Protein 5FAG (pdb70)

Radius of gyration: 38.62 Å; Cα contacts (8 Å, |Δi|>4): 4116; chains: 4; bounding box: 96×52×113 Å

B-factor: mean 32.68, std 12.32, range [10.73, 110.63]

Secondary structure (DSSP, 8-state):
-HHHHHHHHHHTTTEEEEEEHHHHHHHHHHHHHH-TTSEEEEE-HHHHHTT-HHHHHHHHHHTT--EEEESSHHHHHHHHT-SSPPPTT-EEEE----TT--HHHHHHTT-EEE--SHHHHHHHHHHHHHHTS-EEEE---SS--SSSPPTTHHHHHHHHHHHHHHHTTSEEEEEEE---SSTTSTT-HHHHHHHHHHHHHHHHHHHTT---SEEE-B-HHHHHH-GGG-TTEE--HHHHTT--S-TTT--TGGGT----EEEEEE-SEEEEE-TT-EETGGG-EE-SSSEEEEEES--GGGT--GGGTTT-EEEETTEEEEB-S---SS-EEEE-TT--PPTT-EEEEESSSTTS---HHHHHHHTTS-HHHHHHT--TTSPEEEE--/--GGGTEEEEEEHHHHHHHHHHHHHH-TTSEEEEE-HHHHHHT-HHHHHHHHHHTT--EEEESSHHHHHHHHT-SSPPPTT-EEEE----TT--HHHHHHTT-EEE--SHHHHHHHHHHHHHHTS-EEEE---SS--SSSPPTTHHHHHHHHHHHHHHHTTSEEEEEEE---SSTTSTT-HHHHHHHHHHHHHHHHHHHTT---SEEE-B-HHHHHH-GGG-TTEE--HHHHTT--S-TTT--TGGGT----EEEEEE--EEEEE-TT-EESGGG-EE-SSSEEEEEE---GGGT--GGGTTT-EEEETTEEEEB-S---SS-EEEE-TT--PPTT-EEEEESSSTTS---HHHHHHHHTS-HHHHHHT--TTSPEEEE--/--GGGTEEEEEEHHHHHHHHHHHHHHSTTSEEEEE-HHHHHTT-HHHHHHHHHHTT--EEEESSHHHHHHHHT-SSPPPTTSEEEE----TT--HHHHHHTT-EEE--SHHHHHHHHHHHHHHTS-EEEE---SS--SSSPPTTHHHHHHHHHHHHHHHTTSEEEEEEE---SSTTSTT-HHHHHHHHHHHHHHHHHHHTT---SEEE-B-HHHHHH-GGG-TTEE--HHHHTT--S-TTT--TGGGT----EEEEEE-SEEEEE-TT-EESGGG-EE-SSSEEEEEES--GGGT--GGGTTT-EEEETTEEEEB-S---SS-EEEE-TT--PPTT-EEEEESSSTTS---HHHHHHHHTS-HHHHHHT--TTS-EEEE--/--GGGTEEEEEEHHHHHHHHHHHHHHSTTSEEEEE-HHHHHTT-HHHHHHHHHHTT--EEEESSHHHHHHHHT-SSPPPTTSEEEE----TT--HHHHHHTT-EEE--SHHHHHHHHHHHHHHTS-EEEE---SSS-SSSPPTTHHHHHHHHHHHHHHHTTSEEEEEEE---SSTTSTT-HHHHHHHHHHHHHHHHHHHTT---SEEE-B-HHHHHH-GGG-TTEE--HHHHTT--S-TTT--TGGGT----EEEEEE-SEEEEE-TT-EESGGG-EE-SSSEEEEEE---GGGT--GGGTTT-EEEETTEEEEB-S---SS-EEEE-TT--PPTT-EEEEESSSTTS---HHHHHHHTTS-HHHHHHT--TTS-EEEE--

Foldseek 3Di:
DVVVVVVVVVLPLFKFKEFELVLLLQLLLLLCVLQVQAAEEAECELCLLQFHRQVSVQSNVVSGHQEYEYADVVSQVVQLVDPVHDDLRRAYEYEHDDPPDDLLSCQVSQHEYEDAAPSVLVVNLVSLVVNVGAHAYEAECLDQPDDHHYPDPRLVVVLVSQVVSVVVVRYADQEYEDEANPLLQPPDVRVVSSVVSSVVSVVVSVVVPHDHNFYAYAEQSCSQPPNVRCGHYHYHRVSSQQAHQDVNSNHSVVSSHFHRIWMKGFWQDKDWDAFQCFFDDPSPATHHGTFIKTKRFAAVLQLQDQLLAQNQWKDFPHDIWGFGGTGDHTITMTTPGHDDDDGSGMIIRAGRCPVVTHHLQSSCVSNVHTSSSRSSPRHPSHYYDYPPD/DPLPLFKFKEFELVLLLLLLLLLCVLQVQAAEEAECELCLLQQHRQVNVQSNVVSRHQEYEYADVVSQVCQLVDPVHDPLRRAYEYEHDDPPPDLLSCQVSQHAYEDAAPSVLVVNLVSLVVNVGAHAYEAADLDQPDGHHYPDPRLVVVLVSQVVSVVVVRYAHQEYEEEADPLLQPPDPSVVSSVVSLCVSVVVSVVVPHDHNFYAYAEQSCSQPPNVRSGHYHYHRVSSQQAHQDCNSNHSVVSSHFHRIWIKGFWADKDWDAFQCFFDPPSPATHNGTFIKTKRFAFVLQLQDQLLAQNQWKDFPHDIWGFGGTTDHGITMTTPGHDDDDGSGMIIRAGRCPVVTHHLQSSCVSNVHTSSSRSSPRHPSHYYHYDPD/DVLPLFKFKEFELVLLLQLLLLLCVLQVQAAEEAECELCLLQQHRQVNVQSNVVSRHQEYEYADVVSQVVLCVDPVHDDLRRAYEYEHDDPPPDLLSCQVSQHAYEDAAPSVLVVNLVSLVVNVGAHAYEAADLDQPDGHHYPDPRLVVVLVSQVVSVVVVRYAHAEYEEEADPLLQPPDVSVVSSVVSLCVSVVVSVVVPHDHNFYAYAEQSCSQPPNVRRGHYHYHRVSSQQAHQDVSSNHSVVSSHFHRIWIKGFWQDKDWDAFQCFFDPPSPATHNGTFIKTKRFAFVLQLQDQLLAQNQWKDFPHDIWGFGGTTDHTITMTTPGHDDDDGSGMIIRAGRCPVPTHHLQSSCVSNVHTSSSRSSPRHPSHYYDYPPD/DVLPLFKFKEFELVLLLQLLLLLCVLQVQAAEEAECELCLLQQHRQVSNQSSVVSGHQEYEYADVVSQVVLLVDPVHDPLRRAYEYEHDDPPDPLLSCQVSQHAYEDAAPRVLVVNLVSLVVNVGAHAYEAADQDQPDGHHYPDPRLVVVLVSQVVSVVVVRYAHAEYEDEANPLLQPPDVSVVSSVVSLCVSVVVSVVVPHDHNFYAYAEQSCSQPPNVRRGHYHYHRVSSQQAHQDVNSNHSVVSSHFHRIWIKGFWQDKAWDAFQCFFDPPSPDTRHGIFIKTKRFAFVLQLQDQLLAQHQWKDFPHDIWGFGGTTDHTITMTTPGHDDDDGSGMIIRAGRCPVPTHHLQSSCVSNVHTSSSRSSPRHPSHYYHYDPD

Nearest PDB structures (foldseek):
  5fac-assembly2_C  TM=1.002E+00  e=1.160E-79  Streptomyces coelicolor A3(2)
  1vfh-assembly1_A  TM=9.927E-01  e=6.724E-64  Streptomyces lavendulae
  2vd9-assembly1_B  TM=8.977E-01  e=1.348E-33  Bacillus anthracis str. Ames
  4wr3-assembly2_D  TM=9.011E-01  e=5.204E-33  Escherichia coli
  4ecl-assembly2_C  TM=9.129E-01  e=3.067E-33  Enterococcus faecalis

CATH classification: 2.40.37.10 (+1 more: 3.20.20.10)

Sequence (1532 aa):
SETTARRRRDADDAVLRARRAEEIDLLAALRANVRALRERRAPGAALMAVVKADAYGHGAIPCARAAVAAGATWLGTATPQEALALRAAEPGLPDDVRIMCWLWTPGGPWREEAVEARLDVSVSAMWAMEEEVTTGAARAAGVPARVQLLADTGLGRGGCQPGADWERRRLVGAALRRAEEEGLLRVTGLWSHFACADEPGHPSIAAQLTRFRREMTAYAEQRGLRPEVRRHIANSPATLTLPDDAHFDLLVRPGIAMYGVSPSPEIGTPADFGLRPVMTLAASLALVKQVPGGHGVSYGHHYTTPGETTLGLVPLGYADGIPRHASSSGPVVLVDGKWRTTVAGRRRIAMMDQFVVDLGGDRPEPGAEAVLFGPGDDRGEPTAEDWAQAAGTIAYEIVTRIGSRVPRVYVNEADDAVLRARRAEEIDLAALRANVRALRERRAPGAALMAVVKADAYGHGAIPCARAAVAAGATWLGTATPQEALALRAAEPGLPDDVRIMCWLWTPGGPWREAVEARLDVSVSAMWAMEEVTTGAARAAGVPARVQLADTGLGRGGCQPGADWERRLVGAALRAEEEGLLRVTGLWSHFACADEPGHPSIAAQLTRFREMTAYAEQRGLRPEVRHIANSPATLTLPDDAHFDLLVRPGIAMYGVSPSPEIGTPADFGLRPVMTLAASLALVKQVPGGHGVSYGHHYTTPGETTLGLVPLGYADGIPRHASSSGPVVLVDGKWRTTVAGRRIAMDQFVVDLGGDRPEPGAEAVLFGPGDDRGEPTAEDWAQAAGTIAYEIVTRIGSRRVPRVYVNEADAVLRARRAEIDLLAALRANVRRRALRERRAPGAALMAVVKADAYGHGAIPCARAAVAAGATWLGTATPQEALALRAAEPGLPDDVVRIMCWLWTPGGPWREEAVEARLDVSVSAMWAMEEVTGAARAAGVPARVQLADTGLGRGGCQPGADWERLVGAALRRAEEEGLLRVTGLWSHFACADEPGHPSIAAQLTRFRREMTAYAEQRGLRPEVRHIANSPATLTLPDAHFDLLVRPGIAMYGVSPSPEEIGTPADFGLRPVMTLAASLALVKQVPGGHGVSYGHHYTTPGETTLGLVPLGYADGIPRHASSSGPVLVDGKWRTVAGRIAMDQFVVDLGGDDRPEPGAEAVLFGPGDRGEPTAEDWAQAAGTIAYEIVTRIGSRVPRVYVNEADAVLRARRAEEIDLAALRANVRRALRERRRAPGAALMAVVKADAYGHGAIPCARAAVAAGATWLGTATPQEALALRAAEEPGLPDDVVRIMCWLWTPGGPWREAVEARRLDVSVSAMMWAMEEVTGAARAAGVPARVQLADTGLGRGGCQPGADWERLVGAALRAEEEGLLRVTGLWSHFACADEPGHPSIAAQQLTRRFREMMTAYAEQRGLRPEVRHIANSPATLTLPDAHFDLVRPGIAMYGVSPSPEIGTPADFGLRPVMTLAASLALVKQVPGGHGVVSYGHHYTTPGETTLGLVPLGYADGIPRHASSSGPVVLVDGKWRTVAGRIAMDQFVVDLGGDRPEPGAEAVLFGPGDRRGEPTAEDWAQAAGTIAYEIVTRIGSRVPRVYVNE

Structure (mmCIF, N/CA/C/O backbone):
data_5FAG
#
_entry.id   5FAG
#
_cell.length_a   79.950
_cell.length_b   88.580
_cell.length_c   108.880
_cell.angle_alpha   90.00
_cell.angle_beta   102.60
_cell.angle_gamma   90.00
#
_symmetry.space_group_name_H-M   'P 1 21 1'
#
loop_
_entity.id
_entity.type
_entity.pdbx_description
1 polymer 'Alanine racemase'
2 non-polymer "PYRIDOXAL-5'-PHOSPHATE"
3 non-polymer 'PROPANOIC ACID'
4 non-polymer 'SODIUM ION'
5 non-polymer 'NITRATE ION'
6 water water
#
loop_
_atom_site.group_PDB
_atom_site.id
_atom_site.type_symbol
_atom_site.label_atom_id
_atom_site.label_alt_id
_atom_site.label_comp_id
_atom_site.label_asym_id
_atom_site.label_entity_id
_atom_site.label_seq_id
_atom_site.pdbx_PDB_ins_code
_atom_site.Cartn_x
_atom_site.Cartn_y
_atom_site.Cartn_z
_atom_site.occupancy
_atom_site.B_iso_or_equiv
_atom_site.auth_seq_id
_atom_site.auth_comp_id
_atom_site.auth_asym_id
_atom_site.auth_atom_id
_atom_site.pdbx_PDB_model_num
ATOM 1 N N . SER A 1 21 ? 30.148 25.791 36.141 1.00 49.68 2 SER A N 1
ATOM 2 C CA . SER A 1 21 ? 31.472 26.390 36.503 1.00 51.14 2 SER A CA 1
ATOM 3 C C . SER A 1 21 ? 32.600 25.371 36.363 1.00 53.92 2 SER A C 1
ATOM 4 O O . SER A 1 21 ? 32.357 24.154 36.407 1.00 47.21 2 SER A O 1
ATOM 7 N N . GLU A 1 22 ? 33.819 25.891 36.196 1.00 51.97 3 GLU A N 1
ATOM 8 C CA . GLU A 1 22 ? 35.042 25.072 36.227 1.00 57.31 3 GLU A CA 1
ATOM 9 C C . GLU A 1 22 ? 35.166 24.239 37.538 1.00 48.03 3 GLU A C 1
ATOM 10 O O . GLU A 1 22 ? 35.623 23.096 37.516 1.00 51.38 3 GLU A O 1
ATOM 16 N N . THR A 1 23 ? 34.782 24.794 38.681 1.00 49.04 4 THR A N 1
ATOM 17 C CA . THR A 1 23 ? 34.796 24.021 39.956 1.00 49.02 4 THR A CA 1
ATOM 18 C C . THR A 1 23 ? 33.733 22.853 39.935 1.00 50.47 4 THR A C 1
ATOM 19 O O . THR A 1 23 ? 33.961 21.759 40.493 1.00 47.41 4 THR A O 1
ATOM 23 N N . THR A 1 24 ? 32.585 23.117 39.302 1.00 44.21 5 THR A N 1
ATOM 24 C CA . THR A 1 24 ? 31.520 22.111 39.160 1.00 53.06 5 THR A CA 1
ATOM 25 C C . THR A 1 24 ? 31.908 21.072 38.068 1.00 49.24 5 THR A C 1
ATOM 26 O O . THR A 1 24 ? 31.676 19.880 38.273 1.00 46.00 5 THR A O 1
ATOM 30 N N . ALA A 1 25 ? 32.505 21.519 36.951 1.00 41.64 6 ALA A N 1
ATOM 31 C CA . ALA A 1 25 ? 32.984 20.560 35.920 1.00 46.47 6 ALA A CA 1
ATOM 32 C C . ALA A 1 25 ? 34.081 19.601 36.478 1.00 47.41 6 ALA A C 1
ATOM 33 O O . ALA A 1 25 ? 34.096 18.393 36.128 1.00 46.83 6 ALA A O 1
ATOM 35 N N . ARG A 1 26 ? 34.969 20.130 37.333 1.00 39.37 7 ARG A N 1
ATOM 36 C CA A ARG A 1 26 ? 36.050 19.290 37.882 0.50 40.33 7 ARG A CA 1
ATOM 37 C CA B ARG A 1 26 ? 36.073 19.360 37.991 0.50 41.72 7 ARG A CA 1
ATOM 38 C C . ARG A 1 26 ? 35.486 18.283 38.881 1.00 39.59 7 ARG A C 1
ATOM 39 O O . ARG A 1 26 ? 35.957 17.096 38.903 1.00 38.19 7 ARG A O 1
ATOM 54 N N . ARG A 1 27 ? 34.486 18.721 39.653 1.00 35.21 8 ARG A N 1
ATOM 55 C CA A ARG A 1 27 ? 33.763 17.843 40.573 0.50 42.46 8 ARG A CA 1
ATOM 56 C CA B ARG A 1 27 ? 33.735 17.877 40.556 0.50 43.23 8 ARG A CA 1
ATOM 57 C C . ARG A 1 27 ? 33.106 16.695 39.775 1.00 42.62 8 ARG A C 1
ATOM 58 O O . ARG A 1 27 ? 33.250 15.537 40.148 1.00 43.91 8 ARG A O 1
ATOM 73 N N . ASP A 1 28 ? 32.423 17.007 38.682 1.00 45.24 9 ASP A N 1
ATOM 74 C CA . ASP A 1 28 ? 31.745 15.950 37.858 1.00 46.53 9 ASP A CA 1
ATOM 75 C C . ASP A 1 28 ? 32.762 14.952 37.269 1.00 41.85 9 ASP A C 1
ATOM 76 O O . ASP A 1 28 ? 32.565 13.721 37.347 1.00 39.20 9 ASP A O 1
ATOM 81 N N . ALA A 1 29 ? 33.860 15.508 36.750 1.00 37.43 10 ALA A N 1
ATOM 82 C CA . ALA A 1 29 ? 34.936 14.765 36.082 1.00 36.35 10 ALA A CA 1
ATOM 83 C C . ALA A 1 29 ? 35.613 13.843 37.097 1.00 38.71 10 ALA A C 1
ATOM 84 O O . ALA A 1 29 ? 36.045 12.755 36.773 1.00 31.91 10 ALA A O 1
ATOM 86 N N . ASP A 1 30 ? 35.639 14.306 38.354 1.00 35.30 11 ASP A N 1
ATOM 87 C CA A ASP A 1 30 ? 36.146 13.529 39.486 0.50 34.24 11 ASP A CA 1
ATOM 88 C CA B ASP A 1 30 ? 36.133 13.534 39.453 0.50 33.92 11 ASP A CA 1
ATOM 89 C C . ASP A 1 30 ? 35.302 12.257 39.843 1.00 29.78 11 ASP A C 1
ATOM 90 O O . ASP A 1 30 ? 35.871 11.176 39.923 1.00 30.69 11 ASP A O 1
ATOM 99 N N . ALA A 1 31 ? 33.974 12.357 40.048 1.00 38.78 12 ALA A N 1
ATOM 100 C CA . ALA A 1 31 ? 33.188 11.133 40.448 1.00 44.46 12 ALA A CA 1
ATOM 101 C C . ALA A 1 31 ? 33.171 10.072 39.352 1.00 35.03 12 ALA A C 1
ATOM 102 O O . ALA A 1 31 ? 33.225 8.814 39.640 1.00 37.64 12 ALA A O 1
ATOM 104 N N . VAL A 1 32 ? 33.232 10.532 38.084 1.00 29.01 13 VAL A N 1
ATOM 105 C CA . VAL A 1 32 ? 33.241 9.531 37.002 1.00 31.54 13 VAL A CA 1
ATOM 106 C C . VAL A 1 32 ? 34.490 8.680 36.895 1.00 27.77 13 VAL A C 1
ATOM 107 O O . VAL A 1 32 ? 34.523 7.645 36.195 1.00 30.67 13 VAL A O 1
ATOM 111 N N . LEU A 1 33 ? 35.584 9.088 37.551 1.00 25.32 14 LEU A N 1
ATOM 112 C CA . LEU A 1 33 ? 36.768 8.300 37.475 1.00 24.66 14 LEU A CA 1
ATOM 113 C C . LEU A 1 33 ? 36.594 6.899 38.029 1.00 26.13 14 LEU A C 1
ATOM 114 O O . LEU A 1 33 ? 37.151 5.952 37.467 1.00 27.17 14 LEU A O 1
ATOM 119 N N . ARG A 1 34 ? 35.893 6.753 39.141 1.00 20.13 15 ARG A N 1
ATOM 120 C CA . ARG A 1 34 ? 35.742 5.465 39.770 1.00 19.82 15 ARG A CA 1
ATOM 121 C C . ARG A 1 34 ? 34.863 4.578 38.830 1.00 20.21 15 ARG A C 1
ATOM 122 O O . ARG A 1 34 ? 35.179 3.396 38.591 1.00 20.42 15 ARG A O 1
ATOM 130 N N . ALA A 1 35 ? 33.710 5.119 38.459 1.00 21.23 16 ALA A N 1
ATOM 131 C CA . ALA A 1 35 ? 32.680 4.345 37.712 1.00 20.91 16 ALA A CA 1
ATOM 132 C C . ALA A 1 35 ? 31.676 5.254 37.117 1.00 21.16 16 ALA A C 1
ATOM 133 O O . ALA A 1 35 ? 31.499 6.394 37.596 1.00 20.79 16 ALA A O 1
ATOM 135 N N . ARG A 1 36 ? 30.963 4.794 36.101 1.00 18.43 17 ARG A N 1
ATOM 136 C CA A ARG A 1 36 ? 29.882 5.587 35.512 0.50 20.14 17 ARG A CA 1
ATOM 137 C CA B ARG A 1 36 ? 29.880 5.588 35.516 0.50 20.68 17 ARG A CA 1
ATOM 138 C C . ARG A 1 36 ? 28.896 4.703 34.790 1.00 20.30 17 ARG A C 1
ATOM 139 O O . ARG A 1 36 ? 29.261 3.619 34.382 1.00 20.98 17 ARG A O 1
ATOM 154 N N . ALA A 1 37 ? 27.685 5.192 34.682 1.00 21.59 18 ALA A N 1
ATOM 155 C CA . ALA A 1 37 ? 26.681 4.618 33.842 1.00 19.30 18 ALA A CA 1
ATOM 156 C C . ALA A 1 37 ? 26.475 5.583 32.672 1.00 20.83 18 ALA A C 1
ATOM 157 O O . ALA A 1 37 ? 25.911 6.633 32.840 1.00 20.18 18 ALA A O 1
ATOM 159 N N . GLU A 1 38 ? 26.950 5.191 31.508 1.00 19.89 19 GLU A N 1
ATOM 160 C CA A GLU A 1 38 ? 26.852 5.975 30.295 0.50 21.55 19 GLU A CA 1
ATOM 161 C CA B GLU A 1 38 ? 26.848 5.975 30.297 0.50 21.72 19 GLU A CA 1
ATOM 162 C C . GLU A 1 38 ? 25.485 5.713 29.635 1.00 21.19 19 GLU A C 1
ATOM 163 O O . GLU A 1 38 ? 25.125 4.550 29.436 1.00 20.81 19 GLU A O 1
ATOM 174 N N . ILE A 1 39 ? 24.712 6.761 29.396 1.00 21.91 20 ILE A N 1
ATOM 175 C CA . ILE A 1 39 ? 23.323 6.644 28.924 1.00 20.08 20 ILE A CA 1
ATOM 176 C C . ILE A 1 39 ? 23.301 7.232 27.497 1.00 21.09 20 ILE A C 1
ATOM 177 O O . ILE A 1 39 ? 23.431 8.476 27.298 1.00 21.52 20 ILE A O 1
ATOM 182 N N . ASP A 1 40 ? 23.207 6.375 26.535 1.00 22.13 21 ASP A N 1
ATOM 183 C CA . ASP A 1 40 ? 23.192 6.839 25.117 1.00 20.65 21 ASP A CA 1
ATOM 184 C C . ASP A 1 40 ? 21.808 7.150 24.614 1.00 19.35 21 ASP A C 1
ATOM 185 O O . ASP A 1 40 ? 21.024 6.290 24.248 1.00 21.32 21 ASP A O 1
ATOM 190 N N . LEU A 1 41 ? 21.523 8.421 24.608 1.00 20.54 22 LEU A N 1
ATOM 191 C CA A LEU A 1 41 ? 20.183 8.875 24.275 0.50 23.83 22 LEU A CA 1
ATOM 192 C CA B LEU A 1 41 ? 20.186 8.859 24.266 0.50 21.85 22 LEU A CA 1
ATOM 193 C C . LEU A 1 41 ? 19.845 8.668 22.788 1.00 22.10 22 LEU A C 1
ATOM 194 O O . LEU A 1 41 ? 18.661 8.610 22.455 1.00 23.73 22 LEU A O 1
ATOM 203 N N . ALA A 1 42 ? 20.860 8.525 21.946 1.00 24.83 23 ALA A N 1
ATOM 204 C CA . ALA A 1 42 ? 20.616 8.200 20.534 1.00 24.65 23 ALA A CA 1
ATOM 205 C C . ALA A 1 42 ? 20.135 6.778 20.399 1.00 23.15 23 ALA A C 1
ATOM 206 O O . ALA A 1 42 ? 19.228 6.526 19.587 1.00 22.83 23 ALA A O 1
ATOM 208 N N . ALA A 1 43 ? 20.672 5.880 21.217 1.00 22.98 24 ALA A N 1
ATOM 209 C CA . ALA A 1 43 ? 20.150 4.511 21.316 1.00 21.90 24 ALA A CA 1
ATOM 210 C C . ALA A 1 43 ? 18.736 4.542 21.797 1.00 22.70 24 ALA A C 1
ATOM 211 O O . ALA A 1 43 ? 17.867 3.883 21.213 1.00 22.40 24 ALA A O 1
ATOM 213 N N . LEU A 1 44 ? 18.438 5.366 22.821 1.00 22.89 25 LEU A N 1
ATOM 214 C CA . LEU A 1 44 ? 17.041 5.416 23.324 1.00 23.56 25 LEU A CA 1
ATOM 215 C C . LEU A 1 44 ? 16.074 5.937 22.190 1.00 23.04 25 LEU A C 1
ATOM 216 O O . LEU A 1 44 ? 14.995 5.337 21.970 1.00 21.25 25 LEU A O 1
ATOM 221 N N . ARG A 1 45 ? 16.484 6.988 21.493 1.00 21.73 26 ARG A N 1
ATOM 222 C CA . ARG A 1 45 ? 15.667 7.555 20.382 1.00 22.22 26 ARG A CA 1
ATOM 223 C C . ARG A 1 45 ? 15.436 6.491 19.309 1.00 22.76 26 ARG A C 1
ATOM 224 O O . ARG A 1 45 ? 14.269 6.297 18.851 1.00 23.96 26 ARG A O 1
ATOM 232 N N . ALA A 1 46 ? 16.466 5.726 18.985 1.00 23.32 27 ALA A N 1
ATOM 233 C CA . ALA A 1 46 ? 16.424 4.655 18.000 1.00 23.49 27 ALA A CA 1
ATOM 234 C C . ALA A 1 46 ? 15.454 3.582 18.439 1.00 24.84 27 ALA A C 1
ATOM 235 O O . ALA A 1 46 ? 14.691 3.007 17.633 1.00 23.08 27 ALA A O 1
ATOM 237 N N . ASN A 1 47 ? 15.474 3.262 19.736 1.00 22.61 28 ASN A N 1
ATOM 238 C CA . ASN A 1 47 ? 14.514 2.291 20.258 1.00 21.58 28 ASN A CA 1
ATOM 239 C C . ASN A 1 47 ? 13.094 2.795 20.145 1.00 19.10 28 ASN A C 1
ATOM 240 O O . ASN A 1 47 ? 12.231 1.996 19.810 1.00 22.86 28 ASN A O 1
ATOM 245 N N . VAL A 1 48 ? 12.856 4.073 20.462 1.00 19.89 29 VAL A N 1
ATOM 246 C CA . VAL A 1 48 ? 11.530 4.623 20.388 1.00 21.73 29 VAL A CA 1
ATOM 247 C C . VAL A 1 48 ? 11.045 4.525 18.906 1.00 24.24 29 VAL A C 1
ATOM 248 O O . VAL A 1 48 ? 9.929 4.075 18.664 1.00 23.98 29 VAL A O 1
ATOM 252 N N . ARG A 1 49 ? 11.937 4.822 17.979 1.00 26.17 30 ARG A N 1
ATOM 253 C CA . ARG A 1 49 ? 11.538 4.707 16.533 1.00 26.66 30 ARG A CA 1
ATOM 254 C C . ARG A 1 49 ? 11.175 3.292 16.167 1.00 24.66 30 ARG A C 1
ATOM 255 O O . ARG A 1 49 ? 10.145 3.063 15.497 1.00 27.93 30 ARG A O 1
ATOM 263 N N . ALA A 1 50 ? 11.993 2.347 16.619 1.00 24.79 31 ALA A N 1
ATOM 264 C CA . ALA A 1 50 ? 11.766 0.937 16.369 1.00 24.95 31 ALA A CA 1
ATOM 265 C C . ALA A 1 50 ? 10.408 0.485 16.942 1.00 28.91 31 ALA A C 1
ATOM 266 O O . ALA A 1 50 ? 9.676 -0.264 16.316 1.00 26.02 31 ALA A O 1
ATOM 268 N N . LEU A 1 51 ? 10.071 0.968 18.161 1.00 26.05 32 LEU A N 1
ATOM 269 C CA . LEU A 1 51 ? 8.843 0.548 18.804 1.00 24.62 32 LEU A CA 1
ATOM 270 C C . LEU A 1 51 ? 7.652 1.211 18.104 1.00 23.78 32 LEU A C 1
ATOM 271 O O . LEU A 1 51 ? 6.619 0.579 17.982 1.00 28.41 32 LEU A O 1
ATOM 276 N N . ARG A 1 52 ? 7.765 2.453 17.713 1.00 24.29 33 ARG A N 1
ATOM 277 C CA . ARG A 1 52 ? 6.673 3.129 16.938 1.00 29.29 33 ARG A CA 1
ATOM 278 C C . ARG A 1 52 ? 6.385 2.388 15.618 1.00 36.90 33 ARG A C 1
ATOM 279 O O . ARG A 1 52 ? 5.200 2.192 15.289 1.00 32.76 33 ARG A O 1
ATOM 287 N N . GLU A 1 53 ? 7.444 1.880 14.957 1.00 36.38 34 GLU A N 1
ATOM 288 C CA . GLU A 1 53 ? 7.292 1.057 13.734 1.00 34.00 34 GLU A CA 1
ATOM 289 C C . GLU A 1 53 ? 6.568 -0.183 14.022 1.00 31.95 34 GLU A C 1
ATOM 290 O O . GLU A 1 53 ? 5.721 -0.611 13.237 1.00 29.44 34 GLU A O 1
ATOM 296 N N . ARG A 1 54 ? 6.854 -0.782 15.181 1.00 32.35 35 ARG A N 1
ATOM 297 C CA A ARG A 1 54 ? 6.240 -2.044 15.589 0.50 29.94 35 ARG A CA 1
ATOM 298 C CA B ARG A 1 54 ? 6.248 -2.051 15.567 0.50 31.19 35 ARG A CA 1
ATOM 299 C C . ARG A 1 54 ? 4.773 -1.943 15.995 1.00 28.42 35 ARG A C 1
ATOM 300 O O . ARG A 1 54 ? 4.081 -2.944 16.004 1.00 33.86 35 ARG A O 1
ATOM 315 N N . ALA A 1 55 ? 4.353 -0.774 16.415 1.00 28.01 36 ALA A N 1
ATOM 316 C CA . ALA A 1 55 ? 2.972 -0.513 16.842 1.00 29.87 36 ALA A CA 1
ATOM 317 C C . ALA A 1 55 ? 2.374 0.649 16.074 1.00 30.62 36 ALA A C 1
ATOM 318 O O . ALA A 1 55 ? 2.033 1.699 16.626 1.00 35.16 36 ALA A O 1
ATOM 320 N N . PRO A 1 56 ? 2.229 0.479 14.730 1.00 36.26 37 PRO A N 1
ATOM 321 C CA . PRO A 1 56 ? 1.825 1.595 13.888 1.00 39.43 37 PRO A CA 1
ATOM 322 C C . PRO A 1 56 ? 0.389 2.129 14.194 1.00 39.70 37 PRO A C 1
ATOM 323 O O . PRO A 1 56 ? 0.121 3.294 13.961 1.00 42.63 37 PRO A O 1
ATOM 327 N N . GLY A 1 57 ? -0.495 1.293 14.715 1.00 36.05 38 GLY A N 1
ATOM 328 C CA . GLY A 1 57 ? -1.839 1.784 15.100 1.00 41.58 38 GLY A CA 1
ATOM 329 C C . GLY A 1 57 ? -1.941 2.671 16.348 1.00 42.75 38 GLY A C 1
ATOM 330 O O . GLY A 1 57 ? -2.992 3.267 16.598 1.00 40.81 38 GLY A O 1
ATOM 331 N N . ALA A 1 58 ? -0.893 2.716 17.144 1.00 32.13 39 ALA A N 1
ATOM 332 C CA . ALA A 1 58 ? -0.949 3.349 18.431 1.00 30.56 39 ALA A CA 1
ATOM 333 C C . ALA A 1 58 ? -0.018 4.442 18.800 1.00 30.77 39 ALA A C 1
ATOM 334 O O . ALA A 1 58 ? 1.020 4.530 18.288 1.00 31.74 39 ALA A O 1
ATOM 336 N N . ALA A 1 59 ? -0.426 5.268 19.743 1.00 30.90 40 ALA A N 1
ATOM 337 C CA . ALA A 1 59 ? 0.478 6.244 20.313 1.00 27.73 40 ALA A CA 1
ATOM 338 C C . ALA A 1 59 ? 1.463 5.469 21.234 1.00 24.64 40 ALA A C 1
ATOM 339 O O . ALA A 1 59 ? 1.199 4.335 21.606 1.00 28.14 40 ALA A O 1
ATOM 341 N N . LEU A 1 60 ? 2.617 6.034 21.465 1.00 23.18 41 LEU A N 1
ATOM 342 C CA . LEU A 1 60 ? 3.624 5.395 22.305 1.00 24.03 41 LEU A CA 1
ATOM 343 C C . LEU A 1 60 ? 3.803 6.195 23.564 1.00 21.51 41 LEU A C 1
ATOM 344 O O . LEU A 1 60 ? 3.986 7.419 23.539 1.00 24.50 41 LEU A O 1
ATOM 349 N N . MET A 1 61 ? 3.749 5.473 24.702 1.00 22.05 42 MET A N 1
ATOM 350 C CA . MET A 1 61 ? 4.026 6.057 25.990 1.00 20.87 42 MET A CA 1
ATOM 351 C C . MET A 1 61 ? 5.459 5.651 26.346 1.00 22.37 42 MET A C 1
ATOM 352 O O . MET A 1 61 ? 5.823 4.464 26.307 1.00 22.72 42 MET A O 1
ATOM 357 N N . ALA A 1 62 ? 6.220 6.637 26.744 1.00 20.45 43 ALA A N 1
ATOM 358 C CA . ALA A 1 62 ? 7.570 6.465 27.280 1.00 21.54 43 ALA A CA 1
ATOM 359 C C . ALA A 1 62 ? 7.393 6.275 28.802 1.00 20.79 43 ALA A C 1
ATOM 360 O O . ALA A 1 62 ? 7.032 7.222 29.513 1.00 22.81 43 ALA A O 1
ATOM 362 N N . VAL A 1 63 ? 7.591 5.063 29.256 1.00 18.81 44 VAL A N 1
ATOM 363 C CA . VAL A 1 63 ? 7.522 4.737 30.691 1.00 18.28 44 VAL A CA 1
ATOM 364 C C . VAL A 1 63 ? 8.833 5.101 31.331 1.00 19.66 44 VAL A C 1
ATOM 365 O O . VAL A 1 63 ? 9.870 4.481 31.070 1.00 20.22 44 VAL A O 1
ATOM 369 N N . VAL A 1 64 ? 8.792 6.117 32.191 1.00 19.76 45 VAL A N 1
ATOM 370 C CA . VAL A 1 64 ? 9.981 6.747 32.771 1.00 19.98 45 VAL A CA 1
ATOM 371 C C . VAL A 1 64 ? 9.965 6.696 34.310 1.00 19.21 45 VAL A C 1
ATOM 372 O O . VAL A 1 64 ? 10.727 7.413 34.966 1.00 20.63 45 VAL A O 1
ATOM 376 N N . LYS A 1 65 ? 9.167 5.788 34.830 1.00 20.20 46 LYS A N 1
ATOM 377 C CA . LYS A 1 65 ? 9.125 5.557 36.279 1.00 19.51 46 LYS A CA 1
ATOM 378 C C . LYS A 1 65 ? 10.487 5.071 36.754 1.00 19.86 46 LYS A C 1
ATOM 379 O O . LYS A 1 65 ? 11.305 4.568 35.964 1.00 19.05 46 LYS A O 1
ATOM 385 N N . ALA A 1 66 ? 10.666 5.152 38.076 1.00 18.86 47 ALA A N 1
ATOM 386 C CA . ALA A 1 66 ? 11.846 4.619 38.754 1.00 19.81 47 ALA A CA 1
ATOM 387 C C . ALA A 1 66 ? 13.076 5.245 38.116 1.00 19.57 47 ALA A C 1
ATOM 388 O O . ALA A 1 66 ? 14.064 4.563 37.794 1.00 18.35 47 ALA A O 1
ATOM 390 N N . ASP A 1 67 ? 13.041 6.564 37.966 1.00 20.53 48 ASP A N 1
ATOM 391 C CA . ASP A 1 67 ? 14.124 7.344 37.404 1.00 19.63 48 ASP A CA 1
ATOM 392 C C . ASP A 1 67 ? 14.524 6.793 35.997 1.00 19.98 48 ASP A C 1
ATOM 393 O O . ASP A 1 67 ? 15.703 6.489 35.726 1.00 17.78 48 ASP A O 1
ATOM 398 N N . ALA A 1 68 ? 13.488 6.589 35.181 1.00 19.80 49 ALA A N 1
ATOM 399 C CA . ALA A 1 68 ? 13.643 5.962 33.875 1.00 18.56 49 ALA A CA 1
ATOM 400 C C . ALA A 1 68 ? 14.409 4.646 33.956 1.00 17.74 49 ALA A C 1
ATOM 401 O O . ALA A 1 68 ? 15.429 4.407 33.246 1.00 17.45 49 ALA A O 1
ATOM 403 N N . TYR A 1 69 ? 13.932 3.747 34.828 1.00 15.77 50 TYR A N 1
ATOM 404 C CA . TYR A 1 69 ? 14.522 2.432 34.969 1.00 17.01 50 TYR A CA 1
ATOM 405 C C . TYR A 1 69 ? 16.041 2.553 35.225 1.00 18.22 50 TYR A C 1
ATOM 406 O O . TYR A 1 69 ? 16.871 1.786 34.717 1.00 18.22 50 TYR A O 1
ATOM 415 N N . GLY A 1 70 ? 16.397 3.540 36.033 1.00 19.99 51 GLY A N 1
ATOM 416 C CA . GLY A 1 70 ? 17.803 3.763 36.382 1.00 18.63 51 GLY A CA 1
ATOM 417 C C . GLY A 1 70 ? 18.601 4.636 35.409 1.00 18.14 51 GLY A C 1
ATOM 418 O O . GLY A 1 70 ? 19.776 4.869 35.645 1.00 19.36 51 GLY A O 1
ATOM 419 N N . HIS A 1 71 ? 17.975 5.079 34.315 1.00 16.26 52 HIS A N 1
ATOM 420 C CA . HIS A 1 71 ? 18.676 5.848 33.271 1.00 17.43 52 HIS A CA 1
ATOM 421 C C . HIS A 1 71 ? 18.631 7.340 33.381 1.00 21.93 52 HIS A C 1
ATOM 422 O O . HIS A 1 71 ? 19.352 7.992 32.664 1.00 23.19 52 HIS A O 1
ATOM 429 N N . GLY A 1 72 ? 17.717 7.879 34.174 1.00 21.10 53 GLY A N 1
ATOM 430 C CA . GLY A 1 72 ? 17.500 9.341 34.364 1.00 22.55 53 GLY A CA 1
ATOM 431 C C . GLY A 1 72 ? 16.177 9.804 33.760 1.00 21.14 53 GLY A C 1
ATOM 432 O O . GLY A 1 72 ? 16.025 9.865 32.527 1.00 23.08 53 GLY A O 1
ATOM 433 N N . ALA A 1 73 ? 15.202 10.063 34.633 1.00 19.21 54 ALA A N 1
ATOM 434 C CA . ALA A 1 73 ? 13.825 10.368 34.179 1.00 20.98 54 ALA A CA 1
ATOM 435 C C . ALA A 1 73 ? 13.710 11.512 33.138 1.00 22.09 54 ALA A C 1
ATOM 436 O O . ALA A 1 73 ? 13.105 11.288 32.110 1.00 23.14 54 ALA A O 1
ATOM 438 N N . ILE A 1 74 ? 14.202 12.687 33.491 1.00 22.73 55 ILE A N 1
ATOM 439 C CA . ILE A 1 74 ? 14.023 13.866 32.626 1.00 24.39 55 ILE A CA 1
ATOM 440 C C . ILE A 1 74 ? 14.790 13.757 31.300 1.00 21.57 55 ILE A C 1
ATOM 441 O O . ILE A 1 74 ? 14.144 13.859 30.245 1.00 24.05 55 ILE A O 1
ATOM 446 N N . PRO A 1 75 ? 16.099 13.378 31.307 1.00 21.74 56 PRO A N 1
ATOM 447 C CA . PRO A 1 75 ? 16.746 13.226 30.014 1.00 23.18 56 PRO A CA 1
ATOM 448 C C . PRO A 1 75 ? 16.162 12.183 29.092 1.00 26.15 56 PRO A C 1
ATOM 449 O O . PRO A 1 75 ? 16.030 12.371 27.866 1.00 22.13 56 PRO A O 1
ATOM 453 N N . CYS A 1 76 ? 15.731 11.072 29.657 1.00 22.72 57 CYS A N 1
ATOM 454 C CA . CYS A 1 76 ? 15.111 10.032 28.861 1.00 23.64 57 CYS A CA 1
ATOM 455 C C . CYS A 1 76 ? 13.731 10.443 28.356 1.00 23.17 57 CYS A C 1
ATOM 456 O O . CYS A 1 76 ? 13.368 10.098 27.219 1.00 22.43 57 CYS A O 1
ATOM 459 N N . ALA A 1 77 ? 12.920 11.094 29.215 1.00 23.16 58 ALA A N 1
ATOM 460 C CA . ALA A 1 77 ? 11.636 11.632 28.784 1.00 24.25 58 ALA A CA 1
ATOM 461 C C . ALA A 1 77 ? 11.816 12.605 27.582 1.00 24.37 58 ALA A C 1
ATOM 462 O O . ALA A 1 77 ? 11.044 12.548 26.615 1.00 23.90 58 ALA A O 1
ATOM 464 N N . ARG A 1 78 ? 12.780 13.482 27.681 1.00 21.80 59 ARG A N 1
ATOM 465 C CA . ARG A 1 78 ? 12.993 14.464 26.607 1.00 26.15 59 ARG A CA 1
ATOM 466 C C . ARG A 1 78 ? 13.330 13.755 25.308 1.00 24.89 59 ARG A C 1
ATOM 467 O O . ARG A 1 78 ? 12.818 14.124 24.262 1.00 25.86 59 ARG A O 1
ATOM 475 N N . ALA A 1 79 ? 14.231 12.769 25.387 1.00 24.77 60 ALA A N 1
ATOM 476 C CA . ALA A 1 79 ? 14.665 12.030 24.214 1.00 25.56 60 ALA A CA 1
ATOM 477 C C . ALA A 1 79 ? 13.532 11.240 23.622 1.00 28.81 60 ALA A C 1
ATOM 478 O O . ALA A 1 79 ? 13.349 11.232 22.391 1.00 25.57 60 ALA A O 1
ATOM 480 N N . ALA A 1 80 ? 12.690 10.624 24.479 1.00 22.55 61 ALA A N 1
ATOM 481 C CA . ALA A 1 80 ? 11.584 9.861 23.985 1.00 26.19 61 ALA A CA 1
ATOM 482 C C . ALA A 1 80 ? 10.563 10.732 23.266 1.00 26.75 61 ALA A C 1
ATOM 483 O O . ALA A 1 80 ? 10.044 10.332 22.218 1.00 24.96 61 ALA A O 1
ATOM 485 N N . VAL A 1 81 ? 10.324 11.921 23.809 1.00 26.44 62 VAL A N 1
ATOM 486 C CA . VAL A 1 81 ? 9.333 12.867 23.223 1.00 27.30 62 VAL A CA 1
ATOM 487 C C . VAL A 1 81 ? 9.899 13.328 21.859 1.00 33.16 62 VAL A C 1
ATOM 488 O O . VAL A 1 81 ? 9.133 13.333 20.857 1.00 26.36 62 VAL A O 1
ATOM 492 N N . ALA A 1 82 ? 11.199 13.606 21.802 1.00 24.68 63 ALA A N 1
ATOM 493 C CA . ALA A 1 82 ? 11.841 13.981 20.527 1.00 28.65 63 ALA A CA 1
ATOM 494 C C . ALA A 1 82 ? 11.694 12.925 19.487 1.00 28.85 63 ALA A C 1
ATOM 495 O O . ALA A 1 82 ? 11.545 13.248 18.285 1.00 31.18 63 ALA A O 1
ATOM 497 N N . ALA A 1 83 ? 11.701 11.659 19.894 1.00 27.76 64 ALA A N 1
ATOM 498 C CA . ALA A 1 83 ? 11.611 10.525 18.975 1.00 26.71 64 ALA A CA 1
ATOM 499 C C . ALA A 1 83 ? 10.176 10.126 18.646 1.00 24.84 64 ALA A C 1
ATOM 500 O O . ALA A 1 83 ? 9.949 9.127 17.982 1.00 26.41 64 ALA A O 1
ATOM 502 N N . GLY A 1 84 ? 9.181 10.823 19.177 1.00 25.47 65 GLY A N 1
ATOM 503 C CA . GLY A 1 84 ? 7.777 10.581 18.801 1.00 29.22 65 GLY A CA 1
ATOM 504 C C . GLY A 1 84 ? 6.840 10.078 19.892 1.00 28.39 65 GLY A C 1
ATOM 505 O O . GLY A 1 84 ? 5.668 9.846 19.624 1.00 29.52 65 GLY A O 1
ATOM 506 N N . ALA A 1 85 ? 7.338 9.877 21.127 1.00 26.25 66 ALA A N 1
ATOM 507 C CA . ALA A 1 85 ? 6.427 9.509 22.205 1.00 26.02 66 ALA A CA 1
ATOM 508 C C . ALA A 1 85 ? 5.512 10.653 22.487 1.00 23.50 66 ALA A C 1
ATOM 509 O O . ALA A 1 85 ? 5.947 11.770 22.624 1.00 26.08 66 ALA A O 1
ATOM 511 N N . THR A 1 86 ? 4.226 10.367 22.638 1.00 28.60 67 THR A N 1
ATOM 512 C CA . THR A 1 86 ? 3.251 11.416 22.955 1.00 29.38 67 THR A CA 1
ATOM 513 C C . THR A 1 86 ? 2.657 11.339 24.367 1.00 26.72 67 THR A C 1
ATOM 514 O O . THR A 1 86 ? 1.907 12.245 24.791 1.00 26.20 67 THR A O 1
ATOM 518 N N . TRP A 1 87 ? 3.004 10.275 25.085 1.00 27.41 68 TRP A N 1
ATOM 519 C CA . TRP A 1 87 ? 2.606 10.079 26.492 1.00 20.36 68 TRP A CA 1
ATOM 520 C C . TRP A 1 87 ? 3.877 9.791 27.270 1.00 23.93 68 TRP A C 1
ATOM 521 O O . TRP A 1 87 ? 4.790 9.163 26.763 1.00 22.73 68 TRP A O 1
ATOM 532 N N . LEU A 1 88 ? 3.916 10.257 28.520 1.00 23.39 69 LEU A N 1
ATOM 533 C CA . LEU A 1 88 ? 4.920 9.813 29.510 1.00 23.82 69 LEU A CA 1
ATOM 534 C C . LEU A 1 88 ? 4.175 9.107 30.621 1.00 25.91 69 LEU A C 1
ATOM 535 O O . LEU A 1 88 ? 3.057 9.504 31.014 1.00 26.89 69 LEU A O 1
ATOM 540 N N . GLY A 1 89 ? 4.789 8.045 31.170 1.00 22.88 70 GLY A N 1
ATOM 541 C CA . GLY A 1 89 ? 4.183 7.245 32.226 1.00 22.09 70 GLY A CA 1
ATOM 542 C C . GLY A 1 89 ? 5.127 7.177 33.413 1.00 22.19 70 GLY A C 1
ATOM 543 O O . GLY A 1 89 ? 6.325 6.956 33.252 1.00 21.02 70 GLY A O 1
ATOM 544 N N . THR A 1 90 ? 4.567 7.422 34.592 1.00 20.63 71 THR A N 1
ATOM 545 C CA . THR A 1 90 ? 5.330 7.261 35.847 1.00 21.89 71 THR A CA 1
ATOM 546 C C . THR A 1 90 ? 4.484 6.547 36.850 1.00 22.38 71 THR A C 1
ATOM 547 O O . THR A 1 90 ? 3.266 6.403 36.676 1.00 23.36 71 THR A O 1
ATOM 551 N N . ALA A 1 91 ? 5.139 6.048 37.891 1.00 18.88 72 ALA A N 1
ATOM 552 C CA . ALA A 1 91 ? 4.422 5.380 38.953 1.00 20.35 72 ALA A CA 1
ATOM 553 C C . ALA A 1 91 ? 3.844 6.483 39.858 1.00 21.83 72 ALA A C 1
ATOM 554 O O . ALA A 1 91 ? 2.623 6.610 39.951 1.00 22.61 72 ALA A O 1
ATOM 556 N N . THR A 1 92 ? 4.717 7.138 40.623 1.00 21.01 73 THR A N 1
ATOM 557 C CA . THR A 1 92 ? 4.225 7.997 41.696 1.00 23.45 73 THR A CA 1
ATOM 558 C C . THR A 1 92 ? 3.776 9.361 41.129 1.00 24.95 73 THR A C 1
ATOM 559 O O . THR A 1 92 ? 4.285 9.834 40.130 1.00 22.82 73 THR A O 1
ATOM 563 N N . PRO A 1 93 ? 2.843 10.028 41.832 1.00 26.02 74 PRO A N 1
ATOM 564 C CA . PRO A 1 93 ? 2.542 11.430 41.462 1.00 27.60 74 PRO A CA 1
ATOM 565 C C . PRO A 1 93 ? 3.727 12.318 41.575 1.00 24.51 74 PRO A C 1
ATOM 566 O O . PRO A 1 93 ? 3.835 13.286 40.804 1.00 27.33 74 PRO A O 1
ATOM 570 N N . GLN A 1 94 ? 4.643 12.053 42.510 1.00 25.61 75 GLN A N 1
ATOM 571 C CA . GLN A 1 94 ? 5.836 12.923 42.618 1.00 25.45 75 GLN A CA 1
ATOM 572 C C . GLN A 1 94 ? 6.715 12.824 41.380 1.00 25.34 75 GLN A C 1
ATOM 573 O O . GLN A 1 94 ? 7.256 13.813 40.906 1.00 28.66 75 GLN A O 1
ATOM 579 N N . GLU A 1 95 ? 6.855 11.632 40.852 1.00 24.06 76 GLU A N 1
ATOM 580 C CA . GLU A 1 95 ? 7.598 11.469 39.609 1.00 22.87 76 GLU A CA 1
ATOM 581 C C . GLU A 1 95 ? 6.939 12.283 38.451 1.00 19.37 76 GLU A C 1
ATOM 582 O O . GLU A 1 95 ? 7.641 12.910 37.662 1.00 23.57 76 GLU A O 1
ATOM 588 N N . ALA A 1 96 ? 5.623 12.195 38.325 1.00 20.52 77 ALA A N 1
ATOM 589 C CA . ALA A 1 96 ? 4.863 12.863 37.259 1.00 20.43 77 ALA A CA 1
ATOM 590 C C . ALA A 1 96 ? 4.951 14.366 37.427 1.00 25.78 77 ALA A C 1
ATOM 591 O O . ALA A 1 96 ? 5.148 15.074 36.440 1.00 24.49 77 ALA A O 1
ATOM 593 N N . LEU A 1 97 ? 4.855 14.836 38.675 1.00 26.55 78 LEU A N 1
ATOM 594 C CA . LEU A 1 97 ? 4.945 16.253 38.965 1.00 27.55 78 LEU A CA 1
ATOM 595 C C . LEU A 1 97 ? 6.346 16.769 38.630 1.00 28.65 78 LEU A C 1
ATOM 596 O O . LEU A 1 97 ? 6.512 17.891 38.179 1.00 27.60 78 LEU A O 1
ATOM 601 N N . ALA A 1 98 ? 7.367 15.952 38.834 1.00 28.71 79 ALA A N 1
ATOM 602 C CA . ALA A 1 98 ? 8.724 16.376 38.531 1.00 27.23 79 ALA A CA 1
ATOM 603 C C . ALA A 1 98 ? 8.912 16.557 36.998 1.00 28.24 79 ALA A C 1
ATOM 604 O O . ALA A 1 98 ? 9.666 17.413 36.573 1.00 29.14 79 ALA A O 1
ATOM 606 N N . LEU A 1 99 ? 8.244 15.719 36.206 1.00 28.80 80 LEU A N 1
ATOM 607 C CA . LEU A 1 99 ? 8.263 15.875 34.733 1.00 28.16 80 LEU A CA 1
ATOM 608 C C . LEU A 1 99 ? 7.601 17.192 34.333 1.00 27.33 80 LEU A C 1
ATOM 609 O O . LEU A 1 99 ? 8.129 17.947 33.510 1.00 31.69 80 LEU A O 1
ATOM 614 N N . ARG A 1 100 ? 6.498 17.514 34.960 1.00 29.32 81 ARG A N 1
ATOM 615 C CA . ARG A 1 100 ? 5.808 18.745 34.653 1.00 33.88 81 ARG A CA 1
ATOM 616 C C . ARG A 1 100 ? 6.592 19.961 35.010 1.00 34.80 81 ARG A C 1
ATOM 617 O O . ARG A 1 100 ? 6.522 20.954 34.370 1.00 37.09 81 ARG A O 1
ATOM 625 N N . ALA A 1 101 ? 7.345 19.861 36.070 1.00 37.74 82 ALA A N 1
ATOM 626 C CA . ALA A 1 101 ? 8.159 20.955 36.575 1.00 36.90 82 ALA A CA 1
ATOM 627 C C . ALA A 1 101 ? 9.518 21.082 35.915 1.00 34.98 82 ALA A C 1
ATOM 628 O O . ALA A 1 101 ? 10.256 21.998 36.217 1.00 41.72 82 ALA A O 1
ATOM 630 N N . ALA A 1 102 ? 9.878 20.177 35.014 1.00 31.87 83 ALA A N 1
ATOM 631 C CA . ALA A 1 102 ? 11.189 20.201 34.404 1.00 31.05 83 ALA A CA 1
ATOM 632 C C . ALA A 1 102 ? 11.417 21.518 33.672 1.00 39.89 83 ALA A C 1
ATOM 633 O O . ALA A 1 102 ? 10.463 22.036 33.089 1.00 40.80 83 ALA A O 1
ATOM 635 N N . GLU A 1 103 ? 12.646 22.039 33.757 1.00 43.68 84 GLU A N 1
ATOM 636 C CA . GLU A 1 103 ? 13.041 23.252 33.029 1.00 51.68 84 GLU A CA 1
ATOM 637 C C . GLU A 1 103 ? 14.338 23.006 32.236 1.00 38.55 84 GLU A C 1
ATOM 638 O O . GLU A 1 103 ? 15.295 22.539 32.794 1.00 45.71 84 GLU A O 1
ATOM 644 N N . PRO A 1 104 ? 14.366 23.291 30.930 1.00 47.82 85 PRO A N 1
ATOM 645 C CA . PRO A 1 104 ? 13.205 23.800 30.162 1.00 47.76 85 PRO A CA 1
ATOM 646 C C . PRO A 1 104 ? 12.033 22.793 30.089 1.00 49.11 85 PRO A C 1
ATOM 647 O O . PRO A 1 104 ? 12.238 21.582 30.194 1.00 45.44 85 PRO A O 1
ATOM 651 N N . GLY A 1 105 ? 10.836 23.265 30.000 1.00 48.60 86 GLY A N 1
ATOM 652 C CA . GLY A 1 105 ? 9.811 22.295 30.027 1.00 48.71 86 GLY A CA 1
ATOM 653 C C . GLY A 1 105 ? 9.727 21.401 28.851 1.00 47.56 86 GLY A C 1
ATOM 654 O O . GLY A 1 105 ? 10.163 21.708 27.784 1.00 46.57 86 GLY A O 1
ATOM 655 N N . LEU A 1 106 ? 9.156 20.250 29.109 1.00 37.47 87 LEU A N 1
ATOM 656 C CA . LEU A 1 106 ? 8.709 19.335 28.075 1.00 39.58 87 LEU A CA 1
ATOM 657 C C . LEU A 1 106 ? 7.531 20.028 27.364 1.00 43.74 87 LEU A C 1
ATOM 658 O O . LEU A 1 106 ? 6.927 20.937 27.931 1.00 39.69 87 LEU A O 1
ATOM 663 N N . PRO A 1 107 ? 7.165 19.585 26.170 1.00 44.80 88 PRO A N 1
ATOM 664 C CA . PRO A 1 107 ? 6.034 20.289 25.553 1.00 50.99 88 PRO A CA 1
ATOM 665 C C . PRO A 1 107 ? 4.762 20.221 26.399 1.00 59.47 88 PRO A C 1
ATOM 666 O O . PRO A 1 107 ? 4.463 19.181 27.003 1.00 51.09 88 PRO A O 1
ATOM 670 N N . ASP A 1 108 ? 4.034 21.334 26.486 1.00 69.49 89 ASP A N 1
ATOM 671 C CA . ASP A 1 108 ? 2.835 21.395 27.352 1.00 71.15 89 ASP A CA 1
ATOM 672 C C . ASP A 1 108 ? 1.718 20.421 26.925 1.00 65.31 89 ASP A C 1
ATOM 673 O O . ASP A 1 108 ? 0.872 20.024 27.745 1.00 76.58 89 ASP A O 1
ATOM 678 N N . ASP A 1 109 ? 1.738 20.032 25.650 1.00 60.23 90 ASP A N 1
ATOM 679 C CA . ASP A 1 109 ? 0.786 19.056 25.092 1.00 63.13 90 ASP A CA 1
ATOM 680 C C . ASP A 1 109 ? 1.129 17.545 25.275 1.00 57.36 90 ASP A C 1
ATOM 681 O O . ASP A 1 109 ? 0.366 16.693 24.807 1.00 54.42 90 ASP A O 1
ATOM 686 N N . VAL A 1 110 ? 2.235 17.203 25.944 1.00 50.04 91 VAL A N 1
ATOM 687 C CA . VAL A 1 110 ? 2.548 15.804 26.225 1.00 39.68 91 VAL A CA 1
ATOM 688 C C . VAL A 1 110 ? 1.653 15.389 27.403 1.00 31.61 91 VAL A C 1
ATOM 689 O O . VAL A 1 110 ? 1.416 16.152 28.351 1.00 36.25 91 VAL A O 1
ATOM 693 N N . ARG A 1 111 ? 1.047 14.225 27.296 1.00 26.55 92 ARG A N 1
ATOM 694 C CA . ARG A 1 111 ? 0.181 13.716 28.357 1.00 25.22 92 ARG A CA 1
ATOM 695 C C . ARG A 1 111 ? 1.116 12.964 29.317 1.00 28.24 92 ARG A C 1
ATOM 696 O O . ARG A 1 111 ? 2.031 12.265 28.861 1.00 26.17 92 ARG A O 1
ATOM 704 N N . ILE A 1 112 ? 0.874 13.148 30.605 1.00 25.96 93 ILE A N 1
ATOM 705 C CA . ILE A 1 112 ? 1.682 12.492 31.659 1.00 25.60 93 ILE A CA 1
ATOM 706 C C . ILE A 1 112 ? 0.725 11.753 32.561 1.00 25.94 93 ILE A C 1
ATOM 707 O O . ILE A 1 112 ? -0.154 12.377 33.157 1.00 25.75 93 ILE A O 1
ATOM 712 N N . MET A 1 113 ? 0.896 10.448 32.672 1.00 22.32 94 MET A N 1
ATOM 713 C CA . MET A 1 113 ? 0.052 9.602 33.478 1.00 25.35 94 MET A CA 1
ATOM 714 C C . MET A 1 113 ? 0.797 9.088 34.664 1.00 23.41 94 MET A C 1
ATOM 715 O O . MET A 1 113 ? 1.983 8.729 34.543 1.00 24.32 94 MET A O 1
ATOM 720 N N . CYS A 1 114 ? 0.132 8.992 35.799 1.00 23.35 95 CYS A N 1
ATOM 721 C CA . CYS A 1 114 ? 0.715 8.321 36.995 1.00 22.47 95 CYS A CA 1
ATOM 722 C C . CYS A 1 114 ? -0.335 7.433 37.616 1.00 26.35 95 CYS A C 1
ATOM 723 O O . CYS A 1 114 ? -1.536 7.712 37.539 1.00 26.36 95 CYS A O 1
ATOM 726 N N . TRP A 1 115 ? 0.104 6.356 38.213 1.00 25.13 96 TRP A N 1
ATOM 727 C CA . TRP A 1 115 ? -0.808 5.329 38.643 1.00 27.64 96 TRP A CA 1
ATOM 728 C C . TRP A 1 115 ? -0.651 4.822 40.061 1.00 28.08 96 TRP A C 1
ATOM 729 O O . TRP A 1 115 ? -1.595 4.163 40.563 1.00 29.24 96 TRP A O 1
ATOM 740 N N . LEU A 1 116 ? 0.461 5.089 40.739 1.00 23.35 97 LEU A N 1
ATOM 741 C CA . LEU A 1 116 ? 0.657 4.509 42.057 1.00 21.65 97 LEU A CA 1
ATOM 742 C C . LEU A 1 116 ? 0.273 5.517 43.118 1.00 23.88 97 LEU A C 1
ATOM 743 O O . LEU A 1 116 ? 1.072 6.400 43.475 1.00 22.03 97 LEU A O 1
ATOM 748 N N . TRP A 1 117 ? -0.975 5.412 43.568 1.00 23.03 98 TRP A N 1
ATOM 749 C CA . TRP A 1 117 ? -1.570 6.403 44.504 1.00 23.39 98 TRP A CA 1
ATOM 750 C C . TRP A 1 117 ? -1.857 5.721 45.813 1.00 19.87 98 TRP A C 1
ATOM 751 O O . TRP A 1 117 ? -2.240 4.560 45.864 1.00 20.67 98 TRP A O 1
ATOM 762 N N . THR A 1 118 ? -1.811 6.483 46.883 1.00 21.80 99 THR A N 1
ATOM 763 C CA . THR A 1 118 ? -2.260 6.033 48.188 1.00 23.16 99 THR A CA 1
ATOM 764 C C . THR A 1 118 ? -3.170 7.079 48.862 1.00 25.32 99 THR A C 1
ATOM 765 O O . THR A 1 118 ? -3.144 8.226 48.421 1.00 23.92 99 THR A O 1
ATOM 769 N N . PRO A 1 119 ? -3.995 6.639 49.823 1.00 20.95 100 PRO A N 1
ATOM 770 C CA . PRO A 1 119 ? -4.936 7.620 50.421 1.00 23.91 100 PRO A CA 1
ATOM 771 C C . PRO A 1 119 ? -4.295 8.857 50.967 1.00 26.04 100 PRO A C 1
ATOM 772 O O . PRO A 1 119 ? -3.251 8.820 51.660 1.00 27.47 100 PRO A O 1
ATOM 776 N N . GLY A 1 120 ? -4.787 10.020 50.560 1.00 28.98 101 GLY A N 1
ATOM 777 C CA . GLY A 1 120 ? -4.239 11.298 51.028 1.00 28.53 101 GLY A CA 1
ATOM 778 C C . GLY A 1 120 ? -3.155 11.891 50.193 1.00 30.44 101 GLY A C 1
ATOM 779 O O . GLY A 1 120 ? -2.555 12.906 50.530 1.00 29.17 101 GLY A O 1
ATOM 780 N N . GLY A 1 121 ? -2.823 11.232 49.080 1.00 29.42 102 GLY A N 1
ATOM 781 C CA . GLY A 1 121 ? -1.850 11.773 48.161 1.00 26.61 102 GLY A CA 1
ATOM 782 C C . GLY A 1 121 ? -2.254 13.052 47.493 1.00 27.43 102 GLY A C 1
ATOM 783 O O . GLY A 1 121 ? -3.392 13.550 47.696 1.00 28.58 102 GLY A O 1
ATOM 784 N N . PRO A 1 122 ? -1.367 13.646 46.708 1.00 26.34 103 PRO A N 1
ATOM 785 C CA . PRO A 1 122 ? -1.548 15.014 46.213 1.00 30.27 103 PRO A CA 1
ATOM 786 C C . PRO A 1 122 ? -2.478 15.101 44.951 1.00 28.51 103 PRO A C 1
ATOM 787 O O . PRO A 1 122 ? -2.070 15.559 43.886 1.00 27.47 103 PRO A O 1
ATOM 791 N N . TRP A 1 123 ? -3.723 14.667 45.113 1.00 29.06 104 TRP A N 1
ATOM 792 C CA . TRP A 1 123 ? -4.652 14.603 43.969 1.00 26.62 104 TRP A CA 1
ATOM 793 C C . TRP A 1 123 ? -4.926 15.975 43.402 1.00 25.77 104 TRP A C 1
ATOM 794 O O . TRP A 1 123 ? -4.934 16.162 42.196 1.00 28.50 104 TRP A O 1
ATOM 805 N N . ARG A 1 124 ? -5.098 16.960 44.278 1.00 29.59 105 ARG A N 1
ATOM 806 C CA . ARG A 1 124 ? -5.372 18.304 43.830 1.00 34.37 105 ARG A CA 1
ATOM 807 C C . ARG A 1 124 ? -4.204 18.901 43.012 1.00 28.83 105 ARG A C 1
ATOM 808 O O . ARG A 1 124 ? -4.414 19.420 41.920 1.00 29.87 105 ARG A O 1
ATOM 816 N N . GLU A 1 125 ? -2.981 18.732 43.495 1.00 30.47 106 GLU A N 1
ATOM 817 C CA A GLU A 1 125 ? -1.789 19.181 42.754 0.50 29.77 106 GLU A CA 1
ATOM 818 C CA B GLU A 1 125 ? -1.783 19.151 42.754 0.50 28.75 106 GLU A CA 1
ATOM 819 C C . GLU A 1 125 ? -1.705 18.443 41.381 1.00 30.27 106 GLU A C 1
ATOM 820 O O . GLU A 1 125 ? -1.390 19.057 40.337 1.00 30.03 106 GLU A O 1
ATOM 831 N N . ALA A 1 126 ? -2.023 17.148 41.350 1.00 26.82 107 ALA A N 1
ATOM 832 C CA . ALA A 1 126 ? -2.047 16.401 40.074 1.00 28.24 107 ALA A CA 1
ATOM 833 C C . ALA A 1 126 ? -3.126 16.930 39.115 1.00 27.91 107 ALA A C 1
ATOM 834 O O . ALA A 1 126 ? -2.881 17.041 37.915 1.00 27.65 107 ALA A O 1
ATOM 836 N N . VAL A 1 127 ? -4.326 17.209 39.662 1.00 28.39 108 VAL A N 1
ATOM 837 C CA . VAL A 1 127 ? -5.423 17.705 38.846 1.00 31.31 108 VAL A CA 1
ATOM 838 C C . VAL A 1 127 ? -4.986 19.041 38.277 1.00 29.38 108 VAL A C 1
ATOM 839 O O . VAL A 1 127 ? -5.199 19.310 37.095 1.00 33.13 108 VAL A O 1
ATOM 843 N N . GLU A 1 128 ? -4.452 19.909 39.101 1.00 30.00 109 GLU A N 1
ATOM 844 C CA . GLU A 1 128 ? -4.029 21.250 38.650 1.00 36.77 109 GLU A CA 1
ATOM 845 C C . GLU A 1 128 ? -2.888 21.217 37.629 1.00 39.65 109 GLU A C 1
ATOM 846 O O . GLU A 1 128 ? -2.810 22.093 36.761 1.00 39.68 109 GLU A O 1
ATOM 852 N N . ALA A 1 129 ? -2.015 20.202 37.710 1.00 36.83 110 ALA A N 1
ATOM 853 C CA . ALA A 1 129 ? -0.943 19.971 36.712 1.00 35.97 110 ALA A CA 1
ATOM 854 C C . ALA A 1 129 ? -1.413 19.214 35.447 1.00 35.19 110 ALA A C 1
ATOM 855 O O . ALA A 1 129 ? -0.589 18.793 34.627 1.00 30.75 110 ALA A O 1
ATOM 857 N N . ARG A 1 130 ? -2.736 18.948 35.342 1.00 35.31 111 ARG A N 1
ATOM 858 C CA . ARG A 1 130 ? -3.343 18.248 34.199 1.00 35.23 111 ARG A CA 1
ATOM 859 C C . ARG A 1 130 ? -2.738 16.869 33.951 1.00 30.86 111 ARG A C 1
ATOM 860 O O . ARG A 1 130 ? -2.504 16.470 32.809 1.00 29.78 111 ARG A O 1
ATOM 868 N N . LEU A 1 131 ? -2.515 16.118 35.031 1.00 27.87 112 LEU A N 1
ATOM 869 C CA . LEU A 1 131 ? -2.026 14.767 34.886 1.00 26.42 112 LEU A CA 1
ATOM 870 C C . LEU A 1 131 ? -3.161 13.830 34.668 1.00 29.99 112 LEU A C 1
ATOM 871 O O . LEU A 1 131 ? -4.243 14.005 35.218 1.00 29.63 112 LEU A O 1
ATOM 876 N N . ASP A 1 132 ? -2.930 12.783 33.884 1.00 21.69 113 ASP A N 1
ATOM 877 C CA . ASP A 1 132 ? -3.813 11.679 33.871 1.00 24.08 113 ASP A CA 1
ATOM 878 C C . ASP A 1 132 ? -3.562 10.828 35.076 1.00 27.19 113 ASP A C 1
ATOM 879 O O . ASP A 1 132 ? -2.395 10.443 35.308 1.00 30.15 113 ASP A O 1
ATOM 884 N N . VAL A 1 133 ? -4.577 10.527 35.879 1.00 23.63 114 VAL A N 1
ATOM 885 C CA . VAL A 1 133 ? -4.368 9.780 37.106 1.00 24.92 114 VAL A CA 1
ATOM 886 C C . VAL A 1 133 ? -5.171 8.525 37.042 1.00 26.89 114 VAL A C 1
ATOM 887 O O . VAL A 1 133 ? -6.365 8.532 36.644 1.00 27.35 114 VAL A O 1
ATOM 891 N N . SER A 1 134 ? -4.563 7.419 37.364 1.00 22.91 115 SER A N 1
ATOM 892 C CA . SER A 1 134 ? -5.241 6.159 37.412 1.00 24.43 115 SER A CA 1
ATOM 893 C C . SER A 1 134 ? -6.045 5.979 38.706 1.00 25.08 115 SER A C 1
ATOM 894 O O . SER A 1 134 ? -5.619 6.415 39.778 1.00 23.12 115 SER A O 1
ATOM 897 N N . VAL A 1 135 ? -7.211 5.360 38.564 1.00 23.89 116 VAL A N 1
ATOM 898 C CA . VAL A 1 135 ? -8.100 5.036 39.651 1.00 23.02 116 VAL A CA 1
ATOM 899 C C . VAL A 1 135 ? -8.547 3.582 39.520 1.00 23.85 116 VAL A C 1
ATOM 900 O O . VAL A 1 135 ? -8.986 3.161 38.414 1.00 23.67 116 VAL A O 1
ATOM 904 N N . SER A 1 136 ? -8.381 2.784 40.589 1.00 24.72 117 SER A N 1
ATOM 905 C CA . SER A 1 136 ? -8.691 1.373 40.589 1.00 25.25 117 SER A CA 1
ATOM 906 C C . SER A 1 136 ? -9.799 1.074 41.615 1.00 25.76 117 SER A C 1
ATOM 907 O O . SER A 1 136 ? -10.188 -0.093 41.748 1.00 29.61 117 SER A O 1
ATOM 910 N N . ALA A 1 137 ? -10.193 2.089 42.405 1.00 24.87 118 ALA A N 1
ATOM 911 C CA . ALA A 1 137 ? -10.972 1.838 43.619 1.00 22.56 118 ALA A CA 1
ATOM 912 C C . ALA A 1 137 ? -11.792 3.006 43.996 1.00 25.19 118 ALA A C 1
ATOM 913 O O . ALA A 1 137 ? -11.430 4.137 43.676 1.00 22.93 118 ALA A O 1
ATOM 915 N N . MET A 1 138 ? -12.907 2.697 44.694 1.00 28.16 119 MET A N 1
ATOM 916 C CA . MET A 1 138 ? -13.833 3.739 45.119 1.00 29.09 119 MET A CA 1
ATOM 917 C C . MET A 1 138 ? -13.136 4.769 46.003 1.00 28.52 119 MET A C 1
ATOM 918 O O . MET A 1 138 ? -13.404 5.959 45.835 1.00 27.68 119 MET A O 1
ATOM 923 N N . TRP A 1 139 ? -12.206 4.357 46.880 1.00 27.91 120 TRP A N 1
ATOM 924 C CA . TRP A 1 139 ? -11.525 5.345 47.735 1.00 27.76 120 TRP A CA 1
ATOM 925 C C . TRP A 1 139 ? -10.909 6.425 46.862 1.00 25.17 120 TRP A C 1
ATOM 926 O O . TRP A 1 139 ? -10.916 7.611 47.205 1.00 23.69 120 TRP A O 1
ATOM 937 N N . ALA A 1 140 ? -10.241 6.009 45.794 1.00 23.98 121 ALA A N 1
ATOM 938 C CA . ALA A 1 140 ? -9.502 6.935 44.934 1.00 21.71 121 ALA A CA 1
ATOM 939 C C . ALA A 1 140 ? -10.397 7.793 44.056 1.00 20.64 121 ALA A C 1
ATOM 940 O O . ALA A 1 140 ? -10.168 9.006 43.874 1.00 23.62 121 ALA A O 1
ATOM 942 N N . MET A 1 141 ? -11.493 7.181 43.584 1.00 25.21 122 MET A N 1
ATOM 943 C CA . MET A 1 141 ? -12.564 7.921 42.886 1.00 25.28 122 MET A CA 1
ATOM 944 C C . MET A 1 141 ? -13.080 9.056 43.819 1.00 23.95 122 MET A C 1
ATOM 945 O O . MET A 1 141 ? -13.203 10.185 43.388 1.00 31.15 122 MET A O 1
ATOM 950 N N . GLU A 1 142 ? -13.368 8.696 45.078 1.00 26.88 123 GLU A N 1
ATOM 951 C CA A GLU A 1 142 ? -13.842 9.718 46.061 0.50 25.83 123 GLU A CA 1
ATOM 952 C CA B GLU A 1 142 ? -13.854 9.697 46.089 0.50 28.78 123 GLU A CA 1
ATOM 953 C C . GLU A 1 142 ? -12.817 10.806 46.263 1.00 28.24 123 GLU A C 1
ATOM 954 O O . GLU A 1 142 ? -13.123 11.994 46.278 1.00 27.41 123 GLU A O 1
ATOM 965 N N . GLU A 1 143 ? -11.544 10.425 46.395 1.00 26.47 124 GLU A N 1
ATOM 966 C CA . GLU A 1 143 ? -10.494 11.432 46.639 1.00 25.55 124 GLU A CA 1
ATOM 967 C C . GLU A 1 143 ? -10.253 12.320 45.474 1.00 23.55 124 GLU A C 1
ATOM 968 O O . GLU A 1 143 ? -10.041 13.540 45.614 1.00 27.28 124 GLU A O 1
ATOM 974 N N . VAL A 1 144 ? -10.227 11.767 44.277 1.00 26.00 125 VAL A N 1
ATOM 975 C CA . VAL A 1 144 ? -9.922 12.626 43.124 1.00 24.34 125 VAL A CA 1
ATOM 976 C C . VAL A 1 144 ? -11.132 13.554 42.774 1.00 24.54 125 VAL A C 1
ATOM 977 O O . VAL A 1 144 ? -10.938 14.696 42.412 1.00 27.25 125 VAL A O 1
ATOM 981 N N . THR A 1 145 ? -12.350 13.016 42.958 1.00 30.80 126 THR A N 1
ATOM 982 C CA A THR A 1 145 ? -13.584 13.819 42.736 0.50 27.65 126 THR A CA 1
ATOM 983 C CA B THR A 1 145 ? -13.577 13.814 42.764 0.50 27.10 126 THR A CA 1
ATOM 984 C C . THR A 1 145 ? -13.604 14.973 43.735 1.00 30.98 126 THR A C 1
ATOM 985 O O . THR A 1 145 ? -13.856 16.112 43.354 1.00 29.67 126 THR A O 1
ATOM 992 N N . GLY A 1 146 ? -13.257 14.704 44.986 1.00 30.24 127 GLY A N 1
ATOM 993 C CA . GLY A 1 146 ? -13.135 15.773 46.026 1.00 28.77 127 GLY A CA 1
ATOM 994 C C . GLY A 1 146 ? -12.107 16.826 45.676 1.00 32.60 127 GLY A C 1
ATOM 995 O O . GLY A 1 146 ? -12.256 18.038 45.928 1.00 35.31 127 GLY A O 1
ATOM 996 N N . ALA A 1 147 ? -10.975 16.366 45.166 1.00 32.86 128 ALA A N 1
ATOM 997 C CA . ALA A 1 147 ? -9.905 17.291 44.772 1.00 29.92 128 ALA A CA 1
ATOM 998 C C . ALA A 1 147 ? -10.304 18.151 43.578 1.00 31.02 128 ALA A C 1
ATOM 999 O O . ALA A 1 147 ? -9.920 19.309 43.512 1.00 36.15 128 ALA A O 1
ATOM 1001 N N . ALA A 1 148 ? -10.962 17.564 42.592 1.00 30.78 129 ALA A N 1
ATOM 1002 C CA . ALA A 1 148 ? -11.388 18.295 41.413 1.00 29.91 129 ALA A CA 1
ATOM 1003 C C . ALA A 1 148 ? -12.440 19.382 41.866 1.00 34.72 129 ALA A C 1
ATOM 1004 O O . ALA A 1 148 ? -12.354 20.517 41.410 1.00 35.95 129 ALA A O 1
ATOM 1006 N N . ARG A 1 149 ? -13.330 18.985 42.786 1.00 35.81 130 ARG A N 1
ATOM 1007 C CA . ARG A 1 149 ? -14.332 19.893 43.361 1.00 34.88 130 ARG A CA 1
ATOM 1008 C C . ARG A 1 149 ? -13.644 21.060 44.050 1.00 41.28 130 ARG A C 1
ATOM 1009 O O . ARG A 1 149 ? -13.912 22.221 43.725 1.00 42.44 130 ARG A O 1
ATOM 1017 N N . ALA A 1 150 ? -12.639 20.774 44.897 1.00 44.81 131 ALA A N 1
ATOM 1018 C CA . ALA A 1 150 ? -11.899 21.853 45.557 1.00 43.27 131 ALA A CA 1
ATOM 1019 C C . ALA A 1 150 ? -11.071 22.716 44.593 1.00 43.91 131 ALA A C 1
ATOM 1020 O O . ALA A 1 150 ? -10.844 23.896 44.858 1.00 46.47 131 ALA A O 1
ATOM 1022 N N . ALA A 1 151 ? -10.540 22.136 43.533 1.00 41.87 132 ALA A N 1
ATOM 1023 C CA . ALA A 1 151 ? -9.685 22.900 42.584 1.00 40.09 132 ALA A CA 1
ATOM 1024 C C . ALA A 1 151 ? -10.522 23.720 41.596 1.00 41.49 132 ALA A C 1
ATOM 1025 O O . ALA A 1 151 ? -9.995 24.604 40.927 1.00 37.99 132 ALA A O 1
ATOM 1027 N N . GLY A 1 152 ? -11.794 23.356 41.425 1.00 39.90 133 GLY A N 1
ATOM 1028 C CA . GLY A 1 152 ? -12.622 23.899 40.362 1.00 39.26 133 GLY A CA 1
ATOM 1029 C C . GLY A 1 152 ? -12.166 23.588 38.929 1.00 43.91 133 GLY A C 1
ATOM 1030 O O . GLY A 1 152 ? -12.584 24.282 38.002 1.00 43.31 133 GLY A O 1
ATOM 1031 N N . VAL A 1 153 ? -11.310 22.567 38.738 1.00 40.46 134 VAL A N 1
ATOM 1032 C CA . VAL A 1 153 ? -10.835 22.125 37.364 1.00 44.07 134 VAL A CA 1
ATOM 1033 C C . VAL A 1 153 ? -11.092 20.623 37.271 1.00 36.68 134 VAL A C 1
ATOM 1034 O O . VAL A 1 153 ? -10.945 19.920 38.300 1.00 41.15 134 VAL A O 1
ATOM 1038 N N . PRO A 1 154 ? -11.525 20.130 36.088 1.00 36.18 135 PRO A N 1
ATOM 1039 C CA . PRO A 1 154 ? -11.894 18.725 35.989 1.00 35.39 135 PRO A CA 1
ATOM 1040 C C . PRO A 1 154 ? -10.645 17.844 35.939 1.00 33.46 135 PRO A C 1
ATOM 1041 O O . PRO A 1 154 ? -9.623 18.300 35.469 1.00 29.87 135 PRO A O 1
ATOM 1045 N N . ALA A 1 155 ? -10.744 16.664 36.526 1.00 28.48 136 ALA A N 1
ATOM 1046 C CA . ALA A 1 155 ? -9.641 15.699 36.525 1.00 28.49 136 ALA A CA 1
ATOM 1047 C C . ALA A 1 155 ? -9.697 14.868 35.229 1.00 29.55 136 ALA A C 1
ATOM 1048 O O . ALA A 1 155 ? -10.728 14.771 34.544 1.00 29.52 136 ALA A O 1
ATOM 1050 N N . ARG A 1 156 ? -8.537 14.316 34.870 1.00 26.62 137 ARG A N 1
ATOM 1051 C CA . ARG A 1 156 ? -8.400 13.324 33.750 1.00 27.47 137 ARG A CA 1
ATOM 1052 C C . ARG A 1 156 ? -8.128 11.996 34.392 1.00 23.71 137 ARG A C 1
ATOM 1053 O O . ARG A 1 156 ? -7.056 11.818 35.001 1.00 27.16 137 ARG A O 1
ATOM 1061 N N . VAL A 1 157 ? -9.078 11.083 34.334 1.00 26.98 138 VAL A N 1
ATOM 1062 C CA . VAL A 1 157 ? -9.002 9.853 35.073 1.00 27.86 138 VAL A CA 1
ATOM 1063 C C . VAL A 1 157 ? -8.882 8.712 34.107 1.00 27.51 138 VAL A C 1
ATOM 1064 O O . VAL A 1 157 ? -9.612 8.644 33.106 1.00 29.18 138 VAL A O 1
ATOM 1068 N N . GLN A 1 158 ? -7.989 7.782 34.418 1.00 24.75 139 GLN A N 1
ATOM 1069 C CA . GLN A 1 158 ? -7.953 6.485 33.781 1.00 23.10 139 GLN A CA 1
ATOM 1070 C C . GLN A 1 158 ? -8.374 5.385 34.686 1.00 27.16 139 GLN A C 1
ATOM 1071 O O . GLN A 1 158 ? -7.725 5.175 35.683 1.00 30.62 139 GLN A O 1
ATOM 1077 N N . LEU A 1 159 ? -9.437 4.689 34.356 1.00 24.68 140 LEU A N 1
ATOM 1078 C CA A LEU A 1 159 ? -9.863 3.538 35.122 0.50 24.58 140 LEU A CA 1
ATOM 1079 C CA B LEU A 1 159 ? -9.881 3.538 35.128 0.50 29.13 140 LEU A CA 1
ATOM 1080 C C . LEU A 1 159 ? -9.033 2.315 34.779 1.00 25.60 140 LEU A C 1
ATOM 1081 O O . LEU A 1 159 ? -8.957 1.926 33.619 1.00 25.04 140 LEU A O 1
ATOM 1102 N N . ALA A 1 161 ? -8.607 -1.560 34.962 1.00 22.82 142 ALA A N 1
ATOM 1103 C CA . ALA A 1 161 ? -9.220 -2.856 35.121 1.00 24.13 142 ALA A CA 1
ATOM 1104 C C . ALA A 1 161 ? -8.261 -3.942 35.534 1.00 27.50 142 ALA A C 1
ATOM 1105 O O . ALA A 1 161 ? -7.181 -4.052 34.924 1.00 27.46 142 ALA A O 1
ATOM 1107 N N . ASP A 1 162 ? -8.619 -4.748 36.544 1.00 24.45 143 ASP A N 1
ATOM 1108 C CA . ASP A 1 162 ? -7.899 -5.950 36.873 1.00 25.40 143 ASP A CA 1
ATOM 1109 C C . ASP A 1 162 ? -8.440 -7.052 35.965 1.00 27.97 143 ASP A C 1
ATOM 1110 O O . ASP A 1 162 ? -9.473 -7.625 36.247 1.00 28.20 143 ASP A O 1
ATOM 1115 N N . THR A 1 163 ? -7.703 -7.335 34.882 1.00 26.08 144 THR A N 1
ATOM 1116 C CA . THR A 1 163 ? -8.110 -8.314 33.864 1.00 25.45 144 THR A CA 1
ATOM 1117 C C . THR A 1 163 ? -7.522 -9.644 34.097 1.00 23.49 144 THR A C 1
ATOM 1118 O O . THR A 1 163 ? -7.744 -10.583 33.333 1.00 27.48 144 THR A O 1
ATOM 1122 N N . GLY A 1 164 ? -6.726 -9.799 35.168 1.00 23.21 145 GLY A N 1
ATOM 1123 C CA . GLY A 1 164 ? -6.168 -11.050 35.526 1.00 21.55 145 GLY A CA 1
ATOM 1124 C C . GLY A 1 164 ? -4.804 -10.964 36.218 1.00 23.83 145 GLY A C 1
ATOM 1125 O O . GLY A 1 164 ? -4.338 -11.958 36.761 1.00 24.89 145 GLY A O 1
ATOM 1126 N N . LEU A 1 165 ? -4.196 -9.803 36.224 1.00 23.24 146 LEU A N 1
ATOM 1127 C CA . LEU A 1 165 ? -2.885 -9.641 36.902 1.00 23.59 146 LEU A CA 1
ATOM 1128 C C . LEU A 1 165 ? -2.977 -9.744 38.429 1.00 25.28 146 LEU A C 1
ATOM 1129 O O . LEU A 1 165 ? -2.045 -10.201 39.102 1.00 26.08 146 LEU A O 1
ATOM 1134 N N . GLY A 1 166 ? -4.116 -9.319 38.988 1.00 24.10 147 GLY A N 1
ATOM 1135 C CA . GLY A 1 166 ? -4.297 -9.395 40.425 1.00 26.63 147 GLY A CA 1
ATOM 1136 C C . GLY A 1 166 ? -3.464 -8.393 41.238 1.00 24.29 147 GLY A C 1
ATOM 1137 O O . GLY A 1 166 ? -3.114 -8.702 42.399 1.00 27.89 147 GLY A O 1
ATOM 1138 N N . ARG A 1 167 ? -3.083 -7.306 40.614 1.00 24.30 148 ARG A N 1
ATOM 1139 C CA . ARG A 1 167 ? -2.270 -6.313 41.317 1.00 25.98 148 ARG A CA 1
ATOM 1140 C C . ARG A 1 167 ? -3.120 -5.079 41.450 1.00 25.24 148 ARG A C 1
ATOM 1141 O O . ARG A 1 167 ? -4.074 -5.083 42.235 1.00 27.64 148 ARG A O 1
ATOM 1149 N N . GLY A 1 168 ? -2.851 -4.046 40.703 1.00 23.02 149 GLY A N 1
ATOM 1150 C CA . GLY A 1 168 ? -3.545 -2.803 40.837 1.00 30.46 149 GLY A CA 1
ATOM 1151 C C . GLY A 1 168 ? -4.923 -2.490 40.369 1.00 38.53 149 GLY A C 1
ATOM 1152 O O . GLY A 1 168 ? -5.412 -1.415 40.664 1.00 44.69 149 GLY A O 1
ATOM 1153 N N . GLY A 1 169 ? -5.577 -3.277 39.554 1.00 30.46 150 GLY A N 1
ATOM 1154 C CA . GLY A 1 169 ? -6.849 -2.736 39.082 1.00 27.50 150 GLY A CA 1
ATOM 1155 C C . GLY A 1 169 ? -8.162 -3.067 39.766 1.00 23.62 150 GLY A C 1
ATOM 1156 O O . GLY A 1 169 ? -8.143 -3.726 40.746 1.00 25.60 150 GLY A O 1
ATOM 1157 N N . CYS A 1 170 ? -9.273 -2.603 39.194 1.00 24.11 151 CYS A N 1
ATOM 1158 C CA . CYS A 1 170 ? -10.620 -2.907 39.678 1.00 24.68 151 CYS A CA 1
ATOM 1159 C C . CYS A 1 170 ? -11.115 -4.262 39.167 1.00 28.23 151 CYS A C 1
ATOM 1160 O O . CYS A 1 170 ? -10.976 -4.560 37.982 1.00 27.85 151 CYS A O 1
ATOM 1163 N N . GLN A 1 171 ? -11.638 -5.107 40.029 1.00 26.07 152 GLN A N 1
ATOM 1164 C CA . GLN A 1 171 ? -12.134 -6.421 39.620 1.00 29.78 152 GLN A CA 1
ATOM 1165 C C . GLN A 1 171 ? -13.364 -6.308 38.758 1.00 30.43 152 GLN A C 1
ATOM 1166 O O . GLN A 1 171 ? -14.140 -5.356 38.854 1.00 28.80 152 GLN A O 1
ATOM 1172 N N . PRO A 1 172 ? -13.504 -7.231 37.830 1.00 27.71 153 PRO A N 1
ATOM 1173 C CA . PRO A 1 172 ? -14.766 -7.225 37.056 1.00 27.41 153 PRO A CA 1
ATOM 1174 C C . PRO A 1 172 ? -15.951 -7.546 37.974 1.00 33.14 153 PRO A C 1
ATOM 1175 O O . PRO A 1 172 ? -15.778 -8.094 39.066 1.00 31.63 153 PRO A O 1
ATOM 1179 N N . GLY A 1 173 ? -17.143 -7.254 37.464 1.00 34.42 154 GLY A N 1
ATOM 1180 C CA . GLY A 1 173 ? -18.387 -7.542 38.176 1.00 32.97 154 GLY A CA 1
ATOM 1181 C C . GLY A 1 173 ? -18.790 -6.309 38.915 1.00 29.79 154 GLY A C 1
ATOM 1182 O O . GLY A 1 173 ? -18.692 -5.203 38.387 1.00 30.84 154 GLY A O 1
ATOM 1183 N N . ALA A 1 174 ? -19.284 -6.519 40.130 1.00 34.00 155 ALA A N 1
ATOM 1184 C CA . ALA A 1 174 ? -19.901 -5.453 40.901 1.00 38.02 155 ALA A CA 1
ATOM 1185 C C . ALA A 1 174 ? -18.945 -4.295 41.221 1.00 32.98 155 ALA A C 1
ATOM 1186 O O . ALA A 1 174 ? -19.328 -3.108 41.160 1.00 33.16 155 ALA A O 1
ATOM 1188 N N . ASP A 1 175 ? -17.686 -4.625 41.527 1.00 30.52 156 ASP A N 1
ATOM 1189 C CA . ASP A 1 175 ? -16.713 -3.553 41.737 1.00 31.80 156 ASP A CA 1
ATOM 1190 C C . ASP A 1 175 ? -16.619 -2.630 40.533 1.00 27.79 156 ASP A C 1
ATOM 1191 O O . ASP A 1 175 ? -16.573 -1.380 40.648 1.00 27.15 156 ASP A O 1
ATOM 1196 N N . TRP A 1 176 ? -16.487 -3.200 39.321 1.00 27.09 157 TRP A N 1
ATOM 1197 C CA . TRP A 1 176 ? -16.349 -2.362 38.139 1.00 25.80 157 TRP A CA 1
ATOM 1198 C C . TRP A 1 176 ? -17.636 -1.605 37.759 1.00 25.46 157 TRP A C 1
ATOM 1199 O O . TRP A 1 176 ? -17.622 -0.413 37.403 1.00 24.98 157 TRP A O 1
ATOM 1210 N N . GLU A 1 177 ? -18.750 -2.323 37.940 1.00 33.11 158 GLU A N 1
ATOM 1211 C CA . GLU A 1 177 ? -20.070 -1.686 37.833 1.00 32.62 158 GLU A CA 1
ATOM 1212 C C . GLU A 1 177 ? -20.165 -0.437 38.730 1.00 27.42 158 GLU A C 1
ATOM 1213 O O . GLU A 1 177 ? -20.525 0.617 38.248 1.00 28.54 158 GLU A O 1
ATOM 1219 N N . ARG A 1 178 ? -19.750 -0.572 39.988 1.00 28.67 159 ARG A N 1
ATOM 1220 C CA A ARG A 1 178 ? -19.789 0.560 40.938 0.25 26.63 159 ARG A CA 1
ATOM 1221 C CA B ARG A 1 178 ? -19.788 0.560 40.944 0.25 28.03 159 ARG A CA 1
ATOM 1222 C CA C ARG A 1 178 ? -19.797 0.563 40.935 0.50 29.66 159 ARG A CA 1
ATOM 1223 C C . ARG A 1 178 ? -18.850 1.663 40.496 1.00 28.03 159 ARG A C 1
ATOM 1224 O O . ARG A 1 178 ? -19.195 2.815 40.526 1.00 27.45 159 ARG A O 1
ATOM 1246 N N . LEU A 1 179 ? -17.634 1.271 40.068 1.00 28.12 160 LEU A N 1
ATOM 1247 C CA . LEU A 1 179 ? -16.670 2.292 39.719 1.00 27.32 160 LEU A CA 1
ATOM 1248 C C . LEU A 1 179 ? -17.021 3.057 38.470 1.00 25.14 160 LEU A C 1
ATOM 1249 O O . LEU A 1 179 ? -16.870 4.264 38.379 1.00 25.00 160 LEU A O 1
ATOM 1254 N N . VAL A 1 180 ? -17.508 2.341 37.453 1.00 27.78 161 VAL A N 1
ATOM 1255 C CA . VAL A 1 180 ? -17.970 2.980 36.235 1.00 26.23 161 VAL A CA 1
ATOM 1256 C C . VAL A 1 180 ? -19.154 3.897 36.553 1.00 23.64 161 VAL A C 1
ATOM 1257 O O . VAL A 1 180 ? -19.175 5.046 36.118 1.00 24.68 161 VAL A O 1
ATOM 1261 N N . GLY A 1 181 ? -20.071 3.406 37.359 1.00 27.14 162 GLY A N 1
ATOM 1262 C CA . GLY A 1 181 ? -21.188 4.277 37.797 1.00 26.41 162 GLY A CA 1
ATOM 1263 C C . GLY A 1 181 ? -20.781 5.522 38.489 1.00 27.89 162 GLY A C 1
ATOM 1264 O O . GLY A 1 181 ? -21.281 6.611 38.200 1.00 24.82 162 GLY A O 1
ATOM 1265 N N . ALA A 1 182 ? -19.801 5.394 39.386 1.00 26.59 163 ALA A N 1
ATOM 1266 C CA . ALA A 1 182 ? -19.317 6.570 40.106 1.00 24.10 163 ALA A CA 1
ATOM 1267 C C . ALA A 1 182 ? -18.660 7.526 39.182 1.00 24.41 163 ALA A C 1
ATOM 1268 O O . ALA A 1 182 ? -18.794 8.765 39.286 1.00 27.86 163 ALA A O 1
ATOM 1270 N N . ALA A 1 183 ? -17.904 6.988 38.215 1.00 27.90 164 ALA A N 1
ATOM 1271 C CA . ALA A 1 183 ? -17.243 7.856 37.248 1.00 24.95 164 ALA A CA 1
ATOM 1272 C C . ALA A 1 183 ? -18.239 8.663 36.385 1.00 26.46 164 ALA A C 1
ATOM 1273 O O . ALA A 1 183 ? -18.033 9.820 36.041 1.00 27.09 164 ALA A O 1
ATOM 1275 N N . LEU A 1 184 ? -19.303 7.973 36.000 1.00 31.15 165 LEU A N 1
ATOM 1276 C CA . LEU A 1 184 ? -20.384 8.619 35.211 1.00 30.84 165 LEU A CA 1
ATOM 1277 C C . LEU A 1 184 ? -21.044 9.732 35.984 1.00 29.13 165 LEU A C 1
ATOM 1278 O O . LEU A 1 184 ? -21.282 10.796 35.435 1.00 30.65 165 LEU A O 1
ATOM 1283 N N . ARG A 1 185 ? -21.278 9.510 37.268 1.00 31.13 166 ARG A N 1
ATOM 1284 C CA A ARG A 1 185 ? -21.876 10.572 38.102 0.50 28.07 166 ARG A CA 1
ATOM 1285 C CA B ARG A 1 185 ? -21.890 10.553 38.110 0.50 32.10 166 ARG A CA 1
ATOM 1286 C C . ARG A 1 185 ? -20.937 11.748 38.213 1.00 29.81 166 ARG A C 1
ATOM 1287 O O . ARG A 1 185 ? -21.353 12.906 38.109 1.00 33.73 166 ARG A O 1
ATOM 1302 N N . ALA A 1 186 ? -19.639 11.472 38.329 1.00 28.72 167 ALA A N 1
ATOM 1303 C CA . ALA A 1 186 ? -18.660 12.552 38.376 1.00 28.79 167 ALA A CA 1
ATOM 1304 C C . ALA A 1 186 ? -18.565 13.310 37.089 1.00 24.31 167 ALA A C 1
ATOM 1305 O O . ALA A 1 186 ? -18.410 14.538 37.080 1.00 30.89 167 ALA A O 1
ATOM 1307 N N . GLU A 1 187 ? -18.680 12.602 35.965 1.00 27.95 168 GLU A N 1
ATOM 1308 C CA . GLU A 1 187 ? -18.698 13.246 34.662 1.00 27.58 168 GLU A CA 1
ATOM 1309 C C . GLU A 1 187 ? -19.921 14.162 34.546 1.00 31.79 168 GLU A C 1
ATOM 1310 O O . GLU A 1 187 ? -19.847 15.312 34.049 1.00 29.84 168 GLU A O 1
ATOM 1316 N N . GLU A 1 188 ? -21.033 13.651 35.045 1.00 33.82 169 GLU A N 1
ATOM 1317 C CA . GLU A 1 188 ? -22.332 14.408 34.958 1.00 37.13 169 GLU A CA 1
ATOM 1318 C C . GLU A 1 188 ? -22.213 15.696 35.768 1.00 39.03 169 GLU A C 1
ATOM 1319 O O . GLU A 1 188 ? -22.633 16.734 35.296 1.00 43.04 169 GLU A O 1
ATOM 1325 N N . GLU A 1 189 ? -21.532 15.652 36.936 1.00 33.76 170 GLU A N 1
ATOM 1326 C CA . GLU A 1 189 ? -21.230 16.888 37.707 1.00 33.72 170 GLU A CA 1
ATOM 1327 C C . GLU A 1 189 ? -20.103 17.754 37.159 1.00 31.38 170 GLU A C 1
ATOM 1328 O O . GLU A 1 189 ? -19.812 18.763 37.750 1.00 33.01 170 GLU A O 1
ATOM 1334 N N . GLY A 1 190 ? -19.510 17.414 36.013 1.00 34.05 171 GLY A N 1
ATOM 1335 C CA . GLY A 1 190 ? -18.378 18.233 35.401 1.00 34.07 171 GLY A CA 1
ATOM 1336 C C . GLY A 1 190 ? -17.047 18.154 36.194 1.00 41.12 171 GLY A C 1
ATOM 1337 O O . GLY A 1 190 ? -16.156 19.020 36.038 1.00 36.44 171 GLY A O 1
ATOM 1338 N N . LEU A 1 191 ? -16.886 17.109 37.007 1.00 34.08 172 LEU A N 1
ATOM 1339 C CA . LEU A 1 191 ? -15.732 17.007 37.907 1.00 30.02 172 LEU A CA 1
ATOM 1340 C C . LEU A 1 191 ? -14.561 16.235 37.287 1.00 30.29 172 LEU A C 1
ATOM 1341 O O . LEU A 1 191 ? -13.429 16.366 37.768 1.00 30.65 172 LEU A O 1
ATOM 1346 N N . LEU A 1 192 ? -14.852 15.394 36.306 1.00 29.74 173 LEU A N 1
ATOM 1347 C CA . LEU A 1 192 ? -13.741 14.687 35.610 1.00 30.83 173 LEU A CA 1
ATOM 1348 C C . LEU A 1 192 ? -14.230 14.160 34.284 1.00 33.20 173 LEU A C 1
ATOM 1349 O O . LEU A 1 192 ? -15.447 14.149 34.017 1.00 28.86 173 LEU A O 1
ATOM 1354 N N . ARG A 1 193 ? -13.267 13.742 33.464 1.00 28.99 174 ARG A N 1
ATOM 1355 C CA . ARG A 1 193 ? -13.503 12.931 32.313 1.00 30.59 174 ARG A CA 1
ATOM 1356 C C . ARG A 1 193 ? -12.658 11.687 32.388 1.00 28.65 174 ARG A C 1
ATOM 1357 O O . ARG A 1 193 ? -11.510 11.758 32.904 1.00 27.96 174 ARG A O 1
ATOM 1365 N N . VAL A 1 194 ? -13.279 10.539 32.099 1.00 27.70 175 VAL A N 1
ATOM 1366 C CA . VAL A 1 194 ? -12.555 9.309 32.033 1.00 28.01 175 VAL A CA 1
ATOM 1367 C C . VAL A 1 194 ? -11.880 9.359 30.707 1.00 31.64 175 VAL A C 1
ATOM 1368 O O . VAL A 1 194 ? -12.508 9.193 29.669 1.00 29.17 175 VAL A O 1
ATOM 1372 N N . THR A 1 195 ? -10.579 9.627 30.728 1.00 28.05 176 THR A N 1
ATOM 1373 C CA . THR A 1 195 ? -9.788 9.733 29.544 1.00 28.63 176 THR A CA 1
ATOM 1374 C C . THR A 1 195 ? -9.210 8.393 29.084 1.00 26.10 176 THR A C 1
ATOM 1375 O O . THR A 1 195 ? -8.727 8.294 27.929 1.00 29.67 176 THR A O 1
ATOM 1379 N N . GLY A 1 196 ? -9.167 7.371 29.927 1.00 24.95 177 GLY A N 1
ATOM 1380 C CA . GLY A 1 196 ? -8.672 6.029 29.540 1.00 22.90 177 GLY A CA 1
ATOM 1381 C C . GLY A 1 196 ? -9.205 4.877 30.323 1.00 25.29 177 GLY A C 1
ATOM 1382 O O . GLY A 1 196 ? -9.716 5.074 31.407 1.00 27.89 177 GLY A O 1
ATOM 1383 N N . LEU A 1 197 ? -9.131 3.692 29.723 1.00 21.26 178 LEU A N 1
ATOM 1384 C CA . LEU A 1 197 ? -9.431 2.459 30.331 1.00 23.09 178 LEU A CA 1
ATOM 1385 C C . LEU A 1 197 ? -8.204 1.635 30.034 1.00 25.77 178 LEU A C 1
ATOM 1386 O O . LEU A 1 197 ? -7.769 1.516 28.886 1.00 24.19 178 LEU A O 1
ATOM 1391 N N . TRP A 1 198 ? -7.647 1.057 31.068 1.00 24.22 179 TRP A N 1
ATOM 1392 C CA . TRP A 1 198 ? -6.397 0.317 30.906 1.00 24.89 179 TRP A CA 1
ATOM 1393 C C . TRP A 1 198 ? -6.215 -0.820 31.798 1.00 24.19 179 TRP A C 1
ATOM 1394 O O . TRP A 1 198 ? -6.951 -1.039 32.765 1.00 23.49 179 TRP A O 1
ATOM 1405 N N . SER A 1 199 ? -5.238 -1.678 31.449 1.00 21.93 180 SER A N 1
ATOM 1406 C CA . SER A 1 199 ? -4.914 -2.800 32.246 1.00 21.31 180 SER A CA 1
ATOM 1407 C C . SER A 1 199 ? -3.400 -3.174 31.995 1.00 20.61 180 SER A C 1
ATOM 1408 O O . SER A 1 199 ? -2.729 -2.464 31.278 1.00 23.05 180 SER A O 1
ATOM 1411 N N . HIS A 1 200 ? -3.000 -4.274 32.531 1.00 21.62 181 HIS A N 1
ATOM 1412 C CA . HIS A 1 200 ? -1.575 -4.753 32.453 1.00 22.99 181 HIS A CA 1
ATOM 1413 C C . HIS A 1 200 ? -1.511 -6.263 32.502 1.00 23.00 181 HIS A C 1
ATOM 1414 O O . HIS A 1 200 ? -2.294 -6.898 33.217 1.00 24.46 181 HIS A O 1
ATOM 1421 N N . PHE A 1 201 ? -0.650 -6.862 31.682 1.00 20.63 182 PHE A N 1
ATOM 1422 C CA . PHE A 1 201 ? -0.535 -8.289 31.508 1.00 21.29 182 PHE A CA 1
ATOM 1423 C C . PHE A 1 201 ? 0.290 -8.953 32.567 1.00 21.40 182 PHE A C 1
ATOM 1424 O O . PHE A 1 201 ? 1.380 -8.410 32.934 1.00 23.70 182 PHE A O 1
ATOM 1432 N N . ALA A 1 202 ? -0.057 -10.165 32.956 1.00 23.44 183 ALA A N 1
ATOM 1433 C CA . ALA A 1 202 ? 0.748 -10.968 33.866 1.00 23.14 183 ALA A CA 1
ATOM 1434 C C . ALA A 1 202 ? 1.894 -11.712 33.184 1.00 22.44 183 ALA A C 1
ATOM 1435 O O . ALA A 1 202 ? 2.980 -11.854 33.742 1.00 22.99 183 ALA A O 1
ATOM 1437 N N . CYS A 1 203 ? 1.589 -12.248 31.998 1.00 21.36 184 CYS A N 1
ATOM 1438 C CA . CYS A 1 203 ? 2.449 -13.269 31.363 1.00 22.40 184 CYS A CA 1
ATOM 1439 C C . CYS A 1 203 ? 2.828 -13.016 29.895 1.00 25.09 184 CYS A C 1
ATOM 1440 O O . CYS A 1 203 ? 3.162 -13.966 29.155 1.00 27.06 184 CYS A O 1
ATOM 1443 N N . ALA A 1 204 ? 2.740 -11.784 29.445 1.00 23.77 185 ALA A N 1
ATOM 1444 C CA . ALA A 1 204 ? 2.988 -11.442 28.068 1.00 23.47 185 ALA A CA 1
ATOM 1445 C C . ALA A 1 204 ? 4.421 -11.765 27.607 1.00 23.66 185 ALA A C 1
ATOM 1446 O O . ALA A 1 204 ? 4.648 -11.886 26.421 1.00 25.09 185 ALA A O 1
ATOM 1448 N N . ASP A 1 205 ? 5.336 -11.891 28.566 1.00 23.22 186 ASP A N 1
ATOM 1449 C CA . ASP A 1 205 ? 6.742 -12.287 28.248 1.00 26.63 186 ASP A CA 1
ATOM 1450 C C . ASP A 1 205 ? 6.863 -13.760 27.906 1.00 28.83 186 ASP A C 1
ATOM 1451 O O . ASP A 1 205 ? 7.957 -14.208 27.599 1.00 28.68 186 ASP A O 1
ATOM 1456 N N . GLU A 1 206 ? 5.777 -14.552 28.050 1.00 29.42 187 GLU A N 1
ATOM 1457 C CA . GLU A 1 206 ? 5.726 -15.978 27.742 1.00 30.27 187 GLU A CA 1
ATOM 1458 C C . GLU A 1 206 ? 4.713 -16.174 26.579 1.00 32.48 187 GLU A C 1
ATOM 1459 O O . GLU A 1 206 ? 3.553 -16.424 26.807 1.00 29.61 187 GLU A O 1
ATOM 1465 N N . PRO A 1 207 ? 5.171 -16.024 25.343 1.00 31.36 188 PRO A N 1
ATOM 1466 C CA . PRO A 1 207 ? 4.280 -16.105 24.203 1.00 30.65 188 PRO A CA 1
ATOM 1467 C C . PRO A 1 207 ? 3.410 -17.366 24.148 1.00 29.38 188 PRO A C 1
ATOM 1468 O O . PRO A 1 207 ? 3.871 -18.458 24.517 1.00 33.55 188 PRO A O 1
ATOM 1472 N N . GLY A 1 208 ? 2.133 -17.149 23.841 1.00 34.86 189 GLY A N 1
ATOM 1473 C CA . GLY A 1 208 ? 1.118 -18.201 23.890 1.00 34.73 189 GLY A CA 1
ATOM 1474 C C . GLY A 1 208 ? 0.624 -18.645 25.263 1.00 34.84 189 GLY A C 1
ATOM 1475 O O . GLY A 1 208 ? -0.229 -19.542 25.361 1.00 30.24 189 GLY A O 1
ATOM 1476 N N . HIS A 1 209 ? 1.084 -18.025 26.374 1.00 27.69 190 HIS A N 1
ATOM 1477 C CA . HIS A 1 209 ? 0.534 -18.358 27.704 1.00 26.52 190 HIS A CA 1
ATOM 1478 C C . HIS A 1 209 ? -0.990 -18.082 27.676 1.00 25.87 190 HIS A C 1
ATOM 1479 O O . HIS A 1 209 ? -1.369 -17.024 27.234 1.00 25.27 190 HIS A O 1
ATOM 1486 N N . PRO A 1 210 ? -1.820 -19.034 28.166 1.00 26.53 191 PRO A N 1
ATOM 1487 C CA . PRO A 1 210 ? -3.299 -18.894 28.020 1.00 27.66 191 PRO A CA 1
ATOM 1488 C C . PRO A 1 210 ? -3.868 -17.658 28.736 1.00 29.09 191 PRO A C 1
ATOM 1489 O O . PRO A 1 210 ? -4.870 -17.081 28.302 1.00 25.43 191 PRO A O 1
ATOM 1493 N N . SER A 1 211 ? -3.155 -17.176 29.788 1.00 28.21 192 SER A N 1
ATOM 1494 C CA . SER A 1 211 ? -3.581 -15.928 30.465 1.00 25.78 192 SER A CA 1
ATOM 1495 C C . SER A 1 211 ? -3.601 -14.709 29.634 1.00 24.37 192 SER A C 1
ATOM 1496 O O . SER A 1 211 ? -4.352 -13.810 29.903 1.00 26.36 192 SER A O 1
ATOM 1499 N N . ILE A 1 212 ? -2.807 -14.664 28.558 1.00 24.52 193 ILE A N 1
ATOM 1500 C CA . ILE A 1 212 ? -2.740 -13.509 27.742 1.00 22.79 193 ILE A CA 1
ATOM 1501 C C . ILE A 1 212 ? -4.074 -13.289 27.022 1.00 26.19 193 ILE A C 1
ATOM 1502 O O . ILE A 1 212 ? -4.674 -12.220 27.057 1.00 24.62 193 ILE A O 1
ATOM 1507 N N . ALA A 1 213 ? -4.486 -14.285 26.271 1.00 25.44 194 ALA A N 1
ATOM 1508 C CA . ALA A 1 213 ? -5.790 -14.202 25.627 1.00 25.59 194 ALA A CA 1
ATOM 1509 C C . ALA A 1 213 ? -6.897 -13.948 26.674 1.00 22.28 194 ALA A C 1
ATOM 1510 O O . ALA A 1 213 ? -7.872 -13.252 26.349 1.00 26.24 194 ALA A O 1
ATOM 1512 N N . ALA A 1 214 ? -6.816 -14.607 27.799 1.00 22.79 195 ALA A N 1
ATOM 1513 C CA . ALA A 1 214 ? -7.847 -14.454 28.881 1.00 24.06 195 ALA A CA 1
ATOM 1514 C C . ALA A 1 214 ? -7.954 -13.043 29.343 1.00 27.36 195 ALA A C 1
ATOM 1515 O O . ALA A 1 214 ? -9.044 -12.485 29.465 1.00 24.94 195 ALA A O 1
ATOM 1517 N N . GLN A 1 215 ? -6.775 -12.395 29.503 1.00 24.39 196 GLN A N 1
ATOM 1518 C CA . GLN A 1 215 ? -6.794 -11.003 29.818 1.00 21.88 196 GLN A CA 1
ATOM 1519 C C . GLN A 1 215 ? -7.284 -10.159 28.765 1.00 21.69 196 GLN A C 1
ATOM 1520 O O . GLN A 1 215 ? -8.004 -9.207 29.026 1.00 24.69 196 GLN A O 1
ATOM 1526 N N . LEU A 1 216 ? -6.942 -10.397 27.481 1.00 21.17 197 LEU A N 1
ATOM 1527 C CA . LEU A 1 216 ? -7.422 -9.535 26.424 1.00 20.99 197 LEU A CA 1
ATOM 1528 C C . LEU A 1 216 ? -8.970 -9.633 26.261 1.00 19.90 197 LEU A C 1
ATOM 1529 O O . LEU A 1 216 ? -9.636 -8.661 26.001 1.00 25.07 197 LEU A O 1
ATOM 1534 N N . THR A 1 217 ? -9.471 -10.843 26.474 1.00 26.72 198 THR A N 1
ATOM 1535 C CA . THR A 1 217 ? -10.931 -11.084 26.367 1.00 24.38 198 THR A CA 1
ATOM 1536 C C . THR A 1 217 ? -11.657 -10.331 27.506 1.00 23.80 198 THR A C 1
ATOM 1537 O O . THR A 1 217 ? -12.582 -9.523 27.232 1.00 26.38 198 THR A O 1
ATOM 1541 N N . ARG A 1 218 ? -11.094 -10.425 28.699 1.00 22.69 199 ARG A N 1
ATOM 1542 C CA . ARG A 1 218 ? -11.654 -9.682 29.852 1.00 24.23 199 ARG A CA 1
ATOM 1543 C C . ARG A 1 218 ? -11.525 -8.193 29.646 1.00 25.79 199 ARG A C 1
ATOM 1544 O O . ARG A 1 218 ? -12.441 -7.414 29.961 1.00 23.40 199 ARG A O 1
ATOM 1552 N N . PHE A 1 219 ? -10.363 -7.726 29.174 1.00 25.06 200 PHE A N 1
ATOM 1553 C CA . PHE A 1 219 ? -10.207 -6.341 28.847 1.00 22.38 200 PHE A CA 1
ATOM 1554 C C . PHE A 1 219 ? -11.263 -5.834 27.887 1.00 26.82 200 PHE A C 1
ATOM 1555 O O . PHE A 1 219 ? -11.851 -4.757 28.086 1.00 30.15 200 PHE A O 1
ATOM 1563 N N . ARG A 1 220 ? -11.494 -6.574 26.797 1.00 28.03 201 ARG A N 1
ATOM 1564 C CA A ARG A 1 220 ? -12.503 -6.187 25.791 0.50 28.60 201 ARG A CA 1
ATOM 1565 C CA B ARG A 1 220 ? -12.508 -6.182 25.802 0.50 28.77 201 ARG A CA 1
ATOM 1566 C C . ARG A 1 220 ? -13.895 -6.132 26.440 1.00 23.02 201 ARG A C 1
ATOM 1567 O O . ARG A 1 220 ? -14.632 -5.186 26.218 1.00 30.89 201 ARG A O 1
ATOM 1582 N N . GLU A 1 221 ? -14.175 -7.110 27.264 1.00 30.00 202 GLU A N 1
ATOM 1583 C CA . GLU A 1 221 ? -15.470 -7.143 27.949 1.00 30.25 202 GLU A CA 1
ATOM 1584 C C . GLU A 1 221 ? -15.678 -6.006 28.932 1.00 32.93 202 GLU A C 1
ATOM 1585 O O . GLU A 1 221 ? -16.696 -5.360 28.900 1.00 30.44 202 GLU A O 1
ATOM 1591 N N . MET A 1 222 ? -14.673 -5.731 29.764 1.00 27.22 203 MET A N 1
ATOM 1592 C CA . MET A 1 222 ? -14.803 -4.627 30.715 1.00 27.47 203 MET A CA 1
ATOM 1593 C C . MET A 1 222 ? -14.842 -3.308 30.069 1.00 24.81 203 MET A C 1
ATOM 1594 O O . MET A 1 222 ? -15.571 -2.389 30.527 1.00 27.86 203 MET A O 1
ATOM 1599 N N . THR A 1 223 ? -14.072 -3.089 29.015 1.00 25.12 204 THR A N 1
ATOM 1600 C CA . THR A 1 223 ? -14.051 -1.795 28.357 1.00 25.49 204 THR A CA 1
ATOM 1601 C C . THR A 1 223 ? -15.387 -1.589 27.546 1.00 25.68 204 THR A C 1
ATOM 1602 O O . THR A 1 223 ? -15.897 -0.456 27.463 1.00 28.04 204 THR A O 1
ATOM 1606 N N . ALA A 1 224 ? -15.864 -2.656 26.954 1.00 30.29 205 ALA A N 1
ATOM 1607 C CA . ALA A 1 224 ? -17.165 -2.602 26.209 1.00 29.75 205 ALA A CA 1
ATOM 1608 C C . ALA A 1 224 ? -18.278 -2.183 27.172 1.00 32.55 205 ALA A C 1
ATOM 1609 O O . ALA A 1 224 ? -19.087 -1.306 26.828 1.00 32.19 205 ALA A O 1
ATOM 1611 N N . TYR A 1 225 ? -18.281 -2.795 28.339 1.00 29.07 206 TYR A N 1
ATOM 1612 C CA . TYR A 1 225 ? -19.241 -2.481 29.427 1.00 31.05 206 TYR A CA 1
ATOM 1613 C C . TYR A 1 225 ? -19.161 -1.027 29.797 1.00 32.48 206 TYR A C 1
ATOM 1614 O O . TYR A 1 225 ? -20.189 -0.350 29.863 1.00 29.50 206 TYR A O 1
ATOM 1623 N N . ALA A 1 226 ? -17.940 -0.515 30.053 1.00 28.27 207 ALA A N 1
ATOM 1624 C CA . ALA A 1 226 ? -17.782 0.877 30.380 1.00 33.19 207 ALA A CA 1
ATOM 1625 C C . ALA A 1 226 ? -18.288 1.817 29.322 1.00 35.79 207 ALA A C 1
ATOM 1626 O O . ALA A 1 226 ? -18.846 2.885 29.623 1.00 32.21 207 ALA A O 1
ATOM 1628 N N . GLU A 1 227 ? -18.024 1.493 28.068 1.00 28.72 208 GLU A N 1
ATOM 1629 C CA . GLU A 1 227 ? -18.465 2.345 26.987 1.00 33.81 208 GLU A CA 1
ATOM 1630 C C . GLU A 1 227 ? -20.022 2.269 26.807 1.00 28.99 208 GLU A C 1
ATOM 1631 O O . GLU A 1 227 ? -20.649 3.282 26.538 1.00 39.05 208 GLU A O 1
ATOM 1637 N N . GLN A 1 228 ? -20.573 1.068 26.931 1.00 36.89 209 GLN A N 1
ATOM 1638 C CA . GLN A 1 228 ? -22.068 0.791 26.898 1.00 39.75 209 GLN A CA 1
ATOM 1639 C C . GLN A 1 228 ? -22.795 1.642 27.949 1.00 42.80 209 GLN A C 1
ATOM 1640 O O . GLN A 1 228 ? -23.804 2.290 27.653 1.00 38.11 209 GLN A O 1
ATOM 1646 N N . ARG A 1 229 ? -22.207 1.738 29.148 1.00 34.45 210 ARG A N 1
ATOM 1647 C CA . ARG A 1 229 ? -22.754 2.622 30.194 1.00 32.60 210 ARG A CA 1
ATOM 1648 C C . ARG A 1 229 ? -22.580 4.104 29.908 1.00 30.34 210 ARG A C 1
ATOM 1649 O O . ARG A 1 229 ? -23.251 4.904 30.536 1.00 36.67 210 ARG A O 1
ATOM 1657 N N . GLY A 1 230 ? -21.695 4.500 29.002 1.00 30.30 211 GLY A N 1
ATOM 1658 C CA . GLY A 1 230 ? -21.549 5.872 28.611 1.00 29.42 211 GLY A CA 1
ATOM 1659 C C . GLY A 1 230 ? -20.179 6.510 28.584 1.00 30.11 211 GLY A C 1
ATOM 1660 O O . GLY A 1 230 ? -20.020 7.670 28.163 1.00 34.05 211 GLY A O 1
ATOM 1661 N N . LEU A 1 231 ? -19.179 5.833 29.124 1.00 34.56 212 LEU A N 1
ATOM 1662 C CA . LEU A 1 231 ? -17.830 6.390 29.149 1.00 30.57 212 LEU A CA 1
ATOM 1663 C C . LEU A 1 231 ? -17.204 6.426 27.728 1.00 32.22 212 LEU A C 1
ATOM 1664 O O . LEU A 1 231 ? -17.476 5.554 26.907 1.00 32.91 212 LEU A O 1
ATOM 1669 N N . ARG A 1 232 ? -16.480 7.496 27.441 1.00 31.52 213 ARG A N 1
ATOM 1670 C CA . ARG A 1 232 ? -15.892 7.750 26.144 1.00 34.33 213 ARG A CA 1
ATOM 1671 C C . ARG A 1 232 ? -14.409 8.064 26.292 1.00 29.41 213 ARG A C 1
ATOM 1672 O O . ARG A 1 232 ? -13.993 9.175 26.176 1.00 29.33 213 ARG A O 1
ATOM 1680 N N . PRO A 1 233 ? -13.619 7.052 26.547 1.00 28.16 214 PRO A N 1
ATOM 1681 C CA . PRO A 1 233 ? -12.162 7.324 26.738 1.00 34.91 214 PRO A CA 1
ATOM 1682 C C . PRO A 1 233 ? -11.436 7.716 25.462 1.00 34.59 214 PRO A C 1
ATOM 1683 O O . PRO A 1 233 ? -11.820 7.265 24.380 1.00 40.08 214 PRO A O 1
ATOM 1687 N N . GLU A 1 234 ? -10.418 8.563 25.571 1.00 31.87 215 GLU A N 1
ATOM 1688 C CA . GLU A 1 234 ? -9.504 8.810 24.452 1.00 30.81 215 GLU A CA 1
ATOM 1689 C C . GLU A 1 234 ? -8.674 7.604 24.122 1.00 33.96 215 GLU A C 1
ATOM 1690 O O . GLU A 1 234 ? -8.399 7.324 22.924 1.00 30.72 215 GLU A O 1
ATOM 1696 N N . VAL A 1 235 ? -8.228 6.877 25.146 1.00 30.73 216 VAL A N 1
ATOM 1697 C CA . VAL A 1 235 ? -7.322 5.700 24.937 1.00 27.66 216 VAL A CA 1
ATOM 1698 C C . VAL A 1 235 ? -7.715 4.479 25.722 1.00 30.29 216 VAL A C 1
ATOM 1699 O O . VAL A 1 235 ? -8.112 4.580 26.922 1.00 30.09 216 VAL A O 1
ATOM 1703 N N . ARG A 1 236 ? -7.743 3.374 25.055 1.00 26.46 217 ARG A N 1
ATOM 1704 C CA A ARG A 1 236 ? -7.619 2.058 25.679 0.50 26.01 217 ARG A CA 1
ATOM 1705 C CA B ARG A 1 236 ? -7.576 2.052 25.718 0.50 26.30 217 ARG A CA 1
ATOM 1706 C C . ARG A 1 236 ? -6.150 1.351 25.488 1.00 27.27 217 ARG A C 1
ATOM 1707 O O . ARG A 1 236 ? -5.399 1.529 24.506 1.00 25.68 217 ARG A O 1
ATOM 1722 N N . HIS A 1 237 ? -5.670 0.903 26.635 1.00 24.60 218 HIS A N 1
ATOM 1723 C CA . HIS A 1 237 ? -4.321 0.366 26.592 1.00 28.18 218 HIS A CA 1
ATOM 1724 C C . HIS A 1 237 ? -4.062 -0.725 27.564 1.00 27.52 218 HIS A C 1
ATOM 1725 O O . HIS A 1 237 ? -4.460 -0.649 28.728 1.00 26.25 218 HIS A O 1
ATOM 1732 N N . ILE A 1 238 ? -3.307 -1.726 27.114 1.00 24.43 219 ILE A N 1
ATOM 1733 C CA . ILE A 1 238 ? -2.931 -2.852 27.900 1.00 22.27 219 ILE A CA 1
ATOM 1734 C C . ILE A 1 238 ? -1.470 -3.314 27.686 1.00 22.79 219 ILE A C 1
ATOM 1735 O O . ILE A 1 238 ? -0.942 -4.071 28.500 1.00 22.29 219 ILE A O 1
ATOM 1740 N N . ALA A 1 239 ? -0.873 -2.923 26.593 1.00 25.57 220 ALA A N 1
ATOM 1741 C CA . ALA A 1 239 ? 0.426 -3.448 26.279 1.00 23.75 220 ALA A CA 1
ATOM 1742 C C . ALA A 1 239 ? 1.687 -2.887 26.904 1.00 22.66 220 ALA A C 1
ATOM 1743 O O . ALA A 1 239 ? 1.965 -1.764 26.779 1.00 24.43 220 ALA A O 1
ATOM 1745 N N . ASN A 1 240 ? 2.403 -3.770 27.550 1.00 20.75 221 ASN A N 1
ATOM 1746 C CA . ASN A 1 240 ? 3.815 -3.531 28.048 1.00 23.27 221 ASN A CA 1
ATOM 1747 C C . ASN A 1 240 ? 4.809 -3.911 26.924 1.00 26.52 221 ASN A C 1
ATOM 1748 O O . ASN A 1 240 ? 4.404 -4.096 25.754 1.00 23.48 221 ASN A O 1
ATOM 1753 N N . SER A 1 241 ? 6.104 -3.927 27.233 1.00 22.03 222 SER A N 1
ATOM 1754 C CA . SER A 1 241 ? 7.091 -4.277 26.182 1.00 22.63 222 SER A CA 1
ATOM 1755 C C . SER A 1 241 ? 6.852 -5.642 25.504 1.00 21.27 222 SER A C 1
ATOM 1756 O O . SER A 1 241 ? 6.826 -5.705 24.302 1.00 22.88 222 SER A O 1
ATOM 1759 N N . PRO A 1 242 ? 6.725 -6.709 26.276 1.00 23.88 223 PRO A N 1
ATOM 1760 C CA . PRO A 1 242 ? 6.644 -7.949 25.558 1.00 23.75 223 PRO A CA 1
ATOM 1761 C C . PRO A 1 242 ? 5.370 -8.053 24.740 1.00 25.14 223 PRO A C 1
ATOM 1762 O O . PRO A 1 242 ? 5.426 -8.556 23.597 1.00 27.39 223 PRO A O 1
ATOM 1766 N N . ALA A 1 243 ? 4.256 -7.467 25.216 1.00 24.78 224 ALA A N 1
ATOM 1767 C CA . ALA A 1 243 ? 3.032 -7.379 24.334 1.00 27.92 224 ALA A CA 1
ATOM 1768 C C . ALA A 1 243 ? 3.205 -6.466 23.097 1.00 26.47 224 ALA A C 1
ATOM 1769 O O . ALA A 1 243 ? 2.746 -6.817 21.981 1.00 28.30 224 ALA A O 1
ATOM 1771 N N . THR A 1 244 ? 3.835 -5.318 23.265 1.00 23.58 225 THR A N 1
ATOM 1772 C CA . THR A 1 244 ? 4.132 -4.458 22.180 1.00 28.21 225 THR A CA 1
ATOM 1773 C C . THR A 1 244 ? 4.914 -5.200 21.069 1.00 29.40 225 THR A C 1
ATOM 1774 O O . THR A 1 244 ? 4.565 -5.087 19.882 1.00 28.12 225 THR A O 1
ATOM 1778 N N . LEU A 1 245 ? 5.903 -5.976 21.494 1.00 26.39 226 LEU A N 1
ATOM 1779 C CA . LEU A 1 245 ? 6.771 -6.674 20.557 1.00 27.40 226 LEU A CA 1
ATOM 1780 C C . LEU A 1 245 ? 6.128 -7.859 19.848 1.00 28.24 226 LEU A C 1
ATOM 1781 O O . LEU A 1 245 ? 6.610 -8.231 18.762 1.00 29.73 226 LEU A O 1
ATOM 1786 N N . THR A 1 246 ? 5.160 -8.511 20.473 1.00 28.41 227 THR A N 1
ATOM 1787 C CA . THR A 1 246 ? 4.680 -9.804 20.025 1.00 29.51 227 THR A CA 1
ATOM 1788 C C . THR A 1 246 ? 3.181 -9.879 19.705 1.00 30.68 227 THR A C 1
ATOM 1789 O O . THR A 1 246 ? 2.752 -10.893 19.207 1.00 30.66 227 THR A O 1
ATOM 1793 N N . LEU A 1 247 ? 2.381 -8.880 20.094 1.00 29.38 228 LEU A N 1
ATOM 1794 C CA . LEU A 1 247 ? 0.909 -9.002 20.128 1.00 31.25 228 LEU A CA 1
ATOM 1795 C C . LEU A 1 247 ? 0.233 -7.788 19.546 1.00 29.01 228 LEU A C 1
ATOM 1796 O O . LEU A 1 247 ? -0.312 -6.938 20.265 1.00 27.93 228 LEU A O 1
ATOM 1801 N N . PRO A 1 248 ? 0.265 -7.644 18.227 1.00 29.28 229 PRO A N 1
ATOM 1802 C CA . PRO A 1 248 ? -0.383 -6.503 17.606 1.00 30.43 229 PRO A CA 1
ATOM 1803 C C . PRO A 1 248 ? -1.885 -6.317 17.983 1.00 27.27 229 PRO A C 1
ATOM 1804 O O . PRO A 1 248 ? -2.330 -5.207 18.052 1.00 27.92 229 PRO A O 1
ATOM 1808 N N . ASP A 1 249 ? -2.581 -7.392 18.290 1.00 30.31 230 ASP A N 1
ATOM 1809 C CA A ASP A 1 249 ? -3.993 -7.333 18.675 0.50 32.34 230 ASP A CA 1
ATOM 1810 C CA B ASP A 1 249 ? -3.996 -7.301 18.690 0.50 31.08 230 ASP A CA 1
ATOM 1811 C C . ASP A 1 249 ? -4.162 -6.626 20.039 1.00 33.51 230 ASP A C 1
ATOM 1812 O O . ASP A 1 249 ? -5.270 -6.241 20.390 1.00 33.84 230 ASP A O 1
ATOM 1821 N N . ALA A 1 250 ? -3.048 -6.500 20.784 1.00 28.12 231 ALA A N 1
ATOM 1822 C CA . ALA A 1 250 ? -3.028 -5.802 22.096 1.00 28.54 231 ALA A CA 1
ATOM 1823 C C . ALA A 1 250 ? -2.585 -4.377 22.040 1.00 28.44 231 ALA A C 1
ATOM 1824 O O . ALA A 1 250 ? -2.510 -3.693 23.118 1.00 27.18 231 ALA A O 1
ATOM 1826 N N . HIS A 1 251 ? -2.285 -3.853 20.875 1.00 24.49 232 HIS A N 1
ATOM 1827 C CA . HIS A 1 251 ? -1.836 -2.492 20.797 1.00 24.61 232 HIS A CA 1
ATOM 1828 C C . HIS A 1 251 ? -2.864 -1.422 21.092 1.00 27.07 232 HIS A C 1
ATOM 1829 O O . HIS A 1 251 ? -2.525 -0.399 21.586 1.00 24.55 232 HIS A O 1
ATOM 1836 N N . PHE A 1 252 ? -4.115 -1.694 20.772 1.00 26.02 233 PHE A N 1
ATOM 1837 C CA . PHE A 1 252 ? -5.170 -0.734 20.965 1.00 27.20 233 PHE A CA 1
ATOM 1838 C C . PHE A 1 252 ? -4.766 0.687 20.585 1.00 26.13 233 PHE A C 1
ATOM 1839 O O . PHE A 1 252 ? -4.261 0.900 19.550 1.00 31.39 233 PHE A O 1
ATOM 1847 N N . ASP A 1 253 ? -5.026 1.666 21.418 1.00 26.88 234 ASP A N 1
ATOM 1848 C CA . ASP A 1 253 ? -4.730 3.047 21.085 1.00 26.96 234 ASP A CA 1
ATOM 1849 C C . ASP A 1 253 ? -3.379 3.574 21.524 1.00 24.52 234 ASP A C 1
ATOM 1850 O O . ASP A 1 253 ? -2.986 4.617 21.143 1.00 27.87 234 ASP A O 1
ATOM 1855 N N . LEU A 1 254 ? -2.720 2.845 22.390 1.00 24.67 235 LEU A N 1
ATOM 1856 C CA A LEU A 1 254 ? -1.560 3.327 23.135 0.50 27.04 235 LEU A CA 1
ATOM 1857 C CA B LEU A 1 254 ? -1.564 3.321 23.142 0.50 25.55 235 LEU A CA 1
ATOM 1858 C C . LEU A 1 254 ? -0.789 2.127 23.639 1.00 21.89 235 LEU A C 1
ATOM 1859 O O . LEU A 1 254 ? -1.361 1.163 24.117 1.00 23.83 235 LEU A O 1
ATOM 1868 N N . VAL A 1 255 ? 0.545 2.164 23.466 1.00 22.61 236 VAL A N 1
ATOM 1869 C CA . VAL A 1 255 ? 1.426 1.089 23.954 1.00 22.91 236 VAL A CA 1
ATOM 1870 C C . VAL A 1 255 ? 2.448 1.627 24.984 1.00 22.24 236 VAL A C 1
ATOM 1871 O O . VAL A 1 255 ? 2.774 2.806 24.924 1.00 23.03 236 VAL A O 1
ATOM 1875 N N . ARG A 1 256 ? 2.819 0.782 25.962 1.00 20.78 237 ARG A N 1
ATOM 1876 C CA . ARG A 1 256 ? 3.720 1.236 27.062 1.00 21.97 237 ARG A CA 1
ATOM 1877 C C . ARG A 1 256 ? 4.966 0.387 27.183 1.00 23.10 237 ARG A C 1
ATOM 1878 O O . ARG A 1 256 ? 5.140 -0.367 28.139 1.00 21.02 237 ARG A O 1
ATOM 1886 N N . PRO A 1 257 ? 5.841 0.458 26.175 1.00 23.03 238 PRO A N 1
ATOM 1887 C CA . PRO A 1 257 ? 6.993 -0.438 26.136 1.00 22.79 238 PRO A CA 1
ATOM 1888 C C . PRO A 1 257 ? 8.186 0.097 26.943 1.00 25.02 238 PRO A C 1
ATOM 1889 O O . PRO A 1 257 ? 9.112 0.687 26.363 1.00 24.49 238 PRO A O 1
ATOM 1893 N N . GLY A 1 258 ? 8.195 -0.142 28.275 1.00 21.46 239 GLY A N 1
ATOM 1894 C CA . GLY A 1 258 ? 9.189 0.371 29.144 1.00 21.90 239 GLY A CA 1
ATOM 1895 C C . GLY A 1 258 ? 10.605 -0.163 28.912 1.00 20.41 239 GLY A C 1
ATOM 1896 O O . GLY A 1 258 ? 11.483 0.534 28.373 1.00 20.26 239 GLY A O 1
ATOM 1897 N N . ILE A 1 259 ? 10.800 -1.422 29.227 1.00 18.15 240 ILE A N 1
ATOM 1898 C CA . ILE A 1 259 ? 12.178 -2.012 29.209 1.00 19.58 240 ILE A CA 1
ATOM 1899 C C . ILE A 1 259 ? 12.761 -1.931 27.787 1.00 21.34 240 ILE A C 1
ATOM 1900 O O . ILE A 1 259 ? 13.942 -1.666 27.615 1.00 20.40 240 ILE A O 1
ATOM 1905 N N . ALA A 1 260 ? 11.897 -2.123 26.791 1.00 20.20 241 ALA A N 1
ATOM 1906 C CA . ALA A 1 260 ? 12.383 -2.068 25.386 1.00 20.77 241 ALA A CA 1
ATOM 1907 C C . ALA A 1 260 ? 12.843 -0.748 24.981 1.00 19.32 241 ALA A C 1
ATOM 1908 O O . ALA A 1 260 ? 13.729 -0.682 24.170 1.00 20.47 241 ALA A O 1
ATOM 1910 N N . MET A 1 261 ? 12.290 0.319 25.549 1.00 18.88 242 MET A N 1
ATOM 1911 C CA . MET A 1 261 ? 12.746 1.676 25.246 1.00 20.31 242 MET A CA 1
ATOM 1912 C C . MET A 1 261 ? 14.186 1.842 25.677 1.00 19.58 242 MET A C 1
ATOM 1913 O O . MET A 1 261 ? 14.972 2.534 25.048 1.00 18.33 242 MET A O 1
ATOM 1918 N N . TYR A 1 262 ? 14.557 1.127 26.751 1.00 20.49 243 TYR A N 1
ATOM 1919 C CA . TYR A 1 262 ? 15.937 1.151 27.254 1.00 18.35 243 TYR A CA 1
ATOM 1920 C C . TYR A 1 262 ? 16.834 0.110 26.571 1.00 18.61 243 TYR A C 1
ATOM 1921 O O . TYR A 1 262 ? 17.970 -0.120 26.951 1.00 20.67 243 TYR A O 1
ATOM 1930 N N . GLY A 1 263 ? 16.259 -0.514 25.551 1.00 20.16 244 GLY A N 1
ATOM 1931 C CA . GLY A 1 263 ? 17.006 -1.431 24.677 1.00 19.39 244 GLY A CA 1
ATOM 1932 C C . GLY A 1 263 ? 17.242 -2.812 25.151 1.00 22.99 244 GLY A C 1
ATOM 1933 O O . GLY A 1 263 ? 18.128 -3.501 24.638 1.00 24.86 244 GLY A O 1
ATOM 1934 N N . VAL A 1 264 ? 16.503 -3.194 26.191 1.00 20.26 245 VAL A N 1
ATOM 1935 C CA . VAL A 1 264 ? 16.678 -4.422 26.877 1.00 21.02 245 VAL A CA 1
ATOM 1936 C C . VAL A 1 264 ? 15.478 -5.302 26.583 1.00 22.02 245 VAL A C 1
ATOM 1937 O O . VAL A 1 264 ? 14.333 -4.853 26.662 1.00 22.49 245 VAL A O 1
ATOM 1941 N N . SER A 1 265 ? 15.715 -6.566 26.249 1.00 22.14 246 SER A N 1
ATOM 1942 C CA . SER A 1 265 ? 14.595 -7.437 25.902 1.00 23.86 246 SER A CA 1
ATOM 1943 C C . SER A 1 265 ? 13.876 -7.927 27.164 1.00 21.74 246 SER A C 1
ATOM 1944 O O . SER A 1 265 ? 14.508 -8.139 28.175 1.00 21.69 246 SER A O 1
ATOM 1947 N N . PRO A 1 266 ? 12.549 -7.946 27.140 1.00 21.55 247 PRO A N 1
ATOM 1948 C CA . PRO A 1 266 ? 11.832 -8.396 28.327 1.00 26.49 247 PRO A CA 1
ATOM 1949 C C . PRO A 1 266 ? 12.154 -9.794 28.788 1.00 34.17 247 PRO A C 1
ATOM 1950 O O . PRO A 1 266 ? 12.144 -10.051 30.006 1.00 35.38 247 PRO A O 1
ATOM 1954 N N . SER A 1 267 ? 12.508 -10.706 27.878 1.00 33.89 248 SER A N 1
ATOM 1955 C CA . SER A 1 267 ? 13.038 -12.009 28.263 1.00 34.80 248 SER A CA 1
ATOM 1956 C C . SER A 1 267 ? 13.711 -12.709 27.072 1.00 31.35 248 SER A C 1
ATOM 1957 O O . SER A 1 267 ? 13.340 -12.443 25.943 1.00 28.86 248 SER A O 1
ATOM 1960 N N . PRO A 1 268 ? 14.645 -13.606 27.344 1.00 39.21 249 PRO A N 1
ATOM 1961 C CA . PRO A 1 268 ? 15.221 -14.412 26.225 1.00 39.34 249 PRO A CA 1
ATOM 1962 C C . PRO A 1 268 ? 14.142 -15.201 25.453 1.00 37.39 249 PRO A C 1
ATOM 1963 O O . PRO A 1 268 ? 14.301 -15.419 24.270 1.00 39.44 249 PRO A O 1
ATOM 1967 N N . GLU A 1 269 ? 13.040 -15.544 26.112 1.00 38.55 250 GLU A N 1
ATOM 1968 C CA . GLU A 1 269 ? 11.909 -16.187 25.440 1.00 44.50 250 GLU A CA 1
ATOM 1969 C C . GLU A 1 269 ? 11.235 -15.304 24.360 1.00 44.75 250 GLU A C 1
ATOM 1970 O O . GLU A 1 269 ? 10.865 -15.785 23.300 1.00 43.59 250 GLU A O 1
ATOM 1976 N N . ILE A 1 270 ? 11.153 -14.000 24.628 1.00 35.50 251 ILE A N 1
ATOM 1977 C CA . ILE A 1 270 ? 10.727 -13.005 23.653 1.00 33.70 251 ILE A CA 1
ATOM 1978 C C . ILE A 1 270 ? 11.766 -12.819 22.547 1.00 32.73 251 ILE A C 1
ATOM 1979 O O . ILE A 1 270 ? 11.409 -12.773 21.391 1.00 32.93 251 ILE A O 1
ATOM 1984 N N . GLY A 1 271 ? 13.048 -12.615 22.918 1.00 31.78 252 GLY A N 1
ATOM 1985 C CA . GLY A 1 271 ? 14.141 -12.587 21.966 1.00 31.23 252 GLY A CA 1
ATOM 1986 C C . GLY A 1 271 ? 15.308 -11.713 22.500 1.00 30.91 252 GLY A C 1
ATOM 1987 O O . GLY A 1 271 ? 15.312 -11.338 23.662 1.00 28.71 252 GLY A O 1
ATOM 1988 N N . THR A 1 272 ? 16.224 -11.360 21.612 1.00 33.17 253 THR A N 1
ATOM 1989 C CA . THR A 1 272 ? 17.349 -10.497 21.927 1.00 30.26 253 THR A CA 1
ATOM 1990 C C . THR A 1 272 ? 16.966 -9.083 21.524 1.00 25.68 253 THR A C 1
ATOM 1991 O O . THR A 1 272 ? 16.038 -8.857 20.719 1.00 26.70 253 THR A O 1
ATOM 1995 N N . PRO A 1 273 ? 17.694 -8.094 22.043 1.00 26.65 254 PRO A N 1
ATOM 1996 C CA . PRO A 1 273 ? 17.449 -6.761 21.511 1.00 26.02 254 PRO A CA 1
ATOM 1997 C C . PRO A 1 273 ? 17.542 -6.622 19.997 1.00 25.43 254 PRO A C 1
ATOM 1998 O O . PRO A 1 273 ? 16.701 -5.953 19.382 1.00 24.36 254 PRO A O 1
ATOM 2002 N N . ALA A 1 274 ? 18.575 -7.224 19.443 1.00 27.05 255 ALA A N 1
ATOM 2003 C CA . ALA A 1 274 ? 18.816 -7.194 17.987 1.00 32.21 255 ALA A CA 1
ATOM 2004 C C . ALA A 1 274 ? 17.626 -7.754 17.188 1.00 29.31 255 ALA A C 1
ATOM 2005 O O . ALA A 1 274 ? 17.299 -7.180 16.157 1.00 30.46 255 ALA A O 1
ATOM 2007 N N . ASP A 1 275 ? 16.935 -8.750 17.714 1.00 31.31 256 ASP A N 1
ATOM 2008 C CA . ASP A 1 275 ? 15.697 -9.303 17.069 1.00 30.54 256 ASP A CA 1
ATOM 2009 C C . ASP A 1 275 ? 14.627 -8.279 16.859 1.00 31.38 256 ASP A C 1
ATOM 2010 O O . ASP A 1 275 ? 13.861 -8.377 15.884 1.00 30.55 256 ASP A O 1
ATOM 2015 N N . PHE A 1 276 ? 14.553 -7.245 17.742 1.00 27.73 257 PHE A N 1
ATOM 2016 C CA . PHE A 1 276 ? 13.603 -6.145 17.593 1.00 29.17 257 PHE A CA 1
ATOM 2017 C C . PHE A 1 276 ? 14.121 -4.800 17.170 1.00 26.51 257 PHE A C 1
ATOM 2018 O O . PHE A 1 276 ? 13.411 -3.792 17.230 1.00 30.04 257 PHE A O 1
ATOM 2026 N N . GLY A 1 277 ? 15.381 -4.724 16.701 1.00 24.58 258 GLY A N 1
ATOM 2027 C CA . GLY A 1 277 ? 15.917 -3.457 16.217 1.00 25.46 258 GLY A CA 1
ATOM 2028 C C . GLY A 1 277 ? 16.241 -2.524 17.410 1.00 25.69 258 GLY A C 1
ATOM 2029 O O . GLY A 1 277 ? 16.292 -1.336 17.237 1.00 25.50 258 GLY A O 1
ATOM 2030 N N . LEU A 1 278 ? 16.508 -3.136 18.549 1.00 26.00 259 LEU A N 1
ATOM 2031 C CA . LEU A 1 278 ? 16.797 -2.395 19.831 1.00 23.31 259 LEU A CA 1
ATOM 2032 C C . LEU A 1 278 ? 18.245 -2.481 20.197 1.00 25.37 259 LEU A C 1
ATOM 2033 O O . LEU A 1 278 ? 18.980 -3.410 19.819 1.00 22.46 259 LEU A O 1
ATOM 2038 N N . ARG A 1 279 ? 18.678 -1.479 20.927 1.00 22.06 260 ARG A N 1
ATOM 2039 C CA . ARG A 1 279 ? 20.045 -1.394 21.384 1.00 21.14 260 ARG A CA 1
ATOM 2040 C C . ARG A 1 279 ? 20.052 -0.929 22.864 1.00 19.94 260 ARG A C 1
ATOM 2041 O O . ARG A 1 279 ? 19.528 0.183 23.155 1.00 20.75 260 ARG A O 1
ATOM 2049 N N . PRO A 1 280 ? 20.710 -1.702 23.754 1.00 21.79 261 PRO A N 1
ATOM 2050 C CA . PRO A 1 280 ? 20.817 -1.264 25.196 1.00 20.82 261 PRO A CA 1
ATOM 2051 C C . PRO A 1 280 ? 21.359 0.120 25.338 1.00 21.94 261 PRO A C 1
ATOM 2052 O O . PRO A 1 280 ? 22.328 0.503 24.700 1.00 21.84 261 PRO A O 1
ATOM 2056 N N . VAL A 1 281 ? 20.702 0.897 26.189 1.00 19.59 262 VAL A N 1
ATOM 2057 C CA . VAL A 1 281 ? 20.994 2.302 26.392 1.00 18.10 262 VAL A CA 1
ATOM 2058 C C . VAL A 1 281 ? 22.111 2.507 27.420 1.00 19.17 262 VAL A C 1
ATOM 2059 O O . VAL A 1 281 ? 22.844 3.507 27.296 1.00 20.63 262 VAL A O 1
ATOM 2063 N N . MET A 1 282 ? 22.148 1.689 28.447 1.00 18.35 263 MET A N 1
ATOM 2064 C CA . MET A 1 282 ? 23.086 1.844 29.517 1.00 18.00 263 MET A CA 1
ATOM 2065 C C . MET A 1 282 ? 24.355 1.012 29.320 1.00 21.39 263 MET A C 1
ATOM 2066 O O . MET A 1 282 ? 24.312 -0.233 29.100 1.00 20.01 263 MET A O 1
ATOM 2071 N N . THR A 1 283 ? 25.499 1.662 29.565 1.00 19.55 264 THR A N 1
ATOM 2072 C CA . THR A 1 283 ? 26.738 0.945 29.724 1.00 19.43 264 THR A CA 1
ATOM 2073 C C . THR A 1 283 ? 27.295 1.250 31.103 1.00 20.48 264 THR A C 1
ATOM 2074 O O . THR A 1 283 ? 27.449 2.481 31.425 1.00 22.48 264 THR A O 1
ATOM 2078 N N . LEU A 1 284 ? 27.677 0.243 31.852 1.00 19.79 265 LEU A N 1
ATOM 2079 C CA . LEU A 1 284 ? 28.184 0.388 33.212 1.00 17.80 265 LEU A CA 1
ATOM 2080 C C . LEU A 1 284 ? 29.643 -0.019 33.175 1.00 19.46 265 LEU A C 1
ATOM 2081 O O . LEU A 1 284 ? 29.981 -1.153 32.829 1.00 20.08 265 LEU A O 1
ATOM 2086 N N . ALA A 1 285 ? 30.502 0.918 33.596 1.00 20.72 266 ALA A N 1
ATOM 2087 C CA . ALA A 1 285 ? 31.961 0.697 33.590 1.00 20.90 266 ALA A CA 1
ATOM 2088 C C . ALA A 1 285 ? 32.622 1.290 34.803 1.00 21.86 266 ALA A C 1
ATOM 2089 O O . ALA A 1 285 ? 32.081 2.215 35.394 1.00 20.18 266 ALA A O 1
ATOM 2091 N N . ALA A 1 286 ? 33.814 0.788 35.119 1.00 20.63 267 ALA A N 1
ATOM 2092 C CA . ALA A 1 286 ? 34.575 1.230 36.280 1.00 19.07 267 ALA A CA 1
ATOM 2093 C C . ALA A 1 286 ? 36.054 1.195 35.917 1.00 21.91 267 ALA A C 1
ATOM 2094 O O . ALA A 1 286 ? 36.448 0.667 34.890 1.00 23.92 267 ALA A O 1
ATOM 2096 N N . SER A 1 287 ? 36.846 1.848 36.766 1.00 20.56 268 SER A N 1
ATOM 2097 C CA . SER A 1 287 ? 38.272 1.937 36.609 1.00 22.44 268 SER A CA 1
ATOM 2098 C C . SER A 1 287 ? 38.900 1.080 37.650 1.00 22.95 268 SER A C 1
ATOM 2099 O O . SER A 1 287 ? 38.627 1.180 38.844 1.00 22.48 268 SER A O 1
ATOM 2102 N N . LEU A 1 288 ? 39.836 0.225 37.265 1.00 20.58 269 LEU A N 1
ATOM 2103 C CA . LEU A 1 288 ? 40.417 -0.691 38.269 1.00 21.99 269 LEU A CA 1
ATOM 2104 C C . LEU A 1 288 ? 41.142 0.090 39.399 1.00 20.92 269 LEU A C 1
ATOM 2105 O O . LEU A 1 288 ? 41.884 1.022 39.082 1.00 23.61 269 LEU A O 1
ATOM 2110 N N . ALA A 1 289 ? 40.955 -0.314 40.646 1.00 23.08 270 ALA A N 1
ATOM 2111 C CA . ALA A 1 289 ? 41.535 0.413 41.791 1.00 25.06 270 ALA A CA 1
ATOM 2112 C C . ALA A 1 289 ? 42.852 -0.201 42.195 1.00 23.30 270 ALA A C 1
ATOM 2113 O O . ALA A 1 289 ? 43.675 0.437 42.869 1.00 25.42 270 ALA A O 1
ATOM 2115 N N . LEU A 1 290 ? 43.077 -1.442 41.828 1.00 21.13 271 LEU A N 1
ATOM 2116 C CA . LEU A 1 290 ? 44.275 -2.170 42.256 1.00 22.85 271 LEU A CA 1
ATOM 2117 C C . LEU A 1 290 ? 44.512 -3.339 41.322 1.00 27.28 271 LEU A C 1
ATOM 2118 O O . LEU A 1 290 ? 43.559 -3.978 40.852 1.00 24.34 271 LEU A O 1
ATOM 2123 N N . VAL A 1 291 ? 45.802 -3.620 41.042 1.00 24.70 272 VAL A N 1
ATOM 2124 C CA . VAL A 1 291 ? 46.177 -4.831 40.277 1.00 25.48 272 VAL A CA 1
ATOM 2125 C C . VAL A 1 291 ? 47.371 -5.402 41.010 1.00 27.84 272 VAL A C 1
ATOM 2126 O O . VAL A 1 291 ? 48.350 -4.663 41.165 1.00 31.98 272 VAL A O 1
ATOM 2130 N N . LYS A 1 292 ? 47.244 -6.589 41.554 1.00 24.52 273 LYS A N 1
ATOM 2131 C CA . LYS A 1 292 ? 48.320 -7.101 42.371 1.00 31.15 273 LYS A CA 1
ATOM 2132 C C . LYS A 1 292 ? 48.586 -8.542 42.150 1.00 31.87 273 LYS A C 1
ATOM 2133 O O . LYS A 1 292 ? 47.697 -9.328 41.790 1.00 27.49 273 LYS A O 1
ATOM 2139 N N . GLN A 1 293 ? 49.867 -8.918 42.308 1.00 30.72 274 GLN A N 1
ATOM 2140 C CA . GLN A 1 293 ? 50.206 -10.354 42.272 1.00 30.30 274 GLN A CA 1
ATOM 2141 C C . GLN A 1 293 ? 49.985 -11.009 43.605 1.00 30.63 274 GLN A C 1
ATOM 2142 O O . GLN A 1 293 ? 50.294 -10.412 44.638 1.00 30.98 274 GLN A O 1
ATOM 2148 N N . VAL A 1 294 ? 49.477 -12.227 43.597 1.00 27.50 275 VAL A N 1
ATOM 2149 C CA . VAL A 1 294 ? 49.254 -13.001 44.790 1.00 32.38 275 VAL A CA 1
ATOM 2150 C C . VAL A 1 294 ? 49.697 -14.463 44.560 1.00 34.99 275 VAL A C 1
ATOM 2151 O O . VAL A 1 294 ? 49.602 -14.979 43.439 1.00 33.87 275 VAL A O 1
ATOM 2155 N N . PRO A 1 295 ? 50.122 -15.133 45.636 1.00 35.56 276 PRO A N 1
ATOM 2156 C CA . PRO A 1 295 ? 50.433 -16.555 45.520 1.00 39.82 276 PRO A CA 1
ATOM 2157 C C . PRO A 1 295 ? 49.231 -17.442 45.314 1.00 39.24 276 PRO A C 1
ATOM 2158 O O . PRO A 1 295 ? 48.086 -17.017 45.447 1.00 38.35 276 PRO A O 1
ATOM 2162 N N . GLY A 1 296 ? 49.489 -18.703 44.991 1.00 35.12 277 GLY A N 1
ATOM 2163 C CA . GLY A 1 296 ? 48.472 -19.725 45.043 1.00 33.42 277 GLY A CA 1
ATOM 2164 C C . GLY A 1 296 ? 48.016 -19.985 46.459 1.00 36.68 277 GLY A C 1
ATOM 2165 O O . GLY A 1 296 ? 48.689 -19.616 47.426 1.00 42.96 277 GLY A O 1
ATOM 2166 N N . GLY A 1 297 ? 46.828 -20.563 46.594 1.00 33.93 278 GLY A N 1
ATOM 2167 C CA . GLY A 1 297 ? 46.242 -20.847 47.893 1.00 34.14 278 GLY A CA 1
ATOM 2168 C C . GLY A 1 297 ? 45.799 -19.617 48.700 1.00 31.70 278 GLY A C 1
ATOM 2169 O O . GLY A 1 297 ? 45.557 -19.714 49.901 1.00 32.94 278 GLY A O 1
ATOM 2170 N N . HIS A 1 298 ? 45.700 -18.462 48.016 1.00 31.71 279 HIS A N 1
ATOM 2171 C CA . HIS A 1 298 ? 45.206 -17.220 48.679 1.00 31.27 279 HIS A CA 1
ATOM 2172 C C . HIS A 1 298 ? 43.661 -17.148 48.571 1.00 31.90 279 HIS A C 1
ATOM 2173 O O . HIS A 1 298 ? 43.120 -17.230 47.468 1.00 32.16 279 HIS A O 1
ATOM 2180 N N . GLY A 1 299 ? 42.973 -17.016 49.698 1.00 29.43 280 GLY A N 1
ATOM 2181 C CA . GLY A 1 299 ? 41.501 -16.842 49.678 1.00 29.33 280 GLY A CA 1
ATOM 2182 C C . GLY A 1 299 ? 41.176 -15.482 49.131 1.00 26.77 280 GLY A C 1
ATOM 2183 O O . GLY A 1 299 ? 42.012 -14.540 49.154 1.00 24.51 280 GLY A O 1
ATOM 2184 N N . VAL A 1 300 ? 39.968 -15.320 48.585 1.00 24.14 281 VAL A N 1
ATOM 2185 C CA . VAL A 1 300 ? 39.636 -14.021 47.981 1.00 26.01 281 VAL A CA 1
ATOM 2186 C C . VAL A 1 300 ? 38.233 -13.680 48.458 1.00 26.81 281 VAL A C 1
ATOM 2187 O O . VAL A 1 300 ? 37.247 -14.439 48.223 1.00 24.64 281 VAL A O 1
ATOM 2191 N N . SER A 1 301 ? 38.149 -12.526 49.099 1.00 25.40 282 SER A N 1
ATOM 2192 C CA . SER A 1 301 ? 36.853 -11.945 49.579 1.00 25.79 282 SER A CA 1
ATOM 2193 C C . SER A 1 301 ? 36.146 -12.696 50.652 1.00 25.20 282 SER A C 1
ATOM 2194 O O . SER A 1 301 ? 36.672 -13.657 51.190 1.00 25.36 282 SER A O 1
ATOM 2197 N N . TYR A 1 302 ? 34.973 -12.175 51.130 1.00 23.29 283 TYR A N 1
ATOM 2198 C CA . TYR A 1 302 ? 34.390 -12.658 52.313 1.00 21.93 283 TYR A CA 1
ATOM 2199 C C . TYR A 1 302 ? 34.053 -14.158 52.236 1.00 25.55 283 TYR A C 1
ATOM 2200 O O . TYR A 1 302 ? 33.541 -14.614 51.231 1.00 25.54 283 TYR A O 1
ATOM 2209 N N . GLY A 1 303 ? 34.282 -14.878 53.316 1.00 24.71 284 GLY A N 1
ATOM 2210 C CA . GLY A 1 303 ? 34.031 -16.309 53.341 1.00 27.83 284 GLY A CA 1
ATOM 2211 C C . GLY A 1 303 ? 35.055 -17.142 52.556 1.00 30.23 284 GLY A C 1
ATOM 2212 O O . GLY A 1 303 ? 34.958 -18.348 52.572 1.00 26.87 284 GLY A O 1
ATOM 2213 N N . HIS A 1 304 ? 35.971 -16.509 51.826 1.00 27.89 285 HIS A N 1
ATOM 2214 C CA . HIS A 1 304 ? 36.974 -17.225 51.054 1.00 30.61 285 HIS A CA 1
ATOM 2215 C C . HIS A 1 304 ? 36.327 -18.289 50.137 1.00 34.71 285 HIS A C 1
ATOM 2216 O O . HIS A 1 304 ? 36.701 -19.454 50.153 1.00 27.68 285 HIS A O 1
ATOM 2223 N N . HIS A 1 305 ? 35.341 -17.861 49.364 1.00 29.20 286 HIS A N 1
ATOM 2224 C CA . HIS A 1 305 ? 34.616 -18.745 48.474 1.00 31.16 286 HIS A CA 1
ATOM 2225 C C 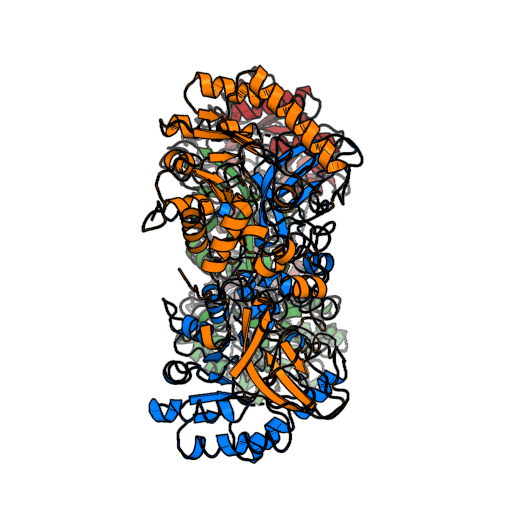. HIS A 1 305 ? 35.382 -19.020 47.194 1.00 28.79 286 HIS A C 1
ATOM 2226 O O . HIS A 1 305 ? 34.938 -19.772 46.351 1.00 34.26 286 HIS A O 1
ATOM 2233 N N . TYR A 1 306 ? 36.440 -18.266 46.974 1.00 28.11 287 TYR A N 1
ATOM 2234 C CA . TYR A 1 306 ? 37.356 -18.475 45.886 1.00 29.64 287 TYR A CA 1
ATOM 2235 C C . TYR A 1 306 ? 38.734 -18.523 46.501 1.00 31.78 287 TYR A C 1
ATOM 2236 O O . TYR A 1 306 ? 39.074 -17.737 47.411 1.00 29.51 287 TYR A O 1
ATOM 2245 N N . THR A 1 307 ? 39.516 -19.473 46.006 1.00 29.69 288 THR A N 1
ATOM 2246 C CA . THR A 1 307 ? 40.946 -19.579 46.394 1.00 32.49 288 THR A CA 1
ATOM 2247 C C . THR A 1 307 ? 41.763 -19.636 45.137 1.00 30.81 288 THR A C 1
ATOM 2248 O O . THR A 1 307 ? 41.416 -20.371 44.201 1.00 33.35 288 THR A O 1
ATOM 2252 N N . THR A 1 308 ? 42.824 -18.829 45.057 1.00 27.96 289 THR A N 1
ATOM 2253 C CA . THR A 1 308 ? 43.659 -18.764 43.860 1.00 29.94 289 THR A CA 1
ATOM 2254 C C . THR A 1 308 ? 44.285 -20.184 43.616 1.00 34.86 289 THR A C 1
ATOM 2255 O O . THR A 1 308 ? 44.709 -20.841 44.564 1.00 34.67 289 THR A O 1
ATOM 2259 N N . PRO A 1 309 ? 44.257 -20.647 42.357 1.00 34.55 290 PRO A N 1
ATOM 2260 C CA . PRO A 1 309 ? 44.723 -22.024 42.082 1.00 40.16 290 PRO A CA 1
ATOM 2261 C C . PRO A 1 309 ? 46.232 -22.089 41.956 1.00 42.23 290 PRO A C 1
ATOM 2262 O O . PRO A 1 309 ? 46.822 -23.156 42.171 1.00 41.34 290 PRO A O 1
ATOM 2266 N N . GLY A 1 310 ? 46.847 -20.959 41.648 1.00 38.57 291 GLY A N 1
ATOM 2267 C CA . GLY A 1 310 ? 48.307 -20.820 41.609 1.00 43.97 291 GLY A CA 1
ATOM 2268 C C . GLY A 1 310 ? 48.630 -19.346 41.651 1.00 44.26 291 GLY A C 1
ATOM 2269 O O . GLY A 1 310 ? 47.726 -18.523 41.850 1.00 35.45 291 GLY A O 1
ATOM 2270 N N . GLU A 1 311 ? 49.906 -19.011 41.505 1.00 37.58 292 GLU A N 1
ATOM 2271 C CA . GLU A 1 311 ? 50.329 -17.625 41.461 1.00 41.59 292 GLU A CA 1
ATOM 2272 C C . GLU A 1 311 ? 49.523 -16.902 40.349 1.00 39.23 292 GLU A C 1
ATOM 2273 O O . GLU A 1 311 ? 49.405 -17.402 39.228 1.00 33.77 292 GLU A O 1
ATOM 2279 N N . THR A 1 312 ? 48.969 -15.720 40.652 1.00 30.42 293 THR A N 1
ATOM 2280 C CA . THR A 1 312 ? 48.105 -15.038 39.690 1.00 29.95 293 THR A CA 1
ATOM 2281 C C . THR A 1 312 ? 48.057 -13.542 40.002 1.00 33.57 293 THR A C 1
ATOM 2282 O O . THR A 1 312 ? 48.764 -13.055 40.916 1.00 31.91 293 THR A O 1
ATOM 2286 N N . THR A 1 313 ? 47.288 -12.804 39.220 1.00 26.01 294 THR A N 1
ATOM 2287 C CA . THR A 1 313 ? 47.050 -11.410 39.486 1.00 25.03 294 THR A CA 1
ATOM 2288 C C . THR A 1 313 ? 45.563 -11.225 39.768 1.00 26.25 294 THR A C 1
ATOM 2289 O O . THR A 1 313 ? 44.714 -11.904 39.204 1.00 26.11 294 THR A O 1
ATOM 2293 N N . LEU A 1 314 ? 45.290 -10.299 40.701 1.00 27.40 295 LEU A N 1
ATOM 2294 C CA . LEU A 1 314 ? 43.897 -9.956 41.076 1.00 26.76 295 LEU A CA 1
ATOM 2295 C C . LEU A 1 314 ? 43.677 -8.520 40.673 1.00 23.56 295 LEU A C 1
ATOM 2296 O O . LEU A 1 314 ? 44.549 -7.638 40.844 1.00 23.75 295 LEU A O 1
ATOM 2301 N N . GLY A 1 315 ? 42.471 -8.277 40.192 1.00 21.96 296 GLY A N 1
ATOM 2302 C CA . GLY A 1 315 ? 42.067 -6.884 39.853 1.00 24.05 296 GLY A CA 1
ATOM 2303 C C . GLY A 1 315 ? 40.916 -6.498 40.756 1.00 22.68 296 GLY A C 1
ATOM 2304 O O . GLY A 1 315 ? 39.964 -7.276 40.906 1.00 24.05 296 GLY A O 1
ATOM 2305 N N . LEU A 1 316 ? 40.976 -5.278 41.340 1.00 20.43 297 LEU A N 1
ATOM 2306 C CA . LEU A 1 316 ? 39.873 -4.769 42.210 1.00 20.08 297 LEU A CA 1
ATOM 2307 C C . LEU A 1 316 ? 38.991 -3.779 41.474 1.00 20.00 297 LEU A C 1
ATOM 2308 O O . LEU A 1 316 ? 39.422 -2.749 40.974 1.00 21.94 297 LEU A O 1
ATOM 2313 N N . VAL A 1 317 ? 37.724 -4.176 41.260 1.00 18.66 298 VAL A N 1
ATOM 2314 C CA . VAL A 1 317 ? 36.753 -3.367 40.556 1.00 19.72 298 VAL A CA 1
ATOM 2315 C C . VAL A 1 317 ? 35.945 -2.599 41.667 1.00 18.46 298 VAL A C 1
ATOM 2316 O O . VAL A 1 317 ? 35.342 -3.240 42.506 1.00 20.67 298 VAL A O 1
ATOM 2320 N N . PRO A 1 318 ? 36.005 -1.255 41.631 1.00 20.99 299 PRO A N 1
ATOM 2321 C CA . PRO A 1 318 ? 35.473 -0.433 42.747 1.00 19.79 299 PRO A CA 1
ATOM 2322 C C . PRO A 1 318 ? 33.990 -0.150 42.611 1.00 20.91 299 PRO A C 1
ATOM 2323 O O . PRO A 1 318 ? 33.554 0.993 42.690 1.00 21.06 299 PRO A O 1
ATOM 2327 N N . LEU A 1 319 ? 33.218 -1.217 42.384 1.00 18.77 300 LEU A N 1
ATOM 2328 C CA . LEU A 1 319 ? 31.768 -1.187 42.475 1.00 18.70 300 LEU A CA 1
ATOM 2329 C C . LEU A 1 319 ? 31.333 -2.328 43.343 1.00 21.83 300 LEU A C 1
ATOM 2330 O O . LEU A 1 319 ? 31.822 -3.426 43.219 1.00 20.29 300 LEU A O 1
ATOM 2335 N N . GLY A 1 320 ? 30.285 -2.135 44.149 1.00 16.74 301 GLY A N 1
ATOM 2336 C CA . GLY A 1 320 ? 29.804 -3.214 45.004 1.00 17.19 301 GLY A CA 1
ATOM 2337 C C . GLY A 1 320 ? 28.249 -3.174 45.078 1.00 16.37 301 GLY A C 1
ATOM 2338 O O . GLY A 1 320 ? 27.610 -2.503 44.311 1.00 16.52 301 GLY A O 1
ATOM 2339 N N . TYR A 1 321 ? 27.683 -3.957 45.995 1.00 17.29 302 TYR A N 1
ATOM 2340 C CA . TYR A 1 321 ? 26.240 -4.057 46.056 1.00 15.51 302 TYR A CA 1
ATOM 2341 C C . TYR A 1 321 ? 25.576 -2.677 46.459 1.00 18.71 302 TYR A C 1
ATOM 2342 O O . TYR A 1 321 ? 24.434 -2.464 46.053 1.00 17.52 302 TYR A O 1
ATOM 2351 N N . ALA A 1 322 ? 26.301 -1.809 47.176 1.00 19.14 303 ALA A N 1
ATOM 2352 C CA . ALA A 1 322 ? 25.723 -0.437 47.401 1.00 18.98 303 ALA A CA 1
ATOM 2353 C C . ALA A 1 322 ? 25.566 0.349 46.113 1.00 18.93 303 ALA A C 1
ATOM 2354 O O . ALA A 1 322 ? 24.682 1.179 46.017 1.00 19.95 303 ALA A O 1
ATOM 2356 N N . ASP A 1 323 ? 26.342 -0.010 45.064 1.00 17.32 304 ASP A N 1
ATOM 2357 C CA . ASP A 1 323 ? 26.236 0.562 43.758 1.00 15.88 304 ASP A CA 1
ATOM 2358 C C . ASP A 1 323 ? 25.275 -0.203 42.843 1.00 18.18 304 ASP A C 1
ATOM 2359 O O . ASP A 1 323 ? 25.088 0.150 41.699 1.00 20.61 304 ASP A O 1
ATOM 2364 N N . GLY A 1 324 ? 24.557 -1.201 43.384 1.00 17.65 305 GLY A N 1
ATOM 2365 C CA . GLY A 1 324 ? 23.677 -1.966 42.586 1.00 18.61 305 GLY A CA 1
ATOM 2366 C C . GLY A 1 324 ? 24.302 -3.211 41.874 1.00 19.79 305 GLY A C 1
ATOM 2367 O O . GLY A 1 324 ? 23.683 -3.782 40.996 1.00 19.32 305 GLY A O 1
ATOM 2368 N N . ILE A 1 325 ? 25.512 -3.584 42.243 1.00 18.69 306 ILE A N 1
ATOM 2369 C CA . ILE A 1 325 ? 26.088 -4.862 41.728 1.00 17.92 306 ILE A CA 1
ATOM 2370 C C . ILE A 1 325 ? 25.488 -5.917 42.620 1.00 19.23 306 ILE A C 1
ATOM 2371 O O . ILE A 1 325 ? 25.856 -6.009 43.815 1.00 20.61 306 ILE A O 1
ATOM 2376 N N . PRO A 1 326 ? 24.582 -6.745 42.084 1.00 17.11 307 PRO A N 1
ATOM 2377 C CA . PRO A 1 326 ? 23.870 -7.641 42.990 1.00 18.94 307 PRO A CA 1
ATOM 2378 C C . PRO A 1 326 ? 24.759 -8.672 43.650 1.00 21.82 307 PRO A C 1
ATOM 2379 O O . PRO A 1 326 ? 25.593 -9.338 42.996 1.00 20.96 307 PRO A O 1
ATOM 2383 N N . ARG A 1 327 ? 24.589 -8.815 44.933 1.00 19.54 308 ARG A N 1
ATOM 2384 C CA . ARG A 1 327 ? 25.391 -9.760 45.711 1.00 20.01 308 ARG A CA 1
ATOM 2385 C C . ARG A 1 327 ? 25.166 -11.204 45.190 1.00 21.44 308 ARG A C 1
ATOM 2386 O O . ARG A 1 327 ? 26.086 -12.011 45.224 1.00 19.93 308 ARG A O 1
ATOM 2394 N N . HIS A 1 328 ? 23.976 -11.492 44.669 1.00 19.99 309 HIS A N 1
ATOM 2395 C CA . HIS A 1 328 ? 23.738 -12.764 44.049 1.00 21.78 309 HIS A CA 1
ATOM 2396 C C . HIS A 1 328 ? 24.649 -13.108 42.892 1.00 23.55 309 HIS A C 1
ATOM 2397 O O . HIS A 1 328 ? 24.674 -14.260 42.501 1.00 25.14 309 HIS A O 1
ATOM 2404 N N . ALA A 1 329 ? 25.313 -12.132 42.247 1.00 20.65 310 ALA A N 1
ATOM 2405 C CA . ALA A 1 329 ? 26.224 -12.413 41.173 1.00 20.88 310 ALA A CA 1
ATOM 2406 C C . ALA A 1 329 ? 27.647 -12.753 41.681 1.00 18.57 310 ALA A C 1
ATOM 2407 O O . ALA A 1 329 ? 28.594 -12.789 40.900 1.00 19.79 310 ALA A O 1
ATOM 2409 N N . SER A 1 330 ? 27.751 -13.006 42.966 1.00 19.01 311 SER A N 1
ATOM 2410 C CA . SER A 1 330 ? 29.017 -13.463 43.580 1.00 18.37 311 SER A CA 1
ATOM 2411 C C . SER A 1 330 ? 29.451 -14.766 42.859 1.00 22.34 311 SER A C 1
ATOM 2412 O O . SER A 1 330 ? 28.619 -15.596 42.528 1.00 23.39 311 SER A O 1
ATOM 2415 N N . SER A 1 331 ? 30.741 -14.864 42.639 1.00 22.32 312 SER A N 1
ATOM 2416 C CA . SER A 1 331 ? 31.354 -15.938 41.845 1.00 22.83 312 SER A CA 1
ATOM 2417 C C . SER A 1 331 ? 30.877 -16.091 40.401 1.00 28.44 312 SER A C 1
ATOM 2418 O O . SER A 1 331 ? 31.315 -17.029 39.755 1.00 29.14 312 SER A O 1
ATOM 2421 N N . SER A 1 332 ? 30.081 -15.163 39.827 1.00 22.99 313 SER A N 1
ATOM 2422 C CA . SER A 1 332 ? 29.530 -15.390 38.471 1.00 25.84 313 SER A CA 1
ATOM 2423 C C . SER A 1 332 ? 29.433 -14.200 37.579 1.00 24.73 313 SER A C 1
ATOM 2424 O O . SER A 1 332 ? 29.392 -14.315 36.368 1.00 22.05 313 SER A O 1
ATOM 2427 N N . GLY A 1 333 ? 29.357 -12.993 38.142 1.00 23.90 314 GLY A N 1
ATOM 2428 C CA . GLY A 1 333 ? 29.144 -11.820 37.318 1.00 20.29 314 GLY A CA 1
ATOM 2429 C C . GLY A 1 333 ? 30.280 -11.608 36.290 1.00 21.70 314 GLY A C 1
ATOM 2430 O O . GLY A 1 333 ? 31.447 -11.710 36.626 1.00 22.15 314 GLY A O 1
ATOM 2431 N N . PRO A 1 334 ? 29.908 -11.329 35.044 1.00 21.18 315 PRO A N 1
ATOM 2432 C CA . PRO A 1 334 ? 30.938 -11.120 34.006 1.00 23.05 315 PRO A CA 1
ATOM 2433 C C . PRO A 1 334 ? 31.396 -9.704 33.845 1.00 23.30 315 PRO A C 1
ATOM 2434 O O . PRO A 1 334 ? 30.597 -8.764 33.987 1.00 24.42 315 PRO A O 1
ATOM 2438 N N . VAL A 1 335 ? 32.665 -9.495 33.527 1.00 22.28 316 VAL A N 1
ATOM 2439 C CA A VAL A 1 335 ? 33.233 -8.162 33.316 0.50 21.23 316 VAL A CA 1
ATOM 2440 C CA B VAL A 1 335 ? 33.191 -8.180 33.271 0.50 19.79 316 VAL A CA 1
ATOM 2441 C C . VAL A 1 335 ? 34.338 -8.185 32.295 1.00 21.91 316 VAL A C 1
ATOM 2442 O O . VAL A 1 335 ? 35.227 -9.015 32.431 1.00 24.74 316 VAL A O 1
ATOM 2449 N N . LEU A 1 336 ? 34.303 -7.248 31.381 1.00 21.16 317 LEU A N 1
ATOM 2450 C CA . LEU A 1 336 ? 35.375 -7.152 30.366 1.00 24.27 317 LEU A CA 1
ATOM 2451 C C . LEU A 1 336 ? 36.499 -6.374 30.982 1.00 24.36 317 LEU A C 1
ATOM 2452 O O . LEU A 1 336 ? 36.351 -5.180 31.265 1.00 22.83 317 LEU A O 1
ATOM 2457 N N . VAL A 1 337 ? 37.686 -6.975 31.048 1.00 24.22 318 VAL A N 1
ATOM 2458 C CA . VAL A 1 337 ? 38.888 -6.228 31.539 1.00 24.00 318 VAL A CA 1
ATOM 2459 C C . VAL A 1 337 ? 40.099 -6.668 30.675 1.00 25.41 318 VAL A C 1
ATOM 2460 O O . VAL A 1 337 ? 40.319 -7.870 30.551 1.00 25.74 318 VAL A O 1
ATOM 2464 N N . ASP A 1 338 ? 40.830 -5.696 30.180 1.00 30.82 319 ASP A N 1
ATOM 2465 C CA . ASP A 1 338 ? 42.143 -5.944 29.493 1.00 31.94 319 ASP A CA 1
ATOM 2466 C C . ASP A 1 338 ? 41.949 -7.012 28.371 1.00 33.71 319 ASP A C 1
ATOM 2467 O O . ASP A 1 338 ? 42.656 -8.030 28.343 1.00 34.79 319 ASP A O 1
ATOM 2472 N N . GLY A 1 339 ? 40.899 -6.835 27.575 1.00 35.65 320 GLY A N 1
ATOM 2473 C CA . GLY A 1 339 ? 40.622 -7.688 26.415 1.00 34.54 320 GLY A CA 1
ATOM 2474 C C . GLY A 1 339 ? 39.965 -9.014 26.585 1.00 34.96 320 GLY A C 1
ATOM 2475 O O . GLY A 1 339 ? 39.726 -9.674 25.587 1.00 36.41 320 GLY A O 1
ATOM 2476 N N . LYS A 1 340 ? 39.611 -9.434 27.799 1.00 32.07 321 LYS A N 1
ATOM 2477 C CA . LYS A 1 340 ? 38.977 -10.747 28.015 1.00 33.33 321 LYS A CA 1
ATOM 2478 C C . LYS A 1 340 ? 37.839 -10.593 29.033 1.00 28.92 321 LYS A C 1
ATOM 2479 O O . LYS A 1 340 ? 37.944 -9.753 29.965 1.00 24.49 321 LYS A O 1
ATOM 2485 N N . TRP A 1 341 ? 36.884 -11.490 28.981 1.00 28.83 322 TRP A N 1
ATOM 2486 C CA . TRP A 1 341 ? 35.865 -11.545 29.991 1.00 30.01 322 TRP A CA 1
ATOM 2487 C C . TRP A 1 341 ? 36.447 -12.191 31.237 1.00 30.80 322 TRP A C 1
ATOM 2488 O O . TRP A 1 341 ? 37.103 -13.200 31.173 1.00 28.17 322 TRP A O 1
ATOM 2499 N N . ARG A 1 342 ? 36.186 -11.573 32.373 1.00 25.08 323 ARG A N 1
ATOM 2500 C CA . ARG A 1 342 ? 36.522 -12.079 33.655 1.00 23.51 323 ARG A CA 1
ATOM 2501 C C . ARG A 1 342 ? 35.255 -12.299 34.385 1.00 25.83 323 ARG A C 1
ATOM 2502 O O . ARG A 1 342 ? 34.207 -11.877 33.930 1.00 26.38 323 ARG A O 1
ATOM 2510 N N . THR A 1 343 ? 35.312 -13.124 35.404 1.00 23.48 324 THR A N 1
ATOM 2511 C CA A THR A 1 343 ? 34.194 -13.329 36.290 0.50 26.15 324 THR A CA 1
ATOM 2512 C CA B THR A 1 343 ? 34.244 -13.393 36.294 0.50 26.09 324 THR A CA 1
ATOM 2513 C C . THR A 1 343 ? 34.584 -12.901 37.710 1.00 24.63 324 THR A C 1
ATOM 2514 O O . THR A 1 343 ? 35.734 -12.958 38.142 1.00 22.46 324 THR A O 1
ATOM 2521 N N . VAL A 1 344 ? 33.562 -12.457 38.456 1.00 24.26 325 VAL A N 1
ATOM 2522 C CA . VAL A 1 344 ? 33.709 -12.127 39.857 1.00 22.06 325 VAL A CA 1
ATOM 2523 C C . VAL A 1 344 ? 34.351 -13.333 40.569 1.00 22.46 325 VAL A C 1
ATOM 2524 O O . VAL A 1 344 ? 33.868 -14.470 40.485 1.00 23.01 325 VAL A O 1
ATOM 2528 N N . ALA A 1 345 ? 35.390 -13.064 41.352 1.00 23.17 326 ALA A N 1
ATOM 2529 C CA . ALA A 1 345 ? 36.027 -14.090 42.231 1.00 24.25 326 ALA A CA 1
ATOM 2530 C C . ALA A 1 345 ? 35.470 -13.950 43.629 1.00 20.82 326 ALA A C 1
ATOM 2531 O O . ALA A 1 345 ? 35.776 -12.987 44.331 1.00 25.44 326 ALA A O 1
ATOM 2533 N N . GLY A 1 346 ? 34.647 -14.891 44.039 1.00 21.23 327 GLY A N 1
ATOM 2534 C CA . GLY A 1 346 ? 34.089 -14.912 45.382 1.00 21.65 327 GLY A CA 1
ATOM 2535 C C . GLY A 1 346 ? 33.012 -13.867 45.572 1.00 22.49 327 GLY A C 1
ATOM 2536 O O . GLY A 1 346 ? 32.350 -13.451 44.644 1.00 20.43 327 GLY A O 1
ATOM 2537 N N . ARG A 1 347 ? 32.917 -13.460 46.834 1.00 22.95 328 ARG A N 1
ATOM 2538 C CA A ARG A 1 347 ? 31.828 -12.595 47.281 0.25 23.10 328 ARG A CA 1
ATOM 2539 C CA B ARG A 1 347 ? 31.831 -12.592 47.279 0.25 22.02 328 ARG A CA 1
ATOM 2540 C CA C ARG A 1 347 ? 31.836 -12.581 47.273 0.50 24.11 328 ARG A CA 1
ATOM 2541 C C . ARG A 1 347 ? 32.002 -11.138 46.834 1.00 22.01 328 ARG A C 1
ATOM 2542 O O . ARG A 1 347 ? 33.058 -10.555 46.927 1.00 21.31 328 ARG A O 1
ATOM 2564 N N . ILE A 1 348 ? 30.883 -10.542 46.374 1.00 20.16 329 ILE A N 1
ATOM 2565 C CA . ILE A 1 348 ? 30.830 -9.138 46.021 1.00 20.94 329 ILE A CA 1
ATOM 2566 C C . ILE A 1 348 ? 30.620 -8.493 47.428 1.00 18.95 329 ILE A C 1
ATOM 2567 O O . ILE A 1 348 ? 29.772 -8.901 48.190 1.00 20.86 329 ILE A O 1
ATOM 2572 N N . ALA A 1 349 ? 31.389 -7.451 47.648 1.00 18.99 330 ALA A N 1
ATOM 2573 C CA . ALA A 1 349 ? 31.326 -6.636 48.877 1.00 20.59 330 ALA A CA 1
ATOM 2574 C C . ALA A 1 349 ? 30.435 -5.417 48.646 1.00 18.69 330 ALA A C 1
ATOM 2575 O O . ALA A 1 349 ? 29.876 -5.199 47.560 1.00 18.74 330 ALA A O 1
ATOM 2577 N N . MET A 1 350 ? 30.304 -4.562 49.674 1.00 18.24 331 MET A N 1
ATOM 2578 C CA A MET A 1 350 ? 29.435 -3.396 49.536 0.50 17.91 331 MET A CA 1
ATOM 2579 C CA B MET A 1 350 ? 29.433 -3.394 49.541 0.50 18.41 331 MET A CA 1
ATOM 2580 C C . MET A 1 350 ? 29.896 -2.392 48.476 1.00 16.44 331 MET A C 1
ATOM 2581 O O . MET A 1 350 ? 29.059 -1.783 47.803 1.00 18.34 331 MET A O 1
ATOM 2590 N N . ASP A 1 351 ? 31.208 -2.261 48.314 1.00 17.95 332 ASP A N 1
ATOM 2591 C CA . ASP A 1 351 ? 31.788 -1.223 47.500 1.00 18.72 332 ASP A CA 1
ATOM 2592 C C . ASP A 1 351 ? 32.792 -1.697 46.407 1.00 19.77 332 ASP A C 1
ATOM 2593 O O . ASP A 1 351 ? 33.232 -0.894 45.611 1.00 21.08 332 ASP A O 1
ATOM 2598 N N . GLN A 1 352 ? 33.014 -2.994 46.363 1.00 20.89 333 GLN A N 1
ATOM 2599 C CA . GLN A 1 352 ? 34.038 -3.514 45.460 1.00 21.23 333 GLN A CA 1
ATOM 2600 C C . GLN A 1 352 ? 33.845 -5.008 45.280 1.00 17.57 333 GLN A C 1
ATOM 2601 O O . GLN A 1 352 ? 33.179 -5.676 46.034 1.00 19.85 333 GLN A O 1
ATOM 2607 N N . PHE A 1 353 ? 34.515 -5.541 44.247 1.00 18.63 334 PHE A N 1
ATOM 2608 C CA . PHE A 1 353 ? 34.679 -6.987 44.053 1.00 18.22 334 PHE A CA 1
ATOM 2609 C C . PHE A 1 353 ? 35.997 -7.203 43.301 1.00 18.44 334 PHE A C 1
ATOM 2610 O O . PHE A 1 353 ? 36.578 -6.269 42.737 1.00 19.86 334 PHE A O 1
ATOM 2618 N N . VAL A 1 354 ? 36.440 -8.444 43.348 1.00 19.95 335 VAL A N 1
ATOM 2619 C CA . VAL A 1 354 ? 37.698 -8.849 42.799 1.00 19.46 335 VAL A CA 1
ATOM 2620 C C . VAL A 1 354 ? 37.464 -9.753 41.594 1.00 20.43 335 VAL A C 1
ATOM 2621 O O . VAL A 1 354 ? 36.459 -10.464 41.500 1.00 21.68 335 VAL A O 1
ATOM 2625 N N . VAL A 1 355 ? 38.374 -9.648 40.629 1.00 22.69 336 VAL A N 1
ATOM 2626 C CA . VAL A 1 355 ? 38.436 -10.632 39.526 1.00 21.79 336 VAL A CA 1
ATOM 2627 C C . VAL A 1 355 ? 39.834 -11.214 39.522 1.00 25.28 336 VAL A C 1
ATOM 2628 O O . VAL A 1 355 ? 40.800 -10.520 39.768 1.00 24.44 336 VAL A O 1
ATOM 2632 N N . ASP A 1 356 ? 39.933 -12.501 39.150 1.00 26.29 337 ASP A N 1
ATOM 2633 C CA . ASP A 1 356 ? 41.261 -13.158 38.938 1.00 26.90 337 ASP A CA 1
ATOM 2634 C C . ASP A 1 356 ? 41.630 -12.826 37.486 1.00 27.70 337 ASP A C 1
ATOM 2635 O O . ASP A 1 356 ? 40.884 -13.175 36.565 1.00 27.49 337 ASP A O 1
ATOM 2640 N N . LEU A 1 357 ? 42.750 -12.093 37.285 1.00 25.29 338 LEU A N 1
ATOM 2641 C CA . LEU A 1 357 ? 43.176 -11.674 35.963 1.00 23.81 338 LEU A CA 1
ATOM 2642 C C . LEU A 1 357 ? 44.141 -12.728 35.266 1.00 24.04 338 LEU A C 1
ATOM 2643 O O . LEU A 1 357 ? 44.629 -12.440 34.209 1.00 27.45 338 LEU A O 1
ATOM 2648 N N . GLY A 1 358 ? 44.378 -13.840 35.946 1.00 28.32 339 GLY A N 1
ATOM 2649 C CA . GLY A 1 358 ? 45.152 -14.960 35.378 1.00 33.73 339 GLY A CA 1
ATOM 2650 C C . GLY A 1 358 ? 46.575 -14.605 34.997 1.00 39.51 339 GLY A C 1
ATOM 2651 O O . GLY A 1 358 ? 47.138 -15.265 34.142 1.00 40.14 339 GLY A O 1
ATOM 2652 N N . GLY A 1 359 ? 47.167 -13.587 35.618 1.00 33.80 340 GLY A N 1
ATOM 2653 C CA . GLY A 1 359 ? 48.550 -13.154 35.335 1.00 33.14 340 GLY A CA 1
ATOM 2654 C C . GLY A 1 359 ? 48.630 -11.893 34.524 1.00 31.17 340 GLY A C 1
ATOM 2655 O O . GLY A 1 359 ? 49.666 -11.269 34.479 1.00 29.51 340 GLY A O 1
ATOM 2656 N N . ASP A 1 360 ? 47.525 -11.459 33.892 1.00 26.89 341 ASP A N 1
ATOM 2657 C CA . ASP A 1 360 ? 47.556 -10.252 33.136 1.00 25.84 341 ASP A CA 1
ATOM 2658 C C . ASP A 1 360 ? 47.803 -9.058 34.083 1.00 27.95 341 ASP A C 1
ATOM 2659 O O . ASP A 1 360 ? 47.382 -9.104 35.255 1.00 30.64 341 ASP A O 1
ATOM 2664 N N . ARG A 1 361 ? 48.438 -8.025 33.555 1.00 25.96 342 ARG A N 1
ATOM 2665 C CA . ARG A 1 361 ? 48.841 -6.867 34.358 1.00 27.13 342 ARG A CA 1
ATOM 2666 C C . ARG A 1 361 ? 48.399 -5.604 33.683 1.00 28.13 342 ARG A C 1
ATOM 2667 O O . ARG A 1 361 ? 49.195 -4.765 33.309 1.00 29.69 342 ARG A O 1
ATOM 2675 N N . PRO A 1 362 ? 47.060 -5.401 33.578 1.00 23.18 343 PRO A N 1
ATOM 2676 C CA . PRO A 1 362 ? 46.617 -4.072 33.137 1.00 24.95 343 PRO A CA 1
ATOM 2677 C C . PRO A 1 362 ? 47.080 -3.031 34.172 1.00 21.90 343 PRO A C 1
ATOM 2678 O O . PRO A 1 362 ? 47.430 -3.370 35.302 1.00 26.53 343 PRO A O 1
ATOM 2682 N N . GLU A 1 363 ? 47.009 -1.787 33.730 1.00 23.69 344 GLU A N 1
ATOM 2683 C CA . GLU A 1 363 ? 47.401 -0.628 34.565 1.00 26.45 344 GLU A CA 1
ATOM 2684 C C . GLU A 1 363 ? 46.261 -0.347 35.544 1.00 28.17 344 GLU A C 1
ATOM 2685 O O . GLU A 1 363 ? 45.100 -0.601 35.227 1.00 25.33 344 GLU A O 1
ATOM 2691 N N . PRO A 1 364 ? 46.616 0.147 36.745 1.00 29.80 345 PRO A N 1
ATOM 2692 C CA . PRO A 1 364 ? 45.561 0.634 37.610 1.00 29.66 345 PRO A CA 1
ATOM 2693 C C . PRO A 1 364 ? 44.842 1.735 36.842 1.00 25.87 345 PRO A C 1
ATOM 2694 O O . PRO A 1 364 ? 45.421 2.461 36.038 1.00 24.99 345 PRO A O 1
ATOM 2698 N N . GLY A 1 365 ? 43.534 1.839 37.021 1.00 21.11 346 GLY A N 1
ATOM 2699 C CA . GLY A 1 365 ? 42.745 2.797 36.285 1.00 24.62 346 GLY A CA 1
ATOM 2700 C C . GLY A 1 365 ? 42.211 2.275 34.973 1.00 25.92 346 GLY A C 1
ATOM 2701 O O . GLY A 1 365 ? 41.447 2.965 34.314 1.00 26.24 346 GLY A O 1
ATOM 2702 N N . ALA A 1 366 ? 42.600 1.046 34.605 1.00 24.26 347 ALA A N 1
ATOM 2703 C CA . ALA A 1 366 ? 42.178 0.495 33.327 1.00 26.79 347 ALA A CA 1
ATOM 2704 C C . ALA A 1 366 ? 40.647 0.312 33.410 1.00 21.71 347 ALA A C 1
ATOM 2705 O O . ALA A 1 366 ? 40.130 -0.072 34.455 1.00 24.74 347 ALA A O 1
ATOM 2707 N N . GLU A 1 367 ? 40.019 0.446 32.262 1.00 23.98 348 GLU A N 1
ATOM 2708 C CA . GLU A 1 367 ? 38.546 0.247 32.129 1.00 26.76 348 GLU A CA 1
ATOM 2709 C C . GLU A 1 367 ? 38.048 -1.203 32.309 1.00 29.55 348 GLU A C 1
ATOM 2710 O O . GLU A 1 367 ? 38.564 -2.216 31.714 1.00 27.19 348 GLU A O 1
ATOM 2716 N N . ALA A 1 368 ? 37.050 -1.352 33.178 1.00 23.52 349 ALA A N 1
ATOM 2717 C CA . ALA A 1 368 ? 36.414 -2.653 33.403 1.00 21.41 349 ALA A CA 1
ATOM 2718 C C . ALA A 1 368 ? 34.992 -2.422 32.947 1.00 22.95 349 ALA A C 1
ATOM 2719 O O . ALA A 1 368 ? 34.312 -1.518 33.523 1.00 22.74 349 ALA A O 1
ATOM 2721 N N . VAL A 1 369 ? 34.508 -3.101 31.896 1.00 20.47 350 VAL A N 1
ATOM 2722 C CA . VAL A 1 369 ? 33.173 -2.799 31.397 1.00 21.21 350 VAL A CA 1
ATOM 2723 C C . VAL A 1 369 ? 32.249 -3.945 31.891 1.00 21.07 350 VAL A C 1
ATOM 2724 O O . VAL A 1 369 ? 32.376 -5.122 31.485 1.00 20.61 350 VAL A O 1
ATOM 2728 N N . LEU A 1 370 ? 31.289 -3.630 32.759 1.00 18.07 351 LEU A N 1
ATOM 2729 C CA . LEU A 1 370 ? 30.461 -4.650 33.332 1.00 17.81 351 LEU A CA 1
ATOM 2730 C C . LEU A 1 370 ? 29.349 -5.081 32.341 1.00 19.55 351 LEU A C 1
ATOM 2731 O O . LEU A 1 370 ? 29.045 -6.265 32.237 1.00 19.69 351 LEU A O 1
ATOM 2736 N N . PHE A 1 371 ? 28.706 -4.102 31.768 1.00 17.61 352 PHE A N 1
ATOM 2737 C CA . PHE A 1 371 ? 27.685 -4.364 30.759 1.00 20.21 352 PHE A CA 1
ATOM 2738 C C . PHE A 1 371 ? 27.492 -3.211 29.833 1.00 18.86 352 PHE A C 1
ATOM 2739 O O . PHE A 1 371 ? 27.746 -2.048 30.183 1.00 20.39 352 PHE A O 1
ATOM 2747 N N . GLY A 1 372 ? 26.908 -3.506 28.669 1.00 19.55 353 GLY A N 1
ATOM 2748 C CA . GLY A 1 372 ? 26.561 -2.513 27.700 1.00 18.08 353 GLY A CA 1
ATOM 2749 C C . GLY A 1 372 ? 25.732 -3.189 26.578 1.00 19.93 353 GLY A C 1
ATOM 2750 O O . GLY A 1 372 ? 25.227 -4.283 26.734 1.00 22.30 353 GLY A O 1
ATOM 2751 N N . PRO A 1 373 ? 25.717 -2.536 25.409 1.00 21.14 354 PRO A N 1
ATOM 2752 C CA . PRO A 1 373 ? 24.972 -3.085 24.279 1.00 22.92 354 PRO A CA 1
ATOM 2753 C C . PRO A 1 373 ? 25.596 -4.385 23.762 1.00 26.87 354 PRO A C 1
ATOM 2754 O O . PRO A 1 373 ? 24.881 -5.187 23.161 1.00 29.94 354 PRO A O 1
ATOM 2758 N N . GLY A 1 374 ? 26.907 -4.572 23.945 1.00 26.83 355 GLY A N 1
ATOM 2759 C CA . GLY A 1 374 ? 27.572 -5.834 23.645 1.00 28.82 355 GLY A CA 1
ATOM 2760 C C . GLY A 1 374 ? 28.448 -5.798 22.360 1.00 37.42 355 GLY A C 1
ATOM 2761 O O . GLY A 1 374 ? 29.261 -6.733 22.139 1.00 45.94 355 GLY A O 1
ATOM 2762 N N . ASP A 1 375 ? 28.426 -4.718 21.605 1.00 41.46 356 ASP A N 1
ATOM 2763 C CA A ASP A 1 375 ? 29.162 -4.703 20.324 0.50 45.03 356 ASP A CA 1
ATOM 2764 C CA B ASP A 1 375 ? 29.188 -4.610 20.346 0.50 45.82 356 ASP A CA 1
ATOM 2765 C C . ASP A 1 375 ? 30.684 -4.521 20.504 1.00 48.26 356 ASP A C 1
ATOM 2766 O O . ASP A 1 375 ? 31.433 -4.669 19.530 1.00 44.09 356 ASP A O 1
ATOM 2775 N N . ARG A 1 376 ? 31.146 -4.164 21.701 1.00 41.99 357 ARG A N 1
ATOM 2776 C CA . ARG A 1 376 ? 32.593 -4.071 21.976 1.00 39.51 357 ARG A CA 1
ATOM 2777 C C . ARG A 1 376 ? 33.106 -5.294 22.708 1.00 31.29 357 ARG A C 1
ATOM 2778 O O . ARG A 1 376 ? 34.133 -5.266 23.399 1.00 36.00 357 ARG A O 1
ATOM 2786 N N . GLY A 1 377 ? 32.375 -6.392 22.616 1.00 30.12 358 GLY A N 1
ATOM 2787 C CA . GLY A 1 377 ? 32.743 -7.629 23.285 1.00 31.34 358 GLY A CA 1
ATOM 2788 C C . GLY A 1 377 ? 32.463 -7.656 24.793 1.00 31.76 358 GLY A C 1
ATOM 2789 O O . GLY A 1 377 ? 32.894 -8.567 25.501 1.00 29.72 358 GLY A O 1
ATOM 2790 N N . GLU A 1 378 ? 31.723 -6.663 25.278 1.00 26.44 359 GLU A N 1
ATOM 2791 C CA . GLU A 1 378 ? 31.398 -6.611 26.731 1.00 21.59 359 GLU A CA 1
ATOM 2792 C C . GLU A 1 378 ? 30.102 -7.421 27.035 1.00 23.09 359 GLU A C 1
ATOM 2793 O O . GLU A 1 378 ? 29.320 -7.686 26.113 1.00 23.84 359 GLU A O 1
ATOM 2799 N N . PRO A 1 379 ? 29.873 -7.857 28.293 1.00 20.96 360 PRO A N 1
ATOM 2800 C CA . PRO A 1 379 ? 28.599 -8.437 28.644 1.00 22.08 360 PRO A CA 1
ATOM 2801 C C . PRO A 1 379 ? 27.414 -7.473 28.475 1.00 20.03 360 PRO A C 1
ATOM 2802 O O . PRO A 1 379 ? 27.585 -6.283 28.275 1.00 22.87 360 PRO A O 1
ATOM 2806 N N . THR A 1 380 ? 26.224 -8.024 28.534 1.00 21.07 361 THR A N 1
ATOM 2807 C CA . THR A 1 380 ? 24.981 -7.245 28.550 1.00 22.56 361 THR A CA 1
ATOM 2808 C C . THR A 1 380 ? 24.325 -7.348 29.949 1.00 19.86 361 THR A C 1
ATOM 2809 O O . THR A 1 380 ? 24.684 -8.136 30.776 1.00 19.83 361 THR A O 1
ATOM 2813 N N . ALA A 1 381 ? 23.343 -6.481 30.178 1.00 20.55 362 ALA A N 1
ATOM 2814 C CA . ALA A 1 381 ? 22.574 -6.510 31.431 1.00 19.50 362 ALA A CA 1
ATOM 2815 C C . ALA A 1 381 ? 21.915 -7.873 31.569 1.00 17.53 362 ALA A C 1
ATOM 2816 O O . ALA A 1 381 ? 21.784 -8.375 32.658 1.00 19.45 362 ALA A O 1
ATOM 2818 N N . GLU A 1 382 ? 21.479 -8.500 30.438 1.00 21.27 363 GLU A N 1
ATOM 2819 C CA . GLU A 1 382 ? 20.957 -9.859 30.477 1.00 21.40 363 GLU A CA 1
ATOM 2820 C C . GLU A 1 382 ? 21.951 -10.903 31.017 1.00 20.16 363 GLU A C 1
ATOM 2821 O O . GLU A 1 382 ? 21.577 -11.735 31.810 1.00 19.68 363 GLU A O 1
ATOM 2827 N N . ASP A 1 383 ? 23.240 -10.776 30.683 1.00 21.06 364 ASP A N 1
ATOM 2828 C CA . ASP A 1 383 ? 24.221 -11.667 31.264 1.00 21.81 364 ASP A CA 1
ATOM 2829 C C . ASP A 1 383 ? 24.319 -11.527 32.797 1.00 21.30 364 ASP A C 1
ATOM 2830 O O . ASP A 1 383 ? 24.435 -12.504 33.545 1.00 20.80 364 ASP A O 1
ATOM 2835 N N . TRP A 1 384 ? 24.221 -10.290 33.297 1.00 21.88 365 TRP A N 1
ATOM 2836 C CA . TRP A 1 384 ? 24.205 -10.072 34.748 1.00 20.12 365 TRP A CA 1
ATOM 2837 C C . TRP A 1 384 ? 22.938 -10.589 35.377 1.00 17.57 365 TRP A C 1
ATOM 2838 O O . TRP A 1 384 ? 22.985 -11.135 36.495 1.00 20.15 365 TRP A O 1
ATOM 2849 N N . ALA A 1 385 ? 21.802 -10.437 34.704 1.00 18.64 366 ALA A N 1
ATOM 2850 C CA . ALA A 1 385 ? 20.538 -10.992 35.211 1.00 19.32 366 ALA A CA 1
ATOM 2851 C C . ALA A 1 385 ? 20.672 -12.501 35.418 1.00 18.89 366 ALA A C 1
ATOM 2852 O O . ALA A 1 385 ? 20.324 -13.013 36.451 1.00 20.00 366 ALA A O 1
ATOM 2854 N N . GLN A 1 386 ? 21.207 -13.197 34.410 1.00 21.01 367 GLN A N 1
ATOM 2855 C CA . GLN A 1 386 ? 21.396 -14.613 34.526 1.00 22.32 367 GLN A CA 1
ATOM 2856 C C . GLN A 1 386 ? 22.378 -14.940 35.625 1.00 21.34 367 GLN A C 1
ATOM 2857 O O . GLN A 1 386 ? 22.115 -15.835 36.444 1.00 23.73 367 GLN A O 1
ATOM 2863 N N . ALA A 1 387 ? 23.475 -14.205 35.706 1.00 19.22 368 ALA A N 1
ATOM 2864 C CA . ALA A 1 387 ? 24.452 -14.422 36.780 1.00 22.09 368 ALA A CA 1
ATOM 2865 C C . ALA A 1 387 ? 23.855 -14.287 38.193 1.00 19.92 368 ALA A C 1
ATOM 2866 O O . ALA A 1 387 ? 24.266 -14.924 39.148 1.00 23.49 368 ALA A O 1
ATOM 2868 N N . ALA A 1 388 ? 22.922 -13.338 38.323 1.00 23.27 369 ALA A N 1
ATOM 2869 C CA . ALA A 1 388 ? 22.325 -12.968 39.592 1.00 22.18 369 ALA A CA 1
ATOM 2870 C C . ALA A 1 388 ? 20.950 -13.638 39.878 1.00 22.10 369 ALA A C 1
ATOM 2871 O O . ALA A 1 388 ? 20.301 -13.305 40.870 1.00 22.66 369 ALA A O 1
ATOM 2873 N N . GLY A 1 389 ? 20.508 -14.531 39.001 1.00 22.25 370 GLY A N 1
ATOM 2874 C CA . GLY A 1 389 ? 19.235 -15.178 39.201 1.00 23.44 370 GLY A CA 1
ATOM 2875 C C . GLY A 1 389 ? 18.035 -14.230 39.154 1.00 22.19 370 GLY A C 1
ATOM 2876 O O . GLY A 1 389 ? 17.065 -14.431 39.883 1.00 24.10 370 GLY A O 1
ATOM 2877 N N . THR A 1 390 ? 18.084 -13.241 38.307 1.00 20.47 371 THR A N 1
ATOM 2878 C CA . THR A 1 390 ? 17.029 -12.236 38.211 1.00 19.08 371 THR A CA 1
ATOM 2879 C C . THR A 1 390 ? 16.762 -11.889 36.784 1.00 19.81 371 THR A C 1
ATOM 2880 O O . THR A 1 390 ? 17.098 -12.670 35.870 1.00 19.96 371 THR A O 1
ATOM 2884 N N . ILE A 1 391 ? 16.110 -10.750 36.548 1.00 20.54 372 ILE A N 1
ATOM 2885 C CA . ILE A 1 391 ? 15.724 -10.221 35.249 1.00 20.43 372 ILE A CA 1
ATOM 2886 C C . ILE A 1 391 ? 16.465 -8.978 35.010 1.00 20.88 372 ILE A C 1
ATOM 2887 O O . ILE A 1 391 ? 16.834 -8.241 35.977 1.00 21.65 372 ILE A O 1
ATOM 2892 N N . ALA A 1 392 ? 16.695 -8.667 33.732 1.00 19.52 373 ALA A N 1
ATOM 2893 C CA . ALA A 1 392 ? 17.486 -7.530 33.376 1.00 19.35 373 ALA A CA 1
ATOM 2894 C C . ALA A 1 392 ? 16.835 -6.213 33.842 1.00 19.26 373 ALA A C 1
ATOM 2895 O O . ALA A 1 392 ? 17.552 -5.237 34.086 1.00 20.32 373 ALA A O 1
ATOM 2897 N N . TYR A 1 393 ? 15.521 -6.171 33.963 1.00 17.74 374 TYR A N 1
ATOM 2898 C CA . TYR A 1 393 ? 14.856 -5.018 34.539 1.00 19.79 374 TYR A CA 1
ATOM 2899 C C . TYR A 1 393 ? 15.479 -4.625 35.894 1.00 20.97 374 TYR A C 1
ATOM 2900 O O . TYR A 1 393 ? 15.668 -3.414 36.173 1.00 20.60 374 TYR A O 1
ATOM 2909 N N . GLU A 1 394 ? 15.701 -5.602 36.737 1.00 18.26 375 GLU A N 1
ATOM 2910 C CA . GLU A 1 394 ? 16.207 -5.356 38.075 1.00 19.18 375 GLU A CA 1
ATOM 2911 C C . GLU A 1 394 ? 17.649 -4.857 38.019 1.00 20.46 375 GLU A C 1
ATOM 2912 O O . GLU A 1 394 ? 18.028 -3.918 38.772 1.00 17.47 375 GLU A O 1
ATOM 2918 N N . ILE A 1 395 ? 18.442 -5.417 37.108 1.00 17.68 376 ILE A N 1
ATOM 2919 C CA . ILE A 1 395 ? 19.841 -5.018 37.004 1.00 18.75 376 ILE A CA 1
ATOM 2920 C C . ILE A 1 395 ? 19.954 -3.501 36.670 1.00 18.95 376 ILE A C 1
ATOM 2921 O O . ILE A 1 395 ? 20.654 -2.766 37.361 1.00 18.15 376 ILE A O 1
ATOM 2926 N N . VAL A 1 396 ? 19.291 -3.054 35.603 1.00 17.87 377 VAL A N 1
ATOM 2927 C CA . VAL A 1 396 ? 19.449 -1.660 35.158 1.00 17.64 377 VAL A CA 1
ATOM 2928 C C . VAL A 1 396 ? 18.796 -0.704 36.163 1.00 18.53 377 VAL A C 1
ATOM 2929 O O . VAL A 1 396 ? 19.339 0.360 36.455 1.00 16.87 377 VAL A O 1
ATOM 2933 N N . THR A 1 397 ? 17.655 -1.097 36.731 1.00 15.82 378 THR A N 1
ATOM 2934 C CA . THR A 1 397 ? 16.854 -0.195 37.536 1.00 16.69 378 THR A CA 1
ATOM 2935 C C . THR A 1 397 ? 17.529 0.100 38.856 1.00 17.01 378 THR A C 1
ATOM 2936 O O . THR A 1 397 ? 17.307 1.180 39.406 1.00 19.13 378 THR A O 1
ATOM 2940 N N . ARG A 1 398 ? 18.277 -0.846 39.383 1.00 16.53 379 ARG A N 1
ATOM 2941 C CA . ARG A 1 398 ? 18.844 -0.725 40.723 1.00 16.24 379 ARG A CA 1
ATOM 2942 C C . ARG A 1 398 ? 20.267 -0.245 40.767 1.00 14.31 379 ARG A C 1
ATOM 2943 O O . ARG A 1 398 ? 20.887 -0.312 41.795 1.00 17.00 379 ARG A O 1
ATOM 2951 N N . ILE A 1 399 ? 20.808 0.187 39.637 1.00 16.63 380 ILE A N 1
ATOM 2952 C CA . ILE A 1 399 ? 22.141 0.823 39.639 1.00 16.71 380 ILE A CA 1
ATOM 2953 C C . ILE A 1 399 ? 22.059 2.019 40.551 1.00 18.34 380 ILE A C 1
ATOM 2954 O O . ILE A 1 399 ? 21.181 2.890 40.434 1.00 18.22 380 ILE A O 1
ATOM 2959 N N . GLY A 1 400 ? 22.941 2.033 41.500 1.00 17.86 381 GLY A N 1
ATOM 2960 C CA . GLY A 1 400 ? 22.846 2.954 42.649 1.00 20.60 381 GLY A CA 1
ATOM 2961 C C . GLY A 1 400 ? 23.116 4.418 42.347 1.00 20.06 381 GLY A C 1
ATOM 2962 O O . GLY A 1 400 ? 23.798 4.755 41.392 1.00 19.48 381 GLY A O 1
ATOM 2963 N N . SER A 1 401 ? 22.586 5.291 43.201 1.00 21.75 382 SER A N 1
ATOM 2964 C CA . SER A 1 401 ? 22.743 6.689 42.997 1.00 22.95 382 SER A CA 1
ATOM 2965 C C . SER A 1 401 ? 24.227 7.095 43.170 1.00 25.31 382 SER A C 1
ATOM 2966 O O . SER A 1 401 ? 24.655 8.151 42.692 1.00 26.53 382 SER A O 1
ATOM 2969 N N . ARG A 1 402 ? 25.054 6.253 43.780 1.00 20.99 383 ARG A N 1
ATOM 2970 C CA . ARG A 1 402 ? 26.475 6.516 43.938 1.00 20.03 383 ARG A CA 1
ATOM 2971 C C . ARG A 1 402 ? 27.251 6.386 42.596 1.00 21.84 383 ARG A C 1
ATOM 2972 O O . ARG A 1 402 ? 28.398 6.799 42.501 1.00 23.87 383 ARG A O 1
ATOM 2980 N N . VAL A 1 403 ? 26.597 5.824 41.569 1.00 18.90 384 VAL A N 1
ATOM 2981 C CA . VAL A 1 403 ? 27.198 5.725 40.249 1.00 17.47 384 VAL A CA 1
ATOM 2982 C C . VAL A 1 403 ? 26.688 6.912 39.418 1.00 18.87 384 VAL A C 1
ATOM 2983 O O . VAL A 1 403 ? 25.508 7.017 39.111 1.00 19.40 384 VAL A O 1
ATOM 2987 N N . PRO A 1 404 ? 27.591 7.791 39.001 1.00 20.15 385 PRO A N 1
ATOM 2988 C CA . PRO A 1 404 ? 27.095 8.906 38.217 1.00 20.58 385 PRO A CA 1
ATOM 2989 C C . PRO A 1 404 ? 26.642 8.479 36.812 1.00 20.86 385 PRO A C 1
ATOM 2990 O O . PRO A 1 404 ? 27.246 7.590 36.269 1.00 22.80 385 PRO A O 1
ATOM 2994 N N . ARG A 1 405 ? 25.612 9.104 36.300 1.00 20.00 386 ARG A N 1
ATOM 2995 C CA . ARG A 1 405 ? 25.163 8.951 34.904 1.00 19.86 386 ARG A CA 1
ATOM 2996 C C . ARG A 1 405 ? 25.841 9.985 34.059 1.00 24.01 386 ARG A C 1
ATOM 2997 O O . ARG A 1 405 ? 25.950 11.152 34.457 1.00 25.52 386 ARG A O 1
ATOM 3005 N N . VAL A 1 406 ? 26.295 9.555 32.886 1.00 21.30 387 VAL A N 1
ATOM 3006 C CA . VAL A 1 406 ? 26.916 10.422 31.886 1.00 21.76 387 VAL A CA 1
ATOM 3007 C C . VAL A 1 406 ? 26.046 10.264 30.628 1.00 23.90 387 VAL A C 1
ATOM 3008 O O . VAL A 1 406 ? 25.899 9.167 30.142 1.00 23.73 387 VAL A O 1
ATOM 3012 N N . TYR A 1 407 ? 25.468 11.357 30.144 1.00 22.24 388 TYR A N 1
ATOM 3013 C CA . TYR A 1 407 ? 24.503 11.383 29.017 1.00 23.40 388 TYR A CA 1
ATOM 3014 C C . TYR A 1 407 ? 25.281 11.682 27.738 1.00 28.06 388 TYR A C 1
ATOM 3015 O O . TYR A 1 407 ? 26.040 12.635 27.700 1.00 28.09 388 TYR A O 1
ATOM 3024 N N . VAL A 1 408 ? 25.128 10.836 26.722 1.00 26.23 389 VAL A N 1
ATOM 3025 C CA . VAL A 1 408 ? 25.749 11.061 25.435 1.00 28.47 389 VAL A CA 1
ATOM 3026 C C . VAL A 1 408 ? 24.656 11.197 24.383 1.00 27.52 389 VAL A C 1
ATOM 3027 O O . VAL A 1 408 ? 23.583 10.601 24.493 1.00 24.21 389 VAL A O 1
ATOM 3031 N N . ASN A 1 409 ? 24.911 12.082 23.398 1.00 28.68 390 ASN A N 1
ATOM 3032 C CA . ASN A 1 409 ? 23.976 12.287 22.289 1.00 25.50 390 ASN A CA 1
ATOM 3033 C C . ASN A 1 409 ? 22.655 12.842 22.715 1.00 25.93 390 ASN A C 1
ATOM 3034 O O . ASN A 1 409 ? 21.600 12.542 22.110 1.00 29.80 390 ASN A O 1
ATOM 3039 N N . GLU A 1 410 ? 22.718 13.735 23.706 1.00 30.91 391 GLU A N 1
ATOM 3040 C CA . GLU A 1 410 ? 21.625 14.624 24.007 1.00 38.74 391 GLU A CA 1
ATOM 3041 C C . GLU A 1 410 ? 21.132 15.417 22.779 1.00 41.14 391 GLU A C 1
ATOM 3042 O O . GLU A 1 410 ? 19.904 15.468 22.665 1.00 37.35 391 GLU A O 1
ATOM 3048 N N . ALA B 1 29 ? 5.956 15.637 53.852 1.00 76.84 10 ALA B N 1
ATOM 3049 C CA . ALA B 1 29 ? 4.677 15.035 54.358 1.00 75.11 10 ALA B CA 1
ATOM 3050 C C . ALA B 1 29 ? 3.989 14.200 53.268 1.00 67.50 10 ALA B C 1
ATOM 3051 O O . ALA B 1 29 ? 3.385 13.169 53.538 1.00 57.08 10 ALA B O 1
ATOM 3053 N N . ASP B 1 30 ? 4.070 14.692 52.041 1.00 61.76 11 ASP B N 1
ATOM 3054 C CA A ASP B 1 30 ? 3.450 14.043 50.897 0.50 53.60 11 ASP B CA 1
ATOM 3055 C CA B ASP B 1 30 ? 3.488 14.032 50.866 0.50 52.52 11 ASP B CA 1
ATOM 3056 C C . ASP B 1 30 ? 4.136 12.718 50.405 1.00 42.70 11 ASP B C 1
ATOM 3057 O O . ASP B 1 30 ? 3.454 11.717 50.286 1.00 36.13 11 ASP B O 1
ATOM 3066 N N . ALA B 1 31 ? 5.440 12.725 50.104 1.00 39.47 12 ALA B N 1
ATOM 3067 C CA . ALA B 1 31 ? 6.150 11.473 49.681 1.00 39.25 12 ALA B CA 1
ATOM 3068 C C . ALA B 1 31 ? 6.123 10.399 50.742 1.00 34.84 12 ALA B C 1
ATOM 3069 O O . ALA B 1 31 ? 5.971 9.181 50.420 1.00 36.32 12 ALA B O 1
ATOM 3071 N N . VAL B 1 32 ? 6.075 10.800 52.037 1.00 31.23 13 VAL B N 1
ATOM 3072 C CA . VAL B 1 32 ? 5.984 9.783 53.076 1.00 30.48 13 VAL B CA 1
ATOM 3073 C C . VAL B 1 32 ? 4.695 8.990 53.163 1.00 27.71 13 VAL B C 1
ATOM 3074 O O . VAL B 1 32 ? 4.638 7.961 53.829 1.00 28.27 13 VAL B O 1
ATOM 3078 N N . LEU B 1 33 ? 3.636 9.448 52.479 1.00 27.27 14 LEU B N 1
ATOM 3079 C CA . LEU B 1 33 ? 2.377 8.741 52.566 1.00 30.25 14 LEU B CA 1
ATOM 3080 C C . LEU B 1 33 ? 2.489 7.383 51.963 1.00 29.40 14 LEU B C 1
ATOM 3081 O O . LEU B 1 33 ? 1.909 6.449 52.481 1.00 44.88 14 LEU B O 1
ATOM 3086 N N . ARG B 1 34 ? 3.247 7.258 50.893 1.00 23.56 15 ARG B N 1
ATOM 3087 C CA . ARG B 1 34 ? 3.351 5.966 50.205 1.00 22.17 15 ARG B CA 1
ATOM 3088 C C . ARG B 1 34 ? 4.196 4.979 51.007 1.00 19.13 15 ARG B C 1
ATOM 3089 O O . ARG B 1 34 ? 3.807 3.859 51.277 1.00 19.36 15 ARG B O 1
ATOM 3097 N N . ALA B 1 35 ? 5.340 5.476 51.405 1.00 18.37 16 ALA B N 1
ATOM 3098 C CA . ALA B 1 35 ? 6.323 4.689 52.141 1.00 20.73 16 ALA B CA 1
ATOM 3099 C C . ALA B 1 35 ? 7.387 5.536 52.749 1.00 17.14 16 ALA B C 1
ATOM 3100 O O . ALA B 1 35 ? 7.647 6.648 52.323 1.00 19.33 16 ALA B O 1
ATOM 3102 N N . ARG B 1 36 ? 8.090 5.009 53.738 1.00 19.31 17 ARG B N 1
ATOM 3103 C CA A ARG B 1 36 ? 9.199 5.715 54.345 0.50 19.56 17 ARG B CA 1
ATOM 3104 C CA B ARG B 1 36 ? 9.193 5.720 54.353 0.50 19.64 17 ARG B CA 1
ATOM 3105 C C . ARG B 1 36 ? 10.146 4.775 55.034 1.00 17.28 17 ARG B C 1
ATOM 3106 O O . ARG B 1 36 ? 9.747 3.686 55.444 1.00 17.60 17 ARG B O 1
ATOM 3121 N N . ALA B 1 37 ? 11.398 5.248 55.214 1.00 17.88 18 ALA B N 1
ATOM 3122 C CA . ALA B 1 37 ? 12.376 4.549 56.015 1.00 18.12 18 ALA B CA 1
ATOM 3123 C C . ALA B 1 37 ? 12.641 5.464 57.227 1.00 17.94 18 ALA B C 1
ATOM 3124 O O . ALA B 1 37 ? 13.237 6.504 57.066 1.00 18.61 18 ALA B O 1
ATOM 3126 N N A GLU B 1 38 ? 12.106 5.068 58.375 0.50 18.72 19 GLU B N 1
ATOM 3127 N N B GLU B 1 38 ? 12.114 5.067 58.367 0.50 18.15 19 GLU B N 1
ATOM 3128 C CA A GLU B 1 38 ? 12.271 5.819 59.609 0.50 19.55 19 GLU B CA 1
ATOM 3129 C CA B GLU B 1 38 ? 12.267 5.829 59.576 0.50 18.86 19 GLU B CA 1
ATOM 3130 C C A GLU B 1 38 ? 13.622 5.468 60.178 0.50 18.22 19 GLU B C 1
ATOM 3131 C C B GLU B 1 38 ? 13.612 5.470 60.189 0.50 17.84 19 GLU B C 1
ATOM 3132 O O A GLU B 1 38 ? 13.917 4.293 60.404 0.50 19.73 19 GLU B O 1
ATOM 3133 O O B GLU B 1 38 ? 13.917 4.296 60.406 0.50 19.37 19 GLU B O 1
ATOM 3144 N N . ILE B 1 39 ? 14.407 6.482 60.475 1.00 17.81 20 ILE B N 1
ATOM 3145 C CA . ILE B 1 39 ? 15.782 6.275 60.987 1.00 17.25 20 ILE B CA 1
ATOM 3146 C C . ILE B 1 39 ? 15.822 6.828 62.433 1.00 17.03 20 ILE B C 1
ATOM 3147 O O . ILE B 1 39 ? 15.756 8.047 62.634 1.00 20.08 20 ILE B O 1
ATOM 3152 N N . ASP B 1 40 ? 15.888 5.940 63.380 1.00 18.44 21 ASP B N 1
ATOM 3153 C CA . ASP B 1 40 ? 15.903 6.346 64.816 1.00 17.67 21 ASP B CA 1
ATOM 3154 C C . ASP B 1 40 ? 17.312 6.596 65.274 1.00 17.42 21 ASP B C 1
ATOM 3155 O O . ASP B 1 40 ? 18.075 5.653 65.639 1.00 18.64 21 ASP B O 1
ATOM 3160 N N . LEU B 1 41 ? 17.668 7.855 65.291 1.00 18.84 22 LEU B N 1
ATOM 3161 C CA . LEU B 1 41 ? 19.061 8.215 65.656 1.00 19.63 22 LEU B CA 1
ATOM 3162 C C . LEU B 1 41 ? 19.363 7.931 67.146 1.00 19.51 22 LEU B C 1
ATOM 3163 O O . LEU B 1 41 ? 20.526 7.797 67.518 1.00 18.90 22 LEU B O 1
ATOM 3168 N N . ALA B 1 42 ? 18.325 7.863 68.002 1.00 20.64 23 ALA B N 1
ATOM 3169 C CA . ALA B 1 42 ? 18.556 7.471 69.403 1.00 22.20 23 ALA B CA 1
ATOM 3170 C C . ALA B 1 42 ? 18.971 5.985 69.510 1.00 18.69 23 ALA B C 1
ATOM 3171 O O . ALA B 1 42 ? 19.817 5.642 70.322 1.00 19.73 23 ALA B O 1
ATOM 3173 N N . ALA B 1 43 ? 18.404 5.159 68.615 1.00 19.91 24 ALA B N 1
ATOM 3174 C CA . ALA B 1 43 ? 18.856 3.773 68.519 1.00 19.05 24 ALA B CA 1
ATOM 3175 C C . ALA B 1 43 ? 20.277 3.718 68.072 1.00 17.75 24 ALA B C 1
ATOM 3176 O O . ALA B 1 43 ? 21.087 2.973 68.635 1.00 18.78 24 ALA B O 1
ATOM 3178 N N . LEU B 1 44 ? 20.611 4.533 67.071 1.00 16.64 25 LEU B N 1
ATOM 3179 C CA . LEU B 1 44 ? 22.002 4.547 66.551 1.00 17.23 25 LEU B CA 1
ATOM 3180 C C . LEU B 1 44 ? 22.964 4.932 67.691 1.00 18.85 25 LEU B C 1
ATOM 3181 O O . LEU B 1 44 ? 24.008 4.319 67.930 1.00 19.56 25 LEU B O 1
ATOM 3186 N N . ARG B 1 45 ? 22.587 5.983 68.453 1.00 18.93 26 ARG B N 1
ATOM 3187 C CA . ARG B 1 45 ? 23.448 6.433 69.584 1.00 18.87 26 ARG B CA 1
ATOM 3188 C C . ARG B 1 45 ? 23.635 5.346 70.597 1.00 20.14 26 ARG B C 1
ATOM 3189 O O . ARG B 1 45 ? 24.758 5.144 71.099 1.00 19.79 26 ARG B O 1
ATOM 3197 N N . ALA B 1 46 ? 22.547 4.663 70.935 1.00 18.14 27 ALA B N 1
ATOM 3198 C CA . ALA B 1 46 ? 22.509 3.563 71.909 1.00 20.00 27 ALA B CA 1
ATOM 3199 C C . ALA B 1 46 ? 23.446 2.444 71.425 1.00 20.14 27 ALA B C 1
ATOM 3200 O O . ALA B 1 46 ? 24.192 1.832 72.183 1.00 18.18 27 ALA B O 1
ATOM 3202 N N . ASN B 1 47 ? 23.427 2.206 70.106 1.00 19.53 28 ASN B N 1
ATOM 3203 C CA . ASN B 1 47 ? 24.317 1.174 69.533 1.00 19.21 28 ASN B CA 1
ATOM 3204 C C . ASN B 1 47 ? 25.788 1.581 69.641 1.00 17.63 28 ASN B C 1
ATOM 3205 O O . ASN B 1 47 ? 26.621 0.752 69.998 1.00 18.98 28 ASN B O 1
ATOM 3210 N N . VAL B 1 48 ? 26.096 2.844 69.376 1.00 16.52 29 VAL B N 1
ATOM 3211 C CA . VAL B 1 48 ? 27.459 3.342 69.527 1.00 17.80 29 VAL B CA 1
ATOM 3212 C C . VAL B 1 48 ? 27.894 3.158 70.981 1.00 19.14 29 VAL B C 1
ATOM 3213 O O . VAL B 1 48 ? 28.989 2.653 71.223 1.00 19.80 29 VAL B O 1
ATOM 3217 N N . ARG B 1 49 ? 27.050 3.567 71.950 1.00 19.83 30 ARG B N 1
ATOM 3218 C CA . ARG B 1 49 ? 27.415 3.347 73.340 1.00 19.17 30 ARG B CA 1
ATOM 3219 C C . ARG B 1 49 ? 27.705 1.895 73.690 1.00 22.34 30 ARG B C 1
ATOM 3220 O O . ARG B 1 49 ? 28.681 1.569 74.380 1.00 22.93 30 ARG B O 1
ATOM 3228 N N . ALA B 1 50 ? 26.847 1.005 73.203 1.00 21.14 31 ALA B N 1
ATOM 3229 C CA . ALA B 1 50 ? 26.987 -0.443 73.449 1.00 21.50 31 ALA B CA 1
ATOM 3230 C C . ALA B 1 50 ? 28.306 -0.955 72.833 1.00 20.81 31 ALA B C 1
ATOM 3231 O O . ALA B 1 50 ? 29.002 -1.746 73.465 1.00 24.00 31 ALA B O 1
ATOM 3233 N N . LEU B 1 51 ? 28.648 -0.455 71.651 1.00 20.54 32 LEU B N 1
ATOM 3234 C CA . LEU B 1 51 ? 29.853 -0.930 70.957 1.00 20.83 32 LEU B CA 1
ATOM 3235 C C . LEU B 1 51 ? 31.084 -0.357 71.681 1.00 22.95 32 LEU B C 1
ATOM 3236 O O . LEU B 1 51 ? 32.092 -1.038 71.813 1.00 22.97 32 LEU B O 1
ATOM 3241 N N . ARG B 1 52 ? 31.027 0.899 72.133 1.00 20.31 33 ARG B N 1
ATOM 3242 C CA . ARG B 1 52 ? 32.143 1.447 72.948 1.00 23.87 33 ARG B CA 1
ATOM 3243 C C . ARG B 1 52 ? 32.399 0.648 74.190 1.00 24.58 33 ARG B C 1
ATOM 3244 O O . ARG B 1 52 ? 33.604 0.399 74.537 1.00 23.96 33 ARG B O 1
ATOM 3252 N N . GLU B 1 53 ? 31.321 0.236 74.878 1.00 22.68 34 GLU B N 1
ATOM 3253 C CA . GLU B 1 53 ? 31.443 -0.625 76.078 1.00 25.77 34 GLU B CA 1
ATOM 3254 C C . GLU B 1 53 ? 32.117 -1.966 75.749 1.00 28.40 34 GLU B C 1
ATOM 3255 O O . GLU B 1 53 ? 32.926 -2.432 76.520 1.00 27.88 34 GLU B O 1
ATOM 3261 N N . ARG B 1 54 ? 31.793 -2.517 74.583 1.00 26.01 35 ARG B N 1
ATOM 3262 C CA A ARG B 1 54 ? 32.334 -3.776 74.141 0.50 26.94 35 ARG B CA 1
ATOM 3263 C CA B ARG B 1 54 ? 32.332 -3.796 74.142 0.50 28.20 35 ARG B CA 1
ATOM 3264 C C . ARG B 1 54 ? 33.786 -3.738 73.692 1.00 27.45 35 ARG B C 1
ATOM 3265 O O . ARG B 1 54 ? 34.430 -4.773 73.665 1.00 26.90 35 ARG B O 1
ATOM 3280 N N . ALA B 1 55 ? 34.272 -2.559 73.339 1.00 26.27 36 ALA B N 1
ATOM 3281 C CA . ALA B 1 55 ? 35.651 -2.374 72.876 1.00 26.15 36 ALA B CA 1
ATOM 3282 C C . ALA B 1 55 ? 36.361 -1.288 73.688 1.00 24.66 36 ALA B C 1
ATOM 3283 O O . ALA B 1 55 ? 36.754 -0.269 73.194 1.00 25.85 36 ALA B O 1
ATOM 3285 N N . PRO B 1 56 ? 36.492 -1.539 74.998 1.00 27.38 37 PRO B N 1
ATOM 3286 C CA . PRO B 1 56 ? 36.954 -0.469 75.887 1.00 29.90 37 PRO B CA 1
ATOM 3287 C C . PRO B 1 56 ? 38.408 -0.036 75.614 1.00 32.22 37 PRO B C 1
ATOM 3288 O O . PRO B 1 56 ? 38.753 1.120 75.899 1.00 38.74 37 PRO B O 1
ATOM 3292 N N . GLY B 1 57 ? 39.249 -0.843 75.025 1.00 29.71 38 GLY B N 1
ATOM 3293 C CA . GLY B 1 57 ? 40.551 -0.278 74.792 1.00 35.14 38 GLY B CA 1
ATOM 3294 C C . GLY B 1 57 ? 40.757 0.476 73.494 1.00 35.09 38 GLY B C 1
ATOM 3295 O O . GLY B 1 57 ? 41.845 0.908 73.201 1.00 32.82 38 GLY B O 1
ATOM 3296 N N . ALA B 1 58 ? 39.698 0.650 72.723 1.00 28.10 39 ALA B N 1
ATOM 3297 C CA . ALA B 1 58 ? 39.797 1.225 71.365 1.00 28.15 39 ALA B CA 1
ATOM 3298 C C . ALA B 1 58 ? 38.924 2.423 71.117 1.00 30.47 39 ALA B C 1
ATOM 3299 O O . ALA B 1 58 ? 37.809 2.518 71.688 1.00 26.97 39 ALA B O 1
ATOM 3301 N N . ALA B 1 59 ? 39.344 3.293 70.201 1.00 23.80 40 ALA B N 1
ATOM 3302 C CA . ALA B 1 59 ? 38.507 4.339 69.670 1.00 23.72 40 ALA B CA 1
ATOM 3303 C C . ALA B 1 59 ? 37.491 3.642 68.728 1.00 24.98 40 ALA B C 1
ATOM 3304 O O . ALA B 1 59 ? 37.703 2.511 68.326 1.00 24.15 40 ALA B O 1
ATOM 3306 N N . LEU B 1 60 ? 36.362 4.277 68.527 1.00 22.71 41 LEU B N 1
ATOM 3307 C CA . LEU B 1 60 ? 35.333 3.701 67.648 1.00 20.77 41 LEU B CA 1
ATOM 3308 C C . LEU B 1 60 ? 35.239 4.568 66.426 1.00 19.79 41 LEU B C 1
ATOM 3309 O O . LEU B 1 60 ? 35.079 5.826 66.475 1.00 19.72 41 LEU B O 1
ATOM 3314 N N . MET B 1 61 ? 35.288 3.920 65.263 1.00 18.74 42 MET B N 1
ATOM 3315 C CA . MET B 1 61 ? 35.018 4.561 64.007 1.00 18.54 42 MET B CA 1
ATOM 3316 C C . MET B 1 61 ? 33.557 4.238 63.553 1.00 19.32 42 MET B C 1
ATOM 3317 O O . MET B 1 61 ? 33.134 3.070 63.601 1.00 19.43 42 MET B O 1
ATOM 3322 N N . ALA B 1 62 ? 32.821 5.286 63.240 1.00 18.42 43 ALA B N 1
ATOM 3323 C CA . ALA B 1 62 ? 31.491 5.196 62.691 1.00 17.87 43 ALA B CA 1
ATOM 3324 C C . ALA B 1 62 ? 31.683 5.112 61.164 1.00 17.67 43 ALA B C 1
ATOM 3325 O O . ALA B 1 62 ? 32.051 6.042 60.499 1.00 18.05 43 ALA B O 1
ATOM 3327 N N . VAL B 1 63 ? 31.401 3.942 60.627 1.00 18.44 44 VAL B N 1
ATOM 3328 C CA . VAL B 1 63 ? 31.482 3.696 59.212 1.00 19.30 44 VAL B CA 1
ATOM 3329 C C . VAL B 1 63 ? 30.187 4.118 58.567 1.00 19.39 44 VAL B C 1
ATOM 3330 O O . VAL B 1 63 ? 29.152 3.490 58.825 1.00 18.64 44 VAL B O 1
ATOM 3334 N N . VAL B 1 64 ? 30.273 5.170 57.760 1.00 18.25 45 VAL B N 1
ATOM 3335 C CA . VAL B 1 64 ? 29.124 5.817 57.165 1.00 18.45 45 VAL B CA 1
ATOM 3336 C C . VAL B 1 64 ? 29.167 5.855 55.639 1.00 16.95 45 VAL B C 1
ATOM 3337 O O . VAL B 1 64 ? 28.448 6.620 55.014 1.00 18.80 45 VAL B O 1
ATOM 3341 N N . LYS B 1 65 ? 29.937 4.908 55.053 1.00 18.05 46 LYS B N 1
ATOM 3342 C CA . LYS B 1 65 ? 29.980 4.735 53.640 1.00 18.33 46 LYS B CA 1
ATOM 3343 C C . LYS B 1 65 ? 28.593 4.327 53.123 1.00 17.97 46 LYS B C 1
ATOM 3344 O O . LYS B 1 65 ? 27.754 3.821 53.913 1.00 17.23 46 LYS B O 1
ATOM 3350 N N . ALA B 1 66 ? 28.407 4.518 51.830 1.00 16.96 47 ALA B N 1
ATOM 3351 C CA . ALA B 1 66 ? 27.226 4.059 51.131 1.00 16.32 47 ALA B CA 1
ATOM 3352 C C . ALA B 1 66 ? 25.998 4.685 51.812 1.00 18.43 47 ALA B C 1
ATOM 3353 O O . ALA B 1 66 ? 25.017 4.049 52.078 1.00 17.71 47 ALA B O 1
ATOM 3355 N N . ASP B 1 67 ? 26.095 6.014 51.972 1.00 17.02 48 ASP B N 1
ATOM 3356 C CA . ASP B 1 67 ? 25.024 6.807 52.566 1.00 20.48 48 ASP B CA 1
ATOM 3357 C C . ASP B 1 67 ? 24.622 6.234 53.938 1.00 17.44 48 ASP B C 1
ATOM 3358 O O . ASP B 1 67 ? 23.461 5.978 54.203 1.00 16.59 48 ASP B O 1
ATOM 3363 N N . ALA B 1 68 ? 25.644 5.945 54.738 1.00 16.62 49 ALA B N 1
ATOM 3364 C CA . ALA B 1 68 ? 25.496 5.294 56.043 1.00 15.49 49 ALA B CA 1
ATOM 3365 C C . ALA B 1 68 ? 24.652 3.998 55.960 1.00 16.93 49 ALA B C 1
ATOM 3366 O O . ALA B 1 68 ? 23.635 3.794 56.619 1.00 17.13 49 ALA B O 1
ATOM 3368 N N . TYR B 1 69 ? 25.104 3.113 55.033 1.00 16.26 50 TYR B N 1
ATOM 3369 C CA . TYR B 1 69 ? 24.447 1.862 54.822 1.00 17.38 50 TYR B CA 1
ATOM 3370 C C . TYR B 1 69 ? 22.927 2.069 54.542 1.00 15.41 50 TYR B C 1
ATOM 3371 O O . TYR B 1 69 ? 22.072 1.328 55.052 1.00 15.91 50 TYR B O 1
ATOM 3380 N N . GLY B 1 70 ? 22.614 3.099 53.772 1.00 16.22 51 GLY B N 1
ATOM 3381 C CA . GLY B 1 70 ? 21.225 3.420 53.412 1.00 16.36 51 GLY B CA 1
ATOM 3382 C C . GLY B 1 70 ? 20.465 4.295 54.423 1.00 17.53 51 GLY B C 1
ATOM 3383 O O . GLY B 1 70 ? 19.322 4.543 54.214 1.00 17.76 51 GLY B O 1
ATOM 3384 N N . HIS B 1 71 ? 21.106 4.672 55.536 1.00 16.44 52 HIS B N 1
ATOM 3385 C CA . HIS B 1 71 ? 20.443 5.381 56.622 1.00 17.69 52 HIS B CA 1
ATOM 3386 C C . HIS B 1 71 ? 20.588 6.878 56.567 1.00 19.57 52 HIS B C 1
ATOM 3387 O O . HIS B 1 71 ? 19.862 7.550 57.296 1.00 23.09 52 HIS B O 1
ATOM 3394 N N . GLY B 1 72 ? 21.521 7.405 55.769 1.00 18.67 53 GLY B N 1
ATOM 3395 C CA . GLY B 1 72 ? 21.752 8.854 55.627 1.00 20.10 53 GLY B CA 1
ATOM 3396 C C . GLY B 1 72 ? 23.079 9.236 56.275 1.00 17.84 53 GLY B C 1
ATOM 3397 O O . GLY B 1 72 ? 23.261 9.268 57.515 1.00 19.36 53 GLY B O 1
ATOM 3398 N N . ALA B 1 73 ? 24.066 9.533 55.424 1.00 17.82 54 ALA B N 1
ATOM 3399 C CA . ALA B 1 73 ? 25.467 9.749 55.855 1.00 20.17 54 ALA B CA 1
ATOM 3400 C C . ALA B 1 73 ? 25.647 10.809 56.962 1.00 18.55 54 ALA B C 1
ATOM 3401 O O . ALA B 1 73 ? 26.209 10.504 58.007 1.00 21.58 54 ALA B O 1
ATOM 3403 N N . ILE B 1 74 ? 25.151 12.007 56.680 1.00 21.33 55 ILE B N 1
ATOM 3404 C CA . ILE B 1 74 ? 25.436 13.139 57.582 1.00 21.51 55 ILE B CA 1
ATOM 3405 C C . ILE B 1 74 ? 24.667 12.994 58.888 1.00 19.55 55 ILE B C 1
ATOM 3406 O O . ILE B 1 74 ? 25.287 13.083 59.972 1.00 19.70 55 ILE B O 1
ATOM 3411 N N . PRO B 1 75 ? 23.332 12.768 58.830 1.00 19.81 56 PRO B N 1
ATOM 3412 C CA . PRO B 1 75 ? 22.678 12.595 60.121 1.00 19.85 56 PRO B CA 1
ATOM 3413 C C . PRO B 1 75 ? 23.213 11.455 61.013 1.00 21.91 56 PRO B C 1
ATOM 3414 O O . PRO B 1 75 ? 23.347 11.591 62.244 1.00 21.17 56 PRO B O 1
ATOM 3418 N N . CYS B 1 76 ? 23.572 10.326 60.394 1.00 19.55 57 CYS B N 1
ATOM 3419 C CA . CYS B 1 76 ? 24.133 9.252 61.146 1.00 17.74 57 CYS B CA 1
ATOM 3420 C C . CYS B 1 76 ? 25.545 9.604 61.689 1.00 14.82 57 CYS B C 1
ATOM 3421 O O . CYS B 1 76 ? 25.895 9.181 62.837 1.00 19.56 57 CYS B O 1
ATOM 3424 N N . ALA B 1 77 ? 26.375 10.272 60.879 1.00 17.87 58 ALA B N 1
ATOM 3425 C CA . ALA B 1 77 ? 27.712 10.684 61.337 1.00 18.95 58 ALA B CA 1
ATOM 3426 C C . ALA B 1 77 ? 27.578 11.605 62.588 1.00 18.29 58 ALA B C 1
ATOM 3427 O O . ALA B 1 77 ? 28.299 11.464 63.558 1.00 19.40 58 ALA B O 1
ATOM 3429 N N . ARG B 1 78 ? 26.668 12.552 62.475 1.00 19.28 59 ARG B N 1
ATOM 3430 C CA . ARG B 1 78 ? 26.465 13.505 63.611 1.00 21.84 59 ARG B CA 1
ATOM 3431 C C . ARG B 1 78 ? 26.096 12.759 64.862 1.00 21.67 59 ARG B C 1
ATOM 3432 O O . ARG B 1 78 ? 26.609 13.047 65.954 1.00 20.72 59 ARG B O 1
ATOM 3440 N N . ALA B 1 79 ? 25.104 11.884 64.749 1.00 20.25 60 ALA B N 1
ATOM 3441 C CA . ALA B 1 79 ? 24.638 11.095 65.882 1.00 21.28 60 ALA B CA 1
ATOM 3442 C C . ALA B 1 79 ? 25.763 10.222 66.506 1.00 20.49 60 ALA B C 1
ATOM 3443 O O . ALA B 1 79 ? 25.943 10.134 67.716 1.00 19.25 60 ALA B O 1
ATOM 3445 N N . ALA B 1 80 ? 26.524 9.514 65.624 1.00 17.52 61 ALA B N 1
ATOM 3446 C CA . ALA B 1 80 ? 27.574 8.741 66.108 1.00 18.28 61 ALA B CA 1
ATOM 3447 C C . ALA B 1 80 ? 28.667 9.520 66.876 1.00 17.35 61 ALA B C 1
ATOM 3448 O O . ALA B 1 80 ? 29.180 9.034 67.885 1.00 19.44 61 ALA B O 1
ATOM 3450 N N . VAL B 1 81 ? 29.025 10.676 66.329 1.00 20.46 62 VAL B N 1
ATOM 3451 C CA . VAL B 1 81 ? 29.994 11.519 66.955 1.00 21.04 62 VAL B CA 1
ATOM 3452 C C . VAL B 1 81 ? 29.457 12.007 68.323 1.00 22.95 62 VAL B C 1
ATOM 3453 O O . VAL B 1 81 ? 30.198 11.935 69.361 1.00 22.14 62 VAL B O 1
ATOM 3457 N N . ALA B 1 82 ? 28.189 12.341 68.364 1.00 21.99 63 ALA B N 1
ATOM 3458 C CA . ALA B 1 82 ? 27.564 12.720 69.685 1.00 24.37 63 ALA B CA 1
ATOM 3459 C C . ALA B 1 82 ? 27.624 11.629 70.700 1.00 25.45 63 ALA B C 1
ATOM 3460 O O . ALA B 1 82 ? 27.793 11.911 71.915 1.00 24.26 63 ALA B O 1
ATOM 3462 N N . ALA B 1 83 ? 27.565 10.357 70.280 1.00 21.37 64 ALA B N 1
ATOM 3463 C CA . ALA B 1 83 ? 27.588 9.199 71.125 1.00 22.69 64 ALA B CA 1
ATOM 3464 C C . ALA B 1 83 ? 29.007 8.663 71.408 1.00 19.94 64 ALA B C 1
ATOM 3465 O O . ALA B 1 83 ? 29.181 7.674 72.059 1.00 22.72 64 ALA B O 1
ATOM 3467 N N . GLY B 1 84 ? 30.014 9.385 70.944 1.00 23.20 65 GLY B N 1
ATOM 3468 C CA . GLY B 1 84 ? 31.411 9.082 71.326 1.00 20.71 65 GLY B CA 1
ATOM 3469 C C . GLY B 1 84 ? 32.302 8.529 70.230 1.00 22.02 65 GLY B C 1
ATOM 3470 O O . GLY B 1 84 ? 33.481 8.264 70.502 1.00 22.70 65 GLY B O 1
ATOM 3471 N N . ALA B 1 85 ? 31.783 8.356 68.999 1.00 22.36 66 ALA B N 1
ATOM 3472 C CA . ALA B 1 85 ? 32.702 7.972 67.883 1.00 22.23 66 ALA B CA 1
ATOM 3473 C C . ALA B 1 85 ? 33.703 9.066 67.602 1.00 23.44 66 ALA B C 1
ATOM 3474 O O . ALA B 1 85 ? 33.339 10.263 67.568 1.00 22.42 66 ALA B O 1
ATOM 3476 N N . THR B 1 86 ? 35.002 8.738 67.501 1.00 22.58 67 THR B N 1
ATOM 3477 C CA . THR B 1 86 ? 35.999 9.763 67.231 1.00 22.85 67 THR B CA 1
ATOM 3478 C C . THR B 1 86 ? 36.579 9.709 65.834 1.00 23.65 67 THR B C 1
ATOM 3479 O O . THR B 1 86 ? 37.362 10.583 65.440 1.00 21.72 67 THR B O 1
ATOM 3483 N N . TRP B 1 87 ? 36.171 8.668 65.067 1.00 20.90 68 TRP B N 1
ATOM 3484 C CA . TRP B 1 87 ? 36.575 8.546 63.691 1.00 20.47 68 TRP B CA 1
ATOM 3485 C C . TRP B 1 87 ? 35.296 8.349 62.833 1.00 18.39 68 TRP B C 1
ATOM 3486 O O . TRP B 1 87 ? 34.365 7.733 63.345 1.00 18.63 68 TRP B O 1
ATOM 3497 N N . LEU B 1 88 ? 35.303 8.850 61.625 1.00 18.39 69 LEU B N 1
ATOM 3498 C CA . LEU B 1 88 ? 34.287 8.526 60.625 1.00 17.64 69 LEU B CA 1
ATOM 3499 C C . LEU B 1 88 ? 34.999 7.802 59.482 1.00 19.60 69 LEU B C 1
ATOM 3500 O O . LEU B 1 88 ? 36.142 8.157 59.111 1.00 21.21 69 LEU B O 1
ATOM 3505 N N . GLY B 1 89 ? 34.338 6.807 58.898 1.00 19.71 70 GLY B N 1
ATOM 3506 C CA . GLY B 1 89 ? 34.942 6.031 57.815 1.00 19.77 70 GLY B CA 1
ATOM 3507 C C . GLY B 1 89 ? 34.008 6.055 56.615 1.00 18.27 70 GLY B C 1
ATOM 3508 O O . GLY B 1 89 ? 32.786 5.858 56.759 1.00 19.38 70 GLY B O 1
ATOM 3509 N N . THR B 1 90 ? 34.543 6.318 55.441 1.00 18.43 71 THR B N 1
ATOM 3510 C CA . THR B 1 90 ? 33.811 6.194 54.192 1.00 19.60 71 THR B CA 1
ATOM 3511 C C . THR B 1 90 ? 34.628 5.461 53.180 1.00 20.15 71 THR B C 1
ATOM 3512 O O . THR B 1 90 ? 35.852 5.305 53.313 1.00 18.53 71 THR B O 1
ATOM 3516 N N . ALA B 1 91 ? 33.947 5.089 52.104 1.00 18.48 72 ALA B N 1
ATOM 3517 C CA . ALA B 1 91 ? 34.647 4.394 51.012 1.00 20.50 72 ALA B CA 1
ATOM 3518 C C . ALA B 1 91 ? 35.282 5.466 50.117 1.00 17.60 72 ALA B C 1
ATOM 3519 O O . ALA B 1 91 ? 36.523 5.609 50.064 1.00 21.93 72 ALA B O 1
ATOM 3521 N N . THR B 1 92 ? 34.468 6.242 49.402 1.00 20.71 73 THR B N 1
ATOM 3522 C CA . THR B 1 92 ? 35.023 7.125 48.386 1.00 18.78 73 THR B CA 1
ATOM 3523 C C . THR B 1 92 ? 35.519 8.432 48.971 1.00 21.16 73 THR B C 1
ATOM 3524 O O . THR B 1 92 ? 35.014 8.899 50.022 1.00 21.36 73 THR B O 1
ATOM 3528 N N . PRO B 1 93 ? 36.432 9.081 48.299 1.00 24.43 74 PRO B N 1
ATOM 3529 C CA . PRO B 1 93 ? 36.814 10.474 48.758 1.00 25.78 74 PRO B CA 1
ATOM 3530 C C . PRO B 1 93 ? 35.683 11.442 48.663 1.00 23.13 74 PRO B C 1
ATOM 3531 O O . PRO B 1 93 ? 35.620 12.362 49.499 1.00 26.22 74 PRO B O 1
ATOM 3535 N N . GLN B 1 94 ? 34.764 11.270 47.722 1.00 22.35 75 GLN B N 1
ATOM 3536 C CA . GLN B 1 94 ? 33.617 12.130 47.636 1.00 23.66 75 GLN B CA 1
ATOM 3537 C C . GLN B 1 94 ? 32.728 12.014 48.891 1.00 21.49 75 GLN B C 1
ATOM 3538 O O . GLN B 1 94 ? 32.215 13.038 49.401 1.00 25.47 75 GLN B O 1
ATOM 3544 N N . GLU B 1 95 ? 32.524 10.804 49.383 1.00 21.26 76 GLU B N 1
ATOM 3545 C CA . GLU B 1 95 ? 31.752 10.594 50.597 1.00 20.76 76 GLU B CA 1
ATOM 3546 C C . GLU B 1 95 ? 32.461 11.334 51.803 1.00 19.51 76 GLU B C 1
ATOM 3547 O O . GLU B 1 95 ? 31.779 12.031 52.604 1.00 22.09 76 GLU B O 1
ATOM 3553 N N . ALA B 1 96 ? 33.776 11.190 51.938 1.00 21.98 77 ALA B N 1
ATOM 3554 C CA . ALA B 1 96 ? 34.540 11.813 53.031 1.00 23.17 77 ALA B CA 1
ATOM 3555 C C . ALA B 1 96 ? 34.552 13.364 52.898 1.00 24.38 77 ALA B C 1
ATOM 3556 O O . ALA B 1 96 ? 34.355 14.051 53.914 1.00 24.67 77 ALA B O 1
ATOM 3558 N N . LEU B 1 97 ? 34.736 13.866 51.689 1.00 22.34 78 LEU B N 1
ATOM 3559 C CA . LEU B 1 97 ? 34.627 15.298 51.434 1.00 26.07 78 LEU B CA 1
ATOM 3560 C C . LEU B 1 97 ? 33.257 15.882 51.770 1.00 24.24 78 LEU B C 1
ATOM 3561 O O . LEU B 1 97 ? 33.182 17.002 52.291 1.00 28.31 78 LEU B O 1
ATOM 3566 N N . ALA B 1 98 ? 32.169 15.125 51.556 1.00 23.23 79 ALA B N 1
ATOM 3567 C CA . ALA B 1 98 ? 30.838 15.582 51.887 1.00 24.02 79 ALA B CA 1
ATOM 3568 C C . ALA B 1 98 ? 30.671 15.705 53.381 1.00 23.78 79 ALA B C 1
ATOM 3569 O O . ALA B 1 98 ? 29.992 16.649 53.848 1.00 24.40 79 ALA B O 1
ATOM 3571 N N . LEU B 1 99 ? 31.311 14.824 54.158 1.00 21.36 80 LEU B N 1
ATOM 3572 C CA . LEU B 1 99 ? 31.301 14.946 55.594 1.00 24.47 80 LEU B CA 1
ATOM 3573 C C . LEU B 1 99 ? 32.000 16.216 56.049 1.00 24.05 80 LEU B C 1
ATOM 3574 O O . LEU B 1 99 ? 31.523 16.957 56.947 1.00 24.93 80 LEU B O 1
ATOM 3579 N N . ARG B 1 100 ? 33.143 16.485 55.483 1.00 23.41 81 ARG B N 1
ATOM 3580 C CA . ARG B 1 100 ? 33.888 17.679 55.871 1.00 27.42 81 ARG B CA 1
ATOM 3581 C C . ARG B 1 100 ? 33.186 18.962 55.532 1.00 29.20 81 ARG B C 1
ATOM 3582 O O . ARG B 1 100 ? 33.335 19.936 56.206 1.00 29.48 81 ARG B O 1
ATOM 3590 N N . ALA B 1 101 ? 32.441 18.932 54.463 1.00 31.31 82 ALA B N 1
ATOM 3591 C CA . ALA B 1 101 ? 31.676 20.076 53.957 1.00 32.10 82 ALA B CA 1
ATOM 3592 C C . ALA B 1 101 ? 30.340 20.256 54.644 1.00 32.00 82 ALA B C 1
ATOM 3593 O O . ALA B 1 101 ? 29.651 21.231 54.377 1.00 30.01 82 ALA B O 1
ATOM 3595 N N . ALA B 1 102 ? 29.947 19.357 55.518 1.00 28.17 83 ALA B N 1
ATOM 3596 C CA . ALA B 1 102 ? 28.633 19.433 56.109 1.00 31.11 83 ALA B CA 1
ATOM 3597 C C . ALA B 1 102 ? 28.541 20.750 56.899 1.00 29.89 83 ALA B C 1
ATOM 3598 O O . ALA B 1 102 ? 29.521 21.124 57.549 1.00 27.57 83 ALA B O 1
ATOM 3600 N N . GLU B 1 103 ? 27.373 21.376 56.861 1.00 31.85 84 GLU B N 1
ATOM 3601 C CA . GLU B 1 103 ? 27.066 22.562 57.692 1.00 34.72 84 GLU B CA 1
ATOM 3602 C C . GLU B 1 103 ? 25.735 22.424 58.446 1.00 33.27 84 GLU B C 1
ATOM 3603 O O . GLU B 1 103 ? 24.752 22.004 57.852 1.00 34.35 84 GLU B O 1
ATOM 3609 N N . PRO B 1 104 ? 25.695 22.737 59.749 1.00 35.03 85 PRO B N 1
ATOM 3610 C CA . PRO B 1 104 ? 26.875 23.046 60.563 1.00 34.98 85 PRO B CA 1
ATOM 3611 C C . PRO B 1 104 ? 27.973 21.925 60.622 1.00 35.53 85 PRO B C 1
ATOM 3612 O O . PRO B 1 104 ? 27.686 20.718 60.427 1.00 36.29 85 PRO B O 1
ATOM 3616 N N . GLY B 1 105 ? 29.187 22.344 60.797 1.00 36.29 86 GLY B N 1
ATOM 3617 C CA . GLY B 1 105 ? 30.238 21.397 60.762 1.00 34.78 86 GLY B CA 1
ATOM 3618 C C . GLY B 1 105 ? 30.298 20.387 61.852 1.00 38.37 86 GLY B C 1
ATOM 3619 O O . GLY B 1 105 ? 29.989 20.648 62.988 1.00 34.01 86 GLY B O 1
ATOM 3620 N N . LEU B 1 106 ? 30.692 19.189 61.463 1.00 35.03 87 LEU B N 1
ATOM 3621 C CA . LEU B 1 106 ? 31.055 18.200 62.441 1.00 29.68 87 LEU B CA 1
ATOM 3622 C C . LEU B 1 106 ? 32.244 18.794 63.218 1.00 31.95 87 LEU B C 1
ATOM 3623 O O . LEU B 1 106 ? 32.916 19.642 62.699 1.00 33.13 87 LEU B O 1
ATOM 3628 N N . PRO B 1 107 ? 32.517 18.306 64.414 1.00 30.48 88 PRO B N 1
ATOM 3629 C CA . PRO B 1 107 ? 33.713 18.867 65.067 1.00 35.26 88 PRO B CA 1
ATOM 3630 C C . PRO B 1 107 ? 34.988 18.763 64.220 1.00 39.86 88 PRO B C 1
ATOM 3631 O O . PRO B 1 107 ? 35.239 17.730 63.573 1.00 37.17 88 PRO B O 1
ATOM 3635 N N . ASP B 1 108 ? 35.776 19.828 64.188 1.00 39.85 89 ASP B N 1
ATOM 3636 C CA . ASP B 1 108 ? 37.015 19.849 63.356 1.00 47.88 89 ASP B CA 1
ATOM 3637 C C . ASP B 1 108 ? 38.072 18.795 63.753 1.00 37.38 89 ASP B C 1
ATOM 3638 O O . ASP B 1 108 ? 38.888 18.352 62.895 1.00 40.68 89 ASP B O 1
ATOM 3643 N N . ASP B 1 109 ? 38.009 18.353 65.000 1.00 40.21 90 ASP B N 1
ATOM 3644 C CA . ASP B 1 109 ? 38.889 17.286 65.510 1.00 42.79 90 ASP B CA 1
ATOM 3645 C C . ASP B 1 109 ? 38.475 15.807 65.202 1.00 43.30 90 ASP B C 1
ATOM 3646 O O . ASP B 1 109 ? 39.166 14.897 65.638 1.00 37.61 90 ASP B O 1
ATOM 3651 N N . VAL B 1 110 ? 37.341 15.559 64.539 1.00 31.35 91 VAL B N 1
ATOM 3652 C CA . VAL B 1 110 ? 36.931 14.200 64.207 1.00 29.72 91 VAL B CA 1
ATOM 3653 C C . VAL B 1 110 ? 37.812 13.807 63.018 1.00 25.80 91 VAL B C 1
ATOM 3654 O O . VAL B 1 110 ? 38.067 14.596 62.103 1.00 28.34 91 VAL B O 1
ATOM 3658 N N . ARG B 1 111 ? 38.351 12.598 63.077 1.00 22.45 92 ARG B N 1
ATOM 3659 C CA . ARG B 1 111 ? 39.187 12.117 61.969 1.00 22.44 92 ARG B CA 1
ATOM 3660 C C . ARG B 1 111 ? 38.244 11.442 60.986 1.00 22.41 92 ARG B C 1
ATOM 3661 O O . ARG B 1 111 ? 37.290 10.767 61.394 1.00 24.54 92 ARG B O 1
ATOM 3669 N N . ILE B 1 112 ? 38.493 11.648 59.724 1.00 20.81 93 ILE B N 1
ATOM 3670 C CA . ILE B 1 112 ? 37.637 11.127 58.656 1.00 20.58 93 ILE B CA 1
ATOM 3671 C C . ILE B 1 112 ? 38.568 10.377 57.691 1.00 23.00 93 ILE B C 1
ATOM 3672 O O . ILE B 1 112 ? 39.479 10.970 57.136 1.00 23.02 93 ILE B O 1
ATOM 3677 N N . MET B 1 113 ? 38.285 9.087 57.518 1.00 20.77 94 MET B N 1
ATOM 3678 C CA . MET B 1 113 ? 39.135 8.245 56.677 1.00 21.57 94 MET B CA 1
ATOM 3679 C C . MET B 1 113 ? 38.390 7.766 55.450 1.00 21.85 94 MET B C 1
ATOM 3680 O O . MET B 1 113 ? 37.207 7.478 55.555 1.00 21.28 94 MET B O 1
ATOM 3685 N N . CYS B 1 114 ? 39.072 7.711 54.315 1.00 19.64 95 CYS B N 1
ATOM 3686 C CA . CYS B 1 114 ? 38.430 7.121 53.077 1.00 19.09 95 CYS B CA 1
ATOM 3687 C C . CYS B 1 114 ? 39.469 6.225 52.437 1.00 21.94 95 CYS B C 1
ATOM 3688 O O . CYS B 1 114 ? 40.709 6.449 52.554 1.00 21.96 95 CYS B O 1
ATOM 3691 N N . TRP B 1 115 ? 39.012 5.172 51.809 1.00 20.10 96 TRP B N 1
ATOM 3692 C CA . TRP B 1 115 ? 39.900 4.168 51.308 1.00 20.12 96 TRP B CA 1
ATOM 3693 C C . TRP B 1 115 ? 39.729 3.682 49.879 1.00 22.03 96 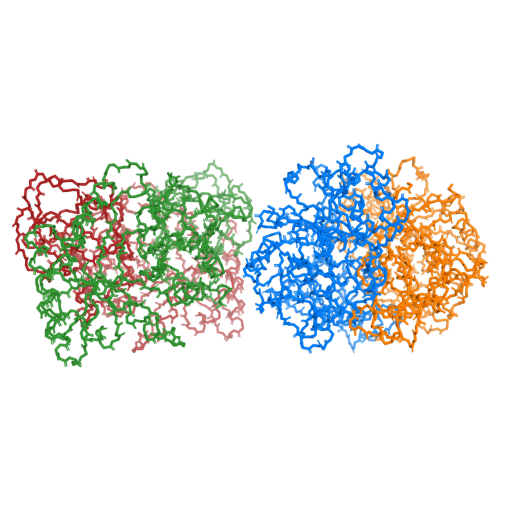TRP B C 1
ATOM 3694 O O . TRP B 1 115 ? 40.559 2.995 49.396 1.00 24.99 96 TRP B O 1
ATOM 3705 N N . LEU B 1 116 ? 38.665 4.065 49.216 1.00 18.70 97 LEU B N 1
ATOM 3706 C CA . LEU B 1 116 ? 38.423 3.529 47.820 1.00 20.60 97 LEU B CA 1
ATOM 3707 C C . LEU B 1 116 ? 38.861 4.566 46.862 1.00 19.91 97 LEU B C 1
ATOM 3708 O O . LEU B 1 116 ? 38.082 5.467 46.494 1.00 21.63 97 LEU B O 1
ATOM 3713 N N . TRP B 1 117 ? 40.097 4.425 46.390 1.00 19.59 98 TRP B N 1
ATOM 3714 C CA . TRP B 1 117 ? 40.738 5.415 45.512 1.00 19.87 98 TRP B CA 1
ATOM 3715 C C . TRP B 1 117 ? 41.079 4.775 44.120 1.00 20.74 98 TRP B C 1
ATOM 3716 O O . TRP B 1 117 ? 41.376 3.611 44.054 1.00 22.38 98 TRP B O 1
ATOM 3727 N N . THR B 1 118 ? 40.992 5.573 43.098 1.00 20.99 99 THR B N 1
ATOM 3728 C CA . THR B 1 118 ? 41.474 5.161 41.795 1.00 22.98 99 THR B CA 1
ATOM 3729 C C . THR B 1 118 ? 42.448 6.198 41.262 1.00 26.06 99 THR B C 1
ATOM 3730 O O . THR B 1 118 ? 42.462 7.353 41.709 1.00 23.83 99 THR B O 1
ATOM 3734 N N . PRO B 1 119 ? 43.214 5.841 40.229 1.00 24.38 100 PRO B N 1
ATOM 3735 C CA . PRO B 1 119 ? 44.229 6.816 39.745 1.00 26.63 100 PRO B CA 1
ATOM 3736 C C . PRO B 1 119 ? 43.640 8.092 39.256 1.00 25.45 100 PRO B C 1
ATOM 3737 O O . PRO B 1 119 ? 42.634 8.136 38.521 1.00 24.42 100 PRO B O 1
ATOM 3741 N N . GLY B 1 120 ? 44.230 9.210 39.699 1.00 26.21 101 GLY B N 1
ATOM 3742 C CA . GLY B 1 120 ? 43.734 10.502 39.295 1.00 27.20 101 GLY B CA 1
ATOM 3743 C C . GLY B 1 120 ? 42.625 11.096 40.159 1.00 24.09 101 GLY B C 1
ATOM 3744 O O . GLY B 1 120 ? 42.121 12.184 39.866 1.00 24.89 101 GLY B O 1
ATOM 3745 N N . GLY B 1 121 ? 42.280 10.407 41.234 1.00 24.75 102 GLY B N 1
ATOM 3746 C CA . GLY B 1 121 ? 41.287 10.899 42.183 1.00 22.55 102 GLY B CA 1
ATOM 3747 C C . GLY B 1 121 ? 41.752 12.162 42.890 1.00 23.75 102 GLY B C 1
ATOM 3748 O O . GLY B 1 121 ? 42.896 12.626 42.705 1.00 25.60 102 GLY B O 1
ATOM 3749 N N . PRO B 1 122 ? 40.863 12.763 43.694 1.00 25.74 103 PRO B N 1
ATOM 3750 C CA . PRO B 1 122 ? 41.069 14.080 44.226 1.00 26.94 103 PRO B CA 1
ATOM 3751 C C . PRO B 1 122 ? 41.958 14.086 45.468 1.00 24.82 103 PRO B C 1
ATOM 3752 O O . PRO B 1 122 ? 41.581 14.524 46.575 1.00 26.71 103 PRO B O 1
ATOM 3756 N N . TRP B 1 123 ? 43.211 13.640 45.326 1.00 24.70 104 TRP B N 1
ATOM 3757 C CA . TRP B 1 123 ? 44.087 13.497 46.428 1.00 25.38 104 TRP B CA 1
ATOM 3758 C C . TRP B 1 123 ? 44.426 14.826 47.089 1.00 26.49 104 TRP B C 1
ATOM 3759 O O . TRP B 1 123 ? 44.465 14.936 48.315 1.00 25.00 104 TRP B O 1
ATOM 3770 N N . ARG B 1 124 ? 44.641 15.826 46.255 1.00 27.17 105 ARG B N 1
ATOM 3771 C CA . ARG B 1 124 ? 44.969 17.149 46.784 1.00 27.99 105 ARG B CA 1
ATOM 3772 C C . ARG B 1 124 ? 43.824 17.704 47.623 1.00 25.75 105 ARG B C 1
ATOM 3773 O O . ARG B 1 124 ? 44.037 18.202 48.765 1.00 27.97 105 ARG B O 1
ATOM 3781 N N . GLU B 1 125 ? 42.590 17.596 47.117 1.00 24.84 106 GLU B N 1
ATOM 3782 C CA . GLU B 1 125 ? 41.409 18.066 47.882 1.00 26.42 106 GLU B CA 1
ATOM 3783 C C . GLU B 1 125 ? 41.313 17.305 49.206 1.00 27.49 106 GLU B C 1
ATOM 3784 O O . GLU B 1 125 ? 41.029 17.874 50.252 1.00 26.67 106 GLU B O 1
ATOM 3790 N N . ALA B 1 126 ? 41.604 16.000 49.192 1.00 25.52 107 ALA B N 1
ATOM 3791 C CA . ALA B 1 126 ? 41.594 15.225 50.410 1.00 24.34 107 ALA B CA 1
ATOM 3792 C C . ALA B 1 126 ? 42.634 15.677 51.425 1.00 25.68 107 ALA B C 1
ATOM 3793 O O . ALA B 1 126 ? 42.412 15.696 52.623 1.00 27.26 107 ALA B O 1
ATOM 3795 N N . VAL B 1 127 ? 43.836 15.959 50.917 1.00 23.53 108 VAL B N 1
ATOM 3796 C CA . VAL B 1 127 ? 44.941 16.382 51.782 1.00 25.90 108 VAL B CA 1
ATOM 3797 C C . VAL B 1 127 ? 44.605 17.734 52.394 1.00 24.21 108 VAL B C 1
ATOM 3798 O O . VAL B 1 127 ? 44.783 17.901 53.577 1.00 28.59 108 VAL B O 1
ATOM 3802 N N . GLU B 1 128 ? 44.095 18.630 51.573 1.00 25.00 109 GLU B N 1
ATOM 3803 C CA . GLU B 1 128 ? 43.695 19.959 52.069 1.00 31.82 109 GLU B CA 1
ATOM 3804 C C . GLU B 1 128 ? 42.558 19.888 53.076 1.00 29.67 109 GLU B C 1
ATOM 3805 O O . GLU B 1 128 ? 42.482 20.730 53.986 1.00 26.82 109 GLU B O 1
ATOM 3811 N N . ALA B 1 129 ? 41.688 18.858 52.966 1.00 30.62 110 ALA B N 1
ATOM 3812 C CA . ALA B 1 129 ? 40.587 18.621 53.919 1.00 26.55 110 ALA B CA 1
ATOM 3813 C C . ALA B 1 129 ? 41.019 17.783 55.120 1.00 27.33 110 ALA B C 1
ATOM 3814 O O . ALA B 1 129 ? 40.193 17.408 55.950 1.00 27.75 110 ALA B O 1
ATOM 3816 N N . ARG B 1 130 ? 42.323 17.491 55.257 1.00 25.98 111 ARG B N 1
ATOM 3817 C CA . ARG B 1 130 ? 42.892 16.754 56.356 1.00 29.59 111 ARG B CA 1
ATOM 3818 C C . ARG B 1 130 ? 42.208 15.376 56.556 1.00 28.47 111 ARG B C 1
ATOM 3819 O O . ARG B 1 130 ? 41.988 14.932 57.674 1.00 26.54 111 ARG B O 1
ATOM 3827 N N . LEU B 1 131 ? 41.958 14.700 55.444 1.00 24.51 112 LEU B N 1
ATOM 3828 C CA . LEU B 1 131 ? 41.422 13.306 55.518 1.00 25.33 112 LEU B CA 1
ATOM 3829 C C . LEU B 1 131 ? 42.514 12.322 55.718 1.00 21.75 112 LEU B C 1
ATOM 3830 O O . LEU B 1 131 ? 43.636 12.513 55.198 1.00 24.59 112 LEU B O 1
ATOM 3835 N N . ASP B 1 132 ? 42.253 11.276 56.476 1.00 20.01 113 ASP B N 1
ATOM 3836 C CA . ASP B 1 132 ? 43.097 10.124 56.520 1.00 19.22 113 ASP B CA 1
ATOM 3837 C C . ASP B 1 132 ? 42.805 9.327 55.229 1.00 21.81 113 ASP B C 1
ATOM 3838 O O . ASP B 1 132 ? 41.652 9.037 54.922 1.00 23.60 113 ASP B O 1
ATOM 3843 N N . VAL B 1 133 ? 43.817 9.116 54.402 1.00 21.30 114 VAL B N 1
ATOM 3844 C CA . VAL B 1 133 ? 43.608 8.436 53.097 1.00 21.50 114 VAL B CA 1
ATOM 3845 C C . VAL B 1 133 ? 44.351 7.117 53.123 1.00 23.79 114 VAL B C 1
ATOM 3846 O O . VAL B 1 133 ? 45.533 7.027 53.538 1.00 24.57 114 VAL B O 1
ATOM 3850 N N . SER B 1 134 ? 43.693 6.045 52.714 1.00 21.14 115 SER B N 1
ATOM 3851 C CA . SER B 1 134 ? 44.322 4.738 52.611 1.00 21.81 115 SER B CA 1
ATOM 3852 C C . SER B 1 134 ? 45.136 4.634 51.333 1.00 20.90 115 SER B C 1
ATOM 3853 O O . SER B 1 134 ? 44.748 5.087 50.305 1.00 22.00 115 SER B O 1
ATOM 3856 N N . VAL B 1 135 ? 46.223 3.904 51.479 1.00 21.05 116 VAL B N 1
ATOM 3857 C CA . VAL B 1 135 ? 47.199 3.614 50.376 1.00 21.87 116 VAL B CA 1
ATOM 3858 C C . VAL B 1 135 ? 47.525 2.120 50.519 1.00 22.13 116 VAL B C 1
ATOM 3859 O O . VAL B 1 135 ? 47.951 1.651 51.533 1.00 23.02 116 VAL B O 1
ATOM 3863 N N . SER B 1 136 ? 47.351 1.407 49.371 1.00 24.25 117 SER B N 1
ATOM 3864 C CA . SER B 1 136 ? 47.568 -0.025 49.298 1.00 26.79 117 SER B CA 1
ATOM 3865 C C . SER B 1 136 ? 48.645 -0.329 48.225 1.00 25.35 117 SER B C 1
ATOM 3866 O O . SER B 1 136 ? 49.049 -1.480 48.072 1.00 26.57 117 SER B O 1
ATOM 3869 N N . ALA B 1 137 ? 49.059 0.676 47.501 1.00 22.51 118 ALA B N 1
ATOM 3870 C CA . ALA B 1 137 ? 49.903 0.457 46.302 1.00 25.56 118 ALA B CA 1
ATOM 3871 C C . ALA B 1 137 ? 50.812 1.617 46.031 1.00 24.81 118 ALA B C 1
ATOM 3872 O O . ALA B 1 137 ? 50.527 2.791 46.366 1.00 24.29 118 ALA B O 1
ATOM 3874 N N . MET B 1 138 ? 51.915 1.359 45.325 1.00 25.89 119 MET B N 1
ATOM 3875 C CA . MET B 1 138 ? 52.865 2.416 44.981 1.00 26.04 119 MET B CA 1
ATOM 3876 C C . MET B 1 138 ? 52.278 3.493 44.159 1.00 24.39 119 MET B C 1
ATOM 3877 O O . MET B 1 138 ? 52.642 4.655 44.347 1.00 26.51 119 MET B O 1
ATOM 3882 N N . TRP B 1 139 ? 51.384 3.187 43.208 1.00 23.88 120 TRP B N 1
ATOM 3883 C CA . TRP B 1 139 ? 50.821 4.208 42.408 1.00 25.09 120 TRP B CA 1
ATOM 3884 C C . TRP B 1 139 ? 50.158 5.278 43.326 1.00 22.76 120 TRP B C 1
ATOM 3885 O O . TRP B 1 139 ? 50.212 6.461 43.015 1.00 22.32 120 TRP B O 1
ATOM 3896 N N . ALA B 1 140 ? 49.445 4.819 44.331 1.00 22.96 121 ALA B N 1
ATOM 3897 C CA . ALA B 1 140 ? 48.689 5.733 45.216 1.00 21.11 121 ALA B CA 1
ATOM 3898 C C . ALA B 1 140 ? 49.664 6.512 46.133 1.00 21.62 121 ALA B C 1
ATOM 3899 O O . ALA B 1 140 ? 49.460 7.713 46.375 1.00 24.01 121 ALA B O 1
ATOM 3901 N N . MET B 1 141 ? 50.697 5.838 46.584 1.00 23.73 122 MET B N 1
ATOM 3902 C CA . MET B 1 141 ? 51.803 6.491 47.345 1.00 24.87 122 MET B CA 1
ATOM 3903 C C . MET B 1 141 ? 52.381 7.629 46.523 1.00 24.21 122 MET B C 1
ATOM 3904 O O . MET B 1 141 ? 52.525 8.776 46.997 1.00 24.90 122 MET B O 1
ATOM 3909 N N . GLU B 1 142 ? 52.730 7.364 45.243 1.00 23.71 123 GLU B N 1
ATOM 3910 C CA . GLU B 1 142 ? 53.175 8.430 44.381 1.00 25.83 123 GLU B CA 1
ATOM 3911 C C . GLU B 1 142 ? 52.197 9.568 44.179 1.00 27.57 123 GLU B C 1
ATOM 3912 O O . GLU B 1 142 ? 52.560 10.726 44.190 1.00 25.40 123 GLU B O 1
ATOM 3918 N N . GLU B 1 143 ? 50.913 9.231 43.990 1.00 24.99 124 GLU B N 1
ATOM 3919 C CA . GLU B 1 143 ? 49.919 10.291 43.764 1.00 23.82 124 GLU B CA 1
ATOM 3920 C C . GLU B 1 143 ? 49.694 11.133 44.986 1.00 22.13 124 GLU B C 1
ATOM 3921 O O . GLU B 1 143 ? 49.533 12.332 44.852 1.00 25.08 124 GLU B O 1
ATOM 3927 N N . VAL B 1 144 ? 49.630 10.504 46.131 1.00 24.19 125 VAL B N 1
ATOM 3928 C CA . VAL B 1 144 ? 49.331 11.279 47.356 1.00 23.24 125 VAL B CA 1
ATOM 3929 C C . VAL B 1 144 ? 50.533 12.131 47.753 1.00 27.32 125 VAL B C 1
ATOM 3930 O O . VAL B 1 144 ? 50.388 13.312 48.127 1.00 26.36 125 VAL B O 1
ATOM 3934 N N . THR B 1 145 ? 51.726 11.600 47.561 1.00 26.01 126 THR B N 1
ATOM 3935 C CA A THR B 1 145 ? 52.969 12.354 47.787 0.50 25.98 126 THR B CA 1
ATOM 3936 C CA B THR B 1 145 ? 52.958 12.369 47.817 0.50 27.36 126 THR B CA 1
ATOM 3937 C C . THR B 1 145 ? 53.026 13.571 46.879 1.00 26.20 126 THR B C 1
ATOM 3938 O O . THR B 1 145 ? 53.366 14.683 47.331 1.00 24.36 126 THR B O 1
ATOM 3945 N N . GLY B 1 146 ? 52.733 13.380 45.591 1.00 24.82 127 GLY B N 1
ATOM 3946 C CA . GLY B 1 146 ? 52.679 14.485 44.619 1.00 23.67 127 GLY B CA 1
ATOM 3947 C C . GLY B 1 146 ? 51.631 15.566 44.973 1.00 28.71 127 GLY B C 1
ATOM 3948 O O . GLY B 1 146 ? 51.881 16.786 44.842 1.00 29.67 127 GLY B O 1
ATOM 3949 N N . ALA B 1 147 ? 50.476 15.101 45.477 1.00 25.29 128 ALA B N 1
ATOM 3950 C CA . ALA B 1 147 ? 49.420 16.015 45.896 1.00 27.31 128 ALA B CA 1
ATOM 3951 C C . ALA B 1 147 ? 49.819 16.809 47.172 1.00 26.64 128 ALA B C 1
ATOM 3952 O O . ALA B 1 147 ? 49.529 17.997 47.275 1.00 30.28 128 ALA B O 1
ATOM 3954 N N . ALA B 1 148 ? 50.410 16.143 48.129 1.00 25.89 129 ALA B N 1
ATOM 3955 C CA . ALA B 1 148 ? 50.921 16.799 49.371 1.00 25.46 129 ALA B CA 1
ATOM 3956 C C . ALA B 1 148 ? 51.965 17.865 49.005 1.00 29.08 129 ALA B C 1
ATOM 3957 O O . ALA B 1 148 ? 51.939 19.022 49.486 1.00 31.54 129 ALA B O 1
ATOM 3959 N N . ARG B 1 149 ? 52.877 17.500 48.100 1.00 29.33 130 ARG B N 1
ATOM 3960 C CA . ARG B 1 149 ? 53.892 18.459 47.559 1.00 30.05 130 ARG B CA 1
ATOM 3961 C C . ARG B 1 149 ? 53.226 19.664 46.952 1.00 32.38 130 ARG B C 1
ATOM 3962 O O . ARG B 1 149 ? 53.587 20.833 47.302 1.00 33.10 130 ARG B O 1
ATOM 3970 N N . ALA B 1 150 ? 52.267 19.471 46.067 1.00 30.45 131 ALA B N 1
ATOM 3971 C CA . ALA B 1 150 ? 51.613 20.612 45.388 1.00 32.65 131 ALA B CA 1
ATOM 3972 C C . ALA B 1 150 ? 50.765 21.459 46.382 1.00 38.58 131 ALA B C 1
ATOM 3973 O O . ALA B 1 150 ? 50.593 22.634 46.153 1.00 36.58 131 ALA B O 1
ATOM 3975 N N . ALA B 1 151 ? 50.189 20.841 47.414 1.00 35.46 132 ALA B N 1
ATOM 3976 C CA . ALA B 1 151 ? 49.345 21.575 48.388 1.00 34.39 132 ALA B CA 1
ATOM 3977 C C . ALA B 1 151 ? 50.201 22.292 49.441 1.00 36.03 132 ALA B C 1
ATOM 3978 O O . ALA B 1 151 ? 49.687 23.179 50.111 1.00 33.47 132 ALA B O 1
ATOM 3980 N N . GLY B 1 152 ? 51.441 21.867 49.641 1.00 34.59 133 GLY B N 1
ATOM 3981 C CA . GLY B 1 152 ? 52.259 22.376 50.754 1.00 35.06 133 GLY B CA 1
ATOM 3982 C C . GLY B 1 152 ? 51.777 21.992 52.164 1.00 43.00 133 GLY B C 1
ATOM 3983 O O . GLY B 1 152 ? 52.153 22.650 53.118 1.00 39.50 133 GLY B O 1
ATOM 3984 N N . VAL B 1 153 ? 50.930 20.953 52.291 1.00 37.12 134 VAL B N 1
ATOM 3985 C CA . VAL B 1 153 ? 50.432 20.420 53.542 1.00 38.60 134 VAL B CA 1
ATOM 3986 C C . VAL B 1 153 ? 50.717 18.942 53.575 1.00 32.48 134 VAL B C 1
ATOM 3987 O O . VAL B 1 153 ? 50.507 18.300 52.523 1.00 32.38 134 VAL B O 1
ATOM 3991 N N . PRO B 1 154 ? 51.168 18.394 54.690 1.00 29.56 135 PRO B N 1
ATOM 3992 C CA . PRO B 1 154 ? 51.417 16.957 54.766 1.00 29.59 135 PRO B CA 1
ATOM 3993 C C . PRO B 1 154 ? 50.132 16.137 54.765 1.00 31.33 135 PRO B C 1
ATOM 3994 O O . PRO B 1 154 ? 49.106 16.589 55.260 1.00 26.31 135 PRO B O 1
ATOM 3998 N N . ALA B 1 155 ? 50.205 14.971 54.125 1.00 26.54 136 ALA B N 1
ATOM 3999 C CA . ALA B 1 155 ? 49.061 14.022 54.119 1.00 26.38 136 ALA B CA 1
ATOM 4000 C C . ALA B 1 155 ? 49.073 13.157 55.366 1.00 24.32 136 ALA B C 1
ATOM 4001 O O . ALA B 1 155 ? 50.094 12.964 55.995 1.00 25.46 136 ALA B O 1
ATOM 4003 N N . ARG B 1 156 ? 47.877 12.598 55.697 1.00 20.83 137 ARG B N 1
ATOM 4004 C CA . ARG B 1 156 ? 47.708 11.595 56.702 1.00 23.36 137 ARG B CA 1
ATOM 4005 C C . ARG B 1 156 ? 47.380 10.298 55.973 1.00 24.60 137 ARG B C 1
ATOM 4006 O O . ARG B 1 156 ? 46.325 10.194 55.355 1.00 23.60 137 ARG B O 1
ATOM 4014 N N . VAL B 1 157 ? 48.310 9.371 56.002 1.00 22.68 138 VAL B N 1
ATOM 4015 C CA . VAL B 1 157 ? 48.232 8.154 55.215 1.00 22.89 138 VAL B CA 1
ATOM 4016 C C . VAL B 1 157 ? 48.077 6.977 56.064 1.00 21.83 138 VAL B C 1
ATOM 4017 O O . VAL B 1 157 ? 48.746 6.815 57.097 1.00 23.73 138 VAL B O 1
ATOM 4021 N N . GLN B 1 158 ? 47.110 6.126 55.693 1.00 19.51 139 GLN B N 1
ATOM 4022 C CA . GLN B 1 158 ? 46.985 4.815 56.343 1.00 19.68 139 GLN B CA 1
ATOM 4023 C C . GLN B 1 158 ? 47.402 3.727 55.387 1.00 22.76 139 GLN B C 1
ATOM 4024 O O . GLN B 1 158 ? 46.733 3.569 54.344 1.00 24.56 139 GLN B O 1
ATOM 4030 N N . LEU B 1 159 ? 48.420 2.965 55.714 1.00 24.60 140 LEU B N 1
ATOM 4031 C CA . LEU B 1 159 ? 48.796 1.819 54.870 1.00 22.14 140 LEU B CA 1
ATOM 4032 C C . LEU B 1 159 ? 47.963 0.637 55.120 1.00 19.84 140 LEU B C 1
ATOM 4033 O O . LEU B 1 159 ? 47.824 0.157 56.263 1.00 21.09 140 LEU B O 1
ATOM 4050 N N . ALA B 1 161 ? 47.269 -3.289 54.740 1.00 21.65 142 ALA B N 1
ATOM 4051 C CA . ALA B 1 161 ? 47.871 -4.599 54.579 1.00 21.73 142 ALA B CA 1
ATOM 4052 C C . ALA B 1 161 ? 46.868 -5.575 54.106 1.00 25.90 142 ALA B C 1
ATOM 4053 O O . ALA B 1 161 ? 45.786 -5.677 54.681 1.00 24.36 142 ALA B O 1
ATOM 4055 N N . ASP B 1 162 ? 47.203 -6.301 53.024 1.00 24.56 143 ASP B N 1
ATOM 4056 C CA . ASP B 1 162 ? 46.423 -7.487 52.664 1.00 22.66 143 ASP B CA 1
ATOM 4057 C C . ASP B 1 162 ? 46.911 -8.647 53.514 1.00 26.74 143 ASP B C 1
ATOM 4058 O O . ASP B 1 162 ? 47.924 -9.249 53.181 1.00 26.73 143 ASP B O 1
ATOM 4063 N N . THR B 1 163 ? 46.199 -8.965 54.573 1.00 24.04 144 THR B N 1
ATOM 4064 C CA . THR B 1 163 ? 46.518 -10.021 55.528 1.00 24.28 144 THR B CA 1
ATOM 4065 C C . THR B 1 163 ? 45.874 -11.329 55.232 1.00 25.23 144 THR B C 1
ATOM 4066 O O . THR B 1 163 ? 46.020 -12.309 55.974 1.00 25.57 144 THR B O 1
ATOM 4070 N N . GLY B 1 164 ? 45.102 -11.392 54.151 1.00 26.24 145 GLY B N 1
ATOM 4071 C CA . GLY B 1 164 ? 44.489 -12.637 53.761 1.00 25.97 145 GLY B CA 1
ATOM 4072 C C . GLY B 1 164 ? 43.140 -12.449 53.038 1.00 29.98 145 GLY B C 1
ATOM 4073 O O . GLY B 1 164 ? 42.599 -13.399 52.523 1.00 24.70 145 GLY B O 1
ATOM 4074 N N . LEU B 1 165 ? 42.583 -11.245 53.054 1.00 23.68 146 LEU B N 1
ATOM 4075 C CA . LEU B 1 165 ? 41.257 -11.033 52.399 1.00 23.78 146 LEU B CA 1
ATOM 4076 C C . LEU B 1 165 ? 41.348 -11.068 50.894 1.00 25.00 146 LEU B C 1
ATOM 4077 O O . LEU B 1 165 ? 40.391 -11.448 50.219 1.00 26.08 146 LEU B O 1
ATOM 4082 N N . GLY B 1 166 ? 42.487 -10.684 50.346 1.00 23.94 147 GLY B N 1
ATOM 4083 C CA . GLY B 1 166 ? 42.683 -10.706 48.894 1.00 25.68 147 GLY B CA 1
ATOM 4084 C C . GLY B 1 166 ? 41.853 -9.690 48.148 1.00 28.60 147 GLY B C 1
ATOM 4085 O O . GLY B 1 166 ? 41.535 -9.902 46.989 1.00 27.67 147 GLY B O 1
ATOM 4086 N N . ARG B 1 167 ? 41.489 -8.561 48.816 1.00 25.78 148 ARG B N 1
ATOM 4087 C CA . ARG B 1 167 ? 40.768 -7.466 48.133 1.00 26.38 148 ARG B CA 1
ATOM 4088 C C . ARG B 1 167 ? 41.692 -6.276 48.032 1.00 26.55 148 ARG B C 1
ATOM 4089 O O . ARG B 1 167 ? 42.618 -6.288 47.214 1.00 29.93 148 ARG B O 1
ATOM 4097 N N . GLY B 1 168 ? 41.497 -5.260 48.865 1.00 25.11 149 GLY B N 1
ATOM 4098 C CA . GLY B 1 168 ? 42.349 -4.101 48.845 1.00 27.27 149 GLY B CA 1
ATOM 4099 C C . GLY B 1 168 ? 43.654 -4.512 49.636 1.00 30.05 149 GLY B C 1
ATOM 4100 O O . GLY B 1 168 ? 43.903 -5.660 50.034 1.00 32.08 149 GLY B O 1
ATOM 4101 N N . GLY B 1 169 ? 44.520 -3.612 49.799 1.00 32.48 150 GLY B N 1
ATOM 4102 C CA . GLY B 1 169 ? 45.606 -3.965 50.672 1.00 31.75 150 GLY B CA 1
ATOM 4103 C C . GLY B 1 169 ? 46.832 -4.449 49.918 1.00 31.29 150 GLY B C 1
ATOM 4104 O O . GLY B 1 169 ? 46.754 -5.086 48.861 1.00 27.43 150 GLY B O 1
ATOM 4105 N N . CYS B 1 170 ? 47.972 -4.071 50.491 1.00 25.11 151 CYS B N 1
ATOM 4106 C CA . CYS B 1 170 ? 49.283 -4.413 49.965 1.00 23.70 151 CYS B CA 1
ATOM 4107 C C . CYS B 1 170 ? 49.671 -5.800 50.424 1.00 23.72 151 CYS B C 1
ATOM 4108 O O . CYS B 1 170 ? 49.572 -6.177 51.590 1.00 24.97 151 CYS B O 1
ATOM 4111 N N . GLN B 1 171 ? 50.207 -6.633 49.517 1.00 23.74 152 GLN B N 1
ATOM 4112 C CA . GLN B 1 171 ? 50.609 -7.966 49.897 1.00 26.29 152 GLN B CA 1
ATOM 4113 C C . GLN B 1 171 ? 51.893 -7.955 50.786 1.00 22.74 152 GLN B C 1
ATOM 4114 O O . GLN B 1 171 ? 52.704 -7.065 50.702 1.00 26.22 152 GLN B O 1
ATOM 4120 N N . PRO B 1 172 ? 52.003 -8.953 51.628 1.00 23.52 153 PRO B N 1
ATOM 4121 C CA . PRO B 1 172 ? 53.251 -9.060 52.439 1.00 26.97 153 PRO B CA 1
ATOM 4122 C C . PRO B 1 172 ? 54.409 -9.442 51.524 1.00 30.80 153 PRO B C 1
ATOM 4123 O O . PRO B 1 172 ? 54.200 -9.833 50.351 1.00 31.24 153 PRO B O 1
ATOM 4127 N N . GLY B 1 173 ? 55.609 -9.190 52.012 1.00 30.27 154 GLY B N 1
ATOM 4128 C CA . GLY B 1 173 ? 56.844 -9.453 51.266 1.00 32.71 154 GLY B CA 1
ATOM 4129 C C . GLY B 1 173 ? 57.336 -8.211 50.628 1.00 33.25 154 GLY B C 1
ATOM 4130 O O . GLY B 1 173 ? 57.250 -7.112 51.179 1.00 33.11 154 GLY B O 1
ATOM 4131 N N . ALA B 1 174 ? 57.798 -8.358 49.395 1.00 32.21 155 ALA B N 1
ATOM 4132 C CA . ALA B 1 174 ? 58.431 -7.263 48.712 1.00 34.36 155 ALA B CA 1
ATOM 4133 C C . ALA B 1 174 ? 57.554 -6.040 48.466 1.00 31.64 155 ALA B C 1
ATOM 4134 O O . ALA B 1 174 ? 58.021 -4.895 48.553 1.00 31.74 155 ALA B O 1
ATOM 4136 N N . ASP B 1 175 ? 56.280 -6.264 48.087 1.00 29.99 156 ASP B N 1
ATOM 4137 C CA . ASP B 1 175 ? 55.352 -5.159 47.928 1.00 28.33 156 ASP B CA 1
ATOM 4138 C C . ASP B 1 175 ? 55.285 -4.285 49.241 1.00 24.71 156 ASP B C 1
ATOM 4139 O O . ASP B 1 175 ? 55.364 -3.074 49.148 1.00 26.39 156 ASP B O 1
ATOM 4144 N N . TRP B 1 176 ? 55.131 -4.939 50.365 1.00 24.08 157 TRP B N 1
ATOM 4145 C CA . TRP B 1 176 ? 55.006 -4.218 51.664 1.00 26.04 157 TRP B CA 1
ATOM 4146 C C . TRP B 1 176 ? 56.351 -3.501 51.990 1.00 26.69 157 TRP B C 1
ATOM 4147 O O . TRP B 1 176 ? 56.398 -2.331 52.438 1.00 28.94 157 TRP B O 1
ATOM 4158 N N . GLU B 1 177 ? 57.449 -4.234 51.759 1.00 29.48 158 GLU B N 1
ATOM 4159 C CA . GLU B 1 177 ? 58.777 -3.673 51.952 1.00 32.62 158 GLU B CA 1
ATOM 4160 C C . GLU B 1 177 ? 58.941 -2.398 51.196 1.00 27.79 158 GLU B C 1
ATOM 4161 O O . GLU B 1 177 ? 59.396 -1.378 51.729 1.00 28.23 158 GLU B O 1
ATOM 4167 N N . ARG B 1 178 ? 58.569 -2.406 49.918 1.00 25.96 159 ARG B N 1
ATOM 4168 C CA A ARG B 1 178 ? 58.695 -1.251 49.059 0.50 25.85 159 ARG B CA 1
ATOM 4169 C CA B ARG B 1 178 ? 58.694 -1.250 49.058 0.50 25.66 159 ARG B CA 1
ATOM 4170 C C . ARG B 1 178 ? 57.797 -0.126 49.525 1.00 27.71 159 ARG B C 1
ATOM 4171 O O . ARG B 1 178 ? 58.193 1.050 49.532 1.00 25.86 159 ARG B O 1
ATOM 4186 N N . LEU B 1 179 ? 56.565 -0.486 49.916 1.00 28.40 160 LEU B N 1
ATOM 4187 C CA . LEU B 1 179 ? 55.615 0.542 50.280 1.00 28.73 160 LEU B CA 1
ATOM 4188 C C . LEU B 1 179 ? 56.046 1.241 51.614 1.00 23.25 160 LEU B C 1
ATOM 4189 O O . LEU B 1 179 ? 55.910 2.434 51.726 1.00 25.04 160 LEU B O 1
ATOM 4194 N N . VAL B 1 180 ? 56.447 0.449 52.562 1.00 27.74 161 VAL B N 1
ATOM 4195 C CA . VAL B 1 180 ? 56.933 0.955 53.841 1.00 26.56 161 VAL B CA 1
ATOM 4196 C C . VAL B 1 180 ? 58.132 1.888 53.568 1.00 29.73 161 VAL B C 1
ATOM 4197 O O . VAL B 1 180 ? 58.198 3.001 54.049 1.00 28.70 161 VAL B O 1
ATOM 4201 N N . GLY B 1 181 ? 59.056 1.448 52.711 1.00 30.92 162 GLY B N 1
ATOM 4202 C CA . GLY B 1 181 ? 60.205 2.295 52.346 1.00 26.69 162 GLY B CA 1
ATOM 4203 C C . GLY B 1 181 ? 59.847 3.571 51.697 1.00 29.81 162 GLY B C 1
ATOM 4204 O O . GLY B 1 181 ? 60.376 4.631 52.078 1.00 26.14 162 GLY B O 1
ATOM 4205 N N . ALA B 1 182 ? 58.876 3.554 50.766 1.00 25.46 163 ALA B N 1
ATOM 4206 C CA . ALA B 1 182 ? 58.478 4.775 50.163 1.00 23.90 163 ALA B CA 1
ATOM 4207 C C . ALA B 1 182 ? 57.776 5.735 51.144 1.00 25.71 163 ALA B C 1
ATOM 4208 O O . ALA B 1 182 ? 57.988 6.944 51.093 1.00 25.17 163 ALA B O 1
ATOM 4210 N N . ALA B 1 183 ? 56.999 5.154 52.049 1.00 24.43 164 ALA B N 1
ATOM 4211 C CA . ALA B 1 183 ? 56.343 5.939 53.096 1.00 27.67 164 ALA B CA 1
ATOM 4212 C C . ALA B 1 183 ? 57.397 6.646 54.004 1.00 26.53 164 ALA B C 1
ATOM 4213 O O . ALA B 1 183 ? 57.230 7.827 54.365 1.00 27.82 164 ALA B O 1
ATOM 4215 N N . LEU B 1 184 ? 58.417 5.913 54.373 1.00 26.28 165 LEU B N 1
ATOM 4216 C CA . LEU B 1 184 ? 59.520 6.484 55.203 1.00 30.24 165 LEU B CA 1
ATOM 4217 C C . LEU B 1 184 ? 60.238 7.604 54.527 1.00 29.46 165 LEU B C 1
ATOM 4218 O O . LEU B 1 184 ? 60.499 8.637 55.120 1.00 28.30 165 LEU B O 1
ATOM 4223 N N . ARG B 1 185 ? 60.494 7.471 53.235 1.00 29.98 166 ARG B N 1
ATOM 4224 C CA . ARG B 1 185 ? 61.107 8.541 52.534 1.00 29.11 166 ARG B CA 1
ATOM 4225 C C . ARG B 1 185 ? 60.210 9.760 52.453 1.00 30.78 166 ARG B C 1
ATOM 4226 O O . ARG B 1 185 ? 60.670 10.905 52.567 1.00 25.52 166 ARG B O 1
ATOM 4234 N N . ALA B 1 186 ? 58.911 9.547 52.207 1.00 26.54 167 ALA B N 1
ATOM 4235 C CA . ALA B 1 186 ? 58.008 10.658 52.179 1.00 26.91 167 ALA B CA 1
ATOM 4236 C C . ALA B 1 186 ? 57.908 11.351 53.541 1.00 25.03 167 ALA B C 1
ATOM 4237 O O . ALA B 1 186 ? 57.779 12.593 53.599 1.00 30.46 167 ALA B O 1
ATOM 4239 N N . GLU B 1 187 ? 57.987 10.582 54.606 1.00 26.20 168 GLU B N 1
ATOM 4240 C CA . GLU B 1 187 ? 57.993 11.158 55.998 1.00 26.29 168 GLU B CA 1
ATOM 4241 C C . GLU B 1 187 ? 59.243 12.008 56.185 1.00 30.06 168 GLU B C 1
ATOM 4242 O O . GLU B 1 187 ? 59.181 13.130 56.713 1.00 28.15 168 GLU B O 1
ATOM 4248 N N . GLU B 1 188 ? 60.352 11.465 55.719 1.00 30.19 169 GLU B N 1
ATOM 4249 C CA . GLU B 1 188 ? 61.616 12.173 55.796 1.00 32.24 169 GLU B CA 1
ATOM 4250 C C . GLU B 1 188 ? 61.527 13.509 55.080 1.00 33.22 169 GLU B C 1
ATOM 4251 O O . GLU B 1 188 ? 62.030 14.526 55.611 1.00 38.26 169 GLU B O 1
ATOM 4257 N N . GLU B 1 189 ? 60.882 13.573 53.920 1.00 30.78 170 GLU B N 1
ATOM 4258 C CA . GLU B 1 189 ? 60.654 14.834 53.241 1.00 30.10 170 GLU B CA 1
ATOM 4259 C C . GLU B 1 189 ? 59.541 15.753 53.798 1.00 31.27 170 GLU B C 1
ATOM 4260 O O . GLU B 1 189 ? 59.310 16.809 53.231 1.00 34.01 170 GLU B O 1
ATOM 4266 N N . GLY B 1 190 ? 58.887 15.350 54.890 1.00 36.00 171 GLY B N 1
ATOM 4267 C CA . GLY B 1 190 ? 57.806 16.155 55.523 1.00 33.30 171 GLY B CA 1
ATOM 4268 C C . GLY B 1 190 ? 56.504 16.171 54.739 1.00 33.78 171 GLY B C 1
ATOM 4269 O O . GLY B 1 190 ? 55.664 17.056 54.898 1.00 36.61 171 GLY B O 1
ATOM 4270 N N . LEU B 1 191 ? 56.349 15.221 53.828 1.00 29.97 172 LEU B N 1
ATOM 4271 C CA . LEU B 1 191 ? 55.164 15.193 52.880 1.00 29.43 172 LEU B CA 1
ATOM 4272 C C . LEU B 1 191 ? 53.967 14.453 53.421 1.00 27.97 172 LEU B C 1
ATOM 4273 O O . LEU B 1 191 ? 52.875 14.640 52.916 1.00 29.59 172 LEU B O 1
ATOM 4278 N N . LEU B 1 192 ? 54.172 13.630 54.418 1.00 26.92 173 LEU B N 1
ATOM 4279 C CA . LEU B 1 192 ? 53.096 12.918 55.028 1.00 28.29 173 LEU B CA 1
ATOM 4280 C C . LEU B 1 192 ? 53.553 12.260 56.255 1.00 27.88 173 LEU B C 1
ATOM 4281 O O . LEU B 1 192 ? 54.716 12.159 56.503 1.00 28.22 173 LEU B O 1
ATOM 4286 N N . ARG B 1 193 ? 52.585 11.826 57.024 1.00 23.94 174 ARG B N 1
ATOM 4287 C CA . ARG B 1 193 ? 52.789 10.905 58.091 1.00 26.00 174 ARG B CA 1
ATOM 4288 C C . ARG B 1 193 ? 51.923 9.709 57.896 1.00 24.83 174 ARG B C 1
ATOM 4289 O O . ARG B 1 193 ? 50.761 9.841 57.488 1.00 25.55 174 ARG B O 1
ATOM 4297 N N . VAL B 1 194 ? 52.466 8.550 58.195 1.00 25.04 175 VAL B N 1
ATOM 4298 C CA . VAL B 1 194 ? 51.671 7.363 58.253 1.00 27.45 175 VAL B CA 1
ATOM 4299 C C . VAL B 1 194 ? 50.985 7.389 59.590 1.00 24.87 175 VAL B C 1
ATOM 4300 O O . VAL B 1 194 ? 51.600 7.092 60.600 1.00 24.81 175 VAL B O 1
ATOM 4304 N N . THR B 1 195 ? 49.674 7.646 59.545 1.00 22.22 176 THR B N 1
ATOM 4305 C CA . THR B 1 195 ? 48.865 7.759 60.757 1.00 22.59 176 THR B CA 1
ATOM 4306 C C . THR B 1 195 ? 48.244 6.426 61.153 1.00 24.47 176 THR B C 1
ATOM 4307 O O . THR B 1 195 ? 47.793 6.263 62.236 1.00 25.67 176 THR B O 1
ATOM 4311 N N . GLY B 1 196 ? 48.235 5.419 60.235 1.00 20.96 177 GLY B N 1
ATOM 4312 C CA . GLY B 1 196 ? 47.687 4.116 60.565 1.00 23.18 177 GLY B CA 1
ATOM 4313 C C . GLY B 1 196 ? 48.159 2.960 59.707 1.00 19.62 177 GLY B C 1
ATOM 4314 O O . GLY B 1 196 ? 48.669 3.175 58.630 1.00 21.56 177 GLY B O 1
ATOM 4315 N N . LEU B 1 197 ? 48.027 1.789 60.263 1.00 22.42 178 LEU B N 1
ATOM 4316 C CA . LEU B 1 197 ? 48.296 0.525 59.575 1.00 24.30 178 LEU B CA 1
ATOM 4317 C C . LEU B 1 197 ? 47.041 -0.298 59.823 1.00 27.24 178 LEU B C 1
ATOM 4318 O O . LEU B 1 197 ? 46.570 -0.445 60.958 1.00 24.92 178 LEU B O 1
ATOM 4323 N N . TRP B 1 198 ? 46.427 -0.784 58.751 1.00 22.26 179 TRP B N 1
ATOM 4324 C CA . TRP B 1 198 ? 45.129 -1.452 58.901 1.00 21.07 179 TRP B CA 1
ATOM 4325 C C . TRP B 1 198 ? 44.865 -2.557 57.906 1.00 20.84 179 TRP B C 1
ATOM 4326 O O . TRP B 1 198 ? 45.666 -2.739 56.965 1.00 23.26 179 TRP B O 1
ATOM 4337 N N . SER B 1 199 ? 43.920 -3.408 58.254 1.00 22.77 180 SER B N 1
ATOM 4338 C CA . SER B 1 199 ? 43.507 -4.477 57.388 1.00 22.73 180 SER B CA 1
ATOM 4339 C C . SER B 1 199 ? 42.076 -4.820 57.655 1.00 22.00 180 SER B C 1
ATOM 4340 O O . SER B 1 199 ? 41.379 -4.077 58.397 1.00 21.50 180 SER B O 1
ATOM 4343 N N . HIS B 1 200 ? 41.585 -5.891 57.083 1.00 20.58 181 HIS B N 1
ATOM 4344 C CA . HIS B 1 200 ? 40.155 -6.245 57.106 1.00 23.89 181 HIS B CA 1
ATOM 4345 C C . HIS B 1 200 ? 40.016 -7.742 57.011 1.00 24.17 181 HIS B C 1
ATOM 4346 O O . HIS B 1 200 ? 40.775 -8.392 56.251 1.00 26.05 181 HIS B O 1
ATOM 4353 N N . PHE B 1 201 ? 39.137 -8.325 57.796 1.00 22.22 182 PHE B N 1
ATOM 4354 C CA . PHE B 1 201 ? 38.936 -9.787 57.894 1.00 22.30 182 PHE B CA 1
ATOM 4355 C C . PHE B 1 201 ? 38.010 -10.364 56.808 1.00 25.42 182 PHE B C 1
ATOM 4356 O O . PHE B 1 201 ? 37.008 -9.754 56.446 1.00 22.69 182 PHE B O 1
ATOM 4364 N N . ALA B 1 202 ? 38.323 -11.587 56.348 1.00 23.44 183 ALA B N 1
ATOM 4365 C CA . ALA B 1 202 ? 37.468 -12.312 55.428 1.00 23.78 183 ALA B CA 1
ATOM 4366 C C . ALA B 1 202 ? 36.337 -13.006 56.039 1.00 20.33 183 ALA B C 1
ATOM 4367 O O . ALA B 1 202 ? 35.217 -13.043 55.445 1.00 22.47 183 ALA B O 1
ATOM 4369 N N . CYS B 1 203 ? 36.581 -13.663 57.179 1.00 22.67 184 CYS B N 1
ATOM 4370 C CA . CYS B 1 203 ? 35.647 -14.608 57.759 1.00 23.97 184 CYS B CA 1
ATOM 4371 C C . CYS B 1 203 ? 35.302 -14.411 59.219 1.00 23.23 184 CYS B C 1
ATOM 4372 O O . CYS B 1 203 ? 34.878 -15.356 59.917 1.00 26.31 184 CYS B O 1
ATOM 4375 N N . ALA B 1 204 ? 35.409 -13.162 59.729 1.00 25.10 185 ALA B N 1
ATOM 4376 C CA . ALA B 1 204 ? 35.146 -12.904 61.123 1.00 23.34 185 ALA B CA 1
ATOM 4377 C C . ALA B 1 204 ? 33.707 -13.165 61.574 1.00 23.20 185 ALA B C 1
ATOM 4378 O O . ALA B 1 204 ? 33.476 -13.364 62.752 1.00 25.87 185 ALA B O 1
ATOM 4380 N N . ASP B 1 205 ? 32.787 -13.235 60.619 1.00 25.32 186 ASP B N 1
ATOM 4381 C CA . ASP B 1 205 ? 31.390 -13.544 60.925 1.00 29.61 186 ASP B CA 1
ATOM 4382 C C . ASP B 1 205 ? 31.165 -15.059 61.148 1.00 29.95 186 ASP B C 1
ATOM 4383 O O . ASP B 1 205 ? 30.050 -15.431 61.490 1.00 30.02 186 ASP B O 1
ATOM 4388 N N . GLU B 1 206 ? 32.204 -15.886 60.927 1.00 28.98 187 GLU B N 1
ATOM 4389 C CA . GLU B 1 206 ? 32.182 -17.343 61.212 1.00 31.54 187 GLU B CA 1
ATOM 4390 C C . GLU B 1 206 ? 33.139 -17.648 62.352 1.00 34.14 187 GLU B C 1
ATOM 4391 O O . GLU B 1 206 ? 34.341 -17.900 62.111 1.00 31.57 187 GLU B O 1
ATOM 4397 N N . PRO B 1 207 ? 32.657 -17.604 63.587 1.00 34.91 188 PRO B N 1
ATOM 4398 C CA . PRO B 1 207 ? 33.594 -17.713 64.719 1.00 37.81 188 PRO B CA 1
ATOM 4399 C C . PRO B 1 207 ? 34.408 -19.010 64.680 1.00 37.89 188 PRO B C 1
ATOM 4400 O O . PRO B 1 207 ? 33.884 -20.052 64.251 1.00 38.14 188 PRO B O 1
ATOM 4404 N N . GLY B 1 208 ? 35.689 -18.886 64.988 1.00 41.48 189 GLY B N 1
ATOM 4405 C CA . GLY B 1 208 ? 36.641 -20.010 64.900 1.00 36.45 189 GLY B CA 1
ATOM 4406 C C . GLY B 1 208 ? 37.104 -20.379 63.492 1.00 39.85 189 GLY B C 1
ATOM 4407 O O . GLY B 1 208 ? 37.949 -21.276 63.329 1.00 37.00 189 GLY B O 1
ATOM 4408 N N . HIS B 1 209 ? 36.655 -19.682 62.443 1.00 33.23 190 HIS B N 1
ATOM 4409 C CA . HIS B 1 209 ? 37.232 -19.926 61.100 1.00 31.42 190 HIS B CA 1
ATOM 4410 C C . HIS B 1 209 ? 38.758 -19.725 61.134 1.00 36.00 190 HIS B C 1
ATOM 4411 O O . HIS B 1 209 ? 39.239 -18.713 61.647 1.00 31.70 190 HIS B O 1
ATOM 4418 N N . PRO B 1 210 ? 39.550 -20.704 60.616 1.00 37.47 191 PRO B N 1
ATOM 4419 C CA . PRO B 1 210 ? 41.036 -20.594 60.769 1.00 32.27 191 PRO B CA 1
ATOM 4420 C C . PRO B 1 210 ? 41.645 -19.339 60.172 1.00 28.38 191 PRO B C 1
ATOM 4421 O O . PRO B 1 210 ? 42.731 -18.907 60.595 1.00 30.06 191 PRO B O 1
ATOM 4425 N N . SER B 1 211 ? 41.021 -18.823 59.110 1.00 29.82 192 SER B N 1
ATOM 4426 C CA . SER B 1 211 ? 41.535 -17.616 58.457 1.00 25.97 192 SER B CA 1
ATOM 4427 C C . SER B 1 211 ? 41.630 -16.435 59.419 1.00 25.62 192 SER B C 1
ATOM 4428 O O . SER B 1 211 ? 42.441 -15.545 59.200 1.00 28.79 192 SER B O 1
ATOM 4431 N N . ILE B 1 212 ? 40.839 -16.412 60.470 1.00 26.09 193 ILE B N 1
ATOM 4432 C CA . ILE B 1 212 ? 40.796 -15.287 61.382 1.00 27.61 193 ILE B CA 1
ATOM 4433 C C . ILE B 1 212 ? 42.144 -15.172 62.150 1.00 31.61 193 ILE B C 1
ATOM 4434 O O . ILE B 1 212 ? 42.813 -14.138 62.142 1.00 28.70 193 ILE B O 1
ATOM 4439 N N . ALA B 1 213 ? 42.506 -16.243 62.808 1.00 31.65 194 ALA B N 1
ATOM 4440 C CA . ALA B 1 213 ? 43.848 -16.300 63.474 1.00 33.39 194 ALA B CA 1
ATOM 4441 C C . ALA B 1 213 ? 44.981 -16.089 62.506 1.00 30.14 194 ALA B C 1
ATOM 4442 O O . ALA B 1 213 ? 45.956 -15.360 62.825 1.00 30.65 194 ALA B O 1
ATOM 4444 N N . ALA B 1 214 ? 44.878 -16.625 61.296 1.00 26.56 195 ALA B N 1
ATOM 4445 C CA . ALA B 1 214 ? 45.924 -16.465 60.305 1.00 28.42 195 ALA B CA 1
ATOM 4446 C C . ALA B 1 214 ? 46.077 -15.015 59.899 1.00 33.83 195 ALA B C 1
ATOM 4447 O O . ALA B 1 214 ? 47.201 -14.493 59.744 1.00 29.89 195 ALA B O 1
ATOM 4449 N N . GLN B 1 215 ? 44.933 -14.324 59.715 1.00 29.05 196 GLN B N 1
ATOM 4450 C CA . GLN B 1 215 ? 45.019 -12.933 59.382 1.00 25.81 196 GLN B CA 1
ATOM 4451 C C . GLN B 1 215 ? 45.572 -12.118 60.549 1.00 20.61 196 GLN B C 1
ATOM 4452 O O . GLN B 1 215 ? 46.308 -11.189 60.317 1.00 25.17 196 GLN B O 1
ATOM 4458 N N . LEU B 1 216 ? 45.151 -12.412 61.760 1.00 26.55 197 LEU B N 1
ATOM 4459 C CA . LEU B 1 216 ? 45.655 -11.639 62.932 1.00 26.12 197 LEU B CA 1
ATOM 4460 C C . LEU B 1 216 ? 47.187 -11.810 63.090 1.00 27.82 197 LEU B C 1
ATOM 4461 O O . LEU B 1 216 ? 47.925 -10.849 63.359 1.00 27.60 197 LEU B O 1
ATOM 4466 N N . THR B 1 217 ? 47.630 -13.040 62.850 1.00 30.10 198 THR B N 1
ATOM 4467 C CA . THR B 1 217 ? 49.097 -13.288 62.868 1.00 30.31 198 THR B CA 1
ATOM 4468 C C . THR B 1 217 ? 49.832 -12.485 61.812 1.00 29.50 198 THR B C 1
ATOM 4469 O O . THR B 1 217 ? 50.845 -11.771 62.112 1.00 30.70 198 THR B O 1
ATOM 4473 N N . ARG B 1 218 ? 49.337 -12.536 60.564 1.00 29.33 199 ARG B N 1
ATOM 4474 C CA . ARG B 1 218 ? 49.953 -11.777 59.493 1.00 27.57 199 ARG B CA 1
ATOM 4475 C C . ARG B 1 218 ? 49.862 -10.279 59.739 1.00 26.28 199 ARG B C 1
ATOM 4476 O O . ARG B 1 218 ? 50.816 -9.528 59.483 1.00 27.04 199 ARG B O 1
ATOM 4484 N N . PHE B 1 219 ? 48.713 -9.793 60.262 1.00 24.90 200 PHE B N 1
ATOM 4485 C CA . PHE B 1 219 ? 48.627 -8.405 60.635 1.00 25.09 200 PHE B CA 1
ATOM 4486 C C . PHE B 1 219 ? 49.714 -7.960 61.675 1.00 24.75 200 PHE B C 1
ATOM 4487 O O . PHE B 1 219 ? 50.339 -6.948 61.486 1.00 27.42 200 PHE B O 1
ATOM 4495 N N . ARG B 1 220 ? 49.859 -8.748 62.714 1.00 28.12 201 ARG B N 1
ATOM 4496 C CA . ARG B 1 220 ? 50.919 -8.498 63.749 1.00 30.19 201 ARG B CA 1
ATOM 4497 C C . ARG B 1 220 ? 52.316 -8.504 63.114 1.00 29.22 201 ARG B C 1
ATOM 4498 O O . ARG B 1 220 ? 53.082 -7.577 63.356 1.00 31.31 201 ARG B O 1
ATOM 4506 N N . GLU B 1 221 ? 52.582 -9.471 62.206 1.00 27.60 202 GLU B N 1
ATOM 4507 C CA . GLU B 1 221 ? 53.873 -9.535 61.481 1.00 30.58 202 GLU B CA 1
ATOM 4508 C C . GLU B 1 221 ? 54.096 -8.291 60.645 1.00 28.81 202 GLU B C 1
ATOM 4509 O O . GLU B 1 221 ? 55.148 -7.669 60.679 1.00 27.89 202 GLU B O 1
ATOM 4515 N N . MET B 1 222 ? 53.089 -7.931 59.836 1.00 26.38 203 MET B N 1
ATOM 4516 C CA . MET B 1 222 ? 53.290 -6.819 58.913 1.00 24.07 203 MET B CA 1
ATOM 4517 C C . MET B 1 222 ? 53.410 -5.487 59.645 1.00 25.48 203 MET B C 1
ATOM 4518 O O . MET B 1 222 ? 54.167 -4.591 59.186 1.00 27.55 203 MET B O 1
ATOM 4523 N N . THR B 1 223 ? 52.624 -5.284 60.727 1.00 27.85 204 THR B N 1
ATOM 4524 C CA . THR B 1 223 ? 52.670 -4.025 61.449 1.00 24.43 204 THR B CA 1
ATOM 4525 C C . THR B 1 223 ? 54.026 -3.934 62.266 1.00 25.30 204 THR B C 1
ATOM 4526 O O . THR B 1 223 ? 54.565 -2.855 62.358 1.00 30.46 204 THR B O 1
ATOM 4530 N N . ALA B 1 224 ? 54.453 -5.065 62.809 1.00 26.99 205 ALA B N 1
ATOM 4531 C CA . ALA B 1 224 ? 55.774 -5.168 63.524 1.00 30.73 205 ALA B CA 1
ATOM 4532 C C . ALA B 1 224 ? 56.903 -4.777 62.612 1.00 31.53 205 ALA B C 1
ATOM 4533 O O . ALA B 1 224 ? 57.715 -3.904 62.957 1.00 30.63 205 ALA B O 1
ATOM 4535 N N . TYR B 1 225 ? 56.859 -5.283 61.382 1.00 31.74 206 TYR B N 1
ATOM 4536 C CA . TYR B 1 225 ? 57.811 -4.917 60.342 1.00 28.71 206 TYR B CA 1
ATOM 4537 C C . TYR B 1 225 ? 57.816 -3.454 60.045 1.00 31.90 206 TYR B C 1
ATOM 4538 O O . TYR B 1 225 ? 58.880 -2.812 59.995 1.00 30.04 206 TYR B O 1
ATOM 4547 N N . ALA B 1 226 ? 56.611 -2.875 59.793 1.00 28.02 207 ALA B N 1
ATOM 4548 C CA . ALA B 1 226 ? 56.542 -1.480 59.506 1.00 25.33 207 ALA B CA 1
ATOM 4549 C C . ALA B 1 226 ? 57.072 -0.595 60.623 1.00 27.44 207 ALA B C 1
ATOM 4550 O O . ALA B 1 226 ? 57.664 0.467 60.395 1.00 29.84 207 ALA B O 1
ATOM 4552 N N . GLU B 1 227 ? 56.791 -1.004 61.826 1.00 26.94 208 GLU B N 1
ATOM 4553 C CA . GLU B 1 227 ? 57.242 -0.223 63.026 1.00 28.51 208 GLU B CA 1
ATOM 4554 C C . GLU B 1 227 ? 58.769 -0.368 63.258 1.00 31.22 208 GLU B C 1
ATOM 4555 O O . GLU B 1 227 ? 59.436 0.635 63.539 1.00 33.97 208 GLU B O 1
ATOM 4561 N N . GLN B 1 228 ? 59.282 -1.566 63.080 1.00 33.34 209 GLN B N 1
ATOM 4562 C CA . GLN B 1 228 ? 60.788 -1.815 63.092 1.00 32.86 209 GLN B CA 1
ATOM 4563 C C . GLN B 1 228 ? 61.510 -0.948 62.106 1.00 36.19 209 GLN B C 1
ATOM 4564 O O . GLN B 1 228 ? 62.568 -0.398 62.407 1.00 30.86 209 GLN B O 1
ATOM 4570 N N . ARG B 1 229 ? 60.948 -0.791 60.909 1.00 31.65 210 ARG B N 1
ATOM 4571 C CA . ARG B 1 229 ? 61.542 0.092 59.917 1.00 32.64 210 ARG B CA 1
ATOM 4572 C C . ARG B 1 229 ? 61.435 1.539 60.272 1.00 29.36 210 ARG B C 1
ATOM 4573 O O . ARG B 1 229 ? 62.140 2.362 59.679 1.00 32.42 210 ARG B O 1
ATOM 4581 N N . GLY B 1 2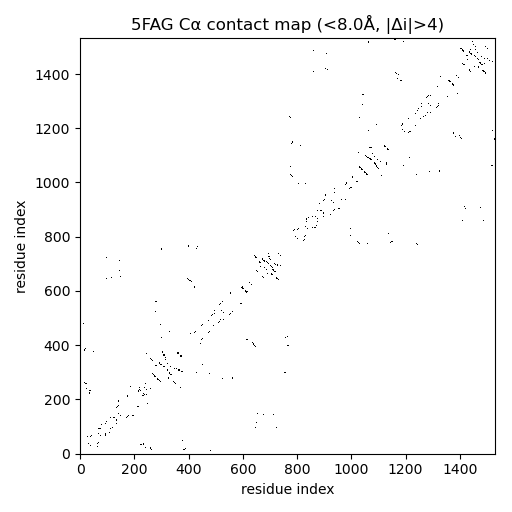30 ? 60.547 1.933 61.205 1.00 29.43 211 GLY B N 1
ATOM 4582 C CA . GLY B 1 230 ? 60.475 3.291 61.665 1.00 31.68 211 GLY B CA 1
ATOM 4583 C C . GLY B 1 230 ? 59.122 3.987 61.691 1.00 31.57 211 GLY B C 1
ATOM 4584 O O . GLY B 1 230 ? 59.017 5.131 62.152 1.00 29.34 211 GLY B O 1
ATOM 4585 N N . LEU B 1 231 ? 58.091 3.371 61.074 1.00 27.76 212 LEU B N 1
ATOM 4586 C CA . LEU B 1 231 ? 56.782 4.015 61.085 1.00 26.80 212 LEU B CA 1
ATOM 4587 C C . LEU B 1 231 ? 56.158 4.013 62.464 1.00 23.67 212 LEU B C 1
ATOM 4588 O O . LEU B 1 231 ? 56.362 3.050 63.250 1.00 27.03 212 LEU B O 1
ATOM 4593 N N . ARG B 1 232 ? 55.436 5.085 62.757 1.00 28.21 213 ARG B N 1
ATOM 4594 C CA . ARG B 1 232 ? 54.850 5.293 64.083 1.00 29.04 213 ARG B CA 1
ATOM 4595 C C . ARG B 1 232 ? 53.390 5.688 63.980 1.00 26.85 213 ARG B C 1
ATOM 4596 O O . ARG B 1 232 ? 53.050 6.872 64.080 1.00 26.23 213 ARG B O 1
ATOM 4604 N N . PRO B 1 233 ? 52.548 4.716 63.627 1.00 27.81 214 PRO B N 1
ATOM 4605 C CA . PRO B 1 233 ? 51.134 5.055 63.379 1.00 25.57 214 PRO B CA 1
ATOM 4606 C C . PRO B 1 233 ? 50.414 5.429 64.691 1.00 25.44 214 PRO B C 1
ATOM 4607 O O . PRO B 1 233 ? 50.780 4.918 65.755 1.00 30.28 214 PRO B O 1
ATOM 4611 N N . GLU B 1 234 ? 49.419 6.305 64.586 1.00 26.24 215 GLU B N 1
ATOM 4612 C CA . GLU B 1 234 ? 48.520 6.586 65.754 1.00 28.47 215 GLU B CA 1
ATOM 4613 C C . GLU B 1 234 ? 47.600 5.426 66.021 1.00 27.84 215 GLU B C 1
ATOM 4614 O O . GLU B 1 234 ? 47.361 5.084 67.197 1.00 25.39 215 GLU B O 1
ATOM 4620 N N . VAL B 1 235 ? 47.148 4.738 64.936 1.00 22.69 216 VAL B N 1
ATOM 4621 C CA . VAL B 1 235 ? 46.261 3.667 65.082 1.00 22.43 216 VAL B CA 1
ATOM 4622 C C . VAL B 1 235 ? 46.601 2.425 64.220 1.00 23.40 216 VAL B C 1
ATOM 4623 O O . VAL B 1 235 ? 47.004 2.528 63.047 1.00 27.15 216 VAL B O 1
ATOM 4627 N N . ARG B 1 236 ? 46.293 1.276 64.767 1.00 22.92 217 ARG B N 1
ATOM 4628 C CA . ARG B 1 236 ? 46.378 0.025 64.077 1.00 25.28 217 ARG B CA 1
ATOM 4629 C C . ARG B 1 236 ? 44.961 -0.501 64.188 1.00 22.91 217 ARG B C 1
ATOM 4630 O O . ARG B 1 236 ? 44.402 -0.458 65.229 1.00 21.38 217 ARG B O 1
ATOM 4638 N N . HIS B 1 237 ? 44.404 -1.032 63.112 1.00 21.29 218 HIS B N 1
ATOM 4639 C CA . HIS B 1 237 ? 43.034 -1.521 63.215 1.00 20.26 218 HIS B CA 1
ATOM 4640 C C . HIS B 1 237 ? 42.691 -2.552 62.154 1.00 19.64 218 HIS B C 1
ATOM 4641 O O . HIS B 1 237 ? 43.159 -2.438 61.022 1.00 20.22 218 HIS B O 1
ATOM 4648 N N . ILE B 1 238 ? 41.944 -3.533 62.580 1.00 19.68 219 ILE B N 1
ATOM 4649 C CA . ILE B 1 238 ? 41.510 -4.663 61.705 1.00 21.42 219 ILE B CA 1
ATOM 4650 C C . ILE B 1 238 ? 40.067 -5.021 61.895 1.00 22.16 219 ILE B C 1
ATOM 4651 O O . ILE B 1 238 ? 39.502 -5.715 61.070 1.00 21.29 219 ILE B O 1
ATOM 4656 N N . ALA B 1 239 ? 39.423 -4.623 63.002 1.00 21.10 220 ALA B N 1
ATOM 4657 C CA . ALA B 1 239 ? 38.144 -5.207 63.367 1.00 21.32 220 ALA B CA 1
ATOM 4658 C C . ALA B 1 239 ? 36.967 -4.485 62.695 1.00 22.51 220 ALA B C 1
ATOM 4659 O O . ALA B 1 239 ? 36.755 -3.288 62.894 1.00 20.98 220 ALA B O 1
ATOM 4661 N N . ASN B 1 240 ? 36.170 -5.291 62.024 1.00 21.70 221 ASN B N 1
ATOM 4662 C CA . ASN B 1 240 ? 34.796 -4.910 61.555 1.00 22.78 221 ASN B CA 1
ATOM 4663 C C . ASN B 1 240 ? 33.798 -5.266 62.646 1.00 20.90 221 ASN B C 1
ATOM 4664 O O . ASN B 1 240 ? 34.151 -5.599 63.799 1.00 21.05 221 ASN B O 1
ATOM 4669 N N . SER B 1 241 ? 32.490 -5.246 62.324 1.00 19.86 222 SER B N 1
ATOM 4670 C CA . SER B 1 241 ? 31.507 -5.649 63.367 1.00 20.91 222 SER B CA 1
ATOM 4671 C C . SER B 1 241 ? 31.631 -7.016 63.998 1.00 20.72 222 SER B C 1
ATOM 4672 O O . SER B 1 241 ? 31.654 -7.114 65.200 1.00 22.07 222 SER B O 1
ATOM 4675 N N . PRO B 1 242 ? 31.759 -8.065 63.194 1.00 21.23 223 PRO B N 1
ATOM 4676 C CA . PRO B 1 242 ? 31.748 -9.355 63.865 1.00 23.13 223 PRO B CA 1
ATOM 4677 C C . PRO B 1 242 ? 33.016 -9.540 64.705 1.00 22.46 223 PRO B C 1
ATOM 4678 O O . PRO B 1 242 ? 32.905 -10.093 65.775 1.00 24.62 223 PRO B O 1
ATOM 4682 N N . ALA B 1 243 ? 34.141 -9.004 64.267 1.00 21.64 224 ALA B N 1
ATOM 4683 C CA . ALA B 1 243 ? 35.375 -9.041 65.082 1.00 23.15 224 ALA B CA 1
ATOM 4684 C C . ALA B 1 243 ? 35.243 -8.188 66.341 1.00 25.45 224 ALA B C 1
ATOM 4685 O O . ALA B 1 243 ? 35.671 -8.572 67.445 1.00 26.00 224 ALA B O 1
ATOM 4687 N N . THR B 1 244 ? 34.648 -7.003 66.213 1.00 23.20 225 THR B N 1
ATOM 4688 C CA . THR B 1 244 ? 34.409 -6.142 67.369 1.00 21.52 225 THR B CA 1
ATOM 4689 C C . THR B 1 244 ? 33.618 -6.910 68.447 1.00 23.47 225 THR B C 1
ATOM 4690 O O . THR B 1 244 ? 33.939 -6.853 69.642 1.00 25.56 225 THR B O 1
ATOM 4694 N N . LEU B 1 245 ? 32.581 -7.558 68.030 1.00 21.60 226 LEU B N 1
ATOM 4695 C CA . LEU B 1 245 ? 31.656 -8.244 68.925 1.00 23.40 226 LEU B CA 1
ATOM 4696 C C . LEU B 1 245 ? 32.182 -9.522 69.519 1.00 25.53 226 LEU B C 1
ATOM 4697 O O . LEU B 1 245 ? 31.708 -9.918 70.612 1.00 27.35 226 LEU B O 1
ATOM 4702 N N . THR B 1 246 ? 33.131 -10.190 68.854 1.00 26.78 227 THR B N 1
ATOM 4703 C CA . THR B 1 246 ? 33.545 -11.553 69.266 1.00 26.24 227 THR B CA 1
ATOM 4704 C C . THR B 1 246 ? 35.067 -11.744 69.489 1.00 26.42 227 THR B C 1
ATOM 4705 O O . THR B 1 246 ? 35.434 -12.751 70.050 1.00 30.12 227 THR B O 1
ATOM 4709 N N . LEU B 1 247 ? 35.910 -10.769 69.145 1.00 25.42 228 LEU B N 1
ATOM 4710 C CA . LEU B 1 247 ? 37.385 -10.916 69.160 1.00 29.28 228 LEU B CA 1
ATOM 4711 C C . LEU B 1 247 ? 38.093 -9.761 69.826 1.00 26.10 228 LEU B C 1
ATOM 4712 O O . LEU B 1 247 ? 38.698 -8.900 69.171 1.00 25.29 228 LEU B O 1
ATOM 4717 N N . PRO B 1 248 ? 38.065 -9.727 71.163 1.00 27.66 229 PRO B N 1
ATOM 4718 C CA . PRO B 1 248 ? 38.776 -8.605 71.841 1.00 26.87 229 PRO B CA 1
ATOM 4719 C C . PRO B 1 248 ? 40.281 -8.468 71.499 1.00 25.38 229 PRO B C 1
ATOM 4720 O O . PRO B 1 248 ? 40.792 -7.358 71.462 1.00 26.25 229 PRO B O 1
ATOM 4724 N N . ASP B 1 249 ? 40.927 -9.553 71.143 1.00 27.19 230 ASP B N 1
ATOM 4725 C CA A ASP B 1 249 ? 42.333 -9.546 70.756 0.50 29.67 230 ASP B CA 1
ATOM 4726 C CA B ASP B 1 249 ? 42.342 -9.534 70.748 0.50 30.11 230 ASP B CA 1
ATOM 4727 C C . ASP B 1 249 ? 42.562 -8.827 69.428 1.00 28.21 230 ASP B C 1
ATOM 4728 O O . ASP B 1 249 ? 43.679 -8.461 69.089 1.00 29.24 230 ASP B O 1
ATOM 4737 N N . ALA B 1 250 ? 41.484 -8.640 68.652 1.00 25.19 231 ALA B N 1
ATOM 4738 C CA . ALA B 1 250 ? 41.541 -7.863 67.399 1.00 25.77 231 ALA B CA 1
ATOM 4739 C C . ALA B 1 250 ? 41.176 -6.385 67.503 1.00 24.38 231 ALA B C 1
ATOM 4740 O O . ALA B 1 250 ? 41.066 -5.663 66.475 1.00 24.80 231 ALA B O 1
ATOM 4742 N N . HIS B 1 251 ? 40.898 -5.894 68.727 1.00 24.13 232 HIS B N 1
ATOM 4743 C CA . HIS B 1 251 ? 40.509 -4.478 68.873 1.00 22.90 232 HIS B CA 1
ATOM 4744 C C . HIS B 1 251 ? 41.550 -3.472 68.627 1.00 21.79 232 HIS B C 1
ATOM 4745 O O . HIS B 1 251 ? 41.270 -2.380 68.066 1.00 21.37 232 HIS B O 1
ATOM 4752 N N . PHE B 1 252 ? 42.818 -3.793 68.967 1.00 21.74 233 PHE B N 1
ATOM 4753 C CA . PHE B 1 252 ? 43.922 -2.851 68.746 1.00 24.66 233 PHE B CA 1
ATOM 4754 C C . PHE B 1 252 ? 43.572 -1.419 69.222 1.00 24.00 233 PHE B C 1
ATOM 4755 O O . PHE B 1 252 ? 42.999 -1.281 70.302 1.00 25.23 233 PHE B O 1
ATOM 4763 N N . ASP B 1 253 ? 43.791 -0.399 68.435 1.00 22.18 234 ASP B N 1
ATOM 4764 C CA . ASP B 1 253 ? 43.577 0.989 68.853 1.00 23.56 234 ASP B CA 1
ATOM 4765 C C . ASP B 1 253 ? 42.211 1.585 68.387 1.00 23.35 234 ASP B C 1
ATOM 4766 O O . ASP B 1 253 ? 41.843 2.703 68.775 1.00 23.49 234 ASP B O 1
ATOM 4771 N N . LEU B 1 254 ? 41.546 0.877 67.493 1.00 21.83 235 LEU B N 1
ATOM 4772 C CA A LEU B 1 254 ? 40.408 1.419 66.752 0.50 21.92 235 LEU B CA 1
ATOM 4773 C CA B LEU B 1 254 ? 40.406 1.414 66.753 0.50 22.14 235 LEU B CA 1
ATOM 4774 C C . LEU B 1 254 ? 39.598 0.261 66.228 1.00 22.93 235 LEU B C 1
ATOM 4775 O O . LEU B 1 254 ? 40.148 -0.694 65.693 1.00 20.41 235 LEU B O 1
ATOM 4784 N N . VAL B 1 255 ? 38.261 0.339 66.400 1.00 21.64 236 VAL B N 1
ATOM 4785 C CA . VAL B 1 255 ? 37.346 -0.661 65.866 1.00 20.81 236 VAL B CA 1
ATOM 4786 C C . VAL B 1 255 ? 36.372 -0.040 64.858 1.00 19.79 236 VAL B C 1
ATOM 4787 O O . VAL B 1 255 ? 36.102 1.196 64.938 1.00 19.91 236 VAL B O 1
ATOM 4791 N N . ARG B 1 256 ? 35.930 -0.787 63.850 1.00 18.19 237 ARG B N 1
ATOM 4792 C CA . ARG B 1 256 ? 35.125 -0.216 62.751 1.00 18.77 237 ARG B CA 1
ATOM 4793 C C . ARG B 1 256 ? 33.765 -0.964 62.548 1.00 19.72 237 ARG B C 1
ATOM 4794 O O . ARG B 1 256 ? 33.602 -1.699 61.582 1.00 18.55 237 ARG B O 1
ATOM 4802 N N . PRO B 1 257 ? 32.884 -0.928 63.558 1.00 20.06 238 PRO B N 1
ATOM 4803 C CA . PRO B 1 257 ? 31.737 -1.798 63.584 1.00 21.07 238 PRO B CA 1
ATOM 4804 C C . PRO B 1 257 ? 30.585 -1.142 62.796 1.00 21.47 238 PRO B C 1
ATOM 4805 O O . PRO B 1 257 ? 29.701 -0.533 63.416 1.00 20.98 238 PRO B O 1
ATOM 4809 N N . GLY B 1 258 ? 30.579 -1.286 61.481 1.00 18.22 239 GLY B N 1
ATOM 4810 C CA . GLY B 1 258 ? 29.631 -0.721 60.626 1.00 18.87 239 GLY B CA 1
ATOM 4811 C C . GLY B 1 258 ? 28.195 -1.183 60.783 1.00 19.28 239 GLY B C 1
ATOM 4812 O O . GLY B 1 258 ? 27.341 -0.485 61.385 1.00 17.47 239 GLY B O 1
ATOM 4813 N N . ILE B 1 259 ? 27.915 -2.434 60.393 1.00 17.07 240 ILE B N 1
ATOM 4814 C CA . ILE B 1 259 ? 26.530 -2.933 60.433 1.00 18.34 240 ILE B CA 1
ATOM 4815 C C . ILE B 1 259 ? 25.954 -2.910 61.843 1.00 18.17 240 ILE B C 1
ATOM 4816 O O . ILE B 1 259 ? 24.794 -2.563 62.040 1.00 17.87 240 ILE B O 1
ATOM 4821 N N . ALA B 1 260 ? 26.800 -3.177 62.860 1.00 19.14 241 ALA B N 1
ATOM 4822 C CA . ALA B 1 260 ? 26.336 -3.158 64.235 1.00 19.56 241 ALA B CA 1
ATOM 4823 C C . ALA B 1 260 ? 25.917 -1.778 64.708 1.00 18.98 241 ALA B C 1
ATOM 4824 O O . ALA B 1 260 ? 25.038 -1.702 65.539 1.00 18.32 241 ALA B O 1
ATOM 4826 N N . MET B 1 261 ? 26.555 -0.731 64.227 1.00 17.25 242 MET B N 1
ATOM 4827 C CA . MET B 1 261 ? 26.155 0.652 64.584 1.00 17.79 242 MET B CA 1
ATOM 4828 C C . MET B 1 261 ? 24.741 0.904 64.090 1.00 18.25 242 MET B C 1
ATOM 4829 O O . MET B 1 261 ? 23.947 1.622 64.748 1.00 17.16 242 MET B O 1
ATOM 4834 N N . TYR B 1 262 ? 24.342 0.232 63.015 1.00 16.69 243 TYR B N 1
ATOM 4835 C CA . TYR B 1 262 ? 22.936 0.358 62.499 1.00 16.21 243 TYR B CA 1
ATOM 4836 C C . TYR B 1 262 ? 22.014 -0.620 63.167 1.00 17.76 243 TYR B C 1
ATOM 4837 O O . TYR B 1 262 ? 20.837 -0.789 62.757 1.00 18.16 243 TYR B O 1
ATOM 4846 N N . GLY B 1 263 ? 22.532 -1.321 64.165 1.00 17.11 244 GLY B N 1
ATOM 4847 C CA . GLY B 1 263 ? 21.725 -2.209 64.987 1.00 19.34 244 GLY B CA 1
ATOM 4848 C C . GLY B 1 263 ? 21.391 -3.566 64.455 1.00 20.43 244 GLY B C 1
ATOM 4849 O O . GLY B 1 263 ? 20.508 -4.248 64.954 1.00 21.30 244 GLY B O 1
ATOM 4850 N N . VAL B 1 264 ? 22.111 -3.936 63.389 1.00 17.51 245 VAL B N 1
ATOM 4851 C CA . VAL B 1 264 ? 21.906 -5.171 62.679 1.00 20.83 245 VAL B CA 1
ATOM 4852 C C . VAL B 1 264 ? 23.078 -6.105 62.951 1.00 21.99 245 VAL B C 1
ATOM 4853 O O . VAL B 1 264 ? 24.238 -5.714 62.866 1.00 20.86 245 VAL B O 1
ATOM 4857 N N . SER B 1 265 ? 22.779 -7.361 63.281 1.00 21.97 246 SER B N 1
ATOM 4858 C CA . SER B 1 265 ? 23.850 -8.294 63.541 1.00 23.90 246 SER B CA 1
ATOM 4859 C C . SER B 1 265 ? 24.514 -8.684 62.231 1.00 22.52 246 SER B C 1
ATOM 4860 O O . SER B 1 265 ? 23.865 -8.924 61.245 1.00 24.18 246 SER B O 1
ATOM 4863 N N . PRO B 1 266 ? 25.836 -8.857 62.229 1.00 21.18 247 PRO B N 1
ATOM 4864 C CA . PRO B 1 266 ? 26.515 -9.329 61.036 1.00 25.11 247 PRO B CA 1
ATOM 4865 C C . PRO B 1 266 ? 26.057 -10.704 60.520 1.00 28.38 247 PRO B C 1
ATOM 4866 O O . PRO B 1 266 ? 26.118 -10.924 59.336 1.00 30.53 247 PRO B O 1
ATOM 4870 N N . SER B 1 267 ? 25.696 -11.620 61.400 1.00 30.11 248 SER B N 1
ATOM 4871 C CA . SER B 1 267 ? 25.122 -12.923 60.994 1.00 30.67 248 SER B CA 1
ATOM 4872 C C . SER B 1 267 ? 24.417 -13.601 62.159 1.00 30.09 248 SER B C 1
ATOM 4873 O O . SER B 1 267 ? 24.798 -13.385 63.301 1.00 26.75 248 SER B O 1
ATOM 4876 N N . PRO B 1 268 ? 23.395 -14.404 61.875 1.00 30.72 249 PRO B N 1
ATOM 4877 C CA . PRO B 1 268 ? 22.793 -15.230 62.957 1.00 35.22 249 PRO B CA 1
ATOM 4878 C C . PRO B 1 268 ? 23.821 -16.099 63.713 1.00 30.30 249 PRO B C 1
ATOM 4879 O O . PRO B 1 268 ? 23.642 -16.345 64.879 1.00 36.51 249 PRO B O 1
ATOM 4883 N N . GLU B 1 269 ? 24.894 -16.501 63.038 1.00 37.51 250 GLU B N 1
ATOM 4884 C CA . GLU B 1 269 ? 25.986 -17.241 63.708 1.00 40.15 250 GLU B CA 1
ATOM 4885 C C . GLU B 1 269 ? 26.688 -16.431 64.813 1.00 39.62 250 GLU B C 1
ATOM 4886 O O . GLU B 1 269 ? 27.026 -16.976 65.865 1.00 40.61 250 GLU B O 1
ATOM 4892 N N . ILE B 1 270 ? 26.904 -15.144 64.550 1.00 31.17 251 ILE B N 1
ATOM 4893 C CA . ILE B 1 270 ? 27.378 -14.204 65.563 1.00 32.10 251 ILE B CA 1
ATOM 4894 C C . ILE B 1 270 ? 26.337 -13.958 66.678 1.00 29.39 251 ILE B C 1
ATOM 4895 O O . ILE B 1 270 ? 26.691 -13.972 67.834 1.00 28.95 251 ILE B O 1
ATOM 4900 N N . GLY B 1 271 ? 25.061 -13.706 66.309 1.00 25.94 252 GLY B N 1
ATOM 4901 C CA . GLY B 1 271 ? 23.979 -13.617 67.256 1.00 26.87 252 GLY B CA 1
ATOM 4902 C C . GLY B 1 271 ? 22.881 -12.685 66.756 1.00 27.91 252 GLY B C 1
ATOM 4903 O O . GLY B 1 271 ? 22.880 -12.264 65.601 1.00 27.28 252 GLY B O 1
ATOM 4904 N N . THR B 1 272 ? 22.004 -12.288 67.651 1.00 27.09 253 THR B N 1
ATOM 4905 C CA . THR B 1 272 ? 20.923 -11.346 67.378 1.00 25.69 253 THR B CA 1
ATOM 4906 C C . THR B 1 272 ? 21.379 -9.961 67.830 1.00 21.84 253 THR B C 1
ATOM 4907 O O . THR B 1 272 ? 22.318 -9.850 68.647 1.00 24.77 253 THR B O 1
ATOM 4911 N N . PRO B 1 273 ? 20.710 -8.911 67.357 1.00 24.54 254 PRO B N 1
ATOM 4912 C CA . PRO B 1 273 ? 21.009 -7.603 67.939 1.00 23.13 254 PRO B CA 1
ATOM 4913 C C . PRO B 1 273 ? 20.903 -7.535 69.467 1.00 24.42 254 PRO B C 1
ATOM 4914 O O . PRO B 1 273 ? 21.795 -6.991 70.104 1.00 25.18 254 PRO B O 1
ATOM 4918 N N . ALA B 1 274 ? 19.879 -8.154 70.022 1.00 24.27 255 ALA B N 1
ATOM 4919 C CA . ALA B 1 274 ? 19.638 -8.170 71.473 1.00 26.35 255 ALA B CA 1
ATOM 4920 C C . ALA B 1 274 ? 20.800 -8.819 72.230 1.00 24.65 255 ALA B C 1
ATOM 4921 O O . ALA B 1 274 ? 21.124 -8.321 73.284 1.00 26.22 255 ALA B O 1
ATOM 4923 N N . ASP B 1 275 ? 21.438 -9.843 71.661 1.00 23.98 256 ASP B N 1
ATOM 4924 C CA . ASP B 1 275 ? 22.638 -10.476 72.290 1.00 25.95 256 ASP B CA 1
ATOM 4925 C C . ASP B 1 275 ? 23.728 -9.487 72.583 1.00 27.75 256 ASP B C 1
ATOM 4926 O O . ASP B 1 275 ? 24.499 -9.666 73.539 1.00 28.89 256 ASP B O 1
ATOM 4931 N N . PHE B 1 276 ? 23.841 -8.417 71.780 1.00 24.94 257 PHE B N 1
ATOM 4932 C CA . PHE B 1 276 ? 24.838 -7.381 71.919 1.00 25.43 257 PHE B CA 1
ATOM 4933 C C . PHE B 1 276 ? 24.378 -6.001 72.366 1.00 25.47 257 PHE B C 1
ATOM 4934 O O . PHE B 1 276 ? 25.169 -5.057 72.326 1.00 25.47 257 PHE B O 1
ATOM 4942 N N . GLY B 1 277 ? 23.142 -5.896 72.885 1.00 22.85 258 GLY B N 1
ATOM 4943 C CA . GLY B 1 277 ? 22.638 -4.631 73.368 1.00 24.18 258 GLY B CA 1
ATOM 4944 C C . GLY B 1 277 ? 22.390 -3.649 72.181 1.00 22.91 258 GLY B C 1
ATOM 4945 O O . GLY B 1 277 ? 22.394 -2.468 72.400 1.00 23.99 258 GLY B O 1
ATOM 4946 N N . LEU B 1 278 ? 22.139 -4.204 70.991 1.00 22.24 259 LEU B N 1
ATOM 4947 C CA . LEU B 1 278 ? 21.919 -3.424 69.767 1.00 19.29 259 LEU B CA 1
ATOM 4948 C C . LEU B 1 278 ? 20.421 -3.373 69.411 1.00 19.57 259 LEU B C 1
ATOM 4949 O O . LEU B 1 278 ? 19.660 -4.280 69.768 1.00 22.46 259 LEU B O 1
ATOM 4954 N N . ARG B 1 279 ? 20.037 -2.287 68.713 1.00 19.16 260 ARG B N 1
ATOM 4955 C CA . ARG B 1 279 ? 18.677 -2.087 68.246 1.00 17.93 260 ARG B CA 1
ATOM 4956 C C . ARG B 1 279 ? 18.664 -1.558 66.794 1.00 18.08 260 ARG B C 1
ATOM 4957 O O . ARG B 1 279 ? 19.278 -0.542 66.537 1.00 18.31 260 ARG B O 1
ATOM 4965 N N . PRO B 1 280 ? 18.038 -2.310 65.865 1.00 18.47 261 PRO B N 1
ATOM 4966 C CA . PRO B 1 280 ? 17.974 -1.852 64.468 1.00 17.82 261 PRO B CA 1
ATOM 4967 C C . PRO B 1 280 ? 17.492 -0.441 64.346 1.00 17.21 261 PRO B C 1
ATOM 4968 O O . PRO B 1 280 ? 16.497 -0.030 65.004 1.00 19.93 261 PRO B O 1
ATOM 4972 N N . VAL B 1 281 ? 18.192 0.344 63.558 1.00 16.38 262 VAL B N 1
ATOM 4973 C CA . VAL B 1 281 ? 17.928 1.775 63.366 1.00 18.58 262 VAL B CA 1
ATOM 4974 C C . VAL B 1 281 ? 16.865 2.078 62.371 1.00 17.45 262 VAL B C 1
ATOM 4975 O O . VAL B 1 281 ? 16.142 3.067 62.511 1.00 17.83 262 VAL B O 1
ATOM 4979 N N . MET B 1 282 ? 16.789 1.263 61.314 1.00 16.00 263 MET B N 1
ATOM 4980 C CA . MET B 1 282 ? 15.839 1.492 60.193 1.00 15.84 263 MET B CA 1
ATOM 4981 C C . MET B 1 282 ? 14.524 0.707 60.397 1.00 16.28 263 MET B C 1
ATOM 4982 O O . MET B 1 282 ? 14.544 -0.528 60.599 1.00 18.20 263 MET B O 1
ATOM 4987 N N . THR B 1 283 ? 13.398 1.390 60.158 1.00 17.84 264 THR B N 1
ATOM 4988 C CA . THR B 1 283 ? 12.076 0.780 60.034 1.00 17.94 264 THR B CA 1
ATOM 4989 C C . THR B 1 283 ? 11.574 1.175 58.648 1.00 18.23 264 THR B C 1
ATOM 4990 O O . THR B 1 283 ? 11.497 2.389 58.358 1.00 19.73 264 THR B O 1
ATOM 4994 N N . LEU B 1 284 ? 11.178 0.182 57.860 1.00 18.50 265 LEU B N 1
ATOM 4995 C CA . LEU B 1 284 ? 10.734 0.409 56.467 1.00 18.50 265 LEU B CA 1
ATOM 4996 C C . LEU B 1 284 ? 9.231 0.029 56.484 1.00 18.07 265 LEU B C 1
ATOM 4997 O O . LEU B 1 284 ? 8.850 -1.077 56.852 1.00 18.38 265 LEU B O 1
ATOM 5002 N N . ALA B 1 285 ? 8.412 0.990 56.140 1.00 18.01 266 ALA B N 1
ATOM 5003 C CA . ALA B 1 285 ? 6.948 0.843 56.161 1.00 19.84 266 ALA B CA 1
ATOM 5004 C C . ALA B 1 285 ? 6.316 1.515 54.989 1.00 19.15 266 ALA B C 1
ATOM 5005 O O . ALA B 1 285 ? 6.867 2.452 54.401 1.00 18.89 266 ALA B O 1
ATOM 5007 N N . ALA B 1 286 ? 5.112 1.054 54.652 1.00 20.52 267 ALA B N 1
ATOM 5008 C CA . ALA B 1 286 ? 4.347 1.581 53.538 1.00 18.85 267 ALA B CA 1
ATOM 5009 C C . ALA B 1 286 ? 2.852 1.605 53.888 1.00 20.04 267 ALA B C 1
ATOM 5010 O O . ALA B 1 286 ? 2.439 1.028 54.881 1.00 22.76 267 ALA B O 1
ATOM 5012 N N . SER B 1 287 ? 2.111 2.297 53.050 1.00 21.58 268 SER B N 1
ATOM 5013 C CA . SER B 1 287 ? 0.661 2.456 53.221 1.00 22.39 268 SER B CA 1
ATOM 5014 C C . SER B 1 287 ? -0.039 1.639 52.125 1.00 25.38 268 SER B C 1
ATOM 5015 O O . SER B 1 287 ? 0.272 1.810 50.955 1.00 23.46 268 SER B O 1
ATOM 5018 N N . LEU B 1 288 ? -1.002 0.789 52.488 1.00 21.62 269 LEU B N 1
ATOM 5019 C CA . LEU B 1 288 ? -1.667 -0.045 51.442 1.00 23.98 269 LEU B CA 1
ATOM 5020 C C . LEU B 1 288 ? -2.315 0.804 50.400 1.00 24.75 269 LEU B C 1
ATOM 5021 O O . LEU B 1 288 ? -3.023 1.780 50.724 1.00 24.98 269 LEU B O 1
ATOM 5026 N N . ALA B 1 289 ? -2.113 0.485 49.123 1.00 25.26 270 ALA B N 1
ATOM 5027 C CA . ALA B 1 289 ? -2.685 1.245 48.023 1.00 23.59 270 ALA B CA 1
ATOM 5028 C C . ALA B 1 289 ? -4.083 0.713 47.605 1.00 23.48 270 ALA B C 1
ATOM 5029 O O . ALA B 1 289 ? -4.812 1.429 46.951 1.00 26.68 270 ALA B O 1
ATOM 5031 N N . LEU B 1 290 ? -4.388 -0.526 47.964 1.00 24.35 271 LEU B N 1
ATOM 5032 C CA . LEU B 1 290 ? -5.604 -1.212 47.473 1.00 24.55 271 LEU B CA 1
ATOM 5033 C C . LEU B 1 290 ? -5.816 -2.403 48.323 1.00 26.34 271 LEU B C 1
ATOM 5034 O O . LEU B 1 290 ? -4.874 -3.081 48.780 1.00 25.65 271 LEU B O 1
ATOM 5039 N N . VAL B 1 291 ? -7.095 -2.643 48.617 1.00 23.58 272 VAL B N 1
ATOM 5040 C CA . VAL B 1 291 ? -7.494 -3.836 49.320 1.00 24.90 272 VAL B CA 1
ATOM 5041 C C . VAL B 1 291 ? -8.733 -4.309 48.571 1.00 27.41 272 VAL B C 1
ATOM 5042 O O . VAL B 1 291 ? -9.700 -3.545 48.469 1.00 30.86 272 VAL B O 1
ATOM 5046 N N . LYS B 1 292 ? -8.683 -5.509 48.043 1.00 26.41 273 LYS B N 1
ATOM 5047 C CA . LYS B 1 292 ? -9.817 -5.940 47.179 1.00 28.95 273 LYS B CA 1
ATOM 5048 C C . LYS B 1 292 ? -10.108 -7.414 47.324 1.00 30.81 273 LYS B C 1
ATOM 5049 O O . LYS B 1 292 ? -9.235 -8.209 47.627 1.00 25.27 273 LYS B O 1
ATOM 5055 N N . GLN B 1 293 ? -11.402 -7.774 47.131 1.00 29.24 274 GLN B N 1
ATOM 5056 C CA . GLN B 1 293 ? -11.766 -9.155 47.135 1.00 30.04 274 GLN B CA 1
ATOM 5057 C C . GLN B 1 293 ? -11.552 -9.745 45.743 1.00 26.03 274 GLN B C 1
ATOM 5058 O O . GLN B 1 293 ? -11.873 -9.081 44.745 1.00 29.40 274 GLN B O 1
ATOM 5064 N N . VAL B 1 294 ? -11.080 -10.971 45.705 1.00 26.88 275 VAL B N 1
ATOM 5065 C CA . VAL B 1 294 ? -10.917 -11.700 44.460 1.00 28.23 275 VAL B CA 1
ATOM 5066 C C . VAL B 1 294 ? -11.389 -13.138 44.626 1.00 32.54 275 VAL B C 1
ATOM 5067 O O . VAL B 1 294 ? -11.340 -13.704 45.740 1.00 32.84 275 VAL B O 1
ATOM 5071 N N . PRO B 1 295 ? -11.772 -13.756 43.501 1.00 33.31 276 PRO B N 1
ATOM 5072 C CA . PRO B 1 295 ? -12.203 -15.174 43.562 1.00 34.13 276 PRO B CA 1
ATOM 5073 C C . PRO B 1 295 ? -11.067 -16.094 43.744 1.00 34.06 276 PRO B C 1
ATOM 5074 O O . PRO B 1 295 ? -9.901 -15.692 43.637 1.00 35.21 276 PRO B O 1
ATOM 5078 N N . GLY B 1 296 ? -11.359 -17.329 44.084 1.00 34.24 277 GLY B N 1
ATOM 5079 C CA . GLY B 1 296 ? -10.390 -18.411 43.977 1.00 35.57 277 GLY B CA 1
ATOM 5080 C C . GLY B 1 296 ? -9.938 -18.624 42.532 1.00 39.84 277 GLY B C 1
ATOM 5081 O O . GLY B 1 296 ? -10.596 -18.180 41.568 1.00 40.69 277 GLY B O 1
ATOM 5082 N N . GLY B 1 297 ? -8.755 -19.231 42.386 1.00 40.01 278 GLY B N 1
ATOM 5083 C CA . GLY B 1 297 ? -8.151 -19.497 41.054 1.00 38.74 278 GLY B CA 1
ATOM 5084 C C . GLY B 1 297 ? -7.665 -18.262 40.291 1.00 36.29 278 GLY B C 1
ATOM 5085 O O . GLY B 1 297 ? -7.461 -18.314 39.066 1.00 34.83 278 GLY B O 1
ATOM 5086 N N . HIS B 1 298 ? -7.527 -17.110 40.979 1.00 32.53 279 HIS B N 1
ATOM 5087 C CA . HIS B 1 298 ? -7.043 -15.878 40.351 1.00 30.72 279 HIS B CA 1
ATOM 5088 C C . HIS B 1 298 ? -5.497 -15.823 40.501 1.00 28.65 279 HIS B C 1
ATOM 5089 O O . HIS B 1 298 ? -4.971 -15.984 41.583 1.00 29.85 279 HIS B O 1
ATOM 5096 N N . GLY B 1 299 ? -4.802 -15.674 39.384 1.00 28.56 280 GLY B N 1
ATOM 5097 C CA . GLY B 1 299 ? -3.330 -15.541 39.424 1.00 30.63 280 GLY B CA 1
ATOM 5098 C C . GLY B 1 299 ? -2.972 -14.199 40.033 1.00 27.45 280 GLY B C 1
ATOM 5099 O O . GLY B 1 299 ? -3.749 -13.252 39.989 1.00 27.63 280 GLY B O 1
ATOM 5100 N N . VAL B 1 300 ? -1.756 -14.110 40.587 1.00 28.14 281 VAL B N 1
ATOM 5101 C CA . VAL B 1 300 ? -1.326 -12.849 41.210 1.00 26.17 281 VAL B CA 1
ATOM 5102 C C . VAL B 1 300 ? 0.109 -12.531 40.746 1.00 21.16 281 VAL B C 1
ATOM 5103 O O . VAL B 1 300 ? 0.993 -13.344 40.935 1.00 23.85 281 VAL B O 1
ATOM 5107 N N . SER B 1 301 ? 0.223 -11.322 40.170 1.00 24.43 282 SER B N 1
ATOM 5108 C CA . SER B 1 301 ? 1.492 -10.757 39.731 1.00 23.16 282 SER B CA 1
ATOM 5109 C C . SER B 1 301 ? 2.147 -11.530 38.570 1.00 25.80 282 SER B C 1
ATOM 5110 O O . SER B 1 301 ? 1.562 -12.473 38.021 1.00 25.19 282 SER B O 1
ATOM 5113 N N . TYR B 1 302 ? 3.316 -11.069 38.133 1.00 22.20 283 TYR B N 1
ATOM 5114 C CA . TYR B 1 302 ? 3.915 -11.590 36.892 1.00 23.91 283 TYR B CA 1
ATOM 5115 C C . TYR B 1 302 ? 4.169 -13.069 36.945 1.00 23.29 283 TYR B C 1
ATOM 5116 O O . TYR B 1 302 ? 4.668 -13.592 37.922 1.00 24.61 283 TYR B O 1
ATOM 5125 N N . GLY B 1 303 ? 3.860 -13.739 35.808 1.00 24.05 284 GLY B N 1
ATOM 5126 C CA . GLY B 1 303 ? 4.068 -15.187 35.697 1.00 25.92 284 GLY B CA 1
ATOM 5127 C C . GLY B 1 303 ? 3.036 -15.991 36.444 1.00 25.16 284 GLY B C 1
ATOM 5128 O O . GLY B 1 303 ? 3.111 -17.203 36.442 1.00 27.06 284 GLY B O 1
ATOM 5129 N N . HIS B 1 304 ? 2.134 -15.341 37.182 1.00 26.59 285 HIS B N 1
ATOM 5130 C CA . HIS B 1 304 ? 1.149 -16.066 37.998 1.00 28.06 285 HIS B CA 1
ATOM 5131 C C . HIS B 1 304 ? 1.769 -17.157 38.847 1.00 31.80 285 HIS B C 1
ATOM 5132 O O . HIS B 1 304 ? 1.332 -18.299 38.836 1.00 30.07 285 HIS B O 1
ATOM 5139 N N . HIS B 1 305 ? 2.821 -16.808 39.624 1.00 28.04 286 HIS B N 1
ATOM 5140 C CA . HIS B 1 305 ? 3.482 -17.750 40.527 1.00 28.84 286 HIS B CA 1
ATOM 5141 C C . HIS B 1 305 ? 2.779 -17.940 41.866 1.00 31.23 286 HIS B C 1
ATOM 5142 O O . HIS B 1 305 ? 3.156 -18.790 42.683 1.00 36.14 286 HIS B O 1
ATOM 5149 N N . TYR B 1 306 ? 1.716 -17.175 42.070 1.00 31.52 287 TYR B N 1
ATOM 5150 C CA . TYR B 1 306 ? 0.762 -17.466 43.127 1.00 32.52 287 TYR B CA 1
ATOM 5151 C C . TYR B 1 306 ? -0.664 -17.423 42.517 1.00 31.05 287 TYR B C 1
ATOM 5152 O O . TYR B 1 306 ? -0.946 -16.595 41.620 1.00 28.81 287 TYR B O 1
ATOM 5161 N N . THR B 1 307 ? -1.509 -18.320 43.002 1.00 29.01 288 THR B N 1
ATOM 5162 C CA . THR B 1 307 ? -2.897 -18.388 42.606 1.00 30.65 288 THR B CA 1
ATOM 5163 C C . THR B 1 307 ? -3.701 -18.509 43.867 1.00 28.33 288 THR B C 1
ATOM 5164 O O . THR B 1 307 ? -3.343 -19.287 44.738 1.00 36.62 288 THR B O 1
ATOM 5168 N N . THR B 1 308 ? -4.740 -17.691 43.966 1.00 30.96 289 THR B N 1
ATOM 5169 C CA . THR B 1 308 ? -5.557 -17.651 45.163 1.00 31.54 289 THR B CA 1
ATOM 5170 C C . THR B 1 308 ? -6.202 -19.052 45.351 1.00 36.34 289 THR B C 1
ATOM 5171 O O . THR B 1 308 ? -6.661 -19.650 44.357 1.00 33.21 289 THR B O 1
ATOM 5175 N N . PRO B 1 309 ? -6.091 -19.627 46.544 1.00 40.16 290 PRO B N 1
ATOM 5176 C CA . PRO B 1 309 ? -6.673 -20.964 46.764 1.00 41.66 290 PRO B CA 1
ATOM 5177 C C . PRO B 1 309 ? -8.210 -20.953 46.872 1.00 45.50 290 PRO B C 1
ATOM 5178 O O . PRO B 1 309 ? -8.840 -21.983 46.639 1.00 51.95 290 PRO B O 1
ATOM 5182 N N . GLY B 1 310 ? -8.788 -19.808 47.242 1.00 43.64 291 GLY B N 1
ATOM 5183 C CA . GLY B 1 310 ? -10.229 -19.621 47.331 1.00 41.83 291 GLY B CA 1
ATOM 5184 C C . GLY B 1 310 ? -10.520 -18.153 47.348 1.00 40.20 291 GLY B C 1
ATOM 5185 O O . GLY B 1 310 ? -9.597 -17.347 47.155 1.00 38.82 291 GLY B O 1
ATOM 5186 N N . GLU B 1 311 ? -11.788 -17.784 47.521 1.00 38.87 292 GLU B N 1
ATOM 5187 C CA . GLU B 1 311 ? -12.183 -16.386 47.599 1.00 40.74 292 GLU B CA 1
ATOM 5188 C C . GLU B 1 311 ? -11.365 -15.736 48.745 1.00 43.61 292 GLU B C 1
ATOM 5189 O O . GLU B 1 311 ? -11.240 -16.303 49.834 1.00 40.29 292 GLU B O 1
ATOM 5195 N N . THR B 1 312 ? -10.780 -14.570 48.477 1.00 39.37 293 THR B N 1
ATOM 5196 C CA . THR B 1 312 ? -9.856 -13.958 49.478 1.00 34.15 293 THR B CA 1
ATOM 5197 C C . THR B 1 312 ? -9.758 -12.465 49.245 1.00 31.75 293 THR B C 1
ATOM 5198 O O . THR B 1 312 ? -10.410 -11.914 48.341 1.00 32.32 293 THR B O 1
ATOM 5202 N N . THR B 1 313 ? -8.951 -11.788 50.078 1.00 34.51 294 THR B N 1
ATOM 5203 C CA . THR B 1 313 ? -8.666 -10.382 49.854 1.00 27.37 294 THR B CA 1
ATOM 5204 C C . THR B 1 313 ? -7.123 -10.224 49.596 1.00 26.02 294 THR B C 1
ATOM 5205 O O . THR B 1 313 ? -6.329 -10.979 50.107 1.00 27.70 294 THR B O 1
ATOM 5209 N N . LEU B 1 314 ? -6.843 -9.308 48.690 1.00 25.72 295 LEU B N 1
ATOM 5210 C CA . LEU B 1 314 ? -5.464 -8.974 48.351 1.00 27.17 295 LEU B CA 1
ATOM 5211 C C . LEU B 1 314 ? -5.199 -7.576 48.816 1.00 25.12 295 LEU B C 1
ATOM 5212 O O . LEU B 1 314 ? -6.014 -6.676 48.660 1.00 25.88 295 LEU B O 1
ATOM 5217 N N . GLY B 1 315 ? -3.964 -7.362 49.287 1.00 26.39 296 GLY B N 1
ATOM 5218 C CA . GLY B 1 315 ? -3.499 -6.028 49.635 1.00 24.14 296 GLY B CA 1
ATOM 5219 C C . GLY B 1 315 ? -2.292 -5.640 48.773 1.00 23.08 296 GLY B C 1
ATOM 5220 O O . GLY B 1 315 ? -1.424 -6.460 48.590 1.00 23.85 296 GLY B O 1
ATOM 5221 N N . LEU B 1 316 ? -2.301 -4.420 48.281 1.00 20.18 297 LEU B N 1
ATOM 5222 C CA . LEU B 1 316 ? -1.251 -3.935 47.399 1.00 22.08 297 LEU B CA 1
ATOM 5223 C C . LEU B 1 316 ? -0.272 -3.027 48.152 1.00 20.17 297 LEU B C 1
ATOM 5224 O O . LEU B 1 316 ? -0.671 -1.981 48.694 1.00 22.39 297 LEU B O 1
ATOM 5229 N N . VAL B 1 317 ? 0.965 -3.468 48.274 1.00 20.23 298 VAL B N 1
ATOM 5230 C CA . VAL B 1 317 ? 1.986 -2.715 49.062 1.00 19.85 298 VAL B CA 1
ATOM 5231 C C . VAL B 1 317 ? 2.803 -1.949 48.011 1.00 20.32 298 VAL B C 1
ATOM 5232 O O . VAL B 1 317 ? 3.386 -2.576 47.125 1.00 19.81 298 VAL B O 1
ATOM 5236 N N . PRO B 1 318 ? 2.820 -0.615 48.054 1.00 20.08 299 PRO B N 1
ATOM 5237 C CA . PRO B 1 318 ? 3.371 0.214 46.983 1.00 19.98 299 PRO B CA 1
ATOM 5238 C C . PRO B 1 318 ? 4.887 0.456 47.122 1.00 19.50 299 PRO B C 1
ATOM 5239 O O . PRO B 1 318 ? 5.367 1.576 47.097 1.00 19.11 299 PRO B O 1
ATOM 5243 N N . LEU B 1 319 ? 5.600 -0.630 47.272 1.00 17.99 300 LEU B N 1
ATOM 5244 C CA . LEU B 1 319 ? 7.079 -0.670 47.221 1.00 18.67 300 LEU B CA 1
ATOM 5245 C C . LEU B 1 319 ? 7.426 -1.813 46.288 1.00 18.34 300 LEU B C 1
ATOM 5246 O O . LEU B 1 319 ? 6.892 -2.862 46.424 1.00 19.66 300 LEU B O 1
ATOM 5251 N N . GLY B 1 320 ? 8.514 -1.659 45.513 1.00 17.32 301 GLY B N 1
ATOM 5252 C CA . GLY B 1 320 ? 8.992 -2.725 44.626 1.00 17.19 301 GLY B CA 1
ATOM 5253 C C . GLY B 1 320 ? 10.489 -2.746 44.531 1.00 17.31 301 GLY B C 1
ATOM 5254 O O . GLY B 1 320 ? 11.176 -2.110 45.329 1.00 16.05 301 GLY B O 1
ATOM 5255 N N . TYR B 1 321 ? 11.027 -3.518 43.591 1.00 16.39 302 TYR B N 1
ATOM 5256 C CA . TYR B 1 321 ? 12.482 -3.647 43.529 1.00 17.12 302 TYR B CA 1
ATOM 5257 C C . TYR B 1 321 ? 13.201 -2.344 43.155 1.00 16.90 302 TYR B C 1
ATOM 5258 O O . TYR B 1 321 ? 14.359 -2.166 43.584 1.00 16.68 302 TYR B O 1
ATOM 5267 N N . ALA B 1 322 ? 12.532 -1.400 42.494 1.00 17.43 303 ALA B N 1
ATOM 5268 C CA . ALA B 1 322 ? 13.175 -0.038 42.296 1.00 18.77 303 ALA B CA 1
ATOM 5269 C C . ALA B 1 322 ? 13.380 0.659 43.639 1.00 17.88 303 ALA B C 1
ATOM 5270 O O . ALA B 1 322 ? 14.290 1.448 43.759 1.00 18.50 303 ALA B O 1
ATOM 5272 N N . ASP B 1 323 ? 12.565 0.324 44.632 1.00 17.10 304 ASP B N 1
ATOM 5273 C CA . ASP B 1 323 ? 12.706 0.835 45.994 1.00 17.00 304 ASP B CA 1
ATOM 5274 C C . ASP B 1 323 ? 13.627 0.012 46.824 1.00 18.26 304 ASP B C 1
ATOM 5275 O O . ASP B 1 323 ? 13.793 0.286 48.024 1.00 18.09 304 ASP B O 1
ATOM 5280 N N . GLY B 1 324 ? 14.239 -1.035 46.264 1.00 17.25 305 GLY B N 1
ATOM 5281 C CA . GLY B 1 324 ? 15.131 -1.884 47.049 1.00 15.97 305 GLY B CA 1
ATOM 5282 C C . GLY B 1 324 ? 14.470 -3.132 47.695 1.00 17.38 305 GLY B C 1
ATOM 5283 O O . GLY B 1 324 ? 15.024 -3.712 48.597 1.00 19.36 305 GLY B O 1
ATOM 5284 N N . ILE B 1 325 ? 13.201 -3.409 47.341 1.00 16.52 306 ILE B N 1
ATOM 5285 C CA . ILE B 1 325 ? 12.557 -4.635 47.835 1.00 18.28 306 ILE B CA 1
ATOM 5286 C C . ILE B 1 325 ? 13.143 -5.723 46.862 1.00 19.33 306 ILE B C 1
ATOM 5287 O O . ILE B 1 325 ? 12.772 -5.726 45.672 1.00 20.62 306 ILE B O 1
ATOM 5292 N N . PRO B 1 326 ? 13.944 -6.643 47.364 1.00 18.89 307 PRO B N 1
ATOM 5293 C CA . PRO B 1 326 ? 14.670 -7.527 46.428 1.00 19.81 307 PRO B CA 1
ATOM 5294 C C . PRO B 1 326 ? 13.714 -8.473 45.721 1.00 20.85 307 PRO B C 1
ATOM 5295 O O . PRO B 1 326 ? 12.858 -9.103 46.392 1.00 21.39 307 PRO B O 1
ATOM 5299 N N . ARG B 1 327 ? 13.847 -8.541 44.412 1.00 19.61 308 ARG B N 1
ATOM 5300 C CA . ARG B 1 327 ? 13.032 -9.433 43.646 1.00 19.19 308 ARG B CA 1
ATOM 5301 C C . ARG B 1 327 ? 13.203 -10.910 44.134 1.00 20.91 308 ARG B C 1
ATOM 5302 O O . ARG B 1 327 ? 12.255 -11.669 44.052 1.00 19.66 308 ARG B O 1
ATOM 5310 N N . HIS B 1 328 ? 14.366 -11.268 44.650 1.00 19.86 309 HIS B N 1
ATOM 5311 C CA . HIS B 1 328 ? 14.558 -12.584 45.237 1.00 21.96 309 HIS B CA 1
ATOM 5312 C C . HIS B 1 328 ? 13.633 -12.925 46.407 1.00 23.16 309 HIS B C 1
ATOM 5313 O O . HIS B 1 328 ? 13.491 -14.069 46.721 1.00 23.96 309 HIS B O 1
ATOM 5320 N N . ALA B 1 329 ? 12.984 -11.943 47.036 1.00 21.13 310 ALA B N 1
ATOM 5321 C CA . ALA B 1 329 ? 12.036 -12.192 48.082 1.00 20.48 310 ALA B CA 1
ATOM 5322 C C . ALA B 1 329 ? 10.600 -12.457 47.551 1.00 21.43 310 ALA B C 1
ATOM 5323 O O . ALA B 1 329 ? 9.657 -12.436 48.343 1.00 20.55 310 ALA B O 1
ATOM 5325 N N . SER B 1 330 ? 10.459 -12.626 46.249 1.00 19.28 311 SER B N 1
ATOM 5326 C CA . SER B 1 330 ? 9.199 -12.992 45.631 1.00 21.20 311 SER B CA 1
ATOM 5327 C C . SER B 1 330 ? 8.670 -14.310 46.287 1.00 19.78 311 SER B C 1
ATOM 5328 O O . SER B 1 330 ? 9.468 -15.182 46.625 1.00 23.50 311 SER B O 1
ATOM 5331 N N . SER B 1 331 ? 7.381 -14.283 46.597 1.00 21.04 312 SER B N 1
ATOM 5332 C CA . SER B 1 331 ? 6.735 -15.353 47.331 1.00 23.64 312 SER B CA 1
ATOM 5333 C C . SER B 1 331 ? 7.189 -15.593 48.767 1.00 27.27 312 SER B C 1
ATOM 5334 O O . SER B 1 331 ? 6.701 -16.535 49.376 1.00 29.17 312 SER B O 1
ATOM 5337 N N . SER B 1 332 ? 8.089 -14.757 49.362 1.00 22.96 313 SER B N 1
ATOM 5338 C CA . SER B 1 332 ? 8.604 -15.051 50.661 1.00 25.51 313 SER B CA 1
ATOM 5339 C C . SER B 1 332 ? 8.826 -13.888 51.611 1.00 25.27 313 SER B C 1
ATOM 5340 O O . SER B 1 332 ? 8.836 -14.086 52.826 1.00 25.57 313 SER B O 1
ATOM 5343 N N . GLY B 1 333 ? 8.918 -12.662 51.094 1.00 23.95 314 GLY B N 1
ATOM 5344 C CA . GLY B 1 333 ? 9.170 -11.530 52.010 1.00 21.89 314 GLY B CA 1
ATOM 5345 C C . GLY B 1 333 ? 8.082 -11.299 53.046 1.00 23.26 314 GLY B C 1
ATOM 5346 O O . GLY B 1 333 ? 6.897 -11.382 52.686 1.00 23.96 314 GLY B O 1
ATOM 5347 N N . PRO B 1 334 ? 8.453 -11.070 54.316 1.00 22.20 315 PRO B N 1
ATOM 5348 C CA . PRO B 1 334 ? 7.434 -10.957 55.313 1.00 23.51 315 PRO B CA 1
ATOM 5349 C C . PRO B 1 334 ? 7.025 -9.482 55.506 1.00 22.38 315 PRO B C 1
ATOM 5350 O O . PRO B 1 334 ? 7.887 -8.605 55.427 1.00 23.45 315 PRO B O 1
ATOM 5354 N N . VAL B 1 335 ? 5.758 -9.238 55.852 1.00 21.88 316 VAL B N 1
ATOM 5355 C CA A VAL B 1 335 ? 5.262 -7.883 56.104 0.50 22.78 316 VAL B CA 1
ATOM 5356 C CA B VAL B 1 335 ? 5.296 -7.887 56.139 0.50 21.70 316 VAL B CA 1
ATOM 5357 C C . VAL B 1 335 ? 4.153 -7.932 57.145 1.00 25.05 316 VAL B C 1
ATOM 5358 O O . VAL B 1 335 ? 3.248 -8.724 56.991 1.00 26.52 316 VAL B O 1
ATOM 5365 N N . LEU B 1 336 ? 4.245 -7.087 58.156 1.00 23.42 317 LEU B N 1
ATOM 5366 C CA . LEU B 1 336 ? 3.190 -6.969 59.164 1.00 24.92 317 LEU B CA 1
ATOM 5367 C C . LEU B 1 336 ? 2.093 -6.093 58.561 1.00 22.87 317 LEU B C 1
ATOM 5368 O O . LEU B 1 336 ? 2.290 -4.896 58.289 1.00 23.21 317 LEU B O 1
ATOM 5373 N N . VAL B 1 337 ? 0.892 -6.643 58.417 1.00 24.65 318 VAL B N 1
ATOM 5374 C CA . VAL B 1 337 ? -0.254 -5.858 58.000 1.00 26.19 318 VAL B CA 1
ATOM 5375 C C . VAL B 1 337 ? -1.510 -6.264 58.832 1.00 28.86 318 VAL B C 1
ATOM 5376 O O . VAL B 1 337 ? -1.773 -7.478 58.951 1.00 28.06 318 VAL B O 1
ATOM 5380 N N . ASP B 1 338 ? -2.218 -5.294 59.375 1.00 33.97 319 ASP B N 1
ATOM 5381 C CA . ASP B 1 338 ? -3.504 -5.551 60.069 1.00 34.06 319 ASP B CA 1
ATOM 5382 C C . ASP B 1 338 ? -3.364 -6.669 61.123 1.00 40.87 319 ASP B C 1
ATOM 5383 O O . ASP B 1 338 ? -4.129 -7.649 61.130 1.00 35.04 319 ASP B O 1
ATOM 5388 N N . GLY B 1 339 ? -2.311 -6.550 61.948 1.00 35.60 320 GLY B N 1
ATOM 5389 C CA . GLY B 1 339 ? -2.065 -7.442 63.069 1.00 37.79 320 GLY B CA 1
ATOM 5390 C C . GLY B 1 339 ? -1.449 -8.802 62.844 1.00 37.37 320 GLY B C 1
ATOM 5391 O O . GLY B 1 339 ? -1.244 -9.501 63.797 1.00 35.75 320 GLY B O 1
ATOM 5392 N N . LYS B 1 340 ? -1.130 -9.174 61.596 1.00 37.80 321 LYS B N 1
ATOM 5393 C CA . LYS B 1 340 ? -0.514 -10.469 61.319 1.00 37.03 321 LYS B CA 1
ATOM 5394 C C . LYS B 1 340 ? 0.609 -10.319 60.326 1.00 29.77 321 LYS B C 1
ATOM 5395 O O . LYS B 1 340 ? 0.517 -9.460 59.438 1.00 27.51 321 LYS B O 1
ATOM 5401 N N . TRP B 1 341 ? 1.593 -11.195 60.420 1.00 27.98 322 TRP B N 1
ATOM 5402 C CA . TRP B 1 341 ? 2.599 -11.356 59.340 1.00 30.12 322 TRP B CA 1
ATOM 5403 C C . TRP B 1 341 ? 1.935 -11.906 58.093 1.00 32.73 322 TRP B C 1
ATOM 5404 O O . TRP B 1 341 ? 1.207 -12.905 58.149 1.00 32.34 322 TRP B O 1
ATOM 5415 N N . ARG B 1 342 ? 2.139 -11.210 56.964 1.00 25.64 323 ARG B N 1
ATOM 5416 C CA . ARG B 1 342 ? 1.779 -11.688 55.644 1.00 26.56 323 ARG B CA 1
ATOM 5417 C C . ARG B 1 342 ? 3.081 -11.966 54.917 1.00 26.47 323 ARG B C 1
ATOM 5418 O O . ARG B 1 342 ? 4.152 -11.581 55.387 1.00 28.78 323 ARG B O 1
ATOM 5426 N N . THR B 1 343 ? 2.980 -12.690 53.837 1.00 28.41 324 THR B N 1
ATOM 5427 C CA A THR B 1 343 ? 4.092 -12.898 52.930 0.50 30.98 324 THR B CA 1
ATOM 5428 C CA B THR B 1 343 ? 4.062 -12.940 52.915 0.50 30.18 324 THR B CA 1
ATOM 5429 C C . THR B 1 343 ? 3.747 -12.371 51.547 1.00 29.04 324 THR B C 1
ATOM 5430 O O . THR B 1 343 ? 2.573 -12.370 51.100 1.00 26.24 324 THR B O 1
ATOM 5437 N N . VAL B 1 344 ? 4.772 -11.937 50.833 1.00 25.33 325 VAL B N 1
ATOM 5438 C CA . VAL B 1 344 ? 4.624 -11.595 49.444 1.00 24.76 325 VAL B CA 1
ATOM 5439 C C . VAL B 1 344 ? 3.896 -12.733 48.675 1.00 22.33 325 VAL B C 1
ATOM 5440 O O . VAL B 1 344 ? 4.343 -13.859 48.715 1.00 25.03 325 VAL B O 1
ATOM 5444 N N . ALA B 1 345 ? 2.924 -12.357 47.871 1.00 24.25 326 ALA B N 1
ATOM 5445 C CA . ALA B 1 345 ? 2.217 -13.299 46.962 1.00 24.10 326 ALA B CA 1
ATOM 5446 C C . ALA B 1 345 ? 2.765 -13.112 45.561 1.00 22.40 326 ALA B C 1
ATOM 5447 O O . ALA B 1 345 ? 2.523 -12.137 44.903 1.00 25.75 326 ALA B O 1
ATOM 5449 N N . GLY B 1 346 ? 3.531 -14.096 45.125 1.00 22.73 327 GLY B N 1
ATOM 5450 C CA . GLY B 1 346 ? 4.110 -14.083 43.788 1.00 24.07 327 GLY B CA 1
ATOM 5451 C C . GLY B 1 346 ? 5.203 -13.041 43.604 1.00 23.55 327 GLY B C 1
ATOM 5452 O O . GLY B 1 346 ? 5.901 -12.707 44.566 1.00 21.83 327 GLY B O 1
ATOM 5453 N N . ARG B 1 347 ? 5.348 -12.617 42.362 1.00 23.46 328 ARG B N 1
ATOM 5454 C CA A ARG B 1 347 ? 6.515 -11.814 41.960 0.50 22.51 328 ARG B CA 1
ATOM 5455 C CA B ARG B 1 347 ? 6.517 -11.817 41.964 0.50 24.07 328 ARG B CA 1
ATOM 5456 C C . ARG B 1 347 ? 6.429 -10.374 42.454 1.00 21.36 328 ARG B C 1
ATOM 5457 O O . ARG B 1 347 ? 5.380 -9.720 42.367 1.00 20.56 328 ARG B O 1
ATOM 5472 N N . ILE B 1 348 ? 7.567 -9.878 42.959 1.00 19.65 329 ILE B N 1
ATOM 5473 C CA . ILE B 1 348 ? 7.669 -8.494 43.301 1.00 19.28 329 ILE B CA 1
ATOM 5474 C C . ILE B 1 348 ? 7.863 -7.788 41.984 1.00 20.51 329 ILE B C 1
ATOM 5475 O O . ILE B 1 348 ? 8.721 -8.187 41.195 1.00 21.01 329 ILE B O 1
ATOM 5480 N N . ALA B 1 349 ? 7.165 -6.664 41.798 1.00 17.59 330 ALA B N 1
ATOM 5481 C CA . ALA B 1 349 ? 7.234 -5.806 40.616 1.00 18.21 330 ALA B CA 1
ATOM 5482 C C . ALA B 1 349 ? 8.149 -4.648 40.895 1.00 17.24 330 ALA B C 1
ATOM 5483 O O . ALA B 1 349 ? 8.757 -4.552 42.000 1.00 17.37 330 ALA B O 1
ATOM 5485 N N . MET B 1 350 ? 8.341 -3.795 39.910 1.00 16.74 331 MET B N 1
ATOM 5486 C CA . MET B 1 350 ? 9.286 -2.702 40.073 1.00 19.55 331 MET B CA 1
ATOM 5487 C C . MET B 1 350 ? 8.895 -1.710 41.195 1.00 18.93 331 MET B C 1
ATOM 5488 O O . MET B 1 350 ? 9.742 -1.183 41.874 1.00 17.23 331 MET B O 1
ATOM 5493 N N . ASP B 1 351 ? 7.585 -1.525 41.321 1.00 17.81 332 ASP B N 1
ATOM 5494 C CA . ASP B 1 351 ? 7.043 -0.484 42.193 1.00 21.91 332 ASP B CA 1
ATOM 5495 C C . ASP B 1 351 ? 6.070 -0.990 43.268 1.00 19.63 332 ASP B C 1
ATOM 5496 O O . ASP B 1 351 ? 5.616 -0.178 44.108 1.00 19.95 332 ASP B O 1
ATOM 5501 N N . GLN B 1 352 ? 5.757 -2.264 43.318 1.00 21.87 333 GLN B N 1
ATOM 5502 C CA . GLN B 1 352 ? 4.699 -2.792 44.185 1.00 21.16 333 GLN B CA 1
ATOM 5503 C C . GLN B 1 352 ? 4.797 -4.274 44.311 1.00 17.52 333 GLN B C 1
ATOM 5504 O O . GLN B 1 352 ? 5.424 -4.928 43.497 1.00 18.95 333 GLN B O 1
ATOM 5510 N N . PHE B 1 353 ? 4.112 -4.822 45.307 1.00 18.57 334 PHE B N 1
ATOM 5511 C CA . PHE B 1 353 ? 3.900 -6.239 45.407 1.00 19.36 334 PHE B CA 1
ATOM 5512 C C . PHE B 1 353 ? 2.585 -6.431 46.152 1.00 21.99 334 PHE B C 1
ATOM 5513 O O . PHE B 1 353 ? 2.025 -5.503 46.784 1.00 22.11 334 PHE B O 1
ATOM 5521 N N . VAL B 1 354 ? 2.116 -7.645 46.068 1.00 23.33 335 VAL B N 1
ATOM 5522 C CA . VAL B 1 354 ? 0.826 -8.047 46.649 1.00 22.68 335 VAL B CA 1
ATOM 5523 C C . VAL B 1 354 ? 1.019 -8.957 47.819 1.00 21.87 335 VAL B C 1
ATOM 5524 O O . VAL B 1 354 ? 1.952 -9.735 47.860 1.00 24.09 335 VAL B O 1
ATOM 5528 N N . VAL B 1 355 ? 0.102 -8.867 48.822 1.00 24.39 336 VAL B N 1
ATOM 5529 C CA . VAL B 1 355 ? -0.002 -9.905 49.851 1.00 26.42 336 VAL B CA 1
ATOM 5530 C C . VAL B 1 355 ? -1.475 -10.450 49.836 1.00 24.78 336 VAL B C 1
ATOM 5531 O O . VAL B 1 355 ? -2.375 -9.712 49.601 1.00 27.27 336 VAL B O 1
ATOM 5535 N N . ASP B 1 356 ? -1.625 -11.714 50.143 1.00 29.80 337 ASP B N 1
ATOM 5536 C CA . ASP B 1 356 ? -2.956 -12.331 50.335 1.00 26.74 337 ASP B CA 1
ATOM 5537 C C . ASP B 1 356 ? -3.309 -12.081 51.792 1.00 26.76 337 ASP B C 1
ATOM 5538 O O . ASP B 1 356 ? -2.569 -12.510 52.699 1.00 30.13 337 ASP B O 1
ATOM 5543 N N . LEU B 1 357 ? -4.355 -11.332 52.008 1.00 26.39 338 LEU B N 1
ATOM 5544 C CA . LEU B 1 357 ? -4.780 -10.981 53.370 1.00 29.20 338 LEU B CA 1
ATOM 5545 C C . LEU B 1 357 ? -5.802 -12.004 53.958 1.00 34.39 338 LEU B C 1
ATOM 5546 O O . LEU B 1 357 ? -6.272 -11.793 55.092 1.00 33.93 338 LEU B O 1
ATOM 5551 N N . GLY B 1 358 ? -6.107 -13.060 53.201 1.00 33.56 339 GLY B N 1
ATOM 5552 C CA . GLY B 1 358 ? -6.919 -14.212 53.718 1.00 34.55 339 GLY B CA 1
ATOM 5553 C C . GLY B 1 358 ? -8.340 -13.858 54.099 1.00 33.56 339 GLY B C 1
ATOM 5554 O O . GLY B 1 358 ? -8.895 -14.511 54.968 1.00 38.47 339 GLY B O 1
ATOM 5555 N N . GLY B 1 359 ? -8.876 -12.771 53.555 1.00 32.34 340 GLY B N 1
ATOM 5556 C CA . GLY B 1 359 ? -10.208 -12.293 53.920 1.00 40.89 340 GLY B CA 1
ATOM 5557 C C . GLY B 1 359 ? -10.232 -11.085 54.833 1.00 36.93 340 GLY B C 1
ATOM 5558 O O . GLY B 1 359 ? -11.236 -10.377 54.874 1.00 40.54 340 GLY B O 1
ATOM 5559 N N . ASP B 1 360 ? -9.108 -10.739 55.485 1.00 34.90 341 ASP B N 1
ATOM 5560 C CA . ASP B 1 360 ? -9.089 -9.500 56.271 1.00 32.11 341 ASP B CA 1
ATOM 5561 C C . ASP B 1 360 ? -9.267 -8.294 55.384 1.00 31.87 341 ASP B C 1
ATOM 5562 O O . ASP B 1 360 ? -8.880 -8.289 54.191 1.00 36.26 341 ASP B O 1
ATOM 5567 N N . ARG B 1 361 ? -9.836 -7.237 55.936 1.00 31.69 342 ARG B N 1
ATOM 5568 C CA . ARG B 1 361 ? -10.173 -6.049 55.193 1.00 34.21 342 ARG B CA 1
ATOM 5569 C C . ARG B 1 361 ? -9.704 -4.826 55.905 1.00 34.50 342 ARG B C 1
ATOM 5570 O O . ARG B 1 361 ? -10.497 -3.962 56.317 1.00 29.67 342 ARG B O 1
ATOM 5578 N N . PRO B 1 362 ? -8.351 -4.671 55.985 1.00 29.68 343 PRO B N 1
ATOM 5579 C CA . PRO B 1 362 ? -7.895 -3.408 56.412 1.00 29.63 343 PRO B CA 1
ATOM 5580 C C . PRO B 1 362 ? -8.275 -2.343 55.446 1.00 26.47 343 PRO B C 1
ATOM 5581 O O . PRO B 1 362 ? -8.700 -2.573 54.335 1.00 29.37 343 PRO B O 1
ATOM 5585 N N . GLU B 1 363 ? -8.159 -1.137 55.894 1.00 27.14 344 GLU B N 1
ATOM 5586 C CA . GLU B 1 363 ? -8.519 -0.062 55.053 1.00 30.28 344 GLU B CA 1
ATOM 5587 C C . GLU B 1 363 ? -7.397 0.305 54.139 1.00 35.72 344 GLU B C 1
ATOM 5588 O O . GLU B 1 363 ? -6.262 0.108 54.470 1.00 28.73 344 GLU B O 1
ATOM 5594 N N . PRO B 1 364 ? -7.730 0.877 52.997 1.00 35.47 345 PRO B N 1
ATOM 5595 C CA . PRO B 1 364 ? -6.661 1.430 52.207 1.00 32.79 345 PRO B CA 1
ATOM 5596 C C . PRO B 1 364 ? -5.907 2.465 53.034 1.00 31.67 345 PRO B C 1
ATOM 5597 O O . PRO B 1 364 ? -6.483 3.197 53.827 1.00 29.78 345 PRO B O 1
ATOM 5601 N N . GLY B 1 365 ? -4.609 2.528 52.859 1.00 25.63 346 GLY B N 1
ATOM 5602 C CA . GLY B 1 365 ? -3.793 3.437 53.623 1.00 27.04 346 GLY B CA 1
ATOM 5603 C C . GLY B 1 365 ? -3.286 2.826 54.918 1.00 24.85 346 GLY B C 1
ATOM 5604 O O . GLY B 1 365 ? -2.499 3.491 55.587 1.00 28.63 346 GLY B O 1
ATOM 5605 N N . ALA B 1 366 ? -3.727 1.607 55.261 1.00 24.57 347 ALA B N 1
ATOM 5606 C CA . ALA B 1 366 ? -3.339 0.993 56.480 1.00 25.79 347 ALA B CA 1
ATOM 5607 C C . ALA B 1 366 ? -1.818 0.685 56.407 1.00 26.34 347 ALA B C 1
ATOM 5608 O O . ALA B 1 366 ? -1.283 0.422 55.322 1.00 25.01 347 ALA B O 1
ATOM 5610 N N . GLU B 1 367 ? -1.184 0.727 57.546 1.00 24.55 348 GLU B N 1
ATOM 5611 C CA . GLU B 1 367 ? 0.272 0.544 57.609 1.00 26.31 348 GLU B CA 1
ATOM 5612 C C . GLU B 1 367 ? 0.709 -0.883 57.361 1.00 23.57 348 GLU B C 1
ATOM 5613 O O . GLU B 1 367 ? 0.204 -1.850 57.979 1.00 25.51 348 GLU B O 1
ATOM 5619 N N . ALA B 1 368 ? 1.732 -1.037 56.495 1.00 21.28 349 ALA B N 1
ATOM 5620 C CA . ALA B 1 368 ? 2.336 -2.293 56.270 1.00 19.56 349 ALA B CA 1
ATOM 5621 C C . ALA B 1 368 ? 3.796 -2.115 56.733 1.00 22.34 349 ALA B C 1
ATOM 5622 O O . ALA B 1 368 ? 4.496 -1.257 56.160 1.00 21.87 349 ALA B O 1
ATOM 5624 N N . VAL B 1 369 ? 4.225 -2.853 57.735 1.00 20.31 350 VAL B N 1
ATOM 5625 C CA . VAL B 1 369 ? 5.604 -2.656 58.229 1.00 20.36 350 VAL B CA 1
ATOM 5626 C C . VAL B 1 369 ? 6.461 -3.803 57.712 1.00 20.04 350 VAL B C 1
ATOM 5627 O O . VAL B 1 369 ? 6.273 -4.987 58.075 1.00 20.82 350 VAL B O 1
ATOM 5631 N N . LEU B 1 370 ? 7.401 -3.481 56.834 1.00 20.11 351 LEU B N 1
ATOM 5632 C CA . LEU B 1 370 ? 8.216 -4.525 56.214 1.00 19.32 351 LEU B CA 1
ATOM 5633 C C . LEU B 1 370 ? 9.321 -5.036 57.148 1.00 18.55 351 LEU B C 1
ATOM 5634 O O . LEU B 1 370 ? 9.558 -6.243 57.268 1.00 19.38 351 LEU B O 1
ATOM 5639 N N . PHE B 1 371 ? 9.996 -4.094 57.786 1.00 20.01 352 PHE B N 1
ATOM 5640 C CA . PHE B 1 371 ? 11.012 -4.442 58.784 1.00 20.28 352 PHE B CA 1
ATOM 5641 C C . PHE B 1 371 ? 11.280 -3.302 59.750 1.00 18.81 352 PHE B C 1
ATOM 5642 O O . PHE B 1 371 ? 11.035 -2.155 59.465 1.00 19.37 352 PHE B O 1
ATOM 5650 N N . GLY B 1 372 ? 11.814 -3.675 60.919 1.00 19.38 353 GLY B N 1
ATOM 5651 C CA . GLY B 1 372 ? 12.223 -2.728 61.937 1.00 19.59 353 GLY B CA 1
ATOM 5652 C C . GLY B 1 372 ? 12.970 -3.478 63.045 1.00 21.46 353 GLY B C 1
ATOM 5653 O O . GLY B 1 372 ? 13.410 -4.622 62.854 1.00 21.27 353 GLY B O 1
ATOM 5654 N N . PRO B 1 373 ? 12.979 -2.885 64.241 1.00 20.50 354 PRO B N 1
ATOM 5655 C CA . PRO B 1 373 ? 13.690 -3.473 65.357 1.00 22.28 354 PRO B CA 1
ATOM 5656 C C . PRO B 1 373 ? 12.998 -4.744 65.862 1.00 26.53 354 PRO B C 1
ATOM 5657 O O . PRO B 1 373 ? 13.697 -5.640 66.380 1.00 31.64 354 PRO B O 1
ATOM 5661 N N . GLY B 1 374 ? 11.686 -4.854 65.673 1.00 27.71 355 GLY B N 1
ATOM 5662 C CA . GLY B 1 374 ? 10.962 -6.134 65.916 1.00 31.94 355 GLY B CA 1
ATOM 5663 C C . GLY B 1 374 ? 10.090 -6.104 67.163 1.00 37.15 355 GLY B C 1
ATOM 5664 O O . GLY B 1 374 ? 9.276 -7.020 67.370 1.00 41.92 355 GLY B O 1
ATOM 5665 N N . ASP B 1 375 ? 10.161 -5.039 67.938 1.00 39.87 356 ASP B N 1
ATOM 5666 C CA A ASP B 1 375 ? 9.432 -5.023 69.226 0.50 48.29 356 ASP B CA 1
ATOM 5667 C CA B ASP B 1 375 ? 9.413 -4.924 69.202 0.50 47.77 356 ASP B CA 1
ATOM 5668 C C . ASP B 1 375 ? 7.921 -4.742 69.064 1.00 47.50 356 ASP B C 1
ATOM 5669 O O . ASP B 1 375 ? 7.167 -4.925 70.027 1.00 47.92 356 ASP B O 1
ATOM 5678 N N . ARG B 1 376 ? 7.481 -4.311 67.883 1.00 42.59 357 ARG B N 1
ATOM 5679 C CA . ARG B 1 376 ? 6.042 -4.173 67.595 1.00 36.81 357 ARG B CA 1
ATOM 5680 C C . ARG B 1 376 ? 5.489 -5.393 66.830 1.00 30.51 357 ARG B C 1
ATOM 5681 O O . ARG B 1 376 ? 4.469 -5.324 66.142 1.00 37.88 357 ARG B O 1
ATOM 5689 N N . GLY B 1 377 ? 6.158 -6.508 66.930 1.00 28.60 358 GLY B N 1
ATOM 5690 C CA . GLY B 1 377 ? 5.759 -7.726 66.196 1.00 31.84 358 GLY B CA 1
ATOM 5691 C C . GLY B 1 377 ? 6.053 -7.727 64.701 1.00 34.46 358 GLY B C 1
ATOM 5692 O O . GLY B 1 377 ? 5.575 -8.596 63.937 1.00 34.99 358 GLY B O 1
ATOM 5693 N N . GLU B 1 378 ? 6.831 -6.766 64.236 1.00 26.22 359 GLU B N 1
ATOM 5694 C CA . GLU B 1 378 ? 7.169 -6.701 62.799 1.00 23.26 359 GLU B CA 1
ATOM 5695 C C . GLU B 1 378 ? 8.429 -7.545 62.485 1.00 25.25 359 GLU B C 1
ATOM 5696 O O . GLU B 1 378 ? 9.197 -7.861 63.359 1.00 23.36 359 GLU B O 1
ATOM 5702 N N . PRO B 1 379 ? 8.676 -7.844 61.197 1.00 21.94 360 PRO B N 1
ATOM 5703 C CA . PRO B 1 379 ? 9.911 -8.509 60.811 1.00 21.76 360 PRO B CA 1
ATOM 5704 C C . PRO B 1 379 ? 11.121 -7.640 60.991 1.00 22.06 360 PRO B C 1
ATOM 5705 O O . PRO B 1 379 ? 10.998 -6.455 61.219 1.00 21.95 360 PRO B O 1
ATOM 5709 N N . THR B 1 380 ? 12.267 -8.237 60.930 1.00 21.29 361 THR B N 1
ATOM 5710 C CA . THR B 1 380 ? 13.561 -7.520 60.925 1.00 22.29 361 THR B CA 1
ATOM 5711 C C . THR B 1 380 ? 14.231 -7.609 59.569 1.00 23.27 361 THR B C 1
ATOM 5712 O O . THR B 1 380 ? 13.804 -8.341 58.682 1.00 21.08 361 THR B O 1
ATOM 5716 N N . ALA B 1 381 ? 15.251 -6.781 59.369 1.00 21.90 362 ALA B N 1
ATOM 5717 C CA . ALA B 1 381 ? 16.007 -6.817 58.137 1.00 20.10 362 ALA B CA 1
ATOM 5718 C C . ALA B 1 381 ? 16.612 -8.209 57.893 1.00 18.51 362 ALA B C 1
ATOM 5719 O O . ALA B 1 381 ? 16.689 -8.651 56.773 1.00 20.05 362 ALA B O 1
ATOM 5721 N N . GLU B 1 382 ? 16.958 -8.889 58.982 1.00 20.31 363 GLU B N 1
ATOM 5722 C CA . GLU B 1 382 ? 17.472 -10.224 58.882 1.00 20.36 363 GLU B CA 1
ATOM 5723 C C . GLU B 1 382 ? 16.403 -11.194 58.312 1.00 22.45 363 GLU B C 1
ATOM 5724 O O . GLU B 1 382 ? 16.731 -12.058 57.496 1.00 25.39 363 GLU B O 1
ATOM 5730 N N . ASP B 1 383 ? 15.146 -11.044 58.680 1.00 21.65 364 ASP B N 1
ATOM 5731 C CA . ASP B 1 383 ? 14.080 -11.881 58.046 1.00 23.36 364 ASP B CA 1
ATOM 5732 C C . ASP B 1 383 ? 14.039 -11.641 56.544 1.00 21.53 364 ASP B C 1
ATOM 5733 O O . ASP B 1 383 ? 13.839 -12.598 55.746 1.00 21.25 364 ASP B O 1
ATOM 5738 N N . TRP B 1 384 ? 14.160 -10.381 56.091 1.00 20.76 365 TRP B N 1
ATOM 5739 C CA . TRP B 1 384 ? 14.237 -10.140 54.670 1.00 18.58 365 TRP B CA 1
ATOM 5740 C C . TRP B 1 384 ? 15.439 -10.733 53.967 1.00 17.68 365 TRP B C 1
ATOM 5741 O O . TRP B 1 384 ? 15.350 -11.218 52.842 1.00 20.09 365 TRP B O 1
ATOM 5752 N N . ALA B 1 385 ? 16.590 -10.628 54.620 1.00 19.61 366 ALA B N 1
ATOM 5753 C CA . ALA B 1 385 ? 17.789 -11.248 54.142 1.00 19.96 366 ALA B CA 1
ATOM 5754 C C . ALA B 1 385 ? 17.600 -12.721 53.897 1.00 19.07 366 ALA B C 1
ATOM 5755 O O . ALA B 1 385 ? 17.915 -13.222 52.816 1.00 21.44 366 ALA B O 1
ATOM 5757 N N . GLN B 1 386 ? 16.976 -13.389 54.858 1.00 23.58 367 GLN B N 1
ATOM 5758 C CA . GLN B 1 386 ? 16.708 -14.845 54.684 1.00 23.66 367 GLN B CA 1
ATOM 5759 C C . GLN B 1 386 ? 15.753 -15.097 53.594 1.00 23.76 367 GLN B C 1
ATOM 5760 O O . GLN B 1 386 ? 15.976 -15.956 52.730 1.00 25.11 367 GLN B O 1
ATOM 5766 N N . ALA B 1 387 ? 14.712 -14.298 53.525 1.00 21.42 368 ALA B N 1
ATOM 5767 C CA . ALA B 1 387 ? 13.741 -14.432 52.420 1.00 22.77 368 ALA B CA 1
ATOM 5768 C C . ALA B 1 387 ? 14.339 -14.223 51.045 1.00 24.65 368 ALA B C 1
ATOM 5769 O O . ALA B 1 387 ? 13.899 -14.843 50.040 1.00 23.89 368 ALA B O 1
ATOM 5771 N N . ALA B 1 388 ? 15.326 -13.317 50.950 1.00 21.23 369 ALA B N 1
ATOM 5772 C CA . ALA B 1 388 ? 15.960 -12.969 49.686 1.00 21.46 369 ALA B CA 1
ATOM 5773 C C . ALA B 1 388 ? 17.288 -13.676 49.401 1.00 21.46 369 ALA B C 1
ATOM 5774 O O . ALA B 1 388 ? 17.947 -13.388 48.406 1.00 22.02 369 ALA B O 1
ATOM 5776 N N . GLY B 1 389 ? 17.675 -14.627 50.269 1.00 23.03 370 GLY B N 1
ATOM 5777 C CA . GLY B 1 389 ? 18.883 -15.377 50.016 1.00 22.72 370 GLY B CA 1
ATOM 5778 C C . GLY B 1 389 ? 20.154 -14.525 50.115 1.00 22.78 370 GLY B C 1
ATOM 5779 O O . GLY B 1 389 ? 21.100 -14.695 49.352 1.00 23.22 370 GLY B O 1
ATOM 5780 N N . THR B 1 390 ? 20.138 -13.531 50.998 1.00 21.24 371 THR B N 1
ATOM 5781 C CA . THR B 1 390 ? 21.259 -12.545 51.040 1.00 20.65 371 THR B CA 1
ATOM 5782 C C . THR B 1 390 ? 21.534 -12.268 52.534 1.00 21.12 371 THR B C 1
ATOM 5783 O O . THR B 1 390 ? 21.154 -13.042 53.410 1.00 20.02 371 THR B O 1
ATOM 5787 N N . ILE B 1 391 ? 22.264 -11.179 52.774 1.00 21.23 372 ILE B N 1
ATOM 5788 C CA . ILE B 1 391 ? 22.659 -10.717 54.084 1.00 18.99 372 ILE B CA 1
ATOM 5789 C C . ILE B 1 391 ? 21.956 -9.392 54.383 1.00 19.96 372 ILE B C 1
ATOM 5790 O O . ILE B 1 391 ? 21.638 -8.622 53.446 1.00 19.42 372 ILE B O 1
ATOM 5795 N N . ALA B 1 392 ? 21.742 -9.144 55.691 1.00 20.27 373 ALA B N 1
ATOM 5796 C CA . ALA B 1 392 ? 20.974 -7.954 56.097 1.00 19.17 373 ALA B CA 1
ATOM 5797 C C . ALA B 1 392 ? 21.695 -6.663 55.667 1.00 18.47 373 ALA B C 1
ATOM 5798 O O . ALA B 1 392 ? 21.055 -5.689 55.449 1.00 19.19 373 ALA B O 1
ATOM 5800 N N . TYR B 1 393 ? 23.019 -6.675 55.542 1.00 16.64 374 TYR B N 1
ATOM 5801 C CA . TYR B 1 393 ? 23.744 -5.534 55.031 1.00 17.36 374 TYR B CA 1
ATOM 5802 C C . TYR B 1 393 ? 23.179 -5.078 53.679 1.00 19.64 374 TYR B C 1
ATOM 5803 O O . TYR B 1 393 ? 23.049 -3.876 53.409 1.00 19.30 374 TYR B O 1
ATOM 5812 N N . GLU B 1 394 ? 22.912 -6.049 52.762 1.00 17.42 375 GLU B N 1
ATOM 5813 C CA . GLU B 1 394 ? 22.425 -5.689 51.441 1.00 17.47 375 GLU B CA 1
ATOM 5814 C C . GLU B 1 394 ? 21.006 -5.114 51.513 1.00 17.40 375 GLU B C 1
ATOM 5815 O O . GLU B 1 394 ? 20.671 -4.163 50.775 1.00 19.51 375 GLU B O 1
ATOM 5821 N N . ILE B 1 395 ? 20.176 -5.683 52.383 1.00 16.81 376 ILE B N 1
ATOM 5822 C CA . ILE B 1 395 ? 18.811 -5.257 52.529 1.00 16.07 376 ILE B CA 1
ATOM 5823 C C . ILE B 1 395 ? 18.808 -3.726 52.893 1.00 16.67 376 ILE B C 1
ATOM 5824 O O . ILE B 1 395 ? 18.102 -2.961 52.243 1.00 17.86 376 ILE B O 1
ATOM 5829 N N . VAL B 1 396 ? 19.440 -3.347 54.005 1.00 17.31 377 VAL B N 1
ATOM 5830 C CA . VAL B 1 396 ? 19.312 -1.950 54.488 1.00 16.86 377 VAL B CA 1
ATOM 5831 C C . VAL B 1 396 ? 20.031 -0.995 53.512 1.00 18.09 377 VAL B C 1
ATOM 5832 O O . VAL B 1 396 ? 19.544 0.075 53.229 1.00 16.70 377 VAL B O 1
ATOM 5836 N N . THR B 1 397 ? 21.190 -1.407 52.963 1.00 16.35 378 THR B N 1
ATOM 5837 C CA . THR B 1 397 ? 22.012 -0.519 52.177 1.00 16.49 378 THR B CA 1
ATOM 5838 C C . THR B 1 397 ? 21.363 -0.141 50.883 1.00 17.77 378 THR B C 1
ATOM 5839 O O . THR B 1 397 ? 21.634 0.934 50.312 1.00 17.48 378 THR B O 1
ATOM 5843 N N . ARG B 1 398 ? 20.597 -1.055 50.312 1.00 15.06 379 ARG B N 1
ATOM 5844 C CA . ARG B 1 398 ? 20.054 -0.840 48.983 1.00 16.80 379 ARG B CA 1
ATOM 5845 C C . ARG B 1 398 ? 18.604 -0.341 48.954 1.00 16.65 379 ARG B C 1
ATOM 5846 O O . ARG B 1 398 ? 17.981 -0.331 47.901 1.00 17.46 379 ARG B O 1
ATOM 5854 N N . ILE B 1 399 ? 18.037 0.019 50.112 1.00 16.90 380 ILE B N 1
ATOM 5855 C CA . ILE B 1 399 ? 16.756 0.736 50.097 1.00 16.20 380 ILE B CA 1
ATOM 5856 C C . ILE B 1 399 ? 16.911 1.991 49.216 1.00 18.84 380 ILE B C 1
ATOM 5857 O O . ILE B 1 399 ? 17.834 2.828 49.354 1.00 17.90 380 ILE B O 1
ATOM 5862 N N . GLY B 1 400 ? 16.025 2.068 48.230 1.00 18.43 381 GLY B N 1
ATOM 5863 C CA . GLY B 1 400 ? 16.198 3.022 47.146 1.00 19.90 381 GLY B CA 1
ATOM 5864 C C . GLY B 1 400 ? 16.017 4.501 47.511 1.00 22.27 381 GLY B C 1
ATOM 5865 O O . GLY B 1 400 ? 15.308 4.823 48.459 1.00 19.82 381 GLY B O 1
ATOM 5866 N N . SER B 1 401 ? 16.512 5.367 46.632 1.00 24.20 382 SER B N 1
ATOM 5867 C CA . SER B 1 401 ? 16.403 6.808 46.894 1.00 25.16 382 SER B CA 1
ATOM 5868 C C . SER B 1 401 ? 14.955 7.288 46.756 1.00 24.38 382 SER B C 1
ATOM 5869 O O . SER B 1 401 ? 14.582 8.296 47.291 1.00 28.13 382 SER B O 1
ATOM 5872 N N . ARG B 1 402 ? 14.093 6.505 46.122 1.00 22.07 383 ARG B N 1
ATOM 5873 C CA A ARG B 1 402 ? 12.686 6.822 46.040 0.50 20.23 383 ARG B CA 1
ATOM 5874 C CA B ARG B 1 402 ? 12.719 6.831 46.031 0.50 23.52 383 ARG B CA 1
ATOM 5875 C C . ARG B 1 402 ? 11.928 6.706 47.361 1.00 20.19 383 ARG B C 1
ATOM 5876 O O . ARG B 1 402 ? 10.772 7.148 47.457 1.00 22.71 383 ARG B O 1
ATOM 5891 N N . VAL B 1 403 ? 12.547 6.098 48.375 1.00 18.18 384 VAL B N 1
ATOM 5892 C CA . VAL B 1 403 ? 11.933 5.963 49.635 1.00 17.88 384 VAL B CA 1
ATOM 5893 C C . VAL B 1 403 ? 12.484 7.083 50.508 1.00 19.21 384 VAL B C 1
ATOM 5894 O O . VAL B 1 403 ? 13.650 7.092 50.845 1.00 18.76 384 VAL B O 1
ATOM 5898 N N . PRO B 1 404 ? 11.600 7.958 50.977 1.00 20.78 385 PRO B N 1
ATOM 5899 C CA . PRO B 1 404 ? 12.127 9.060 51.826 1.00 19.67 385 PRO B CA 1
ATOM 5900 C C . PRO B 1 404 ? 12.556 8.544 53.155 1.00 18.58 385 PRO B C 1
ATOM 5901 O O . PRO B 1 404 ? 11.947 7.640 53.692 1.00 19.73 385 PRO B O 1
ATOM 5905 N N . ARG B 1 405 ? 13.649 9.111 53.656 1.00 18.48 386 ARG B N 1
ATOM 5906 C CA . ARG B 1 405 ? 14.088 8.860 55.026 1.00 18.90 386 ARG B CA 1
ATOM 5907 C C . ARG B 1 405 ? 13.474 9.904 55.952 1.00 20.16 386 ARG B C 1
ATOM 5908 O O . ARG B 1 405 ? 13.419 11.068 55.597 1.00 22.69 386 ARG B O 1
ATOM 5916 N N . VAL B 1 406 ? 12.954 9.426 57.074 1.00 19.74 387 VAL B N 1
ATOM 5917 C CA . VAL B 1 406 ? 12.376 10.306 58.123 1.00 20.58 387 VAL B CA 1
ATOM 5918 C C . VAL B 1 406 ? 13.233 10.079 59.341 1.00 19.63 387 VAL B C 1
ATOM 5919 O O . VAL B 1 406 ? 13.330 8.948 59.845 1.00 21.78 387 VAL B O 1
ATOM 5923 N N . TYR B 1 407 ? 13.898 11.113 59.815 1.00 19.18 388 TYR B N 1
ATOM 5924 C CA . TYR B 1 407 ? 14.818 11.054 60.966 1.00 19.99 388 TYR B CA 1
ATOM 5925 C C . TYR B 1 407 ? 14.040 11.301 62.274 1.00 21.93 388 TYR B C 1
ATOM 5926 O O . TYR B 1 407 ? 13.352 12.324 62.396 1.00 24.09 388 TYR B O 1
ATOM 5935 N N . VAL B 1 408 ? 14.201 10.451 63.235 1.00 19.66 389 VAL B N 1
ATOM 5936 C CA . VAL B 1 408 ? 13.587 10.631 64.540 1.00 24.71 389 VAL B CA 1
ATOM 5937 C C . VAL B 1 408 ? 14.654 10.691 65.635 1.00 24.64 389 VAL B C 1
ATOM 5938 O O . VAL B 1 408 ? 15.710 10.085 65.518 1.00 20.77 389 VAL B O 1
ATOM 5942 N N . ASN B 1 409 ? 14.386 11.552 66.634 1.00 23.99 390 ASN B N 1
ATOM 5943 C CA . ASN B 1 409 ? 15.345 11.684 67.772 1.00 22.52 390 ASN B CA 1
ATOM 5944 C C . ASN B 1 409 ? 16.721 12.214 67.332 1.00 22.23 390 ASN B C 1
ATOM 5945 O O . ASN B 1 409 ? 17.770 11.865 67.936 1.00 22.73 390 ASN B O 1
ATOM 5950 N N . GLU B 1 410 ? 16.761 13.082 66.332 1.00 26.18 391 GLU B N 1
ATOM 5951 C CA . GLU B 1 410 ? 17.969 13.814 65.937 1.00 29.47 391 GLU B CA 1
ATOM 5952 C C . GLU B 1 410 ? 18.565 14.698 67.059 1.00 35.29 391 GLU B C 1
ATOM 5953 O O . GLU B 1 410 ? 19.733 14.656 67.407 1.00 37.01 391 GLU B O 1
ATOM 5959 N N . ALA C 1 29 ? 34.211 -6.941 7.981 1.00 73.24 10 ALA C N 1
ATOM 5960 C CA . ALA C 1 29 ? 34.698 -6.326 9.256 1.00 75.76 10 ALA C CA 1
ATOM 5961 C C . ALA C 1 29 ? 35.965 -5.496 9.044 1.00 71.11 10 ALA C C 1
ATOM 5962 O O . ALA C 1 29 ? 36.165 -4.448 9.659 1.00 75.32 10 ALA C O 1
ATOM 5964 N N . ASP C 1 30 ? 36.833 -5.998 8.183 1.00 68.79 11 ASP C N 1
ATOM 5965 C CA . ASP C 1 30 ? 38.076 -5.348 7.850 1.00 62.32 11 ASP C CA 1
ATOM 5966 C C . ASP C 1 30 ? 37.934 -4.049 7.003 1.00 48.48 11 ASP C C 1
ATOM 5967 O O . ASP C 1 30 ? 38.491 -3.028 7.393 1.00 39.81 11 ASP C O 1
ATOM 5972 N N . ALA C 1 31 ? 37.246 -4.060 5.841 1.00 46.93 12 ALA C N 1
ATOM 5973 C CA . ALA C 1 31 ? 37.111 -2.823 5.015 1.00 46.06 12 ALA C CA 1
ATOM 5974 C C . ALA C 1 31 ? 36.358 -1.715 5.728 1.00 40.06 12 ALA C C 1
ATOM 5975 O O . ALA C 1 31 ? 36.688 -0.514 5.569 1.00 45.41 12 ALA C O 1
ATOM 5977 N N . VAL C 1 32 ? 35.415 -2.089 6.600 1.00 34.34 13 VAL C N 1
ATOM 5978 C CA . VAL C 1 32 ? 34.680 -1.072 7.342 1.00 34.64 13 VAL C CA 1
ATOM 5979 C C . VAL C 1 32 ? 35.521 -0.278 8.339 1.00 40.43 13 VAL C C 1
ATOM 5980 O O . VAL C 1 32 ? 35.101 0.767 8.820 1.00 37.51 13 VAL C O 1
ATOM 5984 N N . LEU C 1 33 ? 36.716 -0.765 8.675 1.00 38.53 14 LEU C N 1
ATOM 5985 C CA . LEU C 1 33 ? 37.548 -0.017 9.610 1.00 41.93 14 LEU C CA 1
ATOM 5986 C C . LEU C 1 33 ? 37.902 1.332 9.074 1.00 36.56 14 LEU C C 1
ATOM 5987 O O . LEU C 1 33 ? 37.924 2.296 9.850 1.00 50.18 14 LEU C O 1
ATOM 5992 N N . ARG C 1 34 ? 38.199 1.456 7.790 1.00 30.57 15 ARG C N 1
ATOM 5993 C CA . ARG C 1 34 ? 38.634 2.743 7.259 1.00 30.74 15 ARG C CA 1
ATOM 5994 C C . ARG C 1 34 ? 37.425 3.726 7.180 1.00 30.56 15 ARG C C 1
ATOM 5995 O O . ARG C 1 34 ? 37.490 4.869 7.621 1.00 28.50 15 ARG C O 1
ATOM 6003 N N . ALA C 1 35 ? 36.336 3.213 6.616 1.00 26.57 16 ALA C N 1
ATOM 6004 C CA . ALA C 1 35 ? 35.119 4.036 6.377 1.00 29.73 16 ALA C CA 1
ATOM 6005 C C . ALA C 1 35 ? 33.970 3.202 6.004 1.00 25.73 16 ALA C C 1
ATOM 6006 O O . ALA C 1 35 ? 34.131 2.039 5.601 1.00 25.41 16 ALA C O 1
ATOM 6008 N N . ARG C 1 36 ? 32.765 3.725 6.200 1.00 26.00 17 ARG C N 1
ATOM 6009 C CA A ARG C 1 36 ? 31.566 2.970 5.860 0.50 26.65 17 ARG C CA 1
ATOM 6010 C CA B ARG C 1 36 ? 31.570 2.971 5.853 0.50 26.85 17 ARG C CA 1
ATOM 6011 C C . ARG C 1 36 ? 30.419 3.886 5.632 1.00 26.62 17 ARG C C 1
ATOM 6012 O O . ARG C 1 36 ? 30.396 5.001 6.177 1.00 28.08 17 ARG C O 1
ATOM 6027 N N . ALA C 1 37 ? 29.486 3.411 4.867 1.00 24.36 18 ALA C N 1
ATOM 6028 C CA . ALA C 1 37 ? 28.241 4.051 4.734 1.00 24.11 18 ALA C CA 1
ATOM 6029 C C . ALA C 1 37 ? 27.229 3.156 5.367 1.00 23.57 18 ALA C C 1
ATOM 6030 O O . ALA C 1 37 ? 26.868 2.122 4.827 1.00 27.18 18 ALA C O 1
ATOM 6032 N N . GLU C 1 38 ? 26.698 3.584 6.539 1.00 25.99 19 GLU C N 1
ATOM 6033 C CA . GLU C 1 38 ? 25.667 2.841 7.227 1.00 28.22 19 GLU C CA 1
ATOM 6034 C C . GLU C 1 38 ? 24.286 3.176 6.659 1.00 23.82 19 GLU C C 1
ATOM 6035 O O . GLU C 1 38 ? 23.940 4.345 6.597 1.00 26.00 19 GLU C O 1
ATOM 6041 N N . ILE C 1 39 ? 23.561 2.163 6.264 1.00 25.51 20 ILE C N 1
ATOM 6042 C CA . ILE C 1 39 ? 22.245 2.321 5.633 1.00 25.52 20 ILE C CA 1
ATOM 6043 C C . ILE C 1 39 ? 21.191 1.802 6.627 1.00 26.64 20 ILE C C 1
ATOM 6044 O O . ILE C 1 39 ? 21.093 0.593 6.876 1.00 29.34 20 ILE C O 1
ATOM 6049 N N . ASP C 1 40 ? 20.455 2.714 7.224 1.00 27.57 21 ASP C N 1
ATOM 6050 C CA . ASP C 1 40 ? 19.413 2.333 8.199 1.00 26.07 21 ASP C CA 1
ATOM 6051 C C . ASP C 1 40 ? 18.119 2.036 7.520 1.00 27.68 21 ASP C C 1
ATOM 6052 O O . ASP C 1 40 ? 17.329 2.933 7.215 1.00 31.12 21 ASP C O 1
ATOM 6057 N N . LEU C 1 41 ? 17.859 0.762 7.322 1.00 27.10 22 LEU C N 1
ATOM 6058 C CA A LEU C 1 41 ? 16.678 0.357 6.602 0.50 29.70 22 LEU C CA 1
ATOM 6059 C CA B LEU C 1 41 ? 16.673 0.374 6.606 0.50 29.15 22 LEU C CA 1
ATOM 6060 C C . LEU C 1 41 ? 15.409 0.649 7.398 1.00 29.12 22 LEU C C 1
ATOM 6061 O O . LEU C 1 41 ? 14.306 0.715 6.807 1.00 25.92 22 LEU C O 1
ATOM 6070 N N . ALA C 1 42 ? 15.517 0.759 8.729 1.00 31.24 23 ALA C N 1
ATOM 6071 C CA . ALA C 1 42 ? 14.319 1.138 9.516 1.00 31.29 23 ALA C CA 1
ATOM 6072 C C . ALA C 1 42 ? 13.912 2.608 9.209 1.00 27.41 23 ALA C C 1
ATOM 6073 O O . ALA C 1 42 ? 12.728 2.907 9.156 1.00 28.03 23 ALA C O 1
ATOM 6075 N N . ALA C 1 43 ? 14.897 3.469 9.065 1.00 27.48 24 ALA C N 1
ATOM 6076 C CA . ALA C 1 43 ? 14.653 4.825 8.628 1.00 30.67 24 ALA C CA 1
ATOM 6077 C C . ALA C 1 43 ? 14.011 4.812 7.264 1.00 30.04 24 ALA C C 1
ATOM 6078 O O . ALA C 1 43 ? 13.014 5.510 7.054 1.00 25.10 24 ALA C O 1
ATOM 6080 N N . LEU C 1 44 ? 14.507 3.960 6.374 1.00 25.26 25 LEU C N 1
ATOM 6081 C CA . LEU C 1 44 ? 13.897 3.903 5.029 1.00 27.96 25 LEU C CA 1
ATOM 6082 C C . LEU C 1 44 ? 12.434 3.460 5.113 1.00 30.61 25 LEU C C 1
ATOM 6083 O O . LEU C 1 44 ? 11.546 4.069 4.479 1.00 27.69 25 LEU C O 1
ATOM 6088 N N . ARG C 1 45 ? 12.149 2.418 5.920 1.00 28.97 26 ARG C N 1
ATOM 6089 C CA . ARG C 1 45 ? 10.777 1.946 6.060 1.00 32.02 26 ARG C CA 1
ATOM 6090 C C . ARG C 1 45 ? 9.855 3.025 6.624 1.00 29.81 26 ARG C C 1
ATOM 6091 O O . ARG C 1 45 ? 8.733 3.205 6.105 1.00 30.88 26 ARG C O 1
ATOM 6099 N N . ALA C 1 46 ? 10.353 3.747 7.600 1.00 26.89 27 ALA C N 1
ATOM 6100 C CA . ALA C 1 46 ? 9.623 4.822 8.245 1.00 31.60 27 ALA C CA 1
ATOM 6101 C C . ALA C 1 46 ? 9.349 5.937 7.234 1.00 30.22 27 ALA C C 1
ATOM 6102 O O . ALA C 1 46 ? 8.259 6.517 7.211 1.00 28.26 27 ALA C O 1
ATOM 6104 N N . ASN C 1 47 ? 10.342 6.220 6.405 1.00 27.57 28 ASN C N 1
ATOM 6105 C CA . ASN C 1 47 ? 10.111 7.209 5.294 1.00 27.25 28 ASN C CA 1
ATOM 6106 C C . ASN C 1 47 ? 9.053 6.747 4.323 1.00 26.64 28 ASN C C 1
ATOM 6107 O O . ASN C 1 47 ? 8.198 7.545 3.936 1.00 27.77 28 ASN C O 1
ATOM 6112 N N . VAL C 1 48 ? 9.056 5.478 3.908 1.00 25.75 29 VAL C N 1
ATOM 6113 C CA . VAL C 1 48 ? 8.048 4.963 3.037 1.00 29.41 29 VAL C CA 1
ATOM 6114 C C . VAL C 1 48 ? 6.658 5.133 3.715 1.00 30.94 29 VAL C C 1
ATOM 6115 O O . VAL C 1 48 ? 5.724 5.572 3.071 1.00 27.76 29 VAL C O 1
ATOM 6119 N N . ARG C 1 49 ? 6.530 4.766 5.003 1.00 31.89 30 ARG C N 1
ATOM 6120 C CA A ARG C 1 49 ? 5.239 4.917 5.691 0.25 32.80 30 ARG C CA 1
ATOM 6121 C CA B ARG C 1 49 ? 5.239 4.912 5.693 0.25 32.26 30 ARG C CA 1
ATOM 6122 C CA C ARG C 1 49 ? 5.235 4.918 5.695 0.50 34.78 30 ARG C CA 1
ATOM 6123 C C . ARG C 1 49 ? 4.776 6.362 5.691 1.00 31.82 30 ARG C C 1
ATOM 6124 O O . ARG C 1 49 ? 3.603 6.643 5.397 1.00 33.60 30 ARG C O 1
ATOM 6146 N N . ALA C 1 50 ? 5.684 7.257 6.003 1.00 29.49 31 ALA C N 1
ATOM 6147 C CA . ALA C 1 50 ? 5.383 8.666 6.027 1.00 30.84 31 ALA C CA 1
ATOM 6148 C C . ALA C 1 50 ? 4.911 9.159 4.642 1.00 30.93 31 ALA C C 1
ATOM 6149 O O . ALA C 1 50 ? 3.973 9.959 4.529 1.00 31.35 31 ALA C O 1
ATOM 6151 N N . LEU C 1 51 ? 5.591 8.700 3.579 1.00 29.53 32 LEU C N 1
ATOM 6152 C CA . LEU C 1 51 ? 5.235 9.128 2.215 1.00 28.44 32 LEU C CA 1
ATOM 6153 C C . LEU C 1 51 ? 3.905 8.530 1.778 1.00 31.37 32 LEU C C 1
ATOM 6154 O O . LEU C 1 51 ? 3.118 9.215 1.135 1.00 32.22 32 LEU C O 1
ATOM 6159 N N . ARG C 1 52 ? 3.629 7.295 2.132 1.00 29.08 33 ARG C N 1
ATOM 6160 C CA . ARG C 1 52 ? 2.313 6.718 1.893 1.00 34.02 33 ARG C CA 1
ATOM 6161 C C . ARG C 1 52 ? 1.190 7.526 2.555 1.00 32.35 33 ARG C C 1
ATOM 6162 O O . ARG C 1 52 ? 0.133 7.717 1.900 1.00 34.67 33 ARG C O 1
ATOM 6170 N N . GLU C 1 53 ? 1.438 7.966 3.767 1.00 36.23 34 GLU C N 1
ATOM 6171 C CA . GLU C 1 53 ? 0.494 8.740 4.525 1.00 41.23 34 GLU C CA 1
ATOM 6172 C C . GLU C 1 53 ? 0.276 10.075 3.841 1.00 41.87 34 GLU C C 1
ATOM 6173 O O . GLU C 1 53 ? -0.828 10.544 3.806 1.00 42.18 34 GLU C O 1
ATOM 6179 N N . ARG C 1 54 ? 1.318 10.662 3.269 1.00 35.74 35 ARG C N 1
ATOM 6180 C CA A ARG C 1 54 ? 1.212 11.916 2.519 0.50 37.61 35 ARG C CA 1
ATOM 6181 C CA B ARG C 1 54 ? 1.227 11.927 2.528 0.50 36.86 35 ARG C CA 1
ATOM 6182 C C . ARG C 1 54 ? 0.541 11.855 1.166 1.00 32.22 35 ARG C C 1
ATOM 6183 O O . ARG C 1 54 ? 0.096 12.883 0.638 1.00 37.19 35 ARG C O 1
ATOM 6198 N N . ALA C 1 55 ? 0.465 10.673 0.576 1.00 32.70 36 ALA C N 1
ATOM 6199 C CA . ALA C 1 55 ? -0.161 10.460 -0.732 1.00 30.96 36 ALA C CA 1
ATOM 6200 C C . ALA C 1 55 ? -1.199 9.331 -0.652 1.00 32.68 36 ALA C C 1
ATOM 6201 O O . ALA C 1 55 ? -1.072 8.304 -1.282 1.00 28.41 36 ALA C O 1
ATOM 6203 N N . PRO C 1 56 ? -2.263 9.548 0.153 1.00 37.72 37 PRO C N 1
ATOM 6204 C CA . PRO C 1 56 ? -3.220 8.473 0.443 1.00 40.63 37 PRO C CA 1
ATOM 6205 C C . PRO C 1 56 ? -4.008 7.980 -0.769 1.00 43.33 37 PRO C C 1
ATOM 6206 O O . PRO C 1 56 ? -4.371 6.811 -0.813 1.00 52.10 37 PRO C O 1
ATOM 6210 N N . GLY C 1 57 ? -4.195 8.744 -1.807 1.00 41.72 38 GLY C N 1
ATOM 6211 C CA . GLY C 1 57 ? -4.885 8.094 -2.879 1.00 45.56 38 GLY C CA 1
ATOM 6212 C C . GLY C 1 57 ? -4.026 7.363 -3.889 1.00 47.04 38 GLY C C 1
ATOM 6213 O O . GLY C 1 57 ? -4.555 6.893 -4.870 1.00 47.02 38 GLY C O 1
ATOM 6214 N N . ALA C 1 58 ? -2.730 7.251 -3.649 1.00 38.05 39 ALA C N 1
ATOM 6215 C CA . ALA C 1 58 ? -1.806 6.699 -4.664 1.00 38.01 39 ALA C CA 1
ATOM 6216 C C . ALA C 1 58 ? -0.995 5.523 -4.163 1.00 35.13 39 ALA C C 1
ATOM 6217 O O . ALA C 1 58 ? -0.653 5.459 -2.998 1.00 37.59 39 ALA C O 1
ATOM 6219 N N . ALA C 1 59 ? -0.619 4.642 -5.082 1.00 35.25 40 ALA C N 1
ATOM 6220 C CA . ALA C 1 59 ? 0.375 3.633 -4.821 1.00 34.45 40 ALA C CA 1
ATOM 6221 C C . ALA C 1 59 ? 1.711 4.341 -4.768 1.00 35.34 40 ALA C C 1
ATOM 6222 O O . ALA C 1 59 ? 1.860 5.463 -5.239 1.00 27.45 40 ALA C O 1
ATOM 6224 N N . LEU C 1 60 ? 2.667 3.727 -4.108 1.00 31.75 41 LEU C N 1
ATOM 6225 C CA . LEU C 1 60 ? 4.001 4.326 -3.973 1.00 29.26 41 LEU C CA 1
ATOM 6226 C C . LEU C 1 60 ? 4.994 3.463 -4.720 1.00 28.87 41 LEU C C 1
ATOM 6227 O O . LEU C 1 60 ? 5.067 2.222 -4.540 1.00 29.54 41 LEU C O 1
ATOM 6232 N N . MET C 1 61 ? 5.819 4.135 -5.520 1.00 27.39 42 MET C N 1
ATOM 6233 C CA . MET C 1 61 ? 6.926 3.484 -6.222 1.00 27.19 42 MET C CA 1
ATOM 6234 C C . MET C 1 61 ? 8.205 3.854 -5.473 1.00 24.82 42 MET C C 1
ATOM 6235 O O . MET C 1 61 ? 8.443 5.034 -5.142 1.00 24.44 42 MET C O 1
ATOM 6240 N N . ALA C 1 62 ? 8.968 2.841 -5.156 1.00 24.51 43 ALA C N 1
ATOM 6241 C CA . ALA C 1 62 ? 10.262 2.964 -4.540 1.00 24.67 43 ALA C CA 1
ATOM 6242 C C . ALA C 1 62 ? 11.270 3.069 -5.702 1.00 22.83 43 ALA C C 1
ATOM 6243 O O . ALA C 1 62 ? 11.487 2.089 -6.444 1.00 24.63 43 ALA C O 1
ATOM 6245 N N . VAL C 1 63 ? 11.830 4.252 -5.859 1.00 23.86 44 VAL C N 1
ATOM 6246 C CA . VAL C 1 63 ? 12.782 4.514 -6.921 1.00 22.65 44 VAL C CA 1
ATOM 6247 C C . VAL C 1 63 ? 14.148 4.107 -6.421 1.00 22.39 44 VAL C C 1
ATOM 6248 O O . VAL C 1 63 ? 14.673 4.727 -5.527 1.00 23.31 44 VAL C O 1
ATOM 6252 N N . VAL C 1 64 ? 14.652 3.027 -7.000 1.00 22.55 45 VAL C N 1
ATOM 6253 C CA . VAL C 1 64 ? 15.903 2.410 -6.536 1.00 24.37 45 VAL C CA 1
ATOM 6254 C C . VAL C 1 64 ? 16.980 2.418 -7.607 1.00 24.08 45 VAL C C 1
ATOM 6255 O O . VAL C 1 64 ? 17.973 1.652 -7.524 1.00 22.28 45 VAL C O 1
ATOM 6259 N N . LYS C 1 65 ? 16.797 3.289 -8.618 1.00 22.66 46 LYS C N 1
ATOM 6260 C CA . LYS C 1 65 ? 17.844 3.443 -9.649 1.00 23.43 46 LYS C CA 1
ATOM 6261 C C . LYS C 1 65 ? 19.196 3.922 -9.000 1.00 22.56 46 LYS C C 1
ATOM 6262 O O . LYS C 1 65 ? 19.204 4.428 -7.870 1.00 23.12 46 LYS C O 1
ATOM 6268 N N . ALA C 1 66 ? 20.282 3.783 -9.765 1.00 21.51 47 ALA C N 1
ATOM 6269 C CA . ALA C 1 66 ? 21.570 4.238 -9.428 1.00 22.32 47 ALA C CA 1
ATOM 6270 C C . ALA C 1 66 ? 21.950 3.628 -8.075 1.00 20.13 47 ALA C C 1
ATOM 6271 O O . ALA C 1 66 ? 22.435 4.295 -7.172 1.00 20.59 47 ALA C O 1
ATOM 6273 N N . ASP C 1 67 ? 21.750 2.319 -7.991 1.00 22.74 48 ASP C N 1
ATOM 6274 C CA . ASP C 1 67 ? 22.084 1.524 -6.790 1.00 25.88 48 ASP C CA 1
ATOM 6275 C C . ASP C 1 67 ? 21.356 2.118 -5.545 1.00 22.84 48 ASP C C 1
ATOM 6276 O O . ASP C 1 67 ? 21.962 2.419 -4.521 1.00 23.50 48 ASP C O 1
ATOM 6281 N N . ALA C 1 68 ? 20.062 2.369 -5.740 1.00 21.52 49 ALA C N 1
ATOM 6282 C CA . ALA C 1 68 ? 19.229 3.069 -4.734 1.00 22.32 49 ALA C CA 1
ATOM 6283 C C . ALA C 1 68 ? 19.874 4.339 -4.254 1.00 19.79 49 ALA C C 1
ATOM 6284 O O . ALA C 1 68 ? 20.057 4.607 -3.046 1.00 22.50 49 ALA C O 1
ATOM 6286 N N . TYR C 1 69 ? 20.183 5.247 -5.219 1.00 20.13 50 TYR C N 1
ATOM 6287 C CA . TYR C 1 69 ? 20.780 6.562 -4.918 1.00 19.18 50 TYR C CA 1
ATOM 6288 C C . TYR C 1 69 ? 22.012 6.386 -4.003 1.00 23.29 50 TYR C C 1
ATOM 6289 O O . TYR C 1 69 ? 22.221 7.136 -3.055 1.00 20.38 50 TYR C O 1
ATOM 6298 N N . GLY C 1 70 ? 22.774 5.342 -4.283 1.00 22.34 51 GLY C N 1
ATOM 6299 C CA . GLY C 1 70 ? 24.012 5.098 -3.509 1.00 23.84 51 GLY C CA 1
ATOM 6300 C C . GLY C 1 70 ? 23.801 4.267 -2.256 1.00 22.71 51 GLY C C 1
ATOM 6301 O O . GLY C 1 70 ? 24.755 4.000 -1.544 1.00 23.87 51 GLY C O 1
ATOM 6302 N N . HIS C 1 71 ? 22.582 3.844 -1.955 1.00 21.39 52 HIS C N 1
ATOM 6303 C CA . HIS C 1 71 ? 22.256 3.135 -0.683 1.00 24.48 52 HIS C CA 1
ATOM 6304 C C . HIS C 1 71 ? 22.214 1.641 -0.791 1.00 28.08 52 HIS C C 1
ATOM 6305 O O . HIS C 1 71 ? 22.176 0.960 0.238 1.00 28.83 52 HIS C O 1
ATOM 6312 N N . GLY C 1 72 ? 22.158 1.085 -2.017 1.00 25.43 53 GLY C N 1
ATOM 6313 C CA . GLY C 1 72 ? 22.116 -0.377 -2.241 1.00 24.70 53 GLY C CA 1
ATOM 6314 C C . GLY C 1 72 ? 20.745 -0.803 -2.762 1.00 24.57 53 GLY C C 1
ATOM 6315 O O . GLY C 1 72 ? 19.729 -0.852 -2.014 1.00 25.06 53 GLY C O 1
ATOM 6316 N N . ALA C 1 73 ? 20.691 -1.143 -4.045 1.00 23.72 54 ALA C N 1
ATOM 6317 C CA . ALA C 1 73 ? 19.428 -1.411 -4.707 1.00 24.87 54 ALA C CA 1
ATOM 6318 C C . ALA C 1 73 ? 18.534 -2.477 -4.096 1.00 25.01 54 ALA C C 1
ATOM 6319 O O . ALA C 1 73 ? 17.379 -2.193 -3.795 1.00 26.84 54 ALA C O 1
ATOM 6321 N N . ILE C 1 74 ? 19.077 -3.671 -3.902 1.00 27.63 55 ILE C N 1
ATOM 6322 C CA . ILE C 1 74 ? 18.260 -4.780 -3.454 1.00 26.99 55 ILE C CA 1
ATOM 6323 C C . ILE C 1 74 ? 17.822 -4.616 -2.000 1.00 27.51 55 ILE C C 1
ATOM 6324 O O . ILE C 1 74 ? 16.618 -4.720 -1.709 1.00 28.59 55 ILE C O 1
ATOM 6329 N N . PRO C 1 75 ? 18.771 -4.389 -1.090 1.00 25.98 56 PRO C N 1
ATOM 6330 C CA . PRO C 1 75 ? 18.257 -4.169 0.290 1.00 29.98 56 PRO C CA 1
ATOM 6331 C C . PRO C 1 75 ? 17.244 -3.036 0.466 1.00 32.70 56 PRO C C 1
ATOM 6332 O O . PRO C 1 75 ? 16.253 -3.164 1.248 1.00 29.33 56 PRO C O 1
ATOM 6336 N N . CYS C 1 76 ? 17.432 -1.927 -0.240 1.00 28.21 57 CYS C N 1
ATOM 6337 C CA . CYS C 1 76 ? 16.443 -0.832 -0.126 1.00 25.31 57 CYS C CA 1
ATOM 6338 C C . CYS C 1 76 ? 15.115 -1.220 -0.771 1.00 28.54 57 CYS C C 1
ATOM 6339 O O . CYS C 1 76 ? 14.050 -0.830 -0.262 1.00 29.54 57 CYS C O 1
ATOM 6342 N N . ALA C 1 77 ? 15.154 -1.951 -1.900 1.00 24.00 58 ALA C N 1
ATOM 6343 C CA . ALA C 1 77 ? 13.947 -2.424 -2.557 1.00 27.57 58 ALA C CA 1
ATOM 6344 C C . ALA C 1 77 ? 13.148 -3.332 -1.603 1.00 29.73 58 ALA C C 1
ATOM 6345 O O . ALA C 1 77 ? 11.920 -3.218 -1.476 1.00 26.91 58 ALA C O 1
ATOM 6347 N N . ARG C 1 78 ? 13.856 -4.242 -0.959 1.00 29.19 59 ARG C N 1
ATOM 6348 C CA . ARG C 1 78 ? 13.178 -5.186 -0.025 1.00 33.12 59 ARG C CA 1
ATOM 6349 C C . ARG C 1 78 ? 12.521 -4.480 1.119 1.00 32.52 59 ARG C C 1
ATOM 6350 O O . ARG C 1 78 ? 11.349 -4.743 1.438 1.00 30.22 59 ARG C O 1
ATOM 6358 N N . ALA C 1 79 ? 13.248 -3.554 1.719 1.00 26.55 60 ALA C N 1
ATOM 6359 C CA . ALA C 1 79 ? 12.707 -2.747 2.804 1.00 32.06 60 ALA C CA 1
ATOM 6360 C C . ALA C 1 79 ? 11.501 -1.912 2.347 1.00 32.01 60 ALA C C 1
ATOM 6361 O O . ALA C 1 79 ? 10.487 -1.800 3.063 1.00 31.08 60 ALA C O 1
ATOM 6363 N N . ALA C 1 80 ? 11.580 -1.289 1.156 1.00 28.89 61 ALA C N 1
ATOM 6364 C CA . ALA C 1 80 ? 10.488 -0.470 0.692 1.00 26.78 61 ALA C CA 1
ATOM 6365 C C . ALA C 1 80 ? 9.224 -1.283 0.451 1.00 27.96 61 ALA C C 1
ATOM 6366 O O . ALA C 1 80 ? 8.130 -0.818 0.769 1.00 29.77 61 ALA C O 1
ATOM 6368 N N . VAL C 1 81 ? 9.392 -2.482 -0.119 1.00 29.33 62 VAL C N 1
ATOM 6369 C CA . VAL C 1 81 ? 8.274 -3.362 -0.399 1.00 31.55 62 VAL C CA 1
ATOM 6370 C C . VAL C 1 81 ? 7.627 -3.792 0.941 1.00 32.86 62 VAL C C 1
ATOM 6371 O O . VAL C 1 81 ? 6.396 -3.736 1.083 1.00 35.25 62 VAL C O 1
ATOM 6375 N N . ALA C 1 82 ? 8.458 -4.114 1.914 1.00 29.47 63 ALA C N 1
ATOM 6376 C CA . ALA C 1 82 ? 7.965 -4.457 3.259 1.00 34.19 63 ALA C CA 1
ATOM 6377 C C . ALA C 1 82 ? 7.138 -3.353 3.847 1.00 32.83 63 ALA C C 1
ATOM 6378 O O . ALA C 1 82 ? 6.149 -3.611 4.560 1.00 32.34 63 ALA C O 1
ATOM 6380 N N . ALA C 1 83 ? 7.528 -2.108 3.592 1.00 34.68 64 ALA C N 1
ATOM 6381 C CA . ALA C 1 83 ? 6.833 -0.931 4.113 1.00 32.34 64 ALA C CA 1
ATOM 6382 C C . ALA C 1 83 ? 5.646 -0.475 3.276 1.00 29.30 64 ALA C C 1
ATOM 6383 O O . ALA C 1 83 ? 5.038 0.542 3.569 1.00 34.41 64 ALA C O 1
ATOM 6385 N N . GLY C 1 84 ? 5.319 -1.200 2.229 1.00 31.77 65 GLY C N 1
ATOM 6386 C CA . GLY C 1 84 ? 4.090 -0.951 1.435 1.00 34.55 65 GLY C CA 1
ATOM 6387 C C . GLY C 1 84 ? 4.278 -0.408 0.029 1.00 35.17 65 GLY C C 1
ATOM 6388 O O . GLY C 1 84 ? 3.280 -0.127 -0.639 1.00 30.90 65 GLY C O 1
ATOM 6389 N N . ALA C 1 85 ? 5.515 -0.243 -0.435 1.00 35.27 66 ALA C N 1
ATOM 6390 C CA . ALA C 1 85 ? 5.705 0.104 -1.853 1.00 31.62 66 ALA C CA 1
ATOM 6391 C C . ALA C 1 85 ? 5.207 -1.039 -2.712 1.00 30.30 66 ALA C C 1
ATOM 6392 O O . ALA C 1 85 ? 5.549 -2.170 -2.479 1.00 32.65 66 ALA C O 1
ATOM 6394 N N . THR C 1 86 ? 4.416 -0.738 -3.726 1.00 30.59 67 THR C N 1
ATOM 6395 C CA . THR C 1 86 ? 3.947 -1.773 -4.628 1.00 31.50 67 THR C CA 1
ATOM 6396 C C . THR C 1 86 ? 4.585 -1.726 -6.009 1.00 33.15 67 THR C C 1
ATOM 6397 O O . THR C 1 86 ? 4.346 -2.612 -6.818 1.00 30.52 67 THR C O 1
ATOM 6401 N N . TRP C 1 87 ? 5.373 -0.669 -6.273 1.00 29.82 68 TRP C N 1
ATOM 6402 C CA . TRP C 1 87 ? 6.148 -0.553 -7.523 1.00 28.40 68 TRP C CA 1
ATOM 6403 C C . TRP C 1 87 ? 7.616 -0.291 -7.140 1.00 25.11 68 TRP C C 1
ATOM 6404 O O . TRP C 1 87 ? 7.867 0.321 -6.136 1.00 26.68 68 TRP C O 1
ATOM 6415 N N . LEU C 1 88 ? 8.518 -0.802 -7.962 1.00 27.42 69 LEU C N 1
ATOM 6416 C CA . LEU C 1 88 ? 9.939 -0.452 -7.938 1.00 25.49 69 LEU C CA 1
ATOM 6417 C C . LEU C 1 88 ? 10.281 0.206 -9.255 1.00 25.47 69 LEU C C 1
ATOM 6418 O O . LEU C 1 88 ? 9.766 -0.182 -10.294 1.00 27.85 69 LEU C O 1
ATOM 6423 N N . GLY C 1 89 ? 11.114 1.229 -9.182 1.00 24.76 70 GLY C N 1
ATOM 6424 C CA . GLY C 1 89 ? 11.508 2.004 -10.385 1.00 25.41 70 GLY C CA 1
ATOM 6425 C C . GLY C 1 89 ? 13.035 1.999 -10.523 1.00 23.67 70 GLY C C 1
ATOM 6426 O O . GLY C 1 89 ? 13.724 2.234 -9.536 1.00 24.04 70 GLY C O 1
ATOM 6427 N N . THR C 1 90 ? 13.514 1.739 -11.714 1.00 22.93 71 THR C N 1
ATOM 6428 C CA . THR C 1 90 ? 14.928 1.813 -12.029 1.00 25.05 71 THR C CA 1
ATOM 6429 C C . THR C 1 90 ? 15.101 2.509 -13.336 1.00 27.54 71 THR C C 1
ATOM 6430 O O . THR C 1 90 ? 14.152 2.618 -14.127 1.00 24.99 71 THR C O 1
ATOM 6434 N N . ALA C 1 91 ? 16.318 2.916 -13.609 1.00 24.08 72 ALA C N 1
ATOM 6435 C CA . ALA C 1 91 ? 16.669 3.575 -14.885 1.00 21.29 72 ALA C CA 1
ATOM 6436 C C . ALA C 1 91 ? 16.902 2.481 -15.928 1.00 25.56 72 ALA C C 1
ATOM 6437 O O . ALA C 1 91 ? 16.073 2.263 -16.824 1.00 25.23 72 ALA C O 1
ATOM 6439 N N . THR C 1 92 ? 17.983 1.735 -15.786 1.00 26.52 73 THR C N 1
ATOM 6440 C CA . THR C 1 92 ? 18.376 0.761 -16.849 1.00 24.99 73 THR C CA 1
ATOM 6441 C C . THR C 1 92 ? 17.650 -0.590 -16.731 1.00 26.74 73 THR C C 1
ATOM 6442 O O . THR C 1 92 ? 17.197 -0.985 -15.652 1.00 27.78 73 THR C O 1
ATOM 6446 N N . PRO C 1 93 ? 17.501 -1.304 -17.842 1.00 28.89 74 PRO C N 1
ATOM 6447 C CA . PRO C 1 93 ? 16.919 -2.642 -17.795 1.00 31.11 74 PRO C CA 1
ATOM 6448 C C . PRO C 1 93 ? 17.775 -3.596 -16.979 1.00 28.83 74 PRO C C 1
ATOM 6449 O O . PRO C 1 93 ? 17.230 -4.471 -16.344 1.00 31.11 74 PRO C O 1
ATOM 6453 N N . GLN C 1 94 ? 19.085 -3.379 -16.962 1.00 27.91 75 GLN C N 1
ATOM 6454 C CA . GLN C 1 94 ? 19.961 -4.242 -16.171 1.00 27.91 75 GLN C CA 1
ATOM 6455 C C . GLN C 1 94 ? 19.648 -4.065 -14.685 1.00 27.60 75 GLN C C 1
ATOM 6456 O O . GLN C 1 94 ? 19.636 -5.031 -13.932 1.00 29.80 75 GLN C O 1
ATOM 6462 N N . GLU C 1 95 ? 19.404 -2.822 -14.252 1.00 26.88 76 GLU C N 1
ATOM 6463 C CA . GLU C 1 95 ? 19.041 -2.595 -12.846 1.00 28.12 76 GLU C CA 1
ATOM 6464 C C . GLU C 1 95 ? 17.723 -3.343 -12.504 1.00 25.56 76 GLU C C 1
ATOM 6465 O O . GLU C 1 95 ? 17.582 -3.986 -11.462 1.00 27.27 76 GLU C O 1
ATOM 6471 N N . ALA C 1 96 ? 16.734 -3.269 -13.403 1.00 24.92 77 ALA C N 1
ATOM 6472 C CA . ALA C 1 96 ? 15.446 -3.890 -13.183 1.00 25.60 77 ALA C CA 1
ATOM 6473 C C . ALA C 1 96 ? 15.517 -5.406 -13.213 1.00 27.70 77 ALA C C 1
ATOM 6474 O O . ALA C 1 96 ? 14.893 -6.078 -12.376 1.00 31.05 77 ALA C O 1
ATOM 6476 N N . LEU C 1 97 ? 16.249 -5.941 -14.171 1.00 31.83 78 LEU C N 1
ATOM 6477 C CA . LEU C 1 97 ? 16.523 -7.373 -14.237 1.00 33.78 78 LEU C CA 1
ATOM 6478 C C . LEU C 1 97 ? 17.229 -7.899 -12.976 1.00 37.71 78 LEU C C 1
ATOM 6479 O O . LEU C 1 97 ? 16.918 -9.014 -12.528 1.00 37.26 78 LEU C O 1
ATOM 6484 N N . ALA C 1 98 ? 18.107 -7.092 -12.390 1.00 34.52 79 ALA C N 1
ATOM 6485 C CA . ALA C 1 98 ? 18.809 -7.530 -11.176 1.00 32.19 79 ALA C CA 1
ATOM 6486 C C . ALA C 1 98 ? 17.826 -7.638 -10.020 1.00 36.79 79 ALA C C 1
ATOM 6487 O O . ALA C 1 98 ? 17.958 -8.504 -9.182 1.00 35.69 79 ALA C O 1
ATOM 6489 N N . LEU C 1 99 ? 16.847 -6.746 -9.973 1.00 33.81 80 LEU C N 1
ATOM 6490 C CA . LEU C 1 99 ? 15.796 -6.848 -8.969 1.00 32.91 80 LEU C CA 1
ATOM 6491 C C . LEU C 1 99 ? 14.972 -8.141 -9.144 1.00 35.65 80 LEU C C 1
ATOM 6492 O O . LEU C 1 99 ? 14.665 -8.844 -8.170 1.00 34.08 80 LEU C O 1
ATOM 6497 N N . ARG C 1 100 ? 14.631 -8.456 -10.378 1.00 40.53 81 ARG C N 1
ATOM 6498 C CA . ARG C 1 100 ? 13.860 -9.652 -10.642 1.00 37.68 81 ARG C CA 1
ATOM 6499 C C . ARG C 1 100 ? 14.593 -10.923 -10.292 1.00 39.42 81 ARG C C 1
ATOM 6500 O O . ARG C 1 100 ? 13.996 -11.879 -9.887 1.00 41.35 81 ARG C O 1
ATOM 6508 N N . ALA C 1 101 ? 15.887 -10.893 -10.458 1.00 39.47 82 ALA C N 1
ATOM 6509 C CA . ALA C 1 101 ? 16.786 -12.011 -10.183 1.00 43.30 82 ALA C CA 1
ATOM 6510 C C . ALA C 1 101 ? 17.218 -12.124 -8.726 1.00 43.70 82 ALA C C 1
ATOM 6511 O O . ALA C 1 101 ? 17.900 -13.071 -8.379 1.00 42.54 82 ALA C O 1
ATOM 6513 N N . ALA C 1 102 ? 16.831 -11.179 -7.877 1.00 41.30 83 ALA C N 1
ATOM 6514 C CA . ALA C 1 102 ? 17.290 -11.187 -6.506 1.00 38.80 83 ALA C CA 1
ATOM 6515 C C . ALA C 1 102 ? 16.833 -12.479 -5.813 1.00 42.11 83 ALA C C 1
ATOM 6516 O O . ALA C 1 102 ? 15.751 -12.959 -6.097 1.00 40.42 83 ALA C O 1
ATOM 6518 N N . GLU C 1 103 ? 17.685 -13.007 -4.943 1.00 47.65 84 GLU C N 1
ATOM 6519 C CA . GLU C 1 103 ? 17.361 -14.192 -4.126 1.00 55.69 84 GLU C CA 1
ATOM 6520 C C . GLU C 1 103 ? 17.691 -13.916 -2.661 1.00 49.28 84 GLU C C 1
ATOM 6521 O O . GLU C 1 103 ? 18.810 -13.532 -2.373 1.00 51.39 84 GLU C O 1
ATOM 6527 N N . PRO C 1 104 ? 16.736 -14.094 -1.742 1.00 49.20 85 PRO C N 1
ATOM 6528 C CA . PRO C 1 104 ? 15.395 -14.593 -2.040 1.00 48.12 85 PRO C CA 1
ATOM 6529 C C . PRO C 1 104 ? 14.582 -13.573 -2.865 1.00 48.48 85 PRO C C 1
ATOM 6530 O O . PRO C 1 104 ? 14.872 -12.391 -2.835 1.00 42.80 85 PRO C O 1
ATOM 6534 N N . GLY C 1 105 ? 13.612 -14.075 -3.613 1.00 45.22 86 GLY C N 1
ATOM 6535 C CA . GLY C 1 105 ? 12.801 -13.283 -4.521 1.00 46.89 86 GLY C CA 1
ATOM 6536 C C . GLY C 1 105 ? 12.062 -12.171 -3.802 1.00 51.02 86 GLY C C 1
ATOM 6537 O O . GLY C 1 105 ? 11.592 -12.345 -2.668 1.00 45.71 86 GLY C O 1
ATOM 6538 N N . LEU C 1 106 ? 11.996 -11.004 -4.441 1.00 43.95 87 LEU C N 1
ATOM 6539 C CA . LEU C 1 106 ? 11.022 -10.013 -4.043 1.00 41.11 87 LEU C CA 1
ATOM 6540 C C . LEU C 1 106 ? 9.680 -10.624 -4.397 1.00 45.04 87 LEU C C 1
ATOM 6541 O O . LEU C 1 106 ? 9.628 -11.550 -5.195 1.00 43.63 87 LEU C O 1
ATOM 6546 N N . PRO C 1 107 ? 8.585 -10.125 -3.822 1.00 42.07 88 PRO C N 1
ATOM 6547 C CA . PRO C 1 107 ? 7.340 -10.799 -4.199 1.00 49.85 88 PRO C CA 1
ATOM 6548 C C . PRO C 1 107 ? 7.104 -10.764 -5.709 1.00 59.42 88 PRO C C 1
ATOM 6549 O O . PRO C 1 107 ? 7.349 -9.731 -6.348 1.00 60.48 88 PRO C O 1
ATOM 6553 N N . ASP C 1 108 ? 6.600 -11.857 -6.270 1.00 60.26 89 ASP C N 1
ATOM 6554 C CA . ASP C 1 108 ? 6.371 -11.917 -7.737 1.00 67.55 89 ASP C CA 1
ATOM 6555 C C . ASP C 1 108 ? 5.343 -10.889 -8.267 1.00 57.11 89 ASP C C 1
ATOM 6556 O O . ASP C 1 108 ? 5.387 -10.512 -9.454 1.00 56.53 89 ASP C O 1
ATOM 6561 N N . ASP C 1 109 ? 4.439 -10.453 -7.388 1.00 47.97 90 ASP C N 1
ATOM 6562 C CA . ASP C 1 109 ? 3.433 -9.452 -7.726 1.00 54.30 90 ASP C CA 1
ATOM 6563 C C . ASP C 1 109 ? 3.874 -7.953 -7.617 1.00 52.41 90 ASP C C 1
ATOM 6564 O O . ASP C 1 109 ? 3.048 -7.062 -7.870 1.00 50.44 90 ASP C O 1
ATOM 6569 N N . VAL C 1 110 ? 5.132 -7.657 -7.252 1.00 41.91 91 VAL C N 1
ATOM 6570 C CA A VAL C 1 110 ? 5.627 -6.269 -7.246 0.50 40.42 91 VAL C CA 1
ATOM 6571 C CA B VAL C 1 110 ? 5.580 -6.260 -7.278 0.50 40.24 91 VAL C CA 1
ATOM 6572 C C . VAL C 1 110 ? 5.847 -5.880 -8.719 1.00 33.42 91 VAL C C 1
ATOM 6573 O O . VAL C 1 110 ? 6.369 -6.681 -9.505 1.00 34.03 91 VAL C O 1
ATOM 6580 N N . ARG C 1 111 ? 5.440 -4.675 -9.087 1.00 32.95 92 ARG C N 1
ATOM 6581 C CA . ARG C 1 111 ? 5.675 -4.199 -10.443 1.00 33.37 92 ARG C CA 1
ATOM 6582 C C . ARG C 1 111 ? 7.047 -3.530 -10.435 1.00 31.51 92 ARG C C 1
ATOM 6583 O O . ARG C 1 111 ? 7.359 -2.817 -9.511 1.00 31.42 92 ARG C O 1
ATOM 6591 N N . ILE C 1 112 ? 7.824 -3.788 -11.461 1.00 32.07 93 ILE C N 1
ATOM 6592 C CA . ILE C 1 112 ? 9.142 -3.207 -11.637 1.00 28.11 93 ILE C CA 1
ATOM 6593 C C . ILE C 1 112 ? 9.186 -2.514 -12.982 1.00 28.81 93 ILE C C 1
ATOM 6594 O O . ILE C 1 112 ? 8.988 -3.138 -14.007 1.00 29.54 93 ILE C O 1
ATOM 6599 N N . MET C 1 113 ? 9.465 -1.212 -12.951 1.00 29.16 94 MET C N 1
ATOM 6600 C CA . MET C 1 113 ? 9.486 -0.389 -14.133 1.00 29.46 94 MET C CA 1
ATOM 6601 C C . MET C 1 113 ? 10.892 0.090 -14.422 1.00 29.16 94 MET C C 1
ATOM 6602 O O . MET C 1 113 ? 11.626 0.422 -13.498 1.00 25.90 94 MET C O 1
ATOM 6607 N N . CYS C 1 114 ? 11.279 0.095 -15.705 1.00 26.93 95 CYS C N 1
ATOM 6608 C CA . CYS C 1 114 ? 12.570 0.717 -16.122 1.00 26.47 95 CYS C CA 1
ATOM 6609 C C . CYS C 1 114 ? 12.324 1.566 -17.310 1.00 26.99 95 CYS C C 1
ATOM 6610 O O . CYS C 1 114 ? 11.421 1.300 -18.127 1.00 28.28 95 CYS C O 1
ATOM 6613 N N . TRP C 1 115 ? 13.081 2.634 -17.399 1.00 25.50 96 TRP C N 1
ATOM 6614 C CA . TRP C 1 115 ? 12.852 3.592 -18.428 1.00 25.98 96 TRP C CA 1
ATOM 6615 C C . TRP C 1 115 ? 13.992 4.061 -19.320 1.00 27.20 96 TRP C C 1
ATOM 6616 O O . TRP C 1 115 ? 13.756 4.706 -20.286 1.00 34.02 96 TRP C O 1
ATOM 6627 N N . LEU C 1 116 ? 15.208 3.730 -19.003 1.00 21.44 97 LEU C N 1
ATOM 6628 C CA . LEU C 1 116 ? 16.365 4.248 -19.769 1.00 24.08 97 LEU C CA 1
ATOM 6629 C C . LEU C 1 116 ? 16.837 3.190 -20.718 1.00 23.43 97 LEU C C 1
ATOM 6630 O O . LEU C 1 116 ? 17.609 2.315 -20.376 1.00 23.82 97 LEU C O 1
ATOM 6635 N N . TRP C 1 117 ? 16.311 3.265 -21.945 1.00 24.85 98 TRP C N 1
ATOM 6636 C CA . TRP C 1 117 ? 16.523 2.284 -22.969 1.00 26.58 98 TRP C CA 1
ATOM 6637 C C . TRP C 1 117 ? 17.296 2.873 -24.144 1.00 28.19 98 TRP C C 1
ATOM 6638 O O . TRP C 1 117 ? 17.133 4.046 -24.472 1.00 27.60 98 TRP C O 1
ATOM 6649 N N . THR C 1 118 ? 18.116 2.044 -24.789 1.00 23.63 99 THR C N 1
ATOM 6650 C CA . THR C 1 118 ? 18.774 2.448 -26.037 1.00 24.73 99 THR C CA 1
ATOM 6651 C C . THR C 1 118 ? 18.514 1.336 -27.097 1.00 26.98 99 THR C C 1
ATOM 6652 O O . THR C 1 118 ? 18.177 0.228 -26.753 1.00 24.99 99 THR C O 1
ATOM 6656 N N . PRO C 1 119 ? 18.646 1.703 -28.365 1.00 25.98 100 PRO C N 1
ATOM 6657 C CA . PRO C 1 119 ? 18.414 0.670 -29.422 1.00 27.87 100 PRO C CA 1
ATOM 6658 C C . PRO C 1 119 ? 19.224 -0.608 -29.274 1.00 27.85 100 PRO C C 1
ATOM 6659 O O . PRO C 1 119 ? 20.417 -0.586 -29.013 1.00 30.75 100 PRO C O 1
ATOM 6663 N N . GLY C 1 120 ? 18.540 -1.735 -29.318 1.00 30.35 101 GLY C N 1
ATOM 6664 C CA . GLY C 1 120 ? 19.179 -3.038 -29.179 1.00 32.15 101 GLY C CA 1
ATOM 6665 C C . GLY C 1 120 ? 19.312 -3.556 -27.790 1.00 33.87 101 GLY C C 1
ATOM 6666 O O . GLY C 1 120 ? 19.850 -4.647 -27.558 1.00 32.92 101 GLY C O 1
ATOM 6667 N N . GLY C 1 121 ? 18.726 -2.834 -26.834 1.00 32.85 102 GLY C N 1
ATOM 6668 C CA . GLY C 1 121 ? 18.687 -3.292 -25.477 1.00 33.24 102 GLY C CA 1
ATOM 6669 C C . GLY C 1 121 ? 17.882 -4.558 -25.301 1.00 32.37 102 GLY C C 1
ATOM 6670 O O . GLY C 1 121 ? 17.222 -5.047 -26.235 1.00 34.68 102 GLY C O 1
ATOM 6671 N N . PRO C 1 122 ? 17.904 -5.101 -24.100 1.00 30.47 103 PRO C N 1
ATOM 6672 C CA . PRO C 1 122 ? 17.371 -6.432 -23.854 1.00 31.57 103 PRO C CA 1
ATOM 6673 C C . PRO C 1 122 ? 15.835 -6.434 -23.653 1.00 33.23 103 PRO C C 1
ATOM 6674 O O . PRO C 1 122 ? 15.303 -6.864 -22.617 1.00 31.47 103 PRO C O 1
ATOM 6678 N N . TRP C 1 123 ? 15.124 -5.997 -24.672 1.00 32.37 104 TRP C N 1
ATOM 6679 C CA . TRP C 1 123 ? 13.660 -5.879 -24.579 1.00 29.63 104 TRP C CA 1
ATOM 6680 C C . TRP C 1 123 ? 13.008 -7.213 -24.320 1.00 29.40 104 TRP C C 1
ATOM 6681 O O . TRP C 1 123 ? 12.073 -7.347 -23.516 1.00 31.92 104 TRP C O 1
ATOM 6692 N N . ARG C 1 124 ? 13.490 -8.238 -25.016 1.00 31.15 105 ARG C N 1
ATOM 6693 C CA . ARG C 1 124 ? 12.883 -9.563 -24.856 1.00 34.16 105 ARG C CA 1
ATOM 6694 C C . ARG C 1 124 ? 13.035 -10.101 -23.436 1.00 30.79 105 ARG C C 1
ATOM 6695 O O . ARG C 1 124 ? 12.091 -10.601 -22.821 1.00 32.55 105 ARG C O 1
ATOM 6703 N N . GLU C 1 125 ? 14.245 -9.990 -22.890 1.00 37.20 106 GLU C N 1
ATOM 6704 C CA A GLU C 1 125 ? 14.483 -10.412 -21.519 0.50 35.69 106 GLU C CA 1
ATOM 6705 C CA B GLU C 1 125 ? 14.495 -10.383 -21.512 0.50 35.55 106 GLU C CA 1
ATOM 6706 C C . GLU C 1 125 ? 13.554 -9.612 -20.567 1.00 37.26 106 GLU C C 1
ATOM 6707 O O . GLU C 1 125 ? 13.026 -10.162 -19.604 1.00 38.08 106 GLU C O 1
ATOM 6718 N N . ALA C 1 126 ? 13.347 -8.318 -20.843 1.00 30.52 107 ALA C N 1
ATOM 6719 C CA . ALA C 1 126 ? 12.485 -7.524 -19.992 1.00 28.41 107 ALA C CA 1
ATOM 6720 C C . ALA C 1 126 ? 11.048 -7.970 -20.087 1.00 30.05 107 ALA C C 1
ATOM 6721 O O . ALA C 1 126 ? 10.334 -8.006 -19.076 1.00 33.37 107 ALA C O 1
ATOM 6723 N N . VAL C 1 127 ? 10.625 -8.292 -21.309 1.00 36.54 108 VAL C N 1
ATOM 6724 C CA . VAL C 1 127 ? 9.236 -8.755 -21.509 1.00 34.70 108 VAL C CA 1
ATOM 6725 C C . VAL C 1 127 ? 9.049 -10.092 -20.782 1.00 31.20 108 VAL C C 1
ATOM 6726 O O . VAL C 1 127 ? 8.060 -10.269 -20.090 1.00 34.93 108 VAL C O 1
ATOM 6730 N N . GLU C 1 128 ? 9.993 -11.003 -20.943 1.00 34.99 109 GLU C N 1
ATOM 6731 C CA . GLU C 1 128 ? 9.927 -12.303 -20.249 1.00 39.99 109 GLU C CA 1
ATOM 6732 C C . GLU C 1 128 ? 9.956 -12.202 -18.729 1.00 40.93 109 GLU C C 1
ATOM 6733 O O . GLU C 1 128 ? 9.350 -13.030 -18.043 1.00 40.22 109 GLU C O 1
ATOM 6739 N N . ALA C 1 129 ? 10.650 -11.186 -18.201 1.00 37.76 110 ALA C N 1
ATOM 6740 C CA . ALA C 1 129 ? 10.662 -10.876 -16.770 1.00 36.56 110 ALA C CA 1
ATOM 6741 C C . ALA C 1 129 ? 9.465 -10.033 -16.280 1.00 36.28 110 ALA C C 1
ATOM 6742 O O . ALA C 1 129 ? 9.446 -9.608 -15.138 1.00 37.90 110 ALA C O 1
ATOM 6744 N N . ARG C 1 130 ? 8.483 -9.795 -17.149 1.00 33.69 111 ARG C N 1
ATOM 6745 C CA . ARG C 1 130 ? 7.264 -9.044 -16.837 1.00 35.22 111 ARG C CA 1
ATOM 6746 C C . ARG C 1 130 ? 7.568 -7.635 -16.260 1.00 35.30 111 ARG C C 1
ATOM 6747 O O . ARG C 1 130 ? 6.908 -7.178 -15.347 1.00 35.51 111 ARG C O 1
ATOM 6755 N N . LEU C 1 131 ? 8.563 -6.963 -16.846 1.00 33.30 112 LEU C N 1
ATOM 6756 C CA . LEU C 1 131 ? 8.877 -5.587 -16.447 1.00 33.99 112 LEU C CA 1
ATOM 6757 C C . LEU C 1 131 ? 7.938 -4.616 -17.136 1.00 31.90 112 LEU C C 1
ATOM 6758 O O . LEU C 1 131 ? 7.567 -4.836 -18.302 1.00 35.36 112 LEU C O 1
ATOM 6763 N N . ASP C 1 132 ? 7.581 -3.537 -16.437 1.00 29.69 113 ASP C N 1
ATOM 6764 C CA . ASP C 1 132 ? 6.963 -2.417 -17.081 1.00 28.64 113 ASP C CA 1
ATOM 6765 C C . ASP C 1 132 ? 8.106 -1.690 -17.787 1.00 30.33 113 ASP C C 1
ATOM 6766 O O . ASP C 1 132 ? 9.076 -1.294 -17.142 1.00 32.73 113 ASP C O 1
ATOM 6771 N N . VAL C 1 133 ? 7.967 -1.436 -19.087 1.00 30.04 114 VAL C N 1
ATOM 6772 C CA . VAL C 1 133 ? 9.048 -0.750 -19.796 1.00 28.84 114 VAL C CA 1
ATOM 6773 C C . VAL C 1 133 ? 8.504 0.548 -20.349 1.00 34.22 114 VAL C C 1
ATOM 6774 O O . VAL C 1 133 ? 7.395 0.592 -20.939 1.00 32.16 114 VAL C O 1
ATOM 6778 N N . SER C 1 134 ? 9.254 1.611 -20.187 1.00 27.91 115 SER C N 1
ATOM 6779 C CA . SER C 1 134 ? 8.843 2.888 -20.705 1.00 29.55 115 SER C CA 1
ATOM 6780 C C . SER C 1 134 ? 9.215 2.992 -22.181 1.00 25.20 115 SER C C 1
ATOM 6781 O O . SER C 1 134 ? 10.274 2.520 -22.622 1.00 26.14 115 SER C O 1
ATOM 6784 N N . VAL C 1 135 ? 8.350 3.676 -22.925 1.00 27.66 116 VAL C N 1
ATOM 6785 C CA . VAL C 1 135 ? 8.525 3.908 -24.353 1.00 26.61 116 VAL C CA 1
ATOM 6786 C C . VAL C 1 135 ? 8.191 5.370 -24.616 1.00 29.30 116 VAL C C 1
ATOM 6787 O O . VAL C 1 135 ? 7.116 5.867 -24.209 1.00 27.92 116 VAL C O 1
ATOM 6791 N N . SER C 1 136 ? 9.117 6.080 -25.265 1.00 26.11 117 SER C N 1
ATOM 6792 C CA . SER C 1 136 ? 8.953 7.498 -25.549 1.00 28.34 117 SER C CA 1
ATOM 6793 C C . SER C 1 136 ? 8.965 7.764 -27.073 1.00 27.86 117 SER C C 1
ATOM 6794 O O . SER C 1 136 ? 8.875 8.915 -27.468 1.00 29.60 117 SER C O 1
ATOM 6797 N N . ALA C 1 137 ? 9.263 6.729 -27.852 1.00 27.88 118 ALA C N 1
ATOM 6798 C CA . ALA C 1 137 ? 9.613 6.907 -29.247 1.00 30.12 118 ALA C CA 1
ATOM 6799 C C . ALA C 1 137 ? 9.215 5.717 -30.066 1.00 31.48 118 ALA C C 1
ATOM 6800 O O . ALA C 1 137 ? 9.198 4.577 -29.578 1.00 32.14 118 ALA C O 1
ATOM 6802 N N . MET C 1 138 ? 8.960 5.963 -31.380 1.00 33.95 119 MET C N 1
ATOM 6803 C CA . MET C 1 138 ? 8.604 4.888 -32.304 1.00 33.53 119 MET C CA 1
ATOM 6804 C C . MET C 1 138 ? 9.654 3.781 -32.375 1.00 33.27 119 MET C C 1
ATOM 6805 O O . MET C 1 138 ? 9.284 2.622 -32.454 1.00 33.22 119 MET C O 1
ATOM 6810 N N . TRP C 1 139 ? 10.950 4.118 -32.306 1.00 33.73 120 TRP C N 1
ATOM 6811 C CA . TRP C 1 139 ? 11.999 3.091 -32.414 1.00 32.35 120 TRP C CA 1
ATOM 6812 C C . TRP C 1 139 ? 11.826 2.079 -31.308 1.00 29.40 120 TRP C C 1
ATOM 6813 O O . TRP C 1 139 ? 11.924 0.889 -31.534 1.00 31.90 120 TRP C O 1
ATOM 6824 N N . ALA C 1 140 ? 11.534 2.562 -30.083 1.00 30.77 121 ALA C N 1
ATOM 6825 C CA . ALA C 1 140 ? 11.343 1.687 -28.930 1.00 27.45 121 ALA C CA 1
ATOM 6826 C C . ALA C 1 140 ? 10.028 0.904 -28.985 1.00 26.85 121 ALA C C 1
ATOM 6827 O O . ALA C 1 140 ? 9.982 -0.296 -28.654 1.00 29.07 121 ALA C O 1
ATOM 6829 N N . MET C 1 141 ? 8.967 1.557 -29.429 1.00 31.65 122 MET C N 1
ATOM 6830 C CA . MET C 1 141 ? 7.698 0.846 -29.718 1.00 38.14 122 MET C CA 1
ATOM 6831 C C . MET C 1 141 ? 7.886 -0.308 -30.713 1.00 32.66 122 MET C C 1
ATOM 6832 O O . MET C 1 141 ? 7.473 -1.436 -30.460 1.00 35.52 122 MET C O 1
ATOM 6837 N N . GLU C 1 142 ? 8.586 -0.040 -31.822 1.00 35.30 123 GLU C N 1
ATOM 6838 C CA . GLU C 1 142 ? 8.963 -1.131 -32.767 1.00 36.38 123 GLU C CA 1
ATOM 6839 C C . GLU C 1 142 ? 9.815 -2.242 -32.130 1.00 39.24 123 GLU C C 1
ATOM 6840 O O . GLU C 1 142 ? 9.563 -3.432 -32.335 1.00 36.13 123 GLU C O 1
ATOM 6846 N N . GLU C 1 143 ? 10.809 -1.875 -31.315 1.00 36.04 124 GLU C N 1
ATOM 6847 C CA . GLU C 1 143 ? 11.623 -2.903 -30.696 1.00 29.90 124 GLU C CA 1
ATOM 6848 C C . GLU C 1 143 ? 10.897 -3.718 -29.690 1.00 27.58 124 GLU C C 1
ATOM 6849 O O . GLU C 1 143 ? 11.121 -4.929 -29.623 1.00 35.49 124 GLU C O 1
ATOM 6855 N N . VAL C 1 144 ? 10.063 -3.098 -28.852 1.00 30.79 125 VAL C N 1
ATOM 6856 C CA . VAL C 1 144 ? 9.400 -3.865 -27.810 1.00 31.16 125 VAL C CA 1
ATOM 6857 C C . VAL C 1 144 ? 8.313 -4.768 -28.437 1.00 34.44 125 VAL C C 1
ATOM 6858 O O . VAL C 1 144 ? 8.149 -5.895 -28.027 1.00 35.62 125 VAL C O 1
ATOM 6862 N N . THR C 1 145 ? 7.638 -4.242 -29.443 1.00 36.70 126 THR C N 1
ATOM 6863 C CA . THR C 1 145 ? 6.623 -5.025 -30.181 1.00 38.10 126 THR C CA 1
ATOM 6864 C C . THR C 1 145 ? 7.263 -6.253 -30.848 1.00 35.77 126 THR C C 1
ATOM 6865 O O . THR C 1 145 ? 6.754 -7.364 -30.720 1.00 44.08 126 THR C O 1
ATOM 6869 N N . GLY C 1 146 ? 8.396 -6.066 -31.496 1.00 34.95 127 GLY C N 1
ATOM 6870 C CA . GLY C 1 146 ? 9.197 -7.195 -32.067 1.00 38.80 127 GLY C CA 1
ATOM 6871 C C . GLY C 1 146 ? 9.634 -8.211 -31.033 1.00 40.90 127 GLY C C 1
ATOM 6872 O O . GLY C 1 146 ? 9.618 -9.452 -31.260 1.00 35.82 127 GLY C O 1
ATOM 6873 N N . ALA C 1 147 ? 10.034 -7.712 -29.861 1.00 43.20 128 ALA C N 1
ATOM 6874 C CA . ALA C 1 147 ? 10.449 -8.600 -28.797 1.00 41.04 128 ALA C CA 1
ATOM 6875 C C . ALA C 1 147 ? 9.293 -9.400 -28.232 1.00 36.76 128 ALA C C 1
ATOM 6876 O O . ALA C 1 147 ? 9.450 -10.565 -27.864 1.00 40.43 128 ALA C O 1
ATOM 6878 N N . ALA C 1 148 ? 8.162 -8.742 -28.049 1.00 39.18 129 ALA C N 1
ATOM 6879 C CA . ALA C 1 148 ? 6.969 -9.420 -27.524 1.00 41.43 129 ALA C CA 1
ATOM 6880 C C . ALA C 1 148 ? 6.513 -10.518 -28.518 1.00 41.81 129 ALA C C 1
ATOM 6881 O O . ALA C 1 148 ? 6.191 -11.639 -28.108 1.00 50.03 129 ALA C O 1
ATOM 6883 N N . ARG C 1 149 ? 6.565 -10.188 -29.801 1.00 48.27 130 ARG C N 1
ATOM 6884 C CA . ARG C 1 149 ? 6.265 -11.144 -30.881 1.00 50.81 130 ARG C CA 1
ATOM 6885 C C . ARG C 1 149 ? 7.181 -12.361 -30.772 1.00 52.93 130 ARG C C 1
ATOM 6886 O O . ARG C 1 149 ? 6.697 -13.489 -30.748 1.00 54.99 130 ARG C O 1
ATOM 6894 N N . ALA C 1 150 ? 8.491 -12.140 -30.633 1.00 51.42 131 ALA C N 1
ATOM 6895 C CA . ALA C 1 150 ? 9.431 -13.250 -30.550 1.00 50.29 131 ALA C CA 1
ATOM 6896 C C . ALA C 1 150 ? 9.296 -14.052 -29.272 1.00 52.48 131 ALA C C 1
ATOM 6897 O O . ALA C 1 150 ? 9.589 -15.234 -29.275 1.00 60.33 131 ALA C O 1
ATOM 6899 N N . ALA C 1 151 ? 8.895 -13.413 -28.180 1.00 51.24 132 ALA C N 1
ATOM 6900 C CA . ALA C 1 151 ? 8.787 -14.100 -26.883 1.00 55.71 132 ALA C CA 1
ATOM 6901 C C . ALA C 1 151 ? 7.474 -14.832 -26.753 1.00 49.20 132 ALA C C 1
ATOM 6902 O O . ALA C 1 151 ? 7.342 -15.712 -25.907 1.00 48.98 132 ALA C O 1
ATOM 6904 N N . GLY C 1 152 ? 6.486 -14.448 -27.559 1.00 56.49 133 GLY C N 1
ATOM 6905 C CA . GLY C 1 152 ? 5.114 -14.973 -27.398 1.00 61.28 133 GLY C CA 1
ATOM 6906 C C . GLY C 1 152 ? 4.407 -14.580 -26.103 1.00 61.95 133 GLY C C 1
ATOM 6907 O O . GLY C 1 152 ? 3.463 -15.249 -25.705 1.00 57.50 133 GLY C O 1
ATOM 6908 N N . VAL C 1 153 ? 4.884 -13.518 -25.433 1.00 56.79 134 VAL C N 1
ATOM 6909 C CA . VAL C 1 153 ? 4.293 -12.981 -24.197 1.00 52.21 134 VAL C CA 1
ATOM 6910 C C . VAL C 1 153 ? 4.044 -11.506 -24.446 1.00 46.48 134 VAL C C 1
ATOM 6911 O O . VAL C 1 153 ? 4.926 -10.864 -25.004 1.00 42.16 134 VAL C O 1
ATOM 6915 N N . PRO C 1 154 ? 2.907 -10.959 -23.952 1.00 44.90 135 PRO C N 1
ATOM 6916 C CA . PRO C 1 154 ? 2.663 -9.547 -24.177 1.00 42.17 135 PRO C CA 1
ATOM 6917 C C . PRO C 1 154 ? 3.554 -8.675 -23.260 1.00 43.01 135 PRO C C 1
ATOM 6918 O O . PRO C 1 154 ? 3.860 -9.092 -22.160 1.00 37.24 135 PRO C O 1
ATOM 6922 N N . ALA C 1 155 ? 3.949 -7.513 -23.766 1.00 36.05 136 ALA C N 1
ATOM 6923 C CA . ALA C 1 155 ? 4.735 -6.544 -22.978 1.00 40.15 136 ALA C CA 1
ATOM 6924 C C . ALA C 1 155 ? 3.795 -5.636 -22.159 1.00 42.12 136 ALA C C 1
ATOM 6925 O O . ALA C 1 155 ? 2.585 -5.493 -22.464 1.00 41.86 136 ALA C O 1
ATOM 6927 N N . ARG C 1 156 ? 4.349 -5.058 -21.091 1.00 36.13 137 ARG C N 1
ATOM 6928 C CA . ARG C 1 156 ? 3.691 -4.045 -20.284 1.00 36.86 137 ARG C CA 1
ATOM 6929 C C . ARG C 1 156 ? 4.403 -2.727 -20.557 1.00 33.92 137 ARG C C 1
ATOM 6930 O O . ARG C 1 156 ? 5.577 -2.592 -20.221 1.00 32.27 137 ARG C O 1
ATOM 6938 N N . VAL C 1 157 ? 3.735 -1.823 -21.237 1.00 35.28 138 VAL C N 1
ATOM 6939 C CA . VAL C 1 157 ? 4.376 -0.627 -21.738 1.00 31.86 138 VAL C CA 1
ATOM 6940 C C . VAL C 1 157 ? 3.801 0.587 -21.039 1.00 31.62 138 VAL C C 1
ATOM 6941 O O . VAL C 1 157 ? 2.589 0.712 -20.853 1.00 30.03 138 VAL C O 1
ATOM 6945 N N . GLN C 1 158 ? 4.694 1.480 -20.609 1.00 28.93 139 GLN C N 1
ATOM 6946 C CA . GLN C 1 158 ? 4.313 2.776 -20.146 1.00 30.84 139 GLN C CA 1
ATOM 6947 C C . GLN C 1 158 ? 4.736 3.828 -21.129 1.00 30.51 139 GLN C C 1
ATOM 6948 O O . GLN C 1 158 ? 5.909 4.004 -21.358 1.00 31.04 139 GLN C O 1
ATOM 6954 N N . LEU C 1 159 ? 3.790 4.579 -21.683 1.00 27.15 140 LEU C N 1
ATOM 6955 C CA . LEU C 1 159 ? 4.121 5.687 -22.537 1.00 29.27 140 LEU C CA 1
ATOM 6956 C C . LEU C 1 159 ? 4.486 6.890 -21.741 1.00 28.22 140 LEU C C 1
ATOM 6957 O O . LEU C 1 159 ? 3.717 7.384 -20.918 1.00 26.37 140 LEU C O 1
ATOM 6974 N N . ALA C 1 161 ? 5.128 10.816 -21.636 1.00 25.65 142 ALA C N 1
ATOM 6975 C CA . ALA C 1 161 ? 4.857 12.106 -22.239 1.00 27.15 142 ALA C CA 1
ATOM 6976 C C . ALA C 1 161 ? 5.859 13.119 -21.862 1.00 24.19 142 ALA C C 1
ATOM 6977 O O . ALA C 1 161 ? 6.160 13.285 -20.676 1.00 26.12 142 ALA C O 1
ATOM 6979 N N . ASP C 1 162 ? 6.375 13.877 -22.848 1.00 22.94 143 ASP C N 1
ATOM 6980 C CA . ASP C 1 162 ? 7.159 15.023 -22.583 1.00 24.47 143 ASP C CA 1
ATOM 6981 C C . ASP C 1 162 ? 6.175 16.164 -22.408 1.00 31.31 143 ASP C C 1
ATOM 6982 O O . ASP C 1 162 ? 5.746 16.761 -23.387 1.00 27.37 143 ASP C O 1
ATOM 6987 N N . THR C 1 163 ? 5.891 16.521 -21.164 1.00 25.71 144 THR C N 1
ATOM 6988 C CA . THR C 1 163 ? 4.985 17.612 -20.810 1.00 24.19 144 THR C CA 1
ATOM 6989 C C . THR C 1 163 ? 5.619 18.959 -20.615 1.00 24.25 144 THR C C 1
ATOM 6990 O O . THR C 1 163 ? 4.978 19.929 -20.203 1.00 24.48 144 THR C O 1
ATOM 6994 N N . GLY C 1 164 ? 6.936 19.037 -20.790 1.00 20.72 145 GLY C N 1
ATOM 6995 C CA . GLY C 1 164 ? 7.646 20.253 -20.587 1.00 20.19 145 GLY C CA 1
ATOM 6996 C C . GLY C 1 164 ? 9.083 20.079 -20.054 1.00 21.05 145 GLY C C 1
ATOM 6997 O O . GLY C 1 164 ? 9.837 21.036 -20.059 1.00 22.92 145 GLY C O 1
ATOM 6998 N N . LEU C 1 165 ? 9.426 18.914 -19.541 1.00 23.74 146 LEU C N 1
ATOM 6999 C CA . LEU C 1 165 ? 10.814 18.680 -19.039 1.00 22.14 146 LEU C CA 1
ATOM 7000 C C . LEU C 1 165 ? 11.869 18.674 -20.191 1.00 23.99 146 LEU C C 1
ATOM 7001 O O . LEU C 1 165 ? 13.023 19.097 -19.991 1.00 24.48 146 LEU C O 1
ATOM 7006 N N . GLY C 1 166 ? 11.466 18.290 -21.382 1.00 23.22 147 GLY C N 1
ATOM 7007 C CA . GLY C 1 166 ? 12.412 18.288 -22.533 1.00 25.64 147 GLY C CA 1
ATOM 7008 C C . GLY C 1 166 ? 13.544 17.287 -22.426 1.00 24.65 147 GLY C C 1
ATOM 7009 O O . GLY C 1 166 ? 14.643 17.494 -22.975 1.00 23.34 147 GLY C O 1
ATOM 7010 N N . ARG C 1 167 ? 13.303 16.192 -21.713 1.00 24.22 148 ARG C N 1
ATOM 7011 C CA . ARG C 1 167 ? 14.306 15.130 -21.573 1.00 24.58 148 ARG C CA 1
ATOM 7012 C C . ARG C 1 167 ? 13.773 13.895 -22.274 1.00 25.36 148 ARG C C 1
ATOM 7013 O O . ARG C 1 167 ? 13.797 13.870 -23.507 1.00 26.41 148 ARG C O 1
ATOM 7021 N N . GLY C 1 168 ? 13.263 12.897 -21.540 1.00 24.57 149 GLY C N 1
ATOM 7022 C CA . GLY C 1 168 ? 12.759 11.701 -22.107 1.00 27.67 149 GLY C CA 1
ATOM 7023 C C . GLY C 1 168 ? 11.301 12.090 -22.557 1.00 29.65 149 GLY C C 1
ATOM 7024 O O . GLY C 1 168 ? 10.853 13.255 -22.524 1.00 31.44 149 GLY C O 1
ATOM 7025 N N . GLY C 1 169 ? 10.626 11.164 -23.065 1.00 32.83 150 GLY C N 1
ATOM 7026 C CA . GLY C 1 169 ? 9.223 11.502 -23.280 1.00 28.30 150 GLY C CA 1
ATOM 7027 C C . GLY C 1 169 ? 8.967 11.902 -24.686 1.00 27.62 150 GLY C C 1
ATOM 7028 O O . GLY C 1 169 ? 9.764 12.590 -25.340 1.00 26.97 150 GLY C O 1
ATOM 7029 N N . CYS C 1 170 ? 7.767 11.511 -25.099 1.00 25.96 151 CYS C N 1
ATOM 7030 C CA . CYS C 1 170 ? 7.214 11.832 -26.444 1.00 26.25 151 CYS C CA 1
ATOM 7031 C C . CYS C 1 170 ? 6.606 13.220 -26.451 1.00 25.24 151 CYS C C 1
ATOM 7032 O O . CYS C 1 170 ? 5.836 13.613 -25.563 1.00 26.20 151 CYS C O 1
ATOM 7035 N N . GLN C 1 171 ? 6.927 14.001 -27.470 1.00 25.16 152 GLN C N 1
ATOM 7036 C CA . GLN C 1 171 ? 6.312 15.343 -27.597 1.00 27.49 152 GLN C CA 1
ATOM 7037 C C . GLN C 1 171 ? 4.796 15.293 -27.920 1.00 27.77 152 GLN C C 1
ATOM 7038 O O . GLN C 1 171 ? 4.346 14.379 -28.504 1.00 26.81 152 GLN C O 1
ATOM 7044 N N . PRO C 1 172 ? 4.077 16.281 -27.472 1.00 26.82 153 PRO C N 1
ATOM 7045 C CA . PRO C 1 172 ? 2.663 16.333 -27.831 1.00 30.76 153 PRO C CA 1
ATOM 7046 C C . PRO C 1 172 ? 2.577 16.612 -29.329 1.00 31.37 153 PRO C C 1
ATOM 7047 O O . PRO C 1 172 ? 3.538 17.104 -29.931 1.00 30.63 153 PRO C O 1
ATOM 7051 N N . GLY C 1 173 ? 1.386 16.375 -29.864 1.00 37.46 154 GLY C N 1
ATOM 7052 C CA . GLY C 1 173 ? 1.119 16.633 -31.269 1.00 35.29 154 GLY C CA 1
ATOM 7053 C C . GLY C 1 173 ? 1.331 15.361 -32.001 1.00 30.86 154 GLY C C 1
ATOM 7054 O O . GLY C 1 173 ? 0.939 14.295 -31.542 1.00 35.21 154 GLY C O 1
ATOM 7055 N N . ALA C 1 174 ? 1.919 15.486 -33.176 1.00 34.36 155 ALA C N 1
ATOM 7056 C CA . ALA C 1 174 ? 2.015 14.376 -34.108 1.00 34.29 155 ALA C CA 1
ATOM 7057 C C . ALA C 1 174 ? 2.778 13.191 -33.565 1.00 35.47 155 ALA C C 1
ATOM 7058 O O . ALA C 1 174 ? 2.416 12.031 -33.791 1.00 34.09 155 ALA C O 1
ATOM 7060 N N . ASP C 1 175 ? 3.874 13.471 -32.842 1.00 39.38 156 ASP C N 1
ATOM 7061 C CA . ASP C 1 175 ? 4.627 12.384 -32.272 1.00 34.98 156 ASP C CA 1
ATOM 7062 C C . ASP C 1 175 ? 3.745 11.534 -31.333 1.00 27.01 156 ASP C C 1
ATOM 7063 O O . ASP C 1 175 ? 3.783 10.312 -31.368 1.00 30.29 156 ASP C O 1
ATOM 7068 N N . TRP C 1 176 ? 2.983 12.177 -30.461 1.00 28.55 157 TRP C N 1
ATOM 7069 C CA . TRP C 1 176 ? 2.142 11.447 -29.490 1.00 30.96 157 TRP C CA 1
ATOM 7070 C C . TRP C 1 176 ? 0.977 10.738 -30.174 1.00 31.38 157 TRP C C 1
ATOM 7071 O O . TRP C 1 176 ? 0.663 9.579 -29.900 1.00 30.97 157 TRP C O 1
ATOM 7082 N N . GLU C 1 177 ? 0.418 11.460 -31.134 1.00 35.79 158 GLU C N 1
ATOM 7083 C CA . GLU C 1 177 ? -0.613 10.846 -32.032 1.00 38.00 158 GLU C CA 1
ATOM 7084 C C . GLU C 1 177 ? -0.092 9.547 -32.675 1.00 30.11 158 GLU C C 1
ATOM 7085 O O . GLU C 1 177 ? -0.788 8.517 -32.569 1.00 38.34 158 GLU C O 1
ATOM 7091 N N . ARG C 1 178 ? 1.122 9.577 -33.246 1.00 32.40 159 ARG C N 1
ATOM 7092 C CA . ARG C 1 178 ? 1.712 8.405 -33.908 1.00 35.65 159 ARG C CA 1
ATOM 7093 C C . ARG C 1 178 ? 1.977 7.295 -32.889 1.00 33.63 159 ARG C C 1
ATOM 7094 O O . ARG C 1 178 ? 1.655 6.126 -33.088 1.00 29.93 159 ARG C O 1
ATOM 7102 N N . LEU C 1 179 ? 2.535 7.689 -31.734 1.00 34.33 160 LEU C N 1
ATOM 7103 C CA . LEU C 1 179 ? 2.871 6.712 -30.728 1.00 33.34 160 LEU C CA 1
ATOM 7104 C C . LEU C 1 179 ? 1.649 6.034 -30.080 1.00 28.42 160 LEU C C 1
ATOM 7105 O O . LEU C 1 179 ? 1.608 4.824 -29.878 1.00 30.52 160 LEU C O 1
ATOM 7110 N N . VAL C 1 180 ? 0.650 6.824 -29.732 1.00 33.93 161 VAL C N 1
ATOM 7111 C CA . VAL C 1 180 ? -0.604 6.288 -29.242 1.00 32.78 161 VAL C CA 1
ATOM 7112 C C . VAL C 1 180 ? -1.227 5.309 -30.287 1.00 32.57 161 VAL C C 1
ATOM 7113 O O . VAL C 1 180 ? -1.649 4.221 -29.962 1.00 35.28 161 VAL C O 1
ATOM 7117 N N . GLY C 1 181 ? -1.251 5.738 -31.540 1.00 38.16 162 GLY C N 1
ATOM 7118 C CA . GLY C 1 181 ? -1.784 4.897 -32.614 1.00 39.98 162 GLY C CA 1
ATOM 7119 C C . GLY C 1 181 ? -1.046 3.595 -32.742 1.00 41.16 162 GLY C C 1
ATOM 7120 O O . GLY C 1 181 ? -1.660 2.539 -32.843 1.00 37.81 162 GLY C O 1
ATOM 7121 N N . ALA C 1 182 ? 0.288 3.654 -32.685 1.00 36.20 163 ALA C N 1
ATOM 7122 C CA . ALA C 1 182 ? 1.063 2.437 -32.771 1.00 37.64 163 ALA C CA 1
ATOM 7123 C C . ALA C 1 182 ? 0.795 1.519 -31.581 1.00 29.64 163 ALA C C 1
ATOM 7124 O O . ALA C 1 182 ? 0.725 0.282 -31.734 1.00 35.81 163 ALA C O 1
ATOM 7126 N N . ALA C 1 183 ? 0.596 2.095 -30.408 1.00 34.17 164 ALA C N 1
ATOM 7127 C CA . ALA C 1 183 ? 0.333 1.324 -29.220 1.00 34.51 164 ALA C CA 1
ATOM 7128 C C . ALA C 1 183 ? -1.008 0.585 -29.334 1.00 34.70 164 ALA C C 1
ATOM 7129 O O . ALA C 1 183 ? -1.145 -0.572 -28.929 1.00 34.36 164 ALA C O 1
ATOM 7131 N N . LEU C 1 184 ? -2.002 1.308 -29.845 1.00 42.73 165 LEU C N 1
ATOM 7132 C CA . LEU C 1 184 ? -3.328 0.714 -30.112 1.00 43.41 165 LEU C CA 1
ATOM 7133 C C . LEU C 1 184 ? -3.254 -0.447 -31.091 1.00 40.85 165 LEU C C 1
ATOM 7134 O O . LEU C 1 184 ? -3.870 -1.473 -30.828 1.00 45.48 165 LEU C O 1
ATOM 7139 N N . ARG C 1 185 ? -2.480 -0.313 -32.163 1.00 45.43 166 ARG C N 1
ATOM 7140 C CA A ARG C 1 185 ? -2.334 -1.389 -33.147 0.50 44.79 166 ARG C CA 1
ATOM 7141 C CA B ARG C 1 185 ? -2.315 -1.407 -33.126 0.50 45.18 166 ARG C CA 1
ATOM 7142 C C . ARG C 1 185 ? -1.663 -2.599 -32.470 1.00 46.97 166 ARG C C 1
ATOM 7143 O O . ARG C 1 185 ? -2.082 -3.746 -32.650 1.00 42.34 166 ARG C O 1
ATOM 7158 N N . ALA C 1 186 ? -0.643 -2.342 -31.653 1.00 42.51 167 ALA C N 1
ATOM 7159 C CA . ALA C 1 186 ? 0.001 -3.434 -30.931 1.00 38.88 167 ALA C CA 1
ATOM 7160 C C . ALA C 1 186 ? -0.940 -4.131 -29.937 1.00 34.19 167 ALA C C 1
ATOM 7161 O O . ALA C 1 186 ? -0.862 -5.345 -29.760 1.00 39.79 167 ALA C O 1
ATOM 7163 N N . GLU C 1 187 ? -1.799 -3.357 -29.269 1.00 38.15 168 GLU C N 1
ATOM 7164 C CA . GLU C 1 187 ? -2.765 -3.913 -28.342 1.00 40.86 168 GLU C CA 1
ATOM 7165 C C . GLU C 1 187 ? -3.742 -4.796 -29.119 1.00 41.18 168 GLU C C 1
ATOM 7166 O O . GLU C 1 187 ? -4.086 -5.905 -28.685 1.00 37.95 168 GLU C O 1
ATOM 7172 N N . GLU C 1 188 ? -4.158 -4.281 -30.266 1.00 45.89 169 GLU C N 1
ATOM 7173 C CA . GLU C 1 188 ? -5.101 -5.018 -31.146 1.00 49.48 169 GLU C CA 1
ATOM 7174 C C . GLU C 1 188 ? -4.491 -6.354 -31.553 1.00 47.51 169 GLU C C 1
ATOM 7175 O O . GLU C 1 188 ? -5.182 -7.379 -31.500 1.00 46.04 169 GLU C O 1
ATOM 7181 N N . GLU C 1 189 ? -3.189 -6.387 -31.865 1.00 43.94 170 GLU C N 1
ATOM 7182 C CA . GLU C 1 189 ? -2.517 -7.674 -32.136 1.00 46.05 170 GLU C CA 1
ATOM 7183 C C . GLU C 1 189 ? -2.198 -8.553 -30.908 1.00 42.82 170 GLU C C 1
ATOM 7184 O O . GLU C 1 189 ? -1.565 -9.604 -31.075 1.00 51.57 170 GLU C O 1
ATOM 7190 N N . GLY C 1 190 ? -2.579 -8.160 -29.687 1.00 46.78 171 GLY C N 1
ATOM 7191 C CA . GLY C 1 190 ? -2.238 -8.923 -28.440 1.00 44.44 171 GLY C CA 1
ATOM 7192 C C . GLY C 1 190 ? -0.739 -8.919 -28.007 1.00 44.04 171 GLY C C 1
ATOM 7193 O O . GLY C 1 190 ? -0.306 -9.758 -27.232 1.00 44.69 171 GLY C O 1
ATOM 7194 N N . LEU C 1 191 ? 0.031 -7.956 -28.513 1.00 48.22 172 LEU C N 1
ATOM 7195 C CA . LEU C 1 191 ? 1.488 -7.899 -28.294 1.00 45.94 172 LEU C CA 1
ATOM 7196 C C . LEU C 1 191 ? 1.884 -7.090 -27.077 1.00 48.42 172 LEU C C 1
ATOM 7197 O O . LEU C 1 191 ? 2.990 -7.264 -26.565 1.00 43.38 172 LEU C O 1
ATOM 7202 N N . LEU C 1 192 ? 1.012 -6.201 -26.629 1.00 41.40 173 LEU C N 1
ATOM 7203 C CA . LEU C 1 192 ? 1.277 -5.493 -25.384 1.00 44.47 173 LEU C CA 1
ATOM 7204 C C . LEU C 1 192 ? 0.001 -4.923 -24.833 1.00 43.78 173 LEU C C 1
ATOM 7205 O O . LEU C 1 192 ? -1.026 -4.812 -25.550 1.00 38.41 173 LEU C O 1
ATOM 7210 N N . ARG C 1 193 ? 0.153 -4.353 -23.670 1.00 35.04 174 ARG C N 1
ATOM 7211 C CA . ARG C 1 193 ? -0.852 -3.581 -23.052 1.00 37.27 174 ARG C CA 1
ATOM 7212 C C . ARG C 1 193 ? -0.157 -2.295 -22.543 1.00 41.10 174 ARG C C 1
ATOM 7213 O O . ARG C 1 193 ? 0.900 -2.368 -21.956 1.00 34.34 174 ARG C O 1
ATOM 7221 N N . VAL C 1 194 ? -0.727 -1.131 -22.815 1.00 38.04 175 VAL C N 1
ATOM 7222 C CA . VAL C 1 194 ? -0.250 0.100 -22.238 1.00 35.15 175 VAL C CA 1
ATOM 7223 C C . VAL C 1 194 ? -0.762 0.133 -20.833 1.00 36.01 175 VAL C C 1
ATOM 7224 O O . VAL C 1 194 ? -1.928 0.379 -20.581 1.00 36.83 175 VAL C O 1
ATOM 7228 N N . THR C 1 195 ? 0.152 -0.112 -19.880 1.00 33.55 176 THR C N 1
ATOM 7229 C CA . THR C 1 195 ? -0.162 -0.176 -18.485 1.00 32.94 176 THR C CA 1
ATOM 7230 C C . THR C 1 195 ? -0.071 1.180 -17.785 1.00 32.80 176 THR C C 1
ATOM 7231 O O . THR C 1 195 ? -0.544 1.336 -16.676 1.00 30.51 176 THR C O 1
ATOM 7235 N N . GLY C 1 196 ? 0.604 2.150 -18.401 1.00 30.50 177 GLY C N 1
ATOM 7236 C CA . GLY C 1 196 ? 0.714 3.453 -17.798 1.00 31.41 177 GLY C CA 1
ATOM 7237 C C . GLY C 1 196 ? 0.971 4.577 -18.789 1.00 25.70 177 GLY C C 1
ATOM 7238 O O . GLY C 1 196 ? 1.448 4.361 -19.862 1.00 30.43 177 GLY C O 1
ATOM 7239 N N . LEU C 1 197 ? 0.683 5.785 -18.308 1.00 26.25 178 LEU C N 1
ATOM 7240 C CA . LEU C 1 197 ? 1.010 7.007 -18.973 1.00 24.96 178 LEU C CA 1
ATOM 7241 C C . LEU C 1 197 ? 1.680 7.854 -17.915 1.00 30.53 178 LEU C C 1
ATOM 7242 O O . LEU C 1 197 ? 1.130 8.050 -16.809 1.00 26.10 178 LEU C O 1
ATOM 7247 N N . TRP C 1 198 ? 2.859 8.370 -18.224 1.00 27.23 179 TRP C N 1
ATOM 7248 C CA . TRP C 1 198 ? 3.613 9.091 -17.231 1.00 26.19 179 TRP C CA 1
ATOM 7249 C C . TRP C 1 198 ? 4.473 10.213 -17.746 1.00 24.45 179 TRP C C 1
ATOM 7250 O O . TRP C 1 198 ? 4.616 10.382 -18.946 1.00 24.65 179 TRP C O 1
ATOM 7261 N N . SER C 1 199 ? 4.881 11.073 -16.810 1.00 24.79 180 SER C N 1
ATOM 7262 C CA . SER C 1 199 ? 5.757 12.190 -17.104 1.00 24.31 180 SER C CA 1
ATOM 7263 C C . SER C 1 199 ? 6.576 12.553 -15.906 1.00 22.46 180 SER C C 1
ATOM 7264 O O . SER C 1 199 ? 6.481 11.867 -14.859 1.00 23.10 180 SER C O 1
ATOM 7267 N N . HIS C 1 200 ? 7.318 13.622 -16.001 1.00 24.08 181 HIS C N 1
ATOM 7268 C CA . HIS C 1 200 ? 8.254 14.051 -14.932 1.00 23.31 181 HIS C CA 1
ATOM 7269 C C . HIS C 1 200 ? 8.375 15.519 -14.935 1.00 22.81 181 HIS C C 1
ATOM 7270 O O . HIS C 1 200 ? 8.400 16.156 -16.033 1.00 25.46 181 HIS C O 1
ATOM 7277 N N . PHE C 1 201 ? 8.405 16.156 -13.768 1.00 21.62 182 PHE C N 1
ATOM 7278 C CA . PHE C 1 201 ? 8.453 17.612 -13.616 1.00 21.42 182 PHE C CA 1
ATOM 7279 C C . PHE C 1 201 ? 9.843 18.188 -13.718 1.00 24.29 182 PHE C C 1
ATOM 7280 O O . PHE C 1 201 ? 10.820 17.639 -13.179 1.00 23.22 182 PHE C O 1
ATOM 7288 N N . ALA C 1 202 ? 9.935 19.416 -14.245 1.00 22.18 183 ALA C N 1
ATOM 7289 C CA . ALA C 1 202 ? 11.210 20.153 -14.270 1.00 22.59 183 ALA C CA 1
ATOM 7290 C C . ALA C 1 202 ? 11.538 20.905 -13.005 1.00 20.65 183 ALA C C 1
ATOM 7291 O O . ALA C 1 202 ? 12.727 21.008 -12.623 1.00 21.26 183 ALA C O 1
ATOM 7293 N N . CYS C 1 203 ? 10.512 21.550 -12.435 1.00 20.71 184 CYS C N 1
ATOM 7294 C CA . CYS C 1 203 ? 10.731 22.559 -11.435 1.00 23.67 184 CYS C CA 1
ATOM 7295 C C . CYS C 1 203 ? 9.902 22.368 -10.167 1.00 23.63 184 CYS C C 1
ATOM 7296 O O . CYS C 1 203 ? 9.644 23.328 -9.414 1.00 24.56 184 CYS C O 1
ATOM 7299 N N . ALA C 1 204 ? 9.504 21.122 -9.866 1.00 23.47 185 ALA C N 1
ATOM 7300 C CA . ALA C 1 204 ? 8.618 20.908 -8.697 1.00 23.07 185 ALA C CA 1
ATOM 7301 C C . ALA C 1 204 ? 9.255 21.194 -7.352 1.00 28.11 185 ALA C C 1
ATOM 7302 O O . ALA C 1 204 ? 8.537 21.414 -6.375 1.00 26.27 185 ALA C O 1
ATOM 7304 N N . ASP C 1 205 ? 10.578 21.266 -7.301 1.00 26.75 186 ASP C N 1
ATOM 7305 C CA . ASP C 1 205 ? 11.284 21.674 -6.080 1.00 31.34 186 ASP C CA 1
ATOM 7306 C C . ASP C 1 205 ? 11.246 23.164 -5.797 1.00 26.97 186 ASP C C 1
ATOM 7307 O O . ASP C 1 205 ? 11.748 23.584 -4.772 1.00 28.26 186 ASP C O 1
ATOM 7312 N N . GLU C 1 206 ? 10.706 23.957 -6.758 1.00 27.74 187 GLU C N 1
ATOM 7313 C CA . GLU C 1 206 ? 10.467 25.415 -6.628 1.00 29.16 187 GLU C CA 1
ATOM 7314 C C . GLU C 1 206 ? 8.990 25.705 -6.575 1.00 29.86 187 GLU C C 1
ATOM 7315 O O . GLU C 1 206 ? 8.345 25.917 -7.581 1.00 29.90 187 GLU C O 1
ATOM 7321 N N . PRO C 1 207 ? 8.406 25.680 -5.361 1.00 34.67 188 PRO C N 1
ATOM 7322 C CA . PRO C 1 207 ? 6.969 25.751 -5.272 1.00 33.99 188 PRO C CA 1
ATOM 7323 C C . PRO C 1 207 ? 6.423 27.033 -5.932 1.00 30.26 188 PRO C C 1
ATOM 7324 O O . PRO C 1 207 ? 7.030 28.082 -5.859 1.00 39.16 188 PRO C O 1
ATOM 7328 N N . GLY C 1 208 ? 5.336 26.851 -6.660 1.00 33.79 189 GLY C N 1
ATOM 7329 C CA . GLY C 1 208 ? 4.724 27.931 -7.478 1.00 38.23 189 GLY C CA 1
ATOM 7330 C C . GLY C 1 208 ? 5.402 28.278 -8.789 1.00 34.83 189 GLY C C 1
ATOM 7331 O O . GLY C 1 208 ? 4.913 29.164 -9.505 1.00 34.26 189 GLY C O 1
ATOM 7332 N N . HIS C 1 209 ? 6.510 27.592 -9.153 1.00 29.65 190 HIS C N 1
ATOM 7333 C CA . HIS C 1 209 ? 7.124 27.817 -10.474 1.00 29.81 190 HIS C CA 1
ATOM 7334 C C . HIS C 1 209 ? 6.048 27.590 -11.554 1.00 28.45 190 HIS C C 1
ATOM 7335 O O . HIS C 1 209 ? 5.348 26.556 -11.534 1.00 29.40 190 HIS C O 1
ATOM 7342 N N . PRO C 1 210 ? 5.863 28.535 -12.502 1.00 32.21 191 PRO C N 1
ATOM 7343 C CA . PRO C 1 210 ? 4.745 28.409 -13.482 1.00 33.28 191 PRO C CA 1
ATOM 7344 C C . PRO C 1 210 ? 4.783 27.165 -14.348 1.00 30.19 191 PRO C C 1
ATOM 7345 O O . PRO C 1 210 ? 3.731 26.664 -14.828 1.00 28.94 191 PRO C O 1
ATOM 7349 N N . SER C 1 211 ? 5.989 26.630 -14.588 1.00 29.13 192 SER C N 1
ATOM 7350 C CA . SER C 1 211 ? 6.093 25.376 -15.341 1.00 25.35 192 SER C CA 1
ATOM 7351 C C . SER C 1 211 ? 5.336 24.209 -14.742 1.00 25.81 192 SER C C 1
ATOM 7352 O O . SER C 1 211 ? 5.019 23.287 -15.438 1.00 27.08 192 SER C O 1
ATOM 7355 N N . ILE C 1 212 ? 5.146 24.207 -13.423 1.00 27.88 193 ILE C N 1
ATOM 7356 C CA . ILE C 1 212 ? 4.518 23.081 -12.738 1.00 25.68 193 ILE C CA 1
ATOM 7357 C C . ILE C 1 212 ? 3.060 22.940 -13.194 1.00 25.97 193 ILE C C 1
ATOM 7358 O O . ILE C 1 212 ? 2.628 21.888 -13.681 1.00 27.31 193 ILE C O 1
ATOM 7363 N N . ALA C 1 213 ? 2.315 24.037 -13.068 1.00 29.61 194 ALA C N 1
ATOM 7364 C CA . ALA C 1 213 ? 0.925 24.042 -13.583 1.00 29.91 194 ALA C CA 1
ATOM 7365 C C . ALA C 1 213 ? 0.873 23.761 -15.073 1.00 26.81 194 ALA C C 1
ATOM 7366 O O . ALA C 1 213 ? -0.014 23.025 -15.559 1.00 29.75 194 ALA C O 1
ATOM 7368 N N . ALA C 1 214 ? 1.814 24.338 -15.823 1.00 28.11 195 ALA C N 1
ATOM 7369 C CA . ALA C 1 214 ? 1.873 24.112 -17.312 1.00 27.07 195 ALA C CA 1
ATOM 7370 C C . ALA C 1 214 ? 2.078 22.678 -17.671 1.00 26.85 195 ALA C C 1
ATOM 7371 O O . ALA C 1 214 ? 1.411 22.091 -18.547 1.00 28.14 195 ALA C O 1
ATOM 7373 N N . GLN C 1 215 ? 2.971 22.019 -16.924 1.00 26.83 196 GLN C N 1
ATOM 7374 C CA . GLN C 1 215 ? 3.150 20.600 -17.155 1.00 24.81 196 GLN C CA 1
ATOM 7375 C C . GLN C 1 215 ? 1.968 19.778 -16.716 1.00 24.85 196 GLN C C 1
ATOM 7376 O O . GLN C 1 215 ? 1.617 18.819 -17.393 1.00 26.00 196 GLN C O 1
ATOM 7382 N N . LEU C 1 216 ? 1.378 20.087 -15.582 1.00 27.11 197 LEU C N 1
ATOM 7383 C CA . LEU C 1 216 ? 0.170 19.284 -15.156 1.00 27.26 197 LEU C CA 1
ATOM 7384 C C . LEU C 1 216 ? -0.983 19.435 -16.201 1.00 27.21 197 LEU C C 1
ATOM 7385 O O . LEU C 1 216 ? -1.702 18.460 -16.504 1.00 29.13 197 LEU C O 1
ATOM 7390 N N . THR C 1 217 ? -1.128 20.637 -16.751 1.00 31.69 198 THR C N 1
ATOM 7391 C CA . THR C 1 217 ? -2.169 20.862 -17.806 1.00 28.95 198 THR C CA 1
ATOM 7392 C C . THR C 1 217 ? -1.896 20.045 -19.050 1.00 31.74 198 THR C C 1
ATOM 7393 O O . THR C 1 217 ? -2.786 19.269 -19.512 1.00 29.55 198 THR C O 1
ATOM 7397 N N . ARG C 1 218 ? -0.635 20.062 -19.497 1.00 26.68 199 ARG C N 1
ATOM 7398 C CA . ARG C 1 218 ? -0.278 19.236 -20.639 1.00 25.87 199 ARG C CA 1
ATOM 7399 C C . ARG C 1 218 ? -0.391 17.765 -20.368 1.00 26.09 199 ARG C C 1
ATOM 7400 O O . ARG C 1 218 ? -0.821 17.001 -21.217 1.00 26.89 199 ARG C O 1
ATOM 7408 N N . PHE C 1 219 ? -0.010 17.337 -19.163 1.00 27.00 200 PHE C N 1
ATOM 7409 C CA . PHE C 1 219 ? -0.160 15.961 -18.777 1.00 23.85 200 PHE C CA 1
ATOM 7410 C C . PHE C 1 219 ? -1.641 15.497 -18.870 1.00 29.13 200 PHE C C 1
ATOM 7411 O O . PHE C 1 219 ? -1.921 14.437 -19.438 1.00 26.26 200 PHE C O 1
ATOM 7419 N N . ARG C 1 220 ? -2.528 16.310 -18.335 1.00 29.68 201 ARG C N 1
ATOM 7420 C CA A ARG C 1 220 ? -3.967 16.006 -18.368 0.50 33.03 201 ARG C CA 1
ATOM 7421 C CA B ARG C 1 220 ? -3.965 16.004 -18.367 0.50 31.65 201 ARG C CA 1
ATOM 7422 C C . ARG C 1 220 ? -4.429 15.938 -19.820 1.00 32.66 201 ARG C C 1
ATOM 7423 O O . ARG C 1 220 ? -5.156 15.006 -20.183 1.00 30.50 201 ARG C O 1
ATOM 7438 N N . GLU C 1 221 ? -3.969 16.894 -20.652 1.00 33.33 202 GLU C N 1
ATOM 7439 C CA . GLU C 1 221 ? -4.345 16.935 -22.081 1.00 33.97 202 GLU C CA 1
ATOM 7440 C C . GLU C 1 221 ? -3.862 15.710 -22.834 1.00 37.38 202 GLU C C 1
ATOM 7441 O O . GLU C 1 221 ? -4.619 15.038 -23.531 1.00 33.54 202 GLU C O 1
ATOM 7447 N N . MET C 1 222 ? -2.581 15.363 -22.648 1.00 29.28 203 MET C N 1
ATOM 7448 C CA . MET C 1 222 ? -2.046 14.217 -23.343 1.00 29.60 203 MET C CA 1
ATOM 7449 C C . MET C 1 222 ? -2.617 12.880 -22.902 1.00 25.93 203 MET C C 1
ATOM 7450 O O . MET C 1 222 ? -2.806 11.968 -23.720 1.00 29.21 203 MET C O 1
ATOM 7455 N N . THR C 1 223 ? -2.836 12.720 -21.606 1.00 31.85 204 THR C N 1
ATOM 7456 C CA . THR C 1 223 ? -3.382 11.468 -21.104 1.00 29.82 204 THR C CA 1
ATOM 7457 C C . THR C 1 223 ? -4.890 11.340 -21.478 1.00 35.36 204 THR C C 1
ATOM 7458 O O . THR C 1 223 ? -5.357 10.230 -21.800 1.00 35.55 204 THR C O 1
ATOM 7462 N N . ALA C 1 224 ? -5.597 12.474 -21.463 1.00 36.44 205 ALA C N 1
ATOM 7463 C CA . ALA C 1 224 ? -7.046 12.500 -21.950 1.00 35.22 205 ALA C CA 1
ATOM 7464 C C . ALA C 1 224 ? -7.148 12.045 -23.400 1.00 36.61 205 ALA C C 1
ATOM 7465 O O . ALA C 1 224 ? -7.961 11.171 -23.718 1.00 41.93 205 ALA C O 1
ATOM 7467 N N . TYR C 1 225 ? -6.266 12.582 -24.241 1.00 39.48 206 TYR C N 1
ATOM 7468 C CA . TYR C 1 225 ? -6.123 12.182 -25.635 1.00 36.92 206 TYR C CA 1
ATOM 7469 C C . TYR C 1 225 ? -5.867 10.697 -25.803 1.00 48.53 206 TYR C C 1
ATOM 7470 O O . TYR C 1 225 ? -6.572 10.024 -26.582 1.00 43.01 206 TYR C O 1
ATOM 7479 N N . ALA C 1 226 ? -4.885 10.149 -25.074 1.00 38.49 207 ALA C N 1
ATOM 7480 C CA . ALA C 1 226 ? -4.607 8.745 -25.156 1.00 39.87 207 ALA C CA 1
ATOM 7481 C C . ALA C 1 226 ? -5.806 7.888 -24.778 1.00 37.97 207 ALA C C 1
ATOM 7482 O O . ALA C 1 226 ? -5.994 6.796 -25.322 1.00 40.23 207 ALA C O 1
ATOM 7484 N N . GLU C 1 227 ? -6.529 8.328 -23.767 1.00 41.79 208 GLU C N 1
ATOM 7485 C CA . GLU C 1 227 ? -7.660 7.534 -23.231 1.00 51.21 208 GLU C CA 1
ATOM 7486 C C . GLU C 1 227 ? -8.880 7.627 -24.166 1.00 47.60 208 GLU C C 1
ATOM 7487 O O . GLU C 1 227 ? -9.489 6.603 -24.474 1.00 52.37 208 GLU C O 1
ATOM 7493 N N . GLN C 1 228 ? -9.130 8.811 -24.702 1.00 43.19 209 GLN C N 1
ATOM 7494 C CA . GLN C 1 228 ? -10.115 8.987 -25.799 1.00 51.43 209 GLN C CA 1
ATOM 7495 C C . GLN C 1 228 ? -9.875 8.077 -26.998 1.00 51.44 209 GLN C C 1
ATOM 7496 O O . GLN C 1 228 ? -10.812 7.537 -27.558 1.00 47.85 209 GLN C O 1
ATOM 7502 N N . ARG C 1 229 ? -8.616 7.946 -27.419 1.00 44.41 210 ARG C N 1
ATOM 7503 C CA . ARG C 1 229 ? -8.276 7.064 -28.528 1.00 40.65 210 ARG C CA 1
ATOM 7504 C C . ARG C 1 229 ? -8.454 5.615 -28.163 1.00 41.22 210 ARG C C 1
ATOM 7505 O O . ARG C 1 229 ? -8.465 4.775 -29.061 1.00 43.62 210 ARG C O 1
ATOM 7513 N N . GLY C 1 230 ? -8.533 5.280 -26.878 1.00 36.93 211 GLY C N 1
ATOM 7514 C CA . GLY C 1 230 ? -8.794 3.916 -26.469 1.00 37.11 211 GLY C CA 1
ATOM 7515 C C . GLY C 1 230 ? -7.851 3.246 -25.471 1.00 38.30 211 GLY C C 1
ATOM 7516 O O . GLY C 1 230 ? -8.116 2.126 -25.002 1.00 35.08 211 GLY C O 1
ATOM 7517 N N . LEU C 1 231 ? -6.730 3.886 -25.145 1.00 39.12 212 LEU C N 1
ATOM 7518 C CA . LEU C 1 231 ? -5.821 3.304 -24.148 1.00 38.95 212 LEU C CA 1
ATOM 7519 C C . LEU C 1 231 ? -6.435 3.319 -22.762 1.00 38.58 212 LEU C C 1
ATOM 7520 O O . LEU C 1 231 ? -7.153 4.271 -22.375 1.00 35.99 212 LEU C O 1
ATOM 7525 N N . ARG C 1 232 ? -6.162 2.248 -22.007 1.00 37.22 213 ARG C N 1
ATOM 7526 C CA . ARG C 1 232 ? -6.721 2.071 -20.697 1.00 36.77 213 ARG C CA 1
ATOM 7527 C C . ARG C 1 232 ? -5.607 1.706 -19.702 1.00 34.34 213 ARG C C 1
ATOM 7528 O O . ARG C 1 232 ? -5.497 0.551 -19.239 1.00 33.46 213 ARG C O 1
ATOM 7536 N N . PRO C 1 233 ? -4.828 2.703 -19.272 1.00 36.15 214 PRO C N 1
ATOM 7537 C CA . PRO C 1 233 ? -3.753 2.396 -18.351 1.00 35.21 214 PRO C CA 1
ATOM 7538 C C . PRO C 1 233 ? -4.185 2.052 -16.950 1.00 38.07 214 PRO C C 1
ATOM 7539 O O . PRO C 1 233 ? -5.194 2.586 -16.493 1.00 43.01 214 PRO C O 1
ATOM 7543 N N . GLU C 1 234 ? -3.417 1.215 -16.253 1.00 34.46 215 GLU C N 1
ATOM 7544 C CA . GLU C 1 234 ? -3.618 0.995 -14.815 1.00 36.29 215 GLU C CA 1
ATOM 7545 C C . GLU C 1 234 ? -3.216 2.208 -14.001 1.00 34.69 215 GLU C C 1
ATOM 7546 O O . GLU C 1 234 ? -3.888 2.574 -13.021 1.00 39.00 215 GLU C O 1
ATOM 7552 N N . VAL C 1 235 ? -2.120 2.870 -14.405 1.00 32.53 216 VAL C N 1
ATOM 7553 C CA . VAL C 1 235 ? -1.616 4.019 -13.658 1.00 33.08 216 VAL C CA 1
ATOM 7554 C C . VAL C 1 235 ? -1.278 5.224 -14.539 1.00 30.29 216 VAL C C 1
ATOM 7555 O O . VAL C 1 235 ? -0.686 5.094 -15.641 1.00 32.33 216 VAL C O 1
ATOM 7559 N N . ARG C 1 236 ? -1.617 6.393 -14.031 1.00 30.45 217 ARG C N 1
ATOM 7560 C CA . ARG C 1 236 ? -1.047 7.665 -14.489 1.00 30.10 217 ARG C CA 1
ATOM 7561 C C . ARG C 1 236 ? -0.179 8.202 -13.402 1.00 30.54 217 ARG C C 1
ATOM 7562 O O . ARG C 1 236 ? -0.555 8.148 -12.223 1.00 31.84 217 ARG C O 1
ATOM 7570 N N . HIS C 1 237 ? 1.002 8.745 -13.764 1.00 28.06 218 HIS C N 1
ATOM 7571 C CA . HIS C 1 237 ? 1.882 9.297 -12.721 1.00 25.81 218 HIS C CA 1
ATOM 7572 C C . HIS C 1 237 ? 2.840 10.322 -13.263 1.00 24.97 218 HIS C C 1
ATOM 7573 O O . HIS C 1 237 ? 3.380 10.173 -14.340 1.00 25.42 218 HIS C O 1
ATOM 7580 N N . ILE C 1 238 ? 3.130 11.301 -12.420 1.00 25.71 219 ILE C N 1
ATOM 7581 C CA . ILE C 1 238 ? 4.056 12.366 -12.705 1.00 26.35 219 ILE C CA 1
ATOM 7582 C C . ILE C 1 238 ? 4.852 12.880 -11.478 1.00 26.53 219 ILE C C 1
ATOM 7583 O O . ILE C 1 238 ? 5.757 13.617 -11.654 1.00 23.75 219 ILE C O 1
ATOM 7588 N N . ALA C 1 239 ? 4.510 12.487 -10.251 1.00 25.14 220 ALA C N 1
ATOM 7589 C CA . ALA C 1 239 ? 5.064 13.138 -9.091 1.00 23.92 220 ALA C CA 1
ATOM 7590 C C . ALA C 1 239 ? 6.347 12.494 -8.611 1.00 23.37 220 ALA C C 1
ATOM 7591 O O . ALA C 1 239 ? 6.374 11.281 -8.361 1.00 24.17 220 ALA C O 1
ATOM 7593 N N . ASN C 1 240 ? 7.381 13.314 -8.537 1.00 20.29 221 ASN C N 1
ATOM 7594 C CA . ASN C 1 240 ? 8.662 12.952 -7.887 1.00 24.28 221 ASN C CA 1
ATOM 7595 C C . ASN C 1 240 ? 8.554 13.305 -6.392 1.00 23.40 221 ASN C C 1
ATOM 7596 O O . ASN C 1 240 ? 7.447 13.655 -5.912 1.00 23.85 221 ASN C O 1
ATOM 7601 N N . SER C 1 241 ? 9.660 13.367 -5.683 1.00 23.36 222 SER C N 1
ATOM 7602 C CA . SER C 1 241 ? 9.614 13.812 -4.267 1.00 23.98 222 SER C CA 1
ATOM 7603 C C . SER C 1 241 ? 9.036 15.151 -4.012 1.00 23.09 222 SER C C 1
ATOM 7604 O O . SER C 1 241 ? 8.111 15.282 -3.179 1.00 26.71 222 SE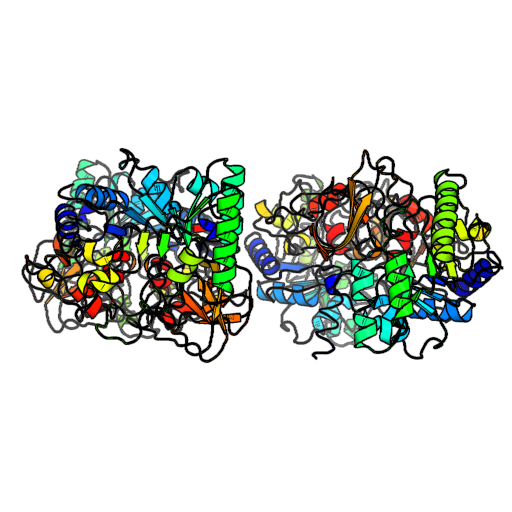R C O 1
ATOM 7607 N N . PRO C 1 242 ? 9.564 16.209 -4.639 1.00 24.04 223 PRO C N 1
ATOM 7608 C CA . PRO C 1 242 ? 9.013 17.514 -4.251 1.00 24.83 223 PRO C CA 1
ATOM 7609 C C . PRO C 1 242 ? 7.532 17.651 -4.588 1.00 25.47 223 PRO C C 1
ATOM 7610 O O . PRO C 1 242 ? 6.788 18.219 -3.782 1.00 26.94 223 PRO C O 1
ATOM 7614 N N . ALA C 1 243 ? 7.080 17.059 -5.684 1.00 26.14 224 ALA C N 1
ATOM 7615 C CA . ALA C 1 243 ? 5.639 17.073 -6.033 1.00 26.95 224 ALA C CA 1
ATOM 7616 C C . ALA C 1 243 ? 4.826 16.233 -5.037 1.00 29.31 224 ALA C C 1
ATOM 7617 O O . ALA C 1 243 ? 3.712 16.603 -4.626 1.00 29.80 224 ALA C O 1
ATOM 7619 N N . THR C 1 244 ? 5.348 15.070 -4.666 1.00 27.52 225 THR C N 1
ATOM 7620 C CA . THR C 1 244 ? 4.673 14.217 -3.701 1.00 28.77 225 THR C CA 1
ATOM 7621 C C . THR C 1 244 ? 4.398 15.019 -2.393 1.00 32.02 225 THR C C 1
ATOM 7622 O O . THR C 1 244 ? 3.298 14.937 -1.807 1.00 31.24 225 THR C O 1
ATOM 7626 N N . LEU C 1 245 ? 5.392 15.741 -1.940 1.00 27.34 226 LEU C N 1
ATOM 7627 C CA . LEU C 1 245 ? 5.362 16.442 -0.687 1.00 27.28 226 LEU C CA 1
ATOM 7628 C C . LEU C 1 245 ? 4.560 17.729 -0.676 1.00 32.47 226 LEU C C 1
ATOM 7629 O O . LEU C 1 245 ? 4.076 18.103 0.386 1.00 32.43 226 LEU C O 1
ATOM 7634 N N . THR C 1 246 ? 4.380 18.368 -1.843 1.00 30.94 227 THR C N 1
ATOM 7635 C CA . THR C 1 246 ? 3.767 19.679 -1.917 1.00 31.63 227 THR C CA 1
ATOM 7636 C C . THR C 1 246 ? 2.527 19.776 -2.841 1.00 31.99 227 THR C C 1
ATOM 7637 O O . THR C 1 246 ? 1.878 20.792 -2.798 1.00 37.58 227 THR C O 1
ATOM 7641 N N . LEU C 1 247 ? 2.233 18.760 -3.671 1.00 29.91 228 LEU C N 1
ATOM 7642 C CA . LEU C 1 247 ? 1.241 18.861 -4.751 1.00 32.04 228 LEU C CA 1
ATOM 7643 C C . LEU C 1 247 ? 0.296 17.686 -4.791 1.00 31.98 228 LEU C C 1
ATOM 7644 O O . LEU C 1 247 ? 0.366 16.833 -5.688 1.00 29.86 228 LEU C O 1
ATOM 7649 N N . PRO C 1 248 ? -0.691 17.648 -3.877 1.00 32.04 229 PRO C N 1
ATOM 7650 C CA . PRO C 1 248 ? -1.655 16.553 -3.905 1.00 37.01 229 PRO C CA 1
ATOM 7651 C C . PRO C 1 248 ? -2.419 16.377 -5.242 1.00 33.29 229 PRO C C 1
ATOM 7652 O O . PRO C 1 248 ? -2.729 15.248 -5.598 1.00 31.53 229 PRO C O 1
ATOM 7656 N N . ASP C 1 249 ? -2.630 17.452 -6.016 1.00 36.33 230 ASP C N 1
ATOM 7657 C CA . ASP C 1 249 ? -3.280 17.365 -7.315 1.00 39.15 230 ASP C CA 1
ATOM 7658 C C . ASP C 1 249 ? -2.442 16.607 -8.334 1.00 36.75 230 ASP C C 1
ATOM 7659 O O . ASP C 1 249 ? -2.965 16.217 -9.377 1.00 32.06 230 ASP C O 1
ATOM 7664 N N . ALA C 1 250 ? -1.136 16.451 -8.052 1.00 33.08 231 ALA C N 1
ATOM 7665 C CA . ALA C 1 250 ? -0.214 15.694 -8.918 1.00 28.76 231 ALA C CA 1
ATOM 7666 C C . ALA C 1 250 ? -0.016 14.237 -8.529 1.00 27.95 231 ALA C C 1
ATOM 7667 O O . ALA C 1 250 ? 0.785 13.507 -9.162 1.00 29.36 231 ALA C O 1
ATOM 7669 N N . HIS C 1 251 ? -0.734 13.760 -7.508 1.00 29.12 232 HIS C N 1
ATOM 7670 C CA . HIS C 1 251 ? -0.570 12.345 -7.066 1.00 26.16 232 HIS C CA 1
ATOM 7671 C C . HIS C 1 251 ? -1.064 11.330 -8.016 1.00 29.81 232 HIS C C 1
ATOM 7672 O O . HIS C 1 251 ? -0.458 10.243 -8.128 1.00 30.17 232 HIS C O 1
ATOM 7679 N N . PHE C 1 252 ? -2.182 11.590 -8.656 1.00 27.58 233 PHE C N 1
ATOM 7680 C CA . PHE C 1 252 ? -2.759 10.612 -9.540 1.00 28.62 233 PHE C CA 1
ATOM 7681 C C . PHE C 1 252 ? -2.818 9.196 -8.934 1.00 29.72 233 PHE C C 1
ATOM 7682 O O . PHE C 1 252 ? -3.227 9.067 -7.845 1.00 32.18 233 PHE C O 1
ATOM 7690 N N . ASP C 1 253 ? -2.407 8.168 -9.652 1.00 27.58 234 ASP C N 1
ATOM 7691 C CA . ASP C 1 253 ? -2.559 6.804 -9.202 1.00 31.97 234 ASP C CA 1
ATOM 7692 C C . ASP C 1 253 ? -1.266 6.236 -8.525 1.00 31.71 234 ASP C C 1
ATOM 7693 O O . ASP C 1 253 ? -1.293 5.164 -7.943 1.00 31.50 234 ASP C O 1
ATOM 7698 N N . LEU C 1 254 ? -0.168 6.975 -8.623 1.00 29.14 235 LEU C N 1
ATOM 7699 C CA A LEU C 1 254 ? 1.152 6.448 -8.290 0.50 27.82 235 LEU C CA 1
ATOM 7700 C CA B LEU C 1 254 ? 1.150 6.446 -8.287 0.50 29.03 235 LEU C CA 1
ATOM 7701 C C . LEU C 1 254 ? 2.095 7.623 -8.081 1.00 27.79 235 LEU C C 1
ATOM 7702 O O . LEU C 1 254 ? 2.070 8.578 -8.882 1.00 28.99 235 LEU C O 1
ATOM 7711 N N . VAL C 1 255 ? 2.878 7.555 -7.019 1.00 25.27 236 VAL C N 1
ATOM 7712 C CA . VAL C 1 255 ? 3.864 8.631 -6.724 1.00 29.01 236 VAL C CA 1
ATOM 7713 C C . VAL C 1 255 ? 5.259 8.020 -6.683 1.00 24.81 236 VAL C C 1
ATOM 7714 O O . VAL C 1 255 ? 5.405 6.817 -6.419 1.00 25.87 236 VAL C O 1
ATOM 7718 N N . ARG C 1 256 ? 6.266 8.791 -7.124 1.00 24.18 237 ARG C N 1
ATOM 7719 C CA . ARG C 1 256 ? 7.651 8.271 -7.252 1.00 25.05 237 ARG C CA 1
ATOM 7720 C C . ARG C 1 256 ? 8.653 9.065 -6.419 1.00 24.14 237 ARG C C 1
ATOM 7721 O O . ARG C 1 256 ? 9.523 9.778 -6.947 1.00 24.49 237 ARG C O 1
ATOM 7729 N N . PRO C 1 257 ? 8.533 9.009 -5.066 1.00 26.79 238 PRO C N 1
ATOM 7730 C CA . PRO C 1 257 ? 9.316 9.914 -4.237 1.00 26.67 238 PRO C CA 1
ATOM 7731 C C . PRO C 1 257 ? 10.678 9.300 -3.925 1.00 28.97 238 PRO C C 1
ATOM 7732 O O . PRO C 1 257 ? 10.871 8.755 -2.840 1.00 27.75 238 PRO C O 1
ATOM 7736 N N . GLY C 1 258 ? 11.656 9.484 -4.822 1.00 24.41 239 GLY C N 1
ATOM 7737 C CA . GLY C 1 258 ? 12.991 8.935 -4.697 1.00 25.78 239 GLY C CA 1
ATOM 7738 C C . GLY C 1 258 ? 13.795 9.478 -3.523 1.00 24.01 239 GLY C C 1
ATOM 7739 O O . GLY C 1 258 ? 13.964 8.780 -2.504 1.00 25.71 239 GLY C O 1
ATOM 7740 N N . ILE C 1 259 ? 14.285 10.720 -3.637 1.00 20.76 240 ILE C N 1
ATOM 7741 C CA . ILE C 1 259 ? 15.214 11.270 -2.645 1.00 22.52 240 ILE C CA 1
ATOM 7742 C C . ILE C 1 259 ? 14.543 11.263 -1.239 1.00 22.92 240 ILE C C 1
ATOM 7743 O O . ILE C 1 259 ? 15.207 10.959 -0.251 1.00 23.08 240 ILE C O 1
ATOM 7748 N N . ALA C 1 260 ? 13.238 11.525 -1.186 1.00 23.91 241 ALA C N 1
ATOM 7749 C CA . ALA C 1 260 ? 12.518 11.517 0.135 1.00 24.58 241 ALA C CA 1
ATOM 7750 C C . ALA C 1 260 ? 12.474 10.154 0.782 1.00 24.05 241 ALA C C 1
ATOM 7751 O O . ALA C 1 260 ? 12.503 10.072 1.987 1.00 24.91 241 ALA C O 1
ATOM 7753 N N . MET C 1 261 ? 12.386 9.095 -0.006 1.00 22.38 242 MET C N 1
ATOM 7754 C CA . MET C 1 261 ? 12.486 7.737 0.529 1.00 22.34 242 MET C CA 1
ATOM 7755 C C . MET C 1 261 ? 13.819 7.555 1.265 1.00 25.12 242 MET C C 1
ATOM 7756 O O . MET C 1 261 ? 13.875 6.795 2.297 1.00 24.25 242 MET C O 1
ATOM 7761 N N . TYR C 1 262 ? 14.871 8.202 0.798 1.00 23.70 243 TYR C N 1
ATOM 7762 C CA . TYR C 1 262 ? 16.186 8.112 1.460 1.00 22.77 243 TYR C CA 1
ATOM 7763 C C . TYR C 1 262 ? 16.345 9.096 2.631 1.00 20.75 243 TYR C C 1
ATOM 7764 O O . TYR C 1 262 ? 17.437 9.298 3.142 1.00 22.01 243 TYR C O 1
ATOM 7773 N N . GLY C 1 263 ? 15.275 9.779 2.932 1.00 22.84 244 GLY C N 1
ATOM 7774 C CA . GLY C 1 263 ? 15.209 10.720 4.026 1.00 23.34 244 GLY C CA 1
ATOM 7775 C C . GLY C 1 263 ? 15.816 12.040 3.849 1.00 25.90 244 GLY C C 1
ATOM 7776 O O . GLY C 1 263 ? 16.006 12.738 4.808 1.00 29.13 244 GLY C O 1
ATOM 7777 N N . VAL C 1 264 ? 16.013 12.446 2.577 1.00 24.25 245 VAL C N 1
ATOM 7778 C CA . VAL C 1 264 ? 16.672 13.644 2.250 1.00 24.64 245 VAL C CA 1
ATOM 7779 C C . VAL C 1 264 ? 15.648 14.563 1.549 1.00 26.11 245 VAL C C 1
ATOM 7780 O O . VAL C 1 264 ? 14.924 14.122 0.674 1.00 22.48 245 VAL C O 1
ATOM 7784 N N . SER C 1 265 ? 15.581 15.817 1.989 1.00 27.54 246 SER C N 1
ATOM 7785 C CA . SER C 1 265 ? 14.615 16.727 1.398 1.00 28.57 246 SER C CA 1
ATOM 7786 C C . SER C 1 265 ? 15.093 17.138 -0.010 1.00 24.90 246 SER C C 1
ATOM 7787 O O . SER C 1 265 ? 16.265 17.332 -0.228 1.00 26.05 246 SER C O 1
ATOM 7790 N N . PRO C 1 266 ? 14.155 17.193 -0.974 1.00 25.06 247 PRO C N 1
ATOM 7791 C CA . PRO C 1 266 ? 14.563 17.669 -2.309 1.00 27.18 247 PRO C CA 1
ATOM 7792 C C . PRO C 1 266 ? 15.160 19.058 -2.363 1.00 32.36 247 PRO C C 1
ATOM 7793 O O . PRO C 1 266 ? 16.055 19.263 -3.202 1.00 34.88 247 PRO C O 1
ATOM 7797 N N . SER C 1 267 ? 14.743 19.989 -1.482 1.00 34.61 248 SER C N 1
ATOM 7798 C CA . SER C 1 267 ? 15.450 21.270 -1.351 1.00 38.94 248 SER C CA 1
ATOM 7799 C C . SER C 1 267 ? 15.085 21.955 -0.055 1.00 38.51 248 SER C C 1
ATOM 7800 O O . SER C 1 267 ? 14.005 21.743 0.442 1.00 36.26 248 SER C O 1
ATOM 7803 N N . PRO C 1 268 ? 15.959 22.821 0.459 1.00 38.93 249 PRO C N 1
ATOM 7804 C CA . PRO C 1 268 ? 15.579 23.631 1.619 1.00 41.79 249 PRO C CA 1
ATOM 7805 C C . PRO C 1 268 ? 14.317 24.473 1.378 1.00 40.46 249 PRO C C 1
ATOM 7806 O O . PRO C 1 268 ? 13.583 24.715 2.310 1.00 45.29 249 PRO C O 1
ATOM 7810 N N . GLU C 1 269 ? 14.075 24.878 0.127 1.00 47.88 250 GLU C N 1
ATOM 7811 C CA A GLU C 1 269 ? 12.867 25.622 -0.251 0.50 50.86 250 GLU C CA 1
ATOM 7812 C CA B GLU C 1 269 ? 12.851 25.598 -0.256 0.50 51.11 250 GLU C CA 1
ATOM 7813 C C . GLU C 1 269 ? 11.597 24.752 0.022 1.00 53.72 250 GLU C C 1
ATOM 7814 O O . GLU C 1 269 ? 10.558 25.258 0.452 1.00 60.43 250 GLU C O 1
ATOM 7825 N N . ILE C 1 270 ? 11.686 23.443 -0.209 1.00 46.09 251 ILE C N 1
ATOM 7826 C CA . ILE C 1 270 ? 10.600 22.484 0.110 1.00 44.90 251 ILE C CA 1
ATOM 7827 C C . ILE C 1 270 ? 10.491 22.284 1.643 1.00 49.01 251 ILE C C 1
ATOM 7828 O O . ILE C 1 270 ? 9.412 22.262 2.172 1.00 45.63 251 ILE C O 1
ATOM 7833 N N . GLY C 1 271 ? 11.614 22.037 2.321 1.00 46.14 252 GLY C N 1
ATOM 7834 C CA . GLY C 1 271 ? 11.664 21.905 3.795 1.00 40.34 252 GLY C CA 1
ATOM 7835 C C . GLY C 1 271 ? 12.773 20.949 4.255 1.00 35.47 252 GLY C C 1
ATOM 7836 O O . GLY C 1 271 ? 13.647 20.619 3.473 1.00 34.61 252 GLY C O 1
ATOM 7837 N N . THR C 1 272 ? 12.751 20.601 5.536 1.00 33.74 253 THR C N 1
ATOM 7838 C CA . THR C 1 272 ? 13.703 19.678 6.157 1.00 32.73 253 THR C CA 1
ATOM 7839 C C . THR C 1 272 ? 13.086 18.323 6.153 1.00 26.68 253 THR C C 1
ATOM 7840 O O . THR C 1 272 ? 11.887 18.174 6.016 1.00 29.92 253 THR C O 1
ATOM 7844 N N . PRO C 1 273 ? 13.916 17.275 6.292 1.00 28.55 254 PRO C N 1
ATOM 7845 C CA . PRO C 1 273 ? 13.329 15.965 6.454 1.00 30.53 254 PRO C CA 1
ATOM 7846 C C . PRO C 1 273 ? 12.327 15.875 7.603 1.00 26.34 254 PRO C C 1
ATOM 7847 O O . PRO C 1 273 ? 11.267 15.300 7.422 1.00 30.58 254 PRO C O 1
ATOM 7851 N N . ALA C 1 274 ? 12.645 16.502 8.726 1.00 31.50 255 ALA C N 1
ATOM 7852 C CA . ALA C 1 274 ? 11.774 16.468 9.922 1.00 37.75 255 ALA C CA 1
ATOM 7853 C C . ALA C 1 274 ? 10.413 17.093 9.627 1.00 34.07 255 ALA C C 1
ATOM 7854 O O . ALA C 1 274 ? 9.409 16.590 10.123 1.00 33.79 255 ALA C O 1
ATOM 7856 N N . ASP C 1 275 ? 10.342 18.124 8.786 1.00 34.89 256 ASP C N 1
ATOM 7857 C CA . ASP C 1 275 ? 9.029 18.710 8.331 1.00 36.20 256 ASP C CA 1
ATOM 7858 C C . ASP C 1 275 ? 8.078 17.695 7.757 1.00 37.31 256 ASP C C 1
ATOM 7859 O O . ASP C 1 275 ? 6.865 17.886 7.834 1.00 41.66 256 ASP C O 1
ATOM 7864 N N . PHE C 1 276 ? 8.604 16.598 7.181 1.00 31.60 257 PHE C N 1
ATOM 7865 C CA . PHE C 1 276 ? 7.794 15.603 6.524 1.00 30.81 257 PHE C CA 1
ATOM 7866 C C . PHE C 1 276 ? 7.807 14.246 7.156 1.00 30.73 257 PHE C C 1
ATOM 7867 O O . PHE C 1 276 ? 7.351 13.316 6.553 1.00 35.91 257 PHE C O 1
ATOM 7875 N N . GLY C 1 277 ? 8.314 14.147 8.389 1.00 29.00 258 GLY C N 1
ATOM 7876 C CA . GLY C 1 277 ? 8.364 12.900 9.111 1.00 29.63 258 GLY C CA 1
ATOM 7877 C C . GLY C 1 277 ? 9.454 11.957 8.598 1.00 29.07 258 GLY C C 1
ATOM 7878 O O . GLY C 1 277 ? 9.266 10.771 8.667 1.00 27.85 258 GLY C O 1
ATOM 7879 N N . LEU C 1 278 ? 10.452 12.516 7.926 1.00 29.27 259 LEU C N 1
ATOM 7880 C CA . LEU C 1 278 ? 11.498 11.751 7.232 1.00 25.69 259 LEU C CA 1
ATOM 7881 C C . LEU C 1 278 ? 12.757 11.749 8.078 1.00 25.52 259 LEU C C 1
ATOM 7882 O O . LEU C 1 278 ? 13.068 12.705 8.779 1.00 28.60 259 LEU C O 1
ATOM 7887 N N . ARG C 1 279 ? 13.568 10.703 7.876 1.00 24.73 260 ARG C N 1
ATOM 7888 C CA . ARG C 1 279 ? 14.880 10.627 8.491 1.00 26.14 260 ARG C CA 1
ATOM 7889 C C . ARG C 1 279 ? 15.969 10.115 7.488 1.00 22.77 260 ARG C C 1
ATOM 7890 O O . ARG C 1 279 ? 15.735 9.060 6.891 1.00 24.26 260 ARG C O 1
ATOM 7898 N N . PRO C 1 280 ? 17.057 10.834 7.316 1.00 22.44 261 PRO C N 1
ATOM 7899 C CA . PRO C 1 280 ? 18.116 10.412 6.393 1.00 24.41 261 PRO C CA 1
ATOM 7900 C C . PRO C 1 280 ? 18.565 8.997 6.697 1.00 28.73 261 PRO C C 1
ATOM 7901 O O . PRO C 1 280 ? 18.755 8.620 7.870 1.00 25.43 261 PRO C O 1
ATOM 7905 N N . VAL C 1 281 ? 18.699 8.207 5.645 1.00 24.92 262 VAL C N 1
ATOM 7906 C CA . VAL C 1 281 ? 18.985 6.809 5.690 1.00 25.93 262 VAL C CA 1
ATOM 7907 C C . VAL C 1 281 ? 20.474 6.556 5.800 1.00 24.30 262 VAL C C 1
ATOM 7908 O O . VAL C 1 281 ? 20.876 5.544 6.420 1.00 27.57 262 VAL C O 1
ATOM 7912 N N . MET C 1 282 ? 21.283 7.370 5.172 1.00 22.71 263 MET C N 1
ATOM 7913 C CA . MET C 1 282 ? 22.705 7.133 5.058 1.00 23.33 263 MET C CA 1
ATOM 7914 C C . MET C 1 282 ? 23.456 7.960 6.054 1.00 23.10 263 MET C C 1
ATOM 7915 O O . MET C 1 282 ? 23.304 9.175 6.181 1.00 27.36 263 MET C O 1
ATOM 7920 N N . THR C 1 283 ? 24.362 7.248 6.777 1.00 23.95 264 THR C N 1
ATOM 7921 C CA . THR C 1 283 ? 25.351 7.889 7.569 1.00 25.53 264 THR C CA 1
ATOM 7922 C C . THR C 1 283 ? 26.754 7.501 7.001 1.00 23.23 264 THR C C 1
ATOM 7923 O O . THR C 1 283 ? 27.059 6.292 6.887 1.00 30.08 264 THR C O 1
ATOM 7927 N N . LEU C 1 284 ? 27.576 8.497 6.768 1.00 23.59 265 LEU C N 1
ATOM 7928 C CA . LEU C 1 284 ? 28.911 8.281 6.191 1.00 26.70 265 LEU C CA 1
ATOM 7929 C C . LEU C 1 284 ? 29.920 8.652 7.255 1.00 27.05 265 LEU C C 1
ATOM 7930 O O . LEU C 1 284 ? 29.934 9.783 7.745 1.00 26.47 265 LEU C O 1
ATOM 7935 N N . ALA C 1 285 ? 30.736 7.699 7.599 1.00 25.17 266 ALA C N 1
ATOM 7936 C CA . ALA C 1 285 ? 31.742 7.881 8.668 1.00 27.85 266 ALA C CA 1
ATOM 7937 C C . ALA C 1 285 ? 33.040 7.219 8.318 1.00 27.03 266 ALA C C 1
ATOM 7938 O O . ALA C 1 285 ? 33.108 6.268 7.543 1.00 26.30 266 ALA C O 1
ATOM 7940 N N . ALA C 1 286 ? 34.098 7.669 8.989 1.00 29.62 267 ALA C N 1
ATOM 7941 C CA . ALA C 1 286 ? 35.454 7.103 8.777 1.00 26.30 267 ALA C CA 1
ATOM 7942 C C . ALA C 1 286 ? 36.203 7.070 10.107 1.00 29.89 267 ALA C C 1
ATOM 7943 O O . ALA C 1 286 ? 35.772 7.710 11.069 1.00 29.00 267 ALA C O 1
ATOM 7945 N N . SER C 1 287 ? 37.310 6.354 10.086 1.00 28.99 268 SER C N 1
ATOM 7946 C CA . SER C 1 287 ? 38.203 6.252 11.312 1.00 29.25 268 SER C CA 1
ATOM 7947 C C . SER C 1 287 ? 39.448 7.077 11.031 1.00 34.94 268 SER C C 1
ATOM 7948 O O . SER C 1 287 ? 40.091 6.932 9.966 1.00 32.31 268 SER C O 1
ATOM 7951 N N . LEU C 1 288 ? 39.836 7.972 11.942 1.00 32.54 269 LEU C N 1
ATOM 7952 C CA . LEU C 1 288 ? 41.008 8.827 11.683 1.00 30.87 269 LEU C CA 1
ATOM 7953 C C . LEU C 1 288 ? 42.273 7.970 11.485 1.00 35.05 269 LEU C C 1
ATOM 7954 O O . LEU C 1 288 ? 42.493 6.992 12.208 1.00 37.95 269 LEU C O 1
ATOM 7959 N N . ALA C 1 289 ? 43.052 8.278 10.455 1.00 36.82 270 ALA C N 1
ATOM 7960 C CA . ALA C 1 289 ? 44.228 7.485 10.098 1.00 34.45 270 ALA C CA 1
ATOM 7961 C C . ALA C 1 289 ? 45.477 8.029 10.822 1.00 39.58 270 ALA C C 1
ATOM 7962 O O . ALA C 1 289 ? 46.462 7.342 10.944 1.00 39.32 270 ALA C O 1
ATOM 7964 N N . LEU C 1 290 ? 45.430 9.285 11.201 1.00 35.26 271 LEU C N 1
ATOM 7965 C CA . LEU C 1 290 ? 46.579 9.963 11.754 1.00 43.51 271 LEU C CA 1
ATOM 7966 C C . LEU C 1 290 ? 46.093 11.161 12.549 1.00 43.92 271 LEU C C 1
ATOM 7967 O O . LEU C 1 290 ? 45.141 11.853 12.156 1.00 37.72 271 LEU C O 1
ATOM 7972 N N . VAL C 1 291 ? 46.747 11.404 13.687 1.00 42.96 272 VAL C N 1
ATOM 7973 C CA . VAL C 1 291 ? 46.520 12.628 14.442 1.00 41.97 272 VAL C CA 1
ATOM 7974 C C . VAL C 1 291 ? 47.914 13.099 14.797 1.00 47.87 272 VAL C C 1
ATOM 7975 O O . VAL C 1 291 ? 48.659 12.342 15.436 1.00 45.53 272 VAL C O 1
ATOM 7979 N N . LYS C 1 292 ? 48.282 14.307 14.375 1.00 40.42 273 LYS C N 1
ATOM 7980 C CA . LYS C 1 292 ? 49.636 14.735 14.602 1.00 45.01 273 LYS C CA 1
ATOM 7981 C C . LYS C 1 292 ? 49.716 16.197 14.927 1.00 50.81 273 LYS C C 1
ATOM 7982 O O . LYS C 1 292 ? 48.903 17.005 14.491 1.00 48.99 273 LYS C O 1
ATOM 7988 N N . GLN C 1 293 ? 50.712 16.531 15.754 1.00 50.25 274 GLN C N 1
ATOM 7989 C CA . GLN C 1 293 ? 51.003 17.934 16.017 1.00 53.64 274 GLN C CA 1
ATOM 7990 C C . GLN C 1 293 ? 51.868 18.492 14.913 1.00 39.83 274 GLN C C 1
ATOM 7991 O O . GLN C 1 293 ? 52.807 17.841 14.449 1.00 41.64 274 GLN C O 1
ATOM 7997 N N . VAL C 1 294 ? 51.589 19.734 14.523 1.00 38.88 275 VAL C N 1
ATOM 7998 C CA . VAL C 1 294 ? 52.359 20.462 13.524 1.00 43.13 275 VAL C CA 1
ATOM 7999 C C . VAL C 1 294 ? 52.549 21.903 13.946 1.00 51.84 275 VAL C C 1
ATOM 8000 O O . VAL C 1 294 ? 51.716 22.479 14.700 1.00 56.45 275 VAL C O 1
ATOM 8004 N N . PRO C 1 295 ? 53.639 22.513 13.464 1.00 58.19 276 PRO C N 1
ATOM 8005 C CA . PRO C 1 295 ? 53.898 23.906 13.837 1.00 58.47 276 PRO C CA 1
ATOM 8006 C C . PRO C 1 295 ? 52.978 24.829 13.104 1.00 49.94 276 PRO C C 1
ATOM 8007 O O . PRO C 1 295 ? 52.270 24.440 12.196 1.00 52.62 276 PRO C O 1
ATOM 8011 N N . GLY C 1 296 ? 52.982 26.082 13.530 1.00 54.50 277 GLY C N 1
ATOM 8012 C CA . GLY C 1 296 ? 52.409 27.168 12.737 1.00 49.88 277 GLY C CA 1
ATOM 8013 C C . GLY C 1 296 ? 53.133 27.335 11.412 1.00 51.38 277 GLY C C 1
ATOM 8014 O O . GLY C 1 296 ? 54.280 26.894 11.243 1.00 53.38 277 GLY C O 1
ATOM 8015 N N . GLY C 1 297 ? 52.437 27.943 10.453 1.00 44.13 278 GLY C N 1
ATOM 8016 C CA . GLY C 1 297 ? 52.988 28.215 9.121 1.00 50.64 278 GLY C CA 1
ATOM 8017 C C . GLY C 1 297 ? 53.186 26.975 8.239 1.00 45.35 278 GLY C C 1
ATOM 8018 O O . GLY C 1 297 ? 53.932 27.036 7.258 1.00 48.01 278 GLY C O 1
ATOM 8019 N N . HIS C 1 298 ? 52.547 25.849 8.606 1.00 45.79 279 HIS C N 1
ATOM 8020 C CA . HIS C 1 298 ? 52.648 24.598 7.840 1.00 42.23 279 HIS C CA 1
ATOM 8021 C C . HIS C 1 298 ? 51.505 24.583 6.814 1.00 42.89 279 HIS C C 1
ATOM 8022 O O . HIS C 1 298 ? 50.340 24.737 7.191 1.00 41.17 279 HIS C O 1
ATOM 8029 N N . GLY C 1 299 ? 51.825 24.452 5.535 1.00 43.01 280 GLY C N 1
ATOM 8030 C CA . GLY C 1 299 ? 50.771 24.309 4.482 1.00 41.34 280 GLY C CA 1
ATOM 8031 C C . GLY C 1 299 ? 50.066 22.989 4.624 1.00 39.94 280 GLY C C 1
ATOM 8032 O O . GLY C 1 299 ? 50.629 22.029 5.218 1.00 39.88 280 GLY C O 1
ATOM 8033 N N . VAL C 1 300 ? 48.812 22.903 4.137 1.00 38.01 281 VAL C N 1
ATOM 8034 C CA . VAL C 1 300 ? 48.094 21.662 4.326 1.00 38.28 281 VAL C CA 1
ATOM 8035 C C . VAL C 1 300 ? 47.434 21.308 2.999 1.00 39.05 281 VAL C C 1
ATOM 8036 O O . VAL C 1 300 ? 46.672 22.138 2.436 1.00 36.46 281 VAL C O 1
ATOM 8040 N N . SER C 1 301 ? 47.759 20.102 2.526 1.00 36.67 282 SER C N 1
ATOM 8041 C CA . SER C 1 301 ? 47.227 19.554 1.270 1.00 41.31 282 SER C CA 1
ATOM 8042 C C . SER C 1 301 ? 47.595 20.340 0.007 1.00 39.33 282 SER C C 1
ATOM 8043 O O . SER C 1 301 ? 48.373 21.280 0.018 1.00 39.89 282 SER C O 1
ATOM 8046 N N . TYR C 1 302 ? 47.090 19.876 -1.145 1.00 40.23 283 TYR C N 1
ATOM 8047 C CA . TYR C 1 302 ? 47.598 20.380 -2.430 1.00 36.29 283 TYR C CA 1
ATOM 8048 C C . TYR C 1 302 ? 47.373 21.834 -2.644 1.00 37.25 283 TYR C C 1
ATOM 8049 O O . TYR C 1 302 ? 46.313 22.359 -2.332 1.00 39.79 283 TYR C O 1
ATOM 8058 N N . GLY C 1 303 ? 48.371 22.513 -3.220 1.00 39.42 284 GLY C N 1
ATOM 8059 C CA . GLY C 1 303 ? 48.260 23.957 -3.453 1.00 39.74 284 GLY C CA 1
ATOM 8060 C C . GLY C 1 303 ? 48.416 24.781 -2.175 1.00 34.97 284 GLY C C 1
ATOM 8061 O O . GLY C 1 303 ? 48.382 26.001 -2.231 1.00 35.87 284 GLY C O 1
ATOM 8062 N N . HIS C 1 304 ? 48.495 24.132 -1.008 1.00 39.83 285 HIS C N 1
ATOM 8063 C CA . HIS C 1 304 ? 48.630 24.877 0.262 1.00 44.30 285 HIS C CA 1
ATOM 8064 C C . HIS C 1 304 ? 47.578 25.975 0.380 1.00 49.34 285 HIS C C 1
ATOM 8065 O O . HIS C 1 304 ? 47.887 27.122 0.670 1.00 44.40 285 HIS C O 1
ATOM 8072 N N . HIS C 1 305 ? 46.317 25.597 0.185 1.00 45.17 286 HIS C N 1
ATOM 8073 C CA . HIS C 1 305 ? 45.188 26.530 0.307 1.00 46.57 286 HIS C CA 1
ATOM 8074 C C . HIS C 1 305 ? 44.755 26.743 1.766 1.00 43.15 286 HIS C C 1
ATOM 8075 O O . HIS C 1 305 ? 43.900 27.574 2.047 1.00 45.05 286 HIS C O 1
ATOM 8082 N N . TYR C 1 306 ? 45.308 25.961 2.686 1.00 41.55 287 TYR C N 1
ATOM 8083 C CA . TYR C 1 306 ? 45.224 26.245 4.105 1.00 41.64 287 TYR C CA 1
ATOM 8084 C C . TYR C 1 306 ? 46.659 26.204 4.711 1.00 42.26 287 TYR C C 1
ATOM 8085 O O . TYR C 1 306 ? 47.517 25.394 4.299 1.00 40.13 287 TYR C O 1
ATOM 8094 N N . THR C 1 307 ? 46.904 27.117 5.623 1.00 44.52 288 THR C N 1
ATOM 8095 C CA . THR C 1 307 ? 48.175 27.176 6.359 1.00 52.83 288 THR C CA 1
ATOM 8096 C C . THR C 1 307 ? 47.830 27.283 7.824 1.00 50.59 288 THR C C 1
ATOM 8097 O O . THR C 1 307 ? 46.974 28.085 8.181 1.00 47.98 288 THR C O 1
ATOM 8101 N N . THR C 1 308 ? 48.474 26.450 8.642 1.00 47.73 289 THR C N 1
ATOM 8102 C CA . THR C 1 308 ? 48.193 26.435 10.071 1.00 57.04 289 THR C CA 1
ATOM 8103 C C . THR C 1 308 ? 48.514 27.845 10.621 1.00 58.51 289 THR C C 1
ATOM 8104 O O . THR C 1 308 ? 49.554 28.415 10.300 1.00 60.80 289 THR C O 1
ATOM 8108 N N . PRO C 1 309 ? 47.577 28.435 11.380 1.00 64.13 290 PRO C N 1
ATOM 8109 C CA . PRO C 1 309 ? 47.845 29.760 11.960 1.00 62.38 290 PRO C CA 1
ATOM 8110 C C . PRO C 1 309 ? 48.851 29.746 13.139 1.00 60.14 290 PRO C C 1
ATOM 8111 O O . PRO C 1 309 ? 49.462 30.772 13.424 1.00 63.13 290 PRO C O 1
ATOM 8115 N N . GLY C 1 310 ? 48.957 28.616 13.832 1.00 51.51 291 GLY C N 1
ATOM 8116 C CA . GLY C 1 310 ? 49.879 28.436 14.923 1.00 53.89 291 GLY C CA 1
ATOM 8117 C C . GLY C 1 310 ? 50.055 26.955 15.137 1.00 56.65 291 GLY C C 1
ATOM 8118 O O . GLY C 1 310 ? 49.516 26.145 14.376 1.00 53.48 291 GLY C O 1
ATOM 8119 N N . GLU C 1 311 ? 50.792 26.597 16.179 1.00 53.94 292 GLU C N 1
ATOM 8120 C CA . GLU C 1 311 ? 50.937 25.202 16.561 1.00 60.22 292 GLU C CA 1
ATOM 8121 C C . GLU C 1 311 ? 49.542 24.564 16.741 1.00 64.49 292 GLU C C 1
ATOM 8122 O O . GLU C 1 311 ? 48.669 25.133 17.411 1.00 59.44 292 GLU C O 1
ATOM 8128 N N . THR C 1 312 ? 49.319 23.394 16.133 1.00 63.70 293 THR C N 1
ATOM 8129 C CA . THR C 1 312 ? 47.980 22.777 16.171 1.00 58.92 293 THR C CA 1
ATOM 8130 C C . THR C 1 312 ? 48.078 21.276 15.936 1.00 52.83 293 THR C C 1
ATOM 8131 O O . THR C 1 312 ? 49.194 20.721 15.826 1.00 48.59 293 THR C O 1
ATOM 8135 N N . THR C 1 313 ? 46.922 20.612 15.927 1.00 43.94 294 THR C N 1
ATOM 8136 C CA . THR C 1 313 ? 46.887 19.221 15.609 1.00 41.35 294 THR C CA 1
ATOM 8137 C C . THR C 1 313 ? 46.076 19.085 14.291 1.00 41.87 294 THR C C 1
ATOM 8138 O O . THR C 1 313 ? 45.107 19.806 14.073 1.00 39.42 294 THR C O 1
ATOM 8142 N N . LEU C 1 314 ? 46.515 18.145 13.458 1.00 43.30 295 LEU C N 1
ATOM 8143 C CA . LEU C 1 314 ? 45.808 17.785 12.221 1.00 36.05 295 LEU C CA 1
ATOM 8144 C C . LEU C 1 314 ? 45.296 16.370 12.328 1.00 40.89 295 LEU C C 1
ATOM 8145 O O . LEU C 1 314 ? 45.980 15.472 12.860 1.00 34.82 295 LEU C O 1
ATOM 8150 N N . GLY C 1 315 ? 44.088 16.158 11.784 1.00 37.35 296 GLY C N 1
ATOM 8151 C CA . GLY C 1 315 ? 43.516 14.813 11.729 1.00 39.12 296 GLY C CA 1
ATOM 8152 C C . GLY C 1 315 ? 43.344 14.421 10.272 1.00 32.49 296 GLY C C 1
ATOM 8153 O O . GLY C 1 315 ? 42.912 15.250 9.484 1.00 32.50 296 GLY C O 1
ATOM 8154 N N . LEU C 1 316 ? 43.727 13.181 9.956 1.00 32.31 297 LEU C N 1
ATOM 8155 C CA . LEU C 1 316 ? 43.645 12.666 8.535 1.00 32.40 297 LEU C CA 1
ATOM 8156 C C . LEU C 1 316 ? 42.450 11.770 8.395 1.00 30.98 297 LEU C C 1
ATOM 8157 O O . LEU C 1 316 ? 42.351 10.739 9.051 1.00 30.44 297 LEU C O 1
ATOM 8162 N N . VAL C 1 317 ? 41.479 12.209 7.556 1.00 32.18 298 VAL C N 1
ATOM 8163 C CA . VAL C 1 317 ? 40.262 11.448 7.370 1.00 28.11 298 VAL C CA 1
ATOM 8164 C C . VAL C 1 317 ? 40.537 10.681 6.061 1.00 27.27 298 VAL C C 1
ATOM 8165 O O . VAL C 1 317 ? 40.738 11.319 5.033 1.00 27.05 298 VAL C O 1
ATOM 8169 N N . PRO C 1 318 ? 40.574 9.358 6.131 1.00 29.11 299 PRO C N 1
ATOM 8170 C CA . PRO C 1 318 ? 40.929 8.510 4.992 1.00 27.94 299 PRO C CA 1
ATOM 8171 C C . PRO C 1 318 ? 39.807 8.293 3.910 1.00 25.89 299 PRO C C 1
ATOM 8172 O O . PRO C 1 318 ? 39.456 7.146 3.599 1.00 27.25 299 PRO C O 1
ATOM 8176 N N . LEU C 1 319 ? 39.156 9.357 3.553 1.00 26.31 300 LEU C N 1
ATOM 8177 C CA . LEU C 1 319 ? 38.166 9.368 2.424 1.00 24.66 300 LEU C CA 1
ATOM 8178 C C . LEU C 1 319 ? 38.522 10.507 1.526 1.00 24.27 300 LEU C C 1
ATOM 8179 O O . LEU C 1 319 ? 38.850 11.574 1.968 1.00 28.35 300 LEU C O 1
ATOM 8184 N N . GLY C 1 320 ? 38.403 10.341 0.169 1.00 22.47 301 GLY C N 1
ATOM 8185 C CA . GLY C 1 320 ? 38.726 11.426 -0.727 1.00 19.23 301 GLY C CA 1
ATOM 8186 C C . GLY C 1 320 ? 37.716 11.450 -1.929 1.00 22.02 301 GLY C C 1
ATOM 8187 O O . GLY C 1 320 ? 36.731 10.774 -1.883 1.00 23.43 301 GLY C O 1
ATOM 8188 N N . TYR C 1 321 ? 38.065 12.183 -2.967 1.00 21.40 302 TYR C N 1
ATOM 8189 C CA . TYR C 1 321 ? 37.201 12.294 -4.154 1.00 24.87 302 TYR C CA 1
ATOM 8190 C C . TYR C 1 321 ? 36.919 10.991 -4.886 1.00 25.26 302 TYR C C 1
ATOM 8191 O O . TYR C 1 321 ? 35.861 10.825 -5.397 1.00 23.71 302 TYR C O 1
ATOM 8200 N N . ALA C 1 322 ? 37.858 10.063 -4.886 1.00 24.94 303 ALA C N 1
ATOM 8201 C CA . ALA C 1 322 ? 37.555 8.711 -5.405 1.00 24.94 303 ALA C CA 1
ATOM 8202 C C . ALA C 1 322 ? 36.455 7.997 -4.643 1.00 25.69 303 ALA C C 1
ATOM 8203 O O . ALA C 1 322 ? 35.762 7.173 -5.186 1.00 26.12 303 ALA C O 1
ATOM 8205 N N . ASP C 1 323 ? 36.277 8.341 -3.338 1.00 22.91 304 ASP C N 1
ATOM 8206 C CA . ASP C 1 323 ? 35.227 7.792 -2.537 1.00 22.82 304 ASP C CA 1
ATOM 8207 C C . ASP C 1 323 ? 33.950 8.599 -2.643 1.00 21.99 304 ASP C C 1
ATOM 8208 O O . ASP C 1 323 ? 32.987 8.301 -1.919 1.00 25.53 304 ASP C O 1
ATOM 8213 N N . GLY C 1 324 ? 33.946 9.639 -3.459 1.00 22.38 305 GLY C N 1
ATOM 8214 C CA . GLY C 1 324 ? 32.752 10.468 -3.565 1.00 22.75 305 GLY C CA 1
ATOM 8215 C C . GLY C 1 324 ? 32.740 11.704 -2.651 1.00 21.26 305 GLY C C 1
ATOM 8216 O O . GLY C 1 324 ? 31.667 12.291 -2.435 1.00 23.96 305 GLY C O 1
ATOM 8217 N N . ILE C 1 325 ? 33.856 12.037 -1.986 1.00 22.33 306 ILE C N 1
ATOM 8218 C CA . ILE C 1 325 ? 33.915 13.258 -1.225 1.00 24.20 306 ILE C CA 1
ATOM 8219 C C . ILE C 1 325 ? 34.212 14.298 -2.276 1.00 25.71 306 ILE C C 1
ATOM 8220 O O . ILE C 1 325 ? 35.321 14.326 -2.842 1.00 27.51 306 ILE C O 1
ATOM 8225 N N . PRO C 1 326 ? 33.225 15.167 -2.640 1.00 26.23 307 PRO C N 1
ATOM 8226 C CA . PRO C 1 326 ? 33.479 16.068 -3.744 1.00 24.50 307 PRO C CA 1
ATOM 8227 C C . PRO C 1 326 ? 34.615 17.000 -3.564 1.00 29.52 307 PRO C C 1
ATOM 8228 O O . PRO C 1 326 ? 34.686 17.695 -2.501 1.00 26.64 307 PRO C O 1
ATOM 8232 N N . ARG C 1 327 ? 35.502 17.086 -4.575 1.00 25.00 308 ARG C N 1
ATOM 8233 C CA . ARG C 1 327 ? 36.551 18.040 -4.538 1.00 29.00 308 ARG C CA 1
ATOM 8234 C C . ARG C 1 327 ? 36.073 19.492 -4.349 1.00 29.01 308 ARG C C 1
ATOM 8235 O O . ARG C 1 327 ? 36.760 20.273 -3.693 1.00 27.82 308 ARG C O 1
ATOM 8243 N N . HIS C 1 328 ? 34.870 19.848 -4.855 1.00 24.33 309 HIS C N 1
ATOM 8244 C CA . HIS C 1 328 ? 34.309 21.149 -4.634 1.00 27.99 309 HIS C CA 1
ATOM 8245 C C . HIS C 1 328 ? 34.094 21.501 -3.141 1.00 25.14 309 HIS C C 1
ATOM 8246 O O . HIS C 1 328 ? 33.913 22.656 -2.839 1.00 31.28 309 HIS C O 1
ATOM 8253 N N . ALA C 1 329 ? 34.062 20.525 -2.237 1.00 25.42 310 ALA C N 1
ATOM 8254 C CA . ALA C 1 329 ? 33.914 20.814 -0.806 1.00 23.82 310 ALA C CA 1
ATOM 8255 C C . ALA C 1 329 ? 35.253 21.103 -0.135 1.00 28.29 310 ALA C C 1
ATOM 8256 O O . ALA C 1 329 ? 35.360 21.106 1.119 1.00 27.69 310 ALA C O 1
ATOM 8258 N N . SER C 1 330 ? 36.281 21.299 -0.936 1.00 27.12 311 SER C N 1
ATOM 8259 C CA . SER C 1 330 ? 37.637 21.646 -0.387 1.00 28.58 311 SER C CA 1
ATOM 8260 C C . SER C 1 330 ? 37.435 22.936 0.440 1.00 30.56 311 SER C C 1
ATOM 8261 O O . SER C 1 330 ? 36.707 23.840 0.028 1.00 33.66 311 SER C O 1
ATOM 8264 N N . SER C 1 331 ? 38.140 22.991 1.562 1.00 29.14 312 SER C N 1
ATOM 8265 C CA . SER C 1 331 ? 38.069 24.109 2.513 1.00 35.34 312 SER C CA 1
ATOM 8266 C C . SER C 1 331 ? 36.697 24.351 3.134 1.00 43.28 312 SER C C 1
ATOM 8267 O O . SER C 1 331 ? 36.583 25.301 3.887 1.00 42.39 312 SER C O 1
ATOM 8270 N N . SER C 1 332 ? 35.694 23.482 2.914 1.00 37.61 313 SER C N 1
ATOM 8271 C CA . SER C 1 332 ? 34.334 23.767 3.448 1.00 35.33 313 SER C CA 1
ATOM 8272 C C . SER C 1 332 ? 33.539 22.591 3.956 1.00 38.39 313 SER C C 1
ATOM 8273 O O . SER C 1 332 ? 32.671 22.785 4.785 1.00 36.86 313 SER C O 1
ATOM 8276 N N . GLY C 1 333 ? 33.831 21.351 3.532 1.00 30.10 314 GLY C N 1
ATOM 8277 C CA . GLY C 1 333 ? 33.053 20.231 3.982 1.00 28.70 314 GLY C CA 1
ATOM 8278 C C . GLY C 1 333 ? 33.061 20.037 5.504 1.00 33.19 314 GLY C C 1
ATOM 8279 O O . GLY C 1 333 ? 34.135 20.083 6.135 1.00 31.38 314 GLY C O 1
ATOM 8280 N N . PRO C 1 334 ? 31.903 19.754 6.110 1.00 31.46 315 PRO C N 1
ATOM 8281 C CA . PRO C 1 334 ? 31.883 19.636 7.587 1.00 30.29 315 PRO C CA 1
ATOM 8282 C C . PRO C 1 334 ? 31.996 18.205 8.045 1.00 31.17 315 PRO C C 1
ATOM 8283 O O . PRO C 1 334 ? 31.523 17.300 7.358 1.00 28.73 315 PRO C O 1
ATOM 8287 N N . VAL C 1 335 ? 32.665 17.973 9.175 1.00 27.05 316 VAL C N 1
ATOM 8288 C CA . VAL C 1 335 ? 32.840 16.644 9.716 1.00 28.48 316 VAL C CA 1
ATOM 8289 C C . VAL C 1 335 ? 32.832 16.717 11.251 1.00 26.32 316 VAL C C 1
ATOM 8290 O O . VAL C 1 335 ? 33.574 17.476 11.807 1.00 31.94 316 VAL C O 1
ATOM 8294 N N . LEU C 1 336 ? 32.091 15.811 11.886 1.00 30.29 317 LEU C N 1
ATOM 8295 C CA . LEU C 1 336 ? 32.072 15.707 13.360 1.00 30.46 317 LEU C CA 1
ATOM 8296 C C . LEU C 1 336 ? 33.252 14.853 13.765 1.00 29.48 317 LEU C C 1
ATOM 8297 O O . LEU C 1 336 ? 33.318 13.644 13.451 1.00 28.29 317 LEU C O 1
ATOM 8302 N N . VAL C 1 337 ? 34.155 15.411 14.560 1.00 33.22 318 VAL C N 1
ATOM 8303 C CA . VAL C 1 337 ? 35.255 14.640 15.089 1.00 32.27 318 VAL C CA 1
ATOM 8304 C C . VAL C 1 337 ? 35.499 15.049 16.565 1.00 35.60 318 VAL C C 1
ATOM 8305 O O . VAL C 1 337 ? 35.613 16.249 16.826 1.00 32.89 318 VAL C O 1
ATOM 8309 N N . ASP C 1 338 ? 35.580 14.065 17.452 1.00 36.29 319 ASP C N 1
ATOM 8310 C CA . ASP C 1 338 ? 35.986 14.309 18.855 1.00 44.78 319 ASP C CA 1
ATOM 8311 C C . ASP C 1 338 ? 35.115 15.437 19.472 1.00 44.89 319 ASP C C 1
ATOM 8312 O O . ASP C 1 338 ? 35.625 16.404 20.038 1.00 44.15 319 ASP C O 1
ATOM 8317 N N . GLY C 1 339 ? 33.804 15.297 19.283 1.00 43.98 320 GLY C N 1
ATOM 8318 C CA . GLY C 1 339 ? 32.800 16.174 19.878 1.00 43.35 320 GLY C CA 1
ATOM 8319 C C . GLY C 1 339 ? 32.522 17.516 19.252 1.00 38.24 320 GLY C C 1
ATOM 8320 O O . GLY C 1 339 ? 31.693 18.228 19.783 1.00 41.07 320 GLY C O 1
ATOM 8321 N N . LYS C 1 340 ? 33.209 17.910 18.168 1.00 39.75 321 LYS C N 1
ATOM 8322 C CA . LYS C 1 340 ? 32.995 19.238 17.547 1.00 43.40 321 LYS C CA 1
ATOM 8323 C C . LYS C 1 340 ? 32.946 19.092 16.019 1.00 44.87 321 LYS C C 1
ATOM 8324 O O . LYS C 1 340 ? 33.651 18.209 15.476 1.00 36.37 321 LYS C O 1
ATOM 8330 N N . TRP C 1 341 ? 32.197 19.978 15.351 1.00 36.51 322 TRP C N 1
ATOM 8331 C CA . TRP C 1 341 ? 32.293 20.123 13.873 1.00 40.13 322 TRP C CA 1
ATOM 8332 C C . TRP C 1 341 ? 33.635 20.654 13.505 1.00 43.88 322 TRP C C 1
ATOM 8333 O O . TRP C 1 341 ? 34.089 21.659 14.088 1.00 38.49 322 TRP C O 1
ATOM 8344 N N . ARG C 1 342 ? 34.289 19.960 12.564 1.00 34.20 323 ARG C N 1
ATOM 8345 C CA . ARG C 1 342 ? 35.502 20.447 11.936 1.00 35.30 323 ARG C CA 1
ATOM 8346 C C . ARG C 1 342 ? 35.157 20.703 10.455 1.00 38.28 323 ARG C C 1
ATOM 8347 O O . ARG C 1 342 ? 34.093 20.312 10.002 1.00 42.49 323 ARG C O 1
ATOM 8355 N N . THR C 1 343 ? 35.991 21.459 9.782 1.00 36.02 324 THR C N 1
ATOM 8356 C CA . THR C 1 343 ? 35.873 21.676 8.340 1.00 41.32 324 THR C CA 1
ATOM 8357 C C . THR C 1 343 ? 37.137 21.167 7.642 1.00 36.36 324 THR C C 1
ATOM 8358 O O . THR C 1 343 ? 38.241 21.144 8.210 1.00 35.49 324 THR C O 1
ATOM 8362 N N . VAL C 1 344 ? 36.959 20.741 6.402 1.00 32.97 325 VAL C N 1
ATOM 8363 C CA . VAL C 1 344 ? 38.072 20.322 5.584 1.00 32.77 325 VAL C CA 1
ATOM 8364 C C . VAL C 1 344 ? 39.077 21.459 5.538 1.00 29.08 325 VAL C C 1
ATOM 8365 O O . VAL C 1 344 ? 38.735 22.606 5.239 1.00 33.41 325 VAL C O 1
ATOM 8369 N N . ALA C 1 345 ? 40.323 21.122 5.766 1.00 29.47 326 ALA C N 1
ATOM 8370 C CA . ALA C 1 345 ? 41.430 22.091 5.643 1.00 30.81 326 ALA C CA 1
ATOM 8371 C C . ALA C 1 345 ? 42.071 21.901 4.279 1.00 29.15 326 ALA C C 1
ATOM 8372 O O . ALA C 1 345 ? 42.760 20.914 4.034 1.00 31.45 326 ALA C O 1
ATOM 8374 N N . GLY C 1 346 ? 41.882 22.864 3.407 1.00 32.32 327 GLY C N 1
ATOM 8375 C CA . GLY C 1 346 ? 42.486 22.849 2.099 1.00 36.59 327 GLY C CA 1
ATOM 8376 C C . GLY C 1 346 ? 41.855 21.836 1.140 1.00 35.10 327 GLY C C 1
ATOM 8377 O O . GLY C 1 346 ? 40.685 21.447 1.308 1.00 35.84 327 GLY C O 1
ATOM 8378 N N . ARG C 1 347 ? 42.655 21.399 0.196 1.00 36.63 328 ARG C N 1
ATOM 8379 C CA . ARG C 1 347 ? 42.203 20.495 -0.914 1.00 32.36 328 ARG C CA 1
ATOM 8380 C C . ARG C 1 347 ? 41.912 19.074 -0.481 1.00 32.23 328 ARG C C 1
ATOM 8381 O O . ARG C 1 347 ? 42.678 18.456 0.252 1.00 27.22 328 ARG C O 1
ATOM 8389 N N . ILE C 1 348 ? 40.801 18.527 -0.992 1.00 24.31 329 ILE C N 1
ATOM 8390 C CA . ILE C 1 348 ? 40.463 17.157 -0.778 1.00 23.89 329 ILE C CA 1
ATOM 8391 C C . ILE C 1 348 ? 41.325 16.457 -1.853 1.00 26.62 329 ILE C C 1
ATOM 8392 O O . ILE C 1 348 ? 41.305 16.890 -3.015 1.00 27.37 329 ILE C O 1
ATOM 8397 N N . ALA C 1 349 ? 41.972 15.383 -1.440 1.00 29.32 330 ALA C N 1
ATOM 8398 C CA . ALA C 1 349 ? 42.766 14.549 -2.341 1.00 29.31 330 ALA C CA 1
ATOM 8399 C C . ALA C 1 349 ? 41.930 13.393 -2.808 1.00 28.22 330 ALA C C 1
ATOM 8400 O O . ALA C 1 349 ? 40.765 13.248 -2.442 1.00 24.99 330 ALA C O 1
ATOM 8402 N N . MET C 1 350 ? 42.541 12.504 -3.606 1.00 27.81 331 MET C N 1
ATOM 8403 C CA . MET C 1 350 ? 41.796 11.380 -4.136 1.00 25.97 331 MET C CA 1
ATOM 8404 C C . MET C 1 350 ? 41.300 10.432 -3.085 1.00 25.94 331 MET C C 1
ATOM 8405 O O . MET C 1 350 ? 40.223 9.863 -3.199 1.00 24.71 331 MET C O 1
ATOM 8410 N N . ASP C 1 351 ? 42.097 10.257 -1.966 1.00 23.51 332 ASP C N 1
ATOM 8411 C CA . ASP C 1 351 ? 41.848 9.240 -1.014 1.00 26.72 332 ASP C CA 1
ATOM 8412 C C . ASP C 1 351 ? 41.772 9.717 0.469 1.00 23.95 332 ASP C C 1
ATOM 8413 O O . ASP C 1 351 ? 41.449 8.915 1.335 1.00 28.73 332 ASP C O 1
ATOM 8418 N N . GLN C 1 352 ? 41.945 10.981 0.656 1.00 26.55 333 GLN C N 1
ATOM 8419 C CA . GLN C 1 352 ? 41.956 11.507 2.040 1.00 28.52 333 GLN C CA 1
ATOM 8420 C C . GLN C 1 352 ? 41.811 12.990 2.017 1.00 24.31 333 GLN C C 1
ATOM 8421 O O . GLN C 1 352 ? 41.953 13.675 1.016 1.00 27.74 333 GLN C O 1
ATOM 8427 N N . PHE C 1 353 ? 41.525 13.548 3.201 1.00 27.93 334 PHE C N 1
ATOM 8428 C CA . PHE C 1 353 ? 41.583 14.982 3.382 1.00 25.67 334 PHE C CA 1
ATOM 8429 C C . PHE C 1 353 ? 41.936 15.190 4.909 1.00 24.66 334 PHE C C 1
ATOM 8430 O O . PHE C 1 353 ? 41.884 14.258 5.744 1.00 27.47 334 PHE C O 1
ATOM 8438 N N . VAL C 1 354 ? 42.268 16.399 5.215 1.00 26.45 335 VAL C N 1
ATOM 8439 C CA . VAL C 1 354 ? 42.647 16.736 6.544 1.00 31.26 335 VAL C CA 1
ATOM 8440 C C . VAL C 1 354 ? 41.729 17.731 7.198 1.00 35.35 335 VAL C C 1
ATOM 8441 O O . VAL C 1 354 ? 41.171 18.549 6.547 1.00 34.42 335 VAL C O 1
ATOM 8445 N N . VAL C 1 355 ? 41.605 17.641 8.512 1.00 35.30 336 VAL C N 1
ATOM 8446 C CA . VAL C 1 355 ? 40.932 18.716 9.289 1.00 32.85 336 VAL C CA 1
ATOM 8447 C C . VAL C 1 355 ? 41.930 19.258 10.344 1.00 37.58 336 VAL C C 1
ATOM 8448 O O . VAL C 1 355 ? 42.768 18.509 10.847 1.00 33.74 336 VAL C O 1
ATOM 8452 N N . ASP C 1 356 ? 41.844 20.543 10.631 1.00 40.43 337 ASP C N 1
ATOM 8453 C CA . ASP C 1 356 ? 42.606 21.165 11.745 1.00 41.37 337 ASP C CA 1
ATOM 8454 C C . ASP C 1 356 ? 41.782 20.871 13.001 1.00 42.76 337 ASP C C 1
ATOM 8455 O O . ASP C 1 356 ? 40.638 21.298 13.097 1.00 38.54 337 ASP C O 1
ATOM 8460 N N . LEU C 1 357 ? 42.360 20.117 13.935 1.00 39.37 338 LEU C N 1
ATOM 8461 C CA . LEU C 1 357 ? 41.679 19.782 15.166 1.00 39.30 338 LEU C CA 1
ATOM 8462 C C . LEU C 1 357 ? 41.897 20.833 16.322 1.00 43.89 338 LEU C C 1
ATOM 8463 O O . LEU C 1 357 ? 41.435 20.588 17.435 1.00 43.03 338 LEU C O 1
ATOM 8468 N N . GLY C 1 358 ? 42.630 21.925 16.029 1.00 41.34 339 GLY C N 1
ATOM 8469 C CA . GLY C 1 358 ? 42.835 23.027 16.967 1.00 50.40 339 GLY C CA 1
ATOM 8470 C C . GLY C 1 358 ? 43.513 22.653 18.279 1.00 55.33 339 GLY C C 1
ATOM 8471 O O . GLY C 1 358 ? 43.279 23.326 19.275 1.00 69.69 339 GLY C O 1
ATOM 8472 N N . GLY C 1 359 ? 44.302 21.574 18.303 1.00 46.31 340 GLY C N 1
ATOM 8473 C CA . GLY C 1 359 ? 44.995 21.122 19.500 1.00 47.60 340 GLY C CA 1
ATOM 8474 C C . GLY C 1 359 ? 44.379 19.873 20.088 1.00 50.78 340 GLY C C 1
ATOM 8475 O O . GLY C 1 359 ? 45.026 19.220 20.909 1.00 54.99 340 GLY C O 1
ATOM 8476 N N . ASP C 1 360 ? 43.143 19.511 19.723 1.00 46.48 341 ASP C N 1
ATOM 8477 C CA A ASP C 1 360 ? 42.540 18.299 20.285 0.50 47.45 341 ASP C CA 1
ATOM 8478 C CA B ASP C 1 360 ? 42.538 18.297 20.281 0.50 47.36 341 ASP C CA 1
ATOM 8479 C C . ASP C 1 360 ? 43.341 17.090 19.814 1.00 46.38 341 ASP C C 1
ATOM 8480 O O . ASP C 1 360 ? 43.930 17.106 18.739 1.00 52.43 341 ASP C O 1
ATOM 8489 N N . AR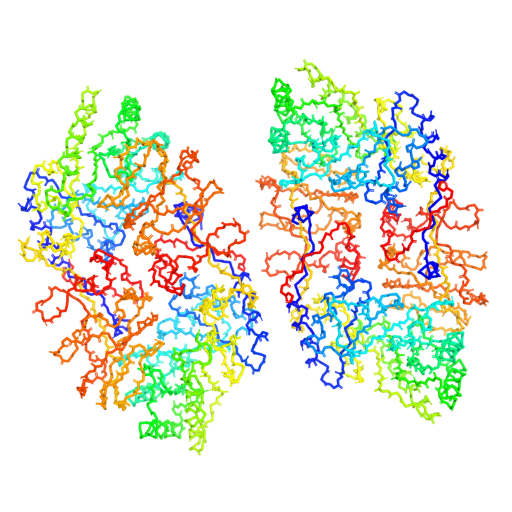G C 1 361 ? 43.358 16.050 20.632 1.00 45.72 342 ARG C N 1
ATOM 8490 C CA . ARG C 1 361 ? 44.173 14.882 20.378 1.00 44.85 342 ARG C CA 1
ATOM 8491 C C . ARG C 1 361 ? 43.344 13.631 20.521 1.00 46.27 342 ARG C C 1
ATOM 8492 O O . ARG C 1 361 ? 43.563 12.798 21.402 1.00 45.20 342 ARG C O 1
ATOM 8500 N N . PRO C 1 362 ? 42.359 13.467 19.612 1.00 40.56 343 PRO C N 1
ATOM 8501 C CA . PRO C 1 362 ? 41.680 12.183 19.606 1.00 37.70 343 PRO C CA 1
ATOM 8502 C C . PRO C 1 362 ? 42.657 11.109 19.268 1.00 31.95 343 PRO C C 1
ATOM 8503 O O . PRO C 1 362 ? 43.747 11.378 18.767 1.00 38.13 343 PRO C O 1
ATOM 8507 N N . GLU C 1 363 ? 42.264 9.883 19.581 1.00 38.88 344 GLU C N 1
ATOM 8508 C CA . GLU C 1 363 ? 43.071 8.704 19.291 1.00 45.66 344 GLU C CA 1
ATOM 8509 C C . GLU C 1 363 ? 42.977 8.409 17.783 1.00 45.98 344 GLU C C 1
ATOM 8510 O O . GLU C 1 363 ? 41.952 8.678 17.174 1.00 36.64 344 GLU C O 1
ATOM 8516 N N . PRO C 1 364 ? 44.065 7.888 17.187 1.00 48.43 345 PRO C N 1
ATOM 8517 C CA . PRO C 1 364 ? 43.935 7.342 15.875 1.00 44.60 345 PRO C CA 1
ATOM 8518 C C . PRO C 1 364 ? 42.849 6.296 15.877 1.00 42.64 345 PRO C C 1
ATOM 8519 O O . PRO C 1 364 ? 42.629 5.577 16.872 1.00 38.39 345 PRO C O 1
ATOM 8523 N N . GLY C 1 365 ? 42.061 6.256 14.812 1.00 35.87 346 GLY C N 1
ATOM 8524 C CA . GLY C 1 365 ? 40.935 5.304 14.786 1.00 32.24 346 GLY C CA 1
ATOM 8525 C C . GLY C 1 365 ? 39.646 5.904 15.272 1.00 32.67 346 GLY C C 1
ATOM 8526 O O . GLY C 1 365 ? 38.623 5.250 15.188 1.00 35.80 346 GLY C O 1
ATOM 8527 N N . ALA C 1 366 ? 39.703 7.138 15.796 1.00 35.09 347 ALA C N 1
ATOM 8528 C CA . ALA C 1 366 ? 38.525 7.758 16.392 1.00 38.02 347 ALA C CA 1
ATOM 8529 C C . ALA C 1 366 ? 37.552 8.039 15.234 1.00 37.92 347 ALA C C 1
ATOM 8530 O O . ALA C 1 366 ? 37.975 8.309 14.104 1.00 37.29 347 ALA C O 1
ATOM 8532 N N . GLU C 1 367 ? 36.271 7.993 15.569 1.00 34.14 348 GLU C N 1
ATOM 8533 C CA . GLU C 1 367 ? 35.211 8.183 14.548 1.00 38.60 348 GLU C CA 1
ATOM 8534 C C . GLU C 1 367 ? 35.111 9.627 14.027 1.00 33.44 348 GLU C C 1
ATOM 8535 O O . GLU C 1 367 ? 35.034 10.616 14.783 1.00 35.76 348 GLU C O 1
ATOM 8541 N N . ALA C 1 368 ? 35.039 9.764 12.697 1.00 33.94 349 ALA C N 1
ATOM 8542 C CA . ALA C 1 368 ? 34.794 11.042 12.059 1.00 27.92 349 ALA C CA 1
ATOM 8543 C C . ALA C 1 368 ? 33.469 10.847 11.292 1.00 32.18 349 ALA C C 1
ATOM 8544 O O . ALA C 1 368 ? 33.400 9.979 10.436 1.00 30.95 349 ALA C O 1
ATOM 8546 N N . VAL C 1 369 ? 32.437 11.591 11.638 1.00 29.60 350 VAL C N 1
ATOM 8547 C CA . VAL C 1 369 ? 31.125 11.402 11.006 1.00 28.12 350 VAL C CA 1
ATOM 8548 C C . VAL C 1 369 ? 30.908 12.539 10.047 1.00 24.82 350 VAL C C 1
ATOM 8549 O O . VAL C 1 369 ? 30.776 13.721 10.403 1.00 28.98 350 VAL C O 1
ATOM 8553 N N . LEU C 1 370 ? 30.836 12.208 8.741 1.00 25.28 351 LEU C N 1
ATOM 8554 C CA . LEU C 1 370 ? 30.765 13.249 7.707 1.00 25.54 351 LEU C CA 1
ATOM 8555 C C . LEU C 1 370 ? 29.327 13.729 7.527 1.00 22.43 351 LEU C C 1
ATOM 8556 O O . LEU C 1 370 ? 29.092 14.938 7.419 1.00 22.86 351 LEU C O 1
ATOM 8561 N N . PHE C 1 371 ? 28.409 12.781 7.534 1.00 24.09 352 PHE C N 1
ATOM 8562 C CA . PHE C 1 371 ? 26.999 13.092 7.526 1.00 23.54 352 PHE C CA 1
ATOM 8563 C C . PHE C 1 371 ? 26.119 11.962 7.946 1.00 25.49 352 PHE C C 1
ATOM 8564 O O . PHE C 1 371 ? 26.511 10.832 7.922 1.00 23.84 352 PHE C O 1
ATOM 8572 N N . GLY C 1 372 ? 24.896 12.324 8.387 1.00 24.16 353 GLY C N 1
ATOM 8573 C CA . GLY C 1 372 ? 23.900 11.412 8.789 1.00 28.09 353 GLY C CA 1
ATOM 8574 C C . GLY C 1 372 ? 22.599 12.172 9.077 1.00 27.63 353 GLY C C 1
ATOM 8575 O O . GLY C 1 372 ? 22.411 13.280 8.534 1.00 29.88 353 GLY C O 1
ATOM 8576 N N . PRO C 1 373 ? 21.749 11.570 9.908 1.00 29.29 354 PRO C N 1
ATOM 8577 C CA . PRO C 1 373 ? 20.424 12.161 10.126 1.00 31.08 354 PRO C CA 1
ATOM 8578 C C . PRO C 1 373 ? 20.511 13.425 10.910 1.00 34.23 354 PRO C C 1
ATOM 8579 O O . PRO C 1 373 ? 19.658 14.301 10.739 1.00 35.43 354 PRO C O 1
ATOM 8583 N N . GLY C 1 374 ? 21.532 13.549 11.760 1.00 35.23 355 GLY C N 1
ATOM 8584 C CA . GLY C 1 374 ? 21.846 14.838 12.423 1.00 37.41 355 GLY C CA 1
ATOM 8585 C C . GLY C 1 374 ? 21.560 14.820 13.942 1.00 31.12 355 GLY C C 1
ATOM 8586 O O . GLY C 1 374 ? 21.955 15.729 14.617 1.00 35.08 355 GLY C O 1
ATOM 8587 N N . ASP C 1 375 ? 20.922 13.754 14.452 1.00 35.71 356 ASP C N 1
ATOM 8588 C CA . ASP C 1 375 ? 20.497 13.743 15.876 1.00 36.44 356 ASP C CA 1
ATOM 8589 C C . ASP C 1 375 ? 21.683 13.475 16.849 1.00 36.02 356 ASP C C 1
ATOM 8590 O O . ASP C 1 375 ? 21.554 13.703 18.039 1.00 38.37 356 ASP C O 1
ATOM 8595 N N . ARG C 1 376 ? 22.823 13.030 16.347 1.00 32.30 357 ARG C N 1
ATOM 8596 C CA . ARG C 1 376 ? 24.067 12.961 17.145 1.00 32.96 357 ARG C CA 1
ATOM 8597 C C . ARG C 1 376 ? 24.967 14.191 16.992 1.00 32.49 357 ARG C C 1
ATOM 8598 O O . ARG C 1 376 ? 26.161 14.136 17.260 1.00 36.90 357 ARG C O 1
ATOM 8606 N N . GLY C 1 377 ? 24.431 15.285 16.500 1.00 32.09 358 GLY C N 1
ATOM 8607 C CA . GLY C 1 377 ? 25.227 16.494 16.289 1.00 34.45 358 GLY C CA 1
ATOM 8608 C C . GLY C 1 377 ? 26.134 16.444 15.027 1.00 37.36 358 GLY C C 1
ATOM 8609 O O . GLY C 1 377 ? 26.948 17.333 14.838 1.00 32.43 358 GLY C O 1
ATOM 8610 N N . GLU C 1 378 ? 25.954 15.443 14.162 1.00 33.51 359 GLU C N 1
ATOM 8611 C CA . GLU C 1 378 ? 26.742 15.384 12.925 1.00 32.43 359 GLU C CA 1
ATOM 8612 C C . GLU C 1 378 ? 26.103 16.217 11.789 1.00 30.69 359 GLU C C 1
ATOM 8613 O O . GLU C 1 378 ? 24.894 16.555 11.843 1.00 27.28 359 GLU C O 1
ATOM 8619 N N . PRO C 1 379 ? 26.891 16.579 10.758 1.00 27.88 360 PRO C N 1
ATOM 8620 C CA . PRO C 1 379 ? 26.279 17.213 9.580 1.00 27.76 360 PRO C CA 1
ATOM 8621 C C . PRO C 1 379 ? 25.350 16.301 8.805 1.00 24.96 360 PRO C C 1
ATOM 8622 O O . PRO C 1 379 ? 25.231 15.137 9.098 1.00 28.68 360 PRO C O 1
ATOM 8626 N N . THR C 1 380 ? 24.593 16.887 7.876 1.00 26.64 361 THR C N 1
ATOM 8627 C CA . THR C 1 380 ? 23.700 16.143 6.987 1.00 24.85 361 THR C CA 1
ATOM 8628 C C . THR C 1 380 ? 24.246 16.234 5.514 1.00 25.41 361 THR C C 1
ATOM 8629 O O . THR C 1 380 ? 25.133 16.970 5.243 1.00 24.03 361 THR C O 1
ATOM 8633 N N . ALA C 1 381 ? 23.687 15.401 4.666 1.00 27.04 362 ALA C N 1
ATOM 8634 C CA . ALA C 1 381 ? 24.067 15.393 3.245 1.00 26.69 362 ALA C CA 1
ATOM 8635 C C . ALA C 1 381 ? 23.789 16.761 2.668 1.00 26.50 362 ALA C C 1
ATOM 8636 O O . ALA C 1 381 ? 24.530 17.228 1.831 1.00 26.37 362 ALA C O 1
ATOM 8638 N N . GLU C 1 382 ? 22.708 17.436 3.104 1.00 26.36 363 GLU C N 1
ATOM 8639 C CA . GLU C 1 382 ? 22.448 18.795 2.681 1.00 23.42 363 GLU C CA 1
ATOM 8640 C C . GLU C 1 382 ? 23.551 19.766 3.021 1.00 25.48 363 GLU C C 1
ATOM 8641 O O . GLU C 1 382 ? 23.885 20.628 2.217 1.00 24.63 363 GLU C O 1
ATOM 8647 N N . ASP C 1 383 ? 24.197 19.639 4.193 1.00 26.56 364 ASP C N 1
ATOM 8648 C CA . ASP C 1 383 ? 25.344 20.519 4.526 1.00 27.59 364 ASP C CA 1
ATOM 8649 C C . ASP C 1 383 ? 26.512 20.300 3.533 1.00 26.22 364 ASP C C 1
ATOM 8650 O O . ASP C 1 383 ? 27.134 21.228 3.121 1.00 28.25 364 ASP C O 1
ATOM 8655 N N . TRP C 1 384 ? 26.739 19.043 3.135 1.00 25.94 365 TRP C N 1
ATOM 8656 C CA . TRP C 1 384 ? 27.740 18.758 2.123 1.00 23.22 365 TRP C CA 1
ATOM 8657 C C . TRP C 1 384 ? 27.394 19.299 0.736 1.00 24.56 365 TRP C C 1
ATOM 8658 O O . TRP C 1 384 ? 28.226 19.822 0.046 1.00 27.81 365 TRP C O 1
ATOM 8669 N N . ALA C 1 385 ? 26.107 19.204 0.397 1.00 25.59 366 ALA C N 1
ATOM 8670 C CA . ALA C 1 385 ? 25.625 19.789 -0.865 1.00 24.75 366 ALA C CA 1
ATOM 8671 C C . ALA C 1 385 ? 25.927 21.261 -0.939 1.00 25.50 366 ALA C C 1
ATOM 8672 O O . ALA C 1 385 ? 26.455 21.766 -1.882 1.00 23.53 366 ALA C O 1
ATOM 8674 N N . GLN C 1 386 ? 25.584 22.010 0.137 1.00 25.82 367 GLN C N 1
ATOM 8675 C CA . GLN C 1 386 ? 25.887 23.405 0.169 1.00 26.07 367 GLN C CA 1
ATOM 8676 C C . GLN C 1 386 ? 27.379 23.642 0.120 1.00 26.64 367 GLN C C 1
ATOM 8677 O O . GLN C 1 386 ? 27.823 24.548 -0.589 1.00 28.52 367 GLN C O 1
ATOM 8683 N N . ALA C 1 387 ? 28.153 22.860 0.861 1.00 27.09 368 ALA C N 1
ATOM 8684 C CA . ALA C 1 387 ? 29.594 23.045 0.868 1.00 26.92 368 ALA C CA 1
ATOM 8685 C C . ALA C 1 387 ? 30.218 22.839 -0.530 1.00 30.95 368 ALA C C 1
ATOM 8686 O O . ALA C 1 387 ? 31.213 23.454 -0.872 1.00 29.30 368 ALA C O 1
ATOM 8688 N N . ALA C 1 388 ? 29.628 21.909 -1.282 1.00 29.66 369 ALA C N 1
ATOM 8689 C CA . ALA C 1 388 ? 30.115 21.546 -2.611 1.00 25.46 369 ALA C CA 1
ATOM 8690 C C . ALA C 1 388 ? 29.376 22.230 -3.782 1.00 28.16 369 ALA C C 1
ATOM 8691 O O . ALA C 1 388 ? 29.671 21.905 -4.926 1.00 27.11 369 ALA C O 1
ATOM 8693 N N . GLY C 1 389 ? 28.471 23.180 -3.530 1.00 26.56 370 GLY C N 1
ATOM 8694 C CA . GLY C 1 389 ? 27.772 23.896 -4.589 1.00 27.41 370 GLY C CA 1
ATOM 8695 C C . GLY C 1 389 ? 26.907 22.958 -5.434 1.00 28.64 370 GLY C C 1
ATOM 8696 O O . GLY C 1 389 ? 26.804 23.126 -6.639 1.00 26.09 370 GLY C O 1
ATOM 8697 N N . THR C 1 390 ? 26.292 21.978 -4.794 1.00 25.38 371 THR C N 1
ATOM 8698 C CA . THR C 1 390 ? 25.471 21.020 -5.504 1.00 24.31 371 THR C CA 1
ATOM 8699 C C . THR C 1 390 ? 24.198 20.703 -4.723 1.00 25.73 371 THR C C 1
ATOM 8700 O O . THR C 1 390 ? 23.793 21.482 -3.821 1.00 24.52 371 THR C O 1
ATOM 8704 N N . ILE C 1 391 ? 23.556 19.614 -5.043 1.00 23.10 372 ILE C N 1
ATOM 8705 C CA . ILE C 1 391 ? 22.352 19.151 -4.434 1.00 21.75 372 ILE C CA 1
ATOM 8706 C C . ILE C 1 391 ? 22.622 17.871 -3.699 1.00 24.47 372 ILE C C 1
ATOM 8707 O O . ILE C 1 391 ? 23.536 17.083 -4.063 1.00 21.91 372 ILE C O 1
ATOM 8712 N N . ALA C 1 392 ? 21.831 17.633 -2.637 1.00 21.01 373 ALA C N 1
ATOM 8713 C CA . ALA C 1 392 ? 22.065 16.433 -1.798 1.00 25.35 373 ALA C CA 1
ATOM 8714 C C . ALA C 1 392 ? 21.897 15.111 -2.563 1.00 22.59 373 ALA C C 1
ATOM 8715 O O . ALA C 1 392 ? 22.510 14.145 -2.213 1.00 21.62 373 ALA C O 1
ATOM 8717 N N . TYR C 1 393 ? 21.092 15.104 -3.626 1.00 20.36 374 TYR C N 1
ATOM 8718 C CA . TYR C 1 393 ? 21.006 13.950 -4.464 1.00 20.37 374 TYR C CA 1
ATOM 8719 C C . TYR C 1 393 ? 22.392 13.485 -4.952 1.00 18.79 374 TYR C C 1
ATOM 8720 O O . TYR C 1 393 ? 22.670 12.274 -4.993 1.00 21.93 374 TYR C O 1
ATOM 8729 N N . GLU C 1 394 ? 23.221 14.425 -5.380 1.00 19.92 375 GLU C N 1
ATOM 8730 C CA . GLU C 1 394 ? 24.543 14.081 -5.943 1.00 20.27 375 GLU C CA 1
ATOM 8731 C C . GLU C 1 394 ? 25.476 13.593 -4.873 1.00 21.59 375 GLU C C 1
ATOM 8732 O O . GLU C 1 394 ? 26.211 12.633 -5.066 1.00 22.43 375 GLU C O 1
ATOM 8738 N N . ILE C 1 395 ? 25.339 14.175 -3.685 1.00 20.44 376 ILE C N 1
ATOM 8739 C CA . ILE C 1 395 ? 26.206 13.757 -2.543 1.00 20.43 376 ILE C CA 1
ATOM 8740 C C . ILE C 1 395 ? 25.968 12.308 -2.199 1.00 19.54 376 ILE C C 1
ATOM 8741 O O . ILE C 1 395 ? 26.939 11.504 -2.176 1.00 23.60 376 ILE C O 1
ATOM 8746 N N . VAL C 1 396 ? 24.741 11.887 -1.925 1.00 18.66 377 VAL C N 1
ATOM 8747 C CA . VAL C 1 396 ? 24.493 10.521 -1.507 1.00 19.71 377 VAL C CA 1
ATOM 8748 C C . VAL C 1 396 ? 24.751 9.550 -2.665 1.00 22.65 377 VAL C C 1
ATOM 8749 O O . VAL C 1 396 ? 25.243 8.439 -2.484 1.00 19.90 377 VAL C O 1
ATOM 8753 N N . THR C 1 397 ? 24.358 9.946 -3.876 1.00 20.06 378 THR C N 1
ATOM 8754 C CA . THR C 1 397 ? 24.349 8.990 -4.964 1.00 19.48 378 THR C CA 1
ATOM 8755 C C . THR C 1 397 ? 25.764 8.646 -5.443 1.00 19.67 378 THR C C 1
ATOM 8756 O O . THR C 1 397 ? 25.971 7.536 -5.981 1.00 21.24 378 THR C O 1
ATOM 8760 N N . ARG C 1 398 ? 26.703 9.551 -5.309 1.00 19.46 379 ARG C N 1
ATOM 8761 C CA . ARG C 1 398 ? 28.044 9.377 -5.814 1.00 20.21 379 ARG C CA 1
ATOM 8762 C C . ARG C 1 398 ? 29.068 8.916 -4.761 1.00 20.50 379 ARG C C 1
ATOM 8763 O O . ARG C 1 398 ? 30.221 8.883 -5.023 1.00 20.70 379 ARG C O 1
ATOM 8771 N N . ILE C 1 399 ? 28.563 8.519 -3.606 1.00 22.03 380 ILE C N 1
ATOM 8772 C CA . ILE C 1 399 ? 29.422 7.842 -2.647 1.00 21.94 380 ILE C CA 1
ATOM 8773 C C . ILE C 1 399 ? 29.982 6.581 -3.306 1.00 19.97 380 ILE C C 1
ATOM 8774 O O . ILE C 1 399 ? 29.279 5.699 -3.854 1.00 23.06 380 ILE C O 1
ATOM 8779 N N . GLY C 1 400 ? 31.282 6.513 -3.315 1.00 22.17 381 GLY C N 1
ATOM 8780 C CA . GLY C 1 400 ? 32.033 5.569 -4.180 1.00 23.88 381 GLY C CA 1
ATOM 8781 C C . GLY C 1 400 ? 31.975 4.111 -3.780 1.00 27.60 381 GLY C C 1
ATOM 8782 O O . GLY C 1 400 ? 31.680 3.740 -2.628 1.00 27.31 381 GLY C O 1
ATOM 8783 N N . SER C 1 401 ? 32.238 3.244 -4.724 1.00 24.43 382 SER C N 1
ATOM 8784 C CA . SER C 1 401 ? 32.124 1.809 -4.445 1.00 27.06 382 SER C CA 1
ATOM 8785 C C . SER C 1 401 ? 33.215 1.328 -3.438 1.00 27.14 382 SER C C 1
ATOM 8786 O O . SER C 1 401 ? 33.084 0.278 -2.856 1.00 30.97 382 SER C O 1
ATOM 8789 N N . ARG C 1 402 ? 34.239 2.099 -3.281 1.00 25.80 383 ARG C N 1
ATOM 8790 C CA . ARG C 1 402 ? 35.288 1.757 -2.353 1.00 29.68 383 ARG C CA 1
ATOM 8791 C C . ARG C 1 402 ? 34.846 1.949 -0.909 1.00 32.17 383 ARG C C 1
ATOM 8792 O O . ARG C 1 402 ? 35.544 1.503 0.007 1.00 31.70 383 ARG C O 1
ATOM 8800 N N . VAL C 1 403 ? 33.695 2.595 -0.664 1.00 25.90 384 VAL C N 1
ATOM 8801 C CA . VAL C 1 403 ? 33.121 2.713 0.690 1.00 24.65 384 VAL C CA 1
ATOM 8802 C C . VAL C 1 403 ? 32.142 1.581 0.886 1.00 28.59 384 VAL C C 1
ATOM 8803 O O . VAL C 1 403 ? 31.099 1.496 0.227 1.00 23.19 384 VAL C O 1
ATOM 8807 N N . PRO C 1 404 ? 32.424 0.657 1.831 1.00 26.55 385 PRO C N 1
ATOM 8808 C CA . PRO C 1 404 ? 31.456 -0.430 2.033 1.00 27.45 385 PRO C CA 1
ATOM 8809 C C . PRO C 1 404 ? 30.167 0.085 2.629 1.00 23.96 385 PRO C C 1
ATOM 8810 O O . PRO C 1 404 ? 30.200 1.007 3.433 1.00 25.61 385 PRO C O 1
ATOM 8814 N N . ARG C 1 405 ? 29.059 -0.469 2.187 1.00 25.83 386 ARG C N 1
ATOM 8815 C CA . ARG C 1 405 ? 27.784 -0.247 2.822 1.00 26.59 386 ARG C CA 1
ATOM 8816 C C . ARG C 1 405 ? 27.610 -1.271 3.962 1.00 27.17 386 ARG C C 1
ATOM 8817 O O . ARG C 1 405 ? 27.858 -2.445 3.777 1.00 29.41 386 ARG C O 1
ATOM 8825 N N . VAL C 1 406 ? 27.084 -0.785 5.073 1.00 28.70 387 VAL C N 1
ATOM 8826 C CA . VAL C 1 406 ? 26.703 -1.619 6.235 1.00 31.74 387 VAL C CA 1
ATOM 8827 C C . VAL C 1 406 ? 25.205 -1.429 6.458 1.00 26.59 387 VAL C C 1
ATOM 8828 O O . VAL C 1 406 ? 24.789 -0.306 6.715 1.00 30.56 387 VAL C O 1
ATOM 8832 N N . TYR C 1 407 ? 24.432 -2.491 6.325 1.00 28.27 388 TYR C N 1
ATOM 8833 C CA . TYR C 1 407 ? 22.961 -2.452 6.440 1.00 25.90 388 TYR C CA 1
ATOM 8834 C C . TYR C 1 407 ? 22.566 -2.708 7.930 1.00 32.43 388 TYR C C 1
ATOM 8835 O O . TYR C 1 407 ? 22.993 -3.665 8.530 1.00 37.09 388 TYR C O 1
ATOM 8844 N N . VAL C 1 408 ? 21.795 -1.799 8.504 1.00 31.00 389 VAL C N 1
ATOM 8845 C CA . VAL C 1 408 ? 21.287 -1.962 9.861 1.00 32.62 389 VAL C CA 1
ATOM 8846 C C . VAL C 1 408 ? 19.764 -2.027 9.842 1.00 40.71 389 VAL C C 1
ATOM 8847 O O . VAL C 1 408 ? 19.105 -1.422 8.983 1.00 31.00 389 VAL C O 1
ATOM 8851 N N . ASN C 1 409 ? 19.204 -2.818 10.761 1.00 35.29 390 ASN C N 1
ATOM 8852 C CA . ASN C 1 409 ? 17.761 -2.971 10.846 1.00 34.50 390 ASN C CA 1
ATOM 8853 C C . ASN C 1 409 ? 17.084 -3.586 9.594 1.00 40.28 390 ASN C C 1
ATOM 8854 O O . ASN C 1 409 ? 15.936 -3.231 9.257 1.00 47.89 390 ASN C O 1
ATOM 8859 N N . GLU C 1 410 ? 17.768 -4.493 8.911 1.00 42.76 391 GLU C N 1
ATOM 8860 C CA . GLU C 1 410 ? 17.187 -5.273 7.772 1.00 50.96 391 GLU C CA 1
ATOM 8861 C C . GLU C 1 410 ? 15.887 -6.018 8.088 1.00 50.10 391 GLU C C 1
ATOM 8862 O O . GLU C 1 410 ? 15.866 -6.662 9.116 1.00 49.26 391 GLU C O 1
ATOM 8868 N N . ALA D 1 29 ? 28.209 -7.453 -23.811 1.00 67.76 10 ALA D N 1
ATOM 8869 C CA . ALA D 1 29 ? 27.706 -6.850 -25.088 1.00 64.28 10 ALA D CA 1
ATOM 8870 C C . ALA D 1 29 ? 26.474 -5.982 -24.857 1.00 67.36 10 ALA D C 1
ATOM 8871 O O . ALA D 1 29 ? 26.298 -4.934 -25.464 1.00 58.14 10 ALA D O 1
ATOM 8873 N N . ASP D 1 30 ? 25.620 -6.437 -23.957 1.00 65.46 11 ASP D N 1
ATOM 8874 C CA . ASP D 1 30 ? 24.400 -5.751 -23.595 1.00 53.39 11 ASP D CA 1
ATOM 8875 C C . ASP D 1 30 ? 24.581 -4.438 -22.755 1.00 46.06 11 ASP D C 1
ATOM 8876 O O . ASP D 1 30 ? 24.057 -3.402 -23.176 1.00 41.87 11 ASP D O 1
ATOM 8881 N N . ALA D 1 31 ? 25.313 -4.433 -21.624 1.00 47.82 12 ALA D N 1
ATOM 8882 C CA . ALA D 1 31 ? 25.491 -3.186 -20.834 1.00 48.60 12 ALA D CA 1
ATOM 8883 C C . ALA D 1 31 ? 26.260 -2.120 -21.600 1.00 43.57 12 ALA D C 1
ATOM 8884 O O . ALA D 1 31 ? 25.960 -0.875 -21.484 1.00 51.51 12 ALA D O 1
ATOM 8886 N N . VAL D 1 32 ? 27.162 -2.569 -22.485 1.00 33.40 13 VAL D N 1
ATOM 8887 C CA . VAL D 1 32 ? 27.901 -1.584 -23.278 1.00 31.14 13 VAL D CA 1
ATOM 8888 C C . VAL D 1 32 ? 27.087 -0.789 -24.302 1.00 30.01 13 VAL D C 1
ATOM 8889 O O . VAL D 1 32 ? 27.540 0.232 -24.821 1.00 32.46 13 VAL D O 1
ATOM 8893 N N . LEU D 1 33 ? 25.867 -1.237 -24.611 1.00 28.30 14 LEU D N 1
ATOM 8894 C CA . LEU D 1 33 ? 25.064 -0.477 -25.514 1.00 31.15 14 LEU D CA 1
ATOM 8895 C C . LEU D 1 33 ? 24.761 0.912 -25.072 1.00 32.60 14 LEU D C 1
ATOM 8896 O O . LEU D 1 33 ? 24.756 1.822 -25.878 1.00 40.27 14 LEU D O 1
ATOM 8901 N N . ARG D 1 34 ? 24.461 1.078 -23.801 1.00 24.28 15 ARG D N 1
ATOM 8902 C CA . ARG D 1 34 ? 24.113 2.420 -23.304 1.00 24.37 15 ARG D CA 1
ATOM 8903 C C . ARG D 1 34 ? 25.311 3.322 -23.307 1.00 23.88 15 ARG D C 1
ATOM 8904 O O . ARG D 1 34 ? 25.263 4.458 -23.760 1.00 21.84 15 ARG D O 1
ATOM 8912 N N . ALA D 1 35 ? 26.415 2.796 -22.746 1.00 21.31 16 ALA D N 1
ATOM 8913 C CA . ALA D 1 35 ? 27.617 3.575 -22.543 1.00 22.14 16 ALA D CA 1
ATOM 8914 C C . ALA D 1 35 ? 28.749 2.717 -22.148 1.00 19.53 16 ALA D C 1
ATOM 8915 O O . ALA D 1 35 ? 28.575 1.602 -21.676 1.00 21.35 16 ALA D O 1
ATOM 8917 N N . ARG D 1 36 ? 29.963 3.212 -22.361 1.00 20.65 17 ARG D N 1
ATOM 8918 C CA A ARG D 1 36 ? 31.145 2.475 -21.997 0.50 21.15 17 ARG D CA 1
ATOM 8919 C CA B ARG D 1 36 ? 31.121 2.495 -21.924 0.50 21.87 17 ARG D CA 1
ATOM 8920 C C . ARG D 1 36 ? 32.314 3.405 -21.806 1.00 20.59 17 ARG D C 1
ATOM 8921 O O . ARG D 1 36 ? 32.361 4.460 -22.385 1.00 19.85 17 ARG D O 1
ATOM 8936 N N . ALA D 1 37 ? 33.250 2.963 -20.996 1.00 19.93 18 ALA D N 1
ATOM 8937 C CA . ALA D 1 37 ? 34.509 3.589 -20.857 1.00 17.99 18 ALA D CA 1
ATOM 8938 C C . ALA D 1 37 ? 35.545 2.656 -21.492 1.00 20.53 18 ALA D C 1
ATOM 8939 O O . ALA D 1 37 ? 35.836 1.591 -20.950 1.00 20.49 18 ALA D O 1
ATOM 8941 N N . GLU D 1 38 ? 36.037 3.058 -22.679 1.00 18.84 19 GLU D N 1
ATOM 8942 C CA A GLU D 1 38 ? 37.023 2.218 -23.381 0.50 22.77 19 GLU D CA 1
ATOM 8943 C CA B GLU D 1 38 ? 37.020 2.229 -23.394 0.50 21.66 19 GLU D CA 1
ATOM 8944 C C . GLU D 1 38 ? 38.411 2.543 -22.851 1.00 21.06 19 GLU D C 1
ATOM 8945 O O . GLU D 1 38 ? 38.810 3.673 -22.825 1.00 20.57 19 GLU D O 1
ATOM 8956 N N . ILE D 1 39 ? 39.114 1.529 -22.440 1.00 21.68 20 ILE D N 1
ATOM 8957 C CA . ILE D 1 39 ? 40.462 1.675 -21.812 1.00 18.98 20 ILE D CA 1
ATOM 8958 C C . ILE D 1 39 ? 41.497 1.074 -22.801 1.00 20.03 20 ILE D C 1
ATOM 8959 O O . ILE D 1 39 ? 41.566 -0.156 -22.953 1.00 22.52 20 ILE D O 1
ATOM 8964 N N . ASP D 1 40 ? 42.263 1.932 -23.403 1.00 20.04 21 ASP D N 1
ATOM 8965 C CA . ASP D 1 40 ? 43.272 1.484 -24.357 1.00 19.48 21 ASP D CA 1
ATOM 8966 C C . ASP D 1 40 ? 44.575 1.185 -23.617 1.00 22.06 21 ASP D C 1
ATOM 8967 O O . ASP D 1 40 ? 45.405 2.064 -23.351 1.00 22.45 21 ASP D O 1
ATOM 8972 N N . LEU D 1 41 ? 44.784 -0.085 -23.372 1.00 22.93 22 LEU D N 1
ATOM 8973 C CA . LEU D 1 41 ? 45.991 -0.528 -22.654 1.00 24.81 22 LEU D CA 1
ATOM 8974 C C . LEU D 1 41 ? 47.282 -0.351 -23.431 1.00 27.33 22 LEU D C 1
ATOM 8975 O O . LEU D 1 41 ? 48.364 -0.222 -22.829 1.00 27.06 22 LEU D O 1
ATOM 8980 N N . ALA D 1 42 ? 47.197 -0.256 -24.764 1.00 26.56 23 ALA D N 1
ATOM 8981 C CA . ALA D 1 42 ? 48.369 0.084 -25.546 1.00 27.09 23 ALA D CA 1
ATOM 8982 C C . ALA D 1 42 ? 48.801 1.514 -25.306 1.00 25.99 23 ALA D C 1
ATOM 8983 O O . ALA D 1 42 ? 50.023 1.822 -25.263 1.00 25.57 23 ALA D O 1
ATOM 8985 N N . ALA D 1 43 ? 47.827 2.412 -25.136 1.00 22.67 24 ALA D N 1
ATOM 8986 C CA . ALA D 1 43 ? 48.118 3.777 -24.810 1.00 25.02 24 ALA D CA 1
ATOM 8987 C C . ALA D 1 43 ? 48.782 3.802 -23.416 1.00 19.97 24 ALA D C 1
ATOM 8988 O O . ALA D 1 43 ? 49.769 4.507 -23.253 1.00 26.78 24 ALA D O 1
ATOM 8990 N N . LEU D 1 44 ? 48.262 2.997 -22.486 1.00 20.65 25 LEU D N 1
ATOM 8991 C CA . LEU D 1 44 ? 48.835 2.971 -21.098 1.00 21.68 25 LEU D CA 1
ATOM 8992 C C . LEU D 1 44 ? 50.316 2.473 -21.145 1.00 29.07 25 LEU D C 1
ATOM 8993 O O . LEU D 1 44 ? 51.213 3.123 -20.612 1.00 29.50 25 LEU D O 1
ATOM 8998 N N . ARG D 1 45 ? 50.547 1.428 -21.921 1.00 26.42 26 ARG D N 1
ATOM 8999 C CA . ARG D 1 45 ? 51.935 0.898 -22.102 1.00 27.87 26 ARG D CA 1
ATOM 9000 C C . ARG D 1 45 ? 52.843 1.954 -22.714 1.00 28.02 26 ARG D C 1
ATOM 9001 O O . ARG D 1 45 ? 53.985 2.145 -22.205 1.00 30.09 26 ARG D O 1
ATOM 9009 N N . ALA D 1 46 ? 52.375 2.676 -23.748 1.00 26.31 27 ALA D N 1
ATOM 9010 C CA . ALA D 1 46 ? 53.125 3.731 -24.412 1.00 28.79 27 ALA D CA 1
ATOM 9011 C C . ALA D 1 46 ? 53.433 4.863 -23.438 1.00 32.57 27 ALA D C 1
ATOM 9012 O O . ALA D 1 46 ? 54.539 5.423 -23.434 1.00 30.40 27 ALA D O 1
ATOM 9014 N N . ASN D 1 47 ? 52.479 5.150 -22.562 1.00 27.14 28 ASN D N 1
ATOM 9015 C CA . ASN D 1 47 ? 52.724 6.163 -21.559 1.00 28.77 28 ASN D CA 1
ATOM 9016 C C . ASN D 1 47 ? 53.798 5.694 -20.552 1.00 25.04 28 ASN D C 1
ATOM 9017 O O . ASN D 1 47 ? 54.634 6.512 -20.169 1.00 32.44 28 ASN D O 1
ATOM 9022 N N . VAL D 1 48 ? 53.726 4.452 -20.106 1.00 29.83 29 VAL D N 1
ATOM 9023 C CA . VAL D 1 48 ? 54.715 3.918 -19.164 1.00 28.92 29 VAL D CA 1
ATOM 9024 C C . VAL D 1 48 ? 56.105 4.011 -19.850 1.00 37.04 29 VAL D C 1
ATOM 9025 O O . VAL D 1 48 ? 57.055 4.506 -19.229 1.00 37.06 29 VAL D O 1
ATOM 9029 N N . ARG D 1 49 ? 56.213 3.646 -21.128 1.00 34.63 30 ARG D N 1
ATOM 9030 C CA A ARG D 1 49 ? 57.524 3.761 -21.853 0.50 37.01 30 ARG D CA 1
ATOM 9031 C CA B ARG D 1 49 ? 57.539 3.751 -21.828 0.50 35.36 30 ARG D CA 1
ATOM 9032 C C . ARG D 1 49 ? 58.025 5.184 -21.911 1.00 37.57 30 ARG D C 1
ATOM 9033 O O . ARG D 1 49 ? 59.205 5.458 -21.582 1.00 40.85 30 ARG D O 1
ATOM 9048 N N . ALA D 1 50 ? 57.138 6.107 -22.272 1.00 35.05 31 ALA D N 1
ATOM 9049 C CA . ALA D 1 50 ? 57.452 7.542 -22.297 1.00 35.92 31 ALA D CA 1
ATOM 9050 C C . ALA D 1 50 ? 57.913 8.073 -20.911 1.00 35.15 31 ALA D C 1
ATOM 9051 O O . ALA D 1 50 ? 58.907 8.810 -20.806 1.00 41.79 31 ALA D O 1
ATOM 9053 N N . LEU D 1 51 ? 57.255 7.630 -19.851 1.00 37.34 32 LEU D N 1
ATOM 9054 C CA . LEU D 1 51 ? 57.622 8.054 -18.488 1.00 36.91 32 LEU D CA 1
ATOM 9055 C C . LEU D 1 51 ? 58.951 7.440 -18.055 1.00 40.51 32 LEU D C 1
ATOM 9056 O O . LEU D 1 51 ? 59.764 8.099 -17.382 1.00 46.44 32 LEU D O 1
ATOM 9061 N N . ARG D 1 52 ? 59.176 6.181 -18.376 1.00 43.53 33 ARG D N 1
ATOM 9062 C CA . ARG D 1 52 ? 60.487 5.534 -18.076 1.00 45.99 33 ARG D CA 1
ATOM 9063 C C . ARG D 1 52 ? 61.650 6.245 -18.754 1.00 51.93 33 ARG D C 1
ATOM 9064 O O . ARG D 1 52 ? 62.712 6.486 -18.092 1.00 53.46 33 ARG D O 1
ATOM 9072 N N . GLU D 1 53 ? 61.442 6.647 -20.006 1.00 52.18 34 GLU D N 1
ATOM 9073 C CA . GLU D 1 53 ? 62.423 7.437 -20.721 1.00 52.02 34 GLU D CA 1
ATOM 9074 C C . GLU D 1 53 ? 62.690 8.758 -20.019 1.00 57.40 34 GLU D C 1
ATOM 9075 O O . GLU D 1 53 ? 63.838 9.212 -19.988 1.00 62.17 34 GLU D O 1
ATOM 9081 N N . ARG D 1 54 ? 61.642 9.408 -19.513 1.00 53.10 35 ARG D N 1
ATOM 9082 C CA A ARG D 1 54 ? 61.763 10.713 -18.846 0.11 49.55 35 ARG D CA 1
ATOM 9083 C CA C ARG D 1 54 ? 61.787 10.725 -18.866 0.36 49.62 35 ARG D CA 1
ATOM 9084 C CA D ARG D 1 54 ? 61.820 10.711 -18.864 0.53 51.55 35 ARG D CA 1
ATOM 9085 C C . ARG D 1 54 ? 62.436 10.662 -17.472 1.00 45.24 35 ARG D C 1
ATOM 9086 O O . ARG D 1 54 ? 62.901 11.667 -16.972 1.00 47.86 35 ARG D O 1
ATOM 9108 N N . ALA D 1 55 ? 62.473 9.489 -16.857 1.00 48.32 36 ALA D N 1
ATOM 9109 C CA . ALA D 1 55 ? 63.083 9.292 -15.543 1.00 50.66 36 ALA D CA 1
ATOM 9110 C C . ALA D 1 55 ? 64.073 8.125 -15.616 1.00 46.01 36 ALA D C 1
ATOM 9111 O O . ALA D 1 55 ? 63.919 7.109 -14.906 1.00 46.06 36 ALA D O 1
ATOM 9113 N N . PRO D 1 56 ? 65.129 8.280 -16.427 1.00 53.09 37 PRO D N 1
ATOM 9114 C CA . PRO D 1 56 ? 66.100 7.185 -16.638 1.00 61.36 37 PRO D CA 1
ATOM 9115 C C . PRO D 1 56 ? 66.876 6.708 -15.389 1.00 61.14 37 PRO D C 1
ATOM 9116 O O . PRO D 1 56 ? 67.196 5.537 -15.299 1.00 58.05 37 PRO D O 1
ATOM 9120 N N . GLY D 1 57 ? 67.111 7.494 -14.373 1.00 64.40 38 GLY D N 1
ATOM 9121 C CA . GLY D 1 57 ? 67.759 6.850 -13.243 1.00 62.67 38 GLY D CA 1
ATOM 9122 C C . GLY D 1 57 ? 66.854 6.203 -12.191 1.00 63.76 38 GLY D C 1
ATOM 9123 O O . GLY D 1 57 ? 67.341 5.798 -11.160 1.00 54.48 38 GLY D O 1
ATOM 9124 N N . ALA D 1 58 ? 65.546 6.097 -12.444 1.00 55.57 39 ALA D N 1
ATOM 9125 C CA . ALA D 1 58 ? 64.585 5.611 -11.428 1.00 50.56 39 ALA D CA 1
ATOM 9126 C C . ALA D 1 58 ? 63.718 4.457 -11.891 1.00 42.60 39 ALA D C 1
ATOM 9127 O O . ALA D 1 58 ? 63.443 4.325 -13.086 1.00 48.00 39 ALA D O 1
ATOM 9129 N N . ALA D 1 59 ? 63.320 3.603 -10.952 1.00 39.55 40 ALA D N 1
ATOM 9130 C CA . ALA D 1 59 ? 62.338 2.580 -11.206 1.00 43.46 40 ALA D CA 1
ATOM 9131 C C . ALA D 1 59 ? 61.005 3.335 -11.324 1.00 44.97 40 ALA D C 1
ATOM 9132 O O . ALA D 1 59 ? 60.897 4.478 -10.868 1.00 40.08 40 ALA D O 1
ATOM 9134 N N . LEU D 1 60 ? 60.025 2.713 -11.953 1.00 39.40 41 LEU D N 1
ATOM 9135 C CA . LEU D 1 60 ? 58.674 3.357 -12.126 1.00 34.24 41 LEU D CA 1
ATOM 9136 C C . LEU D 1 60 ? 57.690 2.578 -11.375 1.00 31.92 41 LEU D C 1
ATOM 9137 O O . LEU D 1 60 ? 57.609 1.334 -11.477 1.00 34.59 41 LEU D O 1
ATOM 9142 N N . MET D 1 61 ? 56.904 3.284 -10.539 1.00 31.93 42 MET D N 1
ATOM 9143 C CA . MET D 1 61 ? 55.792 2.681 -9.836 1.00 30.60 42 MET D CA 1
ATOM 9144 C C . MET D 1 61 ? 54.537 3.074 -10.644 1.00 30.56 42 MET D C 1
ATOM 9145 O O . MET D 1 61 ? 54.331 4.259 -10.993 1.00 30.92 42 MET D O 1
ATOM 9150 N N . ALA D 1 62 ? 53.730 2.073 -10.877 1.00 31.51 43 ALA D N 1
ATOM 9151 C CA . ALA D 1 62 ? 52.438 2.261 -11.507 1.00 31.80 43 ALA D CA 1
ATOM 9152 C C . ALA D 1 62 ? 51.464 2.421 -10.347 1.00 22.96 43 ALA D C 1
ATOM 9153 O O . ALA D 1 62 ? 51.189 1.462 -9.606 1.00 26.27 43 ALA D O 1
ATOM 9155 N N . VAL D 1 63 ? 50.910 3.624 -10.227 1.00 28.66 44 VAL D N 1
ATOM 9156 C CA . VAL D 1 63 ? 49.964 3.934 -9.175 1.00 26.20 44 VAL D CA 1
ATOM 9157 C C . VAL D 1 63 ? 48.580 3.551 -9.646 1.00 21.43 44 VAL D C 1
ATOM 9158 O O . VAL D 1 63 ? 48.102 4.176 -10.620 1.00 28.33 44 VAL D O 1
ATOM 9162 N N . VAL D 1 64 ? 48.036 2.499 -9.044 1.00 24.95 45 VAL D N 1
ATOM 9163 C CA . VAL D 1 64 ? 46.761 1.918 -9.503 1.00 27.59 45 VAL D CA 1
ATOM 9164 C C . VAL D 1 64 ? 45.682 1.984 -8.463 1.00 25.60 45 VAL D C 1
ATOM 9165 O O . VAL D 1 64 ? 44.717 1.242 -8.514 1.00 28.37 45 VAL D O 1
ATOM 9169 N N . LYS D 1 65 ? 45.872 2.864 -7.489 1.00 28.23 46 LYS D N 1
ATOM 9170 C CA . LYS D 1 65 ? 44.855 3.109 -6.462 1.00 26.89 46 LYS D CA 1
ATOM 9171 C C . LYS D 1 65 ? 43.562 3.635 -7.137 1.00 25.62 46 LYS D C 1
ATOM 9172 O O . LYS D 1 65 ? 43.577 4.089 -8.300 1.00 27.18 46 LYS D O 1
ATOM 9178 N N . ALA D 1 66 ? 42.487 3.496 -6.392 1.00 26.35 47 ALA D N 1
ATOM 9179 C CA . ALA D 1 66 ? 41.161 4.025 -6.760 1.00 23.91 47 ALA D CA 1
ATOM 9180 C C . ALA D 1 66 ? 40.812 3.367 -8.119 1.00 24.78 47 ALA D C 1
ATOM 9181 O O . ALA D 1 66 ? 40.388 4.028 -9.039 1.00 23.41 47 ALA D O 1
ATOM 9183 N N . ASP D 1 67 ? 40.958 2.045 -8.140 1.00 25.77 48 ASP D N 1
ATOM 9184 C CA . ASP D 1 67 ? 40.624 1.224 -9.294 1.00 26.31 48 ASP D CA 1
ATOM 9185 C C . ASP D 1 67 ? 41.369 1.794 -10.517 1.00 26.09 48 ASP D C 1
ATOM 9186 O O . ASP D 1 67 ? 40.774 2.048 -11.600 1.00 24.43 48 ASP D O 1
ATOM 9191 N N . ALA D 1 68 ? 42.670 2.016 -10.354 1.00 23.64 49 ALA D N 1
ATOM 9192 C CA . ALA D 1 68 ? 43.500 2.665 -11.358 1.00 23.04 49 ALA D CA 1
ATOM 9193 C C . ALA D 1 68 ? 42.944 3.956 -11.939 1.00 24.58 49 ALA D C 1
ATOM 9194 O O . ALA D 1 68 ? 42.737 4.140 -13.154 1.00 23.82 49 ALA D O 1
ATOM 9196 N N . TYR D 1 69 ? 42.620 4.885 -11.028 1.00 21.44 50 TYR D N 1
ATOM 9197 C CA . TYR D 1 69 ? 42.092 6.182 -11.409 1.00 19.22 50 TYR D CA 1
ATOM 9198 C C . TYR D 1 69 ? 40.822 5.996 -12.298 1.00 17.12 50 TYR D C 1
ATOM 9199 O O . TYR D 1 69 ? 40.653 6.739 -13.246 1.00 21.19 50 TYR D O 1
ATOM 9208 N N . GLY D 1 70 ? 40.025 5.018 -11.919 1.00 20.25 51 GLY D N 1
ATOM 9209 C CA . GLY D 1 70 ? 38.770 4.736 -12.676 1.00 20.55 51 GLY D CA 1
ATOM 9210 C C . GLY D 1 70 ? 38.969 3.879 -13.943 1.00 22.23 51 GLY D C 1
ATOM 9211 O O . GLY D 1 70 ? 38.010 3.592 -14.641 1.00 22.40 51 GLY D O 1
ATOM 9212 N N . HIS D 1 71 ? 40.180 3.450 -14.227 1.00 21.82 52 HIS D N 1
ATOM 9213 C CA . HIS D 1 71 ? 40.499 2.674 -15.459 1.00 22.53 52 HIS D CA 1
ATOM 9214 C C . HIS D 1 71 ? 40.562 1.166 -15.304 1.00 26.88 52 HIS D C 1
ATOM 9215 O O . HIS D 1 71 ? 40.535 0.451 -16.317 1.00 26.78 52 HIS D O 1
ATOM 9222 N N . GLY D 1 72 ? 40.588 0.641 -14.069 1.00 23.17 53 GLY D N 1
ATOM 9223 C CA . GLY D 1 72 ? 40.554 -0.797 -13.804 1.00 23.26 53 GLY D CA 1
ATOM 9224 C C . GLY D 1 72 ? 41.937 -1.232 -13.231 1.00 25.63 53 GLY D C 1
ATOM 9225 O O . GLY D 1 72 ? 42.908 -1.338 -13.986 1.00 26.30 53 GLY D O 1
ATOM 9226 N N . ALA D 1 73 ? 41.955 -1.515 -11.928 1.00 22.48 54 ALA D N 1
ATOM 9227 C CA . ALA D 1 73 ? 43.189 -1.801 -11.229 1.00 27.59 54 ALA D CA 1
ATOM 9228 C C . ALA D 1 73 ? 44.055 -2.946 -11.841 1.00 24.50 54 ALA D C 1
ATOM 9229 O O . ALA D 1 73 ? 45.204 -2.696 -12.158 1.00 27.23 54 ALA D O 1
ATOM 9231 N N . ILE D 1 74 ? 43.486 -4.127 -11.966 1.00 27.53 55 ILE D N 1
ATOM 9232 C CA . ILE D 1 74 ? 44.268 -5.299 -12.397 1.00 27.94 55 ILE D CA 1
ATOM 9233 C C . ILE D 1 74 ? 44.712 -5.156 -13.870 1.00 32.05 55 ILE D C 1
ATOM 9234 O O . ILE D 1 74 ? 45.909 -5.310 -14.159 1.00 29.42 55 ILE D O 1
ATOM 9239 N N . PRO D 1 75 ? 43.801 -4.772 -14.791 1.00 29.72 56 PRO D N 1
ATOM 9240 C CA . PRO D 1 75 ? 44.301 -4.731 -16.180 1.00 28.34 56 PRO D CA 1
ATOM 9241 C C . PRO D 1 75 ? 45.358 -3.681 -16.361 1.00 25.52 56 PRO D C 1
ATOM 9242 O O . PRO D 1 75 ? 46.318 -3.845 -17.148 1.00 27.08 56 PRO D O 1
ATOM 9246 N N . CYS D 1 76 ? 45.218 -2.534 -15.681 1.00 25.29 57 CYS D N 1
ATOM 9247 C CA . CYS D 1 76 ? 46.161 -1.477 -15.847 1.00 22.16 57 CYS D CA 1
ATOM 9248 C C . CYS D 1 76 ? 47.519 -1.877 -15.167 1.00 24.96 57 CYS D C 1
ATOM 9249 O O . CYS D 1 76 ? 48.578 -1.531 -15.704 1.00 26.49 57 CYS D O 1
ATOM 9252 N N . ALA D 1 77 ? 47.434 -2.506 -13.994 1.00 25.53 58 ALA D N 1
ATOM 9253 C CA . ALA D 1 77 ? 48.659 -3.034 -13.301 1.00 27.83 58 ALA D CA 1
ATOM 9254 C C . ALA D 1 77 ? 49.416 -4.019 -14.233 1.00 25.16 58 ALA D C 1
ATOM 9255 O O . ALA D 1 77 ? 50.635 -3.930 -14.398 1.00 31.60 58 ALA D O 1
ATOM 9257 N N . ARG D 1 78 ? 48.693 -4.931 -14.843 1.00 29.45 59 ARG D N 1
ATOM 9258 C CA . ARG D 1 78 ? 49.337 -5.905 -15.768 1.00 30.54 59 ARG D CA 1
ATOM 9259 C C . ARG D 1 78 ? 50.022 -5.220 -16.897 1.00 32.07 59 ARG D C 1
ATOM 9260 O O . ARG D 1 78 ? 51.184 -5.558 -17.256 1.00 32.18 59 ARG D O 1
ATOM 9268 N N . ALA D 1 79 ? 49.331 -4.278 -17.551 1.00 28.88 60 ALA D N 1
ATOM 9269 C CA . ALA D 1 79 ? 49.884 -3.551 -18.646 1.00 29.06 60 ALA D CA 1
ATOM 9270 C C . ALA D 1 79 ? 51.114 -2.742 -18.245 1.00 34.51 60 ALA D C 1
ATOM 9271 O O . ALA D 1 79 ? 52.104 -2.696 -18.986 1.00 32.00 60 ALA D O 1
ATOM 9273 N N . ALA D 1 80 ? 51.040 -2.061 -17.089 1.00 26.46 61 ALA D N 1
ATOM 9274 C CA . ALA D 1 80 ? 52.137 -1.259 -16.659 1.00 27.20 61 ALA D CA 1
ATOM 9275 C C . ALA D 1 80 ? 53.401 -2.143 -16.378 1.00 24.71 61 ALA D C 1
ATOM 9276 O O . ALA D 1 80 ? 54.483 -1.718 -16.731 1.00 29.36 61 ALA D O 1
ATOM 9278 N N . VAL D 1 81 ? 53.184 -3.287 -15.780 1.00 30.86 62 VAL D N 1
ATOM 9279 C CA . VAL D 1 81 ? 54.290 -4.234 -15.441 1.00 32.99 62 VAL D CA 1
ATOM 9280 C C . VAL D 1 81 ? 54.917 -4.708 -16.775 1.00 39.47 62 VAL D C 1
ATOM 9281 O O . VAL D 1 81 ? 56.145 -4.691 -16.927 1.00 33.43 62 VAL D O 1
ATOM 9285 N N . ALA D 1 82 ? 54.071 -5.031 -17.762 1.00 38.32 63 ALA D N 1
ATOM 9286 C CA . ALA D 1 82 ? 54.558 -5.436 -19.098 1.00 38.29 63 ALA D CA 1
ATOM 9287 C C . ALA D 1 82 ? 55.392 -4.360 -19.738 1.00 36.25 63 ALA D C 1
ATOM 9288 O O . ALA D 1 82 ? 56.371 -4.675 -20.436 1.00 39.64 63 ALA D O 1
ATOM 9290 N N . ALA D 1 83 ? 55.049 -3.097 -19.498 1.00 30.46 64 ALA D N 1
ATOM 9291 C CA . ALA D 1 83 ? 55.751 -1.975 -20.066 1.00 29.48 64 ALA D CA 1
ATOM 9292 C C . ALA D 1 83 ? 56.972 -1.498 -19.234 1.00 32.58 64 ALA D C 1
ATOM 9293 O O . ALA D 1 83 ? 57.598 -0.530 -19.575 1.00 32.28 64 ALA D O 1
ATOM 9295 N N . GLY D 1 84 ? 57.285 -2.199 -18.156 1.00 37.31 65 GLY D N 1
ATOM 9296 C CA . GLY D 1 84 ? 58.522 -1.952 -17.398 1.00 39.55 65 GLY D CA 1
ATOM 9297 C C . GLY D 1 84 ? 58.373 -1.387 -15.993 1.00 44.18 65 GLY D C 1
ATOM 9298 O O . GLY D 1 84 ? 59.370 -1.160 -15.317 1.00 38.42 65 GLY D O 1
ATOM 9299 N N . ALA D 1 85 ? 57.147 -1.177 -15.522 1.00 40.75 66 ALA D N 1
ATOM 9300 C CA . ALA D 1 85 ? 56.959 -0.791 -14.126 1.00 37.25 66 ALA D CA 1
ATOM 9301 C C . ALA D 1 85 ? 57.399 -1.932 -13.221 1.00 32.07 66 ALA D C 1
ATOM 9302 O O . ALA D 1 85 ? 57.024 -3.068 -13.432 1.00 33.34 66 ALA D O 1
ATOM 9304 N N . THR D 1 86 ? 58.185 -1.639 -12.183 1.00 34.42 67 THR D N 1
ATOM 9305 C CA . THR D 1 86 ? 58.620 -2.666 -11.238 1.00 38.04 67 THR D CA 1
ATOM 9306 C C . THR D 1 86 ? 58.012 -2.550 -9.834 1.00 39.34 67 THR D C 1
ATOM 9307 O O . THR D 1 86 ? 58.175 -3.453 -9.020 1.00 40.72 67 THR D O 1
ATOM 9311 N N . TRP D 1 87 ? 57.212 -1.496 -9.620 1.00 39.66 68 TRP D N 1
ATOM 9312 C CA . TRP D 1 87 ? 56.460 -1.313 -8.389 1.00 37.74 68 TRP D CA 1
ATOM 9313 C C . TRP D 1 87 ? 54.982 -1.014 -8.770 1.00 33.39 68 TRP D C 1
ATOM 9314 O O . TRP D 1 87 ? 54.746 -0.444 -9.824 1.00 32.68 68 TRP D O 1
ATOM 9325 N N . LEU D 1 88 ? 54.070 -1.504 -7.950 1.00 33.60 69 LEU D N 1
ATOM 9326 C CA . LEU D 1 88 ? 52.654 -1.098 -8.030 1.00 31.60 69 LEU D CA 1
ATOM 9327 C C . LEU D 1 88 ? 52.348 -0.358 -6.712 1.00 40.25 69 LEU D C 1
ATOM 9328 O O . LEU D 1 88 ? 52.839 -0.761 -5.641 1.00 33.62 69 LEU D O 1
ATOM 9333 N N . GLY D 1 89 ? 51.519 0.686 -6.780 1.00 32.49 70 GLY D N 1
ATOM 9334 C CA . GLY D 1 89 ? 51.150 1.492 -5.635 1.00 33.44 70 GLY D CA 1
ATOM 9335 C C . GLY D 1 89 ? 49.645 1.595 -5.498 1.00 34.85 70 GLY D C 1
ATOM 9336 O O . GLY D 1 89 ? 48.956 1.752 -6.512 1.00 33.26 70 GLY D O 1
ATOM 9337 N N . THR D 1 90 ? 49.146 1.327 -4.304 1.00 34.21 71 THR D N 1
ATOM 9338 C CA . THR D 1 90 ? 47.715 1.441 -3.999 1.00 32.43 71 THR D CA 1
ATOM 9339 C C . THR D 1 90 ? 47.545 2.182 -2.697 1.00 37.52 71 THR D C 1
ATOM 9340 O O . THR D 1 90 ? 48.511 2.295 -1.922 1.00 32.10 71 THR D O 1
ATOM 9344 N N . ALA D 1 91 ? 46.318 2.628 -2.429 1.00 30.90 72 ALA D N 1
ATOM 9345 C CA . ALA D 1 91 ? 46.032 3.344 -1.168 1.00 28.75 72 ALA D CA 1
ATOM 9346 C C . ALA D 1 91 ? 45.737 2.321 -0.116 1.00 33.72 72 ALA D C 1
ATOM 9347 O O . ALA D 1 91 ? 46.572 2.082 0.786 1.00 34.11 72 ALA D O 1
ATOM 9349 N N . THR D 1 92 ? 44.637 1.610 -0.211 1.00 29.14 73 THR D N 1
ATOM 9350 C CA . THR D 1 92 ? 44.258 0.700 0.826 1.00 30.05 73 THR D CA 1
ATOM 9351 C C . THR D 1 92 ? 44.952 -0.675 0.763 1.00 36.37 73 THR D C 1
ATOM 9352 O O . THR D 1 92 ? 45.352 -1.149 -0.303 1.00 34.17 73 THR D O 1
ATOM 9356 N N . PRO D 1 93 ? 45.025 -1.371 1.898 1.00 36.66 74 PRO D N 1
ATOM 9357 C CA . PRO D 1 93 ? 45.554 -2.740 1.871 1.00 35.22 74 PRO D CA 1
ATOM 9358 C C . PRO D 1 93 ? 44.694 -3.652 1.075 1.00 35.90 74 PRO D C 1
ATOM 9359 O O . PRO D 1 93 ? 45.195 -4.612 0.504 1.00 33.97 74 PRO D O 1
ATOM 9363 N N . GLN D 1 94 ? 43.379 -3.420 1.063 1.00 29.05 75 GLN D N 1
ATOM 9364 C CA . GLN D 1 94 ? 42.511 -4.271 0.317 1.00 30.91 75 GLN D CA 1
ATOM 9365 C C . GLN D 1 94 ? 42.893 -4.175 -1.183 1.00 29.33 75 GLN D C 1
ATOM 9366 O O . GLN D 1 94 ? 42.772 -5.171 -1.908 1.00 34.85 75 GLN D O 1
ATOM 9372 N N . GLU D 1 95 ? 43.254 -2.990 -1.643 1.00 27.73 76 GLU D N 1
ATOM 9373 C CA . GLU D 1 95 ? 43.546 -2.794 -3.082 1.00 33.50 76 GLU D CA 1
ATOM 9374 C C . GLU D 1 95 ? 44.811 -3.590 -3.415 1.00 37.57 76 GLU D C 1
ATOM 9375 O O . GLU D 1 95 ? 44.877 -4.272 -4.418 1.00 32.06 76 GLU D O 1
ATOM 9381 N N . ALA D 1 96 ? 45.766 -3.545 -2.484 1.00 32.09 77 ALA D N 1
ATOM 9382 C CA . ALA D 1 96 ? 47.061 -4.241 -2.658 1.00 31.13 77 ALA D CA 1
ATOM 9383 C C . ALA D 1 96 ? 46.919 -5.728 -2.565 1.00 34.42 77 ALA D C 1
ATOM 9384 O O . ALA D 1 96 ? 47.480 -6.427 -3.410 1.00 33.15 77 ALA D O 1
ATOM 9386 N N . LEU D 1 97 ? 46.119 -6.202 -1.598 1.00 33.27 78 LEU D N 1
ATOM 9387 C CA . LEU D 1 97 ? 45.796 -7.618 -1.508 1.00 35.69 78 LEU D CA 1
ATOM 9388 C C . LEU D 1 97 ? 45.088 -8.164 -2.747 1.00 40.87 78 LEU D C 1
ATOM 9389 O O . LEU D 1 97 ? 45.340 -9.295 -3.164 1.00 35.11 78 LEU D O 1
ATOM 9394 N N . ALA D 1 98 ? 44.222 -7.351 -3.354 1.00 31.90 79 ALA D N 1
ATOM 9395 C CA . ALA D 1 98 ? 43.540 -7.797 -4.564 1.00 36.76 79 ALA D CA 1
ATOM 9396 C C . ALA D 1 98 ? 44.528 -7.973 -5.708 1.00 33.20 79 ALA D C 1
ATOM 9397 O O . ALA D 1 98 ? 44.356 -8.853 -6.559 1.00 34.44 79 ALA D O 1
ATOM 9399 N N . LEU D 1 99 ? 45.539 -7.124 -5.775 1.00 29.80 80 LEU D N 1
ATOM 9400 C CA . LEU D 1 99 ? 46.577 -7.283 -6.791 1.00 34.87 80 LEU D CA 1
ATOM 9401 C C . LEU D 1 99 ? 47.387 -8.575 -6.593 1.00 37.70 80 LEU D C 1
ATOM 9402 O O . LEU D 1 99 ? 47.666 -9.319 -7.544 1.00 38.65 80 LEU D O 1
ATOM 9407 N N . ARG D 1 100 ? 47.699 -8.884 -5.352 1.00 36.68 81 ARG D N 1
ATOM 9408 C CA . ARG D 1 100 ? 48.425 -10.081 -5.053 1.00 38.19 81 ARG D CA 1
ATOM 9409 C C . ARG D 1 100 ? 47.638 -11.323 -5.392 1.00 40.88 81 ARG D C 1
ATOM 9410 O O . ARG D 1 100 ? 48.198 -12.294 -5.815 1.00 40.83 81 ARG D O 1
ATOM 9418 N N . ALA D 1 101 ? 46.334 -11.265 -5.199 1.00 39.53 82 ALA D N 1
ATOM 9419 C CA . ALA D 1 101 ? 45.424 -12.347 -5.450 1.00 43.33 82 ALA D CA 1
ATOM 9420 C C . ALA D 1 101 ? 45.046 -12.517 -6.913 1.00 42.72 82 ALA D C 1
ATOM 9421 O O . ALA D 1 101 ? 44.305 -13.442 -7.231 1.00 54.20 82 ALA D O 1
ATOM 9423 N N . ALA D 1 102 ? 45.459 -11.609 -7.792 1.00 45.81 83 ALA D N 1
ATOM 9424 C CA . ALA D 1 102 ? 44.992 -11.633 -9.185 1.00 45.28 83 ALA D CA 1
ATOM 9425 C C . ALA D 1 102 ? 45.413 -12.934 -9.844 1.00 49.02 83 ALA D C 1
ATOM 9426 O O . ALA D 1 102 ? 46.492 -13.430 -9.515 1.00 50.55 83 ALA D O 1
ATOM 9428 N N . GLU D 1 103 ? 44.519 -13.510 -10.660 1.00 49.99 84 GLU D N 1
ATOM 9429 C CA A GLU D 1 103 ? 44.830 -14.721 -11.416 0.50 55.14 84 GLU D CA 1
ATOM 9430 C CA B GLU D 1 103 ? 44.787 -14.737 -11.409 0.50 55.40 84 GLU D CA 1
ATOM 9431 C C . GLU D 1 103 ? 44.509 -14.478 -12.899 1.00 57.35 84 GLU D C 1
ATOM 9432 O O . GLU D 1 103 ? 43.426 -14.044 -13.222 1.00 61.36 84 GLU D O 1
ATOM 9443 N N . PRO D 1 104 ? 45.465 -14.722 -13.812 1.00 60.23 85 PRO D N 1
ATOM 9444 C CA . PRO D 1 104 ? 46.829 -15.213 -13.520 1.00 60.21 85 PRO D CA 1
ATOM 9445 C C . PRO D 1 104 ? 47.678 -14.194 -12.744 1.00 60.84 85 PRO D C 1
ATOM 9446 O O . PRO D 1 104 ? 47.393 -12.997 -12.782 1.00 50.28 85 PRO D O 1
ATOM 9450 N N . GLY D 1 105 ? 48.615 -14.670 -11.988 1.00 54.37 86 GLY D N 1
ATOM 9451 C CA . GLY D 1 105 ? 49.309 -13.756 -11.174 1.00 57.46 86 GLY D CA 1
ATOM 9452 C C . GLY D 1 105 ? 50.221 -12.805 -11.824 1.00 53.84 86 GLY D C 1
ATOM 9453 O O . GLY D 1 105 ? 50.824 -13.094 -12.823 1.00 61.44 86 GLY D O 1
ATOM 9454 N N . LEU D 1 106 ? 50.285 -11.639 -11.243 1.00 43.36 87 LEU D N 1
ATOM 9455 C CA . LEU D 1 106 ? 51.298 -10.683 -11.630 1.00 42.64 87 LEU D CA 1
ATOM 9456 C C . LEU D 1 106 ? 52.637 -11.330 -11.233 1.00 41.31 87 LEU D C 1
ATOM 9457 O O . LEU D 1 106 ? 52.637 -12.245 -10.436 1.00 48.13 87 LEU D O 1
ATOM 9462 N N . PRO D 1 107 ? 53.762 -10.860 -11.769 1.00 39.26 88 PRO D N 1
ATOM 9463 C CA . PRO D 1 107 ? 54.994 -11.577 -11.412 1.00 47.86 88 PRO D CA 1
ATOM 9464 C C . PRO D 1 107 ? 55.233 -11.493 -9.913 1.00 61.08 88 PRO D C 1
ATOM 9465 O O . PRO D 1 107 ? 54.971 -10.463 -9.310 1.00 56.73 88 PRO D O 1
ATOM 9469 N N . ASP D 1 108 ? 55.680 -12.595 -9.308 1.00 73.46 89 ASP D N 1
ATOM 9470 C CA . ASP D 1 108 ? 55.852 -12.652 -7.839 1.00 71.29 89 ASP D CA 1
ATOM 9471 C C . ASP D 1 108 ? 56.892 -11.656 -7.327 1.00 67.83 89 ASP D C 1
ATOM 9472 O O . ASP D 1 108 ? 56.853 -11.244 -6.157 1.00 68.25 89 ASP D O 1
ATOM 9477 N N . ASP D 1 109 ? 57.807 -11.263 -8.215 1.00 63.51 90 ASP D N 1
ATOM 9478 C CA . ASP D 1 109 ? 58.854 -10.293 -7.900 1.00 61.34 90 ASP D CA 1
ATOM 9479 C C . ASP D 1 109 ? 58.481 -8.805 -8.030 1.00 55.65 90 ASP D C 1
ATOM 9480 O O . ASP D 1 109 ? 59.333 -7.935 -7.767 1.00 50.11 90 ASP D O 1
ATOM 9485 N N . VAL D 1 110 ? 57.244 -8.457 -8.421 1.00 48.26 91 VAL D N 1
ATOM 9486 C CA A VAL D 1 110 ? 56.865 -7.042 -8.440 0.50 44.99 91 VAL D CA 1
ATOM 9487 C CA B VAL D 1 110 ? 56.884 -7.029 -8.443 0.50 41.93 91 VAL D CA 1
ATOM 9488 C C . VAL D 1 110 ? 56.609 -6.635 -7.002 1.00 38.76 91 VAL D C 1
ATOM 9489 O O . VAL D 1 110 ? 55.992 -7.387 -6.233 1.00 48.11 91 VAL D O 1
ATOM 9496 N N . ARG D 1 111 ? 57.025 -5.463 -6.663 1.00 34.86 92 ARG D N 1
ATOM 9497 C CA . ARG D 1 111 ? 56.778 -4.930 -5.325 1.00 39.17 92 ARG D CA 1
ATOM 9498 C C . ARG D 1 111 ? 55.429 -4.197 -5.341 1.00 37.16 92 ARG D C 1
ATOM 9499 O O . ARG D 1 111 ? 55.139 -3.504 -6.321 1.00 39.68 92 ARG D O 1
ATOM 9507 N N . ILE D 1 112 ? 54.642 -4.409 -4.285 1.00 39.45 93 ILE D N 1
ATOM 9508 C CA . ILE D 1 112 ? 53.329 -3.769 -4.176 1.00 32.85 93 ILE D CA 1
ATOM 9509 C C . ILE D 1 112 ? 53.352 -3.029 -2.871 1.00 39.89 93 ILE D C 1
ATOM 9510 O O . ILE D 1 112 ? 53.481 -3.659 -1.813 1.00 40.00 93 ILE D O 1
ATOM 9515 N N . MET D 1 113 ? 53.158 -1.721 -2.948 1.00 34.20 94 MET D N 1
ATOM 9516 C CA . MET D 1 113 ? 53.093 -0.858 -1.784 1.00 35.14 94 MET D CA 1
ATOM 9517 C C . MET D 1 113 ? 51.677 -0.328 -1.517 1.00 39.64 94 MET D C 1
ATOM 9518 O O . MET D 1 113 ? 50.968 -0.002 -2.462 1.00 33.49 94 MET D O 1
ATOM 9523 N N . CYS D 1 114 ? 51.276 -0.275 -0.249 1.00 39.48 95 CYS D N 1
ATOM 9524 C CA . CYS D 1 114 ? 50.022 0.396 0.137 1.00 36.86 95 CYS D CA 1
ATOM 9525 C C . CYS D 1 114 ? 50.298 1.277 1.295 1.00 46.58 95 CYS D C 1
ATOM 9526 O O . CYS D 1 114 ? 51.169 0.981 2.156 1.00 38.21 95 CYS D O 1
ATOM 9529 N N . TRP D 1 115 ? 49.598 2.397 1.311 1.00 39.09 96 TRP D N 1
ATOM 9530 C CA . TRP D 1 115 ? 49.821 3.402 2.294 1.00 35.65 96 TRP D CA 1
ATOM 9531 C C . TRP D 1 115 ? 48.678 3.934 3.181 1.00 37.14 96 TRP D C 1
ATOM 9532 O O . TRP D 1 115 ? 48.931 4.675 4.102 1.00 38.11 96 TRP D O 1
ATOM 9543 N N . LEU D 1 116 ? 47.447 3.556 2.924 1.00 29.76 97 LEU D N 1
ATOM 9544 C CA . LEU D 1 116 ? 46.319 4.137 3.692 1.00 25.92 97 LEU D CA 1
ATOM 9545 C C . LEU D 1 116 ? 45.803 3.188 4.661 1.00 33.03 97 LEU D C 1
ATOM 9546 O O . LEU D 1 116 ? 45.047 2.293 4.330 1.00 31.16 97 LEU D O 1
ATOM 9551 N N . TRP D 1 117 ? 46.335 3.288 5.921 1.00 32.77 98 TRP D N 1
ATOM 9552 C CA . TRP D 1 117 ? 46.051 2.348 6.959 1.00 32.85 98 TRP D CA 1
ATOM 9553 C C . TRP D 1 117 ? 45.299 3.009 8.108 1.00 28.99 98 TRP D C 1
ATOM 9554 O O . TRP D 1 117 ? 45.517 4.169 8.372 1.00 27.71 98 TRP D O 1
ATOM 9565 N N . THR D 1 118 ? 44.434 2.247 8.752 1.00 32.07 99 THR D N 1
ATOM 9566 C CA . THR D 1 118 ? 43.827 2.709 10.016 1.00 34.60 99 THR D CA 1
ATOM 9567 C C . THR D 1 118 ? 44.053 1.655 11.092 1.00 34.36 99 THR D C 1
ATOM 9568 O O . THR D 1 118 ? 44.317 0.477 10.786 1.00 32.60 99 THR D O 1
ATOM 9572 N N . PRO D 1 119 ? 43.872 2.048 12.366 1.00 35.05 100 PRO D N 1
ATOM 9573 C CA . PRO D 1 119 ? 44.085 1.061 13.415 1.00 34.88 100 PRO D CA 1
ATOM 9574 C C . PRO D 1 119 ? 43.237 -0.193 13.322 1.00 38.24 100 PRO D C 1
ATOM 9575 O O . PRO D 1 119 ? 42.029 -0.143 13.088 1.00 37.70 100 PRO D O 1
ATOM 9579 N N . GLY D 1 120 ? 43.878 -1.353 13.428 1.00 36.27 101 GLY D N 1
ATOM 9580 C CA . GLY D 1 120 ? 43.151 -2.615 13.390 1.00 32.87 101 GLY D CA 1
ATOM 9581 C C . GLY D 1 120 ? 43.062 -3.218 11.996 1.00 30.78 101 GLY D C 1
ATOM 9582 O O . GLY D 1 120 ? 42.383 -4.223 11.804 1.00 33.49 101 GLY D O 1
ATOM 9583 N N . GLY D 1 121 ? 43.681 -2.580 11.037 1.00 36.05 102 GLY D N 1
ATOM 9584 C CA . GLY D 1 121 ? 43.681 -3.088 9.640 1.00 39.91 102 GLY D CA 1
ATOM 9585 C C . GLY D 1 121 ? 44.400 -4.409 9.514 1.00 41.26 102 GLY D C 1
ATOM 9586 O O . GLY D 1 121 ? 45.004 -4.897 10.485 1.00 34.74 102 GLY D O 1
ATOM 9587 N N . PRO D 1 122 ? 44.392 -5.003 8.310 1.00 33.91 103 PRO D N 1
ATOM 9588 C CA . PRO D 1 122 ? 44.851 -6.358 8.092 1.00 41.04 103 PRO D CA 1
ATOM 9589 C C . PRO D 1 122 ? 46.387 -6.448 7.931 1.00 39.55 103 PRO D C 1
ATOM 9590 O O . PRO D 1 122 ? 46.922 -6.897 6.895 1.00 39.37 103 PRO D O 1
ATOM 9594 N N . TRP D 1 123 ? 47.119 -5.998 8.958 1.00 40.73 104 TRP D N 1
ATOM 9595 C CA . TRP D 1 123 ? 48.604 -5.919 8.850 1.00 40.85 104 TRP D CA 1
ATOM 9596 C C . TRP D 1 123 ? 49.242 -7.301 8.650 1.00 38.52 104 TRP D C 1
ATOM 9597 O O . TRP D 1 123 ? 50.121 -7.478 7.830 1.00 38.27 104 TRP D O 1
ATOM 9608 N N . ARG D 1 124 ? 48.717 -8.277 9.367 1.00 42.92 105 ARG D N 1
ATOM 9609 C CA . ARG D 1 124 ? 49.228 -9.640 9.266 1.00 42.35 105 ARG D CA 1
ATOM 9610 C C . ARG D 1 124 ? 49.035 -10.203 7.843 1.00 44.86 105 ARG D C 1
ATOM 9611 O O . ARG D 1 124 ? 49.985 -10.741 7.245 1.00 38.14 105 ARG D O 1
ATOM 9619 N N . GLU D 1 125 ? 47.822 -10.058 7.295 1.00 37.36 106 GLU D N 1
ATOM 9620 C CA . GLU D 1 125 ? 47.573 -10.472 5.930 1.00 44.47 106 GLU D CA 1
ATOM 9621 C C . GLU D 1 125 ? 48.560 -9.776 4.973 1.00 36.72 106 GLU D C 1
ATOM 9622 O O . GLU D 1 125 ? 49.073 -10.384 3.997 1.00 42.78 106 GLU D O 1
ATOM 9628 N N . ALA D 1 126 ? 48.821 -8.496 5.195 1.00 36.41 107 ALA D N 1
ATOM 9629 C CA . ALA D 1 126 ? 49.739 -7.760 4.321 1.00 35.24 107 ALA D CA 1
ATOM 9630 C C . ALA D 1 126 ? 51.125 -8.283 4.419 1.00 37.56 107 ALA D C 1
ATOM 9631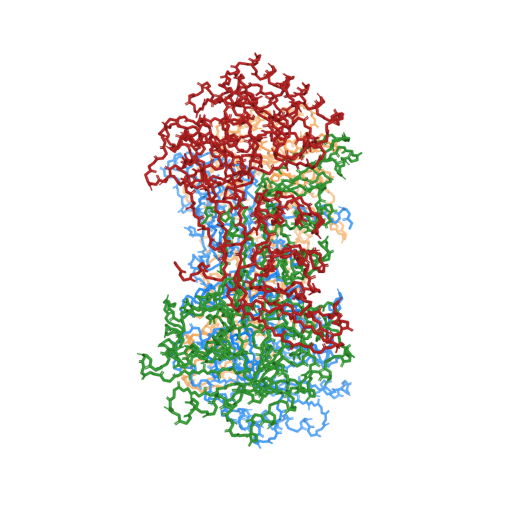 O O . ALA D 1 126 ? 51.858 -8.359 3.420 1.00 35.12 107 ALA D O 1
ATOM 9633 N N . VAL D 1 127 ? 51.545 -8.551 5.664 1.00 37.21 108 VAL D N 1
ATOM 9634 C CA . VAL D 1 127 ? 52.917 -9.055 5.885 1.00 38.88 108 VAL D CA 1
ATOM 9635 C C . VAL D 1 127 ? 53.064 -10.430 5.226 1.00 32.55 108 VAL D C 1
ATOM 9636 O O . VAL D 1 127 ? 54.041 -10.660 4.541 1.00 38.53 108 VAL D O 1
ATOM 9640 N N . GLU D 1 128 ? 52.062 -11.291 5.382 1.00 38.15 109 GLU D N 1
ATOM 9641 C CA . GLU D 1 128 ? 52.087 -12.637 4.754 1.00 40.31 109 GLU D CA 1
ATOM 9642 C C . GLU D 1 128 ? 52.070 -12.577 3.231 1.00 42.30 109 GLU D C 1
ATOM 9643 O O . GLU D 1 128 ? 52.667 -13.430 2.569 1.00 38.81 109 GLU D O 1
ATOM 9649 N N . ALA D 1 129 ? 51.439 -11.547 2.675 1.00 43.97 110 ALA D N 1
ATOM 9650 C CA . ALA D 1 129 ? 51.455 -11.282 1.218 1.00 44.91 110 ALA D CA 1
ATOM 9651 C C . ALA D 1 129 ? 52.682 -10.451 0.721 1.00 45.29 110 ALA D C 1
ATOM 9652 O O . ALA D 1 129 ? 52.737 -10.069 -0.460 1.00 47.38 110 ALA D O 1
ATOM 9654 N N . ARG D 1 130 ? 53.661 -10.229 1.604 1.00 45.16 111 ARG D N 1
ATOM 9655 C CA A ARG D 1 130 ? 54.909 -9.531 1.246 0.50 47.02 111 ARG D CA 1
ATOM 9656 C CA B ARG D 1 130 ? 54.902 -9.499 1.310 0.50 44.23 111 ARG D CA 1
ATOM 9657 C C . ARG D 1 130 ? 54.672 -8.158 0.638 1.00 45.01 111 ARG D C 1
ATOM 9658 O O . ARG D 1 130 ? 55.365 -7.741 -0.317 1.00 45.85 111 ARG D O 1
ATOM 9673 N N . LEU D 1 131 ? 53.696 -7.445 1.171 1.00 40.78 112 LEU D N 1
ATOM 9674 C CA . LEU D 1 131 ? 53.487 -6.079 0.709 1.00 34.43 112 LEU D CA 1
ATOM 9675 C C . LEU D 1 131 ? 54.457 -5.143 1.365 1.00 33.99 112 LEU D C 1
ATOM 9676 O O . LEU D 1 131 ? 54.777 -5.299 2.561 1.00 39.78 112 LEU D O 1
ATOM 9681 N N . ASP D 1 132 ? 54.847 -4.097 0.653 1.00 36.06 113 ASP D N 1
ATOM 9682 C CA . ASP D 1 132 ? 55.472 -2.927 1.299 1.00 37.78 113 ASP D CA 1
ATOM 9683 C C . ASP D 1 132 ? 54.364 -2.123 1.937 1.00 38.74 113 ASP D C 1
ATOM 9684 O O . ASP D 1 132 ? 53.425 -1.717 1.265 1.00 39.15 113 ASP D O 1
ATOM 9689 N N . VAL D 1 133 ? 54.447 -1.897 3.246 1.00 34.63 114 VAL D N 1
ATOM 9690 C CA . VAL D 1 133 ? 53.386 -1.156 3.942 1.00 32.53 114 VAL D CA 1
ATOM 9691 C C . VAL D 1 133 ? 54.021 0.154 4.423 1.00 40.65 114 VAL D C 1
ATOM 9692 O O . VAL D 1 133 ? 55.129 0.184 5.013 1.00 42.19 114 VAL D O 1
ATOM 9696 N N . SER D 1 134 ? 53.342 1.260 4.189 1.00 40.08 115 SER D N 1
ATOM 9697 C CA . SER D 1 134 ? 53.769 2.558 4.684 1.00 37.35 115 SER D CA 1
ATOM 9698 C C . SER D 1 134 ? 53.360 2.760 6.139 1.00 38.45 115 SER D C 1
ATOM 9699 O O . SER D 1 134 ? 52.316 2.289 6.612 1.00 35.65 115 SER D O 1
ATOM 9702 N N . VAL D 1 135 ? 54.267 3.392 6.870 1.00 41.61 116 VAL D N 1
ATOM 9703 C CA . VAL D 1 135 ? 54.110 3.665 8.301 1.00 39.91 116 VAL D CA 1
ATOM 9704 C C . VAL D 1 135 ? 54.505 5.132 8.492 1.00 38.04 116 VAL D C 1
ATOM 9705 O O . VAL D 1 135 ? 55.571 5.562 8.093 1.00 38.30 116 VAL D O 1
ATOM 9709 N N . SER D 1 136 ? 53.594 5.898 9.106 1.00 44.70 117 SER D N 1
ATOM 9710 C CA . SER D 1 136 ? 53.775 7.335 9.353 1.00 46.65 117 SER D CA 1
ATOM 9711 C C . SER D 1 136 ? 53.745 7.661 10.868 1.00 47.40 117 SER D C 1
ATOM 9712 O O . SER D 1 136 ? 53.932 8.804 11.242 1.00 41.23 117 SER D O 1
ATOM 9715 N N . ALA D 1 137 ? 53.460 6.665 11.706 1.00 46.02 118 ALA D N 1
ATOM 9716 C CA . ALA D 1 137 ? 53.135 6.908 13.111 1.00 45.51 118 ALA D CA 1
ATOM 9717 C C . ALA D 1 137 ? 53.463 5.724 13.983 1.00 47.38 118 ALA D C 1
ATOM 9718 O O . ALA D 1 137 ? 53.436 4.570 13.511 1.00 40.78 118 ALA D O 1
ATOM 9720 N N . MET D 1 138 ? 53.710 6.018 15.276 1.00 44.03 119 MET D N 1
ATOM 9721 C CA A MET D 1 138 ? 54.025 4.977 16.236 0.50 41.95 119 MET D CA 1
ATOM 9722 C CA B MET D 1 138 ? 53.992 5.017 16.287 0.50 48.86 119 MET D CA 1
ATOM 9723 C C . MET D 1 138 ? 52.929 3.925 16.327 1.00 46.67 119 MET D C 1
ATOM 9724 O O . MET D 1 138 ? 53.248 2.727 16.441 1.00 47.23 119 MET D O 1
ATOM 9733 N N . TRP D 1 139 ? 51.649 4.320 16.265 1.00 43.37 120 TRP D N 1
ATOM 9734 C CA . TRP D 1 139 ? 50.588 3.339 16.403 1.00 41.64 120 TRP D CA 1
ATOM 9735 C C . TRP D 1 139 ? 50.733 2.266 15.308 1.00 38.10 120 TRP D C 1
ATOM 9736 O O . TRP D 1 139 ? 50.538 1.062 15.581 1.00 42.31 120 TRP D O 1
ATOM 9747 N N . ALA D 1 140 ? 51.083 2.686 14.100 1.00 44.51 121 ALA D N 1
ATOM 9748 C CA . ALA D 1 140 ? 51.185 1.754 12.953 1.00 42.73 121 ALA D CA 1
ATOM 9749 C C . ALA D 1 140 ? 52.461 0.901 13.048 1.00 44.98 121 ALA D C 1
ATOM 9750 O O . ALA D 1 140 ? 52.449 -0.322 12.770 1.00 44.12 121 ALA D O 1
ATOM 9752 N N . MET D 1 141 ? 53.545 1.522 13.456 1.00 45.17 122 MET D N 1
ATOM 9753 C CA . MET D 1 141 ? 54.779 0.776 13.811 1.00 51.42 122 MET D CA 1
ATOM 9754 C C . MET D 1 141 ? 54.501 -0.346 14.827 1.00 47.06 122 MET D C 1
ATOM 9755 O O . MET D 1 141 ? 54.896 -1.496 14.621 1.00 47.95 122 MET D O 1
ATOM 9760 N N . GLU D 1 142 ? 53.792 -0.028 15.897 1.00 44.82 123 GLU D N 1
ATOM 9761 C CA . GLU D 1 142 ? 53.382 -1.040 16.867 1.00 41.28 123 GLU D CA 1
ATOM 9762 C C . GLU D 1 142 ? 52.501 -2.133 16.280 1.00 50.76 123 GLU D C 1
ATOM 9763 O O . GLU D 1 142 ? 52.712 -3.319 16.556 1.00 43.84 123 GLU D O 1
ATOM 9769 N N . GLU D 1 143 ? 51.513 -1.753 15.453 1.00 42.99 124 GLU D N 1
ATOM 9770 C CA . GLU D 1 143 ? 50.613 -2.764 14.888 1.00 43.07 124 GLU D CA 1
ATOM 9771 C C . GLU D 1 143 ? 51.333 -3.644 13.910 1.00 34.38 124 GLU D C 1
ATOM 9772 O O . GLU D 1 143 ? 51.095 -4.864 13.889 1.00 45.52 124 GLU D O 1
ATOM 9778 N N . VAL D 1 144 ? 52.212 -3.088 13.095 1.00 34.41 125 VAL D N 1
ATOM 9779 C CA . VAL D 1 144 ? 52.862 -3.930 12.082 1.00 42.07 125 VAL D CA 1
ATOM 9780 C C . VAL D 1 144 ? 53.885 -4.880 12.737 1.00 42.11 125 VAL D C 1
ATOM 9781 O O . VAL D 1 144 ? 54.038 -6.018 12.336 1.00 38.88 125 VAL D O 1
ATOM 9785 N N . THR D 1 145 ? 54.577 -4.360 13.729 1.00 44.83 126 THR D N 1
ATOM 9786 C CA . THR D 1 145 ? 55.547 -5.153 14.475 1.00 38.41 126 THR D CA 1
ATOM 9787 C C . THR D 1 145 ? 54.830 -6.325 15.143 1.00 38.53 126 THR D C 1
ATOM 9788 O O . THR D 1 145 ? 55.346 -7.441 15.089 1.00 43.89 126 THR D O 1
ATOM 9792 N N . GLY D 1 146 ? 53.688 -6.071 15.784 1.00 36.80 127 GLY D N 1
ATOM 9793 C CA . GLY D 1 146 ? 52.866 -7.125 16.399 1.00 41.15 127 GLY D CA 1
ATOM 9794 C C . GLY D 1 146 ? 52.372 -8.165 15.402 1.00 50.19 127 GLY D C 1
ATOM 9795 O O . GLY D 1 146 ? 52.378 -9.386 15.683 1.00 42.35 127 GLY D O 1
ATOM 9796 N N . ALA D 1 147 ? 51.994 -7.689 14.199 1.00 40.62 128 ALA D N 1
ATOM 9797 C CA . ALA D 1 147 ? 51.562 -8.598 13.148 1.00 44.33 128 ALA D CA 1
ATOM 9798 C C . ALA D 1 147 ? 52.720 -9.452 12.611 1.00 37.23 128 ALA D C 1
ATOM 9799 O O . ALA D 1 147 ? 52.539 -10.633 12.334 1.00 40.46 128 ALA D O 1
ATOM 9801 N N . ALA D 1 148 ? 53.872 -8.852 12.421 1.00 35.04 129 ALA D N 1
ATOM 9802 C CA . ALA D 1 148 ? 55.063 -9.606 11.972 1.00 47.44 129 ALA D CA 1
ATOM 9803 C C . ALA D 1 148 ? 55.448 -10.705 13.010 1.00 49.87 129 ALA D C 1
ATOM 9804 O O . ALA D 1 148 ? 55.746 -11.833 12.654 1.00 50.67 129 ALA D O 1
ATOM 9806 N N . ARG D 1 149 ? 55.398 -10.332 14.291 1.00 54.62 130 ARG D N 1
ATOM 9807 C CA . ARG D 1 149 ? 55.671 -11.238 15.370 1.00 54.61 130 ARG D CA 1
ATOM 9808 C C . ARG D 1 149 ? 54.694 -12.409 15.300 1.00 58.71 130 ARG D C 1
ATOM 9809 O O . ARG D 1 149 ? 55.120 -13.565 15.356 1.00 57.21 130 ARG D O 1
ATOM 9817 N N . ALA D 1 150 ? 53.387 -12.136 15.150 1.00 48.65 131 ALA D N 1
ATOM 9818 C CA . ALA D 1 150 ? 52.383 -13.219 15.117 1.00 53.77 131 ALA D CA 1
ATOM 9819 C C . ALA D 1 150 ? 52.468 -14.066 13.848 1.00 51.86 131 ALA D C 1
ATOM 9820 O O . ALA D 1 150 ? 52.162 -15.246 13.899 1.00 51.33 131 ALA D O 1
ATOM 9822 N N . ALA D 1 151 ? 52.903 -13.480 12.742 1.00 47.42 132 ALA D N 1
ATOM 9823 C CA . ALA D 1 151 ? 53.039 -14.226 11.493 1.00 49.18 132 ALA D CA 1
ATOM 9824 C C . ALA D 1 151 ? 54.328 -15.037 11.426 1.00 50.49 132 ALA D C 1
ATOM 9825 O O . ALA D 1 151 ? 54.450 -15.938 10.586 1.00 43.68 132 ALA D O 1
ATOM 9827 N N . GLY D 1 152 ? 55.319 -14.673 12.228 1.00 53.46 133 GLY D N 1
ATOM 9828 C CA . GLY D 1 152 ? 56.647 -15.258 12.108 1.00 53.39 133 GLY D CA 1
ATOM 9829 C C . GLY D 1 152 ? 57.388 -14.952 10.803 1.00 55.44 133 GLY D C 1
ATOM 9830 O O . GLY D 1 152 ? 58.341 -15.682 10.472 1.00 53.91 133 GLY D O 1
ATOM 9831 N N . VAL D 1 153 ? 56.983 -13.882 10.078 1.00 52.40 134 VAL D N 1
ATOM 9832 C CA . VAL D 1 153 ? 57.674 -13.432 8.831 1.00 51.24 134 VAL D CA 1
ATOM 9833 C C . VAL D 1 153 ? 57.933 -11.936 8.989 1.00 49.60 134 VAL D C 1
ATOM 9834 O O . VAL D 1 153 ? 57.079 -11.225 9.544 1.00 50.33 134 VAL D O 1
ATOM 9838 N N . PRO D 1 154 ? 59.103 -11.443 8.521 1.00 49.67 135 PRO D N 1
ATOM 9839 C CA . PRO D 1 154 ? 59.419 -10.021 8.683 1.00 44.60 135 PRO D CA 1
ATOM 9840 C C . PRO D 1 154 ? 58.591 -9.150 7.747 1.00 53.81 135 PRO D C 1
ATOM 9841 O O . PRO D 1 154 ? 58.255 -9.583 6.642 1.00 45.16 135 PRO D O 1
ATOM 9845 N N . ALA D 1 155 ? 58.256 -7.944 8.198 1.00 48.83 136 ALA D N 1
ATOM 9846 C CA . ALA D 1 155 ? 57.535 -6.974 7.359 1.00 53.13 136 ALA D CA 1
ATOM 9847 C C . ALA D 1 155 ? 58.509 -6.128 6.523 1.00 51.80 136 ALA D C 1
ATOM 9848 O O . ALA D 1 155 ? 59.687 -6.023 6.817 1.00 51.40 136 ALA D O 1
ATOM 9850 N N . ARG D 1 156 ? 57.987 -5.557 5.437 1.00 48.98 137 ARG D N 1
ATOM 9851 C CA . ARG D 1 156 ? 58.694 -4.599 4.582 1.00 43.39 137 ARG D CA 1
ATOM 9852 C C . ARG D 1 156 ? 58.020 -3.299 4.828 1.00 47.57 137 ARG D C 1
ATOM 9853 O O . ARG D 1 156 ? 56.823 -3.094 4.436 1.00 40.45 137 ARG D O 1
ATOM 9861 N N . VAL D 1 157 ? 58.730 -2.382 5.444 1.00 42.95 138 VAL D N 1
ATOM 9862 C CA . VAL D 1 157 ? 58.129 -1.119 5.883 1.00 43.86 138 VAL D CA 1
ATOM 9863 C C . VAL D 1 157 ? 58.737 0.048 5.137 1.00 44.06 138 VAL D C 1
ATOM 9864 O O . VAL D 1 157 ? 59.935 0.135 4.957 1.00 43.72 138 VAL D O 1
ATOM 9868 N N . GLN D 1 158 ? 57.880 0.970 4.703 1.00 43.03 139 GLN D N 1
ATOM 9869 C CA . GLN D 1 158 ? 58.325 2.252 4.188 1.00 38.86 139 GLN D CA 1
ATOM 9870 C C . GLN D 1 158 ? 57.931 3.363 5.093 1.00 43.63 139 GLN D C 1
ATOM 9871 O O . GLN D 1 158 ? 56.734 3.566 5.325 1.00 44.66 139 GLN D O 1
ATOM 9877 N N . LEU D 1 159 ? 58.905 4.100 5.627 1.00 46.36 140 LEU D N 1
ATOM 9878 C CA . LEU D 1 159 ? 58.599 5.253 6.483 1.00 43.49 140 LEU D CA 1
ATOM 9879 C C . LEU D 1 159 ? 58.270 6.478 5.661 1.00 41.17 140 LEU D C 1
ATOM 9880 O O . LEU D 1 159 ? 59.035 6.872 4.794 1.00 38.07 140 LEU D O 1
ATOM 9897 N N . ALA D 1 161 ? 57.695 10.395 5.339 1.00 42.22 142 ALA D N 1
ATOM 9898 C CA . ALA D 1 161 ? 58.052 11.673 5.930 1.00 47.01 142 ALA D CA 1
ATOM 9899 C C . ALA D 1 161 ? 57.096 12.749 5.507 1.00 47.26 142 ALA D C 1
ATOM 9900 O O . ALA D 1 161 ? 56.782 12.851 4.318 1.00 52.31 142 ALA D O 1
ATOM 9902 N N . ASP D 1 162 ? 56.597 13.531 6.482 1.00 39.96 143 ASP D N 1
ATOM 9903 C CA . ASP D 1 162 ? 55.832 14.720 6.160 1.00 44.58 143 ASP D CA 1
ATOM 9904 C C . ASP D 1 162 ? 56.831 15.824 5.942 1.00 44.57 143 ASP D C 1
ATOM 9905 O O . ASP D 1 162 ? 57.311 16.405 6.906 1.00 44.87 143 ASP D O 1
ATOM 9910 N N . THR D 1 163 ? 57.141 16.098 4.683 1.00 43.69 144 THR D N 1
ATOM 9911 C CA . THR D 1 163 ? 58.095 17.117 4.278 1.00 46.04 144 THR D CA 1
ATOM 9912 C C . THR D 1 163 ? 57.495 18.452 3.979 1.00 43.25 144 THR D C 1
ATOM 9913 O O . THR D 1 163 ? 58.206 19.403 3.584 1.00 42.50 144 THR D O 1
ATOM 9917 N N . GLY D 1 164 ? 56.199 18.594 4.204 1.00 43.11 145 GLY D N 1
ATOM 9918 C CA . GLY D 1 164 ? 55.544 19.881 3.951 1.00 40.94 145 GLY D CA 1
ATOM 9919 C C . GLY D 1 164 ? 54.124 19.767 3.387 1.00 44.58 145 GLY D C 1
ATOM 9920 O O . GLY D 1 164 ? 53.428 20.730 3.359 1.00 42.81 145 GLY D O 1
ATOM 9921 N N . LEU D 1 165 ? 53.697 18.579 2.969 1.00 44.43 146 LEU D N 1
ATOM 9922 C CA . LEU D 1 165 ? 52.317 18.411 2.478 1.00 46.04 146 LEU D CA 1
ATOM 9923 C C . LEU D 1 165 ? 51.267 18.509 3.594 1.00 41.61 146 LEU D C 1
ATOM 9924 O O . LEU D 1 165 ? 50.144 18.938 3.364 1.00 45.25 146 LEU D O 1
ATOM 9929 N N . GLY D 1 166 ? 51.612 18.079 4.792 1.00 40.16 147 GLY D N 1
ATOM 9930 C CA . GLY D 1 166 ? 50.707 18.176 5.908 1.00 39.48 147 GLY D CA 1
ATOM 9931 C C . GLY D 1 166 ? 49.553 17.199 5.858 1.00 42.70 147 GLY D C 1
ATOM 9932 O O . GLY D 1 166 ? 48.488 17.489 6.429 1.00 36.78 147 GLY D O 1
ATOM 9933 N N . ARG D 1 167 ? 49.753 16.067 5.175 1.00 37.79 148 ARG D N 1
ATOM 9934 C CA . ARG D 1 167 ? 48.734 15.058 5.087 1.00 42.42 148 ARG D CA 1
ATOM 9935 C C . ARG D 1 167 ? 49.166 13.811 5.856 1.00 40.41 148 ARG D C 1
ATOM 9936 O O . ARG D 1 167 ? 49.176 13.848 7.090 1.00 46.20 148 ARG D O 1
ATOM 9944 N N . GLY D 1 168 ? 49.590 12.755 5.168 1.00 32.56 149 GLY D N 1
ATOM 9945 C CA . GLY D 1 168 ? 50.123 11.614 5.801 1.00 39.63 149 GLY D CA 1
ATOM 9946 C C . GLY D 1 168 ? 51.566 11.963 6.263 1.00 41.87 149 GLY D C 1
ATOM 9947 O O . GLY D 1 168 ? 52.106 13.077 6.108 1.00 37.67 149 GLY D O 1
ATOM 9948 N N . GLY D 1 169 ? 52.248 10.998 6.769 1.00 44.70 150 GLY D N 1
ATOM 9949 C CA . GLY D 1 169 ? 53.665 11.268 6.944 1.00 47.23 150 GLY D CA 1
ATOM 9950 C C . GLY D 1 169 ? 53.958 11.760 8.345 1.00 47.40 150 GLY D C 1
ATOM 9951 O O . GLY D 1 169 ? 53.149 12.476 8.981 1.00 43.01 150 GLY D O 1
ATOM 9952 N N . CYS D 1 170 ? 55.114 11.327 8.800 1.00 44.24 151 CYS D N 1
ATOM 9953 C CA . CYS D 1 170 ? 55.635 11.627 10.116 1.00 42.15 151 CYS D CA 1
ATOM 9954 C C . CYS D 1 170 ? 56.320 13.007 10.076 1.00 38.08 151 CYS D C 1
ATOM 9955 O O . CYS D 1 170 ? 57.104 13.324 9.188 1.00 40.46 151 CYS D O 1
ATOM 9958 N N . GLN D 1 171 ? 56.040 13.829 11.077 1.00 46.64 152 GLN D N 1
ATOM 9959 C CA . GLN D 1 171 ? 56.664 15.163 11.146 1.00 48.58 152 GLN D CA 1
ATOM 9960 C C . GLN D 1 171 ? 58.168 15.076 11.456 1.00 49.47 152 GLN D C 1
ATOM 9961 O O . GLN D 1 171 ? 58.616 14.142 12.094 1.00 53.48 152 GLN D O 1
ATOM 9967 N N . PRO D 1 172 ? 58.931 16.072 11.009 1.00 42.84 153 PRO D N 1
ATOM 9968 C CA . PRO D 1 172 ? 60.356 16.074 11.365 1.00 49.78 153 PRO D CA 1
ATOM 9969 C C . PRO D 1 172 ? 60.470 16.383 12.848 1.00 53.74 153 PRO D C 1
ATOM 9970 O O . PRO D 1 172 ? 59.513 16.896 13.441 1.00 55.33 153 PRO D O 1
ATOM 9974 N N . GLY D 1 173 ? 61.631 16.086 13.413 1.00 54.01 154 GLY D N 1
ATOM 9975 C CA . GLY D 1 173 ? 61.913 16.400 14.796 1.00 43.84 154 GLY D CA 1
ATOM 9976 C C . GLY D 1 173 ? 61.676 15.155 15.583 1.00 48.98 154 GLY D C 1
ATOM 9977 O O . GLY D 1 173 ? 62.028 14.058 15.140 1.00 58.21 154 GLY D O 1
ATOM 9978 N N . ALA D 1 174 ? 61.058 15.318 16.731 1.00 46.64 155 ALA D N 1
ATOM 9979 C CA . ALA D 1 174 ? 60.972 14.261 17.710 1.00 55.08 155 ALA D CA 1
ATOM 9980 C C . ALA D 1 174 ? 60.146 13.077 17.211 1.00 58.44 155 ALA D C 1
ATOM 9981 O O . ALA D 1 174 ? 60.489 11.916 17.482 1.00 47.69 155 ALA D O 1
ATOM 9983 N N . ASP D 1 175 ? 59.055 13.367 16.490 1.00 62.39 156 ASP D N 1
ATOM 9984 C CA . ASP D 1 175 ? 58.244 12.286 15.923 1.00 53.37 156 ASP D CA 1
ATOM 9985 C C . ASP D 1 175 ? 59.087 11.401 15.003 1.00 42.24 156 ASP D C 1
ATOM 9986 O O . ASP D 1 175 ? 59.046 10.171 15.127 1.00 52.52 156 ASP D O 1
ATOM 9991 N N . TRP D 1 176 ? 59.882 12.005 14.128 1.00 39.94 157 TRP D N 1
ATOM 9992 C CA . TRP D 1 176 ? 60.731 11.217 13.200 1.00 56.00 157 TRP D CA 1
ATOM 9993 C C . TRP D 1 176 ? 61.836 10.463 13.945 1.00 57.41 157 TRP D C 1
ATOM 9994 O O . TRP D 1 176 ? 62.134 9.270 13.670 1.00 52.65 157 TRP D O 1
ATOM 10005 N N . GLU D 1 177 ? 62.446 11.172 14.893 1.00 64.84 158 GLU D N 1
ATOM 10006 C CA . GLU D 1 177 ? 63.454 10.574 15.761 1.00 59.15 158 GLU D CA 1
ATOM 10007 C C . GLU D 1 177 ? 62.906 9.318 16.434 1.00 63.36 158 GLU D C 1
ATOM 10008 O O . GLU D 1 177 ? 63.545 8.257 16.382 1.00 63.67 158 GLU D O 1
ATOM 10014 N N . ARG D 1 178 ? 61.708 9.417 17.005 1.00 51.46 159 ARG D N 1
ATOM 10015 C CA . ARG D 1 178 ? 61.076 8.281 17.675 1.00 57.79 159 ARG D CA 1
ATOM 10016 C C . ARG D 1 178 ? 60.763 7.163 16.693 1.00 57.48 159 ARG D C 1
ATOM 10017 O O . ARG D 1 178 ? 61.003 5.988 16.989 1.00 42.17 159 ARG D O 1
ATOM 10025 N N . LEU D 1 179 ? 60.229 7.528 15.525 1.00 58.92 160 LEU D N 1
ATOM 10026 C CA . LEU D 1 179 ? 59.832 6.518 14.548 1.00 55.81 160 LEU D CA 1
ATOM 10027 C C . LEU D 1 179 ? 61.028 5.766 13.934 1.00 49.49 160 LEU D C 1
ATOM 10028 O O . LEU D 1 179 ? 61.020 4.542 13.839 1.00 55.46 160 LEU D O 1
ATOM 10033 N N . VAL D 1 180 ? 62.055 6.496 13.561 1.00 45.74 161 VAL D N 1
ATOM 10034 C CA . VAL D 1 180 ? 63.324 5.896 13.136 1.00 47.82 161 VAL D CA 1
ATOM 10035 C C . VAL D 1 180 ? 63.886 4.964 14.225 1.00 53.56 161 VAL D C 1
ATOM 10036 O O . VAL D 1 180 ? 64.246 3.823 13.955 1.00 63.17 161 VAL D O 1
ATOM 10040 N N . GLY D 1 181 ? 63.918 5.429 15.468 1.00 53.50 162 GLY D N 1
ATOM 10041 C CA . GLY D 1 181 ? 64.401 4.603 16.570 1.00 47.58 162 GLY D CA 1
ATOM 10042 C C . GLY D 1 181 ? 63.607 3.323 16.767 1.00 58.90 162 GLY D C 1
ATOM 10043 O O . GLY D 1 181 ? 64.192 2.241 16.924 1.00 52.95 162 GLY D O 1
ATOM 10044 N N . ALA D 1 182 ? 62.278 3.420 16.717 1.00 52.34 163 ALA D N 1
ATOM 10045 C CA . ALA D 1 182 ? 61.448 2.230 16.856 1.00 52.02 163 ALA D CA 1
ATOM 10046 C C . ALA D 1 182 ? 61.691 1.243 15.690 1.00 51.31 163 ALA D C 1
ATOM 10047 O O . ALA D 1 182 ? 61.726 0.024 15.889 1.00 55.28 163 ALA D O 1
ATOM 10049 N N . ALA D 1 183 ? 61.878 1.780 14.484 1.00 50.82 164 ALA D N 1
ATOM 10050 C CA . ALA D 1 183 ? 62.153 0.969 13.306 1.00 61.85 164 ALA D CA 1
ATOM 10051 C C . ALA D 1 183 ? 63.457 0.188 13.477 1.00 65.52 164 ALA D C 1
ATOM 10052 O O . ALA D 1 183 ? 63.553 -0.996 13.127 1.00 58.14 164 ALA D O 1
ATOM 10054 N N . LEU D 1 184 ? 64.466 0.881 13.989 1.00 64.61 165 LEU D N 1
ATOM 10055 C CA . LEU D 1 184 ? 65.762 0.248 14.249 1.00 60.38 165 LEU D CA 1
ATOM 10056 C C . LEU D 1 184 ? 65.664 -0.877 15.272 1.00 53.80 165 LEU D C 1
ATOM 10057 O O . LEU D 1 184 ? 66.241 -1.928 15.058 1.00 58.16 165 LEU D O 1
ATOM 10062 N N . ARG D 1 185 ? 64.903 -0.674 16.341 1.00 52.84 166 ARG D N 1
ATOM 10063 C CA . ARG D 1 185 ? 64.687 -1.746 17.337 1.00 56.45 166 ARG D CA 1
ATOM 10064 C C . ARG D 1 18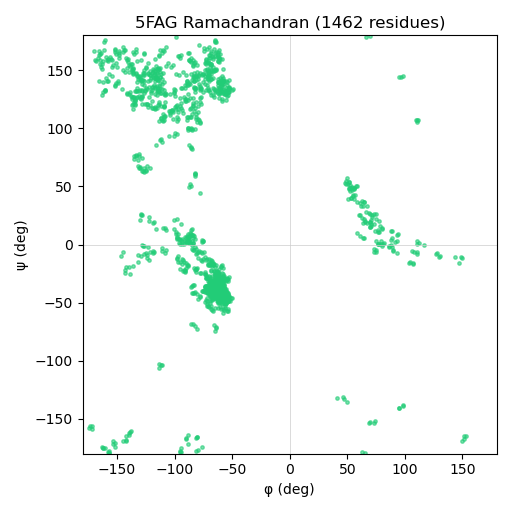5 ? 63.947 -2.945 16.748 1.00 64.08 166 ARG D C 1
ATOM 10065 O O . ARG D 1 185 ? 64.337 -4.099 16.958 1.00 51.24 166 ARG D O 1
ATOM 10073 N N . ALA D 1 186 ? 62.947 -2.674 15.904 1.00 59.31 167 ALA D N 1
ATOM 10074 C CA . ALA D 1 186 ? 62.258 -3.755 15.206 1.00 59.93 167 ALA D CA 1
ATOM 10075 C C . ALA D 1 186 ? 63.185 -4.518 14.227 1.00 52.70 167 ALA D C 1
ATOM 10076 O O . ALA D 1 186 ? 63.070 -5.747 14.117 1.00 51.68 167 ALA D O 1
ATOM 10078 N N . GLU D 1 187 ? 64.078 -3.797 13.547 1.00 44.04 168 GLU D N 1
ATOM 10079 C CA . GLU D 1 187 ? 65.065 -4.416 12.649 1.00 58.25 168 GLU D CA 1
ATOM 10080 C C . GLU D 1 187 ? 66.004 -5.300 13.443 1.00 62.81 168 GLU D C 1
ATOM 10081 O O . GLU D 1 187 ? 66.270 -6.460 13.073 1.00 58.65 168 GLU D O 1
ATOM 10087 N N . GLU D 1 188 ? 66.427 -4.772 14.585 1.00 70.67 169 GLU D N 1
ATOM 10088 C CA . GLU D 1 188 ? 67.299 -5.516 15.468 1.00 74.57 169 GLU D CA 1
ATOM 10089 C C . GLU D 1 188 ? 66.634 -6.831 15.924 1.00 74.10 169 GLU D C 1
ATOM 10090 O O . GLU D 1 188 ? 67.302 -7.867 15.951 1.00 79.78 169 GLU D O 1
ATOM 10096 N N . GLU D 1 189 ? 65.333 -6.813 16.241 1.00 66.59 170 GLU D N 1
ATOM 10097 C CA . GLU D 1 189 ? 64.612 -8.058 16.578 1.00 66.81 170 GLU D CA 1
ATOM 10098 C C . GLU D 1 189 ? 64.249 -8.977 15.388 1.00 62.05 170 GLU D C 1
ATOM 10099 O O . GLU D 1 189 ? 63.585 -9.986 15.595 1.00 55.04 170 GLU D O 1
ATOM 10105 N N . GLY D 1 190 ? 64.654 -8.634 14.159 1.00 55.48 171 GLY D N 1
ATOM 10106 C CA . GLY D 1 190 ? 64.299 -9.434 12.956 1.00 58.27 171 GLY D CA 1
ATOM 10107 C C . GLY D 1 190 ? 62.809 -9.391 12.535 1.00 52.24 171 GLY D C 1
ATOM 10108 O O . GLY D 1 190 ? 62.341 -10.230 11.772 1.00 51.53 171 GLY D O 1
ATOM 10109 N N . LEU D 1 191 ? 62.086 -8.378 12.992 1.00 55.10 172 LEU D N 1
ATOM 10110 C CA . LEU D 1 191 ? 60.641 -8.264 12.749 1.00 55.14 172 LEU D CA 1
ATOM 10111 C C . LEU D 1 191 ? 60.285 -7.485 11.487 1.00 55.04 172 LEU D C 1
ATOM 10112 O O . LEU D 1 191 ? 59.162 -7.629 10.977 1.00 50.56 172 LEU D O 1
ATOM 10117 N N . LEU D 1 192 ? 61.185 -6.630 11.012 1.00 52.77 173 LEU D N 1
ATOM 10118 C CA . LEU D 1 192 ? 60.971 -5.941 9.756 1.00 54.44 173 LEU D CA 1
ATOM 10119 C C . LEU D 1 192 ? 62.265 -5.410 9.204 1.00 58.29 173 LEU D C 1
ATOM 10120 O O . LEU D 1 192 ? 63.284 -5.354 9.905 1.00 59.71 173 LEU D O 1
ATOM 10125 N N . ARG D 1 193 ? 62.158 -4.879 8.017 1.00 52.52 174 ARG D N 1
ATOM 10126 C CA . ARG D 1 193 ? 63.204 -4.198 7.368 1.00 56.89 174 ARG D CA 1
ATOM 10127 C C . ARG D 1 193 ? 62.557 -2.920 6.849 1.00 59.59 174 ARG D C 1
ATOM 10128 O O . ARG D 1 193 ? 61.460 -2.980 6.290 1.00 46.05 174 ARG D O 1
ATOM 10136 N N . VAL D 1 194 ? 63.195 -1.773 7.032 1.00 47.82 175 VAL D N 1
ATOM 10137 C CA . VAL D 1 194 ? 62.761 -0.548 6.388 1.00 49.30 175 VAL D CA 1
ATOM 10138 C C . VAL D 1 194 ? 63.267 -0.552 4.979 1.00 47.70 175 VAL D C 1
ATOM 10139 O O . VAL D 1 194 ? 64.432 -0.330 4.712 1.00 48.47 175 VAL D O 1
ATOM 10143 N N . THR D 1 195 ? 62.345 -0.794 4.051 1.00 49.57 176 THR D N 1
ATOM 10144 C CA . THR D 1 195 ? 62.672 -0.920 2.628 1.00 40.58 176 THR D CA 1
ATOM 10145 C C . THR D 1 195 ? 62.597 0.414 1.884 1.00 40.89 176 THR D C 1
ATOM 10146 O O . THR D 1 195 ? 63.087 0.545 0.758 1.00 43.42 176 THR D O 1
ATOM 10150 N N . GLY D 1 196 ? 61.971 1.426 2.467 1.00 42.57 177 GLY D N 1
ATOM 10151 C CA . GLY D 1 196 ? 61.914 2.746 1.801 1.00 35.34 177 GLY D CA 1
ATOM 10152 C C . GLY D 1 196 ? 61.660 3.920 2.719 1.00 37.38 177 GLY D C 1
ATOM 10153 O O . GLY D 1 196 ? 61.197 3.730 3.846 1.00 40.68 177 GLY D O 1
ATOM 10154 N N . LEU D 1 197 ? 62.021 5.097 2.241 1.00 34.32 178 LEU D N 1
ATOM 10155 C CA . LEU D 1 197 ? 61.753 6.366 2.865 1.00 44.12 178 LEU D CA 1
ATOM 10156 C C . LEU D 1 197 ? 61.127 7.224 1.769 1.00 42.95 178 LEU D C 1
ATOM 10157 O O . LEU D 1 197 ? 61.664 7.345 0.665 1.00 43.51 178 LEU D O 1
ATOM 10162 N N . TRP D 1 198 ? 59.971 7.795 2.058 1.00 41.05 179 TRP D N 1
ATOM 10163 C CA . TRP D 1 198 ? 59.256 8.514 1.016 1.00 40.04 179 TRP D CA 1
ATOM 10164 C C . TRP D 1 198 ? 58.445 9.667 1.485 1.00 40.07 179 TRP D C 1
ATOM 10165 O O . TRP D 1 198 ? 58.228 9.843 2.698 1.00 39.54 179 TRP D O 1
ATOM 10176 N N . SER D 1 199 ? 58.040 10.474 0.530 1.00 38.88 180 SER D N 1
ATOM 10177 C CA . SER D 1 199 ? 57.157 11.601 0.812 1.00 43.65 180 SER D CA 1
ATOM 10178 C C . SER D 1 199 ? 56.325 11.956 -0.434 1.00 37.68 180 SER D C 1
ATOM 10179 O O . SER D 1 199 ? 56.421 11.263 -1.443 1.00 37.23 180 SER D O 1
ATOM 10182 N N . HIS D 1 200 ? 55.644 13.090 -0.397 1.00 38.17 181 HIS D N 1
ATOM 10183 C CA . HIS D 1 200 ? 54.723 13.498 -1.480 1.00 45.20 181 HIS D CA 1
ATOM 10184 C C . HIS D 1 200 ? 54.648 15.003 -1.524 1.00 39.21 181 HIS D C 1
ATOM 10185 O O . HIS D 1 200 ? 54.636 15.649 -0.459 1.00 47.04 181 HIS D O 1
ATOM 10192 N N . PHE D 1 201 ? 54.698 15.576 -2.725 1.00 33.46 182 PHE D N 1
ATOM 10193 C CA . PHE D 1 201 ? 54.647 17.040 -2.946 1.00 33.59 182 PHE D CA 1
ATOM 10194 C C . PHE D 1 201 ? 53.264 17.681 -2.876 1.00 43.97 182 PHE D C 1
ATOM 10195 O O . PHE D 1 201 ? 52.279 17.099 -3.364 1.00 36.39 182 PHE D O 1
ATOM 10203 N N . ALA D 1 202 ? 53.208 18.920 -2.377 1.00 41.50 183 ALA D N 1
ATOM 10204 C CA . ALA D 1 202 ? 51.949 19.681 -2.334 1.00 41.97 183 ALA D CA 1
ATOM 10205 C C . ALA D 1 202 ? 51.646 20.413 -3.606 1.00 39.93 183 ALA D C 1
ATOM 10206 O O . ALA D 1 202 ? 50.487 20.475 -4.025 1.00 37.41 183 ALA D O 1
ATOM 10208 N N . CYS D 1 203 ? 52.673 21.011 -4.191 1.00 36.92 184 CYS D N 1
ATOM 10209 C CA . CYS D 1 203 ? 52.493 21.984 -5.282 1.00 34.77 184 CYS D CA 1
ATOM 10210 C C . CYS D 1 203 ? 53.318 21.732 -6.549 1.00 37.42 184 CYS D C 1
ATOM 10211 O O . CYS D 1 203 ? 53.603 22.654 -7.328 1.00 37.58 184 CYS D O 1
ATOM 10214 N N . ALA D 1 204 ? 53.688 20.481 -6.797 1.00 39.68 185 ALA D N 1
ATOM 10215 C CA . ALA D 1 204 ? 54.588 20.184 -7.950 1.00 43.29 185 ALA D CA 1
ATOM 10216 C C . ALA D 1 204 ? 53.963 20.492 -9.319 1.00 45.88 185 ALA D C 1
ATOM 10217 O O . ALA D 1 204 ? 54.664 20.635 -10.285 1.00 41.96 185 ALA D O 1
ATOM 10219 N N . ASP D 1 205 ? 52.621 20.599 -9.364 1.00 45.28 186 ASP D N 1
ATOM 10220 C CA . ASP D 1 205 ? 51.901 20.972 -10.588 1.00 43.24 186 ASP D CA 1
ATOM 10221 C C . ASP D 1 205 ? 51.963 22.442 -10.911 1.00 44.06 186 ASP D C 1
ATOM 10222 O O . ASP D 1 205 ? 51.488 22.847 -11.974 1.00 40.58 186 ASP D O 1
ATOM 10227 N N . GLU D 1 206 ? 52.532 23.245 -9.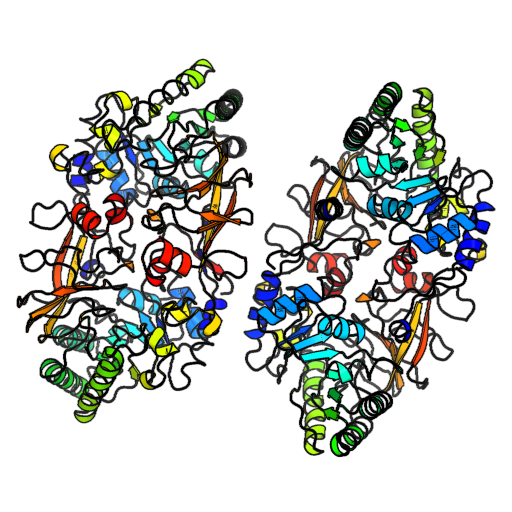999 1.00 53.32 187 GLU D N 1
ATOM 10228 C CA . GLU D 1 206 ? 52.793 24.682 -10.197 1.00 54.13 187 GLU D CA 1
ATOM 10229 C C . GLU D 1 206 ? 54.316 24.935 -10.266 1.00 53.71 187 GLU D C 1
ATOM 10230 O O . GLU D 1 206 ? 54.959 25.139 -9.222 1.00 48.39 187 GLU D O 1
ATOM 10236 N N . PRO D 1 207 ? 54.899 24.891 -11.474 1.00 53.50 188 PRO D N 1
ATOM 10237 C CA . PRO D 1 207 ? 56.366 24.906 -11.552 1.00 59.08 188 PRO D CA 1
ATOM 10238 C C . PRO D 1 207 ? 56.942 26.171 -10.915 1.00 60.66 188 PRO D C 1
ATOM 10239 O O . PRO D 1 207 ? 56.336 27.244 -11.009 1.00 51.71 188 PRO D O 1
ATOM 10243 N N . GLY D 1 208 ? 58.028 25.993 -10.168 1.00 65.14 189 GLY D N 1
ATOM 10244 C CA . GLY D 1 208 ? 58.645 27.074 -9.395 1.00 67.63 189 GLY D CA 1
ATOM 10245 C C . GLY D 1 208 ? 57.965 27.480 -8.085 1.00 65.39 189 GLY D C 1
ATOM 10246 O O . GLY D 1 208 ? 58.449 28.375 -7.406 1.00 63.41 189 GLY D O 1
ATOM 10247 N N . HIS D 1 209 ? 56.867 26.831 -7.701 1.00 62.41 190 HIS D N 1
ATOM 10248 C CA . HIS D 1 209 ? 56.268 27.108 -6.400 1.00 56.34 190 HIS D CA 1
ATOM 10249 C C . HIS D 1 209 ? 57.324 26.859 -5.290 1.00 50.69 190 HIS D C 1
ATOM 10250 O O . HIS D 1 209 ? 57.974 25.826 -5.289 1.00 40.60 190 HIS D O 1
ATOM 10257 N N . PRO D 1 210 ? 57.519 27.825 -4.365 1.00 50.38 191 PRO D N 1
ATOM 10258 C CA . PRO D 1 210 ? 58.639 27.705 -3.404 1.00 47.89 191 PRO D CA 1
ATOM 10259 C C . PRO D 1 210 ? 58.556 26.462 -2.513 1.00 55.26 191 PRO D C 1
ATOM 10260 O O . PRO D 1 210 ? 59.600 25.956 -2.013 1.00 49.99 191 PRO D O 1
ATOM 10264 N N . SER D 1 211 ? 57.329 25.982 -2.262 1.00 46.37 192 SER D N 1
ATOM 10265 C CA . SER D 1 211 ? 57.162 24.765 -1.452 1.00 44.65 192 SER D CA 1
ATOM 10266 C C . SER D 1 211 ? 57.864 23.545 -2.032 1.00 41.40 192 SER D C 1
ATOM 10267 O O . SER D 1 211 ? 58.218 22.636 -1.278 1.00 46.28 192 SER D O 1
ATOM 10270 N N . ILE D 1 212 ? 58.098 23.523 -3.338 1.00 43.98 193 ILE D N 1
ATOM 10271 C CA . ILE D 1 212 ? 58.703 22.353 -3.972 1.00 49.63 193 ILE D CA 1
ATOM 10272 C C . ILE D 1 212 ? 60.178 22.174 -3.523 1.00 44.46 193 ILE D C 1
ATOM 10273 O O . ILE D 1 212 ? 60.579 21.127 -2.982 1.00 46.25 193 ILE D O 1
ATOM 10278 N N . ALA D 1 213 ? 60.964 23.209 -3.708 1.00 51.04 194 ALA D N 1
ATOM 10279 C CA . ALA D 1 213 ? 62.355 23.218 -3.140 1.00 53.41 194 ALA D CA 1
ATOM 10280 C C . ALA D 1 213 ? 62.397 22.976 -1.628 1.00 51.37 194 ALA D C 1
ATOM 10281 O O . ALA D 1 213 ? 63.261 22.225 -1.121 1.00 48.85 194 ALA D O 1
ATOM 10283 N N . ALA D 1 214 ? 61.446 23.566 -0.903 1.00 46.16 195 ALA D N 1
ATOM 10284 C CA . ALA D 1 214 ? 61.403 23.392 0.553 1.00 43.66 195 ALA D CA 1
ATOM 10285 C C . ALA D 1 214 ? 61.162 21.966 0.951 1.00 49.30 195 ALA D C 1
ATOM 10286 O O . ALA D 1 214 ? 61.809 21.429 1.891 1.00 47.03 195 ALA D O 1
ATOM 10288 N N . GLN D 1 215 ? 60.231 21.312 0.228 1.00 45.19 196 GLN D N 1
ATOM 10289 C CA A GLN D 1 215 ? 60.001 19.908 0.518 0.50 44.04 196 GLN D CA 1
ATOM 10290 C CA B GLN D 1 215 ? 59.952 19.882 0.419 0.50 51.10 196 GLN D CA 1
ATOM 10291 C C . GLN D 1 215 ? 61.189 19.056 0.123 1.00 43.44 196 GLN D C 1
ATOM 10292 O O . GLN D 1 215 ? 61.507 18.116 0.844 1.00 50.27 196 GLN D O 1
ATOM 10303 N N . LEU D 1 216 ? 61.830 19.347 -0.994 1.00 50.64 197 LEU D N 1
ATOM 10304 C CA . LEU D 1 216 ? 62.997 18.507 -1.393 1.00 50.58 197 LEU D CA 1
ATOM 10305 C C . LEU D 1 216 ? 64.142 18.628 -0.362 1.00 50.63 197 LEU D C 1
ATOM 10306 O O . LEU D 1 216 ? 64.826 17.634 -0.032 1.00 52.75 197 LEU D O 1
ATOM 10311 N N . THR D 1 217 ? 64.332 19.837 0.150 1.00 53.00 198 THR D N 1
ATOM 10312 C CA . THR D 1 217 ? 65.376 20.056 1.181 1.00 46.97 198 THR D CA 1
ATOM 10313 C C . THR D 1 217 ? 65.075 19.249 2.442 1.00 48.63 198 THR D C 1
ATOM 10314 O O . THR D 1 217 ? 65.933 18.495 2.955 1.00 51.68 198 THR D O 1
ATOM 10318 N N . ARG D 1 218 ? 63.830 19.350 2.907 1.00 40.56 199 ARG D N 1
ATOM 10319 C CA A ARG D 1 218 ? 63.428 18.612 4.092 0.50 43.20 199 ARG D CA 1
ATOM 10320 C CA B ARG D 1 218 ? 63.417 18.637 4.090 0.50 45.39 199 ARG D CA 1
ATOM 10321 C C . ARG D 1 218 ? 63.489 17.109 3.852 1.00 47.09 199 ARG D C 1
ATOM 10322 O O . ARG D 1 218 ? 63.902 16.342 4.738 1.00 50.77 199 ARG D O 1
ATOM 10337 N N . PHE D 1 219 ? 63.078 16.660 2.646 1.00 45.37 200 PHE D N 1
ATOM 10338 C CA . PHE D 1 219 ? 63.189 15.235 2.297 1.00 46.28 200 PHE D CA 1
ATOM 10339 C C . PHE D 1 219 ? 64.652 14.735 2.408 1.00 46.40 200 PHE D C 1
ATOM 10340 O O . PHE D 1 219 ? 64.915 13.685 3.025 1.00 48.25 200 PHE D O 1
ATOM 10348 N N . ARG D 1 220 ? 65.572 15.500 1.845 1.00 51.31 201 ARG D N 1
ATOM 10349 C CA . ARG D 1 220 ? 67.026 15.161 1.914 1.00 61.90 201 ARG D CA 1
ATOM 10350 C C . ARG D 1 220 ? 67.534 15.134 3.375 1.00 54.10 201 ARG D C 1
ATOM 10351 O O . ARG D 1 220 ? 68.189 14.170 3.780 1.00 59.14 201 ARG D O 1
ATOM 10359 N N . GLU D 1 221 ? 67.108 16.115 4.170 1.00 55.12 202 GLU D N 1
ATOM 10360 C CA . GLU D 1 221 ? 67.445 16.174 5.603 1.00 56.52 202 GLU D CA 1
ATOM 10361 C C . GLU D 1 221 ? 66.901 14.979 6.372 1.00 55.58 202 GLU D C 1
ATOM 10362 O O . GLU D 1 221 ? 67.640 14.318 7.116 1.00 61.35 202 GLU D O 1
ATOM 10368 N N . MET D 1 222 ? 65.608 14.673 6.207 1.00 43.54 203 MET D N 1
ATOM 10369 C CA A MET D 1 222 ? 65.010 13.586 6.971 0.50 46.92 203 MET D CA 1
ATOM 10370 C CA B MET D 1 222 ? 64.989 13.580 6.965 0.50 43.78 203 MET D CA 1
ATOM 10371 C C . MET D 1 222 ? 65.552 12.208 6.573 1.00 44.74 203 MET D C 1
ATOM 10372 O O . MET D 1 222 ? 65.715 11.329 7.437 1.00 46.83 203 MET D O 1
ATOM 10381 N N . THR D 1 223 ? 65.804 11.997 5.270 1.00 50.00 204 THR D N 1
ATOM 10382 C CA . THR D 1 223 ? 66.312 10.705 4.811 1.00 51.98 204 THR D CA 1
ATOM 10383 C C . THR D 1 223 ? 67.798 10.536 5.206 1.00 59.40 204 THR D C 1
ATOM 10384 O O . THR D 1 223 ? 68.204 9.422 5.595 1.00 48.72 204 THR D O 1
ATOM 10388 N N . ALA D 1 224 ? 68.568 11.634 5.151 1.00 58.80 205 ALA D N 1
ATOM 10389 C CA . ALA D 1 224 ? 69.977 11.633 5.650 1.00 66.96 205 ALA D CA 1
ATOM 10390 C C . ALA D 1 224 ? 70.049 11.227 7.116 1.00 70.48 205 ALA D C 1
ATOM 10391 O O . ALA D 1 224 ? 70.833 10.333 7.482 1.00 77.35 205 ALA D O 1
ATOM 10393 N N . TYR D 1 225 ? 69.196 11.853 7.932 1.00 58.05 206 TYR D N 1
ATOM 10394 C CA . TYR D 1 225 ? 69.053 11.510 9.337 1.00 61.19 206 TYR D CA 1
ATOM 10395 C C . TYR D 1 225 ? 68.731 10.023 9.549 1.00 81.10 206 TYR D C 1
ATOM 10396 O O . TYR D 1 225 ? 69.388 9.349 10.376 1.00 93.79 206 TYR D O 1
ATOM 10405 N N . ALA D 1 226 ? 67.725 9.499 8.839 1.00 80.13 207 ALA D N 1
ATOM 10406 C CA . ALA D 1 226 ? 67.362 8.072 8.970 1.00 80.81 207 ALA D CA 1
ATOM 10407 C C . ALA D 1 226 ? 68.507 7.122 8.606 1.00 71.91 207 ALA D C 1
ATOM 10408 O O . ALA D 1 226 ? 68.693 6.082 9.242 1.00 70.03 207 ALA D O 1
ATOM 10410 N N . GLU D 1 227 ? 69.258 7.486 7.580 1.00 69.08 208 GLU D N 1
ATOM 10411 C CA . GLU D 1 227 ? 70.382 6.659 7.129 1.00 80.58 208 GLU D CA 1
ATOM 10412 C C . GLU D 1 227 ? 71.587 6.740 8.103 1.00 80.49 208 GLU D C 1
ATOM 10413 O O . GLU D 1 227 ? 72.184 5.719 8.425 1.00 68.93 208 GLU D O 1
ATOM 10419 N N . GLN D 1 228 ? 71.886 7.943 8.603 1.00 69.60 209 GLN D N 1
ATOM 10420 C CA . GLN D 1 228 ? 72.874 8.134 9.682 1.00 66.01 209 GLN D CA 1
ATOM 10421 C C . GLN D 1 228 ? 72.596 7.297 10.895 1.00 68.24 209 GLN D C 1
ATOM 10422 O O . GLN D 1 228 ? 73.519 6.725 11.479 1.00 73.53 209 GLN D O 1
ATOM 10428 N N . ARG D 1 229 ? 71.333 7.223 11.299 1.00 63.26 210 ARG D N 1
ATOM 10429 C CA . ARG D 1 229 ? 70.954 6.388 12.439 1.00 69.55 210 ARG D CA 1
ATOM 10430 C C . ARG D 1 229 ? 71.070 4.891 12.133 1.00 69.05 210 ARG D C 1
ATOM 10431 O O . ARG D 1 229 ? 71.077 4.096 13.060 1.00 78.55 210 ARG D O 1
ATOM 10439 N N . GLY D 1 230 ? 71.153 4.503 10.859 1.00 70.71 211 GLY D N 1
ATOM 10440 C CA . GLY D 1 230 ? 71.389 3.103 10.498 1.00 68.95 211 GLY D CA 1
ATOM 10441 C C . GLY D 1 230 ? 70.434 2.454 9.510 1.00 75.23 211 GLY D C 1
ATOM 10442 O O . GLY D 1 230 ? 70.656 1.314 9.104 1.00 73.60 211 GLY D O 1
ATOM 10443 N N . LEU D 1 231 ? 69.345 3.136 9.138 1.00 72.48 212 LEU D N 1
ATOM 10444 C CA . LEU D 1 231 ? 68.401 2.556 8.176 1.00 71.90 212 LEU D CA 1
ATOM 10445 C C . LEU D 1 231 ? 69.025 2.513 6.772 1.00 76.30 212 LEU D C 1
ATOM 10446 O O . LEU D 1 231 ? 69.770 3.424 6.383 1.00 69.45 212 LEU D O 1
ATOM 10451 N N . ARG D 1 232 ? 68.717 1.438 6.040 1.00 77.77 213 ARG D N 1
ATOM 10452 C CA . ARG D 1 232 ? 69.293 1.181 4.721 1.00 81.49 213 ARG D CA 1
ATOM 10453 C C . ARG D 1 232 ? 68.194 0.838 3.724 1.00 75.10 213 ARG D C 1
ATOM 10454 O O . ARG D 1 232 ? 67.995 -0.322 3.383 1.00 62.13 213 ARG D O 1
ATOM 10462 N N . PRO D 1 233 ? 67.450 1.862 3.268 1.00 74.55 214 PRO D N 1
ATOM 10463 C CA . PRO D 1 233 ? 66.310 1.564 2.409 1.00 69.86 214 PRO D CA 1
ATOM 10464 C C . PRO D 1 233 ? 66.754 1.164 1.016 1.00 67.36 214 PRO D C 1
ATOM 10465 O O . PRO D 1 233 ? 67.779 1.638 0.562 1.00 67.27 214 PRO D O 1
ATOM 10469 N N . GLU D 1 234 ? 65.971 0.319 0.343 1.00 59.68 215 GLU D N 1
ATOM 10470 C CA . GLU D 1 234 ? 66.176 0.046 -1.091 1.00 52.33 215 GLU D CA 1
ATOM 10471 C C . GLU D 1 234 ? 65.824 1.262 -1.934 1.00 48.49 215 GLU D C 1
ATOM 10472 O O . GLU D 1 234 ? 66.489 1.578 -2.919 1.00 50.11 215 GLU D O 1
ATOM 10478 N N . VAL D 1 235 ? 64.755 1.969 -1.552 1.00 48.40 216 VAL D N 1
ATOM 10479 C CA . VAL D 1 235 ? 64.301 3.132 -2.337 1.00 45.22 216 VAL D CA 1
ATOM 10480 C C . VAL D 1 235 ? 63.978 4.382 -1.504 1.00 41.10 216 VAL D C 1
ATOM 10481 O O . VAL D 1 235 ? 63.366 4.286 -0.407 1.00 49.14 216 VAL D O 1
ATOM 10485 N N . ARG D 1 236 ? 64.251 5.516 -2.112 1.00 39.15 217 ARG D N 1
ATOM 10486 C CA . ARG D 1 236 ? 63.891 6.805 -1.611 1.00 46.71 217 ARG D CA 1
ATOM 10487 C C . ARG D 1 236 ? 62.989 7.369 -2.718 1.00 46.42 217 ARG D C 1
ATOM 10488 O O . ARG D 1 236 ? 63.365 7.267 -3.846 1.00 48.68 217 ARG D O 1
ATOM 10496 N N . HIS D 1 237 ? 61.817 7.942 -2.422 1.00 43.10 218 HIS D N 1
ATOM 10497 C CA . HIS D 1 237 ? 60.961 8.504 -3.471 1.00 40.75 218 HIS D CA 1
ATOM 10498 C C . HIS D 1 237 ? 60.042 9.606 -2.975 1.00 41.94 218 HIS D C 1
ATOM 10499 O O . HIS D 1 237 ? 59.489 9.490 -1.889 1.00 43.52 218 HIS D O 1
ATOM 10506 N N . ILE D 1 238 ? 59.831 10.565 -3.842 1.00 40.57 219 ILE D N 1
ATOM 10507 C CA . ILE D 1 238 ? 58.925 11.653 -3.624 1.00 45.94 219 ILE D CA 1
ATOM 10508 C C . ILE D 1 238 ? 58.159 12.181 -4.868 1.00 43.56 219 ILE D C 1
ATOM 10509 O O . ILE D 1 238 ? 57.311 13.018 -4.731 1.00 38.99 219 ILE D O 1
ATOM 10514 N N . ALA D 1 239 ? 58.454 11.708 -6.075 1.00 41.31 220 ALA D N 1
ATOM 10515 C CA . ALA D 1 239 ? 57.939 12.371 -7.285 1.00 42.40 220 ALA D CA 1
ATOM 10516 C C . ALA D 1 239 ? 56.626 11.742 -7.792 1.00 36.60 220 ALA D C 1
ATOM 10517 O O . ALA D 1 239 ? 56.549 10.513 -7.963 1.00 41.21 220 ALA D O 1
ATOM 10519 N N . ASN D 1 240 ? 55.617 12.599 -7.868 1.00 39.79 221 ASN D N 1
ATOM 10520 C CA . ASN D 1 240 ? 54.326 12.268 -8.507 1.00 38.61 221 ASN D CA 1
ATOM 10521 C C . ASN D 1 240 ? 54.451 12.650 -9.978 1.00 37.68 221 ASN D C 1
ATOM 10522 O O . ASN D 1 240 ? 55.547 12.855 -10.486 1.00 37.43 221 ASN D O 1
ATOM 10527 N N . SER D 1 241 ? 53.336 12.701 -10.728 1.00 34.87 222 SER D N 1
ATOM 10528 C CA . SER D 1 241 ? 53.397 13.044 -12.168 1.00 34.75 222 SER D CA 1
ATOM 10529 C C . SER D 1 241 ? 54.012 14.362 -12.502 1.00 34.30 222 SER D C 1
ATOM 10530 O O . SER D 1 241 ? 54.930 14.410 -13.307 1.00 38.89 222 SER D O 1
ATOM 10533 N N . PRO D 1 242 ? 53.507 15.463 -11.931 1.00 35.40 223 PRO D N 1
ATOM 10534 C CA . PRO D 1 242 ? 54.062 16.723 -12.312 1.00 35.91 223 PRO D CA 1
ATOM 10535 C C . PRO D 1 242 ? 55.573 16.863 -11.941 1.00 34.33 223 PRO D C 1
ATOM 10536 O O . PRO D 1 242 ? 56.316 17.325 -12.770 1.00 36.52 223 PRO D O 1
ATOM 10540 N N . ALA D 1 243 ? 55.987 16.295 -10.810 1.00 41.53 224 ALA D N 1
ATOM 10541 C CA . ALA D 1 243 ? 57.451 16.218 -10.485 1.00 46.06 224 ALA D CA 1
ATOM 10542 C C . ALA D 1 243 ? 58.248 15.310 -11.459 1.00 50.42 224 ALA D C 1
ATOM 10543 O O . ALA D 1 243 ? 59.360 15.646 -11.869 1.00 47.64 224 ALA D O 1
ATOM 10545 N N . THR D 1 244 ? 57.707 14.135 -11.787 1.00 45.61 225 THR D N 1
ATOM 10546 C CA . THR D 1 244 ? 58.337 13.249 -12.740 1.00 41.86 225 THR D CA 1
ATOM 10547 C C . THR D 1 244 ? 58.606 13.975 -14.072 1.00 46.41 225 THR D C 1
ATOM 10548 O O . THR D 1 244 ? 59.714 13.896 -14.632 1.00 57.63 225 THR D O 1
ATOM 10552 N N . LEU D 1 245 ? 57.641 14.747 -14.544 1.00 43.15 226 LEU D N 1
ATOM 10553 C CA . LEU D 1 245 ? 57.718 15.395 -15.824 1.00 42.95 226 LEU D CA 1
ATOM 10554 C C . LEU D 1 245 ? 58.576 16.635 -15.854 1.00 53.14 226 LEU D C 1
ATOM 10555 O O . LEU D 1 245 ? 59.043 17.010 -16.930 1.00 53.61 226 LEU D O 1
ATOM 10560 N N . THR D 1 246 ? 58.757 17.301 -14.705 1.00 58.03 227 THR D N 1
ATOM 10561 C CA . THR D 1 246 ? 59.412 18.619 -14.668 1.00 59.15 227 THR D CA 1
ATOM 10562 C C . THR D 1 246 ? 60.638 18.734 -13.741 1.00 52.98 227 THR D C 1
ATOM 10563 O O . THR D 1 246 ? 61.304 19.731 -13.806 1.00 53.35 227 THR D O 1
ATOM 10567 N N . LEU D 1 247 ? 60.924 17.738 -12.901 1.00 52.56 228 LEU D N 1
ATOM 10568 C CA . LEU D 1 247 ? 61.922 17.860 -11.811 1.00 49.77 228 LEU D CA 1
ATOM 10569 C C . LEU D 1 247 ? 62.832 16.663 -11.711 1.00 43.00 228 LEU D C 1
ATOM 10570 O O . LEU D 1 247 ? 62.698 15.818 -10.791 1.00 50.40 228 LEU D O 1
ATOM 10575 N N . PRO D 1 248 ? 63.800 16.559 -12.631 1.00 50.24 229 PRO D N 1
ATOM 10576 C CA . PRO D 1 248 ? 64.742 15.425 -12.558 1.00 53.16 229 PRO D CA 1
ATOM 10577 C C . PRO D 1 248 ? 65.477 15.255 -11.205 1.00 49.07 229 PRO D C 1
ATOM 10578 O O . PRO D 1 248 ? 65.740 14.132 -10.796 1.00 41.73 229 PRO D O 1
ATOM 10582 N N . ASP D 1 249 ? 65.714 16.348 -10.481 1.00 58.58 230 ASP D N 1
ATOM 10583 C CA . ASP D 1 249 ? 66.358 16.276 -9.160 1.00 64.22 230 ASP D CA 1
ATOM 10584 C C . ASP D 1 249 ? 65.495 15.562 -8.119 1.00 65.00 230 ASP D C 1
ATOM 10585 O O . ASP D 1 249 ? 66.004 15.200 -7.057 1.00 53.62 230 ASP D O 1
ATOM 10590 N N . ALA D 1 250 ? 64.187 15.413 -8.410 1.00 57.51 231 ALA D N 1
ATOM 10591 C CA . ALA D 1 250 ? 63.246 14.721 -7.539 1.00 54.71 231 ALA D CA 1
ATOM 10592 C C . ALA D 1 250 ? 62.995 13.255 -7.887 1.00 51.40 231 ALA D C 1
ATOM 10593 O O . ALA D 1 250 ? 62.188 12.582 -7.204 1.00 45.99 231 ALA D O 1
ATOM 10595 N N . HIS D 1 251 ? 63.727 12.719 -8.877 1.00 46.35 232 HIS D N 1
ATOM 10596 C CA . HIS D 1 251 ? 63.527 11.321 -9.267 1.00 38.12 232 HIS D CA 1
ATOM 10597 C C . HIS D 1 251 ? 64.022 10.288 -8.298 1.00 47.93 232 HIS D C 1
ATOM 10598 O O . HIS D 1 251 ? 63.354 9.246 -8.114 1.00 42.51 232 HIS D O 1
ATOM 10605 N N . PHE D 1 252 ? 65.172 10.506 -7.670 1.00 45.09 233 PHE D N 1
ATOM 10606 C CA . PHE D 1 252 ? 65.663 9.537 -6.736 1.00 42.77 233 PHE D CA 1
ATOM 10607 C C . PHE D 1 252 ? 65.677 8.124 -7.255 1.00 34.48 233 PHE D C 1
ATOM 10608 O O . PHE D 1 252 ? 66.078 7.900 -8.331 1.00 42.98 233 PHE D O 1
ATOM 10616 N N . ASP D 1 253 ? 65.243 7.164 -6.476 1.00 40.98 234 ASP D N 1
ATOM 10617 C CA . ASP D 1 253 ? 65.328 5.776 -6.905 1.00 43.78 234 ASP D CA 1
ATOM 10618 C C . ASP D 1 253 ? 64.046 5.256 -7.607 1.00 44.98 234 ASP D C 1
ATOM 10619 O O . ASP D 1 253 ? 64.031 4.149 -8.131 1.00 44.41 234 ASP D O 1
ATOM 10624 N N . LEU D 1 254 ? 62.960 6.022 -7.508 1.00 50.56 235 LEU D N 1
ATOM 10625 C CA . LEU D 1 254 ? 61.621 5.537 -7.817 1.00 42.59 235 LEU D CA 1
ATOM 10626 C C . LEU D 1 254 ? 60.743 6.726 -8.075 1.00 45.32 235 LEU D C 1
ATOM 10627 O O . LEU D 1 254 ? 60.773 7.687 -7.305 1.00 41.64 235 LEU D O 1
ATOM 10632 N N . VAL D 1 255 ? 59.973 6.688 -9.174 1.00 40.26 236 VAL D N 1
ATOM 10633 C CA . VAL D 1 255 ? 59.002 7.755 -9.484 1.00 41.44 236 VAL D CA 1
ATOM 10634 C C . VAL D 1 255 ? 57.569 7.181 -9.516 1.00 37.41 236 VAL D C 1
ATOM 10635 O O . VAL D 1 255 ? 57.399 5.971 -9.746 1.00 33.99 236 VAL D O 1
ATOM 10639 N N . ARG D 1 256 ? 56.575 8.004 -9.174 1.00 38.06 237 ARG D N 1
ATOM 10640 C CA . ARG D 1 256 ? 55.192 7.512 -9.007 1.00 35.84 237 ARG D CA 1
ATOM 10641 C C . ARG D 1 256 ? 54.242 8.365 -9.872 1.00 37.67 237 ARG D C 1
ATOM 10642 O O . ARG D 1 256 ? 53.376 9.084 -9.332 1.00 37.56 237 ARG D O 1
ATOM 10650 N N . PRO D 1 257 ? 54.374 8.298 -11.208 1.00 39.05 238 PRO D N 1
ATOM 10651 C CA . PRO D 1 257 ? 53.603 9.171 -12.083 1.00 39.15 238 PRO D CA 1
ATOM 10652 C C . PRO D 1 257 ? 52.187 8.597 -12.389 1.00 43.18 238 PRO D C 1
ATOM 10653 O O . PRO D 1 257 ? 51.992 7.977 -13.434 1.00 41.14 238 PRO D O 1
ATOM 10657 N N . GLY D 1 258 ? 51.235 8.813 -11.470 1.00 35.90 239 GLY D N 1
ATOM 10658 C CA . GLY D 1 258 ? 49.886 8.278 -11.582 1.00 37.69 239 GLY D CA 1
ATOM 10659 C C . GLY D 1 258 ? 49.089 8.810 -12.767 1.00 31.09 239 GLY D C 1
ATOM 10660 O O . GLY D 1 258 ? 48.900 8.090 -13.775 1.00 31.56 239 GLY D O 1
ATOM 10661 N N . ILE D 1 259 ? 48.662 10.074 -12.711 1.00 29.95 240 ILE D N 1
ATOM 10662 C CA . ILE D 1 259 ? 47.766 10.646 -13.747 1.00 30.76 240 ILE D CA 1
ATOM 10663 C C . ILE D 1 259 ? 48.396 10.591 -15.158 1.00 32.98 240 ILE D C 1
ATOM 10664 O O . ILE D 1 259 ? 47.720 10.224 -16.140 1.00 26.97 240 ILE D O 1
ATOM 10669 N N . ALA D 1 260 ? 49.712 10.832 -15.259 1.00 29.66 241 ALA D N 1
ATOM 10670 C CA . ALA D 1 260 ? 50.401 10.719 -16.525 1.00 31.46 241 ALA D CA 1
ATOM 10671 C C . ALA D 1 260 ? 50.385 9.308 -17.121 1.00 24.29 241 ALA D C 1
ATOM 10672 O O . ALA D 1 260 ? 50.402 9.214 -18.335 1.00 27.64 241 ALA D O 1
ATOM 10674 N N . MET D 1 261 ? 50.414 8.284 -16.321 1.00 25.26 242 MET D N 1
ATOM 10675 C CA . MET D 1 261 ? 50.358 6.903 -16.797 1.00 26.47 242 MET D CA 1
ATOM 10676 C C . MET D 1 261 ? 49.014 6.712 -17.550 1.00 31.20 242 MET D C 1
ATOM 10677 O O . MET D 1 261 ? 48.951 5.970 -18.548 1.00 27.14 242 MET D O 1
ATOM 10682 N N . TYR D 1 262 ? 47.985 7.405 -17.078 1.00 26.60 243 TYR D N 1
ATOM 10683 C CA . TYR D 1 262 ? 46.669 7.339 -17.768 1.00 23.11 243 TYR D CA 1
ATOM 10684 C C . TYR D 1 262 ? 46.583 8.317 -18.899 1.00 23.81 243 TYR D C 1
ATOM 10685 O O . TYR D 1 262 ? 45.463 8.539 -19.498 1.00 23.17 243 TYR D O 1
ATOM 10694 N N . GLY D 1 263 ? 47.691 8.980 -19.249 1.00 23.84 244 GLY D N 1
ATOM 10695 C CA . GLY D 1 263 ? 47.774 9.852 -20.374 1.00 22.86 244 GLY D CA 1
ATOM 10696 C C . GLY D 1 263 ? 47.212 11.216 -20.275 1.00 26.21 244 GLY D C 1
ATOM 10697 O O . GLY D 1 263 ? 46.967 11.876 -21.284 1.00 25.99 244 GLY D O 1
ATOM 10698 N N . VAL D 1 264 ? 46.967 11.640 -19.026 1.00 25.03 245 VAL D N 1
ATOM 10699 C CA . VAL D 1 264 ? 46.325 12.907 -18.758 1.00 26.62 245 VAL D CA 1
ATOM 10700 C C . VAL D 1 264 ? 47.398 13.787 -18.075 1.00 27.12 245 VAL D C 1
ATOM 10701 O O . VAL D 1 264 ? 48.081 13.338 -17.164 1.00 26.89 245 VAL D O 1
ATOM 10705 N N . SER D 1 265 ? 47.482 15.000 -18.510 1.00 30.62 246 SER D N 1
ATOM 10706 C CA . SER D 1 265 ? 48.457 15.907 -17.939 1.00 34.33 246 SER D CA 1
ATOM 10707 C C . SER D 1 265 ? 47.988 16.365 -16.558 1.00 34.60 246 SER D C 1
ATOM 10708 O O . SER D 1 265 ? 46.815 16.612 -16.349 1.00 32.87 246 SER D O 1
ATOM 10711 N N . PRO D 1 266 ? 48.891 16.456 -15.607 1.00 36.24 247 PRO D N 1
ATOM 10712 C CA . PRO D 1 266 ? 48.505 16.936 -14.265 1.00 37.25 247 PRO D CA 1
ATOM 10713 C C . PRO D 1 266 ? 47.916 18.328 -14.250 1.00 43.02 247 PRO D C 1
ATOM 10714 O O . PRO D 1 266 ? 47.050 18.589 -13.409 1.00 49.23 247 PRO D O 1
ATOM 10718 N N . SER D 1 267 ? 48.338 19.203 -15.149 1.00 38.20 248 SER D N 1
ATOM 10719 C CA . SER D 1 267 ? 47.687 20.507 -15.307 1.00 43.89 248 SER D CA 1
ATOM 10720 C C . SER D 1 267 ? 48.073 21.171 -16.610 1.00 36.79 248 SER D C 1
ATOM 10721 O O . SER D 1 267 ? 49.150 20.916 -17.102 1.00 40.62 248 SER D O 1
ATOM 10724 N N . PRO D 1 268 ? 47.209 22.026 -17.164 1.00 44.77 249 PRO D N 1
ATOM 10725 C CA . PRO D 1 268 ? 47.619 22.809 -18.339 1.00 47.69 249 PRO D CA 1
ATOM 10726 C C . PRO D 1 268 ? 48.909 23.622 -18.108 1.00 49.58 249 PRO D C 1
ATOM 10727 O O . PRO D 1 268 ? 49.662 23.841 -19.036 1.00 52.93 249 PRO D O 1
ATOM 10731 N N . GLU D 1 269 ? 49.158 24.035 -16.873 1.00 54.63 250 GLU D N 1
ATOM 10732 C CA . GLU D 1 269 ? 50.405 24.725 -16.509 1.00 64.91 250 GLU D CA 1
ATOM 10733 C C . GLU D 1 269 ? 51.654 23.844 -16.760 1.00 64.95 250 GLU D C 1
ATOM 10734 O O . GLU D 1 269 ? 52.694 24.344 -17.186 1.00 66.42 250 GLU D O 1
ATOM 10740 N N . ILE D 1 270 ? 51.549 22.545 -16.464 1.00 59.81 251 ILE D N 1
ATOM 10741 C CA . ILE D 1 270 ? 52.600 21.564 -16.767 1.00 52.23 251 ILE D CA 1
ATOM 10742 C C . ILE D 1 270 ? 52.697 21.281 -18.295 1.00 51.52 251 ILE D C 1
ATOM 10743 O O . ILE D 1 270 ? 53.776 21.284 -18.835 1.00 52.59 251 ILE D O 1
ATOM 10748 N N . GLY D 1 271 ? 51.567 21.065 -18.976 1.00 43.07 252 GLY D N 1
ATOM 10749 C CA . GLY D 1 271 ? 51.511 20.966 -20.452 1.00 45.61 252 GLY D CA 1
ATOM 10750 C C . GLY D 1 271 ? 50.347 20.064 -20.901 1.00 45.84 252 GLY D C 1
ATOM 10751 O O . GLY D 1 271 ? 49.503 19.723 -20.094 1.00 44.26 252 GLY D O 1
ATOM 10752 N N . THR D 1 272 ? 50.353 19.691 -22.173 1.00 44.02 253 THR D N 1
ATOM 10753 C CA . THR D 1 272 ? 49.381 18.755 -22.763 1.00 45.12 253 THR D CA 1
ATOM 10754 C C . THR D 1 272 ? 49.982 17.349 -22.733 1.00 41.17 253 THR D C 1
ATOM 10755 O O . THR D 1 272 ? 51.194 17.192 -22.576 1.00 40.50 253 THR D O 1
ATOM 10759 N N . PRO D 1 273 ? 49.143 16.324 -22.894 1.00 35.76 254 PRO D N 1
ATOM 10760 C CA . PRO D 1 273 ? 49.692 14.985 -22.991 1.00 34.84 254 PRO D CA 1
ATOM 10761 C C . PRO D 1 273 ? 50.697 14.849 -24.124 1.00 34.25 254 PRO D C 1
ATOM 10762 O O . PRO D 1 273 ? 51.759 14.272 -23.906 1.00 34.10 254 PRO D O 1
ATOM 10766 N N . ALA D 1 274 ? 50.395 15.436 -25.263 1.00 33.23 255 ALA D N 1
ATOM 10767 C CA . ALA D 1 274 ? 51.266 15.390 -26.446 1.00 39.11 255 ALA D CA 1
ATOM 10768 C C . ALA D 1 274 ? 52.654 15.989 -26.154 1.00 41.08 255 ALA D C 1
ATOM 10769 O O . ALA D 1 274 ? 53.642 15.456 -26.623 1.00 38.78 255 ALA D O 1
ATOM 10771 N N . ASP D 1 275 ? 52.735 17.039 -25.342 1.00 42.85 256 ASP D N 1
ATOM 10772 C CA . ASP D 1 275 ? 54.059 17.600 -24.925 1.00 41.08 256 ASP D CA 1
ATOM 10773 C C . ASP D 1 275 ? 54.983 16.575 -24.323 1.00 43.79 256 ASP D C 1
ATOM 10774 O O . ASP D 1 275 ? 56.206 16.742 -24.388 1.00 48.48 256 ASP D O 1
ATOM 10779 N N . PHE D 1 276 ? 54.429 15.573 -23.644 1.00 41.45 257 PHE D N 1
ATOM 10780 C CA . PHE D 1 276 ? 55.214 14.563 -22.961 1.00 40.40 257 PHE D CA 1
ATOM 10781 C C . PHE D 1 276 ? 55.186 13.184 -23.612 1.00 32.01 257 PHE D C 1
ATOM 10782 O O . PHE D 1 276 ? 55.610 12.208 -22.976 1.00 40.39 257 PHE D O 1
ATOM 10790 N N . GLY D 1 277 ? 54.717 13.093 -24.833 1.00 35.53 258 GLY D N 1
ATOM 10791 C CA . GLY D 1 277 ? 54.617 11.802 -25.546 1.00 35.35 258 GLY D CA 1
ATOM 10792 C C . GLY D 1 277 ? 53.526 10.892 -25.003 1.00 35.07 258 GLY D C 1
ATOM 10793 O O . GLY D 1 277 ? 53.660 9.670 -25.014 1.00 32.71 258 GLY D O 1
ATOM 10794 N N . LEU D 1 278 ? 52.501 11.489 -24.390 1.00 36.25 259 LEU D N 1
ATOM 10795 C CA . LEU D 1 278 ? 51.458 10.736 -23.694 1.00 32.98 259 LEU D CA 1
ATOM 10796 C C . LEU D 1 278 ? 50.175 10.735 -24.528 1.00 25.85 259 LEU D C 1
ATOM 10797 O O . LEU D 1 278 ? 49.897 11.670 -25.227 1.00 25.14 259 LEU D O 1
ATOM 10802 N N . ARG D 1 279 ? 49.357 9.735 -24.275 1.00 25.77 260 ARG D N 1
ATOM 10803 C CA . ARG D 1 279 ? 48.030 9.648 -24.917 1.00 25.92 260 ARG D CA 1
ATOM 10804 C C . ARG D 1 279 ? 46.989 9.196 -23.881 1.00 19.97 260 ARG D C 1
ATOM 10805 O O . ARG D 1 279 ? 47.128 8.162 -23.239 1.00 22.43 260 ARG D O 1
ATOM 10813 N N . PRO D 1 280 ? 45.857 9.966 -23.740 1.00 20.63 261 PRO D N 1
ATOM 10814 C CA . PRO D 1 280 ? 44.775 9.566 -22.805 1.00 23.17 261 PRO D CA 1
ATOM 10815 C C . PRO D 1 280 ? 44.309 8.142 -23.034 1.00 20.78 261 PRO D C 1
ATOM 10816 O O . PRO D 1 280 ? 44.084 7.763 -24.207 1.00 22.56 261 PRO D O 1
ATOM 10820 N N . VAL D 1 281 ? 44.171 7.415 -21.971 1.00 19.97 262 VAL D N 1
ATOM 10821 C CA . VAL D 1 281 ? 43.828 6.012 -21.934 1.00 21.19 262 VAL D CA 1
ATOM 10822 C C . VAL D 1 281 ? 42.330 5.758 -22.020 1.00 21.47 262 VAL D C 1
ATOM 10823 O O . VAL D 1 281 ? 41.909 4.790 -22.647 1.00 21.87 262 VAL D O 1
ATOM 10827 N N . MET D 1 282 ? 41.538 6.654 -21.430 1.00 20.16 263 MET D N 1
ATOM 10828 C CA . MET D 1 282 ? 40.088 6.453 -21.357 1.00 19.26 263 MET D CA 1
ATOM 10829 C C . MET D 1 282 ? 39.333 7.264 -22.414 1.00 17.69 263 MET D C 1
ATOM 10830 O O . MET D 1 282 ? 39.535 8.486 -22.581 1.00 20.37 263 MET D O 1
ATOM 10835 N N . THR D 1 283 ? 38.397 6.576 -23.077 1.00 20.14 264 THR D N 1
ATOM 10836 C CA . THR D 1 283 ? 37.407 7.195 -23.969 1.00 20.30 264 THR D CA 1
ATOM 10837 C C . THR D 1 283 ? 36.047 6.833 -23.342 1.00 20.07 264 THR D C 1
ATOM 10838 O O . THR D 1 283 ? 35.724 5.677 -23.168 1.00 22.60 264 THR D O 1
ATOM 10842 N N . LEU D 1 284 ? 35.279 7.858 -23.056 1.00 19.36 265 LEU D N 1
ATOM 10843 C CA . LEU D 1 284 ? 33.932 7.698 -22.527 1.00 18.85 265 LEU D CA 1
ATOM 10844 C C . LEU D 1 284 ? 32.873 8.066 -23.595 1.00 18.70 265 LEU D C 1
ATOM 10845 O O . LEU D 1 284 ? 32.905 9.190 -24.117 1.00 19.12 265 LEU D O 1
ATOM 10850 N N . ALA D 1 285 ? 31.992 7.117 -23.891 1.00 18.75 266 ALA D N 1
ATOM 10851 C CA . ALA D 1 285 ? 31.012 7.301 -24.943 1.00 20.09 266 ALA D CA 1
ATOM 10852 C C . ALA D 1 285 ? 29.718 6.695 -24.557 1.00 19.16 266 ALA D C 1
ATOM 10853 O O . ALA D 1 285 ? 29.659 5.755 -23.767 1.00 19.80 266 ALA D O 1
ATOM 10855 N N . ALA D 1 286 ? 28.623 7.133 -25.232 1.00 17.23 267 ALA D N 1
ATOM 10856 C CA . ALA D 1 286 ? 27.340 6.597 -24.991 1.00 17.92 267 ALA D CA 1
ATOM 10857 C C . ALA D 1 286 ? 26.579 6.554 -26.314 1.00 20.73 267 ALA D C 1
ATOM 10858 O O . ALA D 1 286 ? 27.019 7.149 -27.305 1.00 23.33 267 ALA D O 1
ATOM 10860 N N . SER D 1 287 ? 25.453 5.882 -26.265 1.00 19.71 268 SER D N 1
ATOM 10861 C CA . SER D 1 287 ? 24.558 5.742 -27.427 1.00 21.10 268 SER D CA 1
ATOM 10862 C C . SER D 1 287 ? 23.322 6.582 -27.177 1.00 21.55 268 SER D C 1
ATOM 10863 O O . SER D 1 287 ? 22.680 6.503 -26.149 1.00 22.16 268 SER D O 1
ATOM 10866 N N . LEU D 1 288 ? 22.953 7.444 -28.145 1.00 22.71 269 LEU D N 1
ATOM 10867 C CA . LEU D 1 288 ? 21.776 8.317 -27.918 1.00 23.34 269 LEU D CA 1
ATOM 10868 C C . LEU D 1 288 ? 20.536 7.491 -27.653 1.00 24.08 269 LEU D C 1
ATOM 10869 O O . LEU D 1 288 ? 20.262 6.527 -28.365 1.00 23.27 269 LEU D O 1
ATOM 10874 N N . ALA D 1 289 ? 19.752 7.881 -26.662 1.00 23.51 270 ALA D N 1
ATOM 10875 C CA . ALA D 1 289 ? 18.511 7.171 -26.271 1.00 23.77 270 ALA D CA 1
ATOM 10876 C C . ALA D 1 289 ? 17.305 7.736 -26.992 1.00 24.59 270 ALA D C 1
ATOM 10877 O O . ALA D 1 289 ? 16.281 7.063 -27.087 1.00 27.71 270 ALA D O 1
ATOM 10879 N N . LEU D 1 290 ? 17.381 8.958 -27.477 1.00 22.16 271 LEU D N 1
ATOM 10880 C CA . LEU D 1 290 ? 16.232 9.664 -28.059 1.00 25.58 271 LEU D CA 1
ATOM 10881 C C . LEU D 1 290 ? 16.741 10.821 -28.887 1.00 26.33 271 LEU D C 1
ATOM 10882 O O . LEU D 1 290 ? 17.730 11.485 -28.527 1.00 25.94 271 LEU D O 1
ATOM 10887 N N . VAL D 1 291 ? 16.105 11.043 -30.060 1.00 23.32 272 VAL D N 1
ATOM 10888 C CA . VAL D 1 291 ? 16.354 12.200 -30.834 1.00 23.79 272 VAL D CA 1
ATOM 10889 C C . VAL D 1 291 ? 14.976 12.700 -31.241 1.00 27.16 272 VAL D C 1
ATOM 10890 O O . VAL D 1 291 ? 14.219 11.931 -31.835 1.00 29.81 272 VAL D O 1
ATOM 10894 N N . LYS D 1 292 ? 14.649 13.929 -30.852 1.00 24.90 273 LYS D N 1
ATOM 10895 C CA . LYS D 1 292 ? 13.282 14.383 -31.104 1.00 27.54 273 LYS D CA 1
ATOM 10896 C C . LYS D 1 292 ? 13.277 15.817 -31.504 1.00 24.41 273 LYS D C 1
ATOM 10897 O O . LYS D 1 292 ? 14.084 16.634 -31.104 1.00 25.78 273 LYS D O 1
ATOM 10903 N N . GLN D 1 293 ? 12.242 16.169 -32.302 1.00 26.64 274 GLN D N 1
ATOM 10904 C CA . GLN D 1 293 ? 12.034 17.570 -32.615 1.00 26.20 274 GLN D CA 1
ATOM 10905 C C . GLN D 1 293 ? 11.114 18.238 -31.564 1.00 23.86 274 GLN D C 1
ATOM 10906 O O . GLN D 1 293 ? 10.199 17.611 -31.085 1.00 26.68 274 GLN D O 1
ATOM 10912 N N . VAL D 1 294 ? 11.466 19.470 -31.222 1.00 26.79 275 VAL D N 1
ATOM 10913 C CA . VAL D 1 294 ? 10.748 20.271 -30.267 1.00 27.80 275 VAL D CA 1
ATOM 10914 C C . VAL D 1 294 ? 10.596 21.663 -30.778 1.00 30.34 275 VAL D C 1
ATOM 10915 O O . VAL D 1 294 ? 11.460 22.189 -31.510 1.00 30.20 275 VAL D O 1
ATOM 10919 N N . PRO D 1 295 ? 9.559 22.337 -30.370 1.00 30.01 276 PRO D N 1
ATOM 10920 C CA . PRO D 1 295 ? 9.411 23.711 -30.796 1.00 30.35 276 PRO D CA 1
ATOM 10921 C C . PRO D 1 295 ? 10.286 24.631 -30.016 1.00 30.56 276 PRO D C 1
ATOM 10922 O O . PRO D 1 295 ? 10.919 24.264 -29.081 1.00 31.40 276 PRO D O 1
ATOM 10926 N N . GLY D 1 296 ? 10.327 25.853 -30.452 1.00 28.81 277 GLY D N 1
ATOM 10927 C CA . GLY D 1 296 ? 10.868 26.931 -29.673 1.00 24.84 277 GLY D CA 1
ATOM 10928 C C . GLY D 1 296 ? 10.146 27.118 -28.314 1.00 26.61 277 GLY D C 1
ATOM 10929 O O . GLY D 1 296 ? 8.994 26.735 -28.171 1.00 30.04 277 GLY D O 1
ATOM 10930 N N . GLY D 1 297 ? 10.812 27.762 -27.395 1.00 24.94 278 GLY D N 1
ATOM 10931 C CA . GLY D 1 297 ? 10.263 28.095 -26.087 1.00 28.21 278 GLY D CA 1
ATOM 10932 C C . GLY D 1 297 ? 10.077 26.888 -25.177 1.00 28.55 278 GLY D C 1
ATOM 10933 O O . GLY D 1 297 ? 9.263 26.974 -24.231 1.00 26.06 278 GLY D O 1
ATOM 10934 N N . HIS D 1 298 ? 10.750 25.767 -25.492 1.00 28.84 279 HIS D N 1
ATOM 10935 C CA . HIS D 1 298 ? 10.619 24.523 -24.694 1.00 24.60 279 HIS D CA 1
ATOM 10936 C C . HIS D 1 298 ? 11.753 24.528 -23.675 1.00 24.30 279 HIS D C 1
ATOM 10937 O O . HIS D 1 298 ? 12.905 24.642 -24.033 1.00 26.33 279 HIS D O 1
ATOM 10944 N N . GLY D 1 299 ? 11.414 24.549 -22.393 1.00 24.93 280 GLY D N 1
ATOM 10945 C CA . GLY D 1 299 ? 12.456 24.385 -21.343 1.00 24.68 280 GLY D CA 1
ATOM 10946 C C . GLY D 1 299 ? 13.107 23.036 -21.478 1.00 20.74 280 GLY D C 1
ATOM 10947 O O . GLY D 1 299 ? 12.496 22.066 -21.928 1.00 21.41 280 GLY D O 1
ATOM 10948 N N . VAL D 1 300 ? 14.359 22.888 -20.936 1.00 21.10 281 VAL D N 1
ATOM 10949 C CA A VAL D 1 300 ? 14.977 21.556 -20.969 0.50 22.30 281 VAL D CA 1
ATOM 10950 C CA B VAL D 1 300 ? 15.080 21.625 -21.030 0.50 20.22 281 VAL D CA 1
ATOM 10951 C C . VAL D 1 300 ? 15.691 21.317 -19.651 1.00 21.07 281 VAL D C 1
ATOM 10952 O O . VAL D 1 300 ? 16.467 22.156 -19.179 1.00 21.06 281 VAL D O 1
ATOM 10959 N N . SER D 1 301 ? 15.313 20.184 -19.087 1.00 21.24 282 SER D N 1
ATOM 10960 C CA . SER D 1 301 ? 15.864 19.665 -17.863 1.00 20.68 282 SER D CA 1
ATOM 10961 C C . SER D 1 301 ? 15.501 20.451 -16.597 1.00 22.68 282 SER D C 1
ATOM 10962 O O . SER D 1 301 ? 14.812 21.424 -16.660 1.00 22.66 282 SER D O 1
ATOM 10965 N N . TYR D 1 302 ? 15.977 20.003 -15.444 1.00 20.29 283 TYR D N 1
ATOM 10966 C CA . TYR D 1 302 ? 15.542 20.621 -14.201 1.00 19.23 283 TYR D CA 1
ATOM 10967 C C . TYR D 1 302 ? 15.845 22.075 -14.060 1.00 19.96 283 TYR D C 1
ATOM 10968 O O . TYR D 1 302 ? 16.903 22.540 -14.389 1.00 22.72 283 TYR D O 1
ATOM 10977 N N . GLY D 1 303 ? 14.883 22.824 -13.517 1.00 20.23 284 GLY D N 1
ATOM 10978 C CA . GLY D 1 303 ? 15.023 24.242 -13.394 1.00 23.09 284 GLY D CA 1
ATOM 10979 C C . GLY D 1 303 ? 14.911 25.036 -14.680 1.00 23.70 284 GLY D C 1
ATOM 10980 O O . GLY D 1 303 ? 14.942 26.256 -14.647 1.00 25.66 284 GLY D O 1
ATOM 10981 N N . HIS D 1 304 ? 14.768 24.370 -15.813 1.00 23.57 285 HIS D N 1
ATOM 10982 C CA . HIS D 1 304 ? 14.665 25.063 -17.096 1.00 24.15 285 HIS D CA 1
ATOM 10983 C C . HIS D 1 304 ? 15.728 26.095 -17.235 1.00 26.99 285 HIS D C 1
ATOM 10984 O O . HIS D 1 304 ? 15.465 27.251 -17.574 1.00 26.11 285 HIS D O 1
ATOM 10991 N N . HIS D 1 305 ? 16.974 25.674 -17.041 1.00 24.00 286 HIS D N 1
ATOM 10992 C CA . HIS D 1 305 ? 18.131 26.589 -17.197 1.00 24.34 286 HIS D CA 1
ATOM 10993 C C . HIS D 1 305 ? 18.506 26.746 -18.680 1.00 24.53 286 HIS D C 1
ATOM 10994 O O . HIS D 1 305 ? 19.362 27.556 -18.996 1.00 28.42 286 HIS D O 1
ATOM 11001 N N . TYR D 1 306 ? 17.899 25.982 -19.560 1.00 21.19 287 TYR D N 1
ATOM 11002 C CA . TYR D 1 306 ? 17.964 26.203 -21.009 1.00 22.06 287 TYR D CA 1
ATOM 11003 C C . TYR D 1 306 ? 16.528 26.201 -21.552 1.00 23.97 287 TYR D C 1
ATOM 11004 O O . TYR D 1 306 ? 15.707 25.364 -21.173 1.00 22.97 287 TYR D O 1
ATOM 11013 N N . THR D 1 307 ? 16.299 27.083 -22.484 1.00 27.15 288 THR D N 1
ATOM 11014 C CA . THR D 1 307 ? 15.086 27.088 -23.298 1.00 25.98 288 THR D CA 1
ATOM 11015 C C . THR D 1 307 ? 15.447 27.137 -24.777 1.00 24.70 288 THR D C 1
ATOM 11016 O O . THR D 1 307 ? 16.293 27.943 -25.134 1.00 25.93 288 THR D O 1
ATOM 11020 N N . THR D 1 308 ? 14.825 26.290 -25.551 1.00 22.68 289 THR D N 1
ATOM 11021 C CA . THR D 1 308 ? 15.078 26.193 -26.991 1.00 25.64 289 THR D CA 1
ATOM 11022 C C . THR D 1 308 ? 14.734 27.561 -27.619 1.00 30.97 289 THR D C 1
ATOM 11023 O O . THR D 1 308 ? 13.729 28.206 -27.274 1.00 30.50 289 THR D O 1
ATOM 11027 N N . PRO D 1 309 ? 15.615 28.066 -28.478 1.00 30.96 290 PRO D N 1
ATOM 11028 C CA . PRO D 1 309 ? 15.397 29.427 -29.019 1.00 28.16 290 PRO D CA 1
ATOM 11029 C C . PRO D 1 309 ? 14.419 29.410 -30.173 1.00 29.02 290 PRO D C 1
ATOM 11030 O O . PRO D 1 309 ? 13.870 30.461 -30.488 1.00 31.16 290 PRO D O 1
ATOM 11034 N N . GLY D 1 310 ? 14.283 28.278 -30.830 1.00 31.68 291 GLY D N 1
ATOM 11035 C CA . GLY D 1 310 ? 13.406 28.062 -31.922 1.00 34.81 291 GLY D CA 1
ATOM 11036 C C . GLY D 1 310 ? 13.231 26.600 -32.093 1.00 37.62 291 GLY D C 1
ATOM 11037 O O . GLY D 1 310 ? 13.741 25.799 -31.276 1.00 35.58 291 GLY D O 1
ATOM 11038 N N . GLU D 1 311 ? 12.521 26.205 -33.126 1.00 29.21 292 GLU D N 1
ATOM 11039 C CA . GLU D 1 311 ? 12.294 24.801 -33.452 1.00 30.05 292 GLU D CA 1
ATOM 11040 C C . GLU D 1 311 ? 13.691 24.103 -33.638 1.00 31.28 292 GLU D C 1
ATOM 11041 O O . GLU D 1 311 ? 14.576 24.663 -34.282 1.00 33.58 292 GLU D O 1
ATOM 11047 N N . THR D 1 312 ? 13.879 22.964 -32.990 1.00 30.19 293 THR D N 1
ATOM 11048 C CA . THR D 1 312 ? 15.217 22.304 -32.978 1.00 27.96 293 THR D CA 1
ATOM 11049 C C . THR D 1 312 ? 15.046 20.823 -32.697 1.00 28.60 293 THR D C 1
ATOM 11050 O O . THR D 1 312 ? 13.922 20.313 -32.573 1.00 28.24 293 THR D O 1
ATOM 11054 N N . THR D 1 313 ? 16.182 20.103 -32.604 1.00 22.61 294 THR D N 1
ATOM 11055 C CA . THR D 1 313 ? 16.158 18.707 -32.275 1.00 23.75 294 THR D CA 1
ATOM 11056 C C . THR D 1 313 ? 17.015 18.582 -30.974 1.00 22.33 294 THR D C 1
ATOM 11057 O O . THR D 1 313 ? 17.963 19.337 -30.766 1.00 24.56 294 THR D O 1
ATOM 11061 N N . LEU D 1 314 ? 16.515 17.721 -30.138 1.00 22.55 295 LEU D N 1
ATOM 11062 C CA . LEU D 1 314 ? 17.240 17.386 -28.861 1.00 23.82 295 LEU D CA 1
ATOM 11063 C C . LEU D 1 314 ? 17.707 15.948 -28.945 1.00 23.96 295 LEU D C 1
ATOM 11064 O O . LEU D 1 314 ? 16.973 15.078 -29.391 1.00 26.32 295 LEU D O 1
ATOM 11069 N N . GLY D 1 315 ? 18.905 15.704 -28.364 1.00 21.84 296 GLY D N 1
ATOM 11070 C CA . GLY D 1 315 ? 19.406 14.379 -28.210 1.00 23.93 296 GLY D CA 1
ATOM 11071 C C . GLY D 1 315 ? 19.565 14.064 -26.746 1.00 20.93 296 GLY D C 1
ATOM 11072 O O . GLY D 1 315 ? 20.065 14.898 -25.996 1.00 22.30 296 GLY D O 1
ATOM 11073 N N . LEU D 1 316 ? 19.161 12.869 -26.385 1.00 19.89 297 LEU D N 1
ATOM 11074 C CA . LEU D 1 316 ? 19.246 12.413 -24.952 1.00 21.39 297 LEU D CA 1
ATOM 11075 C C . LEU D 1 316 ? 20.438 11.497 -24.812 1.00 21.60 297 LEU D C 1
ATOM 11076 O O . LEU D 1 316 ? 20.507 10.408 -25.389 1.00 21.68 297 LEU D O 1
ATOM 11081 N N . VAL D 1 317 ? 21.391 11.943 -24.018 1.00 18.89 298 VAL D N 1
ATOM 11082 C CA . VAL D 1 317 ? 22.616 11.141 -23.761 1.00 18.81 298 VAL D CA 1
ATOM 11083 C C . VAL D 1 317 ? 22.378 10.427 -22.426 1.00 18.42 298 VAL D C 1
ATOM 11084 O O . VAL D 1 317 ? 22.184 11.093 -21.389 1.00 19.71 298 VAL D O 1
ATOM 11088 N N . PRO D 1 318 ? 22.406 9.112 -22.412 1.00 18.13 299 PRO D N 1
ATOM 11089 C CA . PRO D 1 318 ? 21.980 8.329 -21.255 1.00 18.84 299 PRO D CA 1
ATOM 11090 C C . PRO D 1 318 ? 23.116 8.090 -20.212 1.00 19.31 299 PRO D C 1
ATOM 11091 O O . PRO D 1 318 ? 23.390 6.936 -19.824 1.00 20.25 299 PRO D O 1
ATOM 11095 N N . LEU D 1 319 ? 23.766 9.145 -19.864 1.00 19.09 300 LEU D N 1
ATOM 11096 C CA . LEU D 1 319 ? 24.742 9.173 -18.729 1.00 17.20 300 LEU D CA 1
ATOM 11097 C C . LEU D 1 319 ? 24.401 10.365 -17.887 1.00 20.44 300 LEU D C 1
ATOM 11098 O O . LEU D 1 319 ? 24.092 11.409 -18.385 1.00 20.42 300 LEU D O 1
ATOM 11103 N N . GLY D 1 320 ? 24.518 10.231 -16.565 1.00 17.97 301 GLY D N 1
ATOM 11104 C CA . GLY D 1 320 ? 24.215 11.341 -15.664 1.00 18.69 301 GLY D CA 1
ATOM 11105 C C . GLY D 1 320 ? 25.195 11.361 -14.493 1.00 18.24 301 GLY D C 1
ATOM 11106 O O . GLY D 1 320 ? 26.220 10.691 -14.528 1.00 17.41 301 GLY D O 1
ATOM 11107 N N . TYR D 1 321 ? 24.885 12.174 -13.468 1.00 16.65 302 TYR D N 1
ATOM 11108 C CA . TYR D 1 321 ? 25.844 12.274 -12.369 1.00 16.71 302 TYR D CA 1
ATOM 11109 C C . TYR D 1 321 ? 26.059 11.017 -11.587 1.00 18.58 302 TYR D C 1
ATOM 11110 O O . TYR D 1 321 ? 27.174 10.828 -11.035 1.00 19.08 302 TYR D O 1
ATOM 11119 N N . ALA D 1 322 ? 25.096 10.099 -11.557 1.00 18.55 303 ALA D N 1
ATOM 11120 C CA . ALA D 1 322 ? 25.351 8.759 -10.931 1.00 19.48 303 ALA D CA 1
ATOM 11121 C C . ALA D 1 322 ? 26.424 7.999 -11.668 1.00 20.23 303 ALA D C 1
ATOM 11122 O O . ALA D 1 322 ? 27.121 7.190 -11.089 1.00 20.12 303 ALA D O 1
ATOM 11124 N N . ASP D 1 323 ? 26.579 8.303 -12.974 1.00 19.64 304 ASP D N 1
ATOM 11125 C CA . ASP D 1 323 ? 27.644 7.694 -13.786 1.00 19.99 304 ASP D CA 1
ATOM 11126 C C . ASP D 1 323 ? 28.933 8.459 -13.724 1.00 20.69 304 ASP D C 1
ATOM 11127 O O . ASP D 1 323 ? 29.901 8.126 -14.412 1.00 20.09 304 ASP D O 1
ATOM 11132 N N . GLY D 1 324 ? 29.019 9.542 -12.933 1.00 18.77 305 GLY D N 1
ATOM 11133 C CA . GLY D 1 324 ? 30.173 10.377 -12.916 1.00 19.37 305 GLY D CA 1
ATOM 11134 C C . GLY D 1 324 ? 30.283 11.541 -13.882 1.00 17.52 305 GLY D C 1
ATOM 11135 O O . GLY D 1 324 ? 31.294 12.090 -14.057 1.00 21.42 305 GLY D O 1
ATOM 11136 N N . ILE D 1 325 ? 29.157 11.860 -14.552 1.00 18.35 306 ILE D N 1
ATOM 11137 C CA . ILE D 1 325 ? 29.067 13.067 -15.276 1.00 18.70 306 ILE D CA 1
ATOM 11138 C C . ILE D 1 325 ? 28.797 14.188 -14.248 1.00 20.39 306 ILE D C 1
ATOM 11139 O O . ILE D 1 325 ? 27.694 14.248 -13.695 1.00 22.21 306 ILE D O 1
ATOM 11144 N N . PRO D 1 326 ? 29.781 15.023 -13.966 1.00 18.90 307 PRO D N 1
ATOM 11145 C CA . PRO D 1 326 ? 29.603 16.008 -12.857 1.00 20.46 307 PRO D CA 1
ATOM 11146 C C . PRO D 1 326 ? 28.477 16.982 -13.094 1.00 21.71 307 PRO D C 1
ATOM 11147 O O . PRO D 1 326 ? 28.393 17.599 -14.167 1.00 20.09 307 PRO D O 1
ATOM 11151 N N . ARG D 1 327 ? 27.621 17.115 -12.078 1.00 21.49 308 ARG D N 1
ATOM 11152 C CA . ARG D 1 327 ? 26.541 18.062 -12.138 1.00 21.70 308 ARG D CA 1
ATOM 11153 C C . ARG D 1 327 ? 27.025 19.452 -12.370 1.00 19.10 308 ARG D C 1
ATOM 11154 O O . ARG D 1 327 ? 26.376 20.241 -13.046 1.00 19.86 308 ARG D O 1
ATOM 11162 N N . HIS D 1 328 ? 28.247 19.778 -11.883 1.00 20.84 309 HIS D N 1
ATOM 11163 C CA . HIS D 1 328 ? 28.819 21.058 -12.141 1.00 22.90 309 HIS D CA 1
ATOM 11164 C C . HIS D 1 328 ? 29.040 21.418 -13.643 1.00 24.20 309 HIS D C 1
ATOM 11165 O O . HIS D 1 328 ? 29.247 22.542 -13.947 1.00 25.57 309 HIS D O 1
ATOM 11172 N N . ALA D 1 329 ? 29.061 20.438 -14.541 1.00 21.91 310 ALA D N 1
ATOM 11173 C CA . ALA D 1 329 ? 29.172 20.673 -15.936 1.00 19.37 310 ALA D CA 1
ATOM 11174 C C . ALA D 1 329 ? 27.855 20.991 -16.660 1.00 19.99 310 ALA D C 1
ATOM 11175 O O . ALA D 1 329 ? 27.750 20.916 -17.873 1.00 21.67 310 ALA D O 1
ATOM 11177 N N . SER D 1 330 ? 26.788 21.179 -15.830 1.00 22.03 311 SER D N 1
ATOM 11178 C CA . SER D 1 330 ? 25.494 21.529 -16.380 1.00 20.02 311 SER D CA 1
ATOM 11179 C C . SER D 1 330 ? 25.679 22.797 -17.250 1.00 20.94 311 SER D C 1
ATOM 11180 O O . SER D 1 330 ? 26.480 23.698 -16.873 1.00 23.25 311 SER D O 1
ATOM 11183 N N . SER D 1 331 ? 25.003 22.833 -18.378 1.00 22.02 312 SER D N 1
ATOM 11184 C CA . SER D 1 331 ? 25.094 23.903 -19.344 1.00 25.96 312 SER D CA 1
ATOM 11185 C C . SER D 1 331 ? 26.443 24.085 -19.992 1.00 30.14 312 SER D C 1
ATOM 11186 O O . SER D 1 331 ? 26.592 25.014 -20.787 1.00 29.81 312 SER D O 1
ATOM 11189 N N . SER D 1 332 ? 27.415 23.218 -19.734 1.00 26.18 313 SER D N 1
ATOM 11190 C CA . SER D 1 332 ? 28.766 23.449 -20.318 1.00 29.32 313 SER D CA 1
ATOM 11191 C C . SER D 1 332 ? 29.496 22.229 -20.864 1.00 24.44 313 SER D C 1
ATOM 11192 O O . SER D 1 332 ? 30.424 22.382 -21.623 1.00 28.34 313 SER D O 1
ATOM 11195 N N . GLY D 1 333 ? 29.180 21.040 -20.370 1.00 22.12 314 GLY D N 1
ATOM 11196 C CA . GLY D 1 333 ? 29.987 19.882 -20.722 1.00 23.84 314 GLY D CA 1
ATOM 11197 C C . GLY D 1 333 ? 29.955 19.636 -22.227 1.00 22.55 314 GLY D C 1
ATOM 11198 O O . GLY D 1 333 ? 28.917 19.708 -22.854 1.00 22.48 314 GLY D O 1
ATOM 11199 N N . PRO D 1 334 ? 31.130 19.284 -22.802 1.00 21.05 315 PRO D N 1
ATOM 11200 C CA . PRO D 1 334 ? 31.149 19.142 -24.272 1.00 23.60 315 PRO D CA 1
ATOM 11201 C C . PRO D 1 334 ? 31.026 17.680 -24.674 1.00 21.93 315 PRO D C 1
ATOM 11202 O O . PRO D 1 334 ? 31.467 16.790 -23.960 1.00 22.56 315 PRO D O 1
ATOM 11206 N N . VAL D 1 335 ? 30.375 17.428 -25.809 1.00 22.66 316 VAL D N 1
ATOM 11207 C CA A VAL D 1 335 ? 30.118 16.061 -26.291 0.50 22.54 316 VAL D CA 1
ATOM 11208 C CA B VAL D 1 335 ? 30.200 16.049 -26.285 0.50 21.07 316 VAL D CA 1
ATOM 11209 C C . VAL D 1 335 ? 30.092 16.064 -27.823 1.00 22.13 316 VAL D C 1
ATOM 11210 O O . VAL D 1 335 ? 29.392 16.861 -28.402 1.00 22.94 316 VAL D O 1
ATOM 11217 N N . LEU D 1 336 ? 30.824 15.148 -28.434 1.00 23.08 317 LEU D N 1
ATOM 11218 C CA . LEU D 1 336 ? 30.821 14.995 -29.885 1.00 24.11 317 LEU D CA 1
ATOM 11219 C C . LEU D 1 336 ? 29.647 14.135 -30.300 1.00 21.78 317 LEU D C 1
ATOM 11220 O O . LEU D 1 336 ? 29.559 12.959 -29.917 1.00 21.28 317 LEU D O 1
ATOM 11225 N N . VAL D 1 337 ? 28.743 14.671 -31.100 1.00 22.86 318 VAL D N 1
ATOM 11226 C CA . VAL D 1 337 ? 27.638 13.916 -31.592 1.00 22.70 318 VAL D CA 1
ATOM 11227 C C . VAL D 1 337 ? 27.355 14.318 -33.099 1.00 26.28 318 VAL D C 1
ATOM 11228 O O . VAL D 1 337 ? 27.324 15.498 -33.381 1.00 26.01 318 VAL D O 1
ATOM 11232 N N . ASP D 1 338 ? 27.254 13.320 -33.947 1.00 29.07 319 ASP D N 1
ATOM 11233 C CA . ASP D 1 338 ? 26.885 13.511 -35.367 1.00 29.52 319 ASP D CA 1
ATOM 11234 C C . ASP D 1 338 ? 27.771 14.576 -36.026 1.00 31.45 319 ASP D C 1
ATOM 11235 O O . ASP D 1 338 ? 27.292 15.556 -36.604 1.00 32.58 319 ASP D O 1
ATOM 11240 N N . GLY D 1 339 ? 29.079 14.444 -35.838 1.00 29.96 320 GLY D N 1
ATOM 11241 C CA . GLY D 1 339 ? 30.074 15.300 -36.461 1.00 29.79 320 GLY D CA 1
ATOM 11242 C C . GLY D 1 339 ? 30.357 16.683 -35.903 1.00 32.98 320 GLY D C 1
ATOM 11243 O O . GLY D 1 339 ? 31.242 17.332 -36.416 1.00 34.12 320 GLY D O 1
ATOM 11244 N N . LYS D 1 340 ? 29.725 17.110 -34.787 1.00 28.08 321 LYS D N 1
ATOM 11245 C CA . LYS D 1 340 ? 29.975 18.412 -34.205 1.00 31.05 321 LYS D CA 1
ATOM 11246 C C . LYS D 1 340 ? 30.027 18.305 -32.660 1.00 28.05 321 LYS D C 1
ATOM 11247 O O . LYS D 1 340 ? 29.316 17.476 -32.099 1.00 26.15 321 LYS D O 1
ATOM 11253 N N . TRP D 1 341 ? 30.734 19.220 -32.023 1.00 28.55 322 TRP D N 1
ATOM 11254 C CA . TRP D 1 341 ? 30.715 19.324 -30.585 1.00 28.23 322 TRP D CA 1
ATOM 11255 C C . TRP D 1 341 ? 29.400 19.971 -30.206 1.00 31.52 322 TRP D C 1
ATOM 11256 O O . TRP D 1 341 ? 29.024 20.968 -30.759 1.00 27.48 322 TRP D O 1
ATOM 11267 N N . ARG D 1 342 ? 28.730 19.363 -29.246 1.00 27.76 323 ARG D N 1
ATOM 11268 C CA . ARG D 1 342 ? 27.549 19.865 -28.617 1.00 26.95 323 ARG D CA 1
ATOM 11269 C C . ARG D 1 342 ? 27.902 20.175 -27.171 1.00 30.01 323 ARG D C 1
ATOM 11270 O O . ARG D 1 342 ? 28.948 19.761 -26.700 1.00 28.55 323 ARG D O 1
ATOM 11278 N N . THR D 1 343 ? 27.082 20.963 -26.521 1.00 27.51 324 THR D N 1
ATOM 11279 C CA . THR D 1 343 ? 27.201 21.228 -25.087 1.00 27.03 324 THR D CA 1
ATOM 11280 C C . THR D 1 343 ? 25.906 20.807 -24.386 1.00 22.85 324 THR D C 1
ATOM 11281 O O . THR D 1 343 ? 24.819 20.760 -24.939 1.00 23.09 324 THR D O 1
ATOM 11285 N N . VAL D 1 344 ? 26.078 20.400 -23.144 1.00 22.22 325 VAL D N 1
ATOM 11286 C CA . VAL D 1 344 ? 24.976 20.048 -22.293 1.00 21.07 325 VAL D CA 1
ATOM 11287 C C . VAL D 1 344 ? 23.993 21.203 -22.258 1.00 21.56 325 VAL D C 1
ATOM 11288 O O . VAL D 1 344 ? 24.384 22.332 -22.024 1.00 23.30 325 VAL D O 1
ATOM 11292 N N . ALA D 1 345 ? 22.715 20.864 -22.460 1.00 21.17 326 ALA D N 1
ATOM 11293 C CA . ALA D 1 345 ? 21.622 21.835 -22.398 1.00 22.79 326 ALA D CA 1
ATOM 11294 C C . ALA D 1 345 ? 20.975 21.765 -21.017 1.00 21.21 326 ALA D C 1
ATOM 11295 O O . ALA D 1 345 ? 20.323 20.771 -20.723 1.00 24.41 326 ALA D O 1
ATOM 11297 N N . GLY D 1 346 ? 21.239 22.782 -20.196 1.00 22.70 327 GLY D N 1
ATOM 11298 C CA . GLY D 1 346 ? 20.705 22.813 -18.825 1.00 23.92 327 GLY D CA 1
ATOM 11299 C C . GLY D 1 346 ? 21.283 21.793 -17.898 1.00 24.32 327 GLY D C 1
ATOM 11300 O O . GLY D 1 346 ? 22.434 21.359 -18.046 1.00 23.90 327 GLY D O 1
ATOM 11301 N N . ARG D 1 347 ? 20.512 21.426 -16.913 1.00 22.54 328 ARG D N 1
ATOM 11302 C CA . ARG D 1 347 ? 20.961 20.527 -15.871 1.00 24.46 328 ARG D CA 1
ATOM 11303 C C . ARG D 1 347 ? 21.185 19.055 -16.200 1.00 18.28 328 ARG D C 1
ATOM 11304 O O . ARG D 1 347 ? 20.409 18.435 -16.825 1.00 19.72 328 ARG D O 1
ATOM 11312 N N . ILE D 1 348 ? 22.294 18.535 -15.725 1.00 16.64 329 ILE D N 1
ATOM 11313 C CA . ILE D 1 348 ? 22.576 17.127 -15.841 1.00 17.19 329 ILE D CA 1
ATOM 11314 C C . ILE D 1 348 ? 21.748 16.470 -14.770 1.00 19.12 329 ILE D C 1
ATOM 11315 O O . ILE D 1 348 ? 21.765 16.928 -13.606 1.00 21.77 329 ILE D O 1
ATOM 11320 N N . ALA D 1 349 ? 21.059 15.411 -15.131 1.00 19.42 330 ALA D N 1
ATOM 11321 C CA . ALA D 1 349 ? 20.262 14.629 -14.203 1.00 20.39 330 ALA D CA 1
ATOM 11322 C C . ALA D 1 349 ? 21.073 13.435 -13.680 1.00 20.16 330 ALA D C 1
ATOM 11323 O O . ALA D 1 349 ? 22.230 13.277 -14.027 1.00 18.87 330 ALA D O 1
ATOM 11325 N N . MET D 1 350 ? 20.447 12.624 -12.844 1.00 19.45 331 MET D N 1
ATOM 11326 C CA . MET D 1 350 ? 21.146 11.492 -12.229 1.00 19.87 331 MET D CA 1
ATOM 11327 C C . MET D 1 350 ? 21.610 10.461 -13.291 1.00 19.82 331 MET D C 1
ATOM 11328 O O . MET D 1 350 ? 22.699 9.913 -13.133 1.00 18.84 331 MET D O 1
ATOM 11333 N N . ASP D 1 351 ? 20.826 10.290 -14.370 1.00 19.79 332 ASP D N 1
ATOM 11334 C CA . ASP D 1 351 ? 21.061 9.185 -15.311 1.00 21.48 332 ASP D CA 1
ATOM 11335 C C . ASP D 1 351 ? 21.198 9.650 -16.796 1.00 21.41 332 ASP D C 1
ATOM 11336 O O . ASP D 1 351 ? 21.434 8.832 -17.632 1.00 19.88 332 ASP D O 1
ATOM 11341 N N . GLN D 1 352 ? 21.061 10.927 -17.039 1.00 19.01 333 GLN D N 1
ATOM 11342 C CA . GLN D 1 352 ? 20.963 11.441 -18.423 1.00 18.80 333 GLN D CA 1
ATOM 11343 C C . GLN D 1 352 ? 21.158 12.899 -18.476 1.00 19.75 333 GLN D C 1
ATOM 11344 O O . GLN D 1 352 ? 21.031 13.605 -17.493 1.00 19.89 333 GLN D O 1
ATOM 11350 N N . PHE D 1 353 ? 21.432 13.402 -19.687 1.00 17.15 334 PHE D N 1
ATOM 11351 C CA . PHE D 1 353 ? 21.422 14.811 -19.938 1.00 17.39 334 PHE D CA 1
ATOM 11352 C C . PHE D 1 353 ? 21.051 14.981 -21.422 1.00 18.12 334 PHE D C 1
ATOM 11353 O O . PHE D 1 353 ? 21.081 14.028 -22.214 1.00 18.90 334 PHE D O 1
ATOM 11361 N N . VAL D 1 354 ? 20.731 16.212 -21.767 1.00 19.24 335 VAL D N 1
ATOM 11362 C CA . VAL D 1 354 ? 20.266 16.592 -23.108 1.00 20.41 335 VAL D CA 1
ATOM 11363 C C . VAL D 1 354 ? 21.285 17.455 -23.785 1.00 22.24 335 VAL D C 1
ATOM 11364 O O . VAL D 1 354 ? 21.970 18.236 -23.125 1.00 22.58 335 VAL D O 1
ATOM 11368 N N . VAL D 1 355 ? 21.355 17.352 -25.136 1.00 20.95 336 VAL D N 1
ATOM 11369 C CA . VAL D 1 355 ? 22.039 18.340 -25.930 1.00 21.26 336 VAL D CA 1
ATOM 11370 C C . VAL D 1 355 ? 21.060 18.849 -27.038 1.00 18.78 336 VAL D C 1
ATOM 11371 O O . VAL D 1 355 ? 20.247 18.109 -27.486 1.00 21.96 336 VAL D O 1
ATOM 11375 N N . ASP D 1 356 ? 21.217 20.105 -27.346 1.00 22.20 337 ASP D N 1
ATOM 11376 C CA . ASP D 1 356 ? 20.481 20.734 -28.488 1.00 21.73 337 ASP D CA 1
ATOM 11377 C C . ASP D 1 356 ? 21.294 20.403 -29.745 1.00 23.36 337 ASP D C 1
ATOM 11378 O O . ASP D 1 356 ? 22.447 20.772 -29.816 1.00 24.41 337 ASP D O 1
ATOM 11383 N N . LEU D 1 357 ? 20.702 19.610 -30.637 1.00 21.48 338 LEU D N 1
ATOM 11384 C CA . LEU D 1 357 ? 21.348 19.172 -31.867 1.00 22.27 338 LEU D CA 1
ATOM 11385 C C . LEU D 1 357 ? 21.109 20.139 -33.042 1.00 30.04 338 LEU D C 1
ATOM 11386 O O . LEU D 1 357 ? 21.604 19.884 -34.153 1.00 27.23 338 LEU D O 1
ATOM 11391 N N . GLY D 1 358 ? 20.415 21.250 -32.781 1.00 30.01 339 GLY D N 1
ATOM 11392 C CA . GLY D 1 358 ? 20.308 22.382 -33.773 1.00 32.08 339 GLY D CA 1
ATOM 11393 C C . GLY D 1 358 ? 19.623 21.976 -35.062 1.00 37.71 339 GLY D C 1
ATOM 11394 O O . GLY D 1 358 ? 19.859 22.618 -36.095 1.00 37.76 339 GLY D O 1
ATOM 11395 N N . GLY D 1 359 ? 18.816 20.922 -35.046 1.00 28.67 340 GLY D N 1
ATOM 11396 C CA . GLY D 1 359 ? 18.114 20.433 -36.229 1.00 34.85 340 GLY D CA 1
ATOM 11397 C C . GLY D 1 359 ? 18.668 19.149 -36.794 1.00 30.26 340 GLY D C 1
ATOM 11398 O O . GLY D 1 359 ? 18.018 18.482 -37.576 1.00 32.48 340 GLY D O 1
ATOM 11399 N N . ASP D 1 360 ? 19.884 18.772 -36.401 1.00 27.53 341 ASP D N 1
ATOM 11400 C CA . ASP D 1 360 ? 20.473 17.511 -36.921 1.00 27.58 341 ASP D CA 1
ATOM 11401 C C . ASP D 1 360 ? 19.634 16.360 -36.423 1.00 31.82 341 ASP D C 1
ATOM 11402 O O . ASP D 1 360 ? 19.049 16.429 -35.332 1.00 30.90 341 ASP D O 1
ATOM 11407 N N . ARG D 1 361 ? 19.593 15.295 -37.200 1.00 29.68 342 ARG D N 1
ATOM 11408 C CA . ARG D 1 361 ? 18.813 14.139 -36.905 1.00 31.23 342 ARG D CA 1
ATOM 11409 C C . ARG D 1 361 ? 19.633 12.861 -37.009 1.00 37.45 342 ARG D C 1
ATOM 11410 O O . ARG D 1 361 ? 19.361 11.988 -37.822 1.00 32.35 342 ARG D O 1
ATOM 11418 N N . PRO D 1 362 ? 20.607 12.704 -36.096 1.00 27.39 343 PRO D N 1
ATOM 11419 C CA . PRO D 1 362 ? 21.225 11.397 -35.999 1.00 28.46 343 PRO D CA 1
ATOM 11420 C C . PRO D 1 362 ? 20.199 10.359 -35.613 1.00 26.74 343 PRO D C 1
ATOM 11421 O O . PRO D 1 362 ? 19.112 10.696 -35.118 1.00 29.01 343 PRO D O 1
ATOM 11425 N N . GLU D 1 363 ? 20.511 9.107 -35.862 1.00 29.56 344 GLU D N 1
ATOM 11426 C CA . GLU D 1 363 ? 19.690 7.979 -35.503 1.00 29.90 344 GLU D CA 1
ATOM 11427 C C . GLU D 1 363 ? 19.785 7.759 -34.002 1.00 31.05 344 GLU D C 1
ATOM 11428 O O . GLU D 1 363 ? 20.832 8.016 -33.408 1.00 28.74 344 GLU D O 1
ATOM 11434 N N . PRO D 1 364 ? 18.691 7.332 -33.369 1.00 31.85 345 PRO D N 1
ATOM 11435 C CA . PRO D 1 364 ? 18.826 6.787 -32.023 1.00 33.43 345 PRO D CA 1
ATOM 11436 C C . PRO D 1 364 ? 19.877 5.704 -32.006 1.00 34.20 345 PRO D C 1
ATOM 11437 O O . PRO D 1 364 ? 20.060 4.950 -32.964 1.00 29.32 345 PRO D O 1
ATOM 11441 N N . GLY D 1 365 ? 20.664 5.659 -30.944 1.00 28.24 346 GLY D N 1
ATOM 11442 C CA . GLY D 1 365 ? 21.727 4.751 -30.885 1.00 26.39 346 GLY D CA 1
ATOM 11443 C C . GLY D 1 365 ? 23.030 5.274 -31.462 1.00 25.05 346 GLY D C 1
ATOM 11444 O O . GLY D 1 365 ? 24.079 4.606 -31.294 1.00 29.36 346 GLY D O 1
ATOM 11445 N N . ALA D 1 366 ? 23.028 6.502 -31.991 1.00 24.02 347 ALA D N 1
ATOM 11446 C CA . ALA D 1 366 ? 24.242 7.076 -32.583 1.00 25.82 347 ALA D CA 1
ATOM 11447 C C . ALA D 1 366 ? 25.212 7.370 -31.463 1.00 26.42 347 ALA D C 1
ATOM 11448 O O . ALA D 1 366 ? 24.799 7.684 -30.320 1.00 24.41 347 ALA D O 1
ATOM 11450 N N . GLU D 1 367 ? 26.468 7.248 -31.766 1.00 24.40 348 GLU D N 1
ATOM 11451 C CA . GLU D 1 367 ? 27.527 7.478 -30.746 1.00 24.62 348 GLU D CA 1
ATOM 11452 C C . GLU D 1 367 ? 27.670 8.960 -30.321 1.00 23.86 348 GLU D C 1
ATOM 11453 O O . GLU D 1 367 ? 27.781 9.909 -31.121 1.00 26.42 348 GLU D O 1
ATOM 11459 N N . ALA D 1 368 ? 27.732 9.183 -29.011 1.00 22.32 349 ALA D N 1
ATOM 11460 C CA . ALA D 1 368 ? 28.051 10.467 -28.413 1.00 19.23 349 ALA D CA 1
ATOM 11461 C C . ALA D 1 368 ? 29.356 10.279 -27.680 1.00 20.41 349 ALA D C 1
ATOM 11462 O O . ALA D 1 368 ? 29.422 9.390 -26.787 1.00 22.00 349 ALA D O 1
ATOM 11464 N N . VAL D 1 369 ? 30.406 10.973 -28.072 1.00 20.58 350 VAL D N 1
ATOM 11465 C CA . VAL D 1 369 ? 31.717 10.757 -27.443 1.00 19.82 350 VAL D CA 1
ATOM 11466 C C . VAL D 1 369 ? 31.992 11.921 -26.481 1.00 21.12 350 VAL D C 1
ATOM 11467 O O . VAL D 1 369 ? 32.146 13.066 -26.881 1.00 20.21 350 VAL D O 1
ATOM 11471 N N . LEU D 1 370 ? 31.996 11.609 -25.175 1.00 20.12 351 LEU D N 1
ATOM 11472 C CA . LEU D 1 370 ? 32.128 12.653 -24.180 1.00 19.72 351 LEU D CA 1
ATOM 11473 C C . LEU D 1 370 ? 33.584 13.111 -24.054 1.00 20.00 351 LEU D C 1
ATOM 11474 O O . LEU D 1 370 ? 33.870 14.336 -23.998 1.00 20.09 351 LEU D O 1
ATOM 11479 N N . PHE D 1 371 ? 34.477 12.157 -24.018 1.00 19.51 352 PHE D N 1
ATOM 11480 C CA . PHE D 1 371 ? 35.901 12.477 -24.019 1.00 19.87 352 PHE D CA 1
ATOM 11481 C C . PHE D 1 371 ? 36.729 11.311 -24.452 1.00 19.76 352 PHE D C 1
ATOM 11482 O O . PHE D 1 371 ? 36.331 10.170 -24.359 1.00 19.18 352 PHE D O 1
ATOM 11490 N N . GLY D 1 372 ? 37.959 11.648 -24.840 1.00 21.08 353 GLY D N 1
ATOM 11491 C CA . GLY D 1 372 ? 38.956 10.662 -25.270 1.00 22.86 353 GLY D CA 1
ATOM 11492 C C . GLY D 1 372 ? 40.287 11.352 -25.520 1.00 21.73 353 GLY D C 1
ATOM 11493 O O . GLY D 1 372 ? 40.520 12.485 -25.019 1.00 22.39 353 GLY D O 1
ATOM 11494 N N . PRO D 1 373 ? 41.130 10.708 -26.336 1.00 21.52 354 PRO D N 1
ATOM 11495 C CA . PRO D 1 373 ? 42.481 11.259 -26.555 1.00 24.64 354 PRO D CA 1
ATOM 11496 C C . PRO D 1 373 ? 42.429 12.519 -27.439 1.00 23.42 354 PRO D C 1
ATOM 11497 O O . PRO D 1 373 ? 43.288 13.383 -27.258 1.00 26.65 354 PRO D O 1
ATOM 11501 N N . GLY D 1 374 ? 41.416 12.650 -28.294 1.00 23.34 355 GLY D N 1
ATOM 11502 C CA . GLY D 1 374 ? 41.097 13.929 -28.982 1.00 22.55 355 GLY D CA 1
ATOM 11503 C C . GLY D 1 374 ? 41.362 13.924 -30.463 1.00 26.67 355 GLY D C 1
ATOM 11504 O O . GLY D 1 374 ? 40.924 14.807 -31.190 1.00 25.95 355 GLY D O 1
ATOM 11505 N N . ASP D 1 375 ? 41.972 12.844 -30.946 1.00 26.20 356 ASP D N 1
ATOM 11506 C CA . ASP D 1 375 ? 42.337 12.809 -32.384 1.00 28.60 356 ASP D CA 1
ATOM 11507 C C . ASP D 1 375 ? 41.184 12.547 -33.314 1.00 28.76 356 ASP D C 1
ATOM 11508 O O . ASP D 1 375 ? 41.326 12.695 -34.539 1.00 32.52 356 ASP D O 1
ATOM 11513 N N . ARG D 1 376 ? 40.022 12.095 -32.801 1.00 25.48 357 ARG D N 1
ATOM 11514 C CA A ARG D 1 376 ? 38.817 11.978 -33.618 0.50 25.33 357 ARG D CA 1
ATOM 11515 C CA B ARG D 1 376 ? 38.813 11.969 -33.607 0.50 25.62 357 ARG D CA 1
ATOM 11516 C C . ARG D 1 376 ? 37.901 13.223 -33.479 1.00 27.55 357 ARG D C 1
ATOM 11517 O O . ARG D 1 376 ? 36.713 13.171 -33.771 1.00 27.96 357 ARG D O 1
ATOM 11532 N N . GLY D 1 377 ? 38.460 14.338 -33.045 1.00 24.84 358 GLY D N 1
ATOM 11533 C CA . GLY D 1 377 ? 37.705 15.582 -32.873 1.00 29.73 358 GLY D CA 1
ATOM 11534 C C . GLY D 1 377 ? 36.834 15.602 -31.614 1.00 28.12 358 GLY D C 1
ATOM 11535 O O . GLY D 1 377 ? 35.981 16.467 -31.473 1.00 28.23 358 GLY D O 1
ATOM 11536 N N . GLU D 1 378 ? 37.030 14.664 -30.721 1.00 25.10 359 GLU D N 1
ATOM 11537 C CA . GLU D 1 378 ? 36.189 14.591 -29.482 1.00 22.64 359 GLU D CA 1
ATOM 11538 C C . GLU D 1 378 ? 36.846 15.459 -28.414 1.00 23.71 359 GLU D C 1
ATOM 11539 O O . GLU D 1 378 ? 38.054 15.740 -28.465 1.00 24.37 359 GLU D O 1
ATOM 11545 N N . PRO D 1 379 ? 36.114 15.800 -27.321 1.00 22.67 360 PRO D N 1
ATOM 11546 C CA . PRO D 1 379 ? 36.716 16.512 -26.222 1.00 23.50 360 PRO D CA 1
ATOM 11547 C C . PRO D 1 379 ? 37.654 15.605 -25.428 1.00 24.00 360 PRO D C 1
ATOM 11548 O O . PRO D 1 379 ? 37.701 14.406 -25.658 1.00 21.98 360 PRO D O 1
ATOM 11552 N N . THR D 1 380 ? 38.462 16.195 -24.539 1.00 23.47 361 THR D N 1
ATOM 11553 C CA . THR D 1 380 ? 39.275 15.448 -23.620 1.00 23.29 361 THR D CA 1
ATOM 11554 C C . THR D 1 380 ? 38.744 15.533 -22.184 1.00 23.34 361 THR D C 1
ATOM 11555 O O . THR D 1 380 ? 37.875 16.348 -21.903 1.00 22.89 361 THR D O 1
ATOM 11559 N N . ALA D 1 381 ? 39.274 14.734 -21.308 1.00 22.06 362 ALA D N 1
ATOM 11560 C CA . ALA D 1 381 ? 38.961 14.793 -19.862 1.00 22.60 362 ALA D CA 1
ATOM 11561 C C . ALA D 1 381 ? 39.263 16.184 -19.312 1.00 26.29 362 ALA D C 1
ATOM 11562 O O . ALA D 1 381 ? 38.516 16.684 -18.491 1.00 25.00 362 ALA D O 1
ATOM 11564 N N . GLU D 1 382 ? 40.302 16.834 -19.819 1.00 27.60 363 GLU D N 1
ATOM 11565 C CA . GLU D 1 382 ? 40.611 18.192 -19.422 1.00 24.91 363 GLU D CA 1
ATOM 11566 C C . GLU D 1 382 ? 39.539 19.190 -19.800 1.00 28.86 363 GLU D C 1
ATOM 11567 O O . GLU D 1 382 ? 39.220 20.068 -18.996 1.00 25.05 363 GLU D O 1
ATOM 11573 N N . ASP D 1 383 ? 38.941 19.094 -20.996 1.00 24.23 364 ASP D N 1
ATOM 11574 C CA . ASP D 1 383 ? 37.791 19.910 -21.347 1.00 26.05 364 ASP D CA 1
ATOM 11575 C C . ASP D 1 383 ? 36.595 19.744 -20.352 1.00 24.80 364 ASP D C 1
ATOM 11576 O O . ASP D 1 383 ? 35.964 20.724 -19.929 1.00 24.12 364 ASP D O 1
ATOM 11581 N N . TRP D 1 384 ? 36.370 18.525 -19.899 1.00 23.46 365 TRP D N 1
ATOM 11582 C CA . TRP D 1 384 ? 35.334 18.291 -18.881 1.00 23.67 365 TRP D CA 1
ATOM 11583 C C . TRP D 1 384 ? 35.718 18.882 -17.511 1.00 24.50 365 TRP D C 1
ATOM 11584 O O . TRP D 1 384 ? 34.864 19.435 -16.799 1.00 23.31 365 TRP D O 1
ATOM 11595 N N . ALA D 1 385 ? 36.995 18.717 -17.145 1.00 23.08 366 ALA D N 1
ATOM 11596 C CA . ALA D 1 385 ? 37.474 19.347 -15.898 1.00 25.10 366 ALA D CA 1
ATOM 11597 C C . ALA D 1 385 ? 37.211 20.860 -15.900 1.00 25.91 366 ALA D C 1
ATOM 11598 O O . ALA D 1 385 ? 36.679 21.399 -14.934 1.00 24.64 366 ALA D O 1
ATOM 11600 N N . GLN D 1 386 ? 37.536 21.530 -17.001 1.00 24.47 367 GLN D N 1
ATOM 11601 C CA . GLN D 1 386 ? 37.300 22.971 -17.078 1.00 30.48 367 GLN D CA 1
ATOM 11602 C C . GLN D 1 386 ? 35.797 23.283 -17.024 1.00 30.01 367 GLN D C 1
ATOM 11603 O O . GLN D 1 386 ? 35.380 24.182 -16.319 1.00 28.36 367 GLN D O 1
ATOM 11609 N N . ALA D 1 387 ? 34.997 22.518 -17.734 1.00 26.29 368 ALA D N 1
ATOM 11610 C CA . ALA D 1 387 ? 33.535 22.697 -17.719 1.00 27.19 368 ALA D CA 1
ATOM 11611 C C . ALA D 1 387 ? 32.928 22.501 -16.310 1.00 27.36 368 ALA D C 1
ATOM 11612 O O . ALA D 1 387 ? 31.947 23.185 -15.979 1.00 27.77 368 ALA D O 1
ATOM 11614 N N . ALA D 1 388 ? 33.508 21.602 -15.533 1.00 24.61 369 ALA D N 1
ATOM 11615 C CA . ALA D 1 388 ? 33.047 21.271 -14.218 1.00 25.63 369 ALA D CA 1
ATOM 11616 C C . ALA D 1 388 ? 33.753 22.011 -13.073 1.00 26.17 369 ALA D C 1
ATOM 11617 O O . ALA D 1 388 ? 33.499 21.691 -11.886 1.00 24.58 369 ALA D O 1
ATOM 11619 N N . GLY D 1 389 ? 34.644 22.945 -13.395 1.00 26.93 370 GLY D N 1
ATOM 11620 C CA . GLY D 1 389 ? 35.410 23.634 -12.332 1.00 30.80 370 GLY D CA 1
ATOM 11621 C C . GLY D 1 389 ? 36.286 22.733 -11.482 1.00 31.41 370 GLY D C 1
ATOM 11622 O O . GLY D 1 389 ? 36.408 22.944 -10.269 1.00 28.91 370 GLY D O 1
ATOM 11623 N N . THR D 1 390 ? 36.885 21.685 -12.077 1.00 26.32 371 THR D N 1
ATOM 11624 C CA . THR D 1 390 ? 37.671 20.737 -11.306 1.00 23.94 371 THR D CA 1
ATOM 11625 C C . THR D 1 390 ? 38.962 20.390 -12.091 1.00 22.26 371 THR D C 1
ATOM 11626 O O . THR D 1 390 ? 39.323 21.125 -12.996 1.00 24.89 371 THR D O 1
ATOM 11630 N N . ILE D 1 391 ? 39.541 19.273 -11.706 1.00 25.14 372 ILE D N 1
ATOM 11631 C CA . ILE D 1 391 ? 40.768 18.793 -12.313 1.00 27.19 372 ILE D CA 1
ATOM 11632 C C . ILE D 1 391 ? 40.447 17.470 -13.003 1.00 24.26 372 ILE D C 1
ATOM 11633 O O . ILE D 1 391 ? 39.527 16.726 -12.602 1.00 26.22 372 ILE D O 1
ATOM 11638 N N . ALA D 1 392 ? 41.234 17.160 -14.028 1.00 26.98 373 ALA D N 1
ATOM 11639 C CA . ALA D 1 392 ? 41.015 15.930 -14.836 1.00 23.75 373 ALA D CA 1
ATOM 11640 C C . ALA D 1 392 ? 41.175 14.683 -14.056 1.00 23.96 373 ALA D C 1
ATOM 11641 O O . ALA D 1 392 ? 40.485 13.721 -14.333 1.00 22.13 373 ALA D O 1
ATOM 11643 N N . TYR D 1 393 ? 41.992 14.692 -12.987 1.00 23.15 374 TYR D N 1
ATOM 11644 C CA . TYR D 1 393 ? 42.021 13.563 -12.077 1.00 24.73 374 TYR D CA 1
ATOM 11645 C C . TYR D 1 393 ? 40.618 13.149 -11.606 1.00 20.96 374 TYR D C 1
ATOM 11646 O O . TYR D 1 393 ? 40.304 11.960 -11.486 1.00 24.98 374 TYR D O 1
ATOM 11655 N N . GLU D 1 394 ? 39.792 14.123 -11.218 1.00 22.55 375 GLU D N 1
ATOM 11656 C CA . GLU D 1 394 ? 38.498 13.841 -10.629 1.00 21.88 375 GLU D CA 1
ATOM 11657 C C . GLU D 1 394 ? 37.521 13.324 -11.696 1.00 21.93 375 GLU D C 1
ATOM 11658 O O . GLU D 1 394 ? 36.787 12.389 -11.407 1.00 22.54 375 GLU D O 1
ATOM 11664 N N . ILE D 1 395 ? 37.642 13.853 -12.885 1.00 21.90 376 ILE D N 1
ATOM 11665 C CA . ILE D 1 395 ? 36.776 13.439 -14.027 1.00 21.20 376 ILE D CA 1
ATOM 11666 C C . ILE D 1 395 ? 36.985 11.952 -14.276 1.00 20.63 376 ILE D C 1
ATOM 11667 O O . ILE D 1 395 ? 36.027 11.171 -14.268 1.00 23.75 376 ILE D O 1
ATOM 11672 N N . VAL D 1 396 ? 38.216 11.513 -14.497 1.00 20.17 377 VAL D N 1
ATOM 11673 C CA . VAL D 1 396 ? 38.429 10.091 -14.878 1.00 19.45 377 VAL D CA 1
ATOM 11674 C C . VAL D 1 396 ? 38.195 9.157 -13.718 1.00 19.90 377 VAL D C 1
ATOM 11675 O O . VAL D 1 396 ? 37.631 8.093 -13.857 1.00 20.47 377 VAL D O 1
ATOM 11679 N N . THR D 1 397 ? 38.580 9.596 -12.487 1.00 20.28 378 THR D N 1
ATOM 11680 C CA . THR D 1 397 ? 38.541 8.723 -11.339 1.00 21.19 378 THR D CA 1
ATOM 11681 C C . THR D 1 397 ? 37.137 8.412 -10.838 1.00 20.18 378 THR D C 1
ATOM 11682 O O . THR D 1 397 ? 36.894 7.348 -10.350 1.00 23.24 378 THR D O 1
ATOM 11686 N N . ARG D 1 398 ? 36.209 9.342 -11.065 1.00 21.56 379 ARG D N 1
ATOM 11687 C CA . ARG D 1 398 ? 34.860 9.202 -10.554 1.00 19.42 379 ARG D CA 1
ATOM 11688 C C . ARG D 1 398 ? 33.856 8.726 -11.574 1.00 19.47 379 ARG D C 1
ATOM 11689 O O . ARG D 1 398 ? 32.691 8.731 -11.325 1.00 18.89 379 ARG D O 1
ATOM 11697 N N . ILE D 1 399 ? 34.352 8.239 -12.718 1.00 19.61 380 ILE D N 1
ATOM 11698 C CA . ILE D 1 399 ? 33.430 7.578 -13.658 1.00 19.42 380 ILE D CA 1
ATOM 11699 C C . ILE D 1 399 ? 32.853 6.373 -12.935 1.00 20.48 380 ILE D C 1
ATOM 11700 O O . ILE D 1 399 ? 33.559 5.530 -12.371 1.00 22.31 380 ILE D O 1
ATOM 11705 N N . GLY D 1 400 ? 31.535 6.315 -12.911 1.00 18.60 381 GLY D N 1
ATOM 11706 C CA . GLY D 1 400 ? 30.803 5.427 -12.023 1.00 23.01 381 GLY D CA 1
ATOM 11707 C C . GLY D 1 400 ? 30.905 3.952 -12.341 1.00 25.01 381 GLY D C 1
ATOM 11708 O O . GLY D 1 400 ? 31.112 3.556 -13.518 1.00 22.75 381 GLY D O 1
ATOM 11709 N N . SER D 1 401 ? 30.613 3.132 -11.368 1.00 25.51 382 SER D N 1
ATOM 11710 C CA . SER D 1 401 ? 30.654 1.671 -11.584 1.00 27.89 382 SER D CA 1
ATOM 11711 C C . SER D 1 401 ? 29.509 1.166 -12.496 1.00 28.03 382 SER D C 1
ATOM 11712 O O . SER D 1 401 ? 29.626 0.145 -13.138 1.00 29.53 382 SER D O 1
ATOM 11715 N N . ARG D 1 402 ? 28.493 1.967 -12.700 1.00 23.71 383 ARG D N 1
ATOM 11716 C CA . ARG D 1 402 ? 27.461 1.664 -13.647 1.00 24.70 383 ARG D CA 1
ATOM 11717 C C . ARG D 1 402 ? 27.917 1.751 -15.140 1.00 22.80 383 ARG D C 1
ATOM 11718 O O . ARG D 1 402 ? 27.175 1.319 -16.032 1.00 26.20 383 ARG D O 1
ATOM 11726 N N . VAL D 1 403 ? 29.097 2.334 -15.397 1.00 21.06 384 VAL D N 1
ATOM 11727 C CA . VAL D 1 403 ? 29.645 2.479 -16.760 1.00 20.90 384 VAL D CA 1
ATOM 11728 C C . VAL D 1 403 ? 30.611 1.293 -16.916 1.00 23.22 384 VAL D C 1
ATOM 11729 O O . VAL D 1 403 ? 31.625 1.210 -16.285 1.00 20.90 384 VAL D O 1
ATOM 11733 N N . PRO D 1 404 ? 30.288 0.377 -17.810 1.00 21.62 385 PRO D N 1
ATOM 11734 C CA . PRO D 1 404 ? 31.233 -0.749 -17.992 1.00 20.89 385 PRO D CA 1
ATOM 11735 C C . PRO D 1 404 ? 32.486 -0.325 -18.645 1.00 21.10 385 PRO D C 1
ATOM 11736 O O . PRO D 1 404 ? 32.489 0.567 -19.496 1.00 21.00 385 PRO D O 1
ATOM 11740 N N . ARG D 1 405 ? 33.623 -0.899 -18.219 1.00 20.01 386 ARG D N 1
ATOM 11741 C CA . ARG D 1 405 ? 34.895 -0.718 -18.857 1.00 21.64 386 ARG D CA 1
ATOM 11742 C C . ARG D 1 405 ? 35.058 -1.779 -19.929 1.00 24.32 386 ARG D C 1
ATOM 11743 O O . ARG D 1 405 ? 34.761 -2.948 -19.693 1.00 24.25 386 ARG D O 1
ATOM 11751 N N . VAL D 1 406 ? 35.597 -1.358 -21.051 1.00 22.50 387 VAL D N 1
ATOM 11752 C CA . VAL D 1 406 ? 35.941 -2.251 -22.186 1.00 23.50 387 VAL D CA 1
ATOM 11753 C C . VAL D 1 406 ? 37.420 -2.080 -22.476 1.00 22.56 387 VAL D C 1
ATOM 11754 O O . VAL D 1 406 ? 37.858 -0.974 -22.746 1.00 24.80 387 VAL D O 1
ATOM 11758 N N . TYR D 1 407 ? 38.174 -3.152 -22.329 1.00 23.76 388 TYR D N 1
ATOM 11759 C CA . TYR D 1 407 ? 39.609 -3.110 -22.506 1.00 23.56 388 TYR D CA 1
ATOM 11760 C C . TYR D 1 407 ? 40.032 -3.437 -23.933 1.00 27.04 388 TYR D C 1
ATOM 11761 O O . TYR D 1 407 ? 39.640 -4.419 -24.464 1.00 29.57 388 TYR D O 1
ATOM 11770 N N . VAL D 1 408 ? 40.817 -2.567 -24.520 1.00 23.63 389 VAL D N 1
ATOM 11771 C CA . VAL D 1 408 ? 41.336 -2.801 -25.843 1.00 26.14 389 VAL D CA 1
ATOM 11772 C C . VAL D 1 408 ? 42.849 -2.966 -25.763 1.00 26.44 389 VAL D C 1
ATOM 11773 O O . VAL D 1 408 ? 43.526 -2.283 -24.986 1.00 25.81 389 VAL D O 1
ATOM 11777 N N . ASN D 1 409 ? 43.404 -3.755 -26.696 1.00 26.68 390 ASN D N 1
ATOM 11778 C CA . ASN D 1 409 ? 44.847 -3.933 -26.802 1.00 27.77 390 ASN D CA 1
ATOM 11779 C C . ASN D 1 409 ? 45.516 -4.496 -25.520 1.00 26.52 390 ASN D C 1
ATOM 11780 O O . ASN D 1 409 ? 46.644 -4.173 -25.195 1.00 30.69 390 ASN D O 1
ATOM 11785 N N . GLU D 1 410 ? 44.826 -5.389 -24.854 1.00 30.63 391 GLU D N 1
ATOM 11786 C CA . GLU D 1 410 ? 45.313 -6.066 -23.674 1.00 36.92 391 GLU D CA 1
ATOM 11787 C C . GLU D 1 410 ? 46.616 -6.835 -23.929 1.00 39.78 391 GLU D C 1
ATOM 11788 O O . GLU D 1 410 ? 46.803 -7.301 -25.026 1.00 35.69 391 GLU D O 1
#

InterPro domains:
  IPR000821 Alanine racemase [MF_01201] (15-389)
  IPR000821 Alanine racemase [PR00992] (38-54)
  IPR000821 Alanine racemase [PR00992] (139-151)
  IPR000821 Alanine racemase [PR00992] (177-188)
  IPR000821 Alanine racemase [PR00992] (220-247)
  IPR000821 Alanine racemase [PR00992] (278-293)
  IPR000821 Alanine racemase [PR00992] (295-310)
  IPR000821 Alanine racemase [PR00992] (316-333)
  IPR000821 Alanine racemase [PR00992] (371-384)
  IPR000821 Alanine racemase [PTHR30511] (15-390)
  IPR000821 Alanine racemase [TIGR00492] (16-389)
  IPR001608 Alanine racemase, N-terminal [PF01168] (20-247)
  IPR009006 Alanine racemase/group IV decarboxylase, C-terminal [G3DSA:2.40.37.10] (245-391)
  IPR009006 Alanine racemase/group IV decarboxylase, C-terminal [SSF50621] (255-390)
  IPR011079 Alanine racemase, C-terminal [PF00842] (262-388)
  IPR011079 Alanine racemase, C-terminal [SM01005] (262-389)
  IPR020622 Alanine racemase, pyridoxal-phosphate attachment site [PS00395] (43-53)
  IPR029066 PLP-binding barrel [G3DSA:3.20.20.10] (21-242)
  IPR029066 PLP-binding barrel [SSF51419] (20-263)

Solvent-accessible surface area: 51228 Å² total

Organism: Streptomyces coelicolor (strain ATCC BAA-471 / A3(2) / M145) (NCBI:txid100226)